Protein 2JMH (pdb70)

Foldseek 3Di:
DDDDDYDDDDDDDDDDDLLVLLCVLLVVLVVCLVVLVVLLVCCLVVLEPVSLVVSLVVLVVSLVCSVVSNVVSLVVLVVDDDDDVSCVSNVVSVVSSVVSNVSSVVSNVSSVVRDHD

Radius of gyration: 16.51 Å; Cα contacts (8 Å, |Δi|>4): 69; chains: 1; bounding box: 35×45×32 Å

GO terms:
  GO:0042803 protein homodimerization activity (F, IDA)
  GO:0070207 protein homotrimerization (P, IDA)

Solvent-accessible surface area: 9179 Å² total; per-residue (Å²): 234,161,185,147,127,171,169,79,146,116,179,94,35,179,77,116,106,65,32,49,49,4,57,72,15,5,94,89,0,55,121,35,6,111,130,3,61,138,45,12,106,101,0,53,157,81,89,32,91,129,45,11,91,151,9,40,164,83,0,78,76,4,18,54,90,9,82,46,44,33,33,68,32,26,198,96,3,106,202,117,52,138,84,151,112,66,160,124,43,19,117,80,2,52,60,57,2,129,92,4,29,147,40,2,123,59,1,23,103,84,0,131,98,15,143,49,172

Nearest PDB structures (foldseek):
  2jmh-assembly1_A  TM=9.248E-01  e=2.877E-13  Blomia tropicalis
  2mey-assembly1_A  TM=8.405E-01  e=7.387E-12  Blomia tropicalis
  9had-assembly1_A  TM=7.634E-01  e=4.263E-05  Dermatophagoides farinae
  9had-assembly2_B  TM=7.441E-01  e=7.447E-05  Dermatophagoides farinae
  5yny-assembly1_A  TM=7.556E-01  e=8.671E-05  Dermatophagoides farinae

Organism: Blomia tropicalis (NCBI:txid40697)

Secondary structure (DSSP, 8-state):
--------S----SS--HHHHHHHHHHHHHHHHHHHHHHHHHHHHH--HHHHHHHHHHHHHHHHHHHHHHHHHHHHHTTS---HHHHHHHHHHHHHHHHHHHHHHHHHHHHHHS---

Structure (mmCIF, N/CA/C/O backbone):
data_2JMH
#
_entry.id   2JMH
#
loop_
_atom_site.group_PDB
_atom_site.id
_atom_site.type_symbol
_atom_site.label_atom_id
_atom_site.label_alt_id
_atom_site.label_comp_id
_atom_site.label_asym_id
_atom_site.label_entity_id
_atom_site.label_seq_id
_atom_site.pdbx_PDB_ins_code
_atom_site.Cartn_x
_atom_site.Cartn_y
_atom_site.Cartn_z
_atom_site.occupancy
_atom_site.B_iso_or_equiv
_atom_site.auth_seq_id
_atom_site.auth_comp_id
_atom_site.auth_asym_id
_atom_site.auth_atom_id
_atom_site.pdbx_PDB_model_num
ATOM 1 N N . GLN A 1 3 ? 5.920 3.282 -22.883 1.00 0.00 1 GLN A N 1
ATOM 2 C CA . GLN A 1 3 ? 5.262 3.455 -21.594 1.00 0.00 1 GLN A CA 1
ATOM 3 C C . GLN A 1 3 ? 5.817 4.669 -20.857 1.00 0.00 1 GLN A C 1
ATOM 4 O O . GLN A 1 3 ? 7.013 4.950 -20.919 1.00 0.00 1 GLN A O 1
ATOM 18 N N . GLU A 1 4 ? 4.939 5.387 -20.163 1.00 0.00 2 GLU A N 1
ATOM 19 C CA . GLU A 1 4 ? 5.343 6.573 -19.416 1.00 0.00 2 GLU A CA 1
ATOM 20 C C . GLU A 1 4 ? 5.273 6.319 -17.912 1.00 0.00 2 GLU A C 1
ATOM 21 O O . GLU A 1 4 ? 4.192 6.314 -17.322 1.00 0.00 2 GLU A O 1
ATOM 33 N N . HIS A 1 5 ? 6.433 6.107 -17.299 1.00 0.00 3 HIS A N 1
ATOM 34 C CA . HIS A 1 5 ? 6.505 5.852 -15.865 1.00 0.00 3 HIS A CA 1
ATOM 35 C C . HIS A 1 5 ? 7.001 7.086 -15.118 1.00 0.00 3 HIS A C 1
ATOM 36 O O . HIS A 1 5 ? 8.192 7.401 -15.139 1.00 0.00 3 HIS A O 1
ATOM 50 N N . LYS A 1 6 ? 6.082 7.783 -14.458 1.00 0.00 4 LYS A N 1
ATOM 51 C CA . LYS A 1 6 ? 6.425 8.983 -13.704 1.00 0.00 4 LYS A CA 1
ATOM 52 C C . LYS A 1 6 ? 6.184 8.774 -12.212 1.00 0.00 4 LYS A C 1
ATOM 53 O O . LYS A 1 6 ? 5.404 7.917 -11.799 1.00 0.00 4 LYS A O 1
ATOM 72 N N . PRO A 1 7 ? 6.868 9.578 -11.384 1.00 0.00 5 PRO A N 1
ATOM 73 C CA . PRO A 1 7 ? 6.743 9.502 -9.926 1.00 0.00 5 PRO A CA 1
ATOM 74 C C . PRO A 1 7 ? 5.383 9.989 -9.434 1.00 0.00 5 PRO A C 1
ATOM 75 O O . PRO A 1 7 ? 4.887 11.026 -9.875 1.00 0.00 5 PRO A O 1
ATOM 86 N N . LYS A 1 8 ? 4.786 9.235 -8.519 1.00 0.00 6 LYS A N 1
ATOM 87 C CA . LYS A 1 8 ? 3.484 9.589 -7.965 1.00 0.00 6 LYS A CA 1
ATOM 88 C C . LYS A 1 8 ? 3.507 9.534 -6.442 1.00 0.00 6 LYS A C 1
ATOM 89 O O . LYS A 1 8 ? 3.421 8.458 -5.848 1.00 0.00 6 LYS A O 1
ATOM 108 N N . LYS A 1 9 ? 3.622 10.698 -5.813 1.00 0.00 7 LYS A N 1
ATOM 109 C CA . LYS A 1 9 ? 3.653 10.782 -4.357 1.00 0.00 7 LYS A CA 1
ATOM 110 C C . LYS A 1 9 ? 2.619 11.782 -3.847 1.00 0.00 7 LYS A C 1
ATOM 111 O O . LYS A 1 9 ? 2.473 12.873 -4.398 1.00 0.00 7 LYS A O 1
ATOM 130 N N . ASP A 1 10 ? 1.906 11.401 -2.793 1.00 0.00 8 ASP A N 1
ATOM 131 C CA . ASP A 1 10 ? 0.888 12.265 -2.208 1.00 0.00 8 ASP A CA 1
ATOM 132 C C . ASP A 1 10 ? 1.455 13.648 -1.907 1.00 0.00 8 ASP A C 1
ATOM 133 O O . ASP A 1 10 ? 2.353 13.795 -1.078 1.00 0.00 8 ASP A O 1
ATOM 142 N N . ASP A 1 11 ? 0.926 14.659 -2.587 1.00 0.00 9 ASP A N 1
ATOM 143 C CA . ASP A 1 11 ? 1.380 16.031 -2.394 1.00 0.00 9 ASP A CA 1
ATOM 144 C C . ASP A 1 11 ? 0.717 16.656 -1.170 1.00 0.00 9 ASP A C 1
ATOM 145 O O . ASP A 1 11 ? 1.365 17.345 -0.382 1.00 0.00 9 ASP A O 1
ATOM 154 N N . PHE A 1 12 ? -0.581 16.411 -1.018 1.00 0.00 10 PHE A N 1
ATOM 155 C CA . PHE A 1 12 ? -1.334 16.951 0.108 1.00 0.00 10 PHE A CA 1
ATOM 156 C C . PHE A 1 12 ? -1.399 15.944 1.252 1.00 0.00 10 PHE A C 1
ATOM 157 O O . PHE A 1 12 ? -2.396 15.243 1.421 1.00 0.00 10 PHE A O 1
ATOM 174 N N . ARG A 1 13 ? -0.326 15.877 2.035 1.00 0.00 11 ARG A N 1
ATOM 175 C CA . ARG A 1 13 ? -0.259 14.955 3.162 1.00 0.00 11 ARG A CA 1
ATOM 176 C C . ARG A 1 13 ? -1.008 15.515 4.368 1.00 0.00 11 ARG A C 1
ATOM 177 O O . ARG A 1 13 ? -1.857 14.842 4.950 1.00 0.00 11 ARG A O 1
ATOM 198 N N . ASN A 1 14 ? -0.686 16.751 4.736 1.00 0.00 12 ASN A N 1
ATOM 199 C CA . ASN A 1 14 ? -1.328 17.401 5.873 1.00 0.00 12 ASN A CA 1
ATOM 200 C C . ASN A 1 14 ? -2.845 17.407 5.711 1.00 0.00 12 ASN A C 1
ATOM 201 O O . ASN A 1 14 ? -3.395 18.199 4.947 1.00 0.00 12 ASN A O 1
ATOM 212 N N . GLU A 1 15 ? -3.516 16.517 6.437 1.00 0.00 13 GLU A N 1
ATOM 213 C CA . GLU A 1 15 ? -4.970 16.421 6.373 1.00 0.00 13 GLU A CA 1
ATOM 214 C C . GLU A 1 15 ? -5.613 17.088 7.586 1.00 0.00 13 GLU A C 1
ATOM 215 O O . GLU A 1 15 ? -6.406 16.472 8.298 1.00 0.00 13 GLU A O 1
ATOM 227 N N . PHE A 1 16 ? -5.264 18.349 7.813 1.00 0.00 14 PHE A N 1
ATOM 228 C CA . PHE A 1 16 ? -5.806 19.100 8.939 1.00 0.00 14 PHE A CA 1
ATOM 229 C C . PHE A 1 16 ? -7.327 19.186 8.855 1.00 0.00 14 PHE A C 1
ATOM 230 O O . PHE A 1 16 ? -8.033 18.860 9.811 1.00 0.00 14 PHE A O 1
ATOM 247 N N . ASP A 1 17 ? -7.826 19.628 7.706 1.00 0.00 15 ASP A N 1
ATOM 248 C CA . ASP A 1 17 ? -9.263 19.756 7.495 1.00 0.00 15 ASP A CA 1
ATOM 249 C C . ASP A 1 17 ? -9.977 18.442 7.799 1.00 0.00 15 ASP A C 1
ATOM 250 O O . ASP A 1 17 ? -11.129 18.437 8.233 1.00 0.00 15 ASP A O 1
ATOM 259 N N . HIS A 1 18 ? -9.285 17.332 7.568 1.00 0.00 16 HIS A N 1
ATOM 260 C CA . HIS A 1 18 ? -9.852 16.012 7.817 1.00 0.00 16 HIS A CA 1
ATOM 261 C C . HIS A 1 18 ? -11.157 15.828 7.048 1.00 0.00 16 HIS A C 1
ATOM 262 O O . HIS A 1 18 ? -12.147 15.336 7.592 1.00 0.00 16 HIS A O 1
ATOM 276 N N . LEU A 1 19 ? -11.153 16.226 5.780 1.00 0.00 17 LEU A N 1
ATOM 277 C CA . LEU A 1 19 ? -12.338 16.106 4.937 1.00 0.00 17 LEU A CA 1
ATOM 278 C C . LEU A 1 19 ? -12.695 14.641 4.705 1.00 0.00 17 LEU A C 1
ATOM 279 O O . LEU A 1 19 ? -11.821 13.773 4.693 1.00 0.00 17 LEU A O 1
ATOM 295 N N . LEU A 1 20 ? -13.982 14.374 4.519 1.00 0.00 18 LEU A N 1
ATOM 296 C CA . LEU A 1 20 ? -14.455 13.014 4.285 1.00 0.00 18 LEU A CA 1
ATOM 297 C C . LEU A 1 20 ? -13.751 12.391 3.084 1.00 0.00 18 LEU A C 1
ATOM 298 O O . LEU A 1 20 ? -13.069 11.374 3.210 1.00 0.00 18 LEU A O 1
ATOM 314 N N . ILE A 1 21 ? -13.917 13.012 1.921 1.00 0.00 19 ILE A N 1
ATOM 315 C CA . ILE A 1 21 ? -13.294 12.520 0.698 1.00 0.00 19 ILE A CA 1
ATOM 316 C C . ILE A 1 21 ? -11.780 12.423 0.853 1.00 0.00 19 ILE A C 1
ATOM 317 O O . ILE A 1 21 ? -11.147 11.525 0.300 1.00 0.00 19 ILE A O 1
ATOM 333 N N . GLU A 1 22 ? -11.207 13.353 1.611 1.00 0.00 20 GLU A N 1
ATOM 334 C CA . GLU A 1 22 ? -9.768 13.371 1.839 1.00 0.00 20 GLU A CA 1
ATOM 335 C C . GLU A 1 22 ? -9.306 12.077 2.504 1.00 0.00 20 GLU A C 1
ATOM 336 O O . GLU A 1 22 ? -8.401 11.403 2.012 1.00 0.00 20 GLU A O 1
ATOM 348 N N . GLN A 1 23 ? -9.936 11.737 3.625 1.00 0.00 21 GLN A N 1
ATOM 349 C CA . GLN A 1 23 ? -9.589 10.525 4.357 1.00 0.00 21 GLN A CA 1
ATOM 350 C C . GLN A 1 23 ? -9.880 9.283 3.523 1.00 0.00 21 GLN A C 1
ATOM 351 O O . GLN A 1 23 ? -9.116 8.318 3.540 1.00 0.00 21 GLN A O 1
ATOM 365 N N . ALA A 1 24 ? -10.991 9.312 2.794 1.00 0.00 22 ALA A N 1
ATOM 366 C CA . ALA A 1 24 ? -11.384 8.188 1.952 1.00 0.00 22 ALA A CA 1
ATOM 367 C C . ALA A 1 24 ? -10.365 7.954 0.841 1.00 0.00 22 ALA A C 1
ATOM 368 O O . ALA A 1 24 ? -9.918 6.829 0.624 1.00 0.00 22 ALA A O 1
ATOM 375 N N . ASN A 1 25 ? -10.005 9.024 0.139 1.00 0.00 23 ASN A N 1
ATOM 376 C CA . ASN A 1 25 ? -9.040 8.934 -0.951 1.00 0.00 23 ASN A CA 1
ATOM 377 C C . ASN A 1 25 ? -7.693 8.431 -0.444 1.00 0.00 23 ASN A C 1
ATOM 378 O O . ASN A 1 25 ? -7.048 7.597 -1.083 1.00 0.00 23 ASN A O 1
ATOM 389 N N . HIS A 1 26 ? -7.271 8.942 0.708 1.00 0.00 24 HIS A N 1
ATOM 390 C CA . HIS A 1 26 ? -5.999 8.544 1.301 1.00 0.00 24 HIS A CA 1
ATOM 391 C C . HIS A 1 26 ? -6.028 7.075 1.712 1.00 0.00 24 HIS A C 1
ATOM 392 O O . HIS A 1 26 ? -5.038 6.359 1.562 1.00 0.00 24 HIS A O 1
ATOM 406 N N . ALA A 1 27 ? -7.169 6.632 2.230 1.00 0.00 25 ALA A N 1
ATOM 407 C CA . ALA A 1 27 ? -7.326 5.249 2.659 1.00 0.00 25 ALA A CA 1
ATOM 408 C C . ALA A 1 27 ? -7.265 4.294 1.472 1.00 0.00 25 ALA A C 1
ATOM 409 O O . ALA A 1 27 ? -6.513 3.319 1.485 1.00 0.00 25 ALA A O 1
ATOM 416 N N . ILE A 1 28 ? -8.063 4.580 0.448 1.00 0.00 26 ILE A N 1
ATOM 417 C CA . ILE A 1 28 ? -8.099 3.746 -0.747 1.00 0.00 26 ILE A CA 1
ATOM 418 C C . ILE A 1 28 ? -6.760 3.773 -1.476 1.00 0.00 26 ILE A C 1
ATOM 419 O O . ILE A 1 28 ? -6.349 2.779 -2.075 1.00 0.00 26 ILE A O 1
ATOM 435 N N . GLU A 1 29 ? -6.083 4.916 -1.419 1.00 0.00 27 GLU A N 1
ATOM 436 C CA . GLU A 1 29 ? -4.789 5.069 -2.074 1.00 0.00 27 GLU A CA 1
ATOM 437 C C . GLU A 1 29 ? -3.738 4.179 -1.416 1.00 0.00 27 GLU A C 1
ATOM 438 O O . GLU A 1 29 ? -3.076 3.385 -2.083 1.00 0.00 27 GLU A O 1
ATOM 450 N N . LYS A 1 30 ? -3.589 4.321 -0.104 1.00 0.00 28 LYS A N 1
ATOM 451 C CA . LYS A 1 30 ? -2.620 3.530 0.646 1.00 0.00 28 LYS A CA 1
ATOM 452 C C . LYS A 1 30 ? -2.901 2.038 0.496 1.00 0.00 28 LYS A C 1
ATOM 453 O O . LYS A 1 30 ? -2.006 1.259 0.173 1.00 0.00 28 LYS A O 1
ATOM 472 N N . GLY A 1 31 ? -4.150 1.650 0.731 1.00 0.00 29 GLY A N 1
ATOM 473 C CA . GLY A 1 31 ? -4.526 0.253 0.615 1.00 0.00 29 GLY A CA 1
ATOM 474 C C . GLY A 1 31 ? -4.222 -0.318 -0.756 1.00 0.00 29 GLY A C 1
ATOM 475 O O . GLY A 1 31 ? -3.590 -1.368 -0.871 1.00 0.00 29 GLY A O 1
ATOM 479 N N . GLU A 1 32 ? -4.672 0.375 -1.798 1.00 0.00 30 GLU A N 1
ATOM 480 C CA . GLU A 1 32 ? -4.445 -0.071 -3.167 1.00 0.00 30 GLU A CA 1
ATOM 481 C C . GLU A 1 32 ? -2.957 -0.290 -3.429 1.00 0.00 30 GLU A C 1
ATOM 482 O O . GLU A 1 32 ? -2.552 -1.333 -3.943 1.00 0.00 30 GLU A O 1
ATOM 494 N N . HIS A 1 33 ? -2.148 0.703 -3.072 1.00 0.00 31 HIS A N 1
ATOM 495 C CA . HIS A 1 33 ? -0.705 0.620 -3.268 1.00 0.00 31 HIS A CA 1
ATOM 496 C C . HIS A 1 33 ? -0.137 -0.630 -2.603 1.00 0.00 31 HIS A C 1
ATOM 497 O O . HIS A 1 33 ? 0.601 -1.392 -3.224 1.00 0.00 31 HIS A O 1
ATOM 511 N N . GLN A 1 34 ? -0.487 -0.831 -1.336 1.00 0.00 32 GLN A N 1
ATOM 512 C CA . GLN A 1 34 ? -0.010 -1.987 -0.588 1.00 0.00 32 GLN A CA 1
ATOM 513 C C . GLN A 1 34 ? -0.394 -3.287 -1.289 1.00 0.00 32 GLN A C 1
ATOM 514 O O . GLN A 1 34 ? 0.402 -4.224 -1.360 1.00 0.00 32 GLN A O 1
ATOM 528 N N . LEU A 1 35 ? -1.617 -3.335 -1.806 1.00 0.00 33 LEU A N 1
ATOM 529 C CA . LEU A 1 35 ? -2.106 -4.520 -2.501 1.00 0.00 33 LEU A CA 1
ATOM 530 C C . LEU A 1 35 ? -1.291 -4.786 -3.763 1.00 0.00 33 LEU A C 1
ATOM 531 O O . LEU A 1 35 ? -0.873 -5.916 -4.019 1.00 0.00 33 LEU A O 1
ATOM 547 N N . LEU A 1 36 ? -1.066 -3.738 -4.548 1.00 0.00 34 LEU A N 1
ATOM 548 C CA . LEU A 1 36 ? -0.299 -3.857 -5.782 1.00 0.00 34 LEU A CA 1
ATOM 549 C C . LEU A 1 36 ? 1.095 -4.414 -5.506 1.00 0.00 34 LEU A C 1
ATOM 550 O O . LEU A 1 36 ? 1.572 -5.300 -6.215 1.00 0.00 34 LEU A O 1
ATOM 566 N N . TYR A 1 37 ? 1.741 -3.890 -4.470 1.00 0.00 35 TYR A N 1
ATOM 567 C CA . TYR A 1 37 ? 3.078 -4.334 -4.100 1.00 0.00 35 TYR A CA 1
ATOM 568 C C . TYR A 1 37 ? 3.037 -5.722 -3.468 1.00 0.00 35 TYR A C 1
ATOM 569 O O . TYR A 1 37 ? 3.958 -6.522 -3.635 1.00 0.00 35 TYR A O 1
ATOM 587 N N . LEU A 1 38 ? 1.960 -6.002 -2.742 1.00 0.00 36 LEU A N 1
ATOM 588 C CA . LEU A 1 38 ? 1.795 -7.294 -2.084 1.00 0.00 36 LEU A CA 1
ATOM 589 C C . LEU A 1 38 ? 1.581 -8.403 -3.109 1.00 0.00 36 LEU A C 1
ATOM 590 O O . LEU A 1 38 ? 1.956 -9.552 -2.880 1.00 0.00 36 LEU A O 1
ATOM 606 N N . GLN A 1 39 ? 0.978 -8.049 -4.239 1.00 0.00 37 GLN A N 1
ATOM 607 C CA . GLN A 1 39 ? 0.714 -9.015 -5.299 1.00 0.00 37 GLN A CA 1
ATOM 608 C C . GLN A 1 39 ? 1.983 -9.778 -5.667 1.00 0.00 37 GLN A C 1
ATOM 609 O O . GLN A 1 39 ? 1.960 -10.997 -5.837 1.00 0.00 37 GLN A O 1
ATOM 623 N N . HIS A 1 40 ? 3.090 -9.052 -5.788 1.00 0.00 38 HIS A N 1
ATOM 624 C CA . HIS A 1 40 ? 4.369 -9.660 -6.135 1.00 0.00 38 HIS A CA 1
ATOM 625 C C . HIS A 1 40 ? 4.753 -10.735 -5.122 1.00 0.00 38 HIS A C 1
ATOM 626 O O . HIS A 1 40 ? 5.024 -11.878 -5.489 1.00 0.00 38 HIS A O 1
ATOM 640 N N . GLN A 1 41 ? 4.773 -10.359 -3.848 1.00 0.00 39 GLN A N 1
ATOM 641 C CA . GLN A 1 41 ? 5.125 -11.290 -2.782 1.00 0.00 39 GLN A CA 1
ATOM 642 C C . GLN A 1 41 ? 4.216 -12.514 -2.807 1.00 0.00 39 GLN A C 1
ATOM 643 O O . GLN A 1 41 ? 4.654 -13.633 -2.533 1.00 0.00 39 GLN A O 1
ATOM 657 N N . LEU A 1 42 ? 2.947 -12.296 -3.137 1.00 0.00 40 LEU A N 1
ATOM 658 C CA . LEU A 1 42 ? 1.975 -13.381 -3.198 1.00 0.00 40 LEU A CA 1
ATOM 659 C C . LEU A 1 42 ? 2.328 -14.368 -4.305 1.00 0.00 40 LEU A C 1
ATOM 660 O O . LEU A 1 42 ? 2.294 -15.582 -4.103 1.00 0.00 40 LEU A O 1
ATOM 676 N N . ASP A 1 43 ? 2.669 -13.839 -5.475 1.00 0.00 41 ASP A N 1
ATOM 677 C CA . ASP A 1 43 ? 3.033 -14.672 -6.615 1.00 0.00 41 ASP A CA 1
ATOM 678 C C . ASP A 1 43 ? 4.270 -15.509 -6.304 1.00 0.00 41 ASP A C 1
ATOM 679 O O . ASP A 1 43 ? 4.314 -16.703 -6.601 1.00 0.00 41 ASP A O 1
ATOM 688 N N . GLU A 1 44 ? 5.272 -14.874 -5.705 1.00 0.00 42 GLU A N 1
ATOM 689 C CA . GLU A 1 44 ? 6.510 -15.561 -5.355 1.00 0.00 42 GLU A CA 1
ATOM 690 C C . GLU A 1 44 ? 6.282 -16.547 -4.213 1.00 0.00 42 GLU A C 1
ATOM 691 O O . GLU A 1 44 ? 6.833 -17.649 -4.210 1.00 0.00 42 GLU A O 1
ATOM 703 N N . LEU A 1 45 ? 5.467 -16.143 -3.246 1.00 0.00 43 LEU A N 1
ATOM 704 C CA . LEU A 1 45 ? 5.165 -16.991 -2.097 1.00 0.00 43 LEU A CA 1
ATOM 705 C C . LEU A 1 45 ? 4.305 -18.181 -2.508 1.00 0.00 43 LEU A C 1
ATOM 706 O O . LEU A 1 45 ? 4.388 -19.255 -1.914 1.00 0.00 43 LEU A O 1
ATOM 722 N N . ASN A 1 46 ? 3.480 -17.983 -3.532 1.00 0.00 44 ASN A N 1
ATOM 723 C CA . ASN A 1 46 ? 2.606 -19.041 -4.025 1.00 0.00 44 ASN A CA 1
ATOM 724 C C . ASN A 1 46 ? 3.402 -20.304 -4.337 1.00 0.00 44 ASN A C 1
ATOM 725 O O . ASN A 1 46 ? 3.016 -21.404 -3.945 1.00 0.00 44 ASN A O 1
ATOM 736 N N . GLU A 1 47 ? 4.517 -20.136 -5.041 1.00 0.00 45 GLU A N 1
ATOM 737 C CA . GLU A 1 47 ? 5.367 -21.263 -5.405 1.00 0.00 45 GLU A CA 1
ATOM 738 C C . GLU A 1 47 ? 6.427 -21.512 -4.336 1.00 0.00 45 GLU A C 1
ATOM 739 O O . GLU A 1 47 ? 6.637 -22.646 -3.907 1.00 0.00 45 GLU A O 1
ATOM 751 N N . ASN A 1 48 ? 7.093 -20.443 -3.910 1.00 0.00 46 ASN A N 1
ATOM 752 C CA . ASN A 1 48 ? 8.132 -20.544 -2.892 1.00 0.00 46 ASN A CA 1
ATOM 753 C C . ASN A 1 48 ? 7.616 -21.281 -1.659 1.00 0.00 46 ASN A C 1
ATOM 754 O O . ASN A 1 48 ? 8.349 -22.039 -1.023 1.00 0.00 46 ASN A O 1
ATOM 765 N N . LYS A 1 49 ? 6.350 -21.054 -1.328 1.00 0.00 47 LYS A N 1
ATOM 766 C CA . LYS A 1 49 ? 5.733 -21.696 -0.174 1.00 0.00 47 LYS A CA 1
ATOM 767 C C . LYS A 1 49 ? 6.601 -21.529 1.069 1.00 0.00 47 LYS A C 1
ATOM 768 O O . LYS A 1 49 ? 6.691 -22.433 1.900 1.00 0.00 47 LYS A O 1
ATOM 787 N N . SER A 1 50 ? 7.237 -20.368 1.191 1.00 0.00 48 SER A N 1
ATOM 788 C CA . SER A 1 50 ? 8.100 -20.085 2.332 1.00 0.00 48 SER A CA 1
ATOM 789 C C . SER A 1 50 ? 7.275 -19.868 3.596 1.00 0.00 48 SER A C 1
ATOM 790 O O . SER A 1 50 ? 6.358 -19.046 3.620 1.00 0.00 48 SER A O 1
ATOM 798 N N . LYS A 1 51 ? 7.606 -20.610 4.646 1.00 0.00 49 LYS A N 1
ATOM 799 C CA . LYS A 1 51 ? 6.899 -20.500 5.917 1.00 0.00 49 LYS A CA 1
ATOM 800 C C . LYS A 1 51 ? 7.077 -19.111 6.520 1.00 0.00 49 LYS A C 1
ATOM 801 O O . LYS A 1 51 ? 6.127 -18.520 7.032 1.00 0.00 49 LYS A O 1
ATOM 820 N N . GLU A 1 52 ? 8.301 -18.595 6.455 1.00 0.00 50 GLU A N 1
ATOM 821 C CA . GLU A 1 52 ? 8.603 -17.275 6.996 1.00 0.00 50 GLU A CA 1
ATOM 822 C C . GLU A 1 52 ? 7.932 -16.183 6.169 1.00 0.00 50 GLU A C 1
ATOM 823 O O . GLU A 1 52 ? 7.213 -15.337 6.703 1.00 0.00 50 GLU A O 1
ATOM 835 N N . LEU A 1 53 ? 8.172 -16.206 4.863 1.00 0.00 51 LEU A N 1
ATOM 836 C CA . LEU A 1 53 ? 7.592 -15.218 3.960 1.00 0.00 51 LEU A CA 1
ATOM 837 C C . LEU A 1 53 ? 6.071 -15.197 4.079 1.00 0.00 51 LEU A C 1
ATOM 838 O O . LEU A 1 53 ? 5.449 -14.139 4.004 1.00 0.00 51 LEU A O 1
ATOM 854 N N . GLN A 1 54 ? 5.482 -16.373 4.267 1.00 0.00 52 GLN A N 1
ATOM 855 C CA . GLN A 1 54 ? 4.034 -16.490 4.399 1.00 0.00 52 GLN A CA 1
ATOM 856 C C . GLN A 1 54 ? 3.554 -15.863 5.704 1.00 0.00 52 GLN A C 1
ATOM 857 O O . GLN A 1 54 ? 2.713 -14.966 5.698 1.00 0.00 52 GLN A O 1
ATOM 871 N N . GLU A 1 55 ? 4.096 -16.342 6.819 1.00 0.00 53 GLU A N 1
ATOM 872 C CA . GLU A 1 55 ? 3.720 -15.829 8.132 1.00 0.00 53 GLU A CA 1
ATOM 873 C C . GLU A 1 55 ? 3.860 -14.311 8.182 1.00 0.00 53 GLU A C 1
ATOM 874 O O . GLU A 1 55 ? 3.083 -13.625 8.846 1.00 0.00 53 GLU A O 1
ATOM 886 N N . LYS A 1 56 ? 4.858 -13.791 7.475 1.00 0.00 54 LYS A N 1
ATOM 887 C CA . LYS A 1 56 ? 5.102 -12.354 7.438 1.00 0.00 54 LYS A CA 1
ATOM 888 C C . LYS A 1 56 ? 4.010 -11.637 6.649 1.00 0.00 54 LYS A C 1
ATOM 889 O O . LYS A 1 56 ? 3.377 -10.709 7.152 1.00 0.00 54 LYS A O 1
ATOM 908 N N . ILE A 1 57 ? 3.796 -12.075 5.414 1.00 0.00 55 ILE A N 1
ATOM 909 C CA . ILE A 1 57 ? 2.779 -11.476 4.558 1.00 0.00 55 ILE A CA 1
ATOM 910 C C . ILE A 1 57 ? 1.411 -11.498 5.232 1.00 0.00 55 ILE A C 1
ATOM 911 O O . ILE A 1 57 ? 0.635 -10.548 5.117 1.00 0.00 55 ILE A O 1
ATOM 927 N N . ILE A 1 58 ? 1.122 -12.586 5.938 1.00 0.00 56 ILE A N 1
ATOM 928 C CA . ILE A 1 58 ? -0.150 -12.730 6.633 1.00 0.00 56 ILE A CA 1
ATOM 929 C C . ILE A 1 58 ? -0.318 -11.654 7.701 1.00 0.00 56 ILE A C 1
ATOM 930 O O . ILE A 1 58 ? -1.384 -11.051 7.826 1.00 0.00 56 ILE A O 1
ATOM 946 N N . ARG A 1 59 ? 0.742 -11.416 8.465 1.00 0.00 57 ARG A N 1
ATOM 947 C CA . ARG A 1 59 ? 0.713 -10.411 9.521 1.00 0.00 57 ARG A CA 1
ATOM 948 C C . ARG A 1 59 ? 0.506 -9.017 8.940 1.00 0.00 57 ARG A C 1
ATOM 949 O O . ARG A 1 59 ? -0.391 -8.286 9.358 1.00 0.00 57 ARG A O 1
ATOM 970 N N . GLU A 1 60 ? 1.344 -8.654 7.972 1.00 0.00 58 GLU A N 1
ATOM 971 C CA . GLU A 1 60 ? 1.253 -7.346 7.335 1.00 0.00 58 GLU A CA 1
ATOM 972 C C . GLU A 1 60 ? -0.096 -7.170 6.643 1.00 0.00 58 GLU A C 1
ATOM 973 O O . GLU A 1 60 ? -0.764 -6.150 6.812 1.00 0.00 58 GLU A O 1
ATOM 985 N N . LEU A 1 61 ? -0.490 -8.171 5.863 1.00 0.00 59 LEU A N 1
ATOM 986 C CA . LEU A 1 61 ? -1.758 -8.129 5.145 1.00 0.00 59 LEU A CA 1
ATOM 987 C C . LEU A 1 61 ? -2.933 -8.094 6.117 1.00 0.00 59 LEU A C 1
ATOM 988 O O . LEU A 1 61 ? -3.982 -7.523 5.818 1.00 0.00 59 LEU A O 1
ATOM 1004 N N . ASP A 1 62 ? -2.749 -8.706 7.281 1.00 0.00 60 ASP A N 1
ATOM 1005 C CA . ASP A 1 62 ? -3.793 -8.742 8.299 1.00 0.00 60 ASP A CA 1
ATOM 1006 C C . ASP A 1 62 ? -4.022 -7.355 8.893 1.00 0.00 60 ASP A C 1
ATOM 1007 O O . ASP A 1 62 ? -5.145 -6.853 8.907 1.00 0.00 60 ASP A O 1
ATOM 1016 N N . VAL A 1 63 ? -2.949 -6.741 9.381 1.00 0.00 61 VAL A N 1
ATOM 1017 C CA . VAL A 1 63 ? -3.033 -5.413 9.976 1.00 0.00 61 VAL A CA 1
ATOM 1018 C C . VAL A 1 63 ? -3.515 -4.385 8.958 1.00 0.00 61 VAL A C 1
ATOM 1019 O O . VAL A 1 63 ? -4.270 -3.472 9.293 1.00 0.00 61 VAL A O 1
ATOM 1032 N N . VAL A 1 64 ? -3.075 -4.541 7.714 1.00 0.00 62 VAL A N 1
ATOM 1033 C CA . VAL A 1 64 ? -3.464 -3.627 6.645 1.00 0.00 62 VAL A CA 1
ATOM 1034 C C . VAL A 1 64 ? -4.944 -3.770 6.312 1.00 0.00 62 VAL A C 1
ATOM 1035 O O . VAL A 1 64 ? -5.695 -2.794 6.341 1.00 0.00 62 VAL A O 1
ATOM 1048 N N . CYS A 1 65 ? -5.358 -4.992 5.994 1.00 0.00 63 CYS A N 1
ATOM 1049 C CA . CYS A 1 65 ? -6.750 -5.264 5.654 1.00 0.00 63 CYS A CA 1
ATOM 1050 C C . CYS A 1 65 ? -7.669 -4.946 6.828 1.00 0.00 63 CYS A C 1
ATOM 1051 O O . CYS A 1 65 ? -8.844 -4.630 6.641 1.00 0.00 63 CYS A O 1
ATOM 1059 N N . ALA A 1 66 ? -7.126 -5.033 8.038 1.00 0.00 64 ALA A N 1
ATOM 1060 C CA . ALA A 1 66 ? -7.898 -4.753 9.243 1.00 0.00 64 ALA A CA 1
ATOM 1061 C C . ALA A 1 66 ? -8.176 -3.261 9.384 1.00 0.00 64 ALA A C 1
ATOM 1062 O O . ALA A 1 66 ? -9.329 -2.837 9.452 1.00 0.00 64 ALA A O 1
ATOM 1069 N N . MET A 1 67 ? -7.110 -2.467 9.426 1.00 0.00 65 MET A N 1
ATOM 1070 C CA . MET A 1 67 ? -7.240 -1.020 9.558 1.00 0.00 65 MET A CA 1
ATOM 1071 C C . MET A 1 67 ? -8.015 -0.434 8.382 1.00 0.00 65 MET A C 1
ATOM 1072 O O . MET A 1 67 ? -8.755 0.538 8.537 1.00 0.00 65 MET A O 1
ATOM 1086 N N . ILE A 1 68 ? -7.840 -1.031 7.208 1.00 0.00 66 ILE A N 1
ATOM 1087 C CA . ILE A 1 68 ? -8.524 -0.568 6.007 1.00 0.00 66 ILE A CA 1
ATOM 1088 C C . ILE A 1 68 ? -10.014 -0.887 6.066 1.00 0.00 66 ILE A C 1
ATOM 1089 O O . ILE A 1 68 ? -10.853 -0.033 5.780 1.00 0.00 66 ILE A O 1
ATOM 1105 N N . GLU A 1 69 ? -10.335 -2.122 6.438 1.00 0.00 67 GLU A N 1
ATOM 1106 C CA . GLU A 1 69 ? -11.725 -2.552 6.536 1.00 0.00 67 GLU A CA 1
ATOM 1107 C C . GLU A 1 69 ? -12.491 -1.698 7.542 1.00 0.00 67 GLU A C 1
ATOM 1108 O O . GLU A 1 69 ? -13.588 -1.217 7.256 1.00 0.00 67 GLU A O 1
ATOM 1120 N N . GLY A 1 70 ? -11.905 -1.513 8.720 1.00 0.00 68 GLY A N 1
ATOM 1121 C CA . GLY A 1 70 ? -12.545 -0.718 9.751 1.00 0.00 68 GLY A CA 1
ATOM 1122 C C . GLY A 1 70 ? -12.675 0.741 9.361 1.00 0.00 68 GLY A C 1
ATOM 1123 O O . GLY A 1 70 ? -13.755 1.322 9.453 1.00 0.00 68 GLY A O 1
ATOM 1127 N N . ALA A 1 71 ? -11.568 1.336 8.925 1.00 0.00 69 ALA A N 1
ATOM 1128 C CA . ALA A 1 71 ? -11.562 2.736 8.520 1.00 0.00 69 ALA A CA 1
ATOM 1129 C C . ALA A 1 71 ? -12.525 2.975 7.362 1.00 0.00 69 ALA A C 1
ATOM 1130 O O . ALA A 1 71 ? -13.391 3.847 7.434 1.00 0.00 69 ALA A O 1
ATOM 1137 N N . GLN A 1 72 ? -12.366 2.198 6.295 1.00 0.00 70 GLN A N 1
ATOM 1138 C CA . GLN A 1 72 ? -13.221 2.328 5.122 1.00 0.00 70 GLN A CA 1
ATOM 1139 C C . GLN A 1 72 ? -14.691 2.194 5.501 1.00 0.00 70 GLN A C 1
ATOM 1140 O O . GLN A 1 72 ? -15.519 3.021 5.123 1.00 0.00 70 GLN A O 1
ATOM 1154 N N . GLY A 1 73 ? -15.010 1.143 6.252 1.00 0.00 71 GLY A N 1
ATOM 1155 C CA . GLY A 1 73 ? -16.381 0.919 6.670 1.00 0.00 71 GLY A CA 1
ATOM 1156 C C . GLY A 1 73 ? -16.963 2.105 7.415 1.00 0.00 71 GLY A C 1
ATOM 1157 O O . GLY A 1 73 ? -18.041 2.590 7.078 1.00 0.00 71 GLY A O 1
ATOM 1161 N N . ALA A 1 74 ? -16.245 2.570 8.432 1.00 0.00 72 ALA A N 1
ATOM 1162 C CA . ALA A 1 74 ? -16.695 3.707 9.227 1.00 0.00 72 ALA A CA 1
ATOM 1163 C C . ALA A 1 74 ? -16.826 4.960 8.368 1.00 0.00 72 ALA A C 1
ATOM 1164 O O . ALA A 1 74 ? -17.898 5.560 8.286 1.00 0.00 72 ALA A O 1
ATOM 1171 N N . LEU A 1 75 ? -15.728 5.351 7.730 1.00 0.00 73 LEU A N 1
ATOM 1172 C CA . LEU A 1 75 ? -15.720 6.534 6.876 1.00 0.00 73 LEU A CA 1
ATOM 1173 C C . LEU A 1 75 ? -16.856 6.482 5.860 1.00 0.00 73 LEU A C 1
ATOM 1174 O O . LEU A 1 75 ? -17.649 7.416 5.752 1.00 0.00 73 LEU A O 1
ATOM 1190 N N . GLU A 1 76 ? -16.931 5.380 5.119 1.00 0.00 74 GLU A N 1
ATOM 1191 C CA . GLU A 1 76 ? -17.971 5.205 4.113 1.00 0.00 74 GLU A CA 1
ATOM 1192 C C . GLU A 1 76 ? -19.357 5.397 4.724 1.00 0.00 74 GLU A C 1
ATOM 1193 O O . GLU A 1 76 ? -20.203 6.092 4.162 1.00 0.00 74 GLU A O 1
ATOM 1205 N N . ARG A 1 77 ? -19.579 4.776 5.878 1.00 0.00 75 ARG A N 1
ATOM 1206 C CA . ARG A 1 77 ? -20.861 4.877 6.565 1.00 0.00 75 ARG A CA 1
ATOM 1207 C C . ARG A 1 77 ? -21.112 6.306 7.040 1.00 0.00 75 ARG A C 1
ATOM 1208 O O . ARG A 1 77 ? -22.259 6.729 7.184 1.00 0.00 75 ARG A O 1
ATOM 1229 N N . GLU A 1 78 ? -20.032 7.042 7.282 1.00 0.00 76 GLU A N 1
ATOM 1230 C CA . GLU A 1 78 ? -20.137 8.422 7.741 1.00 0.00 76 GLU A CA 1
ATOM 1231 C C . GLU A 1 78 ? -20.571 9.343 6.605 1.00 0.00 76 GLU A C 1
ATOM 1232 O O . GLU A 1 78 ? -21.552 10.077 6.725 1.00 0.00 76 GLU A O 1
ATOM 1244 N N . LEU A 1 79 ? -19.833 9.299 5.501 1.00 0.00 77 LEU A N 1
ATOM 1245 C CA . LEU A 1 79 ? -20.140 10.129 4.341 1.00 0.00 77 LEU A CA 1
ATOM 1246 C C . LEU A 1 79 ? -21.480 9.735 3.729 1.00 0.00 77 LEU A C 1
ATOM 1247 O O . LEU A 1 79 ? -22.199 10.575 3.187 1.00 0.00 77 LEU A O 1
ATOM 1263 N N . LYS A 1 80 ? -21.811 8.452 3.819 1.00 0.00 78 LYS A N 1
ATOM 1264 C CA . LYS A 1 80 ? -23.067 7.944 3.278 1.00 0.00 78 LYS A CA 1
ATOM 1265 C C . LYS A 1 80 ? -24.258 8.504 4.050 1.00 0.00 78 LYS A C 1
ATOM 1266 O O . LYS A 1 80 ? -25.402 8.390 3.610 1.00 0.00 78 LYS A O 1
ATOM 1285 N N . ARG A 1 81 ? -23.980 9.108 5.200 1.00 0.00 79 ARG A N 1
ATOM 1286 C CA . ARG A 1 81 ? -25.029 9.685 6.033 1.00 0.00 79 ARG A CA 1
ATOM 1287 C C . ARG A 1 81 ? -25.929 10.604 5.213 1.00 0.00 79 ARG A C 1
ATOM 1288 O O . ARG A 1 81 ? -27.140 10.394 5.129 1.00 0.00 79 ARG A O 1
ATOM 1309 N N . THR A 1 82 ? -25.329 11.626 4.609 1.00 0.00 80 THR A N 1
ATOM 1310 C CA . THR A 1 82 ? -26.077 12.579 3.797 1.00 0.00 80 THR A CA 1
ATOM 1311 C C . THR A 1 82 ? -25.155 13.329 2.843 1.00 0.00 80 THR A C 1
ATOM 1312 O O . THR A 1 82 ? -24.107 13.834 3.246 1.00 0.00 80 THR A O 1
ATOM 1323 N N . ASP A 1 83 ? -25.551 13.400 1.577 1.00 0.00 81 ASP A N 1
ATOM 1324 C CA . ASP A 1 83 ? -24.761 14.090 0.565 1.00 0.00 81 ASP A CA 1
ATOM 1325 C C . ASP A 1 83 ? -25.477 14.084 -0.782 1.00 0.00 81 ASP A C 1
ATOM 1326 O O . ASP A 1 83 ? -26.033 13.066 -1.197 1.00 0.00 81 ASP A O 1
ATOM 1335 N N . LEU A 1 84 ? -25.461 15.226 -1.460 1.00 0.00 82 LEU A N 1
ATOM 1336 C CA . LEU A 1 84 ? -26.110 15.353 -2.760 1.00 0.00 82 LEU A CA 1
ATOM 1337 C C . LEU A 1 84 ? -25.523 16.518 -3.551 1.00 0.00 82 LEU A C 1
ATOM 1338 O O . LEU A 1 84 ? -25.722 17.680 -3.201 1.00 0.00 82 LEU A O 1
ATOM 1354 N N . ASN A 1 85 ? -24.799 16.197 -4.619 1.00 0.00 83 ASN A N 1
ATOM 1355 C CA . ASN A 1 85 ? -24.185 17.217 -5.460 1.00 0.00 83 ASN A CA 1
ATOM 1356 C C . ASN A 1 85 ? -23.412 16.579 -6.611 1.00 0.00 83 ASN A C 1
ATOM 1357 O O . ASN A 1 85 ? -23.024 15.412 -6.540 1.00 0.00 83 ASN A O 1
ATOM 1368 N N . ILE A 1 86 ? -23.190 17.352 -7.668 1.00 0.00 84 ILE A N 1
ATOM 1369 C CA . ILE A 1 86 ? -22.461 16.863 -8.832 1.00 0.00 84 ILE A CA 1
ATOM 1370 C C . ILE A 1 86 ? -21.047 16.437 -8.456 1.00 0.00 84 ILE A C 1
ATOM 1371 O O . ILE A 1 86 ? -20.650 15.292 -8.681 1.00 0.00 84 ILE A O 1
ATOM 1387 N N . LEU A 1 87 ? -20.289 17.363 -7.879 1.00 0.00 85 LEU A N 1
ATOM 1388 C CA . LEU A 1 87 ? -18.917 17.083 -7.468 1.00 0.00 85 LEU A CA 1
ATOM 1389 C C . LEU A 1 87 ? -18.880 15.993 -6.402 1.00 0.00 85 LEU A C 1
ATOM 1390 O O . LEU A 1 87 ? -18.092 15.053 -6.489 1.00 0.00 85 LEU A O 1
ATOM 1406 N N . GLU A 1 88 ? -19.739 16.127 -5.396 1.00 0.00 86 GLU A N 1
ATOM 1407 C CA . GLU A 1 88 ? -19.805 15.153 -4.313 1.00 0.00 86 GLU A CA 1
ATOM 1408 C C . GLU A 1 88 ? -20.099 13.757 -4.854 1.00 0.00 86 GLU A C 1
ATOM 1409 O O . GLU A 1 88 ? -19.495 12.773 -4.426 1.00 0.00 86 GLU A O 1
ATOM 1421 N N . ARG A 1 89 ? -21.031 13.679 -5.798 1.00 0.00 87 ARG A N 1
ATOM 1422 C CA . ARG A 1 89 ? -21.408 12.404 -6.397 1.00 0.00 87 ARG A CA 1
ATOM 1423 C C . ARG A 1 89 ? -20.229 11.785 -7.143 1.00 0.00 87 ARG A C 1
ATOM 1424 O O . ARG A 1 89 ? -19.939 10.598 -6.991 1.00 0.00 87 ARG A O 1
ATOM 1445 N N . PHE A 1 90 ? -19.552 12.597 -7.949 1.00 0.00 88 PHE A N 1
ATOM 1446 C CA . PHE A 1 90 ? -18.407 12.129 -8.720 1.00 0.00 88 PHE A CA 1
ATOM 1447 C C . PHE A 1 90 ? -17.322 11.576 -7.800 1.00 0.00 88 PHE A C 1
ATOM 1448 O O . PHE A 1 90 ? -16.894 10.432 -7.947 1.00 0.00 88 PHE A O 1
ATOM 1465 N N . ASN A 1 91 ? -16.883 12.397 -6.853 1.00 0.00 89 ASN A N 1
ATOM 1466 C CA . ASN A 1 91 ? -15.847 11.991 -5.909 1.00 0.00 89 ASN A CA 1
ATOM 1467 C C . ASN A 1 91 ? -16.275 10.750 -5.132 1.00 0.00 89 ASN A C 1
ATOM 1468 O O . ASN A 1 91 ? -15.494 9.817 -4.951 1.00 0.00 89 ASN A O 1
ATOM 1479 N N . TYR A 1 92 ? -17.522 10.748 -4.673 1.00 0.00 90 TYR A N 1
ATOM 1480 C CA . TYR A 1 92 ? -18.055 9.624 -3.913 1.00 0.00 90 TYR A CA 1
ATOM 1481 C C . TYR A 1 92 ? -18.060 8.351 -4.754 1.00 0.00 90 TYR A C 1
ATOM 1482 O O . TYR A 1 92 ? -17.659 7.285 -4.288 1.00 0.00 90 TYR A O 1
ATOM 1500 N N . GLU A 1 93 ? -18.516 8.472 -5.997 1.00 0.00 91 GLU A N 1
ATOM 1501 C CA . GLU A 1 93 ? -18.573 7.332 -6.903 1.00 0.00 91 GLU A CA 1
ATOM 1502 C C . GLU A 1 93 ? -17.193 6.702 -7.074 1.00 0.00 91 GLU A C 1
ATOM 1503 O O . GLU A 1 93 ? -17.017 5.503 -6.862 1.00 0.00 91 GLU A O 1
ATOM 1515 N N . GLU A 1 94 ? -16.219 7.522 -7.458 1.00 0.00 92 GLU A N 1
ATOM 1516 C CA . GLU A 1 94 ? -14.855 7.045 -7.658 1.00 0.00 92 GLU A CA 1
ATOM 1517 C C . GLU A 1 94 ? -14.272 6.505 -6.356 1.00 0.00 92 GLU A C 1
ATOM 1518 O O . GLU A 1 94 ? -13.550 5.509 -6.353 1.00 0.00 92 GLU A O 1
ATOM 1530 N N . ALA A 1 95 ? -14.589 7.172 -5.251 1.00 0.00 93 ALA A N 1
ATOM 1531 C CA . ALA A 1 95 ? -14.097 6.758 -3.942 1.00 0.00 93 ALA A CA 1
ATOM 1532 C C . ALA A 1 95 ? -14.489 5.317 -3.638 1.00 0.00 93 ALA A C 1
ATOM 1533 O O . ALA A 1 95 ? -13.636 4.484 -3.334 1.00 0.00 93 ALA A O 1
ATOM 1540 N N . GLN A 1 96 ? -15.785 5.031 -3.721 1.00 0.00 94 GLN A N 1
ATOM 1541 C CA . GLN A 1 96 ? -16.288 3.689 -3.453 1.00 0.00 94 GLN A CA 1
ATOM 1542 C C . GLN A 1 96 ? -15.780 2.698 -4.496 1.00 0.00 94 GLN A C 1
ATOM 1543 O O . GLN A 1 96 ? -15.542 1.528 -4.192 1.00 0.00 94 GLN A O 1
ATOM 1557 N N . THR A 1 97 ? -15.614 3.173 -5.726 1.00 0.00 95 THR A N 1
ATOM 1558 C CA . THR A 1 97 ? -15.136 2.330 -6.813 1.00 0.00 95 THR A CA 1
ATOM 1559 C C . THR A 1 97 ? -13.724 1.826 -6.538 1.00 0.00 95 THR A C 1
ATOM 1560 O O . THR A 1 97 ? -13.459 0.625 -6.599 1.00 0.00 95 THR A O 1
ATOM 1571 N N . LEU A 1 98 ? -12.820 2.750 -6.234 1.00 0.00 96 LEU A N 1
ATOM 1572 C CA . LEU A 1 98 ? -11.433 2.400 -5.948 1.00 0.00 96 LEU A CA 1
ATOM 1573 C C . LEU A 1 98 ? -11.337 1.545 -4.690 1.00 0.00 96 LEU A C 1
ATOM 1574 O O . LEU A 1 98 ? -10.635 0.533 -4.666 1.00 0.00 96 LEU A O 1
ATOM 1590 N N . SER A 1 99 ? -12.047 1.956 -3.644 1.00 0.00 97 SER A N 1
ATOM 1591 C CA . SER A 1 99 ? -12.040 1.228 -2.380 1.00 0.00 97 SER A CA 1
ATOM 1592 C C . SER A 1 99 ? -12.554 -0.196 -2.572 1.00 0.00 97 SER A C 1
ATOM 1593 O O . SER A 1 99 ? -11.953 -1.156 -2.088 1.00 0.00 97 SER A O 1
ATOM 1601 N N . LYS A 1 100 ? -13.671 -0.325 -3.279 1.00 0.00 98 LYS A N 1
ATOM 1602 C CA . LYS A 1 100 ? -14.268 -1.630 -3.537 1.00 0.00 98 LYS A CA 1
ATOM 1603 C C . LYS A 1 100 ? -13.285 -2.543 -4.263 1.00 0.00 98 LYS A C 1
ATOM 1604 O O . LYS A 1 100 ? -13.090 -3.695 -3.872 1.00 0.00 98 LYS A O 1
ATOM 1623 N N . ILE A 1 101 ? -12.670 -2.023 -5.320 1.00 0.00 99 ILE A N 1
ATOM 1624 C CA . ILE A 1 101 ? -11.707 -2.792 -6.097 1.00 0.00 99 ILE A CA 1
ATOM 1625 C C . ILE A 1 101 ? -10.571 -3.301 -5.216 1.00 0.00 99 ILE A C 1
ATOM 1626 O O . ILE A 1 101 ? -10.300 -4.502 -5.165 1.00 0.00 99 ILE A O 1
ATOM 1642 N N . LEU A 1 102 ? -9.908 -2.380 -4.523 1.00 0.00 100 LEU A N 1
ATOM 1643 C CA . LEU A 1 102 ? -8.802 -2.736 -3.643 1.00 0.00 100 LEU A CA 1
ATOM 1644 C C . LEU A 1 102 ? -9.252 -3.730 -2.576 1.00 0.00 100 LEU A C 1
ATOM 1645 O O . LEU A 1 102 ? -8.468 -4.560 -2.116 1.00 0.00 100 LEU A O 1
ATOM 1661 N N . LEU A 1 103 ? -10.519 -3.639 -2.187 1.00 0.00 101 LEU A N 1
ATOM 1662 C CA . LEU A 1 103 ? -11.075 -4.531 -1.176 1.00 0.00 101 LEU A CA 1
ATOM 1663 C C . LEU A 1 103 ? -11.134 -5.966 -1.690 1.00 0.00 101 LEU A C 1
ATOM 1664 O O . LEU A 1 103 ? -10.675 -6.895 -1.024 1.00 0.00 101 LEU A O 1
ATOM 1680 N N . LYS A 1 104 ? -11.699 -6.141 -2.880 1.00 0.00 102 LYS A N 1
ATOM 1681 C CA . LYS A 1 104 ? -11.815 -7.462 -3.486 1.00 0.00 102 LYS A CA 1
ATOM 1682 C C . LYS A 1 104 ? -10.439 -8.086 -3.699 1.00 0.00 102 LYS A C 1
ATOM 1683 O O . LYS A 1 104 ? -10.204 -9.234 -3.323 1.00 0.00 102 LYS A O 1
ATOM 1702 N N . ASP A 1 105 ? -9.536 -7.322 -4.301 1.00 0.00 103 ASP A N 1
ATOM 1703 C CA . ASP A 1 105 ? -8.182 -7.799 -4.562 1.00 0.00 103 ASP A CA 1
ATOM 1704 C C . ASP A 1 105 ? -7.497 -8.224 -3.267 1.00 0.00 103 ASP A C 1
ATOM 1705 O O . ASP A 1 105 ? -6.904 -9.301 -3.190 1.00 0.00 103 ASP A O 1
ATOM 1714 N N . LEU A 1 106 ? -7.582 -7.371 -2.252 1.00 0.00 104 LEU A N 1
ATOM 1715 C CA . LEU A 1 106 ? -6.970 -7.657 -0.959 1.00 0.00 104 LEU A CA 1
ATOM 1716 C C . LEU A 1 106 ? -7.483 -8.977 -0.393 1.00 0.00 104 LEU A C 1
ATOM 1717 O O . LEU A 1 106 ? -6.703 -9.830 0.029 1.00 0.00 104 LEU A O 1
ATOM 1733 N N . LYS A 1 107 ? -8.802 -9.140 -0.390 1.00 0.00 105 LYS A N 1
ATOM 1734 C CA . LYS A 1 107 ? -9.422 -10.357 0.120 1.00 0.00 105 LYS A CA 1
ATOM 1735 C C . LYS A 1 107 ? -8.870 -11.588 -0.592 1.00 0.00 105 LYS A C 1
ATOM 1736 O O . LYS A 1 107 ? -8.494 -12.570 0.048 1.00 0.00 105 LYS A O 1
ATOM 1755 N N . GLU A 1 108 ? -8.824 -11.527 -1.919 1.00 0.00 106 GLU A N 1
ATOM 1756 C CA . GLU A 1 108 ? -8.316 -12.638 -2.716 1.00 0.00 106 GLU A CA 1
ATOM 1757 C C . GLU A 1 108 ? -6.894 -13.001 -2.302 1.00 0.00 106 GLU A C 1
ATOM 1758 O O . GLU A 1 108 ? -6.575 -14.171 -2.091 1.00 0.00 106 GLU A O 1
ATOM 1770 N N . THR A 1 109 ? -6.041 -11.988 -2.187 1.00 0.00 107 THR A N 1
ATOM 1771 C CA . THR A 1 109 ? -4.651 -12.198 -1.800 1.00 0.00 107 THR A CA 1
ATOM 1772 C C . THR A 1 109 ? -4.557 -12.935 -0.469 1.00 0.00 107 THR A C 1
ATOM 1773 O O . THR A 1 109 ? -3.871 -13.950 -0.357 1.00 0.00 107 THR A O 1
ATOM 1784 N N . GLU A 1 110 ? -5.253 -12.417 0.539 1.00 0.00 108 GLU A N 1
ATOM 1785 C CA . GLU A 1 110 ? -5.248 -13.027 1.864 1.00 0.00 108 GLU A CA 1
ATOM 1786 C C . GLU A 1 110 ? -5.643 -14.499 1.787 1.00 0.00 108 GLU A C 1
ATOM 1787 O O . GLU A 1 110 ? -4.973 -15.362 2.353 1.00 0.00 108 GLU A O 1
ATOM 1799 N N . GLN A 1 111 ? -6.736 -14.776 1.083 1.00 0.00 109 GLN A N 1
ATOM 1800 C CA . GLN A 1 111 ? -7.222 -16.142 0.932 1.00 0.00 109 GLN A CA 1
ATOM 1801 C C . GLN A 1 111 ? -6.129 -17.051 0.380 1.00 0.00 109 GLN A C 1
ATOM 1802 O O . GLN A 1 111 ? -5.827 -18.097 0.955 1.00 0.00 109 GLN A O 1
ATOM 1816 N N . LYS A 1 112 ? -5.538 -16.646 -0.738 1.00 0.00 110 LYS A N 1
ATOM 1817 C CA . LYS A 1 112 ? -4.477 -17.421 -1.369 1.00 0.00 110 LYS A CA 1
ATOM 1818 C C . LYS A 1 112 ? -3.362 -17.726 -0.375 1.00 0.00 110 LYS A C 1
ATOM 1819 O O . LYS A 1 112 ? -2.922 -18.869 -0.249 1.00 0.00 110 LYS A O 1
ATOM 1838 N N . VAL A 1 113 ? -2.906 -16.696 0.331 1.00 0.00 111 VAL A N 1
ATOM 1839 C CA . VAL A 1 113 ? -1.843 -16.853 1.317 1.00 0.00 111 VAL A CA 1
ATOM 1840 C C . VAL A 1 113 ? -2.207 -17.910 2.353 1.00 0.00 111 VAL A C 1
ATOM 1841 O O . VAL A 1 113 ? -1.384 -18.752 2.714 1.00 0.00 111 VAL A O 1
ATOM 1854 N N . LYS A 1 114 ? -3.446 -17.861 2.829 1.00 0.00 112 LYS A N 1
ATOM 1855 C CA . LYS A 1 114 ? -3.922 -18.815 3.824 1.00 0.00 112 LYS A CA 1
ATOM 1856 C C . LYS A 1 114 ? -4.040 -20.213 3.225 1.00 0.00 112 LYS A C 1
ATOM 1857 O O . LYS A 1 114 ? -3.906 -21.214 3.930 1.00 0.00 112 LYS A O 1
ATOM 1876 N N . ASP A 1 115 ? -4.288 -20.274 1.922 1.00 0.00 113 ASP A N 1
ATOM 1877 C CA . ASP A 1 115 ? -4.421 -21.550 1.227 1.00 0.00 113 ASP A CA 1
ATOM 1878 C C . ASP A 1 115 ? -3.081 -22.275 1.164 1.00 0.00 113 ASP A C 1
ATOM 1879 O O . ASP A 1 115 ? -3.000 -23.476 1.427 1.00 0.00 113 ASP A O 1
ATOM 1888 N N . ILE A 1 116 ? -2.032 -21.539 0.811 1.00 0.00 114 ILE A N 1
ATOM 1889 C CA . ILE A 1 116 ? -0.695 -22.113 0.713 1.00 0.00 114 ILE A CA 1
ATOM 1890 C C . ILE A 1 116 ? -0.277 -22.763 2.027 1.00 0.00 114 ILE A C 1
ATOM 1891 O O . ILE A 1 116 ? -0.305 -22.128 3.081 1.00 0.00 114 ILE A O 1
ATOM 1907 N N . GLN A 1 117 ? 0.111 -24.032 1.956 1.00 0.00 115 GLN A N 1
ATOM 1908 C CA . GLN A 1 117 ? 0.537 -24.768 3.141 1.00 0.00 115 GLN A CA 1
ATOM 1909 C C . GLN A 1 117 ? 2.027 -24.571 3.399 1.00 0.00 115 GLN A C 1
ATOM 1910 O O . GLN A 1 117 ? 2.845 -24.670 2.484 1.00 0.00 115 GLN A O 1
ATOM 1924 N N . THR A 1 118 ? 2.374 -24.289 4.651 1.00 0.00 116 THR A N 1
ATOM 1925 C CA . THR A 1 118 ? 3.765 -24.077 5.029 1.00 0.00 116 THR A CA 1
ATOM 1926 C C . THR A 1 118 ? 4.031 -24.566 6.448 1.00 0.00 116 THR A C 1
ATOM 1927 O O . THR A 1 118 ? 3.109 -24.961 7.160 1.00 0.00 116 THR A O 1
ATOM 1938 N N . GLN A 1 119 ? 5.297 -24.535 6.853 1.00 0.00 117 GLN A N 1
ATOM 1939 C CA . GLN A 1 119 ? 5.682 -24.976 8.188 1.00 0.00 117 GLN A CA 1
ATOM 1940 C C . GLN A 1 119 ? 4.923 -24.198 9.258 1.00 0.00 117 GLN A C 1
ATOM 1941 O O . GLN A 1 119 ? 4.681 -24.705 10.355 1.00 0.00 117 GLN A O 1
ATOM 1955 N N . GLN A 1 3 ? 27.311 8.083 -3.992 1.00 0.00 1 GLN A N 2
ATOM 1956 C CA . GLN A 1 3 ? 26.098 7.280 -3.890 1.00 0.00 1 GLN A CA 2
ATOM 1957 C C . GLN A 1 3 ? 25.050 7.747 -4.894 1.00 0.00 1 GLN A C 2
ATOM 1958 O O . GLN A 1 3 ? 25.264 8.715 -5.623 1.00 0.00 1 GLN A O 2
ATOM 1972 N N . GLU A 1 4 ? 23.917 7.052 -4.925 1.00 0.00 2 GLU A N 2
ATOM 1973 C CA . GLU A 1 4 ? 22.836 7.396 -5.842 1.00 0.00 2 GLU A CA 2
ATOM 1974 C C . GLU A 1 4 ? 21.546 7.683 -5.078 1.00 0.00 2 GLU A C 2
ATOM 1975 O O . GLU A 1 4 ? 21.117 6.888 -4.240 1.00 0.00 2 GLU A O 2
ATOM 1987 N N . HIS A 1 5 ? 20.933 8.825 -5.373 1.00 0.00 3 HIS A N 2
ATOM 1988 C CA . HIS A 1 5 ? 19.692 9.218 -4.714 1.00 0.00 3 HIS A CA 2
ATOM 1989 C C . HIS A 1 5 ? 18.494 8.987 -5.630 1.00 0.00 3 HIS A C 2
ATOM 1990 O O . HIS A 1 5 ? 18.650 8.777 -6.834 1.00 0.00 3 HIS A O 2
ATOM 2004 N N . LYS A 1 6 ? 17.298 9.026 -5.054 1.00 0.00 4 LYS A N 2
ATOM 2005 C CA . LYS A 1 6 ? 16.073 8.820 -5.817 1.00 0.00 4 LYS A CA 2
ATOM 2006 C C . LYS A 1 6 ? 15.382 10.149 -6.105 1.00 0.00 4 LYS A C 2
ATOM 2007 O O . LYS A 1 6 ? 15.629 11.160 -5.447 1.00 0.00 4 LYS A O 2
ATOM 2026 N N . PRO A 1 7 ? 14.495 10.151 -7.110 1.00 0.00 5 PRO A N 2
ATOM 2027 C CA . PRO A 1 7 ? 13.749 11.349 -7.507 1.00 0.00 5 PRO A CA 2
ATOM 2028 C C . PRO A 1 7 ? 12.715 11.760 -6.464 1.00 0.00 5 PRO A C 2
ATOM 2029 O O . PRO A 1 7 ? 12.402 10.996 -5.550 1.00 0.00 5 PRO A O 2
ATOM 2040 N N . LYS A 1 8 ? 12.187 12.971 -6.607 1.00 0.00 6 LYS A N 2
ATOM 2041 C CA . LYS A 1 8 ? 11.186 13.483 -5.678 1.00 0.00 6 LYS A CA 2
ATOM 2042 C C . LYS A 1 8 ? 9.777 13.241 -6.209 1.00 0.00 6 LYS A C 2
ATOM 2043 O O . LYS A 1 8 ? 9.383 13.797 -7.234 1.00 0.00 6 LYS A O 2
ATOM 2062 N N . LYS A 1 9 ? 9.020 12.407 -5.503 1.00 0.00 7 LYS A N 2
ATOM 2063 C CA . LYS A 1 9 ? 7.652 12.092 -5.900 1.00 0.00 7 LYS A CA 2
ATOM 2064 C C . LYS A 1 9 ? 6.679 12.353 -4.755 1.00 0.00 7 LYS A C 2
ATOM 2065 O O . LYS A 1 9 ? 5.690 11.638 -4.593 1.00 0.00 7 LYS A O 2
ATOM 2084 N N . ASP A 1 10 ? 6.965 13.382 -3.965 1.00 0.00 8 ASP A N 2
ATOM 2085 C CA . ASP A 1 10 ? 6.113 13.739 -2.836 1.00 0.00 8 ASP A CA 2
ATOM 2086 C C . ASP A 1 10 ? 5.917 15.250 -2.760 1.00 0.00 8 ASP A C 2
ATOM 2087 O O . ASP A 1 10 ? 6.832 16.020 -3.051 1.00 0.00 8 ASP A O 2
ATOM 2096 N N . ASP A 1 11 ? 4.717 15.666 -2.369 1.00 0.00 9 ASP A N 2
ATOM 2097 C CA . ASP A 1 11 ? 4.400 17.085 -2.256 1.00 0.00 9 ASP A CA 2
ATOM 2098 C C . ASP A 1 11 ? 4.744 17.609 -0.865 1.00 0.00 9 ASP A C 2
ATOM 2099 O O . ASP A 1 11 ? 5.138 18.764 -0.705 1.00 0.00 9 ASP A O 2
ATOM 2108 N N . PHE A 1 12 ? 4.591 16.752 0.139 1.00 0.00 10 PHE A N 2
ATOM 2109 C CA . PHE A 1 12 ? 4.883 17.128 1.518 1.00 0.00 10 PHE A CA 2
ATOM 2110 C C . PHE A 1 12 ? 4.023 18.312 1.952 1.00 0.00 10 PHE A C 2
ATOM 2111 O O . PHE A 1 12 ? 4.538 19.326 2.424 1.00 0.00 10 PHE A O 2
ATOM 2128 N N . ARG A 1 13 ? 2.712 18.174 1.788 1.00 0.00 11 ARG A N 2
ATOM 2129 C CA . ARG A 1 13 ? 1.780 19.233 2.161 1.00 0.00 11 ARG A CA 2
ATOM 2130 C C . ARG A 1 13 ? 0.833 18.760 3.260 1.00 0.00 11 ARG A C 2
ATOM 2131 O O . ARG A 1 13 ? 0.698 17.562 3.504 1.00 0.00 11 ARG A O 2
ATOM 2152 N N . ASN A 1 14 ? 0.179 19.711 3.920 1.00 0.00 12 ASN A N 2
ATOM 2153 C CA . ASN A 1 14 ? -0.755 19.392 4.994 1.00 0.00 12 ASN A CA 2
ATOM 2154 C C . ASN A 1 14 ? -2.130 19.990 4.713 1.00 0.00 12 ASN A C 2
ATOM 2155 O O . ASN A 1 14 ? -2.246 21.156 4.339 1.00 0.00 12 ASN A O 2
ATOM 2166 N N . GLU A 1 15 ? -3.169 19.181 4.898 1.00 0.00 13 GLU A N 2
ATOM 2167 C CA . GLU A 1 15 ? -4.537 19.630 4.664 1.00 0.00 13 GLU A CA 2
ATOM 2168 C C . GLU A 1 15 ? -5.490 19.029 5.692 1.00 0.00 13 GLU A C 2
ATOM 2169 O O . GLU A 1 15 ? -5.119 18.130 6.448 1.00 0.00 13 GLU A O 2
ATOM 2181 N N . PHE A 1 16 ? -6.719 19.533 5.717 1.00 0.00 14 PHE A N 2
ATOM 2182 C CA . PHE A 1 16 ? -7.726 19.050 6.653 1.00 0.00 14 PHE A CA 2
ATOM 2183 C C . PHE A 1 16 ? -8.022 17.571 6.418 1.00 0.00 14 PHE A C 2
ATOM 2184 O O . PHE A 1 16 ? -8.707 17.209 5.460 1.00 0.00 14 PHE A O 2
ATOM 2201 N N . ASP A 1 17 ? -7.501 16.722 7.296 1.00 0.00 15 ASP A N 2
ATOM 2202 C CA . ASP A 1 17 ? -7.709 15.283 7.184 1.00 0.00 15 ASP A CA 2
ATOM 2203 C C . ASP A 1 17 ? -9.150 14.914 7.521 1.00 0.00 15 ASP A C 2
ATOM 2204 O O . ASP A 1 17 ? -9.662 13.888 7.070 1.00 0.00 15 ASP A O 2
ATOM 2213 N N . HIS A 1 18 ? -9.801 15.757 8.317 1.00 0.00 16 HIS A N 2
ATOM 2214 C CA . HIS A 1 18 ? -11.184 15.520 8.714 1.00 0.00 16 HIS A CA 2
ATOM 2215 C C . HIS A 1 18 ? -12.067 15.281 7.493 1.00 0.00 16 HIS A C 2
ATOM 2216 O O . HIS A 1 18 ? -13.073 14.574 7.570 1.00 0.00 16 HIS A O 2
ATOM 2230 N N . LEU A 1 19 ? -11.684 15.873 6.368 1.00 0.00 17 LEU A N 2
ATOM 2231 C CA . LEU A 1 19 ? -12.442 15.725 5.130 1.00 0.00 17 LEU A CA 2
ATOM 2232 C C . LEU A 1 19 ? -12.691 14.253 4.816 1.00 0.00 17 LEU A C 2
ATOM 2233 O O . LEU A 1 19 ? -11.751 13.471 4.667 1.00 0.00 17 LEU A O 2
ATOM 2249 N N . LEU A 1 20 ? -13.963 13.883 4.716 1.00 0.00 18 LEU A N 2
ATOM 2250 C CA . LEU A 1 20 ? -14.337 12.505 4.418 1.00 0.00 18 LEU A CA 2
ATOM 2251 C C . LEU A 1 20 ? -13.615 12.003 3.171 1.00 0.00 18 LEU A C 2
ATOM 2252 O O . LEU A 1 20 ? -12.841 11.047 3.232 1.00 0.00 18 LEU A O 2
ATOM 2268 N N . ILE A 1 21 ? -13.873 12.653 2.042 1.00 0.00 19 ILE A N 2
ATOM 2269 C CA . ILE A 1 21 ? -13.246 12.275 0.781 1.00 0.00 19 ILE A CA 2
ATOM 2270 C C . ILE A 1 21 ? -11.732 12.176 0.928 1.00 0.00 19 ILE A C 2
ATOM 2271 O O . ILE A 1 21 ? -11.115 11.219 0.462 1.00 0.00 19 ILE A O 2
ATOM 2287 N N . GLU A 1 22 ? -11.141 13.173 1.581 1.00 0.00 20 GLU A N 2
ATOM 2288 C CA . GLU A 1 22 ? -9.698 13.198 1.790 1.00 0.00 20 GLU A CA 2
ATOM 2289 C C . GLU A 1 22 ? -9.215 11.887 2.405 1.00 0.00 20 GLU A C 2
ATOM 2290 O O . GLU A 1 22 ? -8.309 11.241 1.880 1.00 0.00 20 GLU A O 2
ATOM 2302 N N . GLN A 1 23 ? -9.826 11.503 3.521 1.00 0.00 21 GLN A N 2
ATOM 2303 C CA . GLN A 1 23 ? -9.457 10.272 4.209 1.00 0.00 21 GLN A CA 2
ATOM 2304 C C . GLN A 1 23 ? -9.680 9.059 3.311 1.00 0.00 21 GLN A C 2
ATOM 2305 O O . GLN A 1 23 ? -8.894 8.112 3.323 1.00 0.00 21 GLN A O 2
ATOM 2319 N N . ALA A 1 24 ? -10.755 9.096 2.531 1.00 0.00 22 ALA A N 2
ATOM 2320 C CA . ALA A 1 24 ? -11.080 8.002 1.625 1.00 0.00 22 ALA A CA 2
ATOM 2321 C C . ALA A 1 24 ? -9.995 7.823 0.569 1.00 0.00 22 ALA A C 2
ATOM 2322 O O . ALA A 1 24 ? -9.535 6.710 0.321 1.00 0.00 22 ALA A O 2
ATOM 2329 N N . ASN A 1 25 ? -9.591 8.927 -0.051 1.00 0.00 23 ASN A N 2
ATOM 2330 C CA . ASN A 1 25 ? -8.561 8.891 -1.083 1.00 0.00 23 ASN A CA 2
ATOM 2331 C C . ASN A 1 25 ? -7.239 8.387 -0.512 1.00 0.00 23 ASN A C 2
ATOM 2332 O O . ASN A 1 25 ? -6.538 7.596 -1.145 1.00 0.00 23 ASN A O 2
ATOM 2343 N N . HIS A 1 26 ? -6.903 8.850 0.687 1.00 0.00 24 HIS A N 2
ATOM 2344 C CA . HIS A 1 26 ? -5.665 8.445 1.345 1.00 0.00 24 HIS A CA 2
ATOM 2345 C C . HIS A 1 26 ? -5.683 6.954 1.666 1.00 0.00 24 HIS A C 2
ATOM 2346 O O . HIS A 1 26 ? -4.673 6.266 1.521 1.00 0.00 24 HIS A O 2
ATOM 2360 N N . ALA A 1 27 ? -6.837 6.462 2.105 1.00 0.00 25 ALA A N 2
ATOM 2361 C CA . ALA A 1 27 ? -6.987 5.053 2.445 1.00 0.00 25 ALA A CA 2
ATOM 2362 C C . ALA A 1 27 ? -6.809 4.169 1.216 1.00 0.00 25 ALA A C 2
ATOM 2363 O O . ALA A 1 27 ? -6.028 3.216 1.233 1.00 0.00 25 ALA A O 2
ATOM 2370 N N . ILE A 1 28 ? -7.536 4.490 0.152 1.00 0.00 26 ILE A N 2
ATOM 2371 C CA . ILE A 1 28 ? -7.457 3.724 -1.086 1.00 0.00 26 ILE A CA 2
ATOM 2372 C C . ILE A 1 28 ? -6.067 3.821 -1.705 1.00 0.00 26 ILE A C 2
ATOM 2373 O O . ILE A 1 28 ? -5.591 2.878 -2.335 1.00 0.00 26 ILE A O 2
ATOM 2389 N N . GLU A 1 29 ? -5.422 4.969 -1.520 1.00 0.00 27 GLU A N 2
ATOM 2390 C CA . GLU A 1 29 ? -4.086 5.188 -2.061 1.00 0.00 27 GLU A CA 2
ATOM 2391 C C . GLU A 1 29 ? -3.071 4.262 -1.397 1.00 0.00 27 GLU A C 2
ATOM 2392 O O . GLU A 1 29 ? -2.401 3.475 -2.065 1.00 0.00 27 GLU A O 2
ATOM 2404 N N . LYS A 1 30 ? -2.964 4.361 -0.075 1.00 0.00 28 LYS A N 2
ATOM 2405 C CA . LYS A 1 30 ? -2.033 3.533 0.681 1.00 0.00 28 LYS A CA 2
ATOM 2406 C C . LYS A 1 30 ? -2.312 2.051 0.450 1.00 0.00 28 LYS A C 2
ATOM 2407 O O . LYS A 1 30 ? -1.391 1.261 0.247 1.00 0.00 28 LYS A O 2
ATOM 2426 N N . GLY A 1 31 ? -3.588 1.681 0.482 1.00 0.00 29 GLY A N 2
ATOM 2427 C CA . GLY A 1 31 ? -3.966 0.296 0.273 1.00 0.00 29 GLY A CA 2
ATOM 2428 C C . GLY A 1 31 ? -3.651 -0.186 -1.129 1.00 0.00 29 GLY A C 2
ATOM 2429 O O . GLY A 1 31 ? -3.284 -1.344 -1.326 1.00 0.00 29 GLY A O 2
ATOM 2433 N N . GLU A 1 32 ? -3.796 0.704 -2.105 1.00 0.00 30 GLU A N 2
ATOM 2434 C CA . GLU A 1 32 ? -3.527 0.363 -3.497 1.00 0.00 30 GLU A CA 2
ATOM 2435 C C . GLU A 1 32 ? -2.034 0.143 -3.725 1.00 0.00 30 GLU A C 2
ATOM 2436 O O . GLU A 1 32 ? -1.633 -0.727 -4.498 1.00 0.00 30 GLU A O 2
ATOM 2448 N N . HIS A 1 33 ? -1.215 0.940 -3.045 1.00 0.00 31 HIS A N 2
ATOM 2449 C CA . HIS A 1 33 ? 0.235 0.834 -3.172 1.00 0.00 31 HIS A CA 2
ATOM 2450 C C . HIS A 1 33 ? 0.745 -0.446 -2.517 1.00 0.00 31 HIS A C 2
ATOM 2451 O O . HIS A 1 33 ? 1.455 -1.233 -3.143 1.00 0.00 31 HIS A O 2
ATOM 2465 N N . GLN A 1 34 ? 0.380 -0.646 -1.255 1.00 0.00 32 GLN A N 2
ATOM 2466 C CA . GLN A 1 34 ? 0.803 -1.829 -0.516 1.00 0.00 32 GLN A CA 2
ATOM 2467 C C . GLN A 1 34 ? 0.272 -3.099 -1.172 1.00 0.00 32 GLN A C 2
ATOM 2468 O O . GLN A 1 34 ? 0.947 -4.130 -1.191 1.00 0.00 32 GLN A O 2
ATOM 2482 N N . LEU A 1 35 ? -0.940 -3.020 -1.709 1.00 0.00 33 LEU A N 2
ATOM 2483 C CA . LEU A 1 35 ? -1.564 -4.164 -2.367 1.00 0.00 33 LEU A CA 2
ATOM 2484 C C . LEU A 1 35 ? -0.856 -4.489 -3.678 1.00 0.00 33 LEU A C 2
ATOM 2485 O O . LEU A 1 35 ? -0.549 -5.648 -3.959 1.00 0.00 33 LEU A O 2
ATOM 2501 N N . LEU A 1 36 ? -0.600 -3.459 -4.477 1.00 0.00 34 LEU A N 2
ATOM 2502 C CA . LEU A 1 36 ? 0.075 -3.635 -5.759 1.00 0.00 34 LEU A CA 2
ATOM 2503 C C . LEU A 1 36 ? 1.447 -4.272 -5.570 1.00 0.00 34 LEU A C 2
ATOM 2504 O O . LEU A 1 36 ? 1.822 -5.192 -6.298 1.00 0.00 34 LEU A O 2
ATOM 2520 N N . TYR A 1 37 ? 2.193 -3.778 -4.587 1.00 0.00 35 TYR A N 2
ATOM 2521 C CA . TYR A 1 37 ? 3.524 -4.299 -4.302 1.00 0.00 35 TYR A CA 2
ATOM 2522 C C . TYR A 1 37 ? 3.442 -5.674 -3.647 1.00 0.00 35 TYR A C 2
ATOM 2523 O O . TYR A 1 37 ? 4.302 -6.531 -3.862 1.00 0.00 35 TYR A O 2
ATOM 2541 N N . LEU A 1 38 ? 2.402 -5.880 -2.846 1.00 0.00 36 LEU A N 2
ATOM 2542 C CA . LEU A 1 38 ? 2.205 -7.152 -2.158 1.00 0.00 36 LEU A CA 2
ATOM 2543 C C . LEU A 1 38 ? 1.852 -8.257 -3.148 1.00 0.00 36 LEU A C 2
ATOM 2544 O O . LEU A 1 38 ? 2.176 -9.423 -2.930 1.00 0.00 36 LEU A O 2
ATOM 2560 N N . GLN A 1 39 ? 1.187 -7.880 -4.235 1.00 0.00 37 GLN A N 2
ATOM 2561 C CA . GLN A 1 39 ? 0.791 -8.840 -5.259 1.00 0.00 37 GLN A CA 2
ATOM 2562 C C . GLN A 1 39 ? 1.983 -9.680 -5.708 1.00 0.00 37 GLN A C 2
ATOM 2563 O O . GLN A 1 39 ? 1.864 -10.889 -5.904 1.00 0.00 37 GLN A O 2
ATOM 2577 N N . HIS A 1 40 ? 3.131 -9.030 -5.870 1.00 0.00 38 HIS A N 2
ATOM 2578 C CA . HIS A 1 40 ? 4.345 -9.716 -6.297 1.00 0.00 38 HIS A CA 2
ATOM 2579 C C . HIS A 1 40 ? 4.756 -10.775 -5.278 1.00 0.00 38 HIS A C 2
ATOM 2580 O O . HIS A 1 40 ? 4.980 -11.934 -5.630 1.00 0.00 38 HIS A O 2
ATOM 2594 N N . GLN A 1 41 ? 4.853 -10.369 -4.016 1.00 0.00 39 GLN A N 2
ATOM 2595 C CA . GLN A 1 41 ? 5.239 -11.284 -2.948 1.00 0.00 39 GLN A CA 2
ATOM 2596 C C . GLN A 1 41 ? 4.340 -12.515 -2.935 1.00 0.00 39 GLN A C 2
ATOM 2597 O O . GLN A 1 41 ? 4.812 -13.640 -2.760 1.00 0.00 39 GLN A O 2
ATOM 2611 N N . LEU A 1 42 ? 3.043 -12.297 -3.119 1.00 0.00 40 LEU A N 2
ATOM 2612 C CA . LEU A 1 42 ? 2.076 -13.390 -3.129 1.00 0.00 40 LEU A CA 2
ATOM 2613 C C . LEU A 1 42 ? 2.327 -14.329 -4.304 1.00 0.00 40 LEU A C 2
ATOM 2614 O O . LEU A 1 42 ? 2.368 -15.548 -4.140 1.00 0.00 40 LEU A O 2
ATOM 2630 N N . ASP A 1 43 ? 2.496 -13.753 -5.489 1.00 0.00 41 ASP A N 2
ATOM 2631 C CA . ASP A 1 43 ? 2.746 -14.537 -6.692 1.00 0.00 41 ASP A CA 2
ATOM 2632 C C . ASP A 1 43 ? 3.938 -15.469 -6.495 1.00 0.00 41 ASP A C 2
ATOM 2633 O O . ASP A 1 43 ? 3.872 -16.653 -6.822 1.00 0.00 41 ASP A O 2
ATOM 2642 N N . GLU A 1 44 ? 5.026 -14.925 -5.959 1.00 0.00 42 GLU A N 2
ATOM 2643 C CA . GLU A 1 44 ? 6.233 -15.707 -5.721 1.00 0.00 42 GLU A CA 2
ATOM 2644 C C . GLU A 1 44 ? 6.043 -16.655 -4.541 1.00 0.00 42 GLU A C 2
ATOM 2645 O O . GLU A 1 44 ? 6.658 -17.720 -4.479 1.00 0.00 42 GLU A O 2
ATOM 2657 N N . LEU A 1 45 ? 5.187 -16.260 -3.605 1.00 0.00 43 LEU A N 2
ATOM 2658 C CA . LEU A 1 45 ? 4.913 -17.073 -2.425 1.00 0.00 43 LEU A CA 2
ATOM 2659 C C . LEU A 1 45 ? 4.137 -18.332 -2.798 1.00 0.00 43 LEU A C 2
ATOM 2660 O O . LEU A 1 45 ? 4.281 -19.373 -2.160 1.00 0.00 43 LEU A O 2
ATOM 2676 N N . ASN A 1 46 ? 3.316 -18.228 -3.839 1.00 0.00 44 ASN A N 2
ATOM 2677 C CA . ASN A 1 46 ? 2.517 -19.358 -4.298 1.00 0.00 44 ASN A CA 2
ATOM 2678 C C . ASN A 1 46 ? 3.405 -20.561 -4.606 1.00 0.00 44 ASN A C 2
ATOM 2679 O O . ASN A 1 46 ? 3.077 -21.693 -4.249 1.00 0.00 44 ASN A O 2
ATOM 2690 N N . GLU A 1 47 ? 4.528 -20.307 -5.269 1.00 0.00 45 GLU A N 2
ATOM 2691 C CA . GLU A 1 47 ? 5.462 -21.369 -5.625 1.00 0.00 45 GLU A CA 2
ATOM 2692 C C . GLU A 1 47 ? 6.501 -21.571 -4.525 1.00 0.00 45 GLU A C 2
ATOM 2693 O O . GLU A 1 47 ? 6.771 -22.697 -4.112 1.00 0.00 45 GLU A O 2
ATOM 2705 N N . ASN A 1 48 ? 7.080 -20.469 -4.057 1.00 0.00 46 ASN A N 2
ATOM 2706 C CA . ASN A 1 48 ? 8.090 -20.524 -3.008 1.00 0.00 46 ASN A CA 2
ATOM 2707 C C . ASN A 1 48 ? 7.567 -21.275 -1.788 1.00 0.00 46 ASN A C 2
ATOM 2708 O O . ASN A 1 48 ? 8.310 -21.999 -1.125 1.00 0.00 46 ASN A O 2
ATOM 2719 N N . LYS A 1 49 ? 6.282 -21.098 -1.497 1.00 0.00 47 LYS A N 2
ATOM 2720 C CA . LYS A 1 49 ? 5.657 -21.761 -0.358 1.00 0.00 47 LYS A CA 2
ATOM 2721 C C . LYS A 1 49 ? 6.475 -21.549 0.911 1.00 0.00 47 LYS A C 2
ATOM 2722 O O . LYS A 1 49 ? 6.561 -22.436 1.761 1.00 0.00 47 LYS A O 2
ATOM 2741 N N . SER A 1 50 ? 7.075 -20.369 1.034 1.00 0.00 48 SER A N 2
ATOM 2742 C CA . SER A 1 50 ? 7.888 -20.043 2.199 1.00 0.00 48 SER A CA 2
ATOM 2743 C C . SER A 1 50 ? 7.008 -19.750 3.410 1.00 0.00 48 SER A C 2
ATOM 2744 O O . SER A 1 50 ? 6.211 -18.813 3.403 1.00 0.00 48 SER A O 2
ATOM 2752 N N . LYS A 1 51 ? 7.160 -20.560 4.453 1.00 0.00 49 LYS A N 2
ATOM 2753 C CA . LYS A 1 51 ? 6.383 -20.390 5.675 1.00 0.00 49 LYS A CA 2
ATOM 2754 C C . LYS A 1 51 ? 6.587 -18.997 6.260 1.00 0.00 49 LYS A C 2
ATOM 2755 O O . LYS A 1 51 ? 5.659 -18.402 6.807 1.00 0.00 49 LYS A O 2
ATOM 2774 N N . GLU A 1 52 ? 7.807 -18.483 6.141 1.00 0.00 50 GLU A N 2
ATOM 2775 C CA . GLU A 1 52 ? 8.131 -17.158 6.658 1.00 0.00 50 GLU A CA 2
ATOM 2776 C C . GLU A 1 52 ? 7.423 -16.072 5.855 1.00 0.00 50 GLU A C 2
ATOM 2777 O O . GLU A 1 52 ? 6.734 -15.219 6.415 1.00 0.00 50 GLU A O 2
ATOM 2789 N N . LEU A 1 53 ? 7.599 -16.108 4.539 1.00 0.00 51 LEU A N 2
ATOM 2790 C CA . LEU A 1 53 ? 6.978 -15.128 3.656 1.00 0.00 51 LEU A CA 2
ATOM 2791 C C . LEU A 1 53 ? 5.464 -15.105 3.845 1.00 0.00 51 LEU A C 2
ATOM 2792 O O . LEU A 1 53 ? 4.837 -14.049 3.777 1.00 0.00 51 LEU A O 2
ATOM 2808 N N . GLN A 1 54 ? 4.886 -16.278 4.085 1.00 0.00 52 GLN A N 2
ATOM 2809 C CA . GLN A 1 54 ? 3.446 -16.392 4.286 1.00 0.00 52 GLN A CA 2
ATOM 2810 C C . GLN A 1 54 ? 3.029 -15.751 5.605 1.00 0.00 52 GLN A C 2
ATOM 2811 O O . GLN A 1 54 ? 2.195 -14.846 5.629 1.00 0.00 52 GLN A O 2
ATOM 2825 N N . GLU A 1 55 ? 3.613 -16.227 6.701 1.00 0.00 53 GLU A N 2
ATOM 2826 C CA . GLU A 1 55 ? 3.298 -15.700 8.024 1.00 0.00 53 GLU A CA 2
ATOM 2827 C C . GLU A 1 55 ? 3.512 -14.189 8.073 1.00 0.00 53 GLU A C 2
ATOM 2828 O O . GLU A 1 55 ? 2.840 -13.479 8.822 1.00 0.00 53 GLU A O 2
ATOM 2840 N N . LYS A 1 56 ? 4.453 -13.705 7.269 1.00 0.00 54 LYS A N 2
ATOM 2841 C CA . LYS A 1 56 ? 4.756 -12.280 7.218 1.00 0.00 54 LYS A CA 2
ATOM 2842 C C . LYS A 1 56 ? 3.661 -11.516 6.481 1.00 0.00 54 LYS A C 2
ATOM 2843 O O . LYS A 1 56 ? 3.082 -10.569 7.015 1.00 0.00 54 LYS A O 2
ATOM 2862 N N . ILE A 1 57 ? 3.380 -11.935 5.251 1.00 0.00 55 ILE A N 2
ATOM 2863 C CA . ILE A 1 57 ? 2.352 -11.291 4.442 1.00 0.00 55 ILE A CA 2
ATOM 2864 C C . ILE A 1 57 ? 1.007 -11.291 5.160 1.00 0.00 55 ILE A C 2
ATOM 2865 O O . ILE A 1 57 ? 0.262 -10.313 5.104 1.00 0.00 55 ILE A O 2
ATOM 2881 N N . ILE A 1 58 ? 0.703 -12.394 5.836 1.00 0.00 56 ILE A N 2
ATOM 2882 C CA . ILE A 1 58 ? -0.551 -12.520 6.568 1.00 0.00 56 ILE A CA 2
ATOM 2883 C C . ILE A 1 58 ? -0.649 -11.474 7.673 1.00 0.00 56 ILE A C 2
ATOM 2884 O O . ILE A 1 58 ? -1.672 -10.805 7.819 1.00 0.00 56 ILE A O 2
ATOM 2900 N N . ARG A 1 59 ? 0.421 -11.339 8.449 1.00 0.00 57 ARG A N 2
ATOM 2901 C CA . ARG A 1 59 ? 0.456 -10.373 9.541 1.00 0.00 57 ARG A CA 2
ATOM 2902 C C . ARG A 1 59 ? 0.294 -8.950 9.014 1.00 0.00 57 ARG A C 2
ATOM 2903 O O . ARG A 1 59 ? -0.576 -8.207 9.466 1.00 0.00 57 ARG A O 2
ATOM 2924 N N . GLU A 1 60 ? 1.137 -8.579 8.057 1.00 0.00 58 GLU A N 2
ATOM 2925 C CA . GLU A 1 60 ? 1.088 -7.245 7.470 1.00 0.00 58 GLU A CA 2
ATOM 2926 C C . GLU A 1 60 ? -0.267 -6.988 6.816 1.00 0.00 58 GLU A C 2
ATOM 2927 O O . GLU A 1 60 ? -0.926 -5.988 7.101 1.00 0.00 58 GLU A O 2
ATOM 2939 N N . LEU A 1 61 ? -0.676 -7.898 5.939 1.00 0.00 59 LEU A N 2
ATOM 2940 C CA . LEU A 1 61 ? -1.953 -7.771 5.244 1.00 0.00 59 LEU A CA 2
ATOM 2941 C C . LEU A 1 61 ? -3.108 -7.699 6.236 1.00 0.00 59 LEU A C 2
ATOM 2942 O O . LEU A 1 61 ? -4.075 -6.966 6.026 1.00 0.00 59 LEU A O 2
ATOM 2958 N N . ASP A 1 62 ? -3.001 -8.463 7.318 1.00 0.00 60 ASP A N 2
ATOM 2959 C CA . ASP A 1 62 ? -4.036 -8.483 8.345 1.00 0.00 60 ASP A CA 2
ATOM 2960 C C . ASP A 1 62 ? -4.201 -7.106 8.978 1.00 0.00 60 ASP A C 2
ATOM 2961 O O . ASP A 1 62 ? -5.308 -6.573 9.051 1.00 0.00 60 ASP A O 2
ATOM 2970 N N . VAL A 1 63 ? -3.092 -6.533 9.435 1.00 0.00 61 VAL A N 2
ATOM 2971 C CA . VAL A 1 63 ? -3.113 -5.217 10.062 1.00 0.00 61 VAL A CA 2
ATOM 2972 C C . VAL A 1 63 ? -3.679 -4.166 9.114 1.00 0.00 61 VAL A C 2
ATOM 2973 O O . VAL A 1 63 ? -4.563 -3.391 9.483 1.00 0.00 61 VAL A O 2
ATOM 2986 N N . VAL A 1 64 ? -3.165 -4.144 7.888 1.00 0.00 62 VAL A N 2
ATOM 2987 C CA . VAL A 1 64 ? -3.619 -3.189 6.885 1.00 0.00 62 VAL A CA 2
ATOM 2988 C C . VAL A 1 64 ? -5.088 -3.411 6.540 1.00 0.00 62 VAL A C 2
ATOM 2989 O O . VAL A 1 64 ? -5.913 -2.507 6.683 1.00 0.00 62 VAL A O 2
ATOM 3002 N N . CYS A 1 65 ? -5.407 -4.618 6.088 1.00 0.00 63 CYS A N 2
ATOM 3003 C CA . CYS A 1 65 ? -6.777 -4.960 5.723 1.00 0.00 63 CYS A CA 2
ATOM 3004 C C . CYS A 1 65 ? -7.733 -4.686 6.880 1.00 0.00 63 CYS A C 2
ATOM 3005 O O . CYS A 1 65 ? -8.915 -4.413 6.670 1.00 0.00 63 CYS A O 2
ATOM 3013 N N . ALA A 1 66 ? -7.213 -4.763 8.101 1.00 0.00 64 ALA A N 2
ATOM 3014 C CA . ALA A 1 66 ? -8.020 -4.524 9.291 1.00 0.00 64 ALA A CA 2
ATOM 3015 C C . ALA A 1 66 ? -8.360 -3.045 9.435 1.00 0.00 64 ALA A C 2
ATOM 3016 O O . ALA A 1 66 ? -9.530 -2.668 9.477 1.00 0.00 64 ALA A O 2
ATOM 3023 N N . MET A 1 67 ? -7.328 -2.210 9.511 1.00 0.00 65 MET A N 2
ATOM 3024 C CA . MET A 1 67 ? -7.519 -0.771 9.651 1.00 0.00 65 MET A CA 2
ATOM 3025 C C . MET A 1 67 ? -8.236 -0.197 8.433 1.00 0.00 65 MET A C 2
ATOM 3026 O O . MET A 1 67 ? -9.019 0.745 8.550 1.00 0.00 65 MET A O 2
ATOM 3040 N N . ILE A 1 68 ? -7.960 -0.770 7.266 1.00 0.00 66 ILE A N 2
ATOM 3041 C CA . ILE A 1 68 ? -8.580 -0.315 6.028 1.00 0.00 66 ILE A CA 2
ATOM 3042 C C . ILE A 1 68 ? -10.062 -0.672 5.991 1.00 0.00 66 ILE A C 2
ATOM 3043 O O . ILE A 1 68 ? -10.906 0.171 5.690 1.00 0.00 66 ILE A O 2
ATOM 3059 N N . GLU A 1 69 ? -10.371 -1.928 6.300 1.00 0.00 67 GLU A N 2
ATOM 3060 C CA . GLU A 1 69 ? -11.751 -2.396 6.303 1.00 0.00 67 GLU A CA 2
ATOM 3061 C C . GLU A 1 69 ? -12.598 -1.585 7.280 1.00 0.00 67 GLU A C 2
ATOM 3062 O O . GLU A 1 69 ? -13.668 -1.090 6.927 1.00 0.00 67 GLU A O 2
ATOM 3074 N N . GLY A 1 70 ? -12.112 -1.455 8.510 1.00 0.00 68 GLY A N 2
ATOM 3075 C CA . GLY A 1 70 ? -12.836 -0.704 9.519 1.00 0.00 68 GLY A CA 2
ATOM 3076 C C . GLY A 1 70 ? -12.962 0.765 9.169 1.00 0.00 68 GLY A C 2
ATOM 3077 O O . GLY A 1 70 ? -14.030 1.356 9.319 1.00 0.00 68 GLY A O 2
ATOM 3081 N N . ALA A 1 71 ? -11.867 1.357 8.705 1.00 0.00 69 ALA A N 2
ATOM 3082 C CA . ALA A 1 71 ? -11.859 2.766 8.333 1.00 0.00 69 ALA A CA 2
ATOM 3083 C C . ALA A 1 71 ? -12.819 3.035 7.179 1.00 0.00 69 ALA A C 2
ATOM 3084 O O . ALA A 1 71 ? -13.696 3.893 7.277 1.00 0.00 69 ALA A O 2
ATOM 3091 N N . GLN A 1 72 ? -12.646 2.296 6.088 1.00 0.00 70 GLN A N 2
ATOM 3092 C CA . GLN A 1 72 ? -13.498 2.457 4.916 1.00 0.00 70 GLN A CA 2
ATOM 3093 C C . GLN A 1 72 ? -14.969 2.293 5.283 1.00 0.00 70 GLN A C 2
ATOM 3094 O O . GLN A 1 72 ? -15.802 3.130 4.938 1.00 0.00 70 GLN A O 2
ATOM 3108 N N . GLY A 1 73 ? -15.281 1.208 5.987 1.00 0.00 71 GLY A N 2
ATOM 3109 C CA . GLY A 1 73 ? -16.651 0.954 6.390 1.00 0.00 71 GLY A CA 2
ATOM 3110 C C . GLY A 1 73 ? -17.245 2.102 7.183 1.00 0.00 71 GLY A C 2
ATOM 3111 O O . GLY A 1 73 ? -18.324 2.596 6.858 1.00 0.00 71 GLY A O 2
ATOM 3115 N N . ALA A 1 74 ? -16.539 2.526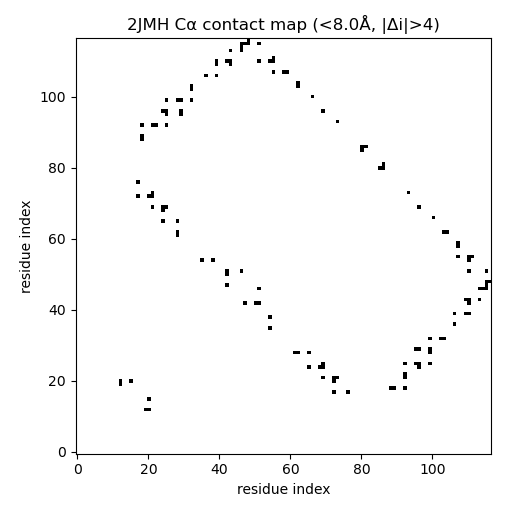 8.226 1.00 0.00 72 ALA A N 2
ATOM 3116 C CA . ALA A 1 74 ? -17.002 3.622 9.067 1.00 0.00 72 ALA A CA 2
ATOM 3117 C C . ALA A 1 74 ? -17.121 4.915 8.268 1.00 0.00 72 ALA A C 2
ATOM 3118 O O . ALA A 1 74 ? -18.179 5.546 8.242 1.00 0.00 72 ALA A O 2
ATOM 3125 N N . LEU A 1 75 ? -16.032 5.304 7.616 1.00 0.00 73 LEU A N 2
ATOM 3126 C CA . LEU A 1 75 ? -16.014 6.524 6.815 1.00 0.00 73 LEU A CA 2
ATOM 3127 C C . LEU A 1 75 ? -17.181 6.548 5.833 1.00 0.00 73 LEU A C 2
ATOM 3128 O O . LEU A 1 75 ? -17.896 7.543 5.729 1.00 0.00 73 LEU A O 2
ATOM 3144 N N . GLU A 1 76 ? -17.367 5.443 5.116 1.00 0.00 74 GLU A N 2
ATOM 3145 C CA . GLU A 1 76 ? -18.448 5.338 4.143 1.00 0.00 74 GLU A CA 2
ATOM 3146 C C . GLU A 1 76 ? -19.802 5.559 4.809 1.00 0.00 74 GLU A C 2
ATOM 3147 O O . GLU A 1 76 ? -20.620 6.346 4.332 1.00 0.00 74 GLU A O 2
ATOM 3159 N N . ARG A 1 77 ? -20.033 4.858 5.914 1.00 0.00 75 ARG A N 2
ATOM 3160 C CA . ARG A 1 77 ? -21.289 4.976 6.647 1.00 0.00 75 ARG A CA 2
ATOM 3161 C C . ARG A 1 77 ? -21.495 6.403 7.147 1.00 0.00 75 ARG A C 2
ATOM 3162 O O . ARG A 1 77 ? -22.627 6.858 7.304 1.00 0.00 75 ARG A O 2
ATOM 3183 N N . GLU A 1 78 ? -20.391 7.102 7.396 1.00 0.00 76 GLU A N 2
ATOM 3184 C CA . GLU A 1 78 ? -20.451 8.476 7.881 1.00 0.00 76 GLU A CA 2
ATOM 3185 C C . GLU A 1 78 ? -20.772 9.441 6.742 1.00 0.00 76 GLU A C 2
ATOM 3186 O O . GLU A 1 78 ? -21.723 10.219 6.822 1.00 0.00 76 GLU A O 2
ATOM 3198 N N . LEU A 1 79 ? -19.972 9.383 5.683 1.00 0.00 77 LEU A N 2
ATOM 3199 C CA . LEU A 1 79 ? -20.169 10.251 4.528 1.00 0.00 77 LEU A CA 2
ATOM 3200 C C . LEU A 1 79 ? -21.495 9.948 3.838 1.00 0.00 77 LEU A C 2
ATOM 3201 O O . LEU A 1 79 ? -22.086 10.815 3.194 1.00 0.00 77 LEU A O 2
ATOM 3217 N N . LYS A 1 80 ? -21.959 8.710 3.978 1.00 0.00 78 LYS A N 2
ATOM 3218 C CA . LYS A 1 80 ? -23.217 8.291 3.372 1.00 0.00 78 LYS A CA 2
ATOM 3219 C C . LYS A 1 80 ? -24.384 9.102 3.925 1.00 0.00 78 LYS A C 2
ATOM 3220 O O . LYS A 1 80 ? -25.461 9.144 3.329 1.00 0.00 78 LYS A O 2
ATOM 3239 N N . ARG A 1 81 ? -24.163 9.746 5.066 1.00 0.00 79 ARG A N 2
ATOM 3240 C CA . ARG A 1 81 ? -25.197 10.556 5.699 1.00 0.00 79 ARG A CA 2
ATOM 3241 C C . ARG A 1 81 ? -25.790 11.552 4.708 1.00 0.00 79 ARG A C 2
ATOM 3242 O O . ARG A 1 81 ? -26.971 11.894 4.784 1.00 0.00 79 ARG A O 2
ATOM 3263 N N . THR A 1 82 ? -24.962 12.017 3.778 1.00 0.00 80 THR A N 2
ATOM 3264 C CA . THR A 1 82 ? -25.403 12.976 2.772 1.00 0.00 80 THR A CA 2
ATOM 3265 C C . THR A 1 82 ? -24.464 12.984 1.571 1.00 0.00 80 THR A C 2
ATOM 3266 O O . THR A 1 82 ? -23.267 12.728 1.706 1.00 0.00 80 THR A O 2
ATOM 3277 N N . ASP A 1 83 ? -25.012 13.281 0.398 1.00 0.00 81 ASP A N 2
ATOM 3278 C CA . ASP A 1 83 ? -24.223 13.325 -0.826 1.00 0.00 81 ASP A CA 2
ATOM 3279 C C . ASP A 1 83 ? -25.064 13.822 -1.998 1.00 0.00 81 ASP A C 2
ATOM 3280 O O . ASP A 1 83 ? -25.088 13.205 -3.065 1.00 0.00 81 ASP A O 2
ATOM 3289 N N . LEU A 1 84 ? -25.753 14.939 -1.793 1.00 0.00 82 LEU A N 2
ATOM 3290 C CA . LEU A 1 84 ? -26.598 15.518 -2.832 1.00 0.00 82 LEU A CA 2
ATOM 3291 C C . LEU A 1 84 ? -25.854 16.611 -3.592 1.00 0.00 82 LEU A C 2
ATOM 3292 O O . LEU A 1 84 ? -25.938 17.788 -3.245 1.00 0.00 82 LEU A O 2
ATOM 3308 N N . ASN A 1 85 ? -25.128 16.214 -4.631 1.00 0.00 83 ASN A N 2
ATOM 3309 C CA . ASN A 1 85 ? -24.369 17.160 -5.441 1.00 0.00 83 ASN A CA 2
ATOM 3310 C C . ASN A 1 85 ? -23.633 16.443 -6.569 1.00 0.00 83 ASN A C 2
ATOM 3311 O O . ASN A 1 85 ? -23.286 15.268 -6.448 1.00 0.00 83 ASN A O 2
ATOM 3322 N N . ILE A 1 86 ? -23.396 17.160 -7.662 1.00 0.00 84 ILE A N 2
ATOM 3323 C CA . ILE A 1 86 ? -22.699 16.592 -8.810 1.00 0.00 84 ILE A CA 2
ATOM 3324 C C . ILE A 1 86 ? -21.272 16.198 -8.447 1.00 0.00 84 ILE A C 2
ATOM 3325 O O . ILE A 1 86 ? -20.874 15.044 -8.609 1.00 0.00 84 ILE A O 2
ATOM 3341 N N . LEU A 1 87 ? -20.505 17.164 -7.953 1.00 0.00 85 LEU A N 2
ATOM 3342 C CA . LEU A 1 87 ? -19.121 16.918 -7.563 1.00 0.00 85 LEU A CA 2
ATOM 3343 C C . LEU A 1 87 ? -19.045 15.876 -6.452 1.00 0.00 85 LEU A C 2
ATOM 3344 O O . LEU A 1 87 ? -18.272 14.923 -6.534 1.00 0.00 85 LEU A O 2
ATOM 3360 N N . GLU A 1 88 ? -19.854 16.065 -5.414 1.00 0.00 86 GLU A N 2
ATOM 3361 C CA . GLU A 1 88 ? -19.878 15.141 -4.286 1.00 0.00 86 GLU A CA 2
ATOM 3362 C C . GLU A 1 88 ? -20.194 13.723 -4.753 1.00 0.00 86 GLU A C 2
ATOM 3363 O O . GLU A 1 88 ? -19.608 12.754 -4.268 1.00 0.00 86 GLU A O 2
ATOM 3375 N N . ARG A 1 89 ? -21.123 13.609 -5.696 1.00 0.00 87 ARG A N 2
ATOM 3376 C CA . ARG A 1 89 ? -21.518 12.310 -6.227 1.00 0.00 87 ARG A CA 2
ATOM 3377 C C . ARG A 1 89 ? -20.362 11.655 -6.978 1.00 0.00 87 ARG A C 2
ATOM 3378 O O . ARG A 1 89 ? -20.086 10.469 -6.802 1.00 0.00 87 ARG A O 2
ATOM 3399 N N . PHE A 1 90 ? -19.690 12.437 -7.818 1.00 0.00 88 PHE A N 2
ATOM 3400 C CA . PHE A 1 90 ? -18.565 11.934 -8.597 1.00 0.00 88 PHE A CA 2
ATOM 3401 C C . PHE A 1 90 ? -17.469 11.395 -7.683 1.00 0.00 88 PHE A C 2
ATOM 3402 O O . PHE A 1 90 ? -17.057 10.242 -7.803 1.00 0.00 88 PHE A O 2
ATOM 3419 N N . ASN A 1 91 ? -16.999 12.240 -6.771 1.00 0.00 89 ASN A N 2
ATOM 3420 C CA . ASN A 1 91 ? -15.949 11.850 -5.837 1.00 0.00 89 ASN A CA 2
ATOM 3421 C C . ASN A 1 91 ? -16.370 10.630 -5.024 1.00 0.00 89 ASN A C 2
ATOM 3422 O O . ASN A 1 91 ? -15.588 9.697 -4.836 1.00 0.00 89 ASN A O 2
ATOM 3433 N N . TYR A 1 92 ? -17.608 10.644 -4.543 1.00 0.00 90 TYR A N 2
ATOM 3434 C CA . TYR A 1 92 ? -18.132 9.539 -3.749 1.00 0.00 90 TYR A CA 2
ATOM 3435 C C . TYR A 1 92 ? -18.163 8.249 -4.563 1.00 0.00 90 TYR A C 2
ATOM 3436 O O . TYR A 1 92 ? -17.735 7.196 -4.091 1.00 0.00 90 TYR A O 2
ATOM 3454 N N . GLU A 1 93 ? -18.671 8.341 -5.788 1.00 0.00 91 GLU A N 2
ATOM 3455 C CA . GLU A 1 93 ? -18.759 7.182 -6.667 1.00 0.00 91 GLU A CA 2
ATOM 3456 C C . GLU A 1 93 ? -17.387 6.538 -6.855 1.00 0.00 91 GLU A C 2
ATOM 3457 O O . GLU A 1 93 ? -17.216 5.343 -6.618 1.00 0.00 91 GLU A O 2
ATOM 3469 N N . GLU A 1 94 ? -16.418 7.339 -7.284 1.00 0.00 92 GLU A N 2
ATOM 3470 C CA . GLU A 1 94 ? -15.062 6.847 -7.504 1.00 0.00 92 GLU A CA 2
ATOM 3471 C C . GLU A 1 94 ? -14.466 6.295 -6.213 1.00 0.00 92 GLU A C 2
ATOM 3472 O O . GLU A 1 94 ? -13.874 5.217 -6.202 1.00 0.00 92 GLU A O 2
ATOM 3484 N N . ALA A 1 95 ? -14.630 7.042 -5.126 1.00 0.00 93 ALA A N 2
ATOM 3485 C CA . ALA A 1 95 ? -14.109 6.628 -3.829 1.00 0.00 93 ALA A CA 2
ATOM 3486 C C . ALA A 1 95 ? -14.548 5.208 -3.490 1.00 0.00 93 ALA A C 2
ATOM 3487 O O . ALA A 1 95 ? -13.730 4.371 -3.107 1.00 0.00 93 ALA A O 2
ATOM 3494 N N . GLN A 1 96 ? -15.842 4.944 -3.631 1.00 0.00 94 GLN A N 2
ATOM 3495 C CA . GLN A 1 96 ? -16.388 3.624 -3.338 1.00 0.00 94 GLN A CA 2
ATOM 3496 C C . GLN A 1 96 ? -15.871 2.588 -4.330 1.00 0.00 94 GLN A C 2
ATOM 3497 O O . GLN A 1 96 ? -15.609 1.440 -3.967 1.00 0.00 94 GLN A O 2
ATOM 3511 N N . THR A 1 97 ? -15.727 2.998 -5.586 1.00 0.00 95 THR A N 2
ATOM 3512 C CA . THR A 1 97 ? -15.242 2.105 -6.632 1.00 0.00 95 THR A CA 2
ATOM 3513 C C . THR A 1 97 ? -13.847 1.584 -6.306 1.00 0.00 95 THR A C 2
ATOM 3514 O O . THR A 1 97 ? -13.604 0.376 -6.325 1.00 0.00 95 THR A O 2
ATOM 3525 N N . LEU A 1 98 ? -12.933 2.501 -6.007 1.00 0.00 96 LEU A N 2
ATOM 3526 C CA . LEU A 1 98 ? -11.561 2.133 -5.676 1.00 0.00 96 LEU A CA 2
ATOM 3527 C C . LEU A 1 98 ? -11.510 1.317 -4.389 1.00 0.00 96 LEU A C 2
ATOM 3528 O O . LEU A 1 98 ? -10.855 0.276 -4.326 1.00 0.00 96 LEU A O 2
ATOM 3544 N N . SER A 1 99 ? -12.209 1.796 -3.364 1.00 0.00 97 SER A N 2
ATOM 3545 C CA . SER A 1 99 ? -12.242 1.111 -2.076 1.00 0.00 97 SER A CA 2
ATOM 3546 C C . SER A 1 99 ? -12.717 -0.330 -2.239 1.00 0.00 97 SER A C 2
ATOM 3547 O O . SER A 1 99 ? -12.146 -1.253 -1.659 1.00 0.00 97 SER A O 2
ATOM 3555 N N . LYS A 1 100 ? -13.765 -0.514 -3.035 1.00 0.00 98 LYS A N 2
ATOM 3556 C CA . LYS A 1 100 ? -14.317 -1.842 -3.278 1.00 0.00 98 LYS A CA 2
ATOM 3557 C C . LYS A 1 100 ? -13.294 -2.740 -3.967 1.00 0.00 98 LYS A C 2
ATOM 3558 O O . LYS A 1 100 ? -13.046 -3.864 -3.530 1.00 0.00 98 LYS A O 2
ATOM 3577 N N . ILE A 1 101 ? -12.703 -2.235 -5.045 1.00 0.00 99 ILE A N 2
ATOM 3578 C CA . ILE A 1 101 ? -11.704 -2.991 -5.792 1.00 0.00 99 ILE A CA 2
ATOM 3579 C C . ILE A 1 101 ? -10.553 -3.421 -4.889 1.00 0.00 99 ILE A C 2
ATOM 3580 O O . ILE A 1 101 ? -10.157 -4.589 -4.883 1.00 0.00 99 ILE A O 2
ATOM 3596 N N . LEU A 1 102 ? -10.018 -2.473 -4.128 1.00 0.00 100 LEU A N 2
ATOM 3597 C CA . LEU A 1 102 ? -8.912 -2.754 -3.220 1.00 0.00 100 LEU A CA 2
ATOM 3598 C C . LEU A 1 102 ? -9.288 -3.846 -2.224 1.00 0.00 100 LEU A C 2
ATOM 3599 O O . LEU A 1 102 ? -8.535 -4.799 -2.017 1.00 0.00 100 LEU A O 2
ATOM 3615 N N . LEU A 1 103 ? -10.459 -3.704 -1.613 1.00 0.00 101 LEU A N 2
ATOM 3616 C CA . LEU A 1 103 ? -10.938 -4.680 -0.640 1.00 0.00 101 LEU A CA 2
ATOM 3617 C C . LEU A 1 103 ? -10.952 -6.083 -1.239 1.00 0.00 101 LEU A C 2
ATOM 3618 O O . LEU A 1 103 ? -10.491 -7.041 -0.616 1.00 0.00 101 LEU A O 2
ATOM 3634 N N . LYS A 1 104 ? -11.483 -6.198 -2.451 1.00 0.00 102 LYS A N 2
ATOM 3635 C CA . LYS A 1 104 ? -11.555 -7.483 -3.137 1.00 0.00 102 LYS A CA 2
ATOM 3636 C C . LYS A 1 104 ? -10.164 -8.081 -3.319 1.00 0.00 102 LYS A C 2
ATOM 3637 O O . LYS A 1 104 ? -9.923 -9.236 -2.965 1.00 0.00 102 LYS A O 2
ATOM 3656 N N . ASP A 1 105 ? -9.252 -7.289 -3.871 1.00 0.00 103 ASP A N 2
ATOM 3657 C CA . ASP A 1 105 ? -7.883 -7.740 -4.097 1.00 0.00 103 ASP A CA 2
ATOM 3658 C C . ASP A 1 105 ? -7.263 -8.263 -2.806 1.00 0.00 103 ASP A C 2
ATOM 3659 O O . ASP A 1 105 ? -6.588 -9.294 -2.801 1.00 0.00 103 ASP A O 2
ATOM 3668 N N . LEU A 1 106 ? -7.495 -7.546 -1.711 1.00 0.00 104 LEU A N 2
ATOM 3669 C CA . LEU A 1 106 ? -6.958 -7.937 -0.413 1.00 0.00 104 LEU A CA 2
ATOM 3670 C C . LEU A 1 106 ? -7.500 -9.298 0.014 1.00 0.00 104 LEU A C 2
ATOM 3671 O O . LEU A 1 106 ? -6.740 -10.193 0.383 1.00 0.00 104 LEU A O 2
ATOM 3687 N N . LYS A 1 107 ? -8.818 -9.448 -0.043 1.00 0.00 105 LYS A N 2
ATOM 3688 C CA . LYS A 1 107 ? -9.463 -10.700 0.334 1.00 0.00 105 LYS A CA 2
ATOM 3689 C C . LYS A 1 107 ? -8.862 -11.874 -0.434 1.00 0.00 105 LYS A C 2
ATOM 3690 O O . LYS A 1 107 ? -8.563 -12.917 0.145 1.00 0.00 105 LYS A O 2
ATOM 3709 N N . GLU A 1 108 ? -8.689 -11.694 -1.740 1.00 0.00 106 GLU A N 2
ATOM 3710 C CA . GLU A 1 108 ? -8.122 -12.738 -2.586 1.00 0.00 106 GLU A CA 2
ATOM 3711 C C . GLU A 1 108 ? -6.674 -13.025 -2.199 1.00 0.00 106 GLU A C 2
ATOM 3712 O O . GLU A 1 108 ? -6.238 -14.177 -2.193 1.00 0.00 106 GLU A O 2
ATOM 3724 N N . THR A 1 109 ? -5.934 -11.970 -1.878 1.00 0.00 107 THR A N 2
ATOM 3725 C CA . THR A 1 109 ? -4.535 -12.107 -1.491 1.00 0.00 107 THR A CA 2
ATOM 3726 C C . THR A 1 109 ? -4.388 -12.999 -0.264 1.00 0.00 107 THR A C 2
ATOM 3727 O O . THR A 1 109 ? -3.639 -13.975 -0.281 1.00 0.00 107 THR A O 2
ATOM 3738 N N . GLU A 1 110 ? -5.109 -12.657 0.800 1.00 0.00 108 GLU A N 2
ATOM 3739 C CA . GLU A 1 110 ? -5.057 -13.429 2.036 1.00 0.00 108 GLU A CA 2
ATOM 3740 C C . GLU A 1 110 ? -5.555 -14.854 1.809 1.00 0.00 108 GLU A C 2
ATOM 3741 O O . GLU A 1 110 ? -4.988 -15.811 2.335 1.00 0.00 108 GLU A O 2
ATOM 3753 N N . GLN A 1 111 ? -6.620 -14.985 1.024 1.00 0.00 109 GLN A N 2
ATOM 3754 C CA . GLN A 1 111 ? -7.196 -16.292 0.729 1.00 0.00 109 GLN A CA 2
ATOM 3755 C C . GLN A 1 111 ? -6.142 -17.233 0.155 1.00 0.00 109 GLN A C 2
ATOM 3756 O O . GLN A 1 111 ? -5.948 -18.343 0.651 1.00 0.00 109 GLN A O 2
ATOM 3770 N N . LYS A 1 112 ? -5.463 -16.783 -0.895 1.00 0.00 110 LYS A N 2
ATOM 3771 C CA . LYS A 1 112 ? -4.428 -17.584 -1.539 1.00 0.00 110 LYS A CA 2
ATOM 3772 C C . LYS A 1 112 ? -3.279 -17.864 -0.575 1.00 0.00 110 LYS A C 2
ATOM 3773 O O . LYS A 1 112 ? -2.840 -19.005 -0.431 1.00 0.00 110 LYS A O 2
ATOM 3792 N N . VAL A 1 113 ? -2.798 -16.815 0.085 1.00 0.00 111 VAL A N 2
ATOM 3793 C CA . VAL A 1 113 ? -1.702 -16.949 1.037 1.00 0.00 111 VAL A CA 2
ATOM 3794 C C . VAL A 1 113 ? -2.033 -17.975 2.116 1.00 0.00 111 VAL A C 2
ATOM 3795 O O . VAL A 1 113 ? -1.160 -18.708 2.579 1.00 0.00 111 VAL A O 2
ATOM 3808 N N . LYS A 1 114 ? -3.301 -18.022 2.511 1.00 0.00 112 LYS A N 2
ATOM 3809 C CA . LYS A 1 114 ? -3.750 -18.960 3.533 1.00 0.00 112 LYS A CA 2
ATOM 3810 C C . LYS A 1 114 ? -3.887 -20.366 2.959 1.00 0.00 112 LYS A C 2
ATOM 3811 O O . LYS A 1 114 ? -3.642 -21.356 3.649 1.00 0.00 112 LYS A O 2
ATOM 3830 N N . ASP A 1 115 ? -4.277 -20.448 1.692 1.00 0.00 113 ASP A N 2
ATOM 3831 C CA . ASP A 1 115 ? -4.445 -21.733 1.024 1.00 0.00 113 ASP A CA 2
ATOM 3832 C C . ASP A 1 115 ? -3.113 -22.471 0.924 1.00 0.00 113 ASP A C 2
ATOM 3833 O O . ASP A 1 115 ? -3.038 -23.673 1.182 1.00 0.00 113 ASP A O 2
ATOM 3842 N N . ILE A 1 116 ? -2.067 -21.744 0.547 1.00 0.00 114 ILE A N 2
ATOM 3843 C CA . ILE A 1 116 ? -0.738 -22.329 0.414 1.00 0.00 114 ILE A CA 2
ATOM 3844 C C . ILE A 1 116 ? -0.290 -22.981 1.718 1.00 0.00 114 ILE A C 2
ATOM 3845 O O . ILE A 1 116 ? -0.290 -22.345 2.771 1.00 0.00 114 ILE A O 2
ATOM 3861 N N . GLN A 1 117 ? 0.090 -24.251 1.638 1.00 0.00 115 GLN A N 2
ATOM 3862 C CA . GLN A 1 117 ? 0.542 -24.988 2.812 1.00 0.00 115 GLN A CA 2
ATOM 3863 C C . GLN A 1 117 ? 2.016 -24.717 3.091 1.00 0.00 115 GLN A C 2
ATOM 3864 O O . GLN A 1 117 ? 2.852 -24.777 2.189 1.00 0.00 115 GLN A O 2
ATOM 3878 N N . THR A 1 118 ? 2.330 -24.417 4.348 1.00 0.00 116 THR A N 2
ATOM 3879 C CA . THR A 1 118 ? 3.704 -24.135 4.746 1.00 0.00 116 THR A CA 2
ATOM 3880 C C . THR A 1 118 ? 3.985 -24.650 6.153 1.00 0.00 116 THR A C 2
ATOM 3881 O O . THR A 1 118 ? 3.075 -25.088 6.857 1.00 0.00 116 THR A O 2
ATOM 3892 N N . GLN A 1 119 ? 5.250 -24.596 6.556 1.00 0.00 117 GLN A N 2
ATOM 3893 C CA . GLN A 1 119 ? 5.650 -25.057 7.880 1.00 0.00 117 GLN A CA 2
ATOM 3894 C C . GLN A 1 119 ? 5.383 -23.987 8.933 1.00 0.00 117 GLN A C 2
ATOM 3895 O O . GLN A 1 119 ? 4.789 -22.949 8.642 1.00 0.00 117 GLN A O 2
ATOM 3909 N N . GLN A 1 3 ? 23.476 -0.149 -8.569 1.00 0.00 1 GLN A N 3
ATOM 3910 C CA . GLN A 1 3 ? 22.507 0.817 -8.065 1.00 0.00 1 GLN A CA 3
ATOM 3911 C C . GLN A 1 3 ? 21.109 0.514 -8.593 1.00 0.00 1 GLN A C 3
ATOM 3912 O O . GLN A 1 3 ? 20.866 0.569 -9.798 1.00 0.00 1 GLN A O 3
ATOM 3926 N N . GLU A 1 4 ? 20.195 0.192 -7.683 1.00 0.00 2 GLU A N 3
ATOM 3927 C CA . GLU A 1 4 ? 18.822 -0.121 -8.059 1.00 0.00 2 GLU A CA 3
ATOM 3928 C C . GLU A 1 4 ? 17.843 0.851 -7.406 1.00 0.00 2 GLU A C 3
ATOM 3929 O O . GLU A 1 4 ? 17.282 1.724 -8.068 1.00 0.00 2 GLU A O 3
ATOM 3941 N N . HIS A 1 5 ? 17.644 0.693 -6.101 1.00 0.00 3 HIS A N 3
ATOM 3942 C CA . HIS A 1 5 ? 16.733 1.555 -5.357 1.00 0.00 3 HIS A CA 3
ATOM 3943 C C . HIS A 1 5 ? 17.431 2.845 -4.934 1.00 0.00 3 HIS A C 3
ATOM 3944 O O . HIS A 1 5 ? 18.644 2.868 -4.727 1.00 0.00 3 HIS A O 3
ATOM 3958 N N . LYS A 1 6 ? 16.656 3.917 -4.808 1.00 0.00 4 LYS A N 3
ATOM 3959 C CA . LYS A 1 6 ? 17.198 5.210 -4.409 1.00 0.00 4 LYS A CA 3
ATOM 3960 C C . LYS A 1 6 ? 16.552 5.697 -3.115 1.00 0.00 4 LYS A C 3
ATOM 3961 O O . LYS A 1 6 ? 15.451 5.283 -2.749 1.00 0.00 4 LYS A O 3
ATOM 3980 N N . PRO A 1 7 ? 17.249 6.595 -2.406 1.00 0.00 5 PRO A N 3
ATOM 3981 C CA . PRO A 1 7 ? 16.762 7.158 -1.143 1.00 0.00 5 PRO A CA 3
ATOM 3982 C C . PRO A 1 7 ? 15.575 8.093 -1.345 1.00 0.00 5 PRO A C 3
ATOM 3983 O O . PRO A 1 7 ? 15.358 8.610 -2.441 1.00 0.00 5 PRO A O 3
ATOM 3994 N N . LYS A 1 8 ? 14.809 8.308 -0.281 1.00 0.00 6 LYS A N 3
ATOM 3995 C CA . LYS A 1 8 ? 13.644 9.182 -0.340 1.00 0.00 6 LYS A CA 3
ATOM 3996 C C . LYS A 1 8 ? 13.295 9.718 1.045 1.00 0.00 6 LYS A C 3
ATOM 3997 O O . LYS A 1 8 ? 13.394 9.003 2.043 1.00 0.00 6 LYS A O 3
ATOM 4016 N N . LYS A 1 9 ? 12.885 10.981 1.100 1.00 0.00 7 LYS A N 3
ATOM 4017 C CA . LYS A 1 9 ? 12.518 11.613 2.361 1.00 0.00 7 LYS A CA 3
ATOM 4018 C C . LYS A 1 9 ? 11.730 12.896 2.119 1.00 0.00 7 LYS A C 3
ATOM 4019 O O . LYS A 1 9 ? 11.840 13.512 1.058 1.00 0.00 7 LYS A O 3
ATOM 4038 N N . ASP A 1 10 ? 10.938 13.295 3.108 1.00 0.00 8 ASP A N 3
ATOM 4039 C CA . ASP A 1 10 ? 10.134 14.507 3.002 1.00 0.00 8 ASP A CA 3
ATOM 4040 C C . ASP A 1 10 ? 9.212 14.444 1.789 1.00 0.00 8 ASP A C 3
ATOM 4041 O O . ASP A 1 10 ? 8.849 15.473 1.219 1.00 0.00 8 ASP A O 3
ATOM 4050 N N . ASP A 1 11 ? 8.840 13.231 1.398 1.00 0.00 9 ASP A N 3
ATOM 4051 C CA . ASP A 1 11 ? 7.961 13.033 0.251 1.00 0.00 9 ASP A CA 3
ATOM 4052 C C . ASP A 1 11 ? 6.502 12.970 0.691 1.00 0.00 9 ASP A C 3
ATOM 4053 O O . ASP A 1 11 ? 5.632 13.589 0.078 1.00 0.00 9 ASP A O 3
ATOM 4062 N N . PHE A 1 12 ? 6.241 12.218 1.755 1.00 0.00 10 PHE A N 3
ATOM 4063 C CA . PHE A 1 12 ? 4.886 12.073 2.274 1.00 0.00 10 PHE A CA 3
ATOM 4064 C C . PHE A 1 12 ? 4.259 13.437 2.548 1.00 0.00 10 PHE A C 3
ATOM 4065 O O . PHE A 1 12 ? 4.797 14.237 3.315 1.00 0.00 10 PHE A O 3
ATOM 4082 N N . ARG A 1 13 ? 3.119 13.696 1.915 1.00 0.00 11 ARG A N 3
ATOM 4083 C CA . ARG A 1 13 ? 2.421 14.963 2.088 1.00 0.00 11 ARG A CA 3
ATOM 4084 C C . ARG A 1 13 ? 1.331 14.842 3.149 1.00 0.00 11 ARG A C 3
ATOM 4085 O O . ARG A 1 13 ? 0.206 14.439 2.855 1.00 0.00 11 ARG A O 3
ATOM 4106 N N . ASN A 1 14 ? 1.674 15.194 4.385 1.00 0.00 12 ASN A N 3
ATOM 4107 C CA . ASN A 1 14 ? 0.725 15.124 5.490 1.00 0.00 12 ASN A CA 3
ATOM 4108 C C . ASN A 1 14 ? 0.007 16.457 5.676 1.00 0.00 12 ASN A C 3
ATOM 4109 O O . ASN A 1 14 ? 0.576 17.409 6.210 1.00 0.00 12 ASN A O 3
ATOM 4120 N N . GLU A 1 15 ? -1.245 16.516 5.234 1.00 0.00 13 GLU A N 3
ATOM 4121 C CA . GLU A 1 15 ? -2.040 17.733 5.353 1.00 0.00 13 GLU A CA 3
ATOM 4122 C C . GLU A 1 15 ? -3.247 17.508 6.258 1.00 0.00 13 GLU A C 3
ATOM 4123 O O . GLU A 1 15 ? -3.731 16.386 6.400 1.00 0.00 13 GLU A O 3
ATOM 4135 N N . PHE A 1 16 ? -3.729 18.586 6.871 1.00 0.00 14 PHE A N 3
ATOM 4136 C CA . PHE A 1 16 ? -4.878 18.507 7.764 1.00 0.00 14 PHE A CA 3
ATOM 4137 C C . PHE A 1 16 ? -6.180 18.715 6.995 1.00 0.00 14 PHE A C 3
ATOM 4138 O O . PHE A 1 16 ? -6.968 19.603 7.318 1.00 0.00 14 PHE A O 3
ATOM 4155 N N . ASP A 1 17 ? -6.397 17.889 5.977 1.00 0.00 15 ASP A N 3
ATOM 4156 C CA . ASP A 1 17 ? -7.602 17.982 5.161 1.00 0.00 15 ASP A CA 3
ATOM 4157 C C . ASP A 1 17 ? -8.854 17.911 6.032 1.00 0.00 15 ASP A C 3
ATOM 4158 O O . ASP A 1 17 ? -9.705 18.800 5.986 1.00 0.00 15 ASP A O 3
ATOM 4167 N N . HIS A 1 18 ? -8.959 16.849 6.823 1.00 0.00 16 HIS A N 3
ATOM 4168 C CA . HIS A 1 18 ? -10.106 16.662 7.703 1.00 0.00 16 HIS A CA 3
ATOM 4169 C C . HIS A 1 18 ? -11.404 16.611 6.902 1.00 0.00 16 HIS A C 3
ATOM 4170 O O . HIS A 1 18 ? -12.420 17.175 7.309 1.00 0.00 16 HIS A O 3
ATOM 4184 N N . LEU A 1 19 ? -11.362 15.933 5.760 1.00 0.00 17 LEU A N 3
ATOM 4185 C CA . LEU A 1 19 ? -12.534 15.809 4.901 1.00 0.00 17 LEU A CA 3
ATOM 4186 C C . LEU A 1 19 ? -12.834 14.345 4.596 1.00 0.00 17 LEU A C 3
ATOM 4187 O O . LEU A 1 19 ? -11.933 13.506 4.583 1.00 0.00 17 LEU A O 3
ATOM 4203 N N . LEU A 1 20 ? -14.104 14.046 4.350 1.00 0.00 18 LEU A N 3
ATOM 4204 C CA . LEU A 1 20 ? -14.524 12.683 4.043 1.00 0.00 18 LEU A CA 3
ATOM 4205 C C . LEU A 1 20 ? -13.787 12.149 2.818 1.00 0.00 18 LEU A C 3
ATOM 4206 O O . LEU A 1 20 ? -12.983 11.223 2.920 1.00 0.00 18 LEU A O 3
ATOM 4222 N N . ILE A 1 21 ? -14.068 12.741 1.662 1.00 0.00 19 ILE A N 3
ATOM 4223 C CA . ILE A 1 21 ? -13.430 12.328 0.418 1.00 0.00 19 ILE A CA 3
ATOM 4224 C C . ILE A 1 21 ? -11.912 12.290 0.565 1.00 0.00 19 ILE A C 3
ATOM 4225 O O . ILE A 1 21 ? -11.263 11.336 0.140 1.00 0.00 19 ILE A O 3
ATOM 4241 N N . GLU A 1 22 ? -11.356 13.335 1.170 1.00 0.00 20 GLU A N 3
ATOM 4242 C CA . GLU A 1 22 ? -9.915 13.420 1.374 1.00 0.00 20 GLU A CA 3
ATOM 4243 C C . GLU A 1 22 ? -9.384 12.156 2.044 1.00 0.00 20 GLU A C 3
ATOM 4244 O O . GLU A 1 22 ? -8.454 11.522 1.548 1.00 0.00 20 GLU A O 3
ATOM 4256 N N . GLN A 1 23 ? -9.983 11.798 3.176 1.00 0.00 21 GLN A N 3
ATOM 4257 C CA . GLN A 1 23 ? -9.571 10.610 3.916 1.00 0.00 21 GLN A CA 3
ATOM 4258 C C . GLN A 1 23 ? -9.770 9.351 3.080 1.00 0.00 21 GLN A C 3
ATOM 4259 O O . GLN A 1 23 ? -8.968 8.420 3.141 1.00 0.00 21 GLN A O 3
ATOM 4273 N N . ALA A 1 24 ? -10.845 9.331 2.297 1.00 0.00 22 ALA A N 3
ATOM 4274 C CA . ALA A 1 24 ? -11.149 8.187 1.448 1.00 0.00 22 ALA A CA 3
ATOM 4275 C C . ALA A 1 24 ? -10.087 8.005 0.370 1.00 0.00 22 ALA A C 3
ATOM 4276 O O . ALA A 1 24 ? -9.625 6.893 0.122 1.00 0.00 22 ALA A O 3
ATOM 4283 N N . ASN A 1 25 ? -9.705 9.106 -0.269 1.00 0.00 23 ASN A N 3
ATOM 4284 C CA . ASN A 1 25 ? -8.696 9.068 -1.323 1.00 0.00 23 ASN A CA 3
ATOM 4285 C C . ASN A 1 25 ? -7.344 8.632 -0.766 1.00 0.00 23 ASN A C 3
ATOM 4286 O O . ASN A 1 25 ? -6.634 7.838 -1.384 1.00 0.00 23 ASN A O 3
ATOM 4297 N N . HIS A 1 26 ? -6.996 9.156 0.405 1.00 0.00 24 HIS A N 3
ATOM 4298 C CA . HIS A 1 26 ? -5.730 8.820 1.046 1.00 0.00 24 HIS A CA 3
ATOM 4299 C C . HIS A 1 26 ? -5.697 7.348 1.448 1.00 0.00 24 HIS A C 3
ATOM 4300 O O . HIS A 1 26 ? -4.676 6.678 1.301 1.00 0.00 24 HIS A O 3
ATOM 4314 N N . ALA A 1 27 ? -6.822 6.853 1.953 1.00 0.00 25 ALA A N 3
ATOM 4315 C CA . ALA A 1 27 ? -6.922 5.461 2.374 1.00 0.00 25 ALA A CA 3
ATOM 4316 C C . ALA A 1 27 ? -6.792 4.517 1.184 1.00 0.00 25 ALA A C 3
ATOM 4317 O O . ALA A 1 27 ? -5.996 3.577 1.211 1.00 0.00 25 ALA A O 3
ATOM 4324 N N . ILE A 1 28 ? -7.576 4.773 0.142 1.00 0.00 26 ILE A N 3
ATOM 4325 C CA . ILE A 1 28 ? -7.546 3.945 -1.057 1.00 0.00 26 ILE A CA 3
ATOM 4326 C C . ILE A 1 28 ? -6.198 4.045 -1.762 1.00 0.00 26 ILE A C 3
ATOM 4327 O O . ILE A 1 28 ? -5.739 3.089 -2.384 1.00 0.00 26 ILE A O 3
ATOM 4343 N N . GLU A 1 29 ? -5.568 5.212 -1.657 1.00 0.00 27 GLU A N 3
ATOM 4344 C CA . GLU A 1 29 ? -4.270 5.437 -2.285 1.00 0.00 27 GLU A CA 3
ATOM 4345 C C . GLU A 1 29 ? -3.192 4.580 -1.627 1.00 0.00 27 GLU A C 3
ATOM 4346 O O . GLU A 1 29 ? -2.539 3.769 -2.285 1.00 0.00 27 GLU A O 3
ATOM 4358 N N . LYS A 1 30 ? -3.011 4.765 -0.323 1.00 0.00 28 LYS A N 3
ATOM 4359 C CA . LYS A 1 30 ? -2.013 4.010 0.425 1.00 0.00 28 LYS A CA 3
ATOM 4360 C C . LYS A 1 30 ? -2.284 2.512 0.335 1.00 0.00 28 LYS A C 3
ATOM 4361 O O . LYS A 1 30 ? -1.363 1.714 0.162 1.00 0.00 28 LYS A O 3
ATOM 4380 N N . GLY A 1 31 ? -3.554 2.136 0.454 1.00 0.00 29 GLY A N 3
ATOM 4381 C CA . GLY A 1 31 ? -3.923 0.735 0.381 1.00 0.00 29 GLY A CA 3
ATOM 4382 C C . GLY A 1 31 ? -3.700 0.147 -0.998 1.00 0.00 29 GLY A C 3
ATOM 4383 O O . GLY A 1 31 ? -3.330 -1.019 -1.129 1.00 0.00 29 GLY A O 3
ATOM 4387 N N . GLU A 1 32 ? -3.927 0.956 -2.028 1.00 0.00 30 GLU A N 3
ATOM 4388 C CA . GLU A 1 32 ? -3.751 0.507 -3.404 1.00 0.00 30 GLU A CA 3
ATOM 4389 C C . GLU A 1 32 ? -2.274 0.280 -3.717 1.00 0.00 30 GLU A C 3
ATOM 4390 O O . GLU A 1 32 ? -1.915 -0.671 -4.412 1.00 0.00 30 GLU A O 3
ATOM 4402 N N . HIS A 1 33 ? -1.423 1.162 -3.201 1.00 0.00 31 HIS A N 3
ATOM 4403 C CA . HIS A 1 33 ? 0.014 1.058 -3.426 1.00 0.00 31 HIS A CA 3
ATOM 4404 C C . HIS A 1 33 ? 0.596 -0.138 -2.679 1.00 0.00 31 HIS A C 3
ATOM 4405 O O . HIS A 1 33 ? 1.270 -0.981 -3.270 1.00 0.00 31 HIS A O 3
ATOM 4419 N N . GLN A 1 34 ? 0.330 -0.204 -1.379 1.00 0.00 32 GLN A N 3
ATOM 4420 C CA . GLN A 1 34 ? 0.829 -1.298 -0.553 1.00 0.00 32 GLN A CA 3
ATOM 4421 C C . GLN A 1 34 ? 0.301 -2.640 -1.048 1.00 0.00 32 GLN A C 3
ATOM 4422 O O . GLN A 1 34 ? 1.007 -3.649 -1.012 1.00 0.00 32 GLN A O 3
ATOM 4436 N N . LEU A 1 35 ? -0.945 -2.646 -1.509 1.00 0.00 33 LEU A N 3
ATOM 4437 C CA . LEU A 1 35 ? -1.569 -3.865 -2.012 1.00 0.00 33 LEU A CA 3
ATOM 4438 C C . LEU A 1 35 ? -0.914 -4.315 -3.314 1.00 0.00 33 LEU A C 3
ATOM 4439 O O . LEU A 1 35 ? -0.561 -5.484 -3.471 1.00 0.00 33 LEU A O 3
ATOM 4455 N N . LEU A 1 36 ? -0.752 -3.379 -4.243 1.00 0.00 34 LEU A N 3
ATOM 4456 C CA . LEU A 1 36 ? -0.136 -3.678 -5.531 1.00 0.00 34 LEU A CA 3
ATOM 4457 C C . LEU A 1 36 ? 1.263 -4.259 -5.344 1.00 0.00 34 LEU A C 3
ATOM 4458 O O . LEU A 1 36 ? 1.644 -5.216 -6.019 1.00 0.00 34 LEU A O 3
ATOM 4474 N N . TYR A 1 37 ? 2.022 -3.675 -4.424 1.00 0.00 35 TYR A N 3
ATOM 4475 C CA . TYR A 1 37 ? 3.378 -4.133 -4.148 1.00 0.00 35 TYR A CA 3
ATOM 4476 C C . TYR A 1 37 ? 3.364 -5.493 -3.456 1.00 0.00 35 TYR A C 3
ATOM 4477 O O . TYR A 1 37 ? 4.154 -6.378 -3.784 1.00 0.00 35 TYR A O 3
ATOM 4495 N N . LEU A 1 38 ? 2.458 -5.652 -2.498 1.00 0.00 36 LEU A N 3
ATOM 4496 C CA . LEU A 1 38 ? 2.337 -6.903 -1.758 1.00 0.00 36 LEU A CA 3
ATOM 4497 C C . LEU A 1 38 ? 1.938 -8.047 -2.685 1.00 0.00 36 LEU A C 3
ATOM 4498 O O . LEU A 1 38 ? 2.299 -9.200 -2.453 1.00 0.00 36 LEU A O 3
ATOM 4514 N N . GLN A 1 39 ? 1.192 -7.718 -3.736 1.00 0.00 37 GLN A N 3
ATOM 4515 C CA . GLN A 1 39 ? 0.745 -8.718 -4.697 1.00 0.00 37 GLN A CA 3
ATOM 4516 C C . GLN A 1 39 ? 1.919 -9.554 -5.198 1.00 0.00 37 GLN A C 3
ATOM 4517 O O . GLN A 1 39 ? 1.791 -10.762 -5.404 1.00 0.00 37 GLN A O 3
ATOM 4531 N N . HIS A 1 40 ? 3.062 -8.905 -5.392 1.00 0.00 38 HIS A N 3
ATOM 4532 C CA . HIS A 1 40 ? 4.259 -9.589 -5.868 1.00 0.00 38 HIS A CA 3
ATOM 4533 C C . HIS A 1 40 ? 4.726 -10.634 -4.860 1.00 0.00 38 HIS A C 3
ATOM 4534 O O . HIS A 1 40 ? 4.895 -11.805 -5.199 1.00 0.00 38 HIS A O 3
ATOM 4548 N N . GLN A 1 41 ? 4.932 -10.201 -3.620 1.00 0.00 39 GLN A N 3
ATOM 4549 C CA . GLN A 1 41 ? 5.379 -11.100 -2.563 1.00 0.00 39 GLN A CA 3
ATOM 4550 C C . GLN A 1 41 ? 4.469 -12.319 -2.462 1.00 0.00 39 GLN A C 3
ATOM 4551 O O . GLN A 1 41 ? 4.940 -13.454 -2.370 1.00 0.00 39 GLN A O 3
ATOM 4565 N N . LEU A 1 42 ? 3.163 -12.079 -2.481 1.00 0.00 40 LEU A N 3
ATOM 4566 C CA . LEU A 1 42 ? 2.185 -13.157 -2.391 1.00 0.00 40 LEU A CA 3
ATOM 4567 C C . LEU A 1 42 ? 2.337 -14.128 -3.557 1.00 0.00 40 LEU A C 3
ATOM 4568 O O . LEU A 1 42 ? 2.382 -15.343 -3.364 1.00 0.00 40 LEU A O 3
ATOM 4584 N N . ASP A 1 43 ? 2.419 -13.584 -4.766 1.00 0.00 41 ASP A N 3
ATOM 4585 C CA . ASP A 1 43 ? 2.569 -14.402 -5.964 1.00 0.00 41 ASP A CA 3
ATOM 4586 C C . ASP A 1 43 ? 3.766 -15.340 -5.835 1.00 0.00 41 ASP A C 3
ATOM 4587 O O . ASP A 1 43 ? 3.679 -16.522 -6.164 1.00 0.00 41 ASP A O 3
ATOM 4596 N N . GLU A 1 44 ? 4.882 -14.802 -5.354 1.00 0.00 42 GLU A N 3
ATOM 4597 C CA . GLU A 1 44 ? 6.098 -15.591 -5.184 1.00 0.00 42 GLU A CA 3
ATOM 4598 C C . GLU A 1 44 ? 5.939 -16.594 -4.047 1.00 0.00 42 GLU A C 3
ATOM 4599 O O . GLU A 1 44 ? 6.502 -17.690 -4.087 1.00 0.00 42 GLU A O 3
ATOM 4611 N N . LEU A 1 45 ? 5.170 -16.213 -3.032 1.00 0.00 43 LEU A N 3
ATOM 4612 C CA . LEU A 1 45 ? 4.938 -17.079 -1.882 1.00 0.00 43 LEU A CA 3
ATOM 4613 C C . LEU A 1 45 ? 4.060 -18.267 -2.262 1.00 0.00 43 LEU A C 3
ATOM 4614 O O . LEU A 1 45 ? 4.177 -19.348 -1.688 1.00 0.00 43 LEU A O 3
ATOM 4630 N N . ASN A 1 46 ? 3.179 -18.056 -3.235 1.00 0.00 44 ASN A N 3
ATOM 4631 C CA . ASN A 1 46 ? 2.281 -19.109 -3.694 1.00 0.00 44 ASN A CA 3
ATOM 4632 C C . ASN A 1 46 ? 3.068 -20.326 -4.174 1.00 0.00 44 ASN A C 3
ATOM 4633 O O . ASN A 1 46 ? 2.681 -21.465 -3.920 1.00 0.00 44 ASN A O 3
ATOM 4644 N N . GLU A 1 47 ? 4.173 -20.072 -4.867 1.00 0.00 45 GLU A N 3
ATOM 4645 C CA . GLU A 1 47 ? 5.015 -21.145 -5.381 1.00 0.00 45 GLU A CA 3
ATOM 4646 C C . GLU A 1 47 ? 6.083 -21.536 -4.364 1.00 0.00 45 GLU A C 3
ATOM 4647 O O . GLU A 1 47 ? 6.293 -22.716 -4.089 1.00 0.00 45 GLU A O 3
ATOM 4659 N N . ASN A 1 48 ? 6.756 -20.533 -3.808 1.00 0.00 46 ASN A N 3
ATOM 4660 C CA . ASN A 1 48 ? 7.805 -20.770 -2.821 1.00 0.00 46 ASN A CA 3
ATOM 4661 C C . ASN A 1 48 ? 7.269 -21.574 -1.641 1.00 0.00 46 ASN A C 3
ATOM 4662 O O . ASN A 1 48 ? 7.975 -22.405 -1.069 1.00 0.00 46 ASN A O 3
ATOM 4673 N N . LYS A 1 49 ? 6.014 -21.323 -1.282 1.00 0.00 47 LYS A N 3
ATOM 4674 C CA . LYS A 1 49 ? 5.382 -22.024 -0.171 1.00 0.00 47 LYS A CA 3
ATOM 4675 C C . LYS A 1 49 ? 6.244 -21.947 1.084 1.00 0.00 47 LYS A C 3
ATOM 4676 O O . LYS A 1 49 ? 6.279 -22.883 1.884 1.00 0.00 47 LYS A O 3
ATOM 4695 N N . SER A 1 50 ? 6.940 -20.827 1.251 1.00 0.00 48 SER A N 3
ATOM 4696 C CA . SER A 1 50 ? 7.806 -20.629 2.408 1.00 0.00 48 SER A CA 3
ATOM 4697 C C . SER A 1 50 ? 6.983 -20.337 3.659 1.00 0.00 48 SER A C 3
ATOM 4698 O O . SER A 1 50 ? 6.103 -19.476 3.650 1.00 0.00 48 SER A O 3
ATOM 4706 N N . LYS A 1 51 ? 7.274 -21.060 4.735 1.00 0.00 49 LYS A N 3
ATOM 4707 C CA . LYS A 1 51 ? 6.564 -20.878 5.995 1.00 0.00 49 LYS A CA 3
ATOM 4708 C C . LYS A 1 51 ? 6.797 -19.478 6.553 1.00 0.00 49 LYS A C 3
ATOM 4709 O O . LYS A 1 51 ? 5.875 -18.845 7.069 1.00 0.00 49 LYS A O 3
ATOM 4728 N N . GLU A 1 52 ? 8.032 -18.999 6.446 1.00 0.00 50 GLU A N 3
ATOM 4729 C CA . GLU A 1 52 ? 8.383 -17.674 6.940 1.00 0.00 50 GLU A CA 3
ATOM 4730 C C . GLU A 1 52 ? 7.748 -16.585 6.078 1.00 0.00 50 GLU A C 3
ATOM 4731 O O . GLU A 1 52 ? 7.062 -15.697 6.584 1.00 0.00 50 GLU A O 3
ATOM 4743 N N . LEU A 1 53 ? 7.984 -16.661 4.772 1.00 0.00 51 LEU A N 3
ATOM 4744 C CA . LEU A 1 53 ? 7.438 -15.684 3.838 1.00 0.00 51 LEU A CA 3
ATOM 4745 C C . LEU A 1 53 ? 5.919 -15.605 3.958 1.00 0.00 51 LEU A C 3
ATOM 4746 O O . LEU A 1 53 ? 5.334 -14.529 3.848 1.00 0.00 51 LEU A O 3
ATOM 4762 N N . GLN A 1 54 ? 5.289 -16.753 4.186 1.00 0.00 52 GLN A N 3
ATOM 4763 C CA . GLN A 1 54 ? 3.839 -16.814 4.323 1.00 0.00 52 GLN A CA 3
ATOM 4764 C C . GLN A 1 54 ? 3.386 -16.148 5.618 1.00 0.00 52 GLN A C 3
ATOM 4765 O O . GLN A 1 54 ? 2.569 -15.227 5.600 1.00 0.00 52 GLN A O 3
ATOM 4779 N N . GLU A 1 55 ? 3.922 -16.620 6.739 1.00 0.00 53 GLU A N 3
ATOM 4780 C CA . GLU A 1 55 ? 3.570 -16.070 8.043 1.00 0.00 53 GLU A CA 3
ATOM 4781 C C . GLU A 1 55 ? 3.790 -14.560 8.074 1.00 0.00 53 GLU A C 3
ATOM 4782 O O . GLU A 1 55 ? 3.093 -13.833 8.783 1.00 0.00 53 GLU A O 3
ATOM 4794 N N . LYS A 1 56 ? 4.765 -14.095 7.301 1.00 0.00 54 LYS A N 3
ATOM 4795 C CA . LYS A 1 56 ? 5.078 -12.672 7.238 1.00 0.00 54 LYS A CA 3
ATOM 4796 C C . LYS A 1 56 ? 4.035 -11.921 6.416 1.00 0.00 54 LYS A C 3
ATOM 4797 O O . LYS A 1 56 ? 3.444 -10.948 6.886 1.00 0.00 54 LYS A O 3
ATOM 4816 N N . ILE A 1 57 ? 3.813 -12.380 5.189 1.00 0.00 55 ILE A N 3
ATOM 4817 C CA . ILE A 1 57 ? 2.838 -11.752 4.305 1.00 0.00 55 ILE A CA 3
ATOM 4818 C C . ILE A 1 57 ? 1.457 -11.715 4.947 1.00 0.00 55 ILE A C 3
ATOM 4819 O O . ILE A 1 57 ? 0.828 -10.660 5.033 1.00 0.00 55 ILE A O 3
ATOM 4835 N N . ILE A 1 58 ? 0.989 -12.875 5.397 1.00 0.00 56 ILE A N 3
ATOM 4836 C CA . ILE A 1 58 ? -0.318 -12.975 6.035 1.00 0.00 56 ILE A CA 3
ATOM 4837 C C . ILE A 1 58 ? -0.437 -12.000 7.201 1.00 0.00 56 ILE A C 3
ATOM 4838 O O . ILE A 1 58 ? -1.498 -11.423 7.437 1.00 0.00 56 ILE A O 3
ATOM 4854 N N . ARG A 1 59 ? 0.661 -11.820 7.929 1.00 0.00 57 ARG A N 3
ATOM 4855 C CA . ARG A 1 59 ? 0.680 -10.914 9.071 1.00 0.00 57 ARG A CA 3
ATOM 4856 C C . ARG A 1 59 ? 0.470 -9.471 8.624 1.00 0.00 57 ARG A C 3
ATOM 4857 O O . ARG A 1 59 ? -0.410 -8.776 9.131 1.00 0.00 57 ARG A O 3
ATOM 4878 N N . GLU A 1 60 ? 1.285 -9.026 7.673 1.00 0.00 58 GLU A N 3
ATOM 4879 C CA . GLU A 1 60 ? 1.189 -7.665 7.159 1.00 0.00 58 GLU A CA 3
ATOM 4880 C C . GLU A 1 60 ? -0.163 -7.430 6.489 1.00 0.00 58 GLU A C 3
ATOM 4881 O O . GLU A 1 60 ? -0.813 -6.411 6.719 1.00 0.00 58 GLU A O 3
ATOM 4893 N N . LEU A 1 61 ? -0.578 -8.382 5.661 1.00 0.00 59 LEU A N 3
ATOM 4894 C CA . LEU A 1 61 ? -1.852 -8.281 4.958 1.00 0.00 59 LEU A CA 3
ATOM 4895 C C . LEU A 1 61 ? -3.020 -8.302 5.938 1.00 0.00 59 LEU A C 3
ATOM 4896 O O . LEU A 1 61 ? -4.061 -7.691 5.694 1.00 0.00 59 LEU A O 3
ATOM 4912 N N . ASP A 1 62 ? -2.839 -9.005 7.050 1.00 0.00 60 ASP A N 3
ATOM 4913 C CA . ASP A 1 62 ? -3.877 -9.103 8.071 1.00 0.00 60 ASP A CA 3
ATOM 4914 C C . ASP A 1 62 ? -4.075 -7.765 8.774 1.00 0.00 60 ASP A C 3
ATOM 4915 O O . ASP A 1 62 ? -5.187 -7.242 8.834 1.00 0.00 60 ASP A O 3
ATOM 4924 N N . VAL A 1 63 ? -2.987 -7.213 9.304 1.00 0.00 61 VAL A N 3
ATOM 4925 C CA . VAL A 1 63 ? -3.042 -5.935 10.003 1.00 0.00 61 VAL A CA 3
ATOM 4926 C C . VAL A 1 63 ? -3.524 -4.823 9.078 1.00 0.00 61 VAL A C 3
ATOM 4927 O O . VAL A 1 63 ? -4.290 -3.950 9.487 1.00 0.00 61 VAL A O 3
ATOM 4940 N N . VAL A 1 64 ? -3.073 -4.862 7.829 1.00 0.00 62 VAL A N 3
ATOM 4941 C CA . VAL A 1 64 ? -3.460 -3.858 6.844 1.00 0.00 62 VAL A CA 3
ATOM 4942 C C . VAL A 1 64 ? -4.938 -3.976 6.492 1.00 0.00 62 VAL A C 3
ATOM 4943 O O . VAL A 1 64 ? -5.698 -3.016 6.630 1.00 0.00 62 VAL A O 3
ATOM 4956 N N . CYS A 1 65 ? -5.341 -5.158 6.038 1.00 0.00 63 CYS A N 3
ATOM 4957 C CA . CYS A 1 65 ? -6.729 -5.401 5.666 1.00 0.00 63 CYS A CA 3
ATOM 4958 C C . CYS A 1 65 ? -7.662 -5.144 6.845 1.00 0.00 63 CYS A C 3
ATOM 4959 O O . CYS A 1 65 ? -8.832 -4.809 6.663 1.00 0.00 63 CYS A O 3
ATOM 4967 N N . ALA A 1 66 ? -7.135 -5.305 8.054 1.00 0.00 64 ALA A N 3
ATOM 4968 C CA . ALA A 1 66 ? -7.920 -5.090 9.265 1.00 0.00 64 ALA A CA 3
ATOM 4969 C C . ALA A 1 66 ? -8.181 -3.605 9.493 1.00 0.00 64 ALA A C 3
ATOM 4970 O O . ALA A 1 66 ? -9.331 -3.172 9.567 1.00 0.00 64 ALA A O 3
ATOM 4977 N N . MET A 1 67 ? -7.107 -2.830 9.603 1.00 0.00 65 MET A N 3
ATOM 4978 C CA . MET A 1 67 ? -7.221 -1.393 9.823 1.00 0.00 65 MET A CA 3
ATOM 4979 C C . MET A 1 67 ? -7.943 -0.721 8.659 1.00 0.00 65 MET A C 3
ATOM 4980 O O . MET A 1 67 ? -8.668 0.256 8.848 1.00 0.00 65 MET A O 3
ATOM 4994 N N . ILE A 1 68 ? -7.739 -1.250 7.457 1.00 0.00 66 ILE A N 3
ATOM 4995 C CA . ILE A 1 68 ? -8.372 -0.701 6.264 1.00 0.00 66 ILE A CA 3
ATOM 4996 C C . ILE A 1 68 ? -9.864 -1.011 6.240 1.00 0.00 66 ILE A C 3
ATOM 4997 O O . ILE A 1 68 ? -10.686 -0.133 5.981 1.00 0.00 66 ILE A O 3
ATOM 5013 N N . GLU A 1 69 ? -10.206 -2.266 6.515 1.00 0.00 67 GLU A N 3
ATOM 5014 C CA . GLU A 1 69 ? -11.601 -2.693 6.525 1.00 0.00 67 GLU A CA 3
ATOM 5015 C C . GLU A 1 69 ? -12.408 -1.886 7.540 1.00 0.00 67 GLU A C 3
ATOM 5016 O O . GLU A 1 69 ? -13.500 -1.406 7.240 1.00 0.00 67 GLU A O 3
ATOM 5028 N N . GLY A 1 70 ? -11.860 -1.741 8.743 1.00 0.00 68 GLY A N 3
ATOM 5029 C CA . GLY A 1 70 ? -12.542 -0.994 9.783 1.00 0.00 68 GLY A CA 3
ATOM 5030 C C . GLY A 1 70 ? -12.621 0.488 9.475 1.00 0.00 68 GLY A C 3
ATOM 5031 O O . GLY A 1 70 ? -13.699 1.080 9.510 1.00 0.00 68 GLY A O 3
ATOM 5035 N N . ALA A 1 71 ? -11.474 1.090 9.177 1.00 0.00 69 ALA A N 3
ATOM 5036 C CA . ALA A 1 71 ? -11.418 2.513 8.862 1.00 0.00 69 ALA A CA 3
ATOM 5037 C C . ALA A 1 71 ? -12.293 2.843 7.658 1.00 0.00 69 ALA A C 3
ATOM 5038 O O . ALA A 1 71 ? -13.180 3.693 7.740 1.00 0.00 69 ALA A O 3
ATOM 5045 N N . GLN A 1 72 ? -12.039 2.167 6.543 1.00 0.00 70 GLN A N 3
ATOM 5046 C CA . GLN A 1 72 ? -12.805 2.391 5.322 1.00 0.00 70 GLN A CA 3
ATOM 5047 C C . GLN A 1 72 ? -14.291 2.147 5.559 1.00 0.00 70 GLN A C 3
ATOM 5048 O O . GLN A 1 72 ? -15.135 2.942 5.148 1.00 0.00 70 GLN A O 3
ATOM 5062 N N . GLY A 1 73 ? -14.605 1.041 6.227 1.00 0.00 71 GLY A N 3
ATOM 5063 C CA . GLY A 1 73 ? -15.991 0.712 6.507 1.00 0.00 71 GLY A CA 3
ATOM 5064 C C . GLY A 1 73 ? -16.722 1.834 7.216 1.00 0.00 71 GLY A C 3
ATOM 5065 O O . GLY A 1 73 ? -17.795 2.255 6.786 1.00 0.00 71 GLY A O 3
ATOM 5069 N N . ALA A 1 74 ? -16.140 2.321 8.308 1.00 0.00 72 ALA A N 3
ATOM 5070 C CA . ALA A 1 74 ? -16.742 3.401 9.079 1.00 0.00 72 ALA A CA 3
ATOM 5071 C C . ALA A 1 74 ? -16.747 4.704 8.285 1.00 0.00 72 ALA A C 3
ATOM 5072 O O . ALA A 1 74 ? -17.737 5.436 8.280 1.00 0.00 72 ALA A O 3
ATOM 5079 N N . LEU A 1 75 ? -15.634 4.989 7.618 1.00 0.00 73 LEU A N 3
ATOM 5080 C CA . LEU A 1 75 ? -15.509 6.204 6.822 1.00 0.00 73 LEU A CA 3
ATOM 5081 C C . LEU A 1 75 ? -16.612 6.283 5.772 1.00 0.00 73 LEU A C 3
ATOM 5082 O O . LEU A 1 75 ? -17.285 7.305 5.642 1.00 0.00 73 LEU A O 3
ATOM 5098 N N . GLU A 1 76 ? -16.793 5.197 5.028 1.00 0.00 74 GLU A N 3
ATOM 5099 C CA . GLU A 1 76 ? -17.816 5.144 3.990 1.00 0.00 74 GLU A CA 3
ATOM 5100 C C . GLU A 1 76 ? -19.212 5.238 4.598 1.00 0.00 74 GLU A C 3
ATOM 5101 O O . GLU A 1 76 ? -20.048 6.020 4.142 1.00 0.00 74 GLU A O 3
ATOM 5113 N N . ARG A 1 77 ? -19.459 4.436 5.628 1.00 0.00 75 ARG A N 3
ATOM 5114 C CA . ARG A 1 77 ? -20.754 4.427 6.297 1.00 0.00 75 ARG A CA 3
ATOM 5115 C C . ARG A 1 77 ? -21.073 5.799 6.884 1.00 0.00 75 ARG A C 3
ATOM 5116 O O . ARG A 1 77 ? -22.238 6.161 7.042 1.00 0.00 75 ARG A O 3
ATOM 5137 N N . GLU A 1 78 ? -20.028 6.558 7.202 1.00 0.00 76 GLU A N 3
ATOM 5138 C CA . GLU A 1 78 ? -20.198 7.890 7.772 1.00 0.00 76 GLU A CA 3
ATOM 5139 C C . GLU A 1 78 ? -20.569 8.900 6.691 1.00 0.00 76 GLU A C 3
ATOM 5140 O O . GLU A 1 78 ? -21.576 9.603 6.801 1.00 0.00 76 GLU A O 3
ATOM 5152 N N . LEU A 1 79 ? -19.752 8.968 5.647 1.00 0.00 77 LEU A N 3
ATOM 5153 C CA . LEU A 1 79 ? -19.992 9.893 4.545 1.00 0.00 77 LEU A CA 3
ATOM 5154 C C . LEU A 1 79 ? -21.276 9.534 3.804 1.00 0.00 77 LEU A C 3
ATOM 5155 O O . LEU A 1 79 ? -21.880 10.378 3.141 1.00 0.00 77 LEU A O 3
ATOM 5171 N N . LYS A 1 80 ? -21.690 8.277 3.922 1.00 0.00 78 LYS A N 3
ATOM 5172 C CA . LYS A 1 80 ? -22.904 7.806 3.267 1.00 0.00 78 LYS A CA 3
ATOM 5173 C C . LYS A 1 80 ? -24.131 8.531 3.811 1.00 0.00 78 LYS A C 3
ATOM 5174 O O . LYS A 1 80 ? -25.203 8.499 3.203 1.00 0.00 78 LYS A O 3
ATOM 5193 N N . ARG A 1 81 ? -23.969 9.183 4.957 1.00 0.00 79 ARG A N 3
ATOM 5194 C CA . ARG A 1 81 ? -25.063 9.916 5.582 1.00 0.00 79 ARG A CA 3
ATOM 5195 C C . ARG A 1 81 ? -25.722 10.864 4.584 1.00 0.00 79 ARG A C 3
ATOM 5196 O O . ARG A 1 81 ? -26.947 10.915 4.473 1.00 0.00 79 ARG A O 3
ATOM 5217 N N . THR A 1 82 ? -24.899 11.617 3.860 1.00 0.00 80 THR A N 3
ATOM 5218 C CA . THR A 1 82 ? -25.401 12.566 2.874 1.00 0.00 80 THR A CA 3
ATOM 5219 C C . THR A 1 82 ? -24.495 12.615 1.649 1.00 0.00 80 THR A C 3
ATOM 5220 O O . THR A 1 82 ? -23.286 12.400 1.749 1.00 0.00 80 THR A O 3
ATOM 5231 N N . ASP A 1 83 ? -25.085 12.900 0.493 1.00 0.00 81 ASP A N 3
ATOM 5232 C CA . ASP A 1 83 ? -24.330 12.980 -0.752 1.00 0.00 81 ASP A CA 3
ATOM 5233 C C . ASP A 1 83 ? -25.219 13.452 -1.898 1.00 0.00 81 ASP A C 3
ATOM 5234 O O . ASP A 1 83 ? -25.210 12.873 -2.985 1.00 0.00 81 ASP A O 3
ATOM 5243 N N . LEU A 1 84 ? -25.987 14.506 -1.647 1.00 0.00 82 LEU A N 3
ATOM 5244 C CA . LEU A 1 84 ? -26.885 15.057 -2.658 1.00 0.00 82 LEU A CA 3
ATOM 5245 C C . LEU A 1 84 ? -26.235 16.232 -3.382 1.00 0.00 82 LEU A C 3
ATOM 5246 O O . LEU A 1 84 ? -26.401 17.385 -2.987 1.00 0.00 82 LEU A O 3
ATOM 5262 N N . ASN A 1 85 ? -25.496 15.929 -4.444 1.00 0.00 83 ASN A N 3
ATOM 5263 C CA . ASN A 1 85 ? -24.821 16.961 -5.224 1.00 0.00 83 ASN A CA 3
ATOM 5264 C C . ASN A 1 85 ? -24.050 16.345 -6.388 1.00 0.00 83 ASN A C 3
ATOM 5265 O O . ASN A 1 85 ? -23.606 15.198 -6.314 1.00 0.00 83 ASN A O 3
ATOM 5276 N N . ILE A 1 86 ? -23.894 17.115 -7.460 1.00 0.00 84 ILE A N 3
ATOM 5277 C CA . ILE A 1 86 ? -23.175 16.645 -8.638 1.00 0.00 84 ILE A CA 3
ATOM 5278 C C . ILE A 1 86 ? -21.728 16.301 -8.299 1.00 0.00 84 ILE A C 3
ATOM 5279 O O . ILE A 1 86 ? -21.278 15.177 -8.519 1.00 0.00 84 ILE A O 3
ATOM 5295 N N . LEU A 1 87 ? -21.006 17.277 -7.758 1.00 0.00 85 LEU A N 3
ATOM 5296 C CA . LEU A 1 87 ? -19.609 17.078 -7.386 1.00 0.00 85 LEU A CA 3
ATOM 5297 C C . LEU A 1 87 ? -19.477 15.975 -6.339 1.00 0.00 85 LEU A C 3
ATOM 5298 O O . LEU A 1 87 ? -18.667 15.060 -6.487 1.00 0.00 85 LEU A O 3
ATOM 5314 N N . GLU A 1 88 ? -20.280 16.069 -5.283 1.00 0.00 86 GLU A N 3
ATOM 5315 C CA . GLU A 1 88 ? -20.252 15.079 -4.214 1.00 0.00 86 GLU A CA 3
ATOM 5316 C C . GLU A 1 88 ? -20.532 13.681 -4.759 1.00 0.00 86 GLU A C 3
ATOM 5317 O O . GLU A 1 88 ? -19.931 12.701 -4.320 1.00 0.00 86 GLU A O 3
ATOM 5329 N N . ARG A 1 89 ? -21.450 13.600 -5.716 1.00 0.00 87 ARG A N 3
ATOM 5330 C CA . ARG A 1 89 ? -21.812 12.323 -6.320 1.00 0.00 87 ARG A CA 3
ATOM 5331 C C . ARG A 1 89 ? -20.633 11.730 -7.087 1.00 0.00 87 ARG A C 3
ATOM 5332 O O . ARG A 1 89 ? -20.331 10.544 -6.962 1.00 0.00 87 ARG A O 3
ATOM 5353 N N . PHE A 1 90 ? -19.972 12.565 -7.882 1.00 0.00 88 PHE A N 3
ATOM 5354 C CA . PHE A 1 90 ? -18.828 12.124 -8.671 1.00 0.00 88 PHE A CA 3
ATOM 5355 C C . PHE A 1 90 ? -17.711 11.608 -7.768 1.00 0.00 88 PHE A C 3
ATOM 5356 O O . PHE A 1 90 ? -17.254 10.475 -7.915 1.00 0.00 88 PHE A O 3
ATOM 5373 N N . ASN A 1 91 ? -17.278 12.448 -6.834 1.00 0.00 89 ASN A N 3
ATOM 5374 C CA . ASN A 1 91 ? -16.214 12.077 -5.908 1.00 0.00 89 ASN A CA 3
ATOM 5375 C C . ASN A 1 91 ? -16.578 10.810 -5.139 1.00 0.00 89 ASN A C 3
ATOM 5376 O O . ASN A 1 91 ? -15.745 9.922 -4.955 1.00 0.00 89 ASN A O 3
ATOM 5387 N N . TYR A 1 92 ? -17.828 10.733 -4.694 1.00 0.00 90 TYR A N 3
ATOM 5388 C CA . TYR A 1 92 ? -18.302 9.576 -3.945 1.00 0.00 90 TYR A CA 3
ATOM 5389 C C . TYR A 1 92 ? -18.299 8.323 -4.817 1.00 0.00 90 TYR A C 3
ATOM 5390 O O . TYR A 1 92 ? -17.891 7.250 -4.376 1.00 0.00 90 TYR A O 3
ATOM 5408 N N . GLU A 1 93 ? -18.757 8.472 -6.055 1.00 0.00 91 GLU A N 3
ATOM 5409 C CA . GLU A 1 93 ? -18.807 7.353 -6.989 1.00 0.00 91 GLU A CA 3
ATOM 5410 C C . GLU A 1 93 ? -17.423 6.737 -7.176 1.00 0.00 91 GLU A C 3
ATOM 5411 O O . GLU A 1 93 ? -17.239 5.535 -6.990 1.00 0.00 91 GLU A O 3
ATOM 5423 N N . GLU A 1 94 ? -16.457 7.571 -7.545 1.00 0.00 92 GLU A N 3
ATOM 5424 C CA . GLU A 1 94 ? -15.090 7.108 -7.759 1.00 0.00 92 GLU A CA 3
ATOM 5425 C C . GLU A 1 94 ? -14.507 6.523 -6.476 1.00 0.00 92 GLU A C 3
ATOM 5426 O O . GLU A 1 94 ? -13.916 5.444 -6.485 1.00 0.00 92 GLU A O 3
ATOM 5438 N N . ALA A 1 95 ? -14.680 7.243 -5.371 1.00 0.00 93 ALA A N 3
ATOM 5439 C CA . ALA A 1 95 ? -14.173 6.796 -4.080 1.00 0.00 93 ALA A CA 3
ATOM 5440 C C . ALA A 1 95 ? -14.617 5.368 -3.781 1.00 0.00 93 ALA A C 3
ATOM 5441 O O . ALA A 1 95 ? -13.811 4.528 -3.382 1.00 0.00 93 ALA A O 3
ATOM 5448 N N . GLN A 1 96 ? -15.904 5.100 -3.977 1.00 0.00 94 GLN A N 3
ATOM 5449 C CA . GLN A 1 96 ? -16.455 3.774 -3.726 1.00 0.00 94 GLN A CA 3
ATOM 5450 C C . GLN A 1 96 ? -15.898 2.757 -4.716 1.00 0.00 94 GLN A C 3
ATOM 5451 O O . GLN A 1 96 ? -15.627 1.610 -4.360 1.00 0.00 94 GLN A O 3
ATOM 5465 N N . THR A 1 97 ? -15.729 3.185 -5.964 1.00 0.00 95 THR A N 3
ATOM 5466 C CA . THR A 1 97 ? -15.205 2.311 -7.006 1.00 0.00 95 THR A CA 3
ATOM 5467 C C . THR A 1 97 ? -13.841 1.751 -6.621 1.00 0.00 95 THR A C 3
ATOM 5468 O O . THR A 1 97 ? -13.626 0.539 -6.657 1.00 0.00 95 THR A O 3
ATOM 5479 N N . LEU A 1 98 ? -12.925 2.639 -6.252 1.00 0.00 96 LEU A N 3
ATOM 5480 C CA . LEU A 1 98 ? -11.581 2.231 -5.859 1.00 0.00 96 LEU A CA 3
ATOM 5481 C C . LEU A 1 98 ? -11.612 1.431 -4.560 1.00 0.00 96 LEU A C 3
ATOM 5482 O O . LEU A 1 98 ? -10.927 0.417 -4.428 1.00 0.00 96 LEU A O 3
ATOM 5498 N N . SER A 1 99 ? -12.413 1.894 -3.606 1.00 0.00 97 SER A N 3
ATOM 5499 C CA . SER A 1 99 ? -12.533 1.222 -2.317 1.00 0.00 97 SER A CA 3
ATOM 5500 C C . SER A 1 99 ? -13.001 -0.219 -2.496 1.00 0.00 97 SER A C 3
ATOM 5501 O O . SER A 1 99 ? -12.451 -1.142 -1.896 1.00 0.00 97 SER A O 3
ATOM 5509 N N . LYS A 1 100 ? -14.021 -0.404 -3.328 1.00 0.00 98 LYS A N 3
ATOM 5510 C CA . LYS A 1 100 ? -14.564 -1.731 -3.590 1.00 0.00 98 LYS A CA 3
ATOM 5511 C C . LYS A 1 100 ? -13.523 -2.624 -4.259 1.00 0.00 98 LYS A C 3
ATOM 5512 O O . LYS A 1 100 ? -13.280 -3.747 -3.817 1.00 0.00 98 LYS A O 3
ATOM 5531 N N . ILE A 1 101 ? -12.911 -2.115 -5.324 1.00 0.00 99 ILE A N 3
ATOM 5532 C CA . ILE A 1 101 ? -11.896 -2.865 -6.051 1.00 0.00 99 ILE A CA 3
ATOM 5533 C C . ILE A 1 101 ? -10.756 -3.284 -5.128 1.00 0.00 99 ILE A C 3
ATOM 5534 O O . ILE A 1 101 ? -10.275 -4.415 -5.192 1.00 0.00 99 ILE A O 3
ATOM 5550 N N . LEU A 1 102 ? -10.329 -2.363 -4.270 1.00 0.00 100 LEU A N 3
ATOM 5551 C CA . LEU A 1 102 ? -9.246 -2.637 -3.332 1.00 0.00 100 LEU A CA 3
ATOM 5552 C C . LEU A 1 102 ? -9.628 -3.758 -2.371 1.00 0.00 100 LEU A C 3
ATOM 5553 O O . LEU A 1 102 ? -8.882 -4.724 -2.200 1.00 0.00 100 LEU A O 3
ATOM 5569 N N . LEU A 1 103 ? -10.793 -3.626 -1.748 1.00 0.00 101 LEU A N 3
ATOM 5570 C CA . LEU A 1 103 ? -11.276 -4.629 -0.806 1.00 0.00 101 LEU A CA 3
ATOM 5571 C C . LEU A 1 103 ? -11.298 -6.013 -1.447 1.00 0.00 101 LEU A C 3
ATOM 5572 O O . LEU A 1 103 ? -10.901 -7.001 -0.831 1.00 0.00 101 LEU A O 3
ATOM 5588 N N . LYS A 1 104 ? -11.762 -6.075 -2.691 1.00 0.00 102 LYS A N 3
ATOM 5589 C CA . LYS A 1 104 ? -11.834 -7.336 -3.420 1.00 0.00 102 LYS A CA 3
ATOM 5590 C C . LYS A 1 104 ? -10.443 -7.934 -3.607 1.00 0.00 102 LYS A C 3
ATOM 5591 O O . LYS A 1 104 ? -10.213 -9.103 -3.296 1.00 0.00 102 LYS A O 3
ATOM 5610 N N . ASP A 1 105 ? -9.519 -7.126 -4.116 1.00 0.00 103 ASP A N 3
ATOM 5611 C CA . ASP A 1 105 ? -8.150 -7.577 -4.341 1.00 0.00 103 ASP A CA 3
ATOM 5612 C C . ASP A 1 105 ? -7.501 -8.019 -3.034 1.00 0.00 103 ASP A C 3
ATOM 5613 O O . ASP A 1 105 ? -6.817 -9.043 -2.983 1.00 0.00 103 ASP A O 3
ATOM 5622 N N . LEU A 1 106 ? -7.716 -7.240 -1.980 1.00 0.00 104 LEU A N 3
ATOM 5623 C CA . LEU A 1 106 ? -7.151 -7.551 -0.671 1.00 0.00 104 LEU A CA 3
ATOM 5624 C C . LEU A 1 106 ? -7.691 -8.878 -0.146 1.00 0.00 104 LEU A C 3
ATOM 5625 O O . LEU A 1 106 ? -6.935 -9.715 0.349 1.00 0.00 104 LEU A O 3
ATOM 5641 N N . LYS A 1 107 ? -9.001 -9.063 -0.258 1.00 0.00 105 LYS A N 3
ATOM 5642 C CA . LYS A 1 107 ? -9.643 -10.289 0.203 1.00 0.00 105 LYS A CA 3
ATOM 5643 C C . LYS A 1 107 ? -9.066 -11.506 -0.513 1.00 0.00 105 LYS A C 3
ATOM 5644 O O . LYS A 1 107 ? -8.696 -12.493 0.123 1.00 0.00 105 LYS A O 3
ATOM 5663 N N . GLU A 1 108 ? -8.991 -11.429 -1.837 1.00 0.00 106 GLU A N 3
ATOM 5664 C CA . GLU A 1 108 ? -8.458 -12.525 -2.637 1.00 0.00 106 GLU A CA 3
ATOM 5665 C C . GLU A 1 108 ? -7.029 -12.860 -2.218 1.00 0.00 106 GLU A C 3
ATOM 5666 O O . GLU A 1 108 ? -6.711 -14.010 -1.915 1.00 0.00 106 GLU A O 3
ATOM 5678 N N . THR A 1 109 ? -6.169 -11.845 -2.205 1.00 0.00 107 THR A N 3
ATOM 5679 C CA . THR A 1 109 ? -4.774 -12.030 -1.825 1.00 0.00 107 THR A CA 3
ATOM 5680 C C . THR A 1 109 ? -4.660 -12.753 -0.488 1.00 0.00 107 THR A C 3
ATOM 5681 O O . THR A 1 109 ? -3.959 -13.758 -0.373 1.00 0.00 107 THR A O 3
ATOM 5692 N N . GLU A 1 110 ? -5.353 -12.234 0.521 1.00 0.00 108 GLU A N 3
ATOM 5693 C CA . GLU A 1 110 ? -5.328 -12.831 1.851 1.00 0.00 108 GLU A CA 3
ATOM 5694 C C . GLU A 1 110 ? -5.741 -14.299 1.797 1.00 0.00 108 GLU A C 3
ATOM 5695 O O . GLU A 1 110 ? -5.099 -15.157 2.402 1.00 0.00 108 GLU A O 3
ATOM 5707 N N . GLN A 1 111 ? -6.816 -14.578 1.067 1.00 0.00 109 GLN A N 3
ATOM 5708 C CA . GLN A 1 111 ? -7.315 -15.942 0.935 1.00 0.00 109 GLN A CA 3
ATOM 5709 C C . GLN A 1 111 ? -6.219 -16.877 0.435 1.00 0.00 109 GLN A C 3
ATOM 5710 O O . GLN A 1 111 ? -5.956 -17.919 1.036 1.00 0.00 109 GLN A O 3
ATOM 5724 N N . LYS A 1 112 ? -5.582 -16.498 -0.668 1.00 0.00 110 LYS A N 3
ATOM 5725 C CA . LYS A 1 112 ? -4.514 -17.302 -1.248 1.00 0.00 110 LYS A CA 3
ATOM 5726 C C . LYS A 1 112 ? -3.401 -17.543 -0.233 1.00 0.00 110 LYS A C 3
ATOM 5727 O O . LYS A 1 112 ? -2.952 -18.673 -0.045 1.00 0.00 110 LYS A O 3
ATOM 5746 N N . VAL A 1 113 ? -2.960 -16.472 0.420 1.00 0.00 111 VAL A N 3
ATOM 5747 C CA . VAL A 1 113 ? -1.902 -16.568 1.419 1.00 0.00 111 VAL A CA 3
ATOM 5748 C C . VAL A 1 113 ? -2.263 -17.574 2.507 1.00 0.00 111 VAL A C 3
ATOM 5749 O O . VAL A 1 113 ? -1.416 -18.342 2.964 1.00 0.00 111 VAL A O 3
ATOM 5762 N N . LYS A 1 114 ? -3.526 -17.563 2.920 1.00 0.00 112 LYS A N 3
ATOM 5763 C CA . LYS A 1 114 ? -4.002 -18.474 3.954 1.00 0.00 112 LYS A CA 3
ATOM 5764 C C . LYS A 1 114 ? -4.156 -19.889 3.403 1.00 0.00 112 LYS A C 3
ATOM 5765 O O . LYS A 1 114 ? -4.054 -20.868 4.143 1.00 0.00 112 LYS A O 3
ATOM 5784 N N . ASP A 1 115 ? -4.401 -19.989 2.101 1.00 0.00 113 ASP A N 3
ATOM 5785 C CA . ASP A 1 115 ? -4.567 -21.283 1.451 1.00 0.00 113 ASP A CA 3
ATOM 5786 C C . ASP A 1 115 ? -3.246 -22.044 1.412 1.00 0.00 113 ASP A C 3
ATOM 5787 O O . ASP A 1 115 ? -3.206 -23.251 1.656 1.00 0.00 113 ASP A O 3
ATOM 5796 N N . ILE A 1 116 ? -2.167 -21.333 1.103 1.00 0.00 114 ILE A N 3
ATOM 5797 C CA . ILE A 1 116 ? -0.844 -21.943 1.033 1.00 0.00 114 ILE A CA 3
ATOM 5798 C C . ILE A 1 116 ? -0.485 -22.629 2.345 1.00 0.00 114 ILE A C 3
ATOM 5799 O O . ILE A 1 116 ? -0.382 -21.982 3.387 1.00 0.00 114 ILE A O 3
ATOM 5815 N N . GLN A 1 117 ? -0.294 -23.943 2.287 1.00 0.00 115 GLN A N 3
ATOM 5816 C CA . GLN A 1 117 ? 0.056 -24.717 3.472 1.00 0.00 115 GLN A CA 3
ATOM 5817 C C . GLN A 1 117 ? 1.563 -24.704 3.707 1.00 0.00 115 GLN A C 3
ATOM 5818 O O . GLN A 1 117 ? 2.347 -24.981 2.797 1.00 0.00 115 GLN A O 3
ATOM 5832 N N . THR A 1 118 ? 1.964 -24.377 4.932 1.00 0.00 116 THR A N 3
ATOM 5833 C CA . THR A 1 118 ? 3.376 -24.326 5.285 1.00 0.00 116 THR A CA 3
ATOM 5834 C C . THR A 1 118 ? 3.589 -24.676 6.754 1.00 0.00 116 THR A C 3
ATOM 5835 O O . THR A 1 118 ? 2.629 -24.872 7.499 1.00 0.00 116 THR A O 3
ATOM 5846 N N . GLN A 1 119 ? 4.851 -24.751 7.163 1.00 0.00 117 GLN A N 3
ATOM 5847 C CA . GLN A 1 119 ? 5.188 -25.077 8.543 1.00 0.00 117 GLN A CA 3
ATOM 5848 C C . GLN A 1 119 ? 4.448 -24.163 9.515 1.00 0.00 117 GLN A C 3
ATOM 5849 O O . GLN A 1 119 ? 4.417 -22.945 9.336 1.00 0.00 117 GLN A O 3
ATOM 5863 N N . GLN A 1 3 ? 4.204 -5.713 -17.522 1.00 0.00 1 GLN A N 4
ATOM 5864 C CA . GLN A 1 3 ? 5.075 -4.626 -17.088 1.00 0.00 1 GLN A CA 4
ATOM 5865 C C . GLN A 1 3 ? 4.504 -3.274 -17.501 1.00 0.00 1 GLN A C 4
ATOM 5866 O O . GLN A 1 3 ? 4.696 -2.828 -18.632 1.00 0.00 1 GLN A O 4
ATOM 5880 N N . GLU A 1 4 ? 3.803 -2.626 -16.576 1.00 0.00 2 GLU A N 4
ATOM 5881 C CA . GLU A 1 4 ? 3.203 -1.325 -16.845 1.00 0.00 2 GLU A CA 4
ATOM 5882 C C . GLU A 1 4 ? 3.717 -0.275 -15.864 1.00 0.00 2 GLU A C 4
ATOM 5883 O O . GLU A 1 4 ? 4.251 -0.607 -14.805 1.00 0.00 2 GLU A O 4
ATOM 5895 N N . HIS A 1 5 ? 3.552 0.994 -16.223 1.00 0.00 3 HIS A N 4
ATOM 5896 C CA . HIS A 1 5 ? 3.998 2.093 -15.375 1.00 0.00 3 HIS A CA 4
ATOM 5897 C C . HIS A 1 5 ? 2.814 2.757 -14.677 1.00 0.00 3 HIS A C 4
ATOM 5898 O O . HIS A 1 5 ? 1.679 2.677 -15.148 1.00 0.00 3 HIS A O 4
ATOM 5912 N N . LYS A 1 6 ? 3.087 3.412 -13.555 1.00 0.00 4 LYS A N 4
ATOM 5913 C CA . LYS A 1 6 ? 2.045 4.091 -12.793 1.00 0.00 4 LYS A CA 4
ATOM 5914 C C . LYS A 1 6 ? 2.201 5.606 -12.887 1.00 0.00 4 LYS A C 4
ATOM 5915 O O . LYS A 1 6 ? 3.266 6.124 -13.222 1.00 0.00 4 LYS A O 4
ATOM 5934 N N . PRO A 1 7 ? 1.116 6.334 -12.585 1.00 0.00 5 PRO A N 4
ATOM 5935 C CA . PRO A 1 7 ? 1.109 7.799 -12.626 1.00 0.00 5 PRO A CA 4
ATOM 5936 C C . PRO A 1 7 ? 1.953 8.415 -11.515 1.00 0.00 5 PRO A C 4
ATOM 5937 O O . PRO A 1 7 ? 1.876 7.998 -10.360 1.00 0.00 5 PRO A O 4
ATOM 5948 N N . LYS A 1 8 ? 2.758 9.410 -11.873 1.00 0.00 6 LYS A N 4
ATOM 5949 C CA . LYS A 1 8 ? 3.615 10.086 -10.906 1.00 0.00 6 LYS A CA 4
ATOM 5950 C C . LYS A 1 8 ? 2.838 11.153 -10.142 1.00 0.00 6 LYS A C 4
ATOM 5951 O O . LYS A 1 8 ? 2.322 12.102 -10.734 1.00 0.00 6 LYS A O 4
ATOM 5970 N N . LYS A 1 9 ? 2.760 10.993 -8.827 1.00 0.00 7 LYS A N 4
ATOM 5971 C CA . LYS A 1 9 ? 2.050 11.944 -7.980 1.00 0.00 7 LYS A CA 4
ATOM 5972 C C . LYS A 1 9 ? 2.484 11.809 -6.525 1.00 0.00 7 LYS A C 4
ATOM 5973 O O . LYS A 1 9 ? 2.994 10.765 -6.113 1.00 0.00 7 LYS A O 4
ATOM 5992 N N . ASP A 1 10 ? 2.280 12.867 -5.749 1.00 0.00 8 ASP A N 4
ATOM 5993 C CA . ASP A 1 10 ? 2.648 12.865 -4.339 1.00 0.00 8 ASP A CA 4
ATOM 5994 C C . ASP A 1 10 ? 1.875 11.794 -3.577 1.00 0.00 8 ASP A C 4
ATOM 5995 O O . ASP A 1 10 ? 0.931 11.203 -4.102 1.00 0.00 8 ASP A O 4
ATOM 6004 N N . ASP A 1 11 ? 2.281 11.549 -2.335 1.00 0.00 9 ASP A N 4
ATOM 6005 C CA . ASP A 1 11 ? 1.626 10.548 -1.501 1.00 0.00 9 ASP A CA 4
ATOM 6006 C C . ASP A 1 11 ? 0.617 11.201 -0.561 1.00 0.00 9 ASP A C 4
ATOM 6007 O O . ASP A 1 11 ? -0.542 10.791 -0.497 1.00 0.00 9 ASP A O 4
ATOM 6016 N N . PHE A 1 12 ? 1.065 12.218 0.166 1.00 0.00 10 PHE A N 4
ATOM 6017 C CA . PHE A 1 12 ? 0.200 12.926 1.104 1.00 0.00 10 PHE A CA 4
ATOM 6018 C C . PHE A 1 12 ? -0.143 14.319 0.582 1.00 0.00 10 PHE A C 4
ATOM 6019 O O . PHE A 1 12 ? 0.671 14.963 -0.081 1.00 0.00 10 PHE A O 4
ATOM 6036 N N . ARG A 1 13 ? -1.352 14.776 0.885 1.00 0.00 11 ARG A N 4
ATOM 6037 C CA . ARG A 1 13 ? -1.804 16.092 0.446 1.00 0.00 11 ARG A CA 4
ATOM 6038 C C . ARG A 1 13 ? -2.072 17.001 1.642 1.00 0.00 11 ARG A C 4
ATOM 6039 O O . ARG A 1 13 ? -1.510 18.091 1.743 1.00 0.00 11 ARG A O 4
ATOM 6060 N N . ASN A 1 14 ? -2.935 16.546 2.544 1.00 0.00 12 ASN A N 4
ATOM 6061 C CA . ASN A 1 14 ? -3.278 17.320 3.732 1.00 0.00 12 ASN A CA 4
ATOM 6062 C C . ASN A 1 14 ? -4.075 16.474 4.721 1.00 0.00 12 ASN A C 4
ATOM 6063 O O . ASN A 1 14 ? -4.968 15.722 4.330 1.00 0.00 12 ASN A O 4
ATOM 6074 N N . GLU A 1 15 ? -3.745 16.603 6.002 1.00 0.00 13 GLU A N 4
ATOM 6075 C CA . GLU A 1 15 ? -4.429 15.849 7.046 1.00 0.00 13 GLU A CA 4
ATOM 6076 C C . GLU A 1 15 ? -5.214 16.782 7.963 1.00 0.00 13 GLU A C 4
ATOM 6077 O O . GLU A 1 15 ? -6.244 16.401 8.520 1.00 0.00 13 GLU A O 4
ATOM 6089 N N . PHE A 1 16 ? -4.720 18.006 8.117 1.00 0.00 14 PHE A N 4
ATOM 6090 C CA . PHE A 1 16 ? -5.373 18.993 8.968 1.00 0.00 14 PHE A CA 4
ATOM 6091 C C . PHE A 1 16 ? -6.843 19.150 8.590 1.00 0.00 14 PHE A C 4
ATOM 6092 O O . PHE A 1 16 ? -7.697 19.368 9.451 1.00 0.00 14 PHE A O 4
ATOM 6109 N N . ASP A 1 17 ? -7.132 19.034 7.298 1.00 0.00 15 ASP A N 4
ATOM 6110 C CA . ASP A 1 17 ? -8.498 19.161 6.806 1.00 0.00 15 ASP A CA 4
ATOM 6111 C C . ASP A 1 17 ? -9.365 18.008 7.304 1.00 0.00 15 ASP A C 4
ATOM 6112 O O . ASP A 1 17 ? -10.436 18.222 7.872 1.00 0.00 15 ASP A O 4
ATOM 6121 N N . HIS A 1 18 ? -8.894 16.783 7.084 1.00 0.00 16 HIS A N 4
ATOM 6122 C CA . HIS A 1 18 ? -9.626 15.596 7.510 1.00 0.00 16 HIS A CA 4
ATOM 6123 C C . HIS A 1 18 ? -11.029 15.578 6.910 1.00 0.00 16 HIS A C 4
ATOM 6124 O O . HIS A 1 18 ? -12.016 15.373 7.619 1.00 0.00 16 HIS A O 4
ATOM 6138 N N . LEU A 1 19 ? -11.110 15.795 5.602 1.00 0.00 17 LEU A N 4
ATOM 6139 C CA . LEU A 1 19 ? -12.392 15.805 4.907 1.00 0.00 17 LEU A CA 4
ATOM 6140 C C . LEU A 1 19 ? -12.846 14.385 4.581 1.00 0.00 17 LEU A C 4
ATOM 6141 O O . LEU A 1 19 ? -12.027 13.474 4.455 1.00 0.00 17 LEU A O 4
ATOM 6157 N N . LEU A 1 20 ? -14.155 14.205 4.445 1.00 0.00 18 LEU A N 4
ATOM 6158 C CA . LEU A 1 20 ? -14.719 12.896 4.132 1.00 0.00 18 LEU A CA 4
ATOM 6159 C C . LEU A 1 20 ? -14.009 12.269 2.936 1.00 0.00 18 LEU A C 4
ATOM 6160 O O . LEU A 1 20 ? -13.397 11.206 3.051 1.00 0.00 18 LEU A O 4
ATOM 6176 N N . ILE A 1 21 ? -14.093 12.935 1.790 1.00 0.00 19 ILE A N 4
ATOM 6177 C CA . ILE A 1 21 ? -13.455 12.445 0.574 1.00 0.00 19 ILE A CA 4
ATOM 6178 C C . ILE A 1 21 ? -11.943 12.361 0.742 1.00 0.00 19 ILE A C 4
ATOM 6179 O O . ILE A 1 21 ? -11.302 11.443 0.229 1.00 0.00 19 ILE A O 4
ATOM 6195 N N . GLU A 1 22 ? -11.378 13.322 1.465 1.00 0.00 20 GLU A N 4
ATOM 6196 C CA . GLU A 1 22 ? -9.939 13.354 1.702 1.00 0.00 20 GLU A CA 4
ATOM 6197 C C . GLU A 1 22 ? -9.470 12.068 2.374 1.00 0.00 20 GLU A C 4
ATOM 6198 O O . GLU A 1 22 ? -8.553 11.403 1.891 1.00 0.00 20 GLU A O 4
ATOM 6210 N N . GLN A 1 23 ? -10.103 11.725 3.491 1.00 0.00 21 GLN A N 4
ATOM 6211 C CA . GLN A 1 23 ? -9.750 10.519 4.229 1.00 0.00 21 GLN A CA 4
ATOM 6212 C C . GLN A 1 23 ? -10.006 9.271 3.391 1.00 0.00 21 GLN A C 4
ATOM 6213 O O . GLN A 1 23 ? -9.201 8.341 3.381 1.00 0.00 21 GLN A O 4
ATOM 6227 N N . ALA A 1 24 ? -11.135 9.259 2.688 1.00 0.00 22 ALA A N 4
ATOM 6228 C CA . ALA A 1 24 ? -11.498 8.127 1.845 1.00 0.00 22 ALA A CA 4
ATOM 6229 C C . ALA A 1 24 ? -10.463 7.906 0.747 1.00 0.00 22 ALA A C 4
ATOM 6230 O O . ALA A 1 24 ? -10.025 6.781 0.512 1.00 0.00 22 ALA A O 4
ATOM 6237 N N . ASN A 1 25 ? -10.076 8.988 0.079 1.00 0.00 23 ASN A N 4
ATOM 6238 C CA . ASN A 1 25 ? -9.093 8.912 -0.995 1.00 0.00 23 ASN A CA 4
ATOM 6239 C C . ASN A 1 25 ? -7.751 8.412 -0.470 1.00 0.00 23 ASN A C 4
ATOM 6240 O O . ASN A 1 25 ? -7.090 7.589 -1.107 1.00 0.00 23 ASN A O 4
ATOM 6251 N N . HIS A 1 26 ? -7.353 8.913 0.695 1.00 0.00 24 HIS A N 4
ATOM 6252 C CA . HIS A 1 26 ? -6.090 8.515 1.307 1.00 0.00 24 HIS A CA 4
ATOM 6253 C C . HIS A 1 26 ? -6.113 7.039 1.690 1.00 0.00 24 HIS A C 4
ATOM 6254 O O . HIS A 1 26 ? -5.108 6.340 1.561 1.00 0.00 24 HIS A O 4
ATOM 6268 N N . ALA A 1 27 ? -7.263 6.573 2.161 1.00 0.00 25 ALA A N 4
ATOM 6269 C CA . ALA A 1 27 ? -7.416 5.179 2.562 1.00 0.00 25 ALA A CA 4
ATOM 6270 C C . ALA A 1 27 ? -7.287 4.246 1.363 1.00 0.00 25 ALA A C 4
ATOM 6271 O O . ALA A 1 27 ? -6.515 3.286 1.393 1.00 0.00 25 ALA A O 4
ATOM 6278 N N . ILE A 1 28 ? -8.044 4.533 0.311 1.00 0.00 26 ILE A N 4
ATOM 6279 C CA . ILE A 1 28 ? -8.013 3.719 -0.898 1.00 0.00 26 ILE A CA 4
ATOM 6280 C C . ILE A 1 28 ? -6.644 3.778 -1.565 1.00 0.00 26 ILE A C 4
ATOM 6281 O O . ILE A 1 28 ? -6.183 2.796 -2.146 1.00 0.00 26 ILE A O 4
ATOM 6297 N N . GLU A 1 29 ? -5.996 4.936 -1.475 1.00 0.00 27 GLU A N 4
ATOM 6298 C CA . GLU A 1 29 ? -4.678 5.121 -2.069 1.00 0.00 27 GLU A CA 4
ATOM 6299 C C . GLU A 1 29 ? -3.645 4.226 -1.392 1.00 0.00 27 GLU A C 4
ATOM 6300 O O . GLU A 1 29 ? -3.005 3.396 -2.038 1.00 0.00 27 GLU A O 4
ATOM 6312 N N . LYS A 1 30 ? -3.486 4.402 -0.084 1.00 0.00 28 LYS A N 4
ATOM 6313 C CA . LYS A 1 30 ? -2.531 3.611 0.684 1.00 0.00 28 LYS A CA 4
ATOM 6314 C C . LYS A 1 30 ? -2.807 2.119 0.525 1.00 0.00 28 LYS A C 4
ATOM 6315 O O . LYS A 1 30 ? -1.912 1.346 0.189 1.00 0.00 28 LYS A O 4
ATOM 6334 N N . GLY A 1 31 ? -4.053 1.723 0.767 1.00 0.00 29 GLY A N 4
ATOM 6335 C CA . GLY A 1 31 ? -4.425 0.326 0.643 1.00 0.00 29 GLY A CA 4
ATOM 6336 C C . GLY A 1 31 ? -4.108 -0.238 -0.728 1.00 0.00 29 GLY A C 4
ATOM 6337 O O . GLY A 1 31 ? -3.609 -1.358 -0.844 1.00 0.00 29 GLY A O 4
ATOM 6341 N N . GLU A 1 32 ? -4.401 0.537 -1.767 1.00 0.00 30 GLU A N 4
ATOM 6342 C CA . GLU A 1 32 ? -4.146 0.105 -3.136 1.00 0.00 30 GLU A CA 4
ATOM 6343 C C . GLU A 1 32 ? -2.660 -0.162 -3.355 1.00 0.00 30 GLU A C 4
ATOM 6344 O O . GLU A 1 32 ? -2.280 -1.168 -3.957 1.00 0.00 30 GLU A O 4
ATOM 6356 N N . HIS A 1 33 ? -1.823 0.746 -2.864 1.00 0.00 31 HIS A N 4
ATOM 6357 C CA . HIS A 1 33 ? -0.378 0.608 -3.005 1.00 0.00 31 HIS A CA 4
ATOM 6358 C C . HIS A 1 33 ? 0.116 -0.665 -2.325 1.00 0.00 31 HIS A C 4
ATOM 6359 O O . HIS A 1 33 ? 0.865 -1.443 -2.915 1.00 0.00 31 HIS A O 4
ATOM 6373 N N . GLN A 1 34 ? -0.308 -0.869 -1.083 1.00 0.00 32 GLN A N 4
ATOM 6374 C CA . GLN A 1 34 ? 0.095 -2.047 -0.322 1.00 0.00 32 GLN A CA 4
ATOM 6375 C C . GLN A 1 34 ? -0.294 -3.326 -1.057 1.00 0.00 32 GLN A C 4
ATOM 6376 O O . GLN A 1 34 ? 0.512 -4.249 -1.188 1.00 0.00 32 GLN A O 4
ATOM 6390 N N . LEU A 1 35 ? -1.532 -3.376 -1.534 1.00 0.00 33 LEU A N 4
ATOM 6391 C CA . LEU A 1 35 ? -2.029 -4.542 -2.255 1.00 0.00 33 LEU A CA 4
ATOM 6392 C C . LEU A 1 35 ? -1.180 -4.820 -3.491 1.00 0.00 33 LEU A C 4
ATOM 6393 O O . LEU A 1 35 ? -0.766 -5.955 -3.732 1.00 0.00 33 LEU A O 4
ATOM 6409 N N . LEU A 1 36 ? -0.921 -3.777 -4.272 1.00 0.00 34 LEU A N 4
ATOM 6410 C CA . LEU A 1 36 ? -0.118 -3.907 -5.483 1.00 0.00 34 LEU A CA 4
ATOM 6411 C C . LEU A 1 36 ? 1.241 -4.525 -5.171 1.00 0.00 34 LEU A C 4
ATOM 6412 O O . LEU A 1 36 ? 1.654 -5.495 -5.807 1.00 0.00 34 LEU A O 4
ATOM 6428 N N . TYR A 1 37 ? 1.931 -3.957 -4.188 1.00 0.00 35 TYR A N 4
ATOM 6429 C CA . TYR A 1 37 ? 3.244 -4.452 -3.792 1.00 0.00 35 TYR A CA 4
ATOM 6430 C C . TYR A 1 37 ? 3.147 -5.867 -3.230 1.00 0.00 35 TYR A C 4
ATOM 6431 O O . TYR A 1 37 ? 3.958 -6.734 -3.557 1.00 0.00 35 TYR A O 4
ATOM 6449 N N . LEU A 1 38 ? 2.149 -6.092 -2.383 1.00 0.00 36 LEU A N 4
ATOM 6450 C CA . LEU A 1 38 ? 1.943 -7.402 -1.774 1.00 0.00 36 LEU A CA 4
ATOM 6451 C C . LEU A 1 38 ? 1.681 -8.463 -2.840 1.00 0.00 36 LEU A C 4
ATOM 6452 O O . LEU A 1 38 ? 2.021 -9.631 -2.661 1.00 0.00 36 LEU A O 4
ATOM 6468 N N . GLN A 1 39 ? 1.077 -8.044 -3.946 1.00 0.00 37 GLN A N 4
ATOM 6469 C CA . GLN A 1 39 ? 0.771 -8.958 -5.041 1.00 0.00 37 GLN A CA 4
ATOM 6470 C C . GLN A 1 39 ? 2.012 -9.738 -5.462 1.00 0.00 37 GLN A C 4
ATOM 6471 O O . GLN A 1 39 ? 1.937 -10.931 -5.756 1.00 0.00 37 GLN A O 4
ATOM 6485 N N . HIS A 1 40 ? 3.152 -9.057 -5.488 1.00 0.00 38 HIS A N 4
ATOM 6486 C CA . HIS A 1 40 ? 4.411 -9.687 -5.872 1.00 0.00 38 HIS A CA 4
ATOM 6487 C C . HIS A 1 40 ? 4.800 -10.776 -4.876 1.00 0.00 38 HIS A C 4
ATOM 6488 O O . HIS A 1 40 ? 5.048 -11.919 -5.259 1.00 0.00 38 HIS A O 4
ATOM 6502 N N . GLN A 1 41 ? 4.850 -10.412 -3.599 1.00 0.00 39 GLN A N 4
ATOM 6503 C CA . GLN A 1 41 ? 5.211 -11.357 -2.549 1.00 0.00 39 GLN A CA 4
ATOM 6504 C C . GLN A 1 41 ? 4.338 -12.607 -2.619 1.00 0.00 39 GLN A C 4
ATOM 6505 O O . GLN A 1 41 ? 4.828 -13.727 -2.474 1.00 0.00 39 GLN A O 4
ATOM 6519 N N . LEU A 1 42 ? 3.044 -12.406 -2.841 1.00 0.00 40 LEU A N 4
ATOM 6520 C CA . LEU A 1 42 ? 2.102 -13.516 -2.931 1.00 0.00 40 LEU A CA 4
ATOM 6521 C C . LEU A 1 42 ? 2.409 -14.395 -4.139 1.00 0.00 40 LEU A C 4
ATOM 6522 O O . LEU A 1 42 ? 2.459 -15.620 -4.032 1.00 0.00 40 LEU A O 4
ATOM 6538 N N . ASP A 1 43 ? 2.615 -13.761 -5.289 1.00 0.00 41 ASP A N 4
ATOM 6539 C CA . ASP A 1 43 ? 2.919 -14.485 -6.517 1.00 0.00 41 ASP A CA 4
ATOM 6540 C C . ASP A 1 43 ? 4.115 -15.411 -6.319 1.00 0.00 41 ASP A C 4
ATOM 6541 O O . ASP A 1 43 ? 4.080 -16.577 -6.712 1.00 0.00 41 ASP A O 4
ATOM 6550 N N . GLU A 1 44 ? 5.171 -14.883 -5.709 1.00 0.00 42 GLU A N 4
ATOM 6551 C CA . GLU A 1 44 ? 6.379 -15.664 -5.461 1.00 0.00 42 GLU A CA 4
ATOM 6552 C C . GLU A 1 44 ? 6.168 -16.641 -4.308 1.00 0.00 42 GLU A C 4
ATOM 6553 O O . GLU A 1 44 ? 6.788 -17.704 -4.259 1.00 0.00 42 GLU A O 4
ATOM 6565 N N . LEU A 1 45 ? 5.290 -16.273 -3.382 1.00 0.00 43 LEU A N 4
ATOM 6566 C CA . LEU A 1 45 ? 4.996 -17.116 -2.227 1.00 0.00 43 LEU A CA 4
ATOM 6567 C C . LEU A 1 45 ? 4.215 -18.357 -2.645 1.00 0.00 43 LEU A C 4
ATOM 6568 O O . LEU A 1 45 ? 4.336 -19.415 -2.028 1.00 0.00 43 LEU A O 4
ATOM 6584 N N . ASN A 1 46 ? 3.416 -18.222 -3.698 1.00 0.00 44 ASN A N 4
ATOM 6585 C CA . ASN A 1 46 ? 2.617 -19.334 -4.199 1.00 0.00 44 ASN A CA 4
ATOM 6586 C C . ASN A 1 46 ? 3.498 -20.537 -4.520 1.00 0.00 44 ASN A C 4
ATOM 6587 O O . ASN A 1 46 ? 3.148 -21.675 -4.211 1.00 0.00 44 ASN A O 4
ATOM 6598 N N . GLU A 1 47 ? 4.645 -20.275 -5.140 1.00 0.00 45 GLU A N 4
ATOM 6599 C CA . GLU A 1 47 ? 5.577 -21.337 -5.501 1.00 0.00 45 GLU A CA 4
ATOM 6600 C C . GLU A 1 47 ? 6.579 -21.587 -4.378 1.00 0.00 45 GLU A C 4
ATOM 6601 O O . GLU A 1 47 ? 6.822 -22.730 -3.993 1.00 0.00 45 GLU A O 4
ATOM 6613 N N . ASN A 1 48 ? 7.157 -20.510 -3.858 1.00 0.00 46 ASN A N 4
ATOM 6614 C CA . ASN A 1 48 ? 8.135 -20.612 -2.780 1.00 0.00 46 ASN A CA 4
ATOM 6615 C C . ASN A 1 48 ? 7.564 -21.392 -1.600 1.00 0.00 46 ASN A C 4
ATOM 6616 O O . ASN A 1 48 ? 8.275 -22.151 -0.940 1.00 0.00 46 ASN A O 4
ATOM 6627 N N . LYS A 1 49 ? 6.275 -21.203 -1.341 1.00 0.00 47 LYS A N 4
ATOM 6628 C CA . LYS A 1 49 ? 5.605 -21.891 -0.243 1.00 0.00 47 LYS A CA 4
ATOM 6629 C C . LYS A 1 49 ? 6.394 -21.740 1.054 1.00 0.00 47 LYS A C 4
ATOM 6630 O O . LYS A 1 49 ? 6.382 -22.629 1.905 1.00 0.00 47 LYS A O 4
ATOM 6649 N N . SER A 1 50 ? 7.078 -20.609 1.197 1.00 0.00 48 SER A N 4
ATOM 6650 C CA . SER A 1 50 ? 7.874 -20.343 2.390 1.00 0.00 48 SER A CA 4
ATOM 6651 C C . SER A 1 50 ? 6.976 -20.056 3.590 1.00 0.00 48 SER A C 4
ATOM 6652 O O . SER A 1 50 ? 6.115 -19.177 3.540 1.00 0.00 48 SER A O 4
ATOM 6660 N N . LYS A 1 51 ? 7.183 -20.804 4.669 1.00 0.00 49 LYS A N 4
ATOM 6661 C CA . LYS A 1 51 ? 6.394 -20.630 5.884 1.00 0.00 49 LYS A CA 4
ATOM 6662 C C . LYS A 1 51 ? 6.611 -19.243 6.479 1.00 0.00 49 LYS A C 4
ATOM 6663 O O . LYS A 1 51 ? 5.681 -18.630 7.002 1.00 0.00 49 LYS A O 4
ATOM 6682 N N . GLU A 1 52 ? 7.844 -18.753 6.395 1.00 0.00 50 GLU A N 4
ATOM 6683 C CA . GLU A 1 52 ? 8.182 -17.437 6.926 1.00 0.00 50 GLU A CA 4
ATOM 6684 C C . GLU A 1 52 ? 7.575 -16.333 6.066 1.00 0.00 50 GLU A C 4
ATOM 6685 O O . GLU A 1 52 ? 6.968 -15.392 6.580 1.00 0.00 50 GLU A O 4
ATOM 6697 N N . LEU A 1 53 ? 7.744 -16.452 4.753 1.00 0.00 51 LEU A N 4
ATOM 6698 C CA . LEU A 1 53 ? 7.214 -15.464 3.820 1.00 0.00 51 LEU A CA 4
ATOM 6699 C C . LEU A 1 53 ? 5.692 -15.398 3.902 1.00 0.00 51 LEU A C 4
ATOM 6700 O O . LEU A 1 53 ? 5.101 -14.326 3.775 1.00 0.00 51 LEU A O 4
ATOM 6716 N N . GLN A 1 54 ? 5.066 -16.551 4.116 1.00 0.00 52 GLN A N 4
ATOM 6717 C CA . GLN A 1 54 ? 3.614 -16.623 4.215 1.00 0.00 52 GLN A CA 4
ATOM 6718 C C . GLN A 1 54 ? 3.124 -15.977 5.507 1.00 0.00 52 GLN A C 4
ATOM 6719 O O . GLN A 1 54 ? 2.233 -15.128 5.489 1.00 0.00 52 GLN A O 4
ATOM 6733 N N . GLU A 1 55 ? 3.712 -16.384 6.628 1.00 0.00 53 GLU A N 4
ATOM 6734 C CA . GLU A 1 55 ? 3.334 -15.844 7.928 1.00 0.00 53 GLU A CA 4
ATOM 6735 C C . GLU A 1 55 ? 3.572 -14.338 7.982 1.00 0.00 53 GLU A C 4
ATOM 6736 O O . GLU A 1 55 ? 2.868 -13.611 8.683 1.00 0.00 53 GLU A O 4
ATOM 6748 N N . LYS A 1 56 ? 4.571 -13.876 7.238 1.00 0.00 54 LYS A N 4
ATOM 6749 C CA . LYS A 1 56 ? 4.904 -12.458 7.200 1.00 0.00 54 LYS A CA 4
ATOM 6750 C C . LYS A 1 56 ? 3.886 -11.683 6.370 1.00 0.00 54 LYS A C 4
ATOM 6751 O O . LYS A 1 56 ? 3.339 -10.676 6.822 1.00 0.00 54 LYS A O 4
ATOM 6770 N N . ILE A 1 57 ? 3.635 -12.158 5.154 1.00 0.00 55 ILE A N 4
ATOM 6771 C CA . ILE A 1 57 ? 2.681 -11.510 4.263 1.00 0.00 55 ILE A CA 4
ATOM 6772 C C . ILE A 1 57 ? 1.291 -11.460 4.888 1.00 0.00 55 ILE A C 4
ATOM 6773 O O . ILE A 1 57 ? 0.676 -10.397 4.976 1.00 0.00 55 ILE A O 4
ATOM 6789 N N . ILE A 1 58 ? 0.802 -12.617 5.323 1.00 0.00 56 ILE A N 4
ATOM 6790 C CA . ILE A 1 58 ? -0.514 -12.705 5.943 1.00 0.00 56 ILE A CA 4
ATOM 6791 C C . ILE A 1 58 ? -0.636 -11.735 7.115 1.00 0.00 56 ILE A C 4
ATOM 6792 O O . ILE A 1 58 ? -1.699 -11.162 7.351 1.00 0.00 56 ILE A O 4
ATOM 6808 N N . ARG A 1 59 ? 0.462 -11.556 7.843 1.00 0.00 57 ARG A N 4
ATOM 6809 C CA . ARG A 1 59 ? 0.478 -10.656 8.990 1.00 0.00 57 ARG A CA 4
ATOM 6810 C C . ARG A 1 59 ? 0.304 -9.207 8.545 1.00 0.00 57 ARG A C 4
ATOM 6811 O O . ARG A 1 59 ? -0.574 -8.498 9.037 1.00 0.00 57 ARG A O 4
ATOM 6832 N N . GLU A 1 60 ? 1.148 -8.773 7.613 1.00 0.00 58 GLU A N 4
ATOM 6833 C CA . GLU A 1 60 ? 1.087 -7.408 7.104 1.00 0.00 58 GLU A CA 4
ATOM 6834 C C . GLU A 1 60 ? -0.249 -7.143 6.416 1.00 0.00 58 GLU A C 4
ATOM 6835 O O . GLU A 1 60 ? -0.870 -6.099 6.624 1.00 0.00 58 GLU A O 4
ATOM 6847 N N . LEU A 1 61 ? -0.685 -8.093 5.597 1.00 0.00 59 LEU A N 4
ATOM 6848 C CA . LEU A 1 61 ? -1.947 -7.963 4.878 1.00 0.00 59 LEU A CA 4
ATOM 6849 C C . LEU A 1 61 ? -3.127 -7.958 5.844 1.00 0.00 59 LEU A C 4
ATOM 6850 O O . LEU A 1 61 ? -4.136 -7.295 5.604 1.00 0.00 59 LEU A O 4
ATOM 6866 N N . ASP A 1 62 ? -2.992 -8.699 6.939 1.00 0.00 60 ASP A N 4
ATOM 6867 C CA . ASP A 1 62 ? -4.045 -8.778 7.943 1.00 0.00 60 ASP A CA 4
ATOM 6868 C C . ASP A 1 62 ? -4.231 -7.434 8.643 1.00 0.00 60 ASP A C 4
ATOM 6869 O O . ASP A 1 62 ? -5.337 -6.895 8.690 1.00 0.00 60 ASP A O 4
ATOM 6878 N N . VAL A 1 63 ? -3.141 -6.900 9.184 1.00 0.00 61 VAL A N 4
ATOM 6879 C CA . VAL A 1 63 ? -3.184 -5.619 9.881 1.00 0.00 61 VAL A CA 4
ATOM 6880 C C . VAL A 1 63 ? -3.632 -4.500 8.948 1.00 0.00 61 VAL A C 4
ATOM 6881 O O . VAL A 1 63 ? -4.398 -3.619 9.338 1.00 0.00 61 VAL A O 4
ATOM 6894 N N . VAL A 1 64 ? -3.148 -4.541 7.709 1.00 0.00 62 VAL A N 4
ATOM 6895 C CA . VAL A 1 64 ? -3.500 -3.531 6.718 1.00 0.00 62 VAL A CA 4
ATOM 6896 C C . VAL A 1 64 ? -4.975 -3.619 6.344 1.00 0.00 62 VAL A C 4
ATOM 6897 O O . VAL A 1 64 ? -5.713 -2.639 6.456 1.00 0.00 62 VAL A O 4
ATOM 6910 N N . CYS A 1 65 ? -5.398 -4.797 5.898 1.00 0.00 63 CYS A N 4
ATOM 6911 C CA . CYS A 1 65 ? -6.787 -5.012 5.506 1.00 0.00 63 CYS A CA 4
ATOM 6912 C C . CYS A 1 65 ? -7.727 -4.760 6.680 1.00 0.00 63 CYS A C 4
ATOM 6913 O O . CYS A 1 65 ? -8.892 -4.411 6.490 1.00 0.00 63 CYS A O 4
ATOM 6921 N N . ALA A 1 66 ? -7.215 -4.941 7.892 1.00 0.00 64 ALA A N 4
ATOM 6922 C CA . ALA A 1 66 ? -8.010 -4.734 9.097 1.00 0.00 64 ALA A CA 4
ATOM 6923 C C . ALA A 1 66 ? -8.271 -3.250 9.332 1.00 0.00 64 ALA A C 4
ATOM 6924 O O . ALA A 1 66 ? -9.420 -2.816 9.403 1.00 0.00 64 ALA A O 4
ATOM 6931 N N . MET A 1 67 ? -7.197 -2.477 9.455 1.00 0.00 65 MET A N 4
ATOM 6932 C CA . MET A 1 67 ? -7.312 -1.040 9.682 1.00 0.00 65 MET A CA 4
ATOM 6933 C C . MET A 1 67 ? -8.029 -0.362 8.520 1.00 0.00 65 MET A C 4
ATOM 6934 O O . MET A 1 67 ? -8.765 0.607 8.712 1.00 0.00 65 MET A O 4
ATOM 6948 N N . ILE A 1 68 ? -7.808 -0.874 7.314 1.00 0.00 66 ILE A N 4
ATOM 6949 C CA . ILE A 1 68 ? -8.434 -0.317 6.121 1.00 0.00 66 ILE A CA 4
ATOM 6950 C C . ILE A 1 68 ? -9.929 -0.615 6.094 1.00 0.00 66 ILE A C 4
ATOM 6951 O O . ILE A 1 68 ? -10.744 0.273 5.844 1.00 0.00 66 ILE A O 4
ATOM 6967 N N . GLU A 1 69 ? -10.281 -1.870 6.355 1.00 0.00 67 GLU A N 4
ATOM 6968 C CA . GLU A 1 69 ? -11.679 -2.284 6.362 1.00 0.00 67 GLU A CA 4
ATOM 6969 C C . GLU A 1 69 ? -12.477 -1.493 7.392 1.00 0.00 67 GLU A C 4
ATOM 6970 O O . GLU A 1 69 ? -13.570 -1.005 7.107 1.00 0.00 67 GLU A O 4
ATOM 6982 N N . GLY A 1 70 ? -11.921 -1.369 8.595 1.00 0.00 68 GLY A N 4
ATOM 6983 C CA . GLY A 1 70 ? -12.595 -0.635 9.651 1.00 0.00 68 GLY A CA 4
ATOM 6984 C C . GLY A 1 70 ? -12.711 0.844 9.346 1.00 0.00 68 GLY A C 4
ATOM 6985 O O . GLY A 1 70 ? -13.793 1.423 9.448 1.00 0.00 68 GLY A O 4
ATOM 6989 N N . ALA A 1 71 ? -11.594 1.460 8.972 1.00 0.00 69 ALA A N 4
ATOM 6990 C CA . ALA A 1 71 ? -11.576 2.882 8.651 1.00 0.00 69 ALA A CA 4
ATOM 6991 C C . ALA A 1 71 ? -12.525 3.196 7.499 1.00 0.00 69 ALA A C 4
ATOM 6992 O O . ALA A 1 71 ? -13.229 4.206 7.521 1.00 0.00 69 ALA A O 4
ATOM 6999 N N . GLN A 1 72 ? -12.537 2.327 6.494 1.00 0.00 70 GLN A N 4
ATOM 7000 C CA . GLN A 1 72 ? -13.399 2.513 5.333 1.00 0.00 70 GLN A CA 4
ATOM 7001 C C . GLN A 1 72 ? -14.869 2.431 5.727 1.00 0.00 70 GLN A C 4
ATOM 7002 O O . GLN A 1 72 ? -15.656 3.326 5.421 1.00 0.00 70 GLN A O 4
ATOM 7016 N N . GLY A 1 73 ? -15.235 1.349 6.408 1.00 0.00 71 GLY A N 4
ATOM 7017 C CA . GLY A 1 73 ? -16.611 1.169 6.832 1.00 0.00 71 GLY A CA 4
ATOM 7018 C C . GLY A 1 73 ? -17.126 2.343 7.641 1.00 0.00 71 GLY A C 4
ATOM 7019 O O . GLY A 1 73 ? -18.185 2.894 7.341 1.00 0.00 71 GLY A O 4
ATOM 7023 N N . ALA A 1 74 ? -16.377 2.726 8.670 1.00 0.00 72 ALA A N 4
ATOM 7024 C CA . ALA A 1 74 ? -16.764 3.842 9.523 1.00 0.00 72 ALA A CA 4
ATOM 7025 C C . ALA A 1 74 ? -16.798 5.149 8.737 1.00 0.00 72 ALA A C 4
ATOM 7026 O O . ALA A 1 74 ? -17.813 5.845 8.714 1.00 0.00 72 ALA A O 4
ATOM 7033 N N . LEU A 1 75 ? -15.682 5.476 8.095 1.00 0.00 73 LEU A N 4
ATOM 7034 C CA . LEU A 1 75 ? -15.582 6.700 7.308 1.00 0.00 73 LEU A CA 4
ATOM 7035 C C . LEU A 1 75 ? -16.735 6.803 6.314 1.00 0.00 73 LEU A C 4
ATOM 7036 O O . LEU A 1 75 ? -17.469 7.791 6.301 1.00 0.00 73 LEU A O 4
ATOM 7052 N N . GLU A 1 76 ? -16.890 5.775 5.485 1.00 0.00 74 GLU A N 4
ATOM 7053 C CA . GLU A 1 76 ? -17.955 5.750 4.491 1.00 0.00 74 GLU A CA 4
ATOM 7054 C C . GLU A 1 76 ? -19.315 5.982 5.142 1.00 0.00 74 GLU A C 4
ATOM 7055 O O . GLU A 1 76 ? -20.076 6.853 4.721 1.00 0.00 74 GLU A O 4
ATOM 7067 N N . ARG A 1 77 ? -19.613 5.196 6.172 1.00 0.00 75 ARG A N 4
ATOM 7068 C CA . ARG A 1 77 ? -20.880 5.314 6.881 1.00 0.00 75 ARG A CA 4
ATOM 7069 C C . ARG A 1 77 ? -21.050 6.715 7.464 1.00 0.00 75 ARG A C 4
ATOM 7070 O O . ARG A 1 77 ? -22.170 7.191 7.643 1.00 0.00 75 ARG A O 4
ATOM 7091 N N . GLU A 1 78 ? -19.930 7.367 7.757 1.00 0.00 76 GLU A N 4
ATOM 7092 C CA . GLU A 1 78 ? -19.954 8.712 8.320 1.00 0.00 76 GLU A CA 4
ATOM 7093 C C . GLU A 1 78 ? -20.244 9.750 7.239 1.00 0.00 76 GLU A C 4
ATOM 7094 O O . GLU A 1 78 ? -21.172 10.549 7.362 1.00 0.00 76 GLU A O 4
ATOM 7106 N N . LEU A 1 79 ? -19.442 9.731 6.180 1.00 0.00 77 LEU A N 4
ATOM 7107 C CA . LEU A 1 79 ? -19.610 10.669 5.076 1.00 0.00 77 LEU A CA 4
ATOM 7108 C C . LEU A 1 79 ? -20.929 10.425 4.349 1.00 0.00 77 LEU A C 4
ATOM 7109 O O . LEU A 1 79 ? -21.457 11.315 3.683 1.00 0.00 77 LEU A O 4
ATOM 7125 N N . LYS A 1 80 ? -21.458 9.214 4.486 1.00 0.00 78 LYS A N 4
ATOM 7126 C CA . LYS A 1 80 ? -22.718 8.853 3.847 1.00 0.00 78 LYS A CA 4
ATOM 7127 C C . LYS A 1 80 ? -23.841 9.785 4.291 1.00 0.00 78 LYS A C 4
ATOM 7128 O O . LYS A 1 80 ? -24.848 9.932 3.599 1.00 0.00 78 LYS A O 4
ATOM 7147 N N . ARG A 1 81 ? -23.659 10.413 5.447 1.00 0.00 79 ARG A N 4
ATOM 7148 C CA . ARG A 1 81 ? -24.657 11.331 5.984 1.00 0.00 79 ARG A CA 4
ATOM 7149 C C . ARG A 1 81 ? -24.782 12.571 5.104 1.00 0.00 79 ARG A C 4
ATOM 7150 O O . ARG A 1 81 ? -25.818 13.238 5.095 1.00 0.00 79 ARG A O 4
ATOM 7171 N N . THR A 1 82 ? -23.721 12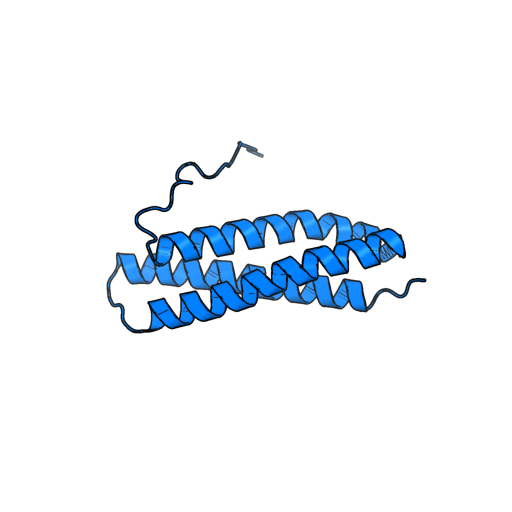.877 4.365 1.00 0.00 80 THR A N 4
ATOM 7172 C CA . THR A 1 82 ? -23.711 14.037 3.483 1.00 0.00 80 THR A CA 4
ATOM 7173 C C . THR A 1 82 ? -24.919 14.032 2.555 1.00 0.00 80 THR A C 4
ATOM 7174 O O . THR A 1 82 ? -25.662 13.052 2.491 1.00 0.00 80 THR A O 4
ATOM 7185 N N . ASP A 1 83 ? -25.111 15.134 1.836 1.00 0.00 81 ASP A N 4
ATOM 7186 C CA . ASP A 1 83 ? -26.230 15.256 0.909 1.00 0.00 81 ASP A CA 4
ATOM 7187 C C . ASP A 1 83 ? -25.816 14.844 -0.500 1.00 0.00 81 ASP A C 4
ATOM 7188 O O . ASP A 1 83 ? -24.728 14.305 -0.707 1.00 0.00 81 ASP A O 4
ATOM 7197 N N . LEU A 1 84 ? -26.690 15.103 -1.467 1.00 0.00 82 LEU A N 4
ATOM 7198 C CA . LEU A 1 84 ? -26.415 14.759 -2.858 1.00 0.00 82 LEU A CA 4
ATOM 7199 C C . LEU A 1 84 ? -25.853 15.958 -3.615 1.00 0.00 82 LEU A C 4
ATOM 7200 O O . LEU A 1 84 ? -26.119 17.106 -3.264 1.00 0.00 82 LEU A O 4
ATOM 7216 N N . ASN A 1 85 ? -25.074 15.683 -4.657 1.00 0.00 83 ASN A N 4
ATOM 7217 C CA . ASN A 1 85 ? -24.476 16.739 -5.465 1.00 0.00 83 ASN A CA 4
ATOM 7218 C C . ASN A 1 85 ? -23.657 16.151 -6.609 1.00 0.00 83 ASN A C 4
ATOM 7219 O O . ASN A 1 85 ? -23.240 14.993 -6.556 1.00 0.00 83 ASN A O 4
ATOM 7230 N N . ILE A 1 86 ? -23.431 16.955 -7.642 1.00 0.00 84 ILE A N 4
ATOM 7231 C CA . ILE A 1 86 ? -22.660 16.515 -8.798 1.00 0.00 84 ILE A CA 4
ATOM 7232 C C . ILE A 1 86 ? -21.235 16.144 -8.400 1.00 0.00 84 ILE A C 4
ATOM 7233 O O . ILE A 1 86 ? -20.785 15.023 -8.639 1.00 0.00 84 ILE A O 4
ATOM 7249 N N . LEU A 1 87 ? -20.531 17.091 -7.790 1.00 0.00 85 LEU A N 4
ATOM 7250 C CA . LEU A 1 87 ? -19.157 16.863 -7.356 1.00 0.00 85 LEU A CA 4
ATOM 7251 C C . LEU A 1 87 ? -19.096 15.769 -6.296 1.00 0.00 85 LEU A C 4
ATOM 7252 O O . LEU A 1 87 ? -18.266 14.863 -6.373 1.00 0.00 85 LEU A O 4
ATOM 7268 N N . GLU A 1 88 ? -19.980 15.859 -5.308 1.00 0.00 86 GLU A N 4
ATOM 7269 C CA . GLU A 1 88 ? -20.026 14.875 -4.232 1.00 0.00 86 GLU A CA 4
ATOM 7270 C C . GLU A 1 88 ? -20.273 13.475 -4.786 1.00 0.00 86 GLU A C 4
ATOM 7271 O O . GLU A 1 88 ? -19.675 12.500 -4.329 1.00 0.00 86 GLU A O 4
ATOM 7283 N N . ARG A 1 89 ? -21.160 13.384 -5.772 1.00 0.00 87 ARG A N 4
ATOM 7284 C CA . ARG A 1 89 ? -21.488 12.103 -6.387 1.00 0.00 87 ARG A CA 4
ATOM 7285 C C . ARG A 1 89 ? -20.287 11.537 -7.138 1.00 0.00 87 ARG A C 4
ATOM 7286 O O . ARG A 1 89 ? -19.970 10.353 -7.022 1.00 0.00 87 ARG A O 4
ATOM 7307 N N . PHE A 1 90 ? -19.622 12.389 -7.910 1.00 0.00 88 PHE A N 4
ATOM 7308 C CA . PHE A 1 90 ? -18.456 11.974 -8.682 1.00 0.00 88 PHE A CA 4
ATOM 7309 C C . PHE A 1 90 ? -17.370 11.415 -7.768 1.00 0.00 88 PHE A C 4
ATOM 7310 O O . PHE A 1 90 ? -16.912 10.288 -7.948 1.00 0.00 88 PHE A O 4
ATOM 7327 N N . ASN A 1 91 ? -16.961 12.214 -6.787 1.00 0.00 89 ASN A N 4
ATOM 7328 C CA . ASN A 1 91 ? -15.928 11.800 -5.845 1.00 0.00 89 ASN A CA 4
ATOM 7329 C C . ASN A 1 91 ? -16.343 10.533 -5.103 1.00 0.00 89 ASN A C 4
ATOM 7330 O O . ASN A 1 91 ? -15.545 9.613 -4.929 1.00 0.00 89 ASN A O 4
ATOM 7341 N N . TYR A 1 92 ? -17.599 10.493 -4.669 1.00 0.00 90 TYR A N 4
ATOM 7342 C CA . TYR A 1 92 ? -18.120 9.340 -3.944 1.00 0.00 90 TYR A CA 4
ATOM 7343 C C . TYR A 1 92 ? -18.086 8.089 -4.816 1.00 0.00 90 TYR A C 4
ATOM 7344 O O . TYR A 1 92 ? -17.689 7.015 -4.364 1.00 0.00 90 TYR A O 4
ATOM 7362 N N . GLU A 1 93 ? -18.506 8.236 -6.069 1.00 0.00 91 GLU A N 4
ATOM 7363 C CA . GLU A 1 93 ? -18.524 7.118 -7.004 1.00 0.00 91 GLU A CA 4
ATOM 7364 C C . GLU A 1 93 ? -17.125 6.536 -7.184 1.00 0.00 91 GLU A C 4
ATOM 7365 O O . GLU A 1 93 ? -16.913 5.338 -7.002 1.00 0.00 91 GLU A O 4
ATOM 7377 N N . GLU A 1 94 ? -16.176 7.394 -7.542 1.00 0.00 92 GLU A N 4
ATOM 7378 C CA . GLU A 1 94 ? -14.798 6.965 -7.748 1.00 0.00 92 GLU A CA 4
ATOM 7379 C C . GLU A 1 94 ? -14.213 6.378 -6.466 1.00 0.00 92 GLU A C 4
ATOM 7380 O O . GLU A 1 94 ? -13.607 5.308 -6.481 1.00 0.00 92 GLU A O 4
ATOM 7392 N N . ALA A 1 95 ? -14.400 7.090 -5.360 1.00 0.00 93 ALA A N 4
ATOM 7393 C CA . ALA A 1 95 ? -13.893 6.640 -4.068 1.00 0.00 93 ALA A CA 4
ATOM 7394 C C . ALA A 1 95 ? -14.320 5.205 -3.781 1.00 0.00 93 ALA A C 4
ATOM 7395 O O . ALA A 1 95 ? -13.492 4.356 -3.450 1.00 0.00 93 ALA A O 4
ATOM 7402 N N . GLN A 1 96 ? -15.616 4.940 -3.908 1.00 0.00 94 GLN A N 4
ATOM 7403 C CA . GLN A 1 96 ? -16.151 3.607 -3.660 1.00 0.00 94 GLN A CA 4
ATOM 7404 C C . GLN A 1 96 ? -15.620 2.608 -4.681 1.00 0.00 94 GLN A C 4
ATOM 7405 O O . GLN A 1 96 ? -15.368 1.446 -4.358 1.00 0.00 94 GLN A O 4
ATOM 7419 N N . THR A 1 97 ? -15.451 3.066 -5.918 1.00 0.00 95 THR A N 4
ATOM 7420 C CA . THR A 1 97 ? -14.951 2.213 -6.988 1.00 0.00 95 THR A CA 4
ATOM 7421 C C . THR A 1 97 ? -13.586 1.633 -6.636 1.00 0.00 95 THR A C 4
ATOM 7422 O O . THR A 1 97 ? -13.377 0.421 -6.710 1.00 0.00 95 THR A O 4
ATOM 7433 N N . LEU A 1 98 ? -12.659 2.503 -6.252 1.00 0.00 96 LEU A N 4
ATOM 7434 C CA . LEU A 1 98 ? -11.312 2.077 -5.888 1.00 0.00 96 LEU A CA 4
ATOM 7435 C C . LEU A 1 98 ? -11.331 1.251 -4.606 1.00 0.00 96 LEU A C 4
ATOM 7436 O O . LEU A 1 98 ? -10.672 0.216 -4.512 1.00 0.00 96 LEU A O 4
ATOM 7452 N N . SER A 1 99 ? -12.093 1.715 -3.620 1.00 0.00 97 SER A N 4
ATOM 7453 C CA . SER A 1 99 ? -12.197 1.020 -2.342 1.00 0.00 97 SER A CA 4
ATOM 7454 C C . SER A 1 99 ? -12.711 -0.404 -2.538 1.00 0.00 97 SER A C 4
ATOM 7455 O O . SER A 1 99 ? -12.210 -1.347 -1.925 1.00 0.00 97 SER A O 4
ATOM 7463 N N . LYS A 1 100 ? -13.714 -0.551 -3.397 1.00 0.00 98 LYS A N 4
ATOM 7464 C CA . LYS A 1 100 ? -14.296 -1.858 -3.677 1.00 0.00 98 LYS A CA 4
ATOM 7465 C C . LYS A 1 100 ? -13.294 -2.758 -4.392 1.00 0.00 98 LYS A C 4
ATOM 7466 O O . LYS A 1 100 ? -13.067 -3.897 -3.983 1.00 0.00 98 LYS A O 4
ATOM 7485 N N . ILE A 1 101 ? -12.697 -2.240 -5.459 1.00 0.00 99 ILE A N 4
ATOM 7486 C CA . ILE A 1 101 ? -11.717 -2.997 -6.229 1.00 0.00 99 ILE A CA 4
ATOM 7487 C C . ILE A 1 101 ? -10.560 -3.455 -5.347 1.00 0.00 99 ILE A C 4
ATOM 7488 O O . ILE A 1 101 ? -10.161 -4.620 -5.383 1.00 0.00 99 ILE A O 4
ATOM 7504 N N . LEU A 1 102 ? -10.027 -2.533 -4.554 1.00 0.00 100 LEU A N 4
ATOM 7505 C CA . LEU A 1 102 ? -8.916 -2.842 -3.660 1.00 0.00 100 LEU A CA 4
ATOM 7506 C C . LEU A 1 102 ? -9.324 -3.889 -2.629 1.00 0.00 100 LEU A C 4
ATOM 7507 O O . LEU A 1 102 ? -8.575 -4.827 -2.352 1.00 0.00 100 LEU A O 4
ATOM 7523 N N . LEU A 1 103 ? -10.514 -3.723 -2.063 1.00 0.00 101 LEU A N 4
ATOM 7524 C CA . LEU A 1 103 ? -11.023 -4.655 -1.063 1.00 0.00 101 LEU A CA 4
ATOM 7525 C C . LEU A 1 103 ? -11.064 -6.077 -1.615 1.00 0.00 101 LEU A C 4
ATOM 7526 O O . LEU A 1 103 ? -10.640 -7.024 -0.953 1.00 0.00 101 LEU A O 4
ATOM 7542 N N . LYS A 1 104 ? -11.576 -6.218 -2.833 1.00 0.00 102 LYS A N 4
ATOM 7543 C CA . LYS A 1 104 ? -11.670 -7.523 -3.476 1.00 0.00 102 LYS A CA 4
ATOM 7544 C C . LYS A 1 104 ? -10.284 -8.116 -3.710 1.00 0.00 102 LYS A C 4
ATOM 7545 O O . LYS A 1 104 ? -9.988 -9.224 -3.261 1.00 0.00 102 LYS A O 4
ATOM 7564 N N . ASP A 1 105 ? -9.439 -7.371 -4.414 1.00 0.00 103 ASP A N 4
ATOM 7565 C CA . ASP A 1 105 ? -8.083 -7.822 -4.705 1.00 0.00 103 ASP A CA 4
ATOM 7566 C C . ASP A 1 105 ? -7.348 -8.199 -3.423 1.00 0.00 103 ASP A C 4
ATOM 7567 O O . ASP A 1 105 ? -6.732 -9.263 -3.337 1.00 0.00 103 ASP A O 4
ATOM 7576 N N . LEU A 1 106 ? -7.416 -7.320 -2.429 1.00 0.00 104 LEU A N 4
ATOM 7577 C CA . LEU A 1 106 ? -6.756 -7.561 -1.150 1.00 0.00 104 LEU A CA 4
ATOM 7578 C C . LEU A 1 106 ? -7.236 -8.867 -0.526 1.00 0.00 104 LEU A C 4
ATOM 7579 O O . LEU A 1 106 ? -6.431 -9.711 -0.132 1.00 0.00 104 LEU A O 4
ATOM 7595 N N . LYS A 1 107 ? -8.552 -9.027 -0.441 1.00 0.00 105 LYS A N 4
ATOM 7596 C CA . LYS A 1 107 ? -9.141 -10.232 0.132 1.00 0.00 105 LYS A CA 4
ATOM 7597 C C . LYS A 1 107 ? -8.629 -11.479 -0.581 1.00 0.00 105 LYS A C 4
ATOM 7598 O O . LYS A 1 107 ? -8.356 -12.499 0.052 1.00 0.00 105 LYS A O 4
ATOM 7617 N N . GLU A 1 108 ? -8.500 -11.390 -1.901 1.00 0.00 106 GLU A N 4
ATOM 7618 C CA . GLU A 1 108 ? -8.020 -12.513 -2.698 1.00 0.00 106 GLU A CA 4
ATOM 7619 C C . GLU A 1 108 ? -6.566 -12.834 -2.364 1.00 0.00 106 GLU A C 4
ATOM 7620 O O . GLU A 1 108 ? -6.183 -14.001 -2.263 1.00 0.00 106 GLU A O 4
ATOM 7632 N N . THR A 1 109 ? -5.759 -11.792 -2.195 1.00 0.00 107 THR A N 4
ATOM 7633 C CA . THR A 1 109 ? -4.347 -11.963 -1.874 1.00 0.00 107 THR A CA 4
ATOM 7634 C C . THR A 1 109 ? -4.169 -12.671 -0.536 1.00 0.00 107 THR A C 4
ATOM 7635 O O . THR A 1 109 ? -3.477 -13.685 -0.448 1.00 0.00 107 THR A O 4
ATOM 7646 N N . GLU A 1 110 ? -4.798 -12.129 0.502 1.00 0.00 108 GLU A N 4
ATOM 7647 C CA . GLU A 1 110 ? -4.707 -12.711 1.837 1.00 0.00 108 GLU A CA 4
ATOM 7648 C C . GLU A 1 110 ? -5.214 -14.150 1.838 1.00 0.00 108 GLU A C 4
ATOM 7649 O O . GLU A 1 110 ? -4.586 -15.039 2.411 1.00 0.00 108 GLU A O 4
ATOM 7661 N N . GLN A 1 111 ? -6.356 -14.370 1.194 1.00 0.00 109 GLN A N 4
ATOM 7662 C CA . GLN A 1 111 ? -6.948 -15.700 1.122 1.00 0.00 109 GLN A CA 4
ATOM 7663 C C . GLN A 1 111 ? -5.958 -16.707 0.546 1.00 0.00 109 GLN A C 4
ATOM 7664 O O . GLN A 1 111 ? -5.728 -17.768 1.125 1.00 0.00 109 GLN A O 4
ATOM 7678 N N . LYS A 1 112 ? -5.374 -16.367 -0.597 1.00 0.00 110 LYS A N 4
ATOM 7679 C CA . LYS A 1 112 ? -4.407 -17.239 -1.252 1.00 0.00 110 LYS A CA 4
ATOM 7680 C C . LYS A 1 112 ? -3.235 -17.546 -0.325 1.00 0.00 110 LYS A C 4
ATOM 7681 O O . LYS A 1 112 ? -2.844 -18.702 -0.163 1.00 0.00 110 LYS A O 4
ATOM 7700 N N . VAL A 1 113 ? -2.680 -16.503 0.285 1.00 0.00 111 VAL A N 4
ATOM 7701 C CA . VAL A 1 113 ? -1.555 -16.662 1.199 1.00 0.00 111 VAL A CA 4
ATOM 7702 C C . VAL A 1 113 ? -1.888 -17.646 2.314 1.00 0.00 111 VAL A C 4
ATOM 7703 O O . VAL A 1 113 ? -1.056 -18.467 2.703 1.00 0.00 111 VAL A O 4
ATOM 7716 N N . LYS A 1 114 ? -3.111 -17.560 2.827 1.00 0.00 112 LYS A N 4
ATOM 7717 C CA . LYS A 1 114 ? -3.557 -18.443 3.897 1.00 0.00 112 LYS A CA 4
ATOM 7718 C C . LYS A 1 114 ? -3.788 -19.857 3.376 1.00 0.00 112 LYS A C 4
ATOM 7719 O O . LYS A 1 114 ? -3.606 -20.835 4.102 1.00 0.00 112 LYS A O 4
ATOM 7738 N N . ASP A 1 115 ? -4.188 -19.958 2.112 1.00 0.00 113 ASP A N 4
ATOM 7739 C CA . ASP A 1 115 ? -4.441 -21.254 1.492 1.00 0.00 113 ASP A CA 4
ATOM 7740 C C . ASP A 1 115 ? -3.152 -22.059 1.366 1.00 0.00 113 ASP A C 4
ATOM 7741 O O . ASP A 1 115 ? -3.133 -23.264 1.617 1.00 0.00 113 ASP A O 4
ATOM 7750 N N . ILE A 1 116 ? -2.075 -21.383 0.975 1.00 0.00 114 ILE A N 4
ATOM 7751 C CA . ILE A 1 116 ? -0.782 -22.035 0.816 1.00 0.00 114 ILE A CA 4
ATOM 7752 C C . ILE A 1 116 ? -0.355 -22.730 2.104 1.00 0.00 114 ILE A C 4
ATOM 7753 O O . ILE A 1 116 ? -0.084 -22.078 3.113 1.00 0.00 114 ILE A O 4
ATOM 7769 N N . GLN A 1 117 ? -0.294 -24.058 2.062 1.00 0.00 115 GLN A N 4
ATOM 7770 C CA . GLN A 1 117 ? 0.102 -24.841 3.226 1.00 0.00 115 GLN A CA 4
ATOM 7771 C C . GLN A 1 117 ? 1.597 -24.698 3.496 1.00 0.00 115 GLN A C 4
ATOM 7772 O O . GLN A 1 117 ? 2.422 -24.897 2.604 1.00 0.00 115 GLN A O 4
ATOM 7786 N N . THR A 1 118 ? 1.939 -24.350 4.733 1.00 0.00 116 THR A N 4
ATOM 7787 C CA . THR A 1 118 ? 3.333 -24.178 5.120 1.00 0.00 116 THR A CA 4
ATOM 7788 C C . THR A 1 118 ? 3.589 -24.738 6.514 1.00 0.00 116 THR A C 4
ATOM 7789 O O . THR A 1 118 ? 2.661 -25.156 7.204 1.00 0.00 116 THR A O 4
ATOM 7800 N N . GLN A 1 119 ? 4.855 -24.743 6.922 1.00 0.00 117 GLN A N 4
ATOM 7801 C CA . GLN A 1 119 ? 5.232 -25.252 8.236 1.00 0.00 117 GLN A CA 4
ATOM 7802 C C . GLN A 1 119 ? 4.467 -24.530 9.339 1.00 0.00 117 GLN A C 4
ATOM 7803 O O . GLN A 1 119 ? 4.342 -23.304 9.323 1.00 0.00 117 GLN A O 4
ATOM 7817 N N . GLN A 1 3 ? 3.382 11.537 -20.797 1.00 0.00 1 GLN A N 5
ATOM 7818 C CA . GLN A 1 3 ? 4.565 12.359 -20.566 1.00 0.00 1 GLN A CA 5
ATOM 7819 C C . GLN A 1 3 ? 4.225 13.842 -20.673 1.00 0.00 1 GLN A C 5
ATOM 7820 O O . GLN A 1 3 ? 5.055 14.648 -21.090 1.00 0.00 1 GLN A O 5
ATOM 7834 N N . GLU A 1 4 ? 3.001 14.193 -20.293 1.00 0.00 2 GLU A N 5
ATOM 7835 C CA . GLU A 1 4 ? 2.552 15.580 -20.349 1.00 0.00 2 GLU A CA 5
ATOM 7836 C C . GLU A 1 4 ? 2.419 16.165 -18.946 1.00 0.00 2 GLU A C 5
ATOM 7837 O O . GLU A 1 4 ? 2.789 17.314 -18.702 1.00 0.00 2 GLU A O 5
ATOM 7849 N N . HIS A 1 5 ? 1.888 15.366 -18.026 1.00 0.00 3 HIS A N 5
ATOM 7850 C CA . HIS A 1 5 ? 1.705 15.804 -16.646 1.00 0.00 3 HIS A CA 5
ATOM 7851 C C . HIS A 1 5 ? 2.686 15.095 -15.717 1.00 0.00 3 HIS A C 5
ATOM 7852 O O . HIS A 1 5 ? 2.954 13.903 -15.872 1.00 0.00 3 HIS A O 5
ATOM 7866 N N . LYS A 1 6 ? 3.220 15.836 -14.751 1.00 0.00 4 LYS A N 5
ATOM 7867 C CA . LYS A 1 6 ? 4.170 15.278 -13.796 1.00 0.00 4 LYS A CA 5
ATOM 7868 C C . LYS A 1 6 ? 3.454 14.762 -12.553 1.00 0.00 4 LYS A C 5
ATOM 7869 O O . LYS A 1 6 ? 2.316 15.134 -12.264 1.00 0.00 4 LYS A O 5
ATOM 7888 N N . PRO A 1 7 ? 4.132 13.887 -11.797 1.00 0.00 5 PRO A N 5
ATOM 7889 C CA . PRO A 1 7 ? 3.580 13.303 -10.572 1.00 0.00 5 PRO A CA 5
ATOM 7890 C C . PRO A 1 7 ? 3.456 14.326 -9.448 1.00 0.00 5 PRO A C 5
ATOM 7891 O O . PRO A 1 7 ? 3.721 15.512 -9.641 1.00 0.00 5 PRO A O 5
ATOM 7902 N N . LYS A 1 8 ? 3.051 13.858 -8.271 1.00 0.00 6 LYS A N 5
ATOM 7903 C CA . LYS A 1 8 ? 2.893 14.732 -7.114 1.00 0.00 6 LYS A CA 5
ATOM 7904 C C . LYS A 1 8 ? 4.198 15.453 -6.795 1.00 0.00 6 LYS A C 5
ATOM 7905 O O . LYS A 1 8 ? 5.239 14.823 -6.606 1.00 0.00 6 LYS A O 5
ATOM 7924 N N . LYS A 1 9 ? 4.136 16.780 -6.734 1.00 0.00 7 LYS A N 5
ATOM 7925 C CA . LYS A 1 9 ? 5.311 17.588 -6.434 1.00 0.00 7 LYS A CA 5
ATOM 7926 C C . LYS A 1 9 ? 5.573 17.632 -4.932 1.00 0.00 7 LYS A C 5
ATOM 7927 O O . LYS A 1 9 ? 4.650 17.502 -4.128 1.00 0.00 7 LYS A O 5
ATOM 7946 N N . ASP A 1 10 ? 6.835 17.817 -4.562 1.00 0.00 8 ASP A N 5
ATOM 7947 C CA . ASP A 1 10 ? 7.218 17.882 -3.155 1.00 0.00 8 ASP A CA 5
ATOM 7948 C C . ASP A 1 10 ? 6.467 19.001 -2.439 1.00 0.00 8 ASP A C 5
ATOM 7949 O O . ASP A 1 10 ? 6.039 18.841 -1.295 1.00 0.00 8 ASP A O 5
ATOM 7958 N N . ASP A 1 11 ? 6.312 20.132 -3.118 1.00 0.00 9 ASP A N 5
ATOM 7959 C CA . ASP A 1 11 ? 5.614 21.278 -2.546 1.00 0.00 9 ASP A CA 5
ATOM 7960 C C . ASP A 1 11 ? 4.178 20.914 -2.186 1.00 0.00 9 ASP A C 5
ATOM 7961 O O . ASP A 1 11 ? 3.678 21.291 -1.125 1.00 0.00 9 ASP A O 5
ATOM 7970 N N . PHE A 1 12 ? 3.518 20.180 -3.076 1.00 0.00 10 PHE A N 5
ATOM 7971 C CA . PHE A 1 12 ? 2.137 19.767 -2.852 1.00 0.00 10 PHE A CA 5
ATOM 7972 C C . PHE A 1 12 ? 2.040 18.809 -1.668 1.00 0.00 10 PHE A C 5
ATOM 7973 O O . PHE A 1 12 ? 2.323 17.618 -1.795 1.00 0.00 10 PHE A O 5
ATOM 7990 N N . ARG A 1 13 ? 1.640 19.340 -0.517 1.00 0.00 11 ARG A N 5
ATOM 7991 C CA . ARG A 1 13 ? 1.507 18.535 0.690 1.00 0.00 11 ARG A CA 5
ATOM 7992 C C . ARG A 1 13 ? 0.228 18.890 1.443 1.00 0.00 11 ARG A C 5
ATOM 7993 O O . ARG A 1 13 ? 0.051 20.024 1.885 1.00 0.00 11 ARG A O 5
ATOM 8014 N N . ASN A 1 14 ? -0.660 17.911 1.584 1.00 0.00 12 ASN A N 5
ATOM 8015 C CA . ASN A 1 14 ? -1.923 18.120 2.282 1.00 0.00 12 ASN A CA 5
ATOM 8016 C C . ASN A 1 14 ? -2.056 17.166 3.465 1.00 0.00 12 ASN A C 5
ATOM 8017 O O . ASN A 1 14 ? -2.766 16.164 3.390 1.00 0.00 12 ASN A O 5
ATOM 8028 N N . GLU A 1 15 ? -1.367 17.486 4.557 1.00 0.00 13 GLU A N 5
ATOM 8029 C CA . GLU A 1 15 ? -1.408 16.657 5.755 1.00 0.00 13 GLU A CA 5
ATOM 8030 C C . GLU A 1 15 ? -2.693 16.900 6.541 1.00 0.00 13 GLU A C 5
ATOM 8031 O O . GLU A 1 15 ? -3.473 15.977 6.779 1.00 0.00 13 GLU A O 5
ATOM 8043 N N . PHE A 1 16 ? -2.908 18.148 6.943 1.00 0.00 14 PHE A N 5
ATOM 8044 C CA . PHE A 1 16 ? -4.096 18.514 7.703 1.00 0.00 14 PHE A CA 5
ATOM 8045 C C . PHE A 1 16 ? -5.298 18.695 6.780 1.00 0.00 14 PHE A C 5
ATOM 8046 O O . PHE A 1 16 ? -5.889 19.774 6.717 1.00 0.00 14 PHE A O 5
ATOM 8063 N N . ASP A 1 17 ? -5.653 17.633 6.066 1.00 0.00 15 ASP A N 5
ATOM 8064 C CA . ASP A 1 17 ? -6.785 17.674 5.146 1.00 0.00 15 ASP A CA 5
ATOM 8065 C C . ASP A 1 17 ? -8.095 17.861 5.905 1.00 0.00 15 ASP A C 5
ATOM 8066 O O . ASP A 1 17 ? -8.873 18.769 5.608 1.00 0.00 15 ASP A O 5
ATOM 8075 N N . HIS A 1 18 ? -8.335 16.995 6.884 1.00 0.00 16 HIS A N 5
ATOM 8076 C CA . HIS A 1 18 ? -9.552 17.065 7.685 1.00 0.00 16 HIS A CA 5
ATOM 8077 C C . HIS A 1 18 ? -10.788 17.101 6.793 1.00 0.00 16 HIS A C 5
ATOM 8078 O O . HIS A 1 18 ? -11.591 18.033 6.864 1.00 0.00 16 HIS A O 5
ATOM 8092 N N . LEU A 1 19 ? -10.936 16.083 5.953 1.00 0.00 17 LEU A N 5
ATOM 8093 C CA . LEU A 1 19 ? -12.074 15.999 5.044 1.00 0.00 17 LEU A CA 5
ATOM 8094 C C . LEU A 1 19 ? -12.470 14.546 4.799 1.00 0.00 17 LEU A C 5
ATOM 8095 O O . LEU A 1 19 ? -11.618 13.656 4.773 1.00 0.00 17 LEU A O 5
ATOM 8111 N N . LEU A 1 20 ? -13.764 14.313 4.618 1.00 0.00 18 LEU A N 5
ATOM 8112 C CA . LEU A 1 20 ? -14.273 12.968 4.371 1.00 0.00 18 LEU A CA 5
ATOM 8113 C C . LEU A 1 20 ? -13.583 12.338 3.165 1.00 0.00 18 LEU A C 5
ATOM 8114 O O . LEU A 1 20 ? -12.813 11.387 3.305 1.00 0.00 18 LEU A O 5
ATOM 8130 N N . ILE A 1 21 ? -13.864 12.875 1.983 1.00 0.00 19 ILE A N 5
ATOM 8131 C CA . ILE A 1 21 ? -13.268 12.366 0.753 1.00 0.00 19 ILE A CA 5
ATOM 8132 C C . ILE A 1 21 ? -11.752 12.271 0.876 1.00 0.00 19 ILE A C 5
ATOM 8133 O O . ILE A 1 21 ? -11.146 11.287 0.453 1.00 0.00 19 ILE A O 5
ATOM 8149 N N . GLU A 1 22 ? -11.144 13.301 1.457 1.00 0.00 20 GLU A N 5
ATOM 8150 C CA . GLU A 1 22 ? -9.697 13.332 1.636 1.00 0.00 20 GLU A CA 5
ATOM 8151 C C . GLU A 1 22 ? -9.206 12.059 2.320 1.00 0.00 20 GLU A C 5
ATOM 8152 O O . GLU A 1 22 ? -8.315 11.377 1.816 1.00 0.00 20 GLU A O 5
ATOM 8164 N N . GLN A 1 23 ? -9.795 11.747 3.470 1.00 0.00 21 GLN A N 5
ATOM 8165 C CA . GLN A 1 23 ? -9.417 10.557 4.223 1.00 0.00 21 GLN A CA 5
ATOM 8166 C C . GLN A 1 23 ? -9.662 9.294 3.405 1.00 0.00 21 GLN A C 5
ATOM 8167 O O . GLN A 1 23 ? -8.834 8.383 3.387 1.00 0.00 21 GLN A O 5
ATOM 8181 N N . ALA A 1 24 ? -10.806 9.245 2.729 1.00 0.00 22 ALA A N 5
ATOM 8182 C CA . ALA A 1 24 ? -11.159 8.095 1.908 1.00 0.00 22 ALA A CA 5
ATOM 8183 C C . ALA A 1 24 ? -10.133 7.873 0.802 1.00 0.00 22 ALA A C 5
ATOM 8184 O O . ALA A 1 24 ? -9.720 6.744 0.542 1.00 0.00 22 ALA A O 5
ATOM 8191 N N . ASN A 1 25 ? -9.725 8.959 0.153 1.00 0.00 23 ASN A N 5
ATOM 8192 C CA . ASN A 1 25 ? -8.748 8.883 -0.927 1.00 0.00 23 ASN A CA 5
ATOM 8193 C C . ASN A 1 25 ? -7.401 8.387 -0.407 1.00 0.00 23 ASN A C 5
ATOM 8194 O O . ASN A 1 25 ? -6.735 7.577 -1.053 1.00 0.00 23 ASN A O 5
ATOM 8205 N N . HIS A 1 26 ? -7.007 8.879 0.764 1.00 0.00 24 HIS A N 5
ATOM 8206 C CA . HIS A 1 26 ? -5.740 8.485 1.371 1.00 0.00 24 HIS A CA 5
ATOM 8207 C C . HIS A 1 26 ? -5.747 7.001 1.726 1.00 0.00 24 HIS A C 5
ATOM 8208 O O . HIS A 1 26 ? -4.749 6.304 1.542 1.00 0.00 24 HIS A O 5
ATOM 8222 N N . ALA A 1 27 ? -6.878 6.524 2.237 1.00 0.00 25 ALA A N 5
ATOM 8223 C CA . ALA A 1 27 ? -7.013 5.124 2.617 1.00 0.00 25 ALA A CA 5
ATOM 8224 C C . ALA A 1 27 ? -6.924 4.213 1.398 1.00 0.00 25 ALA A C 5
ATOM 8225 O O . ALA A 1 27 ? -6.147 3.258 1.379 1.00 0.00 25 ALA A O 5
ATOM 8232 N N . ILE A 1 28 ? -7.724 4.514 0.380 1.00 0.00 26 ILE A N 5
ATOM 8233 C CA . ILE A 1 28 ? -7.734 3.722 -0.844 1.00 0.00 26 ILE A CA 5
ATOM 8234 C C . ILE A 1 28 ? -6.388 3.794 -1.556 1.00 0.00 26 ILE A C 5
ATOM 8235 O O . ILE A 1 28 ? -5.966 2.836 -2.203 1.00 0.00 26 ILE A O 5
ATOM 8251 N N . GLU A 1 29 ? -5.719 4.935 -1.431 1.00 0.00 27 GLU A N 5
ATOM 8252 C CA . GLU A 1 29 ? -4.420 5.131 -2.063 1.00 0.00 27 GLU A CA 5
ATOM 8253 C C . GLU A 1 29 ? -3.367 4.224 -1.435 1.00 0.00 27 GLU A C 5
ATOM 8254 O O . GLU A 1 29 ? -2.673 3.482 -2.131 1.00 0.00 27 GLU A O 5
ATOM 8266 N N . LYS A 1 30 ? -3.252 4.288 -0.113 1.00 0.00 28 LYS A N 5
ATOM 8267 C CA . LYS A 1 30 ? -2.285 3.473 0.613 1.00 0.00 28 LYS A CA 5
ATOM 8268 C C . LYS A 1 30 ? -2.546 1.988 0.386 1.00 0.00 28 LYS A C 5
ATOM 8269 O O . LYS A 1 30 ? -1.621 1.215 0.143 1.00 0.00 28 LYS A O 5
ATOM 8288 N N . GLY A 1 31 ? -3.815 1.595 0.467 1.00 0.00 29 GLY A N 5
ATOM 8289 C CA . GLY A 1 31 ? -4.175 0.204 0.265 1.00 0.00 29 GLY A CA 5
ATOM 8290 C C . GLY A 1 31 ? -3.929 -0.259 -1.156 1.00 0.00 29 GLY A C 5
ATOM 8291 O O . GLY A 1 31 ? -3.545 -1.405 -1.385 1.00 0.00 29 GLY A O 5
ATOM 8295 N N . GLU A 1 32 ? -4.154 0.634 -2.116 1.00 0.00 30 GLU A N 5
ATOM 8296 C CA . GLU A 1 32 ? -3.957 0.308 -3.523 1.00 0.00 30 GLU A CA 5
ATOM 8297 C C . GLU A 1 32 ? -2.475 0.115 -3.834 1.00 0.00 30 GLU A C 5
ATOM 8298 O O . GLU A 1 32 ? -2.101 -0.767 -4.607 1.00 0.00 30 GLU A O 5
ATOM 8310 N N . HIS A 1 33 ? -1.635 0.948 -3.227 1.00 0.00 31 HIS A N 5
ATOM 8311 C CA . HIS A 1 33 ? -0.194 0.870 -3.439 1.00 0.00 31 HIS A CA 5
ATOM 8312 C C . HIS A 1 33 ? 0.381 -0.393 -2.802 1.00 0.00 31 HIS A C 5
ATOM 8313 O O . HIS A 1 33 ? 1.059 -1.177 -3.464 1.00 0.00 31 HIS A O 5
ATOM 8327 N N . GLN A 1 34 ? 0.104 -0.579 -1.516 1.00 0.00 32 GLN A N 5
ATOM 8328 C CA . GLN A 1 34 ? 0.596 -1.745 -0.791 1.00 0.00 32 GLN A CA 5
ATOM 8329 C C . GLN A 1 34 ? 0.080 -3.035 -1.420 1.00 0.00 32 GLN A C 5
ATOM 8330 O O . GLN A 1 34 ? 0.788 -4.042 -1.468 1.00 0.00 32 GLN A O 5
ATOM 8344 N N . LEU A 1 35 ? -1.158 -2.999 -1.902 1.00 0.00 33 LEU A N 5
ATOM 8345 C CA . LEU A 1 35 ? -1.770 -4.165 -2.529 1.00 0.00 33 LEU A CA 5
ATOM 8346 C C . LEU A 1 35 ? -1.075 -4.504 -3.843 1.00 0.00 33 LEU A C 5
ATOM 8347 O O . LEU A 1 35 ? -0.661 -5.642 -4.065 1.00 0.00 33 LEU A O 5
ATOM 8363 N N . LEU A 1 36 ? -0.947 -3.506 -4.712 1.00 0.00 34 LEU A N 5
ATOM 8364 C CA . LEU A 1 36 ? -0.300 -3.698 -6.006 1.00 0.00 34 LEU A CA 5
ATOM 8365 C C . LEU A 1 36 ? 1.097 -4.288 -5.835 1.00 0.00 34 LEU A C 5
ATOM 8366 O O . LEU A 1 36 ? 1.483 -5.212 -6.551 1.00 0.00 34 LEU A O 5
ATOM 8382 N N . TYR A 1 37 ? 1.847 -3.750 -4.880 1.00 0.00 35 TYR A N 5
ATOM 8383 C CA . TYR A 1 37 ? 3.200 -4.222 -4.615 1.00 0.00 35 TYR A CA 5
ATOM 8384 C C . TYR A 1 37 ? 3.177 -5.573 -3.906 1.00 0.00 35 TYR A C 5
ATOM 8385 O O . TYR A 1 37 ? 4.073 -6.398 -4.086 1.00 0.00 35 TYR A O 5
ATOM 8403 N N . LEU A 1 38 ? 2.143 -5.792 -3.100 1.00 0.00 36 LEU A N 5
ATOM 8404 C CA . LEU A 1 38 ? 2.000 -7.043 -2.363 1.00 0.00 36 LEU A CA 5
ATOM 8405 C C . LEU A 1 38 ? 1.708 -8.203 -3.310 1.00 0.00 36 LEU A C 5
ATOM 8406 O O . LEU A 1 38 ? 2.081 -9.343 -3.043 1.00 0.00 36 LEU A O 5
ATOM 8422 N N . GLN A 1 39 ? 1.038 -7.901 -4.419 1.00 0.00 37 GLN A N 5
ATOM 8423 C CA . GLN A 1 39 ? 0.698 -8.917 -5.406 1.00 0.00 37 GLN A CA 5
ATOM 8424 C C . GLN A 1 39 ? 1.931 -9.719 -5.809 1.00 0.00 37 GLN A C 5
ATOM 8425 O O . GLN A 1 39 ? 1.868 -10.939 -5.965 1.00 0.00 37 GLN A O 5
ATOM 8439 N N . HIS A 1 40 ? 3.053 -9.026 -5.978 1.00 0.00 38 HIS A N 5
ATOM 8440 C CA . HIS A 1 40 ? 4.302 -9.674 -6.362 1.00 0.00 38 HIS A CA 5
ATOM 8441 C C . HIS A 1 40 ? 4.703 -10.732 -5.338 1.00 0.00 38 HIS A C 5
ATOM 8442 O O . HIS A 1 40 ? 4.926 -11.891 -5.686 1.00 0.00 38 HIS A O 5
ATOM 8456 N N . GLN A 1 41 ? 4.794 -10.323 -4.077 1.00 0.00 39 GLN A N 5
ATOM 8457 C CA . GLN A 1 41 ? 5.171 -11.235 -3.004 1.00 0.00 39 GLN A CA 5
ATOM 8458 C C . GLN A 1 41 ? 4.247 -12.449 -2.973 1.00 0.00 39 GLN A C 5
ATOM 8459 O O . GLN A 1 41 ? 4.695 -13.578 -2.766 1.00 0.00 39 GLN A O 5
ATOM 8473 N N . LEU A 1 42 ? 2.957 -12.210 -3.179 1.00 0.00 40 LEU A N 5
ATOM 8474 C CA . LEU A 1 42 ? 1.970 -13.285 -3.175 1.00 0.00 40 LEU A CA 5
ATOM 8475 C C . LEU A 1 42 ? 2.273 -14.307 -4.265 1.00 0.00 40 LEU A C 5
ATOM 8476 O O . LEU A 1 42 ? 2.334 -15.509 -4.004 1.00 0.00 40 LEU A O 5
ATOM 8492 N N . ASP A 1 43 ? 2.465 -13.822 -5.487 1.00 0.00 41 ASP A N 5
ATOM 8493 C CA . ASP A 1 43 ? 2.766 -14.694 -6.617 1.00 0.00 41 ASP A CA 5
ATOM 8494 C C . ASP A 1 43 ? 4.009 -15.532 -6.340 1.00 0.00 41 ASP A C 5
ATOM 8495 O O . ASP A 1 43 ? 4.035 -16.731 -6.619 1.00 0.00 41 ASP A O 5
ATOM 8504 N N . GLU A 1 44 ? 5.038 -14.894 -5.792 1.00 0.00 42 GLU A N 5
ATOM 8505 C CA . GLU A 1 44 ? 6.285 -15.582 -5.481 1.00 0.00 42 GLU A CA 5
ATOM 8506 C C . GLU A 1 44 ? 6.090 -16.568 -4.333 1.00 0.00 42 GLU A C 5
ATOM 8507 O O . GLU A 1 44 ? 6.708 -17.633 -4.302 1.00 0.00 42 GLU A O 5
ATOM 8519 N N . LEU A 1 45 ? 5.228 -16.205 -3.389 1.00 0.00 43 LEU A N 5
ATOM 8520 C CA . LEU A 1 45 ? 4.951 -17.056 -2.238 1.00 0.00 43 LEU A CA 5
ATOM 8521 C C . LEU A 1 45 ? 4.162 -18.294 -2.652 1.00 0.00 43 LEU A C 5
ATOM 8522 O O . LEU A 1 45 ? 4.291 -19.357 -2.046 1.00 0.00 43 LEU A O 5
ATOM 8538 N N . ASN A 1 46 ? 3.346 -18.149 -3.691 1.00 0.00 44 ASN A N 5
ATOM 8539 C CA . ASN A 1 46 ? 2.537 -19.255 -4.190 1.00 0.00 44 ASN A CA 5
ATOM 8540 C C . ASN A 1 46 ? 3.405 -20.477 -4.479 1.00 0.00 44 ASN A C 5
ATOM 8541 O O . ASN A 1 46 ? 3.068 -21.595 -4.092 1.00 0.00 44 ASN A O 5
ATOM 8552 N N . GLU A 1 47 ? 4.523 -20.252 -5.163 1.00 0.00 45 GLU A N 5
ATOM 8553 C CA . GLU A 1 47 ? 5.439 -21.335 -5.504 1.00 0.00 45 GLU A CA 5
ATOM 8554 C C . GLU A 1 47 ? 6.490 -21.523 -4.414 1.00 0.00 45 GLU A C 5
ATOM 8555 O O . GLU A 1 47 ? 6.750 -22.642 -3.974 1.00 0.00 45 GLU A O 5
ATOM 8567 N N . ASN A 1 48 ? 7.090 -20.418 -3.983 1.00 0.00 46 ASN A N 5
ATOM 8568 C CA . ASN A 1 48 ? 8.115 -20.460 -2.946 1.00 0.00 46 ASN A CA 5
ATOM 8569 C C . ASN A 1 48 ? 7.612 -21.209 -1.716 1.00 0.00 46 ASN A C 5
ATOM 8570 O O . ASN A 1 48 ? 8.368 -21.928 -1.061 1.00 0.00 46 ASN A O 5
ATOM 8581 N N . LYS A 1 49 ? 6.332 -21.037 -1.407 1.00 0.00 47 LYS A N 5
ATOM 8582 C CA . LYS A 1 49 ? 5.726 -21.698 -0.257 1.00 0.00 47 LYS A CA 5
ATOM 8583 C C . LYS A 1 49 ? 6.570 -21.491 0.997 1.00 0.00 47 LYS A C 5
ATOM 8584 O O . LYS A 1 49 ? 6.707 -22.395 1.820 1.00 0.00 47 LYS A O 5
ATOM 8603 N N . SER A 1 50 ? 7.132 -20.295 1.135 1.00 0.00 48 SER A N 5
ATOM 8604 C CA . SER A 1 50 ? 7.966 -19.971 2.288 1.00 0.00 48 SER A CA 5
ATOM 8605 C C . SER A 1 50 ? 7.110 -19.744 3.530 1.00 0.00 48 SER A C 5
ATOM 8606 O O . SER A 1 50 ? 6.228 -18.885 3.543 1.00 0.00 48 SER A O 5
ATOM 8614 N N . LYS A 1 51 ? 7.376 -20.521 4.574 1.00 0.00 49 LYS A N 5
ATOM 8615 C CA . LYS A 1 51 ? 6.632 -20.407 5.823 1.00 0.00 49 LYS A CA 5
ATOM 8616 C C . LYS A 1 51 ? 6.750 -18.999 6.398 1.00 0.00 49 LYS A C 5
ATOM 8617 O O . LYS A 1 51 ? 5.750 -18.390 6.778 1.00 0.00 49 LYS A O 5
ATOM 8636 N N . GLU A 1 52 ? 7.976 -18.490 6.459 1.00 0.00 50 GLU A N 5
ATOM 8637 C CA . GLU A 1 52 ? 8.221 -17.152 6.987 1.00 0.00 50 GLU A CA 5
ATOM 8638 C C . GLU A 1 52 ? 7.565 -16.091 6.110 1.00 0.00 50 GLU A C 5
ATOM 8639 O O . GLU A 1 52 ? 6.937 -15.157 6.610 1.00 0.00 50 GLU A O 5
ATOM 8651 N N . LEU A 1 53 ? 7.715 -16.241 4.798 1.00 0.00 51 LEU A N 5
ATOM 8652 C CA . LEU A 1 53 ? 7.136 -15.296 3.849 1.00 0.00 51 LEU A CA 5
ATOM 8653 C C . LEU A 1 53 ? 5.626 -15.195 4.031 1.00 0.00 51 LEU A C 5
ATOM 8654 O O . LEU A 1 53 ? 5.051 -14.111 3.938 1.00 0.00 51 LEU A O 5
ATOM 8670 N N . GLN A 1 54 ? 4.990 -16.332 4.294 1.00 0.00 52 GLN A N 5
ATOM 8671 C CA . GLN A 1 54 ? 3.546 -16.371 4.491 1.00 0.00 52 GLN A CA 5
ATOM 8672 C C . GLN A 1 54 ? 3.157 -15.697 5.802 1.00 0.00 52 GLN A C 5
ATOM 8673 O O . GLN A 1 54 ? 2.351 -14.768 5.817 1.00 0.00 52 GLN A O 5
ATOM 8687 N N . GLU A 1 55 ? 3.735 -16.172 6.901 1.00 0.00 53 GLU A N 5
ATOM 8688 C CA . GLU A 1 55 ? 3.447 -15.615 8.216 1.00 0.00 53 GLU A CA 5
ATOM 8689 C C . GLU A 1 55 ? 3.649 -14.101 8.223 1.00 0.00 53 GLU A C 5
ATOM 8690 O O . GLU A 1 55 ? 2.956 -13.374 8.935 1.00 0.00 53 GLU A O 5
ATOM 8702 N N . LYS A 1 56 ? 4.604 -13.635 7.425 1.00 0.00 54 LYS A N 5
ATOM 8703 C CA . LYS A 1 56 ? 4.898 -12.210 7.336 1.00 0.00 54 LYS A CA 5
ATOM 8704 C C . LYS A 1 56 ? 3.833 -11.484 6.519 1.00 0.00 54 LYS A C 5
ATOM 8705 O O . LYS A 1 56 ? 3.266 -10.487 6.967 1.00 0.00 54 LYS A O 5
ATOM 8724 N N . ILE A 1 57 ? 3.565 -11.991 5.320 1.00 0.00 55 ILE A N 5
ATOM 8725 C CA . ILE A 1 57 ? 2.567 -11.392 4.443 1.00 0.00 55 ILE A CA 5
ATOM 8726 C C . ILE A 1 57 ? 1.193 -11.377 5.105 1.00 0.00 55 ILE A C 5
ATOM 8727 O O . ILE A 1 57 ? 0.545 -10.333 5.189 1.00 0.00 55 ILE A O 5
ATOM 8743 N N . ILE A 1 58 ? 0.756 -12.540 5.575 1.00 0.00 56 ILE A N 5
ATOM 8744 C CA . ILE A 1 58 ? -0.540 -12.659 6.232 1.00 0.00 56 ILE A CA 5
ATOM 8745 C C . ILE A 1 58 ? -0.665 -11.669 7.385 1.00 0.00 56 ILE A C 5
ATOM 8746 O O . ILE A 1 58 ? -1.743 -11.133 7.642 1.00 0.00 56 ILE A O 5
ATOM 8762 N N . ARG A 1 59 ? 0.445 -11.429 8.076 1.00 0.00 57 ARG A N 5
ATOM 8763 C CA . ARG A 1 59 ? 0.461 -10.503 9.201 1.00 0.00 57 ARG A CA 5
ATOM 8764 C C . ARG A 1 59 ? 0.234 -9.069 8.728 1.00 0.00 57 ARG A C 5
ATOM 8765 O O . ARG A 1 59 ? -0.658 -8.378 9.219 1.00 0.00 57 ARG A O 5
ATOM 8786 N N . GLU A 1 60 ? 1.048 -8.631 7.773 1.00 0.00 58 GLU A N 5
ATOM 8787 C CA . GLU A 1 60 ? 0.937 -7.280 7.237 1.00 0.00 58 GLU A CA 5
ATOM 8788 C C . GLU A 1 60 ? -0.421 -7.069 6.573 1.00 0.00 58 GLU A C 5
ATOM 8789 O O . GLU A 1 60 ? -1.057 -6.029 6.752 1.00 0.00 58 GLU A O 5
ATOM 8801 N N . LEU A 1 61 ? -0.860 -8.061 5.806 1.00 0.00 59 LEU A N 5
ATOM 8802 C CA . LEU A 1 61 ? -2.142 -7.985 5.115 1.00 0.00 59 LEU A CA 5
ATOM 8803 C C . LEU A 1 61 ? -3.296 -7.956 6.111 1.00 0.00 59 LEU A C 5
ATOM 8804 O O . LEU A 1 61 ? -4.302 -7.280 5.892 1.00 0.00 59 LEU A O 5
ATOM 8820 N N . ASP A 1 62 ? -3.145 -8.693 7.206 1.00 0.00 60 ASP A N 5
ATOM 8821 C CA . ASP A 1 62 ? -4.173 -8.750 8.238 1.00 0.00 60 ASP A CA 5
ATOM 8822 C C . ASP A 1 62 ? -4.357 -7.386 8.898 1.00 0.00 60 ASP A C 5
ATOM 8823 O O . ASP A 1 62 ? -5.467 -6.856 8.952 1.00 0.00 60 ASP A O 5
ATOM 8832 N N . VAL A 1 63 ? -3.263 -6.824 9.399 1.00 0.00 61 VAL A N 5
ATOM 8833 C CA . VAL A 1 63 ? -3.302 -5.523 10.056 1.00 0.00 61 VAL A CA 5
ATOM 8834 C C . VAL A 1 63 ? -3.775 -4.438 9.094 1.00 0.00 61 VAL A C 5
ATOM 8835 O O . VAL A 1 63 ? -4.534 -3.546 9.473 1.00 0.00 61 VAL A O 5
ATOM 8848 N N . VAL A 1 64 ? -3.319 -4.519 7.849 1.00 0.00 62 VAL A N 5
ATOM 8849 C CA . VAL A 1 64 ? -3.696 -3.544 6.831 1.00 0.00 62 VAL A CA 5
ATOM 8850 C C . VAL A 1 64 ? -5.175 -3.659 6.482 1.00 0.00 62 VAL A C 5
ATOM 8851 O O . VAL A 1 64 ? -5.926 -2.690 6.592 1.00 0.00 62 VAL A O 5
ATOM 8864 N N . CYS A 1 65 ? -5.587 -4.850 6.061 1.00 0.00 63 CYS A N 5
ATOM 8865 C CA . CYS A 1 65 ? -6.979 -5.092 5.695 1.00 0.00 63 CYS A CA 5
ATOM 8866 C C . CYS A 1 65 ? -7.909 -4.791 6.865 1.00 0.00 63 CYS A C 5
ATOM 8867 O O . CYS A 1 65 ? -9.075 -4.451 6.672 1.00 0.00 63 CYS A O 5
ATOM 8875 N N . ALA A 1 66 ? -7.385 -4.920 8.080 1.00 0.00 64 ALA A N 5
ATOM 8876 C CA . ALA A 1 66 ? -8.169 -4.662 9.282 1.00 0.00 64 ALA A CA 5
ATOM 8877 C C . ALA A 1 66 ? -8.417 -3.168 9.464 1.00 0.00 64 ALA A C 5
ATOM 8878 O O . ALA A 1 66 ? -9.562 -2.723 9.527 1.00 0.00 64 ALA A O 5
ATOM 8885 N N . MET A 1 67 ? -7.336 -2.399 9.551 1.00 0.00 65 MET A N 5
ATOM 8886 C CA . MET A 1 67 ? -7.438 -0.956 9.727 1.00 0.00 65 MET A CA 5
ATOM 8887 C C . MET A 1 67 ? -8.147 -0.312 8.540 1.00 0.00 65 MET A C 5
ATOM 8888 O O . MET A 1 67 ? -8.877 0.667 8.697 1.00 0.00 65 MET A O 5
ATOM 8902 N N . ILE A 1 68 ? -7.929 -0.869 7.353 1.00 0.00 66 ILE A N 5
ATOM 8903 C CA . ILE A 1 68 ? -8.549 -0.349 6.140 1.00 0.00 66 ILE A CA 5
ATOM 8904 C C . ILE A 1 68 ? -10.045 -0.638 6.121 1.00 0.00 66 ILE A C 5
ATOM 8905 O O . ILE A 1 68 ? -10.855 0.250 5.855 1.00 0.00 66 ILE A O 5
ATOM 8921 N N . GLU A 1 69 ? -10.406 -1.885 6.406 1.00 0.00 67 GLU A N 5
ATOM 8922 C CA . GLU A 1 69 ? -11.806 -2.291 6.422 1.00 0.00 67 GLU A CA 5
ATOM 8923 C C . GLU A 1 69 ? -12.606 -1.446 7.410 1.00 0.00 67 GLU A C 5
ATOM 8924 O O . GLU A 1 69 ? -13.636 -0.871 7.062 1.00 0.00 67 GLU A O 5
ATOM 8936 N N . GLY A 1 70 ? -12.123 -1.379 8.647 1.00 0.00 68 GLY A N 5
ATOM 8937 C CA . GLY A 1 70 ? -12.804 -0.604 9.668 1.00 0.00 68 GLY A CA 5
ATOM 8938 C C . GLY A 1 70 ? -12.847 0.875 9.342 1.00 0.00 68 GLY A C 5
ATOM 8939 O O . GLY A 1 70 ? -13.907 1.498 9.393 1.00 0.00 68 GLY A O 5
ATOM 8943 N N . ALA A 1 71 ? -11.691 1.439 9.007 1.00 0.00 69 ALA A N 5
ATOM 8944 C CA . ALA A 1 71 ? -11.600 2.854 8.671 1.00 0.00 69 ALA A CA 5
ATOM 8945 C C . ALA A 1 71 ? -12.617 3.230 7.598 1.00 0.00 69 ALA A C 5
ATOM 8946 O O . ALA A 1 71 ? -13.434 4.129 7.794 1.00 0.00 69 ALA A O 5
ATOM 8953 N N . GLN A 1 72 ? -12.559 2.537 6.466 1.00 0.00 70 GLN A N 5
ATOM 8954 C CA . GLN A 1 72 ? -13.475 2.800 5.362 1.00 0.00 70 GLN A CA 5
ATOM 8955 C C . GLN A 1 72 ? -14.916 2.506 5.769 1.00 0.00 70 GLN A C 5
ATOM 8956 O O . GLN A 1 72 ? -15.847 3.162 5.304 1.00 0.00 70 GLN A O 5
ATOM 8970 N N . GLY A 1 73 ? -15.090 1.517 6.639 1.00 0.00 71 GLY A N 5
ATOM 8971 C CA . GLY A 1 73 ? -16.419 1.154 7.093 1.00 0.00 71 GLY A CA 5
ATOM 8972 C C . GLY A 1 73 ? -17.139 2.308 7.762 1.00 0.00 71 GLY A C 5
ATOM 8973 O O . GLY A 1 73 ? -18.271 2.634 7.406 1.00 0.00 71 GLY A O 5
ATOM 8977 N N . ALA A 1 74 ? -16.482 2.928 8.737 1.00 0.00 72 ALA A N 5
ATOM 8978 C CA . ALA A 1 74 ? -17.066 4.053 9.457 1.00 0.00 72 ALA A CA 5
ATOM 8979 C C . ALA A 1 74 ? -17.141 5.292 8.572 1.00 0.00 72 ALA A C 5
ATOM 8980 O O . ALA A 1 74 ? -18.142 6.011 8.578 1.00 0.00 72 ALA A O 5
ATOM 8987 N N . LEU A 1 75 ? -16.079 5.537 7.812 1.00 0.00 73 LEU A N 5
ATOM 8988 C CA . LEU A 1 75 ? -16.027 6.691 6.921 1.00 0.00 73 LEU A CA 5
ATOM 8989 C C . LEU A 1 75 ? -17.140 6.626 5.880 1.00 0.00 73 LEU A C 5
ATOM 8990 O O . LEU A 1 75 ? -17.944 7.550 5.761 1.00 0.00 73 LEU A O 5
ATOM 9006 N N . GLU A 1 76 ? -17.180 5.529 5.131 1.00 0.00 74 GLU A N 5
ATOM 9007 C CA . GLU A 1 76 ? -18.197 5.345 4.101 1.00 0.00 74 GLU A CA 5
ATOM 9008 C C . GLU A 1 76 ? -19.597 5.366 4.709 1.00 0.00 74 GLU A C 5
ATOM 9009 O O . GLU A 1 76 ? -20.486 6.062 4.219 1.00 0.00 74 GLU A O 5
ATOM 9021 N N . ARG A 1 77 ? -19.784 4.600 5.778 1.00 0.00 75 ARG A N 5
ATOM 9022 C CA . ARG A 1 77 ? -21.075 4.528 6.451 1.00 0.00 75 ARG A CA 5
ATOM 9023 C C . ARG A 1 77 ? -21.482 5.896 6.991 1.00 0.00 75 ARG A C 5
ATOM 9024 O O . ARG A 1 77 ? -22.668 6.204 7.098 1.00 0.00 75 ARG A O 5
ATOM 9045 N N . GLU A 1 78 ? -20.489 6.713 7.331 1.00 0.00 76 GLU A N 5
ATOM 9046 C CA . GLU A 1 78 ? -20.744 8.047 7.861 1.00 0.00 76 GLU A CA 5
ATOM 9047 C C . GLU A 1 78 ? -21.117 9.014 6.742 1.00 0.00 76 GLU A C 5
ATOM 9048 O O . GLU A 1 78 ? -22.161 9.667 6.792 1.00 0.00 76 GLU A O 5
ATOM 9060 N N . LEU A 1 79 ? -20.257 9.102 5.733 1.00 0.00 77 LEU A N 5
ATOM 9061 C CA . LEU A 1 79 ? -20.496 9.991 4.601 1.00 0.00 77 LEU A CA 5
ATOM 9062 C C . LEU A 1 79 ? -21.739 9.566 3.827 1.00 0.00 77 LEU A C 5
ATOM 9063 O O . LEU A 1 79 ? -22.379 10.381 3.161 1.00 0.00 77 LEU A O 5
ATOM 9079 N N . LYS A 1 80 ? -22.079 8.284 3.920 1.00 0.00 78 LYS A N 5
ATOM 9080 C CA . LYS A 1 80 ? -23.249 7.751 3.232 1.00 0.00 78 LYS A CA 5
ATOM 9081 C C . LYS A 1 80 ? -24.533 8.339 3.808 1.00 0.00 78 LYS A C 5
ATOM 9082 O O . LYS A 1 80 ? -25.604 8.217 3.212 1.00 0.00 78 LYS A O 5
ATOM 9101 N N . ARG A 1 81 ? -24.419 8.978 4.967 1.00 0.00 79 ARG A N 5
ATOM 9102 C CA . ARG A 1 81 ? -25.572 9.584 5.622 1.00 0.00 79 ARG A CA 5
ATOM 9103 C C . ARG A 1 81 ? -26.333 10.486 4.655 1.00 0.00 79 ARG A C 5
ATOM 9104 O O . ARG A 1 81 ? -27.560 10.427 4.568 1.00 0.00 79 ARG A O 5
ATOM 9125 N N . THR A 1 82 ? -25.597 11.324 3.931 1.00 0.00 80 THR A N 5
ATOM 9126 C CA . THR A 1 82 ? -26.204 12.239 2.972 1.00 0.00 80 THR A CA 5
ATOM 9127 C C . THR A 1 82 ? -25.193 12.678 1.917 1.00 0.00 80 THR A C 5
ATOM 9128 O O . THR A 1 82 ? -23.990 12.716 2.175 1.00 0.00 80 THR A O 5
ATOM 9139 N N . ASP A 1 83 ? -25.690 13.008 0.731 1.00 0.00 81 ASP A N 5
ATOM 9140 C CA . ASP A 1 83 ? -24.831 13.446 -0.363 1.00 0.00 81 ASP A CA 5
ATOM 9141 C C . ASP A 1 83 ? -25.655 13.780 -1.603 1.00 0.00 81 ASP A C 5
ATOM 9142 O O . ASP A 1 83 ? -26.448 12.962 -2.073 1.00 0.00 81 ASP A O 5
ATOM 9151 N N . LEU A 1 84 ? -25.465 14.984 -2.127 1.00 0.00 82 LEU A N 5
ATOM 9152 C CA . LEU A 1 84 ? -26.192 15.428 -3.312 1.00 0.00 82 LEU A CA 5
ATOM 9153 C C . LEU A 1 84 ? -25.458 16.569 -4.006 1.00 0.00 82 LEU A C 5
ATOM 9154 O O . LEU A 1 84 ? -25.620 17.735 -3.647 1.00 0.00 82 LEU A O 5
ATOM 9170 N N . ASN A 1 85 ? -24.650 16.226 -5.004 1.00 0.00 83 ASN A N 5
ATOM 9171 C CA . ASN A 1 85 ? -23.891 17.222 -5.751 1.00 0.00 83 ASN A CA 5
ATOM 9172 C C . ASN A 1 85 ? -23.057 16.564 -6.845 1.00 0.00 83 ASN A C 5
ATOM 9173 O O . ASN A 1 85 ? -22.723 15.381 -6.758 1.00 0.00 83 ASN A O 5
ATOM 9184 N N . ILE A 1 86 ? -22.723 17.337 -7.873 1.00 0.00 84 ILE A N 5
ATOM 9185 C CA . ILE A 1 86 ? -21.926 16.829 -8.982 1.00 0.00 84 ILE A CA 5
ATOM 9186 C C . ILE A 1 86 ? -20.556 16.356 -8.505 1.00 0.00 84 ILE A C 5
ATOM 9187 O O . ILE A 1 86 ? -20.179 15.201 -8.712 1.00 0.00 84 ILE A O 5
ATOM 9203 N N . LEU A 1 87 ? -19.818 17.255 -7.864 1.00 0.00 85 LEU A N 5
ATOM 9204 C CA . LEU A 1 87 ? -18.490 16.929 -7.354 1.00 0.00 85 LEU A CA 5
ATOM 9205 C C . LEU A 1 87 ? -18.567 15.844 -6.286 1.00 0.00 85 LEU A C 5
ATOM 9206 O O . LEU A 1 87 ? -17.816 14.870 -6.321 1.00 0.00 85 LEU A O 5
ATOM 9222 N N . GLU A 1 88 ? -19.482 16.020 -5.337 1.00 0.00 86 GLU A N 5
ATOM 9223 C CA . GLU A 1 88 ? -19.657 15.054 -4.258 1.00 0.00 86 GLU A CA 5
ATOM 9224 C C . GLU A 1 88 ? -19.972 13.668 -4.815 1.00 0.00 86 GLU A C 5
ATOM 9225 O O . GLU A 1 88 ? -19.455 12.662 -4.331 1.00 0.00 86 GLU A O 5
ATOM 9237 N N . ARG A 1 89 ? -20.823 13.626 -5.834 1.00 0.00 87 ARG A N 5
ATOM 9238 C CA . ARG A 1 89 ? -21.209 12.364 -6.455 1.00 0.00 87 ARG A CA 5
ATOM 9239 C C . ARG A 1 89 ? -20.013 11.706 -7.136 1.00 0.00 87 ARG A C 5
ATOM 9240 O O . ARG A 1 89 ? -19.782 10.506 -6.985 1.00 0.00 87 ARG A O 5
ATOM 9261 N N . PHE A 1 90 ? -19.255 12.499 -7.887 1.00 0.00 88 PHE A N 5
ATOM 9262 C CA . PHE A 1 90 ? -18.084 11.994 -8.592 1.00 0.00 88 PHE A CA 5
ATOM 9263 C C . PHE A 1 90 ? -17.059 11.431 -7.611 1.00 0.00 88 PHE A C 5
ATOM 9264 O O . PHE A 1 90 ? -16.649 10.275 -7.720 1.00 0.00 88 PHE A O 5
ATOM 9281 N N . ASN A 1 91 ? -16.648 12.256 -6.654 1.00 0.00 89 ASN A N 5
ATOM 9282 C CA . ASN A 1 91 ? -15.672 11.842 -5.654 1.00 0.00 89 ASN A CA 5
ATOM 9283 C C . ASN A 1 91 ? -16.151 10.602 -4.907 1.00 0.00 89 ASN A C 5
ATOM 9284 O O . ASN A 1 91 ? -15.378 9.674 -4.663 1.00 0.00 89 ASN A O 5
ATOM 9295 N N . TYR A 1 92 ? -17.429 10.593 -4.545 1.00 0.00 90 TYR A N 5
ATOM 9296 C CA . TYR A 1 92 ? -18.011 9.467 -3.823 1.00 0.00 90 TYR A CA 5
ATOM 9297 C C . TYR A 1 92 ? -18.006 8.207 -4.683 1.00 0.00 90 TYR A C 5
ATOM 9298 O O . TYR A 1 92 ? -17.600 7.137 -4.230 1.00 0.00 90 TYR A O 5
ATOM 9316 N N . GLU A 1 93 ? -18.458 8.344 -5.925 1.00 0.00 91 GLU A N 5
ATOM 9317 C CA . GLU A 1 93 ? -18.505 7.216 -6.849 1.00 0.00 91 GLU A CA 5
ATOM 9318 C C . GLU A 1 93 ? -17.139 6.545 -6.957 1.00 0.00 91 GLU A C 5
ATOM 9319 O O . GLU A 1 93 ? -17.012 5.337 -6.757 1.00 0.00 91 GLU A O 5
ATOM 9331 N N . GLU A 1 94 ? -16.120 7.337 -7.278 1.00 0.00 92 GLU A N 5
ATOM 9332 C CA . GLU A 1 94 ? -14.764 6.818 -7.415 1.00 0.00 92 GLU A CA 5
ATOM 9333 C C . GLU A 1 94 ? -14.264 6.245 -6.091 1.00 0.00 92 GLU A C 5
ATOM 9334 O O . GLU A 1 94 ? -13.587 5.218 -6.063 1.00 0.00 92 GLU A O 5
ATOM 9346 N N . ALA A 1 95 ? -14.603 6.919 -4.997 1.00 0.00 93 ALA A N 5
ATOM 9347 C CA . ALA A 1 95 ? -14.190 6.478 -3.670 1.00 0.00 93 ALA A CA 5
ATOM 9348 C C . ALA A 1 95 ? -14.613 5.035 -3.416 1.00 0.00 93 ALA A C 5
ATOM 9349 O O . ALA A 1 95 ? -13.780 4.180 -3.113 1.00 0.00 93 ALA A O 5
ATOM 9356 N N . GLN A 1 96 ? -15.909 4.771 -3.541 1.00 0.00 94 GLN A N 5
ATOM 9357 C CA . GLN A 1 96 ? -16.441 3.431 -3.323 1.00 0.00 94 GLN A CA 5
ATOM 9358 C C . GLN A 1 96 ? -15.894 2.454 -4.357 1.00 0.00 94 GLN A C 5
ATOM 9359 O O . GLN A 1 96 ? -15.617 1.294 -4.047 1.00 0.00 94 GLN A O 5
ATOM 9373 N N . THR A 1 97 ? -15.740 2.928 -5.590 1.00 0.00 95 THR A N 5
ATOM 9374 C CA . THR A 1 97 ? -15.228 2.096 -6.671 1.00 0.00 95 THR A CA 5
ATOM 9375 C C . THR A 1 97 ? -13.845 1.550 -6.337 1.00 0.00 95 THR A C 5
ATOM 9376 O O . THR A 1 97 ? -13.605 0.345 -6.421 1.00 0.00 95 THR A O 5
ATOM 9387 N N . LEU A 1 98 ? -12.938 2.443 -5.957 1.00 0.00 96 LEU A N 5
ATOM 9388 C CA . LEU A 1 98 ? -11.577 2.050 -5.608 1.00 0.00 96 LEU A CA 5
ATOM 9389 C C . LEU A 1 98 ? -11.564 1.187 -4.350 1.00 0.00 96 LEU A C 5
ATOM 9390 O O . LEU A 1 98 ? -10.826 0.206 -4.266 1.00 0.00 96 LEU A O 5
ATOM 9406 N N . SER A 1 99 ? -12.387 1.560 -3.375 1.00 0.00 97 SER A N 5
ATOM 9407 C CA . SER A 1 99 ? -12.469 0.822 -2.120 1.00 0.00 97 SER A CA 5
ATOM 9408 C C . SER A 1 99 ? -12.929 -0.612 -2.363 1.00 0.00 97 SER A C 5
ATOM 9409 O O . SER A 1 99 ? -12.403 -1.554 -1.770 1.00 0.00 97 SER A O 5
ATOM 9417 N N . LYS A 1 100 ? -13.915 -0.770 -3.240 1.00 0.00 98 LYS A N 5
ATOM 9418 C CA . LYS A 1 100 ? -14.446 -2.089 -3.565 1.00 0.00 98 LYS A CA 5
ATOM 9419 C C . LYS A 1 100 ? -13.400 -2.937 -4.279 1.00 0.00 98 LYS A C 5
ATOM 9420 O O . LYS A 1 100 ? -13.146 -4.080 -3.897 1.00 0.00 98 LYS A O 5
ATOM 9439 N N . ILE A 1 101 ? -12.793 -2.370 -5.317 1.00 0.00 99 ILE A N 5
ATOM 9440 C CA . ILE A 1 101 ? -11.772 -3.074 -6.083 1.00 0.00 99 ILE A CA 5
ATOM 9441 C C . ILE A 1 101 ? -10.628 -3.530 -5.184 1.00 0.00 99 ILE A C 5
ATOM 9442 O O . ILE A 1 101 ? -10.233 -4.697 -5.207 1.00 0.00 99 ILE A O 5
ATOM 9458 N N . LEU A 1 102 ? -10.101 -2.605 -4.391 1.00 0.00 100 LEU A N 5
ATOM 9459 C CA . LEU A 1 102 ? -9.002 -2.912 -3.481 1.00 0.00 100 LEU A CA 5
ATOM 9460 C C . LEU A 1 102 ? -9.409 -3.990 -2.481 1.00 0.00 100 LEU A C 5
ATOM 9461 O O . LEU A 1 102 ? -8.650 -4.922 -2.214 1.00 0.00 100 LEU A O 5
ATOM 9477 N N . LEU A 1 103 ? -10.610 -3.856 -1.932 1.00 0.00 101 LEU A N 5
ATOM 9478 C CA . LEU A 1 103 ? -11.120 -4.820 -0.961 1.00 0.00 101 LEU A CA 5
ATOM 9479 C C . LEU A 1 103 ? -11.105 -6.232 -1.538 1.00 0.00 101 LEU A C 5
ATOM 9480 O O . LEU A 1 103 ? -10.653 -7.175 -0.888 1.00 0.00 101 LEU A O 5
ATOM 9496 N N . LYS A 1 104 ? -11.600 -6.371 -2.763 1.00 0.00 102 LYS A N 5
ATOM 9497 C CA . LYS A 1 104 ? -11.641 -7.666 -3.430 1.00 0.00 102 LYS A CA 5
ATOM 9498 C C . LYS A 1 104 ? -10.234 -8.225 -3.622 1.00 0.00 102 LYS A C 5
ATOM 9499 O O . LYS A 1 104 ? -9.936 -9.341 -3.195 1.00 0.00 102 LYS A O 5
ATOM 9518 N N . ASP A 1 105 ? -9.375 -7.441 -4.263 1.00 0.00 103 ASP A N 5
ATOM 9519 C CA . ASP A 1 105 ? -7.998 -7.857 -4.509 1.00 0.00 103 ASP A CA 5
ATOM 9520 C C . ASP A 1 105 ? -7.314 -8.265 -3.207 1.00 0.00 103 ASP A C 5
ATOM 9521 O O . ASP A 1 105 ? -6.659 -9.306 -3.138 1.00 0.00 103 ASP A O 5
ATOM 9530 N N . LEU A 1 106 ? -7.467 -7.438 -2.180 1.00 0.00 104 LEU A N 5
ATOM 9531 C CA . LEU A 1 106 ? -6.863 -7.712 -0.880 1.00 0.00 104 LEU A CA 5
ATOM 9532 C C . LEU A 1 106 ? -7.326 -9.060 -0.338 1.00 0.00 104 LEU A C 5
ATOM 9533 O O . LEU A 1 106 ? -6.511 -9.898 0.048 1.00 0.00 104 LEU A O 5
ATOM 9549 N N . LYS A 1 107 ? -8.639 -9.263 -0.313 1.00 0.00 105 LYS A N 5
ATOM 9550 C CA . LYS A 1 107 ? -9.212 -10.510 0.178 1.00 0.00 105 LYS A CA 5
ATOM 9551 C C . LYS A 1 107 ? -8.634 -11.707 -0.571 1.00 0.00 105 LYS A C 5
ATOM 9552 O O . LYS A 1 107 ? -8.372 -12.753 0.021 1.00 0.00 105 LYS A O 5
ATOM 9571 N N . GLU A 1 108 ? -8.437 -11.542 -1.875 1.00 0.00 106 GLU A N 5
ATOM 9572 C CA . GLU A 1 108 ? -7.890 -12.610 -2.705 1.00 0.00 106 GLU A CA 5
ATOM 9573 C C . GLU A 1 108 ? -6.453 -12.929 -2.301 1.00 0.00 106 GLU A C 5
ATOM 9574 O O . GLU A 1 108 ? -6.067 -14.095 -2.204 1.00 0.00 106 GLU A O 5
ATOM 9586 N N . THR A 1 109 ? -5.664 -11.885 -2.069 1.00 0.00 107 THR A N 5
ATOM 9587 C CA . THR A 1 109 ? -4.269 -12.052 -1.679 1.00 0.00 107 THR A CA 5
ATOM 9588 C C . THR A 1 109 ? -4.154 -12.804 -0.357 1.00 0.00 107 THR A C 5
ATOM 9589 O O . THR A 1 109 ? -3.453 -13.810 -0.264 1.00 0.00 107 THR A O 5
ATOM 9600 N N . GLU A 1 110 ? -4.850 -12.309 0.662 1.00 0.00 108 GLU A N 5
ATOM 9601 C CA . GLU A 1 110 ? -4.825 -12.934 1.979 1.00 0.00 108 GLU A CA 5
ATOM 9602 C C . GLU A 1 110 ? -5.316 -14.377 1.905 1.00 0.00 108 GLU A C 5
ATOM 9603 O O . GLU A 1 110 ? -4.740 -15.272 2.523 1.00 0.00 108 GLU A O 5
ATOM 9615 N N . GLN A 1 111 ? -6.386 -14.593 1.145 1.00 0.00 109 GLN A N 5
ATOM 9616 C CA . GLN A 1 111 ? -6.955 -15.927 0.991 1.00 0.00 109 GLN A CA 5
ATOM 9617 C C . GLN A 1 111 ? -5.920 -16.901 0.442 1.00 0.00 109 GLN A C 5
ATOM 9618 O O . GLN A 1 111 ? -5.706 -17.978 1.001 1.00 0.00 109 GLN A O 5
ATOM 9632 N N . LYS A 1 112 ? -5.278 -16.519 -0.656 1.00 0.00 110 LYS A N 5
ATOM 9633 C CA . LYS A 1 112 ? -4.263 -17.357 -1.283 1.00 0.00 110 LYS A CA 5
ATOM 9634 C C . LYS A 1 112 ? -3.135 -17.669 -0.305 1.00 0.00 110 LYS A C 5
ATOM 9635 O O . LYS A 1 112 ? -2.733 -18.822 -0.152 1.00 0.00 110 LYS A O 5
ATOM 9654 N N . VAL A 1 113 ? -2.630 -16.633 0.358 1.00 0.00 111 VAL A N 5
ATOM 9655 C CA . VAL A 1 113 ? -1.550 -16.796 1.323 1.00 0.00 111 VAL A CA 5
ATOM 9656 C C . VAL A 1 113 ? -1.923 -17.810 2.399 1.00 0.00 111 VAL A C 5
ATOM 9657 O O . VAL A 1 113 ? -1.104 -18.638 2.799 1.00 0.00 111 VAL A O 5
ATOM 9670 N N . LYS A 1 114 ? -3.165 -17.740 2.865 1.00 0.00 112 LYS A N 5
ATOM 9671 C CA . LYS A 1 114 ? -3.650 -18.652 3.893 1.00 0.00 112 LYS A CA 5
ATOM 9672 C C . LYS A 1 114 ? -3.851 -20.054 3.327 1.00 0.00 112 LYS A C 5
ATOM 9673 O O . LYS A 1 114 ? -3.723 -21.047 4.042 1.00 0.00 112 LYS A O 5
ATOM 9692 N N . ASP A 1 115 ? -4.166 -20.126 2.038 1.00 0.00 113 ASP A N 5
ATOM 9693 C CA . ASP A 1 115 ? -4.383 -21.407 1.374 1.00 0.00 113 ASP A CA 5
ATOM 9694 C C . ASP A 1 115 ? -3.082 -22.199 1.283 1.00 0.00 113 ASP A C 5
ATOM 9695 O O . ASP A 1 115 ? -3.050 -23.393 1.581 1.00 0.00 113 ASP A O 5
ATOM 9704 N N . ILE A 1 116 ? -2.013 -21.526 0.870 1.00 0.00 114 ILE A N 5
ATOM 9705 C CA . ILE A 1 116 ? -0.711 -22.168 0.741 1.00 0.00 114 ILE A CA 5
ATOM 9706 C C . ILE A 1 116 ? -0.273 -22.793 2.060 1.00 0.00 114 ILE A C 5
ATOM 9707 O O . ILE A 1 116 ? -0.280 -22.137 3.101 1.00 0.00 114 ILE A O 5
ATOM 9723 N N . GLN A 1 117 ? 0.110 -24.065 2.008 1.00 0.00 115 GLN A N 5
ATOM 9724 C CA . GLN A 1 117 ? 0.553 -24.780 3.199 1.00 0.00 115 GLN A CA 5
ATOM 9725 C C . GLN A 1 117 ? 2.059 -24.641 3.388 1.00 0.00 115 GLN A C 5
ATOM 9726 O O . GLN A 1 117 ? 2.831 -24.784 2.438 1.00 0.00 115 GLN A O 5
ATOM 9740 N N . THR A 1 118 ? 2.474 -24.362 4.620 1.00 0.00 116 THR A N 5
ATOM 9741 C CA . THR A 1 118 ? 3.888 -24.203 4.933 1.00 0.00 116 THR A CA 5
ATOM 9742 C C . THR A 1 118 ? 4.196 -24.684 6.347 1.00 0.00 116 THR A C 5
ATOM 9743 O O . THR A 1 118 ? 3.289 -25.023 7.108 1.00 0.00 116 THR A O 5
ATOM 9754 N N . GLN A 1 119 ? 5.479 -24.710 6.692 1.00 0.00 117 GLN A N 5
ATOM 9755 C CA . GLN A 1 119 ? 5.905 -25.150 8.015 1.00 0.00 117 GLN A CA 5
ATOM 9756 C C . GLN A 1 119 ? 6.410 -23.972 8.844 1.00 0.00 117 GLN A C 5
ATOM 9757 O O . GLN A 1 119 ? 7.375 -24.099 9.598 1.00 0.00 117 GLN A O 5
ATOM 9771 N N . GLN A 1 3 ? -17.926 12.739 -18.402 1.00 0.00 1 GLN A N 6
ATOM 9772 C CA . GLN A 1 3 ? -16.714 13.430 -18.825 1.00 0.00 1 GLN A CA 6
ATOM 9773 C C . GLN A 1 3 ? -15.956 13.984 -17.624 1.00 0.00 1 GLN A C 6
ATOM 9774 O O . GLN A 1 3 ? -16.550 14.292 -16.592 1.00 0.00 1 GLN A O 6
ATOM 9788 N N . GLU A 1 4 ? -14.640 14.108 -17.766 1.00 0.00 2 GLU A N 6
ATOM 9789 C CA . GLU A 1 4 ? -13.801 14.624 -16.691 1.00 0.00 2 GLU A CA 6
ATOM 9790 C C . GLU A 1 4 ? -12.559 15.312 -17.252 1.00 0.00 2 GLU A C 6
ATOM 9791 O O . GLU A 1 4 ? -11.842 14.745 -18.078 1.00 0.00 2 GLU A O 6
ATOM 9803 N N . HIS A 1 5 ? -12.310 16.535 -16.797 1.00 0.00 3 HIS A N 6
ATOM 9804 C CA . HIS A 1 5 ? -11.156 17.300 -17.252 1.00 0.00 3 HIS A CA 6
ATOM 9805 C C . HIS A 1 5 ? -9.858 16.676 -16.750 1.00 0.00 3 HIS A C 6
ATOM 9806 O O . HIS A 1 5 ? -9.862 15.886 -15.806 1.00 0.00 3 HIS A O 6
ATOM 9820 N N . LYS A 1 6 ? -8.748 17.036 -17.386 1.00 0.00 4 LYS A N 6
ATOM 9821 C CA . LYS A 1 6 ? -7.442 16.512 -17.005 1.00 0.00 4 LYS A CA 6
ATOM 9822 C C . LYS A 1 6 ? -7.105 16.887 -15.565 1.00 0.00 4 LYS A C 6
ATOM 9823 O O . LYS A 1 6 ? -7.679 17.813 -14.988 1.00 0.00 4 LYS A O 6
ATOM 9842 N N . PRO A 1 7 ? -6.153 16.154 -14.968 1.00 0.00 5 PRO A N 6
ATOM 9843 C CA . PRO A 1 7 ? -5.718 16.393 -13.589 1.00 0.00 5 PRO A CA 6
ATOM 9844 C C . PRO A 1 7 ? -4.942 17.697 -13.443 1.00 0.00 5 PRO A C 6
ATOM 9845 O O . PRO A 1 7 ? -3.779 17.787 -13.836 1.00 0.00 5 PRO A O 6
ATOM 9856 N N . LYS A 1 8 ? -5.593 18.708 -12.877 1.00 0.00 6 LYS A N 6
ATOM 9857 C CA . LYS A 1 8 ? -4.965 20.008 -12.678 1.00 0.00 6 LYS A CA 6
ATOM 9858 C C . LYS A 1 8 ? -4.803 20.312 -11.192 1.00 0.00 6 LYS A C 6
ATOM 9859 O O . LYS A 1 8 ? -4.947 21.456 -10.762 1.00 0.00 6 LYS A O 6
ATOM 9878 N N . LYS A 1 9 ? -4.499 19.280 -10.411 1.00 0.00 7 LYS A N 6
ATOM 9879 C CA . LYS A 1 9 ? -4.313 19.436 -8.974 1.00 0.00 7 LYS A CA 6
ATOM 9880 C C . LYS A 1 9 ? -3.069 18.691 -8.501 1.00 0.00 7 LYS A C 6
ATOM 9881 O O . LYS A 1 9 ? -2.766 17.600 -8.984 1.00 0.00 7 LYS A O 6
ATOM 9900 N N . ASP A 1 10 ? -2.352 19.287 -7.555 1.00 0.00 8 ASP A N 6
ATOM 9901 C CA . ASP A 1 10 ? -1.141 18.680 -7.015 1.00 0.00 8 ASP A CA 6
ATOM 9902 C C . ASP A 1 10 ? -1.478 17.453 -6.174 1.00 0.00 8 ASP A C 6
ATOM 9903 O O . ASP A 1 10 ? -2.371 17.495 -5.328 1.00 0.00 8 ASP A O 6
ATOM 9912 N N . ASP A 1 11 ? -0.758 16.362 -6.414 1.00 0.00 9 ASP A N 6
ATOM 9913 C CA . ASP A 1 11 ? -0.980 15.123 -5.678 1.00 0.00 9 ASP A CA 6
ATOM 9914 C C . ASP A 1 11 ? -0.645 15.301 -4.201 1.00 0.00 9 ASP A C 6
ATOM 9915 O O . ASP A 1 11 ? -1.481 15.059 -3.330 1.00 0.00 9 ASP A O 6
ATOM 9924 N N . PHE A 1 12 ? 0.584 15.723 -3.924 1.00 0.00 10 PHE A N 6
ATOM 9925 C CA . PHE A 1 12 ? 1.032 15.930 -2.552 1.00 0.00 10 PHE A CA 6
ATOM 9926 C C . PHE A 1 12 ? 0.245 17.056 -1.888 1.00 0.00 10 PHE A C 6
ATOM 9927 O O . PHE A 1 12 ? -0.465 17.809 -2.556 1.00 0.00 10 PHE A O 6
ATOM 9944 N N . ARG A 1 13 ? 0.376 17.165 -0.570 1.00 0.00 11 ARG A N 6
ATOM 9945 C CA . ARG A 1 13 ? -0.324 18.196 0.185 1.00 0.00 11 ARG A CA 6
ATOM 9946 C C . ARG A 1 13 ? 0.545 18.720 1.324 1.00 0.00 11 ARG A C 6
ATOM 9947 O O . ARG A 1 13 ? 1.557 18.115 1.675 1.00 0.00 11 ARG A O 6
ATOM 9968 N N . ASN A 1 14 ? 0.144 19.851 1.897 1.00 0.00 12 ASN A N 6
ATOM 9969 C CA . ASN A 1 14 ? 0.887 20.457 2.995 1.00 0.00 12 ASN A CA 6
ATOM 9970 C C . ASN A 1 14 ? -0.024 20.715 4.191 1.00 0.00 12 ASN A C 6
ATOM 9971 O O . ASN A 1 14 ? 0.209 21.635 4.975 1.00 0.00 12 ASN A O 6
ATOM 9982 N N . GLU A 1 15 ? -1.062 19.895 4.325 1.00 0.00 13 GLU A N 6
ATOM 9983 C CA . GLU A 1 15 ? -2.008 20.035 5.426 1.00 0.00 13 GLU A CA 6
ATOM 9984 C C . GLU A 1 15 ? -2.922 18.817 5.515 1.00 0.00 13 GLU A C 6
ATOM 9985 O O . GLU A 1 15 ? -2.935 17.969 4.623 1.00 0.00 13 GLU A O 6
ATOM 9997 N N . PHE A 1 16 ? -3.687 18.736 6.600 1.00 0.00 14 PHE A N 6
ATOM 9998 C CA . PHE A 1 16 ? -4.604 17.622 6.808 1.00 0.00 14 PHE A CA 6
ATOM 9999 C C . PHE A 1 16 ? -6.043 18.115 6.923 1.00 0.00 14 PHE A C 6
ATOM 10000 O O . PHE A 1 16 ? -6.469 18.578 7.982 1.00 0.00 14 PHE A O 6
ATOM 10017 N N . ASP A 1 17 ? -6.786 18.015 5.826 1.00 0.00 15 ASP A N 6
ATOM 10018 C CA . ASP A 1 17 ? -8.178 18.450 5.803 1.00 0.00 15 ASP A CA 6
ATOM 10019 C C . ASP A 1 17 ? -9.038 17.569 6.703 1.00 0.00 15 ASP A C 6
ATOM 10020 O O . ASP A 1 17 ? -9.942 18.053 7.384 1.00 0.00 15 ASP A O 6
ATOM 10029 N N . HIS A 1 18 ? -8.752 16.270 6.698 1.00 0.00 16 HIS A N 6
ATOM 10030 C CA . HIS A 1 18 ? -9.500 15.320 7.513 1.00 0.00 16 HIS A CA 6
ATOM 10031 C C . HIS A 1 18 ? -10.979 15.329 7.138 1.00 0.00 16 HIS A C 6
ATOM 10032 O O . HIS A 1 18 ? -11.850 15.221 8.003 1.00 0.00 16 HIS A O 6
ATOM 10046 N N . LEU A 1 19 ? -11.256 15.458 5.846 1.00 0.00 17 LEU A N 6
ATOM 10047 C CA . LEU A 1 19 ? -12.630 15.483 5.357 1.00 0.00 17 LEU A CA 6
ATOM 10048 C C . LEU A 1 19 ? -13.081 14.088 4.933 1.00 0.00 17 LEU A C 6
ATOM 10049 O O . LEU A 1 19 ? -12.302 13.136 4.964 1.00 0.00 17 LEU A O 6
ATOM 10065 N N . LEU A 1 20 ? -14.343 13.977 4.532 1.00 0.00 18 LEU A N 6
ATOM 10066 C CA . LEU A 1 20 ? -14.898 12.699 4.098 1.00 0.00 18 LEU A CA 6
ATOM 10067 C C . LEU A 1 20 ? -14.133 12.153 2.898 1.00 0.00 18 LEU A C 6
ATOM 10068 O O . LEU A 1 20 ? -13.343 11.216 3.027 1.00 0.00 18 LEU A O 6
ATOM 10084 N N . ILE A 1 21 ? -14.371 12.744 1.732 1.00 0.00 19 ILE A N 6
ATOM 10085 C CA . ILE A 1 21 ? -13.701 12.317 0.510 1.00 0.00 19 ILE A CA 6
ATOM 10086 C C . ILE A 1 21 ? -12.190 12.265 0.700 1.00 0.00 19 ILE A C 6
ATOM 10087 O O . ILE A 1 21 ? -11.530 11.328 0.253 1.00 0.00 19 ILE A O 6
ATOM 10103 N N . GLU A 1 22 ? -11.648 13.279 1.369 1.00 0.00 20 GLU A N 6
ATOM 10104 C CA . GLU A 1 22 ? -10.213 13.347 1.620 1.00 0.00 20 GLU A CA 6
ATOM 10105 C C . GLU A 1 22 ? -9.713 12.062 2.277 1.00 0.00 20 GLU A C 6
ATOM 10106 O O . GLU A 1 22 ? -8.790 11.419 1.779 1.00 0.00 20 GLU A O 6
ATOM 10118 N N . GLN A 1 23 ? -10.331 11.698 3.395 1.00 0.00 21 GLN A N 6
ATOM 10119 C CA . GLN A 1 23 ? -9.949 10.492 4.120 1.00 0.00 21 GLN A CA 6
ATOM 10120 C C . GLN A 1 23 ? -10.123 9.254 3.248 1.00 0.00 21 GLN A C 6
ATOM 10121 O O . GLN A 1 23 ? -9.305 8.336 3.287 1.00 0.00 21 GLN A O 6
ATOM 10135 N N . ALA A 1 24 ? -11.193 9.236 2.460 1.00 0.00 22 ALA A N 6
ATOM 10136 C CA . ALA A 1 24 ? -11.474 8.112 1.577 1.00 0.00 22 ALA A CA 6
ATOM 10137 C C . ALA A 1 24 ? -10.367 7.939 0.542 1.00 0.00 22 ALA A C 6
ATOM 10138 O O . ALA A 1 24 ? -9.895 6.827 0.303 1.00 0.00 22 ALA A O 6
ATOM 10145 N N . ASN A 1 25 ? -9.958 9.045 -0.072 1.00 0.00 23 ASN A N 6
ATOM 10146 C CA . ASN A 1 25 ? -8.908 9.014 -1.083 1.00 0.00 23 ASN A CA 6
ATOM 10147 C C . ASN A 1 25 ? -7.586 8.549 -0.480 1.00 0.00 23 ASN A C 6
ATOM 10148 O O . ASN A 1 25 ? -6.856 7.763 -1.086 1.00 0.00 23 ASN A O 6
ATOM 10159 N N . HIS A 1 26 ? -7.283 9.040 0.718 1.00 0.00 24 HIS A N 6
ATOM 10160 C CA . HIS A 1 26 ? -6.048 8.673 1.404 1.00 0.00 24 HIS A CA 6
ATOM 10161 C C . HIS A 1 26 ? -6.038 7.186 1.748 1.00 0.00 24 HIS A C 6
ATOM 10162 O O . HIS A 1 26 ? -5.010 6.521 1.633 1.00 0.00 24 HIS A O 6
ATOM 10176 N N . ALA A 1 27 ? -7.189 6.673 2.169 1.00 0.00 25 ALA A N 6
ATOM 10177 C CA . ALA A 1 27 ? -7.313 5.266 2.527 1.00 0.00 25 ALA A CA 6
ATOM 10178 C C . ALA A 1 27 ? -7.112 4.370 1.311 1.00 0.00 25 ALA A C 6
ATOM 10179 O O . ALA A 1 27 ? -6.318 3.429 1.346 1.00 0.00 25 ALA A O 6
ATOM 10186 N N . ILE A 1 28 ? -7.835 4.667 0.236 1.00 0.00 26 ILE A N 6
ATOM 10187 C CA . ILE A 1 28 ? -7.734 3.887 -0.991 1.00 0.00 26 ILE A CA 6
ATOM 10188 C C . ILE A 1 28 ? -6.341 3.998 -1.600 1.00 0.00 26 ILE A C 6
ATOM 10189 O O . ILE A 1 28 ? -5.851 3.060 -2.227 1.00 0.00 26 ILE A O 6
ATOM 10205 N N . GLU A 1 29 ? -5.707 5.151 -1.408 1.00 0.00 27 GLU A N 6
ATOM 10206 C CA . GLU A 1 29 ? -4.368 5.384 -1.938 1.00 0.00 27 GLU A CA 6
ATOM 10207 C C . GLU A 1 29 ? -3.345 4.492 -1.240 1.00 0.00 27 GLU A C 6
ATOM 10208 O O . GLU A 1 29 ? -2.656 3.698 -1.882 1.00 0.00 27 GLU A O 6
ATOM 10220 N N . LYS A 1 30 ? -3.249 4.631 0.078 1.00 0.00 28 LYS A N 6
ATOM 10221 C CA . LYS A 1 30 ? -2.311 3.838 0.864 1.00 0.00 28 LYS A CA 6
ATOM 10222 C C . LYS A 1 30 ? -2.560 2.347 0.668 1.00 0.00 28 LYS A C 6
ATOM 10223 O O . LYS A 1 30 ? -1.624 1.570 0.485 1.00 0.00 28 LYS A O 6
ATOM 10242 N N . GLY A 1 31 ? -3.830 1.953 0.706 1.00 0.00 29 GLY A N 6
ATOM 10243 C CA . GLY A 1 31 ? -4.179 0.555 0.530 1.00 0.00 29 GLY A CA 6
ATOM 10244 C C . GLY A 1 31 ? -3.858 0.049 -0.862 1.00 0.00 29 GLY A C 6
ATOM 10245 O O . GLY A 1 31 ? -3.433 -1.094 -1.031 1.00 0.00 29 GLY A O 6
ATOM 10249 N N . GLU A 1 32 ? -4.062 0.900 -1.863 1.00 0.00 30 GLU A N 6
ATOM 10250 C CA . GLU A 1 32 ? -3.792 0.531 -3.247 1.00 0.00 30 GLU A CA 6
ATOM 10251 C C . GLU A 1 32 ? -2.299 0.308 -3.470 1.00 0.00 30 GLU A C 6
ATOM 10252 O O . GLU A 1 32 ? -1.898 -0.597 -4.203 1.00 0.00 30 GLU A O 6
ATOM 10264 N N . HIS A 1 33 ? -1.481 1.140 -2.834 1.00 0.00 31 HIS A N 6
ATOM 10265 C CA . HIS A 1 33 ? -0.032 1.034 -2.962 1.00 0.00 31 HIS A CA 6
ATOM 10266 C C . HIS A 1 33 ? 0.487 -0.214 -2.255 1.00 0.00 31 HIS A C 6
ATOM 10267 O O . HIS A 1 33 ? 1.187 -1.031 -2.853 1.00 0.00 31 HIS A O 6
ATOM 10281 N N . GLN A 1 34 ? 0.140 -0.353 -0.979 1.00 0.00 32 GLN A N 6
ATOM 10282 C CA . GLN A 1 34 ? 0.572 -1.501 -0.192 1.00 0.00 32 GLN A CA 6
ATOM 10283 C C . GLN A 1 34 ? 0.055 -2.803 -0.796 1.00 0.00 32 GLN A C 6
ATOM 10284 O O . GLN A 1 34 ? 0.707 -3.844 -0.705 1.00 0.00 32 GLN A O 6
ATOM 10298 N N . LEU A 1 35 ? -1.119 -2.737 -1.414 1.00 0.00 33 LEU A N 6
ATOM 10299 C CA . LEU A 1 35 ? -1.724 -3.910 -2.034 1.00 0.00 33 LEU A CA 6
ATOM 10300 C C . LEU A 1 35 ? -0.978 -4.300 -3.306 1.00 0.00 33 LEU A C 6
ATOM 10301 O O . LEU A 1 35 ? -0.620 -5.464 -3.496 1.00 0.00 33 LEU A O 6
ATOM 10317 N N . LEU A 1 36 ? -0.742 -3.321 -4.171 1.00 0.00 34 LEU A N 6
ATOM 10318 C CA . LEU A 1 36 ? -0.035 -3.560 -5.425 1.00 0.00 34 LEU A CA 6
ATOM 10319 C C . LEU A 1 36 ? 1.347 -4.152 -5.165 1.00 0.00 34 LEU A C 6
ATOM 10320 O O . LEU A 1 36 ? 1.800 -5.038 -5.890 1.00 0.00 34 LEU A O 6
ATOM 10336 N N . TYR A 1 37 ? 2.011 -3.658 -4.126 1.00 0.00 35 TYR A N 6
ATOM 10337 C CA . TYR A 1 37 ? 3.341 -4.138 -3.771 1.00 0.00 35 TYR A CA 6
ATOM 10338 C C . TYR A 1 37 ? 3.274 -5.540 -3.175 1.00 0.00 35 TYR A C 6
ATOM 10339 O O . TYR A 1 37 ? 4.071 -6.413 -3.518 1.00 0.00 35 TYR A O 6
ATOM 10357 N N . LEU A 1 38 ? 2.315 -5.749 -2.279 1.00 0.00 36 LEU A N 6
ATOM 10358 C CA . LEU A 1 38 ? 2.141 -7.046 -1.634 1.00 0.00 36 LEU A CA 6
ATOM 10359 C C . LEU A 1 38 ? 1.800 -8.123 -2.659 1.00 0.00 36 LEU A C 6
ATOM 10360 O O . LEU A 1 38 ? 2.141 -9.292 -2.480 1.00 0.00 36 LEU A O 6
ATOM 10376 N N . GLN A 1 39 ? 1.129 -7.719 -3.733 1.00 0.00 37 GLN A N 6
ATOM 10377 C CA . GLN A 1 39 ? 0.745 -8.650 -4.787 1.00 0.00 37 GLN A CA 6
ATOM 10378 C C . GLN A 1 39 ? 1.946 -9.463 -5.261 1.00 0.00 37 GLN A C 6
ATOM 10379 O O . GLN A 1 39 ? 1.837 -10.664 -5.508 1.00 0.00 37 GLN A O 6
ATOM 10393 N N . HIS A 1 40 ? 3.091 -8.799 -5.385 1.00 0.00 38 HIS A N 6
ATOM 10394 C CA . HIS A 1 40 ? 4.313 -9.461 -5.829 1.00 0.00 38 HIS A CA 6
ATOM 10395 C C . HIS A 1 40 ? 4.699 -10.587 -4.874 1.00 0.00 38 HIS A C 6
ATOM 10396 O O . HIS A 1 40 ? 4.889 -11.728 -5.292 1.00 0.00 38 HIS A O 6
ATOM 10410 N N . GLN A 1 41 ? 4.815 -10.256 -3.591 1.00 0.00 39 GLN A N 6
ATOM 10411 C CA . GLN A 1 41 ? 5.180 -11.239 -2.579 1.00 0.00 39 GLN A CA 6
ATOM 10412 C C . GLN A 1 41 ? 4.236 -12.437 -2.619 1.00 0.00 39 GLN A C 6
ATOM 10413 O O . GLN A 1 41 ? 4.666 -13.584 -2.490 1.00 0.00 39 GLN A O 6
ATOM 10427 N N . LEU A 1 42 ? 2.949 -12.164 -2.799 1.00 0.00 40 LEU A N 6
ATOM 10428 C CA . LEU A 1 42 ? 1.943 -13.219 -2.855 1.00 0.00 40 LEU A CA 6
ATOM 10429 C C . LEU A 1 42 ? 2.205 -14.159 -4.028 1.00 0.00 40 LEU A C 6
ATOM 10430 O O . LEU A 1 42 ? 2.272 -15.375 -3.858 1.00 0.00 40 LEU A O 6
ATOM 10446 N N . ASP A 1 43 ? 2.353 -13.585 -5.216 1.00 0.00 41 ASP A N 6
ATOM 10447 C CA . ASP A 1 43 ? 2.611 -14.370 -6.418 1.00 0.00 41 ASP A CA 6
ATOM 10448 C C . ASP A 1 43 ? 3.824 -15.276 -6.225 1.00 0.00 41 ASP A C 6
ATOM 10449 O O . ASP A 1 43 ? 3.794 -16.452 -6.585 1.00 0.00 41 ASP A O 6
ATOM 10458 N N . GLU A 1 44 ? 4.888 -14.719 -5.655 1.00 0.00 42 GLU A N 6
ATOM 10459 C CA . GLU A 1 44 ? 6.110 -15.478 -5.417 1.00 0.00 42 GLU A CA 6
ATOM 10460 C C . GLU A 1 44 ? 5.911 -16.491 -4.293 1.00 0.00 42 GLU A C 6
ATOM 10461 O O . GLU A 1 44 ? 6.543 -17.548 -4.276 1.00 0.00 42 GLU A O 6
ATOM 10473 N N . LEU A 1 45 ? 5.029 -16.161 -3.357 1.00 0.00 43 LEU A N 6
ATOM 10474 C CA . LEU A 1 45 ? 4.745 -17.042 -2.229 1.00 0.00 43 LEU A CA 6
ATOM 10475 C C . LEU A 1 45 ? 3.979 -18.280 -2.683 1.00 0.00 43 LEU A C 6
ATOM 10476 O O . LEU A 1 45 ? 4.134 -19.361 -2.115 1.00 0.00 43 LEU A O 6
ATOM 10492 N N . ASN A 1 46 ? 3.154 -18.115 -3.712 1.00 0.00 44 ASN A N 6
ATOM 10493 C CA . ASN A 1 46 ? 2.366 -19.220 -4.244 1.00 0.00 44 ASN A CA 6
ATOM 10494 C C . ASN A 1 46 ? 3.265 -20.378 -4.665 1.00 0.00 44 ASN A C 6
ATOM 10495 O O . ASN A 1 46 ? 2.957 -21.541 -4.407 1.00 0.00 44 ASN A O 6
ATOM 10506 N N . GLU A 1 47 ? 4.379 -20.050 -5.311 1.00 0.00 45 GLU A N 6
ATOM 10507 C CA . GLU A 1 47 ? 5.323 -21.063 -5.767 1.00 0.00 45 GLU A CA 6
ATOM 10508 C C . GLU A 1 47 ? 6.378 -21.344 -4.701 1.00 0.00 45 GLU A C 6
ATOM 10509 O O . GLU A 1 47 ? 6.670 -22.497 -4.389 1.00 0.00 45 GLU A O 6
ATOM 10521 N N . ASN A 1 48 ? 6.947 -20.278 -4.146 1.00 0.00 46 ASN A N 6
ATOM 10522 C CA . ASN A 1 48 ? 7.970 -20.408 -3.115 1.00 0.00 46 ASN A CA 6
ATOM 10523 C C . ASN A 1 48 ? 7.462 -21.248 -1.947 1.00 0.00 46 ASN A C 6
ATOM 10524 O O . ASN A 1 48 ? 8.209 -22.028 -1.356 1.00 0.00 46 ASN A O 6
ATOM 10535 N N . LYS A 1 49 ? 6.186 -21.083 -1.619 1.00 0.00 47 LYS A N 6
ATOM 10536 C CA . LYS A 1 49 ? 5.574 -21.827 -0.523 1.00 0.00 47 LYS A CA 6
ATOM 10537 C C . LYS A 1 49 ? 6.444 -21.764 0.728 1.00 0.00 47 LYS A C 6
ATOM 10538 O O . LYS A 1 49 ? 6.502 -22.717 1.504 1.00 0.00 47 LYS A O 6
ATOM 10557 N N . SER A 1 50 ? 7.116 -20.633 0.920 1.00 0.00 48 SER A N 6
ATOM 10558 C CA . SER A 1 50 ? 7.984 -20.447 2.076 1.00 0.00 48 SER A CA 6
ATOM 10559 C C . SER A 1 50 ? 7.163 -20.201 3.339 1.00 0.00 48 SER A C 6
ATOM 10560 O O . SER A 1 50 ? 6.335 -19.291 3.388 1.00 0.00 48 SER A O 6
ATOM 10568 N N . LYS A 1 51 ? 7.397 -21.020 4.358 1.00 0.00 49 LYS A N 6
ATOM 10569 C CA . LYS A 1 51 ? 6.682 -20.894 5.622 1.00 0.00 49 LYS A CA 6
ATOM 10570 C C . LYS A 1 51 ? 6.896 -19.513 6.233 1.00 0.00 49 LYS A C 6
ATOM 10571 O O . LYS A 1 51 ? 5.969 -18.917 6.780 1.00 0.00 49 LYS A O 6
ATOM 10590 N N . GLU A 1 52 ? 8.123 -19.011 6.134 1.00 0.00 50 GLU A N 6
ATOM 10591 C CA . GLU A 1 52 ? 8.457 -17.699 6.678 1.00 0.00 50 GLU A CA 6
ATOM 10592 C C . GLU A 1 52 ? 7.766 -16.592 5.888 1.00 0.00 50 GLU A C 6
ATOM 10593 O O . GLU A 1 52 ? 7.186 -15.671 6.465 1.00 0.00 50 GLU A O 6
ATOM 10605 N N . LEU A 1 53 ? 7.832 -16.687 4.565 1.00 0.00 51 LEU A N 6
ATOM 10606 C CA . LEU A 1 53 ? 7.213 -15.693 3.694 1.00 0.00 51 LEU A CA 6
ATOM 10607 C C . LEU A 1 53 ? 5.714 -15.599 3.956 1.00 0.00 51 LEU A C 6
ATOM 10608 O O . LEU A 1 53 ? 5.137 -14.512 3.929 1.00 0.00 51 LEU A O 6
ATOM 10624 N N . GLN A 1 54 ? 5.089 -16.744 4.209 1.00 0.00 52 GLN A N 6
ATOM 10625 C CA . GLN A 1 54 ? 3.656 -16.790 4.477 1.00 0.00 52 GLN A CA 6
ATOM 10626 C C . GLN A 1 54 ? 3.336 -16.165 5.830 1.00 0.00 52 GLN A C 6
ATOM 10627 O O . GLN A 1 54 ? 2.496 -15.271 5.927 1.00 0.00 52 GLN A O 6
ATOM 10641 N N . GLU A 1 55 ? 4.009 -16.642 6.872 1.00 0.00 53 GLU A N 6
ATOM 10642 C CA . GLU A 1 55 ? 3.794 -16.131 8.220 1.00 0.00 53 GLU A CA 6
ATOM 10643 C C . GLU A 1 55 ? 3.920 -14.610 8.251 1.00 0.00 53 GLU A C 6
ATOM 10644 O O . GLU A 1 55 ? 3.170 -13.927 8.949 1.00 0.00 53 GLU A O 6
ATOM 10656 N N . LYS A 1 56 ? 4.875 -14.086 7.491 1.00 0.00 54 LYS A N 6
ATOM 10657 C CA . LYS A 1 56 ? 5.101 -12.647 7.429 1.00 0.00 54 LYS A CA 6
ATOM 10658 C C . LYS A 1 56 ? 3.971 -11.950 6.679 1.00 0.00 54 LYS A C 6
ATOM 10659 O O . LYS A 1 56 ? 3.364 -11.008 7.190 1.00 0.00 54 LYS A O 6
ATOM 10678 N N . ILE A 1 57 ? 3.694 -12.419 5.468 1.00 0.00 55 ILE A N 6
ATOM 10679 C CA . ILE A 1 57 ? 2.635 -11.842 4.649 1.00 0.00 55 ILE A CA 6
ATOM 10680 C C . ILE A 1 57 ? 1.300 -11.860 5.387 1.00 0.00 55 ILE A C 6
ATOM 10681 O O . ILE A 1 57 ? 0.508 -10.924 5.278 1.00 0.00 55 ILE A O 6
ATOM 10697 N N . ILE A 1 58 ? 1.059 -12.930 6.136 1.00 0.00 56 ILE A N 6
ATOM 10698 C CA . ILE A 1 58 ? -0.179 -13.068 6.894 1.00 0.00 56 ILE A CA 6
ATOM 10699 C C . ILE A 1 58 ? -0.308 -11.968 7.942 1.00 0.00 56 ILE A C 6
ATOM 10700 O O . ILE A 1 58 ? -1.386 -11.406 8.137 1.00 0.00 56 ILE A O 6
ATOM 10716 N N . ARG A 1 59 ? 0.799 -11.665 8.612 1.00 0.00 57 ARG A N 6
ATOM 10717 C CA . ARG A 1 59 ? 0.809 -10.631 9.640 1.00 0.00 57 ARG A CA 6
ATOM 10718 C C . ARG A 1 59 ? 0.564 -9.255 9.031 1.00 0.00 57 ARG A C 6
ATOM 10719 O O . ARG A 1 59 ? -0.316 -8.517 9.473 1.00 0.00 57 ARG A O 6
ATOM 10740 N N . GLU A 1 60 ? 1.347 -8.915 8.011 1.00 0.00 58 GLU A N 6
ATOM 10741 C CA . GLU A 1 60 ? 1.214 -7.627 7.342 1.00 0.00 58 GLU A CA 6
ATOM 10742 C C . GLU A 1 60 ? -0.157 -7.493 6.686 1.00 0.00 58 GLU A C 6
ATOM 10743 O O . GLU A 1 60 ? -0.874 -6.518 6.913 1.00 0.00 58 GLU A O 6
ATOM 10755 N N . LEU A 1 61 ? -0.516 -8.480 5.872 1.00 0.00 59 LEU A N 6
ATOM 10756 C CA . LEU A 1 61 ? -1.801 -8.474 5.183 1.00 0.00 59 LEU A CA 6
ATOM 10757 C C . LEU A 1 61 ? -2.951 -8.329 6.174 1.00 0.00 59 LEU A C 6
ATOM 10758 O O . LEU A 1 61 ? -3.877 -7.547 5.957 1.00 0.00 59 LEU A O 6
ATOM 10774 N N . ASP A 1 62 ? -2.883 -9.085 7.264 1.00 0.00 60 ASP A N 6
ATOM 10775 C CA . ASP A 1 62 ? -3.917 -9.039 8.292 1.00 0.00 60 ASP A CA 6
ATOM 10776 C C . ASP A 1 62 ? -4.028 -7.640 8.888 1.00 0.00 60 ASP A C 6
ATOM 10777 O O . ASP A 1 62 ? -5.112 -7.055 8.930 1.00 0.00 60 ASP A O 6
ATOM 10786 N N . VAL A 1 63 ? -2.902 -7.107 9.350 1.00 0.00 61 VAL A N 6
ATOM 10787 C CA . VAL A 1 63 ? -2.872 -5.776 9.944 1.00 0.00 61 VAL A CA 6
ATOM 10788 C C . VAL A 1 63 ? -3.422 -4.731 8.979 1.00 0.00 61 VAL A C 6
ATOM 10789 O O . VAL A 1 63 ? -4.301 -3.945 9.333 1.00 0.00 61 VAL A O 6
ATOM 10802 N N . VAL A 1 64 ? -2.900 -4.728 7.757 1.00 0.00 62 VAL A N 6
ATOM 10803 C CA . VAL A 1 64 ? -3.341 -3.781 6.739 1.00 0.00 62 VAL A CA 6
ATOM 10804 C C . VAL A 1 64 ? -4.831 -3.932 6.456 1.00 0.00 62 VAL A C 6
ATOM 10805 O O . VAL A 1 64 ? -5.595 -2.974 6.572 1.00 0.00 62 VAL A O 6
ATOM 10818 N N . CYS A 1 65 ? -5.237 -5.141 6.086 1.00 0.00 63 CYS A N 6
ATOM 10819 C CA . CYS A 1 65 ? -6.638 -5.418 5.786 1.00 0.00 63 CYS A CA 6
ATOM 10820 C C . CYS A 1 65 ? -7.533 -5.017 6.952 1.00 0.00 63 CYS A C 6
ATOM 10821 O O . CYS A 1 65 ? -8.698 -4.670 6.763 1.00 0.00 63 CYS A O 6
ATOM 10829 N N . ALA A 1 66 ? -6.981 -5.069 8.161 1.00 0.00 64 ALA A N 6
ATOM 10830 C CA . ALA A 1 66 ? -7.731 -4.711 9.359 1.00 0.00 64 ALA A CA 6
ATOM 10831 C C . ALA A 1 66 ? -7.981 -3.208 9.420 1.00 0.00 64 ALA A C 6
ATOM 10832 O O . ALA A 1 66 ? -9.127 -2.762 9.473 1.00 0.00 64 ALA A O 6
ATOM 10839 N N . MET A 1 67 ? -6.902 -2.432 9.414 1.00 0.00 65 MET A N 6
ATOM 10840 C CA . MET A 1 67 ? -7.006 -0.978 9.469 1.00 0.00 65 MET A CA 6
ATOM 10841 C C . MET A 1 67 ? -7.723 -0.437 8.236 1.00 0.00 65 MET A C 6
ATOM 10842 O O . MET A 1 67 ? -8.440 0.560 8.312 1.00 0.00 65 MET A O 6
ATOM 10856 N N . ILE A 1 68 ? -7.526 -1.102 7.103 1.00 0.00 66 ILE A N 6
ATOM 10857 C CA . ILE A 1 68 ? -8.154 -0.688 5.854 1.00 0.00 66 ILE A CA 6
ATOM 10858 C C . ILE A 1 68 ? -9.654 -0.964 5.877 1.00 0.00 66 ILE A C 6
ATOM 10859 O O . ILE A 1 68 ? -10.460 -0.094 5.551 1.00 0.00 66 ILE A O 6
ATOM 10875 N N . GLU A 1 69 ? -10.020 -2.182 6.264 1.00 0.00 67 GLU A N 6
ATOM 10876 C CA . GLU A 1 69 ? -11.423 -2.573 6.329 1.00 0.00 67 GLU A CA 6
ATOM 10877 C C . GLU A 1 69 ? -12.199 -1.658 7.272 1.00 0.00 67 GLU A C 6
ATOM 10878 O O . GLU A 1 69 ? -13.254 -1.133 6.916 1.00 0.00 67 GLU A O 6
ATOM 10890 N N . GLY A 1 70 ? -11.670 -1.472 8.477 1.00 0.00 68 GLY A N 6
ATOM 10891 C CA . GLY A 1 70 ? -12.325 -0.621 9.453 1.00 0.00 68 GLY A CA 6
ATOM 10892 C C . GLY A 1 70 ? -12.377 0.829 9.015 1.00 0.00 68 GLY A C 6
ATOM 10893 O O . GLY A 1 70 ? -13.426 1.469 9.089 1.00 0.00 68 GLY A O 6
ATOM 10897 N N . ALA A 1 71 ? -11.243 1.349 8.560 1.00 0.00 69 ALA A N 6
ATOM 10898 C CA . ALA A 1 71 ? -11.164 2.734 8.109 1.00 0.00 69 ALA A CA 6
ATOM 10899 C C . ALA A 1 71 ? -12.099 2.980 6.929 1.00 0.00 69 ALA A C 6
ATOM 10900 O O . ALA A 1 71 ? -12.956 3.861 6.979 1.00 0.00 69 ALA A O 6
ATOM 10907 N N . GLN A 1 72 ? -11.927 2.196 5.870 1.00 0.00 70 GLN A N 6
ATOM 10908 C CA . GLN A 1 72 ? -12.754 2.331 4.677 1.00 0.00 70 GLN A CA 6
ATOM 10909 C C . GLN A 1 72 ? -14.236 2.256 5.032 1.00 0.00 70 GLN A C 6
ATOM 10910 O O . GLN A 1 72 ? -15.028 3.098 4.611 1.00 0.00 70 GLN A O 6
ATOM 10924 N N . GLY A 1 73 ? -14.603 1.242 5.808 1.00 0.00 71 GLY A N 6
ATOM 10925 C CA . GLY A 1 73 ? -15.989 1.076 6.206 1.00 0.00 71 GLY A CA 6
ATOM 10926 C C . GLY A 1 73 ? -16.493 2.230 7.049 1.00 0.00 71 GLY A C 6
ATOM 10927 O O . GLY A 1 73 ? -17.665 2.596 6.977 1.00 0.00 71 GLY A O 6
ATOM 10931 N N . ALA A 1 74 ? -15.604 2.804 7.854 1.00 0.00 72 ALA A N 6
ATOM 10932 C CA . ALA A 1 74 ? -15.964 3.923 8.715 1.00 0.00 72 ALA A CA 6
ATOM 10933 C C . ALA A 1 74 ? -16.237 5.180 7.897 1.00 0.00 72 ALA A C 6
ATOM 10934 O O . ALA A 1 74 ? -17.348 5.715 7.911 1.00 0.00 72 ALA A O 6
ATOM 10941 N N . LEU A 1 75 ? -15.219 5.649 7.184 1.00 0.00 73 LEU A N 6
ATOM 10942 C CA . LEU A 1 75 ? -15.348 6.845 6.358 1.00 0.00 73 LEU A CA 6
ATOM 10943 C C . LEU A 1 75 ? -16.531 6.721 5.402 1.00 0.00 73 LEU A C 6
ATOM 10944 O O . LEU A 1 75 ? -17.339 7.640 5.279 1.00 0.00 73 LEU A O 6
ATOM 10960 N N . GLU A 1 76 ? -16.625 5.578 4.730 1.00 0.00 74 GLU A N 6
ATOM 10961 C CA . GLU A 1 76 ? -17.710 5.335 3.787 1.00 0.00 74 GLU A CA 6
ATOM 10962 C C . GLU A 1 76 ? -19.064 5.395 4.487 1.00 0.00 74 GLU A C 6
ATOM 10963 O O . GLU A 1 76 ? -19.988 6.062 4.019 1.00 0.00 74 GLU A O 6
ATOM 10975 N N . ARG A 1 77 ? -19.174 4.693 5.611 1.00 0.00 75 ARG A N 6
ATOM 10976 C CA . ARG A 1 77 ? -20.416 4.666 6.375 1.00 0.00 75 ARG A CA 6
ATOM 10977 C C . ARG A 1 77 ? -20.764 6.057 6.896 1.00 0.00 75 ARG A C 6
ATOM 10978 O O . ARG A 1 77 ? -21.935 6.382 7.089 1.00 0.00 75 ARG A O 6
ATOM 10999 N N . GLU A 1 78 ? -19.739 6.873 7.123 1.00 0.00 76 GLU A N 6
ATOM 11000 C CA . GLU A 1 78 ? -19.938 8.227 7.624 1.00 0.00 76 GLU A CA 6
ATOM 11001 C C . GLU A 1 78 ? -20.393 9.160 6.504 1.00 0.00 76 GLU A C 6
ATOM 11002 O O . GLU A 1 78 ? -21.422 9.828 6.617 1.00 0.00 76 GLU A O 6
ATOM 11014 N N . LEU A 1 79 ? -19.619 9.201 5.425 1.00 0.00 77 LEU A N 6
ATOM 11015 C CA . LEU A 1 79 ? -19.941 10.051 4.285 1.00 0.00 77 LEU A CA 6
ATOM 11016 C C . LEU A 1 79 ? -21.253 9.620 3.637 1.00 0.00 77 LEU A C 6
ATOM 11017 O O . LEU A 1 79 ? -21.940 10.423 3.005 1.00 0.00 77 LEU A O 6
ATOM 11033 N N . LYS A 1 80 ? -21.597 8.347 3.800 1.00 0.00 78 LYS A N 6
ATOM 11034 C CA . LYS A 1 80 ? -22.829 7.809 3.236 1.00 0.00 78 LYS A CA 6
ATOM 11035 C C . LYS A 1 80 ? -24.049 8.499 3.835 1.00 0.00 78 LYS A C 6
ATOM 11036 O O . LYS A 1 80 ? -25.151 8.415 3.290 1.00 0.00 78 LYS A O 6
ATOM 11055 N N . ARG A 1 81 ? -23.847 9.182 4.957 1.00 0.00 79 ARG A N 6
ATOM 11056 C CA . ARG A 1 81 ? -24.932 9.887 5.628 1.00 0.00 79 ARG A CA 6
ATOM 11057 C C . ARG A 1 81 ? -25.681 10.788 4.651 1.00 0.00 79 ARG A C 6
ATOM 11058 O O . ARG A 1 81 ? -26.907 10.896 4.705 1.00 0.00 79 ARG A O 6
ATOM 11079 N N . THR A 1 82 ? -24.937 11.434 3.760 1.00 0.00 80 THR A N 6
ATOM 11080 C CA . THR A 1 82 ? -25.531 12.326 2.772 1.00 0.00 80 THR A CA 6
ATOM 11081 C C . THR A 1 82 ? -24.697 12.366 1.496 1.00 0.00 80 THR A C 6
ATOM 11082 O O . THR A 1 82 ? -23.523 11.995 1.498 1.00 0.00 80 THR A O 6
ATOM 11093 N N . ASP A 1 83 ? -25.311 12.819 0.409 1.00 0.00 81 ASP A N 6
ATOM 11094 C CA . ASP A 1 83 ? -24.624 12.909 -0.876 1.00 0.00 81 ASP A CA 6
ATOM 11095 C C . ASP A 1 83 ? -25.511 13.580 -1.920 1.00 0.00 81 ASP A C 6
ATOM 11096 O O . ASP A 1 83 ? -25.660 13.081 -3.036 1.00 0.00 81 ASP A O 6
ATOM 11105 N N . LEU A 1 84 ? -26.099 14.713 -1.550 1.00 0.00 82 LEU A N 6
ATOM 11106 C CA . LEU A 1 84 ? -26.973 15.451 -2.455 1.00 0.00 82 LEU A CA 6
ATOM 11107 C C . LEU A 1 84 ? -26.210 16.574 -3.153 1.00 0.00 82 LEU A C 6
ATOM 11108 O O . LEU A 1 84 ? -26.309 17.738 -2.769 1.00 0.00 82 LEU A O 6
ATOM 11124 N N . ASN A 1 85 ? -25.450 16.213 -4.182 1.00 0.00 83 ASN A N 6
ATOM 11125 C CA . ASN A 1 85 ? -24.671 17.190 -4.936 1.00 0.00 83 ASN A CA 6
ATOM 11126 C C . ASN A 1 85 ? -23.949 16.525 -6.104 1.00 0.00 83 ASN A C 6
ATOM 11127 O O . ASN A 1 85 ? -23.410 15.426 -5.968 1.00 0.00 83 ASN A O 6
ATOM 11138 N N . ILE A 1 86 ? -23.940 17.199 -7.248 1.00 0.00 84 ILE A N 6
ATOM 11139 C CA . ILE A 1 86 ? -23.283 16.675 -8.439 1.00 0.00 84 ILE A CA 6
ATOM 11140 C C . ILE A 1 86 ? -21.839 16.282 -8.141 1.00 0.00 84 ILE A C 6
ATOM 11141 O O . ILE A 1 86 ? -21.431 15.146 -8.385 1.00 0.00 84 ILE A O 6
ATOM 11157 N N . LEU A 1 87 ? -21.073 17.229 -7.610 1.00 0.00 85 LEU A N 6
ATOM 11158 C CA . LEU A 1 87 ? -19.674 16.981 -7.277 1.00 0.00 85 LEU A CA 6
ATOM 11159 C C . LEU A 1 87 ? -19.549 15.863 -6.247 1.00 0.00 85 LEU A C 6
ATOM 11160 O O . LEU A 1 87 ? -18.714 14.971 -6.384 1.00 0.00 85 LEU A O 6
ATOM 11176 N N . GLU A 1 88 ? -20.387 15.919 -5.216 1.00 0.00 86 GLU A N 6
ATOM 11177 C CA . GLU A 1 88 ? -20.370 14.910 -4.164 1.00 0.00 86 GLU A CA 6
ATOM 11178 C C . GLU A 1 88 ? -20.615 13.518 -4.741 1.00 0.00 86 GLU A C 6
ATOM 11179 O O . GLU A 1 88 ? -19.949 12.553 -4.363 1.00 0.00 86 GLU A O 6
ATOM 11191 N N . ARG A 1 89 ? -21.573 13.423 -5.656 1.00 0.00 87 ARG A N 6
ATOM 11192 C CA . ARG A 1 89 ? -21.906 12.150 -6.284 1.00 0.00 87 ARG A CA 6
ATOM 11193 C C . ARG A 1 89 ? -20.721 11.608 -7.077 1.00 0.00 87 ARG A C 6
ATOM 11194 O O . ARG A 1 89 ? -20.369 10.433 -6.964 1.00 0.00 87 ARG A O 6
ATOM 11215 N N . PHE A 1 90 ? -20.108 12.472 -7.881 1.00 0.00 88 PHE A N 6
ATOM 11216 C CA . PHE A 1 90 ? -18.963 12.080 -8.694 1.00 0.00 88 PHE A CA 6
ATOM 11217 C C . PHE A 1 90 ? -17.841 11.525 -7.822 1.00 0.00 88 PHE A C 6
ATOM 11218 O O . PHE A 1 90 ? -17.379 10.402 -8.026 1.00 0.00 88 PHE A O 6
ATOM 11235 N N . ASN A 1 91 ? -17.407 12.320 -6.849 1.00 0.00 89 ASN A N 6
ATOM 11236 C CA . ASN A 1 91 ? -16.338 11.909 -5.946 1.00 0.00 89 ASN A CA 6
ATOM 11237 C C . ASN A 1 91 ? -16.727 10.647 -5.181 1.00 0.00 89 ASN A C 6
ATOM 11238 O O . ASN A 1 91 ? -15.917 9.734 -5.018 1.00 0.00 89 ASN A O 6
ATOM 11249 N N . TYR A 1 92 ? -17.970 10.604 -4.716 1.00 0.00 90 TYR A N 6
ATOM 11250 C CA . TYR A 1 92 ? -18.466 9.456 -3.967 1.00 0.00 90 TYR A CA 6
ATOM 11251 C C . TYR A 1 92 ? -18.430 8.192 -4.820 1.00 0.00 90 TYR A C 6
ATOM 11252 O O . TYR A 1 92 ? -18.020 7.129 -4.356 1.00 0.00 90 TYR A O 6
ATOM 11270 N N . GLU A 1 93 ? -18.862 8.318 -6.071 1.00 0.00 91 GLU A N 6
ATOM 11271 C CA . GLU A 1 93 ? -18.880 7.186 -6.991 1.00 0.00 91 GLU A CA 6
ATOM 11272 C C . GLU A 1 93 ? -17.474 6.629 -7.196 1.00 0.00 91 GLU A C 6
ATOM 11273 O O . GLU A 1 93 ? -17.231 5.441 -6.996 1.00 0.00 91 GLU A O 6
ATOM 11285 N N . GLU A 1 94 ? -16.553 7.500 -7.597 1.00 0.00 92 GLU A N 6
ATOM 11286 C CA . GLU A 1 94 ? -15.172 7.096 -7.830 1.00 0.00 92 GLU A CA 6
ATOM 11287 C C . GLU A 1 94 ? -14.538 6.556 -6.551 1.00 0.00 92 GLU A C 6
ATOM 11288 O O . GLU A 1 94 ? -13.912 5.497 -6.554 1.00 0.00 92 GLU A O 6
ATOM 11300 N N . ALA A 1 95 ? -14.707 7.294 -5.458 1.00 0.00 93 ALA A N 6
ATOM 11301 C CA . ALA A 1 95 ? -14.153 6.890 -4.172 1.00 0.00 93 ALA A CA 6
ATOM 11302 C C . ALA A 1 95 ? -14.541 5.455 -3.832 1.00 0.00 93 ALA A C 6
ATOM 11303 O O . ALA A 1 95 ? -13.686 4.633 -3.503 1.00 0.00 93 ALA A O 6
ATOM 11310 N N . GLN A 1 96 ? -15.836 5.161 -3.915 1.00 0.00 94 GLN A N 6
ATOM 11311 C CA . GLN A 1 96 ? -16.336 3.825 -3.616 1.00 0.00 94 GLN A CA 6
ATOM 11312 C C . GLN A 1 96 ? -15.781 2.802 -4.603 1.00 0.00 94 GLN A C 6
ATOM 11313 O O . GLN A 1 96 ? -15.482 1.666 -4.234 1.00 0.00 94 GLN A O 6
ATOM 11327 N N . THR A 1 97 ? -15.646 3.213 -5.860 1.00 0.00 95 THR A N 6
ATOM 11328 C CA . THR A 1 97 ? -15.129 2.333 -6.900 1.00 0.00 95 THR A CA 6
ATOM 11329 C C . THR A 1 97 ? -13.743 1.811 -6.540 1.00 0.00 95 THR A C 6
ATOM 11330 O O . THR A 1 97 ? -13.497 0.605 -6.562 1.00 0.00 95 THR A O 6
ATOM 11341 N N . LEU A 1 98 ? -12.840 2.727 -6.207 1.00 0.00 96 LEU A N 6
ATOM 11342 C CA . LEU A 1 98 ? -11.476 2.358 -5.839 1.00 0.00 96 LEU A CA 6
ATOM 11343 C C . LEU A 1 98 ? -11.460 1.544 -4.550 1.00 0.00 96 LEU A C 6
ATOM 11344 O O . LEU A 1 98 ? -10.761 0.536 -4.449 1.00 0.00 96 LEU A O 6
ATOM 11360 N N . SER A 1 99 ? -12.237 1.988 -3.567 1.00 0.00 97 SER A N 6
ATOM 11361 C CA . SER A 1 99 ? -12.311 1.302 -2.283 1.00 0.00 97 SER A CA 6
ATOM 11362 C C . SER A 1 99 ? -12.784 -0.138 -2.462 1.00 0.00 97 SER A C 6
ATOM 11363 O O . SER A 1 99 ? -12.199 -1.070 -1.908 1.00 0.00 97 SER A O 6
ATOM 11371 N N . LYS A 1 100 ? -13.845 -0.314 -3.241 1.00 0.00 98 LYS A N 6
ATOM 11372 C CA . LYS A 1 100 ? -14.397 -1.639 -3.497 1.00 0.00 98 LYS A CA 6
ATOM 11373 C C . LYS A 1 100 ? -13.362 -2.539 -4.165 1.00 0.00 98 LYS A C 6
ATOM 11374 O O . LYS A 1 100 ? -13.136 -3.669 -3.729 1.00 0.00 98 LYS A O 6
ATOM 11393 N N . ILE A 1 101 ? -12.739 -2.033 -5.223 1.00 0.00 99 ILE A N 6
ATOM 11394 C CA . ILE A 1 101 ? -11.727 -2.791 -5.948 1.00 0.00 99 ILE A CA 6
ATOM 11395 C C . ILE A 1 101 ? -10.603 -3.236 -5.019 1.00 0.00 99 ILE A C 6
ATOM 11396 O O . ILE A 1 101 ? -10.236 -4.412 -4.990 1.00 0.00 99 ILE A O 6
ATOM 11412 N N . LEU A 1 102 ? -10.061 -2.291 -4.259 1.00 0.00 100 LEU A N 6
ATOM 11413 C CA . LEU A 1 102 ? -8.979 -2.586 -3.326 1.00 0.00 100 LEU A CA 6
ATOM 11414 C C . LEU A 1 102 ? -9.387 -3.684 -2.349 1.00 0.00 100 LEU A C 6
ATOM 11415 O O . LEU A 1 102 ? -8.626 -4.619 -2.096 1.00 0.00 100 LEU A O 6
ATOM 11431 N N . LEU A 1 103 ? -10.592 -3.565 -1.804 1.00 0.00 101 LEU A N 6
ATOM 11432 C CA . LEU A 1 103 ? -11.104 -4.549 -0.856 1.00 0.00 101 LEU A CA 6
ATOM 11433 C C . LEU A 1 103 ? -11.104 -5.946 -1.468 1.00 0.00 101 LEU A C 6
ATOM 11434 O O . LEU A 1 103 ? -10.626 -6.904 -0.860 1.00 0.00 101 LEU A O 6
ATOM 11450 N N . LYS A 1 104 ? -11.644 -6.056 -2.677 1.00 0.00 102 LYS A N 6
ATOM 11451 C CA . LYS A 1 104 ? -11.706 -7.335 -3.375 1.00 0.00 102 LYS A CA 6
ATOM 11452 C C . LYS A 1 104 ? -10.315 -7.947 -3.513 1.00 0.00 102 LYS A C 6
ATOM 11453 O O . LYS A 1 104 ? -10.097 -9.101 -3.147 1.00 0.00 102 LYS A O 6
ATOM 11472 N N . ASP A 1 105 ? -9.380 -7.166 -4.040 1.00 0.00 103 ASP A N 6
ATOM 11473 C CA . ASP A 1 105 ? -8.010 -7.630 -4.223 1.00 0.00 103 ASP A CA 6
ATOM 11474 C C . ASP A 1 105 ? -7.423 -8.125 -2.905 1.00 0.00 103 ASP A C 6
ATOM 11475 O O . ASP A 1 105 ? -6.739 -9.148 -2.863 1.00 0.00 103 ASP A O 6
ATOM 11484 N N . LEU A 1 106 ? -7.693 -7.392 -1.831 1.00 0.00 104 LEU A N 6
ATOM 11485 C CA . LEU A 1 106 ? -7.191 -7.755 -0.510 1.00 0.00 104 LEU A CA 6
ATOM 11486 C C . LEU A 1 106 ? -7.729 -9.116 -0.079 1.00 0.00 104 LEU A C 6
ATOM 11487 O O . LEU A 1 106 ? -6.984 -9.959 0.421 1.00 0.00 104 LEU A O 6
ATOM 11503 N N . LYS A 1 107 ? -9.025 -9.324 -0.278 1.00 0.00 105 LYS A N 6
ATOM 11504 C CA . LYS A 1 107 ? -9.663 -10.584 0.086 1.00 0.00 105 LYS A CA 6
ATOM 11505 C C . LYS A 1 107 ? -9.040 -11.749 -0.675 1.00 0.00 105 LYS A C 6
ATOM 11506 O O . LYS A 1 107 ? -8.781 -12.808 -0.103 1.00 0.00 105 LYS A O 6
ATOM 11525 N N . GLU A 1 108 ? -8.800 -11.546 -1.966 1.00 0.00 106 GLU A N 6
ATOM 11526 C CA . GLU A 1 108 ? -8.206 -12.581 -2.805 1.00 0.00 106 GLU A CA 6
ATOM 11527 C C . GLU A 1 108 ? -6.817 -12.960 -2.300 1.00 0.00 106 GLU A C 6
ATOM 11528 O O . GLU A 1 108 ? -6.515 -14.136 -2.098 1.00 0.00 106 GLU A O 6
ATOM 11540 N N . THR A 1 109 ? -5.973 -11.952 -2.098 1.00 0.00 107 THR A N 6
ATOM 11541 C CA . THR A 1 109 ? -4.615 -12.177 -1.619 1.00 0.00 107 THR A CA 6
ATOM 11542 C C . THR A 1 109 ? -4.616 -12.956 -0.308 1.00 0.00 107 THR A C 6
ATOM 11543 O O . THR A 1 109 ? -3.862 -13.914 -0.146 1.00 0.00 107 THR A O 6
ATOM 11554 N N . GLU A 1 110 ? -5.470 -12.538 0.622 1.00 0.00 108 GLU A N 6
ATOM 11555 C CA . GLU A 1 110 ? -5.568 -13.198 1.918 1.00 0.00 108 GLU A CA 6
ATOM 11556 C C . GLU A 1 110 ? -5.933 -14.671 1.754 1.00 0.00 108 GLU A C 6
ATOM 11557 O O . GLU A 1 110 ? -5.304 -15.546 2.345 1.00 0.00 108 GLU A O 6
ATOM 11569 N N . GLN A 1 111 ? -6.955 -14.933 0.944 1.00 0.00 109 GLN A N 6
ATOM 11570 C CA . GLN A 1 111 ? -7.405 -16.298 0.702 1.00 0.00 109 GLN A CA 6
ATOM 11571 C C . GLN A 1 111 ? -6.259 -17.168 0.194 1.00 0.00 109 GLN A C 6
ATOM 11572 O O . GLN A 1 111 ? -6.000 -18.246 0.729 1.00 0.00 109 GLN A O 6
ATOM 11586 N N . LYS A 1 112 ? -5.576 -16.691 -0.842 1.00 0.00 110 LYS A N 6
ATOM 11587 C CA . LYS A 1 112 ? -4.456 -17.424 -1.422 1.00 0.00 110 LYS A CA 6
ATOM 11588 C C . LYS A 1 112 ? -3.403 -17.737 -0.364 1.00 0.00 110 LYS A C 6
ATOM 11589 O O . LYS A 1 112 ? -2.943 -18.872 -0.248 1.00 0.00 110 LYS A O 6
ATOM 11608 N N . VAL A 1 113 ? -3.027 -16.721 0.408 1.00 0.00 111 VAL A N 6
ATOM 11609 C CA . VAL A 1 113 ? -2.030 -16.889 1.459 1.00 0.00 111 VAL A CA 6
ATOM 11610 C C . VAL A 1 113 ? -2.438 -17.988 2.433 1.00 0.00 111 VAL A C 6
ATOM 11611 O O . VAL A 1 113 ? -1.618 -18.815 2.834 1.00 0.00 111 VAL A O 6
ATOM 11624 N N . LYS A 1 114 ? -3.711 -17.992 2.813 1.00 0.00 112 LYS A N 6
ATOM 11625 C CA . LYS A 1 114 ? -4.232 -18.990 3.740 1.00 0.00 112 LYS A CA 6
ATOM 11626 C C . LYS A 1 114 ? -4.328 -20.357 3.069 1.00 0.00 112 LYS A C 6
ATOM 11627 O O . LYS A 1 114 ? -4.265 -21.391 3.735 1.00 0.00 112 LYS A O 6
ATOM 11646 N N . ASP A 1 115 ? -4.482 -20.354 1.750 1.00 0.00 113 ASP A N 6
ATOM 11647 C CA . ASP A 1 115 ? -4.584 -21.594 0.989 1.00 0.00 113 ASP A CA 6
ATOM 11648 C C . ASP A 1 115 ? -3.250 -22.332 0.971 1.00 0.00 113 ASP A C 6
ATOM 11649 O O . ASP A 1 115 ? -3.199 -23.547 1.175 1.00 0.00 113 ASP A O 6
ATOM 11658 N N . ILE A 1 116 ? -2.173 -21.593 0.726 1.00 0.00 114 ILE A N 6
ATOM 11659 C CA . ILE A 1 116 ? -0.839 -22.178 0.682 1.00 0.00 114 ILE A CA 6
ATOM 11660 C C . ILE A 1 116 ? -0.510 -22.896 1.987 1.00 0.00 114 ILE A C 6
ATOM 11661 O O . ILE A 1 116 ? -0.718 -22.355 3.073 1.00 0.00 114 ILE A O 6
ATOM 11677 N N . GLN A 1 117 ? 0.008 -24.115 1.872 1.00 0.00 115 GLN A N 6
ATOM 11678 C CA . GLN A 1 117 ? 0.367 -24.904 3.044 1.00 0.00 115 GLN A CA 6
ATOM 11679 C C . GLN A 1 117 ? 1.872 -24.860 3.289 1.00 0.00 115 GLN A C 6
ATOM 11680 O O . GLN A 1 117 ? 2.668 -25.067 2.373 1.00 0.00 115 GLN A O 6
ATOM 11694 N N . THR A 1 118 ? 2.256 -24.589 4.532 1.00 0.00 116 THR A N 6
ATOM 11695 C CA . THR A 1 118 ? 3.665 -24.516 4.899 1.00 0.00 116 THR A CA 6
ATOM 11696 C C . THR A 1 118 ? 3.879 -24.934 6.349 1.00 0.00 116 THR A C 6
ATOM 11697 O O . THR A 1 118 ? 2.921 -25.202 7.074 1.00 0.00 116 THR A O 6
ATOM 11708 N N . GLN A 1 119 ? 5.140 -24.987 6.765 1.00 0.00 117 GLN A N 6
ATOM 11709 C CA . GLN A 1 119 ? 5.478 -25.373 8.130 1.00 0.00 117 GLN A CA 6
ATOM 11710 C C . GLN A 1 119 ? 4.756 -24.489 9.140 1.00 0.00 117 GLN A C 6
ATOM 11711 O O . GLN A 1 119 ? 5.199 -23.379 9.440 1.00 0.00 117 GLN A O 6
ATOM 11725 N N . GLN A 1 3 ? 1.415 14.494 -14.112 1.00 0.00 1 GLN A N 7
ATOM 11726 C CA . GLN A 1 3 ? 0.003 14.739 -13.842 1.00 0.00 1 GLN A CA 7
ATOM 11727 C C . GLN A 1 3 ? -0.713 15.232 -15.094 1.00 0.00 1 GLN A C 7
ATOM 11728 O O . GLN A 1 3 ? -0.188 16.063 -15.835 1.00 0.00 1 GLN A O 7
ATOM 11742 N N . GLU A 1 4 ? -1.915 14.713 -15.325 1.00 0.00 2 GLU A N 7
ATOM 11743 C CA . GLU A 1 4 ? -2.703 15.101 -16.490 1.00 0.00 2 GLU A CA 7
ATOM 11744 C C . GLU A 1 4 ? -3.580 16.309 -16.176 1.00 0.00 2 GLU A C 7
ATOM 11745 O O . GLU A 1 4 ? -3.809 17.163 -17.033 1.00 0.00 2 GLU A O 7
ATOM 11757 N N . HIS A 1 5 ? -4.069 16.374 -14.941 1.00 0.00 3 HIS A N 7
ATOM 11758 C CA . HIS A 1 5 ? -4.921 17.477 -14.513 1.00 0.00 3 HIS A CA 7
ATOM 11759 C C . HIS A 1 5 ? -4.146 18.792 -14.508 1.00 0.00 3 HIS A C 7
ATOM 11760 O O . HIS A 1 5 ? -2.933 18.811 -14.719 1.00 0.00 3 HIS A O 7
ATOM 11774 N N . LYS A 1 6 ? -4.854 19.889 -14.266 1.00 0.00 4 LYS A N 7
ATOM 11775 C CA . LYS A 1 6 ? -4.234 21.208 -14.232 1.00 0.00 4 LYS A CA 7
ATOM 11776 C C . LYS A 1 6 ? -4.145 21.732 -12.802 1.00 0.00 4 LYS A C 7
ATOM 11777 O O . LYS A 1 6 ? -4.849 21.272 -11.902 1.00 0.00 4 LYS A O 7
ATOM 11796 N N . PRO A 1 7 ? -3.261 22.716 -12.585 1.00 0.00 5 PRO A N 7
ATOM 11797 C CA . PRO A 1 7 ? -3.061 23.324 -11.266 1.00 0.00 5 PRO A CA 7
ATOM 11798 C C . PRO A 1 7 ? -4.255 24.167 -10.829 1.00 0.00 5 PRO A C 7
ATOM 11799 O O . PRO A 1 7 ? -5.106 24.525 -11.643 1.00 0.00 5 PRO A O 7
ATOM 11810 N N . LYS A 1 8 ? -4.310 24.481 -9.539 1.00 0.00 6 LYS A N 7
ATOM 11811 C CA . LYS A 1 8 ? -5.399 25.284 -8.993 1.00 0.00 6 LYS A CA 7
ATOM 11812 C C . LYS A 1 8 ? -6.748 24.626 -9.264 1.00 0.00 6 LYS A C 7
ATOM 11813 O O . LYS A 1 8 ? -7.753 25.308 -9.464 1.00 0.00 6 LYS A O 7
ATOM 11832 N N . LYS A 1 9 ? -6.764 23.298 -9.266 1.00 0.00 7 LYS A N 7
ATOM 11833 C CA . LYS A 1 9 ? -7.990 22.547 -9.508 1.00 0.00 7 LYS A CA 7
ATOM 11834 C C . LYS A 1 9 ? -8.999 22.776 -8.387 1.00 0.00 7 LYS A C 7
ATOM 11835 O O . LYS A 1 9 ? -10.208 22.785 -8.620 1.00 0.00 7 LYS A O 7
ATOM 11854 N N . ASP A 1 10 ? -8.495 22.961 -7.172 1.00 0.00 8 ASP A N 7
ATOM 11855 C CA . ASP A 1 10 ? -9.352 23.193 -6.016 1.00 0.00 8 ASP A CA 7
ATOM 11856 C C . ASP A 1 10 ? -9.085 24.566 -5.408 1.00 0.00 8 ASP A C 7
ATOM 11857 O O . ASP A 1 10 ? -7.991 24.836 -4.913 1.00 0.00 8 ASP A O 7
ATOM 11866 N N . ASP A 1 11 ? -10.092 25.432 -5.450 1.00 0.00 9 ASP A N 7
ATOM 11867 C CA . ASP A 1 11 ? -9.967 26.778 -4.904 1.00 0.00 9 ASP A CA 7
ATOM 11868 C C . ASP A 1 11 ? -10.311 26.796 -3.419 1.00 0.00 9 ASP A C 7
ATOM 11869 O O . ASP A 1 11 ? -9.576 27.357 -2.607 1.00 0.00 9 ASP A O 7
ATOM 11878 N N . PHE A 1 12 ? -11.436 26.179 -3.069 1.00 0.00 10 PHE A N 7
ATOM 11879 C CA . PHE A 1 12 ? -11.879 26.126 -1.681 1.00 0.00 10 PHE A CA 7
ATOM 11880 C C . PHE A 1 12 ? -10.856 25.402 -0.811 1.00 0.00 10 PHE A C 7
ATOM 11881 O O . PHE A 1 12 ? -10.284 24.390 -1.218 1.00 0.00 10 PHE A O 7
ATOM 11898 N N . ARG A 1 13 ? -10.631 25.927 0.389 1.00 0.00 11 ARG A N 7
ATOM 11899 C CA . ARG A 1 13 ? -9.676 25.333 1.317 1.00 0.00 11 ARG A CA 7
ATOM 11900 C C . ARG A 1 13 ? -10.394 24.679 2.492 1.00 0.00 11 ARG A C 7
ATOM 11901 O O . ARG A 1 13 ? -11.621 24.721 2.583 1.00 0.00 11 ARG A O 7
ATOM 11922 N N . ASN A 1 14 ? -9.622 24.073 3.388 1.00 0.00 12 ASN A N 7
ATOM 11923 C CA . ASN A 1 14 ? -10.186 23.408 4.557 1.00 0.00 12 ASN A CA 7
ATOM 11924 C C . ASN A 1 14 ? -9.491 23.869 5.834 1.00 0.00 12 ASN A C 7
ATOM 11925 O O . ASN A 1 14 ? -8.376 24.387 5.792 1.00 0.00 12 ASN A O 7
ATOM 11936 N N . GLU A 1 15 ? -10.158 23.677 6.967 1.00 0.00 13 GLU A N 7
ATOM 11937 C CA . GLU A 1 15 ? -9.603 24.074 8.256 1.00 0.00 13 GLU A CA 7
ATOM 11938 C C . GLU A 1 15 ? -9.325 22.853 9.128 1.00 0.00 13 GLU A C 7
ATOM 11939 O O . GLU A 1 15 ? -8.376 22.842 9.914 1.00 0.00 13 GLU A O 7
ATOM 11951 N N . PHE A 1 16 ? -10.157 21.828 8.984 1.00 0.00 14 PHE A N 7
ATOM 11952 C CA . PHE A 1 16 ? -10.002 20.602 9.759 1.00 0.00 14 PHE A CA 7
ATOM 11953 C C . PHE A 1 16 ? -8.714 19.878 9.379 1.00 0.00 14 PHE A C 7
ATOM 11954 O O . PHE A 1 16 ? -8.116 20.158 8.340 1.00 0.00 14 PHE A O 7
ATOM 11971 N N . ASP A 1 17 ? -8.293 18.947 10.228 1.00 0.00 15 ASP A N 7
ATOM 11972 C CA . ASP A 1 17 ? -7.077 18.182 9.982 1.00 0.00 15 ASP A CA 7
ATOM 11973 C C . ASP A 1 17 ? -7.272 17.210 8.822 1.00 0.00 15 ASP A C 7
ATOM 11974 O O . ASP A 1 17 ? -6.358 16.985 8.028 1.00 0.00 15 ASP A O 7
ATOM 11983 N N . HIS A 1 18 ? -8.467 16.635 8.732 1.00 0.00 16 HIS A N 7
ATOM 11984 C CA . HIS A 1 18 ? -8.782 15.687 7.670 1.00 0.00 16 HIS A CA 7
ATOM 11985 C C . HIS A 1 18 ? -10.260 15.760 7.298 1.00 0.00 16 HIS A C 7
ATOM 11986 O O . HIS A 1 18 ? -11.114 16.014 8.148 1.00 0.00 16 HIS A O 7
ATOM 12000 N N . LEU A 1 19 ? -10.555 15.535 6.022 1.00 0.00 17 LEU A N 7
ATOM 12001 C CA . LEU A 1 19 ? -11.929 15.576 5.536 1.00 0.00 17 LEU A CA 7
ATOM 12002 C C . LEU A 1 19 ? -12.405 14.183 5.130 1.00 0.00 17 LEU A C 7
ATOM 12003 O O . LEU A 1 19 ? -11.631 13.225 5.136 1.00 0.00 17 LEU A O 7
ATOM 12019 N N . LEU A 1 20 ? -13.681 14.080 4.775 1.00 0.00 18 LEU A N 7
ATOM 12020 C CA . LEU A 1 20 ? -14.259 12.806 4.363 1.00 0.00 18 LEU A CA 7
ATOM 12021 C C . LEU A 1 20 ? -13.544 12.256 3.133 1.00 0.00 18 LEU A C 7
ATOM 12022 O O . LEU A 1 20 ? -12.749 11.321 3.232 1.00 0.00 18 LEU A O 7
ATOM 12038 N N . ILE A 1 21 ? -13.831 12.843 1.976 1.00 0.00 19 ILE A N 7
ATOM 12039 C CA . ILE A 1 21 ? -13.213 12.414 0.728 1.00 0.00 19 ILE A CA 7
ATOM 12040 C C . ILE A 1 21 ? -11.695 12.356 0.858 1.00 0.00 19 ILE A C 7
ATOM 12041 O O . ILE A 1 21 ? -11.059 11.411 0.390 1.00 0.00 19 ILE A O 7
ATOM 12057 N N . GLU A 1 22 ? -11.121 13.370 1.498 1.00 0.00 20 GLU A N 7
ATOM 12058 C CA . GLU A 1 22 ? -9.678 13.433 1.690 1.00 0.00 20 GLU A CA 7
ATOM 12059 C C . GLU A 1 22 ? -9.154 12.138 2.305 1.00 0.00 20 GLU A C 7
ATOM 12060 O O . GLU A 1 22 ? -8.239 11.512 1.771 1.00 0.00 20 GLU A O 7
ATOM 12072 N N . GLN A 1 23 ? -9.740 11.746 3.432 1.00 0.00 21 GLN A N 7
ATOM 12073 C CA . GLN A 1 23 ? -9.333 10.527 4.120 1.00 0.00 21 GLN A CA 7
ATOM 12074 C C . GLN A 1 23 ? -9.549 9.303 3.236 1.00 0.00 21 GLN A C 7
ATOM 12075 O O . GLN A 1 23 ? -8.735 8.381 3.226 1.00 0.00 21 GLN A O 7
ATOM 12089 N N . ALA A 1 24 ? -10.652 9.303 2.495 1.00 0.00 22 ALA A N 7
ATOM 12090 C CA . ALA A 1 24 ? -10.974 8.194 1.607 1.00 0.00 22 ALA A CA 7
ATOM 12091 C C . ALA A 1 24 ? -9.914 8.033 0.521 1.00 0.00 22 ALA A C 7
ATOM 12092 O O . ALA A 1 24 ? -9.462 6.924 0.242 1.00 0.00 22 ALA A O 7
ATOM 12099 N N . ASN A 1 25 ? -9.523 9.148 -0.087 1.00 0.00 23 ASN A N 7
ATOM 12100 C CA . ASN A 1 25 ? -8.516 9.130 -1.142 1.00 0.00 23 ASN A CA 7
ATOM 12101 C C . ASN A 1 25 ? -7.175 8.640 -0.606 1.00 0.00 23 ASN A C 7
ATOM 12102 O O . ASN A 1 25 ? -6.485 7.855 -1.257 1.00 0.00 23 ASN A O 7
ATOM 12113 N N . HIS A 1 26 ? -6.812 9.107 0.584 1.00 0.00 24 HIS A N 7
ATOM 12114 C CA . HIS A 1 26 ? -5.554 8.714 1.208 1.00 0.00 24 HIS A CA 7
ATOM 12115 C C . HIS A 1 26 ? -5.547 7.222 1.527 1.00 0.00 24 HIS A C 7
ATOM 12116 O O . HIS A 1 26 ? -4.534 6.546 1.356 1.00 0.00 24 HIS A O 7
ATOM 12130 N N . ALA A 1 27 ? -6.685 6.715 1.990 1.00 0.00 25 ALA A N 7
ATOM 12131 C CA . ALA A 1 27 ? -6.811 5.304 2.330 1.00 0.00 25 ALA A CA 7
ATOM 12132 C C . ALA A 1 27 ? -6.655 4.425 1.094 1.00 0.00 25 ALA A C 7
ATOM 12133 O O . ALA A 1 27 ? -5.872 3.474 1.091 1.00 0.00 25 ALA A O 7
ATOM 12140 N N . ILE A 1 28 ? -7.404 4.749 0.045 1.00 0.00 26 ILE A N 7
ATOM 12141 C CA . ILE A 1 28 ? -7.347 3.989 -1.197 1.00 0.00 26 ILE A CA 7
ATOM 12142 C C . ILE A 1 28 ? -5.975 4.106 -1.853 1.00 0.00 26 ILE A C 7
ATOM 12143 O O . ILE A 1 28 ? -5.510 3.179 -2.514 1.00 0.00 26 ILE A O 7
ATOM 12159 N N . GLU A 1 29 ? -5.331 5.255 -1.663 1.00 0.00 27 GLU A N 7
ATOM 12160 C CA . GLU A 1 29 ? -4.011 5.493 -2.234 1.00 0.00 27 GLU A CA 7
ATOM 12161 C C . GLU A 1 29 ? -2.970 4.575 -1.601 1.00 0.00 27 GLU A C 7
ATOM 12162 O O . GLU A 1 29 ? -2.228 3.883 -2.298 1.00 0.00 27 GLU A O 7
ATOM 12174 N N . LYS A 1 30 ? -2.920 4.575 -0.273 1.00 0.00 28 LYS A N 7
ATOM 12175 C CA . LYS A 1 30 ? -1.970 3.744 0.457 1.00 0.00 28 LYS A CA 7
ATOM 12176 C C . LYS A 1 30 ? -2.319 2.265 0.313 1.00 0.00 28 LYS A C 7
ATOM 12177 O O . LYS A 1 30 ? -1.435 1.413 0.251 1.00 0.00 28 LYS A O 7
ATOM 12196 N N . GLY A 1 31 ? -3.615 1.970 0.260 1.00 0.00 29 GLY A N 7
ATOM 12197 C CA . GLY A 1 31 ? -4.056 0.595 0.122 1.00 0.00 29 GLY A CA 7
ATOM 12198 C C . GLY A 1 31 ? -3.790 0.036 -1.262 1.00 0.00 29 GLY A C 7
ATOM 12199 O O . GLY A 1 31 ? -3.230 -1.050 -1.402 1.00 0.00 29 GLY A O 7
ATOM 12203 N N . GLU A 1 32 ? -4.195 0.780 -2.286 1.00 0.00 30 GLU A N 7
ATOM 12204 C CA . GLU A 1 32 ? -4.000 0.350 -3.666 1.00 0.00 30 GLU A CA 7
ATOM 12205 C C . GLU A 1 32 ? -2.513 0.239 -3.995 1.00 0.00 30 GLU A C 7
ATOM 12206 O O . GLU A 1 32 ? -2.093 -0.661 -4.723 1.00 0.00 30 GLU A O 7
ATOM 12218 N N . HIS A 1 33 ? -1.723 1.162 -3.456 1.00 0.00 31 HIS A N 7
ATOM 12219 C CA . HIS A 1 33 ? -0.285 1.169 -3.692 1.00 0.00 31 HIS A CA 7
ATOM 12220 C C . HIS A 1 33 ? 0.382 -0.028 -3.020 1.00 0.00 31 HIS A C 7
ATOM 12221 O O . HIS A 1 33 ? 1.100 -0.792 -3.664 1.00 0.00 31 HIS A O 7
ATOM 12235 N N . GLN A 1 34 ? 0.140 -0.182 -1.722 1.00 0.00 32 GLN A N 7
ATOM 12236 C CA . GLN A 1 34 ? 0.718 -1.285 -0.963 1.00 0.00 32 GLN A CA 7
ATOM 12237 C C . GLN A 1 34 ? 0.228 -2.628 -1.495 1.00 0.00 32 GLN A C 7
ATOM 12238 O O . GLN A 1 34 ? 0.961 -3.617 -1.482 1.00 0.00 32 GLN A O 7
ATOM 12252 N N . LEU A 1 35 ? -1.015 -2.655 -1.962 1.00 0.00 33 LEU A N 7
ATOM 12253 C CA . LEU A 1 35 ? -1.604 -3.877 -2.498 1.00 0.00 33 LEU A CA 7
ATOM 12254 C C . LEU A 1 35 ? -0.967 -4.248 -3.834 1.00 0.00 33 LEU A C 7
ATOM 12255 O O . LEU A 1 35 ? -0.591 -5.399 -4.057 1.00 0.00 33 LEU A O 7
ATOM 12271 N N . LEU A 1 36 ? -0.847 -3.264 -4.720 1.00 0.00 34 LEU A N 7
ATOM 12272 C CA . LEU A 1 36 ? -0.254 -3.486 -6.034 1.00 0.00 34 LEU A CA 7
ATOM 12273 C C . LEU A 1 36 ? 1.175 -4.004 -5.904 1.00 0.00 34 LEU A C 7
ATOM 12274 O O . LEU A 1 36 ? 1.581 -4.921 -6.619 1.00 0.00 34 LEU A O 7
ATOM 12290 N N . TYR A 1 37 ? 1.933 -3.412 -4.988 1.00 0.00 35 TYR A N 7
ATOM 12291 C CA . TYR A 1 37 ? 3.317 -3.813 -4.766 1.00 0.00 35 TYR A CA 7
ATOM 12292 C C . TYR A 1 37 ? 3.386 -5.148 -4.031 1.00 0.00 35 TYR A C 7
ATOM 12293 O O . TYR A 1 37 ? 4.287 -5.955 -4.264 1.00 0.00 35 TYR A O 7
ATOM 12311 N N . LEU A 1 38 ? 2.427 -5.375 -3.140 1.00 0.00 36 LEU A N 7
ATOM 12312 C CA . LEU A 1 38 ? 2.376 -6.612 -2.368 1.00 0.00 36 LEU A CA 7
ATOM 12313 C C . LEU A 1 38 ? 2.032 -7.798 -3.263 1.00 0.00 36 LEU A C 7
ATOM 12314 O O . LEU A 1 38 ? 2.436 -8.929 -2.993 1.00 0.00 36 LEU A O 7
ATOM 12330 N N . GLN A 1 39 ? 1.285 -7.531 -4.330 1.00 0.00 37 GLN A N 7
ATOM 12331 C CA . GLN A 1 39 ? 0.889 -8.576 -5.266 1.00 0.00 37 GLN A CA 7
ATOM 12332 C C . GLN A 1 39 ? 2.096 -9.399 -5.707 1.00 0.00 37 GLN A C 7
ATOM 12333 O O . GLN A 1 39 ? 2.013 -10.620 -5.840 1.00 0.00 37 GLN A O 7
ATOM 12347 N N . HIS A 1 40 ? 3.217 -8.721 -5.931 1.00 0.00 38 HIS A N 7
ATOM 12348 C CA . HIS A 1 40 ? 4.441 -9.389 -6.358 1.00 0.00 38 HIS A CA 7
ATOM 12349 C C . HIS A 1 40 ? 4.856 -10.457 -5.351 1.00 0.00 38 HIS A C 7
ATOM 12350 O O . HIS A 1 40 ? 5.048 -11.619 -5.709 1.00 0.00 38 HIS A O 7
ATOM 12364 N N . GLN A 1 41 ? 4.993 -10.055 -4.091 1.00 0.00 39 GLN A N 7
ATOM 12365 C CA . GLN A 1 41 ? 5.387 -10.978 -3.034 1.00 0.00 39 GLN A CA 7
ATOM 12366 C C . GLN A 1 41 ? 4.423 -12.156 -2.953 1.00 0.00 39 GLN A C 7
ATOM 12367 O O . GLN A 1 41 ? 4.837 -13.299 -2.752 1.00 0.00 39 GLN A O 7
ATOM 12381 N N . LEU A 1 42 ? 3.134 -11.872 -3.109 1.00 0.00 40 LEU A N 7
ATOM 12382 C CA . LEU A 1 42 ? 2.110 -12.909 -3.053 1.00 0.00 40 LEU A CA 7
ATOM 12383 C C . LEU A 1 42 ? 2.360 -13.979 -4.110 1.00 0.00 40 LEU A C 7
ATOM 12384 O O . LEU A 1 42 ? 2.444 -15.167 -3.798 1.00 0.00 40 LEU A O 7
ATOM 12400 N N . ASP A 1 43 ? 2.480 -13.551 -5.362 1.00 0.00 41 ASP A N 7
ATOM 12401 C CA . ASP A 1 43 ? 2.725 -14.473 -6.465 1.00 0.00 41 ASP A CA 7
ATOM 12402 C C . ASP A 1 43 ? 3.983 -15.297 -6.216 1.00 0.00 41 ASP A C 7
ATOM 12403 O O . ASP A 1 43 ? 4.012 -16.498 -6.482 1.00 0.00 41 ASP A O 7
ATOM 12412 N N . GLU A 1 44 ? 5.021 -14.643 -5.705 1.00 0.00 42 GLU A N 7
ATOM 12413 C CA . GLU A 1 44 ? 6.284 -15.316 -5.422 1.00 0.00 42 GLU A CA 7
ATOM 12414 C C . GLU A 1 44 ? 6.124 -16.312 -4.277 1.00 0.00 42 GLU A C 7
ATOM 12415 O O . GLU A 1 44 ? 6.728 -17.386 -4.285 1.00 0.00 42 GLU A O 7
ATOM 12427 N N . LEU A 1 45 ? 5.307 -15.950 -3.294 1.00 0.00 43 LEU A N 7
ATOM 12428 C CA . LEU A 1 45 ? 5.068 -16.811 -2.142 1.00 0.00 43 LEU A CA 7
ATOM 12429 C C . LEU A 1 45 ? 4.243 -18.032 -2.536 1.00 0.00 43 LEU A C 7
ATOM 12430 O O . LEU A 1 45 ? 4.384 -19.104 -1.951 1.00 0.00 43 LEU A O 7
ATOM 12446 N N . ASN A 1 46 ? 3.382 -17.861 -3.536 1.00 0.00 44 ASN A N 7
ATOM 12447 C CA . ASN A 1 46 ? 2.535 -18.950 -4.010 1.00 0.00 44 ASN A CA 7
ATOM 12448 C C . ASN A 1 46 ? 3.377 -20.152 -4.424 1.00 0.00 44 ASN A C 7
ATOM 12449 O O . ASN A 1 46 ? 3.052 -21.292 -4.094 1.00 0.00 44 ASN A O 7
ATOM 12460 N N . GLU A 1 47 ? 4.461 -19.889 -5.148 1.00 0.00 45 GLU A N 7
ATOM 12461 C CA . GLU A 1 47 ? 5.349 -20.951 -5.608 1.00 0.00 45 GLU A CA 7
ATOM 12462 C C . GLU A 1 47 ? 6.449 -21.219 -4.585 1.00 0.00 45 GLU A C 7
ATOM 12463 O O . GLU A 1 47 ? 6.755 -22.370 -4.277 1.00 0.00 45 GLU A O 7
ATOM 12475 N N . ASN A 1 48 ? 7.040 -20.148 -4.065 1.00 0.00 46 ASN A N 7
ATOM 12476 C CA . ASN A 1 48 ? 8.107 -20.268 -3.079 1.00 0.00 46 ASN A CA 7
ATOM 12477 C C . ASN A 1 48 ? 7.642 -21.074 -1.869 1.00 0.00 46 ASN A C 7
ATOM 12478 O O . ASN A 1 48 ? 8.422 -21.804 -1.257 1.00 0.00 46 ASN A O 7
ATOM 12489 N N . LYS A 1 49 ? 6.365 -20.935 -1.528 1.00 0.00 47 LYS A N 7
ATOM 12490 C CA . LYS A 1 49 ? 5.793 -21.651 -0.393 1.00 0.00 47 LYS A CA 7
ATOM 12491 C C . LYS A 1 49 ? 6.634 -21.438 0.862 1.00 0.00 47 LYS A C 7
ATOM 12492 O O . LYS A 1 49 ? 6.803 -22.352 1.668 1.00 0.00 47 LYS A O 7
ATOM 12511 N N . SER A 1 50 ? 7.154 -20.225 1.023 1.00 0.00 48 SER A N 7
ATOM 12512 C CA . SER A 1 50 ? 7.977 -19.895 2.179 1.00 0.00 48 SER A CA 7
ATOM 12513 C C . SER A 1 50 ? 7.121 -19.750 3.433 1.00 0.00 48 SER A C 7
ATOM 12514 O O . SER A 1 50 ? 6.131 -19.017 3.442 1.00 0.00 48 SER A O 7
ATOM 12522 N N . LYS A 1 51 ? 7.508 -20.454 4.491 1.00 0.00 49 LYS A N 7
ATOM 12523 C CA . LYS A 1 51 ? 6.778 -20.405 5.752 1.00 0.00 49 LYS A CA 7
ATOM 12524 C C . LYS A 1 51 ? 6.822 -19.003 6.352 1.00 0.00 49 LYS A C 7
ATOM 12525 O O . LYS A 1 51 ? 5.798 -18.467 6.775 1.00 0.00 49 LYS A O 7
ATOM 12544 N N . GLU A 1 52 ? 8.015 -18.416 6.386 1.00 0.00 50 GLU A N 7
ATOM 12545 C CA . GLU A 1 52 ? 8.190 -17.076 6.933 1.00 0.00 50 GLU A CA 7
ATOM 12546 C C . GLU A 1 52 ? 7.512 -16.033 6.049 1.00 0.00 50 GLU A C 7
ATOM 12547 O O . GLU A 1 52 ? 6.829 -15.134 6.542 1.00 0.00 50 GLU A O 7
ATOM 12559 N N . LEU A 1 53 ? 7.705 -16.159 4.742 1.00 0.00 51 LEU A N 7
ATOM 12560 C CA . LEU A 1 53 ? 7.113 -15.229 3.787 1.00 0.00 51 LEU A CA 7
ATOM 12561 C C . LEU A 1 53 ? 5.591 -15.244 3.883 1.00 0.00 51 LEU A C 7
ATOM 12562 O O . LEU A 1 53 ? 4.942 -14.205 3.767 1.00 0.00 51 LEU A O 7
ATOM 12578 N N . GLN A 1 54 ? 5.029 -16.430 4.098 1.00 0.00 52 GLN A N 7
ATOM 12579 C CA . GLN A 1 54 ? 3.583 -16.580 4.212 1.00 0.00 52 GLN A CA 7
ATOM 12580 C C . GLN A 1 54 ? 3.073 -15.962 5.509 1.00 0.00 52 GLN A C 7
ATOM 12581 O O . GLN A 1 54 ? 2.177 -15.118 5.495 1.00 0.00 52 GLN A O 7
ATOM 12595 N N . GLU A 1 55 ? 3.647 -16.390 6.629 1.00 0.00 53 GLU A N 7
ATOM 12596 C CA . GLU A 1 55 ? 3.248 -15.879 7.935 1.00 0.00 53 GLU A CA 7
ATOM 12597 C C . GLU A 1 55 ? 3.419 -14.365 8.002 1.00 0.00 53 GLU A C 7
ATOM 12598 O O . GLU A 1 55 ? 2.694 -13.677 8.721 1.00 0.00 53 GLU A O 7
ATOM 12610 N N . LYS A 1 56 ? 4.386 -13.850 7.249 1.00 0.00 54 LYS A N 7
ATOM 12611 C CA . LYS A 1 56 ? 4.655 -12.418 7.222 1.00 0.00 54 LYS A CA 7
ATOM 12612 C C . LYS A 1 56 ? 3.591 -11.680 6.414 1.00 0.00 54 LYS A C 7
ATOM 12613 O O . LYS A 1 56 ? 2.969 -10.738 6.905 1.00 0.00 54 LYS A O 7
ATOM 12632 N N . ILE A 1 57 ? 3.388 -12.115 5.175 1.00 0.00 55 ILE A N 7
ATOM 12633 C CA . ILE A 1 57 ? 2.398 -11.497 4.302 1.00 0.00 55 ILE A CA 7
ATOM 12634 C C . ILE A 1 57 ? 1.011 -11.530 4.934 1.00 0.00 55 ILE A C 7
ATOM 12635 O O . ILE A 1 57 ? 0.344 -10.501 5.046 1.00 0.00 55 ILE A O 7
ATOM 12651 N N . ILE A 1 58 ? 0.582 -12.719 5.346 1.00 0.00 56 ILE A N 7
ATOM 12652 C CA . ILE A 1 58 ? -0.724 -12.886 5.969 1.00 0.00 56 ILE A CA 7
ATOM 12653 C C . ILE A 1 58 ? -0.889 -11.948 7.160 1.00 0.00 56 ILE A C 7
ATOM 12654 O O . ILE A 1 58 ? -1.981 -11.444 7.421 1.00 0.00 56 ILE A O 7
ATOM 12670 N N . ARG A 1 59 ? 0.205 -11.718 7.881 1.00 0.00 57 ARG A N 7
ATOM 12671 C CA . ARG A 1 59 ? 0.182 -10.840 9.044 1.00 0.00 57 ARG A CA 7
ATOM 12672 C C . ARG A 1 59 ? -0.064 -9.392 8.629 1.00 0.00 57 ARG A C 7
ATOM 12673 O O . ARG A 1 59 ? -0.972 -8.737 9.139 1.00 0.00 57 ARG A O 7
ATOM 12694 N N . GLU A 1 60 ? 0.751 -8.902 7.700 1.00 0.00 58 GLU A N 7
ATOM 12695 C CA . GLU A 1 60 ? 0.621 -7.531 7.219 1.00 0.00 58 GLU A CA 7
ATOM 12696 C C . GLU A 1 60 ? -0.725 -7.321 6.530 1.00 0.00 58 GLU A C 7
ATOM 12697 O O . GLU A 1 60 ? -1.353 -6.272 6.675 1.00 0.00 58 GLU A O 7
ATOM 12709 N N . LEU A 1 61 ? -1.162 -8.328 5.780 1.00 0.00 59 LEU A N 7
ATOM 12710 C CA . LEU A 1 61 ? -2.432 -8.255 5.067 1.00 0.00 59 LEU A CA 7
ATOM 12711 C C . LEU A 1 61 ? -3.601 -8.180 6.044 1.00 0.00 59 LEU A C 7
ATOM 12712 O O . LEU A 1 61 ? -4.526 -7.386 5.862 1.00 0.00 59 LEU A O 7
ATOM 12728 N N . ASP A 1 62 ? -3.552 -9.007 7.082 1.00 0.00 60 ASP A N 7
ATOM 12729 C CA . ASP A 1 62 ? -4.605 -9.032 8.091 1.00 0.00 60 ASP A CA 7
ATOM 12730 C C . ASP A 1 62 ? -4.704 -7.688 8.806 1.00 0.00 60 ASP A C 7
ATOM 12731 O O . ASP A 1 62 ? -5.779 -7.094 8.887 1.00 0.00 60 ASP A O 7
ATOM 12740 N N . VAL A 1 63 ? -3.576 -7.216 9.326 1.00 0.00 61 VAL A N 7
ATOM 12741 C CA . VAL A 1 63 ? -3.534 -5.943 10.036 1.00 0.00 61 VAL A CA 7
ATOM 12742 C C . VAL A 1 63 ? -4.050 -4.808 9.158 1.00 0.00 61 VAL A C 7
ATOM 12743 O O . VAL A 1 63 ? -4.944 -4.060 9.554 1.00 0.00 61 VAL A O 7
ATOM 12756 N N . VAL A 1 64 ? -3.483 -4.686 7.962 1.00 0.00 62 VAL A N 7
ATOM 12757 C CA . VAL A 1 64 ? -3.886 -3.644 7.026 1.00 0.00 62 VAL A CA 7
ATOM 12758 C C . VAL A 1 64 ? -5.358 -3.781 6.652 1.00 0.00 62 VAL A C 7
ATOM 12759 O O . VAL A 1 64 ? -6.144 -2.850 6.832 1.00 0.00 62 VAL A O 7
ATOM 12772 N N . CYS A 1 65 ? -5.724 -4.947 6.132 1.00 0.00 63 CYS A N 7
ATOM 12773 C CA . CYS A 1 65 ? -7.102 -5.206 5.732 1.00 0.00 63 CYS A CA 7
ATOM 12774 C C . CYS A 1 65 ? -8.065 -4.928 6.883 1.00 0.00 63 CYS A C 7
ATOM 12775 O O . CYS A 1 65 ? -9.225 -4.582 6.664 1.00 0.00 63 CYS A O 7
ATOM 12783 N N . ALA A 1 66 ? -7.574 -5.082 8.107 1.00 0.00 64 ALA A N 7
ATOM 12784 C CA . ALA A 1 66 ? -8.389 -4.847 9.292 1.00 0.00 64 ALA A CA 7
ATOM 12785 C C . ALA A 1 66 ? -8.648 -3.357 9.494 1.00 0.00 64 ALA A C 7
ATOM 12786 O O . ALA A 1 66 ? -9.797 -2.917 9.533 1.00 0.00 64 ALA A O 7
ATOM 12793 N N . MET A 1 67 ? -7.574 -2.587 9.622 1.00 0.00 65 MET A N 7
ATOM 12794 C CA . MET A 1 67 ? -7.685 -1.146 9.820 1.00 0.00 65 MET A CA 7
ATOM 12795 C C . MET A 1 67 ? -8.342 -0.482 8.613 1.00 0.00 65 MET A C 7
ATOM 12796 O O . MET A 1 67 ? -9.055 0.513 8.754 1.00 0.00 65 MET A O 7
ATOM 12810 N N . ILE A 1 68 ? -8.098 -1.037 7.432 1.00 0.00 66 ILE A N 7
ATOM 12811 C CA . ILE A 1 68 ? -8.667 -0.498 6.202 1.00 0.00 66 ILE A CA 7
ATOM 12812 C C . ILE A 1 68 ? -10.163 -0.780 6.119 1.00 0.00 66 ILE A C 7
ATOM 12813 O O . ILE A 1 68 ? -10.957 0.112 5.823 1.00 0.00 66 ILE A O 7
ATOM 12829 N N . GLU A 1 69 ? -10.540 -2.026 6.385 1.00 0.00 67 GLU A N 7
ATOM 12830 C CA . GLU A 1 69 ? -11.942 -2.426 6.341 1.00 0.00 67 GLU A CA 7
ATOM 12831 C C . GLU A 1 69 ? -12.769 -1.616 7.335 1.00 0.00 67 GLU A C 7
ATOM 12832 O O . GLU A 1 69 ? -13.837 -1.104 6.999 1.00 0.00 67 GLU A O 7
ATOM 12844 N N . GLY A 1 70 ? -12.269 -1.505 8.561 1.00 0.00 68 GLY A N 7
ATOM 12845 C CA . GLY A 1 70 ? -12.974 -0.757 9.586 1.00 0.00 68 GLY A CA 7
ATOM 12846 C C . GLY A 1 70 ? -13.006 0.731 9.299 1.00 0.00 68 GLY A C 7
ATOM 12847 O O . GLY A 1 70 ? -14.062 1.359 9.364 1.00 0.00 68 GLY A O 7
ATOM 12851 N N . ALA A 1 71 ? -11.846 1.296 8.982 1.00 0.00 69 ALA A N 7
ATOM 12852 C CA . ALA A 1 71 ? -11.745 2.720 8.684 1.00 0.00 69 ALA A CA 7
ATOM 12853 C C . ALA A 1 71 ? -12.595 3.088 7.472 1.00 0.00 69 ALA A C 7
ATOM 12854 O O . ALA A 1 71 ? -13.449 3.970 7.546 1.00 0.00 69 ALA A O 7
ATOM 12861 N N . GLN A 1 72 ? -12.353 2.406 6.356 1.00 0.00 70 GLN A N 7
ATOM 12862 C CA . GLN A 1 72 ? -13.095 2.664 5.128 1.00 0.00 70 GLN A CA 7
ATOM 12863 C C . GLN A 1 72 ? -14.592 2.474 5.347 1.00 0.00 70 GLN A C 7
ATOM 12864 O O . GLN A 1 72 ? -15.398 3.326 4.975 1.00 0.00 70 GLN A O 7
ATOM 12878 N N . GLY A 1 73 ? -14.959 1.348 5.953 1.00 0.00 71 GLY A N 7
ATOM 12879 C CA . GLY A 1 73 ? -16.359 1.066 6.210 1.00 0.00 71 GLY A CA 7
ATOM 12880 C C . GLY A 1 73 ? -17.044 2.181 6.973 1.00 0.00 71 GLY A C 7
ATOM 12881 O O . GLY A 1 73 ? -18.092 2.674 6.558 1.00 0.00 71 GLY A O 7
ATOM 12885 N N . ALA A 1 74 ? -16.452 2.580 8.095 1.00 0.00 72 ALA A N 7
ATOM 12886 C CA . ALA A 1 74 ? -17.012 3.646 8.916 1.00 0.00 72 ALA A CA 7
ATOM 12887 C C . ALA A 1 74 ? -16.989 4.979 8.179 1.00 0.00 72 ALA A C 7
ATOM 12888 O O . ALA A 1 74 ? -18.011 5.658 8.068 1.00 0.00 72 ALA A O 7
ATOM 12895 N N . LEU A 1 75 ? -15.817 5.352 7.676 1.00 0.00 73 LEU A N 7
ATOM 12896 C CA . LEU A 1 75 ? -15.660 6.606 6.948 1.00 0.00 73 LEU A CA 7
ATOM 12897 C C . LEU A 1 75 ? -16.696 6.722 5.834 1.00 0.00 73 LEU A C 7
ATOM 12898 O O . LEU A 1 75 ? -17.450 7.692 5.774 1.00 0.00 73 LEU A O 7
ATOM 12914 N N . GLU A 1 76 ? -16.726 5.726 4.954 1.00 0.00 74 GLU A N 7
ATOM 12915 C CA . GLU A 1 76 ? -17.671 5.716 3.843 1.00 0.00 74 GLU A CA 7
ATOM 12916 C C . GLU A 1 76 ? -19.105 5.841 4.348 1.00 0.00 74 GLU A C 7
ATOM 12917 O O . GLU A 1 76 ? -19.876 6.668 3.861 1.00 0.00 74 GLU A O 7
ATOM 12929 N N . ARG A 1 77 ? -19.456 5.013 5.327 1.00 0.00 75 ARG A N 7
ATOM 12930 C CA . ARG A 1 77 ? -20.798 5.029 5.897 1.00 0.00 75 ARG A CA 7
ATOM 12931 C C . ARG A 1 77 ? -21.110 6.390 6.514 1.00 0.00 75 ARG A C 7
ATOM 12932 O O . ARG A 1 77 ? -22.270 6.794 6.592 1.00 0.00 75 ARG A O 7
ATOM 12953 N N . GLU A 1 78 ? -20.068 7.090 6.950 1.00 0.00 76 GLU A N 7
ATOM 12954 C CA . GLU A 1 78 ? -20.233 8.404 7.561 1.00 0.00 76 GLU A CA 7
ATOM 12955 C C . GLU A 1 78 ? -20.461 9.473 6.496 1.00 0.00 76 GLU A C 7
ATOM 12956 O O . GLU A 1 78 ? -21.446 10.213 6.545 1.00 0.00 76 GLU A O 7
ATOM 12968 N N . LEU A 1 79 ? -19.546 9.550 5.537 1.00 0.00 77 LEU A N 7
ATOM 12969 C CA . LEU A 1 79 ? -19.647 10.530 4.461 1.00 0.00 77 LEU A CA 7
ATOM 12970 C C . LEU A 1 79 ? -20.890 10.282 3.613 1.00 0.00 77 LEU A C 7
ATOM 12971 O O . LEU A 1 79 ? -21.483 11.216 3.074 1.00 0.00 77 LEU A O 7
ATOM 12987 N N . LYS A 1 80 ? -21.281 9.017 3.502 1.00 0.00 78 LYS A N 7
ATOM 12988 C CA . LYS A 1 80 ? -22.457 8.645 2.723 1.00 0.00 78 LYS A CA 7
ATOM 12989 C C . LYS A 1 80 ? -23.715 9.285 3.298 1.00 0.00 78 LYS A C 7
ATOM 12990 O O . LYS A 1 80 ? -24.746 9.363 2.630 1.00 0.00 78 LYS A O 7
ATOM 13009 N N . ARG A 1 81 ? -23.625 9.743 4.543 1.00 0.00 79 ARG A N 7
ATOM 13010 C CA . ARG A 1 81 ? -24.756 10.378 5.208 1.00 0.00 79 ARG A CA 7
ATOM 13011 C C . ARG A 1 81 ? -25.177 11.647 4.475 1.00 0.00 79 ARG A C 7
ATOM 13012 O O . ARG A 1 81 ? -26.278 12.159 4.677 1.00 0.00 79 ARG A O 7
ATOM 13033 N N . THR A 1 82 ? -24.290 12.154 3.622 1.00 0.00 80 THR A N 7
ATOM 13034 C CA . THR A 1 82 ? -24.568 13.365 2.861 1.00 0.00 80 THR A CA 7
ATOM 13035 C C . THR A 1 82 ? -25.913 13.271 2.150 1.00 0.00 80 THR A C 7
ATOM 13036 O O . THR A 1 82 ? -26.519 12.201 2.088 1.00 0.00 80 THR A O 7
ATOM 13047 N N . ASP A 1 83 ? -26.373 14.395 1.613 1.00 0.00 81 ASP A N 7
ATOM 13048 C CA . ASP A 1 83 ? -27.646 14.439 0.903 1.00 0.00 81 ASP A CA 7
ATOM 13049 C C . ASP A 1 83 ? -27.465 14.057 -0.562 1.00 0.00 81 ASP A C 7
ATOM 13050 O O . ASP A 1 83 ? -27.805 12.946 -0.971 1.00 0.00 81 ASP A O 7
ATOM 13059 N N . LEU A 1 84 ? -26.929 14.983 -1.348 1.00 0.00 82 LEU A N 7
ATOM 13060 C CA . LEU A 1 84 ? -26.703 14.745 -2.770 1.00 0.00 82 LEU A CA 7
ATOM 13061 C C . LEU A 1 84 ? -25.945 15.906 -3.403 1.00 0.00 82 LEU A C 7
ATOM 13062 O O . LEU A 1 84 ? -26.037 17.044 -2.945 1.00 0.00 82 LEU A O 7
ATOM 13078 N N . ASN A 1 85 ? -25.199 15.611 -4.463 1.00 0.00 83 ASN A N 7
ATOM 13079 C CA . ASN A 1 85 ? -24.426 16.632 -5.161 1.00 0.00 83 ASN A CA 7
ATOM 13080 C C . ASN A 1 85 ? -23.664 16.027 -6.337 1.00 0.00 83 ASN A C 7
ATOM 13081 O O . ASN A 1 85 ? -23.220 14.880 -6.278 1.00 0.00 83 ASN A O 7
ATOM 13092 N N . ILE A 1 86 ? -23.517 16.807 -7.403 1.00 0.00 84 ILE A N 7
ATOM 13093 C CA . ILE A 1 86 ? -22.806 16.349 -8.591 1.00 0.00 84 ILE A CA 7
ATOM 13094 C C . ILE A 1 86 ? -21.362 15.986 -8.263 1.00 0.00 84 ILE A C 7
ATOM 13095 O O . ILE A 1 86 ? -20.925 14.859 -8.497 1.00 0.00 84 ILE A O 7
ATOM 13111 N N . LEU A 1 87 ? -20.625 16.948 -7.717 1.00 0.00 85 LEU A N 7
ATOM 13112 C CA . LEU A 1 87 ? -19.230 16.730 -7.353 1.00 0.00 85 LEU A CA 7
ATOM 13113 C C . LEU A 1 87 ? -19.108 15.642 -6.291 1.00 0.00 85 LEU A C 7
ATOM 13114 O O . LEU A 1 87 ? -18.322 14.706 -6.436 1.00 0.00 85 LEU A O 7
ATOM 13130 N N . GLU A 1 88 ? -19.892 15.772 -5.226 1.00 0.00 86 GLU A N 7
ATOM 13131 C CA . GLU A 1 88 ? -19.870 14.798 -4.140 1.00 0.00 86 GLU A CA 7
ATOM 13132 C C . GLU A 1 88 ? -20.139 13.391 -4.666 1.00 0.00 86 GLU A C 7
ATOM 13133 O O . GLU A 1 88 ? -19.471 12.433 -4.277 1.00 0.00 86 GLU A O 7
ATOM 13145 N N . ARG A 1 89 ? -21.123 13.275 -5.552 1.00 0.00 87 ARG A N 7
ATOM 13146 C CA . ARG A 1 89 ? -21.482 11.985 -6.130 1.00 0.00 87 ARG A CA 7
ATOM 13147 C C . ARG A 1 89 ? -20.312 11.395 -6.911 1.00 0.00 87 ARG A C 7
ATOM 13148 O O . ARG A 1 89 ? -19.976 10.221 -6.755 1.00 0.00 87 ARG A O 7
ATOM 13169 N N . PHE A 1 90 ? -19.696 12.218 -7.755 1.00 0.00 88 PHE A N 7
ATOM 13170 C CA . PHE A 1 90 ? -18.564 11.777 -8.563 1.00 0.00 88 PHE A CA 7
ATOM 13171 C C . PHE A 1 90 ? -17.448 11.227 -7.681 1.00 0.00 88 PHE A C 7
ATOM 13172 O O . PHE A 1 90 ? -17.011 10.089 -7.852 1.00 0.00 88 PHE A O 7
ATOM 13189 N N . ASN A 1 91 ? -16.991 12.042 -6.736 1.00 0.00 89 ASN A N 7
ATOM 13190 C CA . ASN A 1 91 ? -15.924 11.638 -5.827 1.00 0.00 89 ASN A CA 7
ATOM 13191 C C . ASN A 1 91 ? -16.346 10.429 -4.996 1.00 0.00 89 ASN A C 7
ATOM 13192 O O . ASN A 1 91 ? -15.565 9.499 -4.795 1.00 0.00 89 ASN A O 7
ATOM 13203 N N . TYR A 1 92 ? -17.585 10.451 -4.519 1.00 0.00 90 TYR A N 7
ATOM 13204 C CA . TYR A 1 92 ? -18.111 9.358 -3.708 1.00 0.00 90 TYR A CA 7
ATOM 13205 C C . TYR A 1 92 ? -18.095 8.047 -4.487 1.00 0.00 90 TYR A C 7
ATOM 13206 O O . TYR A 1 92 ? -17.658 7.016 -3.976 1.00 0.00 90 TYR A O 7
ATOM 13224 N N . GLU A 1 93 ? -18.574 8.096 -5.727 1.00 0.00 91 GLU A N 7
ATOM 13225 C CA . GLU A 1 93 ? -18.615 6.911 -6.576 1.00 0.00 91 GLU A CA 7
ATOM 13226 C C . GLU A 1 93 ? -17.213 6.344 -6.787 1.00 0.00 91 GLU A C 7
ATOM 13227 O O . GLU A 1 93 ? -16.965 5.166 -6.534 1.00 0.00 91 GLU A O 7
ATOM 13239 N N . GLU A 1 94 ? -16.302 7.193 -7.253 1.00 0.00 92 GLU A N 7
ATOM 13240 C CA . GLU A 1 94 ? -14.927 6.776 -7.499 1.00 0.00 92 GLU A CA 7
ATOM 13241 C C . GLU A 1 94 ? -14.278 6.256 -6.220 1.00 0.00 92 GLU A C 7
ATOM 13242 O O . GLU A 1 94 ? -13.672 5.185 -6.209 1.00 0.00 92 GLU A O 7
ATOM 13254 N N . ALA A 1 95 ? -14.410 7.024 -5.142 1.00 0.00 93 ALA A N 7
ATOM 13255 C CA . ALA A 1 95 ? -13.838 6.641 -3.857 1.00 0.00 93 ALA A CA 7
ATOM 13256 C C . ALA A 1 95 ? -14.248 5.224 -3.474 1.00 0.00 93 ALA A C 7
ATOM 13257 O O . ALA A 1 95 ? -13.402 4.388 -3.160 1.00 0.00 93 ALA A O 7
ATOM 13264 N N . GLN A 1 96 ? -15.551 4.962 -3.502 1.00 0.00 94 GLN A N 7
ATOM 13265 C CA . GLN A 1 96 ? -16.073 3.645 -3.156 1.00 0.00 94 GLN A CA 7
ATOM 13266 C C . GLN A 1 96 ? -15.585 2.590 -4.143 1.00 0.00 94 GLN A C 7
ATOM 13267 O O . GLN A 1 96 ? -15.343 1.441 -3.772 1.00 0.00 94 GLN A O 7
ATOM 13281 N N . THR A 1 97 ? -15.442 2.986 -5.404 1.00 0.00 95 THR A N 7
ATOM 13282 C CA . THR A 1 97 ? -14.986 2.075 -6.446 1.00 0.00 95 THR A CA 7
ATOM 13283 C C . THR A 1 97 ? -13.602 1.522 -6.123 1.00 0.00 95 THR A C 7
ATOM 13284 O O . THR A 1 97 ? -13.389 0.308 -6.136 1.00 0.00 95 THR A O 7
ATOM 13295 N N . LEU A 1 98 ? -12.664 2.417 -5.834 1.00 0.00 96 LEU A N 7
ATOM 13296 C CA . LEU A 1 98 ? -11.300 2.017 -5.507 1.00 0.00 96 LEU A CA 7
ATOM 13297 C C . LEU A 1 98 ? -11.258 1.244 -4.193 1.00 0.00 96 LEU A C 7
ATOM 13298 O O . LEU A 1 98 ? -10.554 0.241 -4.073 1.00 0.00 96 LEU A O 7
ATOM 13314 N N . SER A 1 99 ? -12.021 1.715 -3.212 1.00 0.00 97 SER A N 7
ATOM 13315 C CA . SER A 1 99 ? -12.070 1.070 -1.905 1.00 0.00 97 SER A CA 7
ATOM 13316 C C . SER A 1 99 ? -12.588 -0.360 -2.026 1.00 0.00 97 SER A C 7
ATOM 13317 O O . SER A 1 99 ? -12.013 -1.291 -1.461 1.00 0.00 97 SER A O 7
ATOM 13325 N N . LYS A 1 100 ? -13.678 -0.528 -2.767 1.00 0.00 98 LYS A N 7
ATOM 13326 C CA . LYS A 1 100 ? -14.275 -1.843 -2.964 1.00 0.00 98 LYS A CA 7
ATOM 13327 C C . LYS A 1 100 ? -13.303 -2.781 -3.673 1.00 0.00 98 LYS A C 7
ATOM 13328 O O . LYS A 1 100 ? -13.067 -3.902 -3.222 1.00 0.00 98 LYS A O 7
ATOM 13347 N N . ILE A 1 101 ? -12.741 -2.314 -4.782 1.00 0.00 99 ILE A N 7
ATOM 13348 C CA . ILE A 1 101 ? -11.793 -3.111 -5.552 1.00 0.00 99 ILE A CA 7
ATOM 13349 C C . ILE A 1 101 ? -10.618 -3.554 -4.686 1.00 0.00 99 ILE A C 7
ATOM 13350 O O . ILE A 1 101 ? -10.193 -4.709 -4.740 1.00 0.00 99 ILE A O 7
ATOM 13366 N N . LEU A 1 102 ? -10.098 -2.629 -3.886 1.00 0.00 100 LEU A N 7
ATOM 13367 C CA . LEU A 1 102 ? -8.973 -2.924 -3.005 1.00 0.00 100 LEU A CA 7
ATOM 13368 C C . LEU A 1 102 ? -9.338 -4.011 -2.000 1.00 0.00 100 LEU A C 7
ATOM 13369 O O . LEU A 1 102 ? -8.592 -4.974 -1.810 1.00 0.00 100 LEU A O 7
ATOM 13385 N N . LEU A 1 103 ? -10.492 -3.854 -1.359 1.00 0.00 101 LEU A N 7
ATOM 13386 C CA . LEU A 1 103 ? -10.959 -4.823 -0.375 1.00 0.00 101 LEU A CA 7
ATOM 13387 C C . LEU A 1 103 ? -11.029 -6.222 -0.977 1.00 0.00 101 LEU A C 7
ATOM 13388 O O . LEU A 1 103 ? -10.599 -7.198 -0.363 1.00 0.00 101 LEU A O 7
ATOM 13404 N N . LYS A 1 104 ? -11.573 -6.313 -2.187 1.00 0.00 102 LYS A N 7
ATOM 13405 C CA . LYS A 1 104 ? -11.697 -7.591 -2.877 1.00 0.00 102 LYS A CA 7
ATOM 13406 C C . LYS A 1 104 ? -10.326 -8.213 -3.122 1.00 0.00 102 LYS A C 7
ATOM 13407 O O . LYS A 1 104 ? -10.089 -9.369 -2.772 1.00 0.00 102 LYS A O 7
ATOM 13426 N N . ASP A 1 105 ? -9.429 -7.439 -3.722 1.00 0.00 103 ASP A N 7
ATOM 13427 C CA . ASP A 1 105 ? -8.081 -7.914 -4.010 1.00 0.00 103 ASP A CA 7
ATOM 13428 C C . ASP A 1 105 ? -7.390 -8.395 -2.738 1.00 0.00 103 ASP A C 7
ATOM 13429 O O . ASP A 1 105 ? -6.737 -9.440 -2.731 1.00 0.00 103 ASP A O 7
ATOM 13438 N N . LEU A 1 106 ? -7.538 -7.628 -1.664 1.00 0.00 104 LEU A N 7
ATOM 13439 C CA . LEU A 1 106 ? -6.928 -7.976 -0.385 1.00 0.00 104 LEU A CA 7
ATOM 13440 C C . LEU A 1 106 ? -7.450 -9.317 0.121 1.00 0.00 104 LEU A C 7
ATOM 13441 O O . LEU A 1 106 ? -6.678 -10.179 0.540 1.00 0.00 104 LEU A O 7
ATOM 13457 N N . LYS A 1 107 ? -8.768 -9.486 0.077 1.00 0.00 105 LYS A N 7
ATOM 13458 C CA . LYS A 1 107 ? -9.396 -10.723 0.527 1.00 0.00 105 LYS A CA 7
ATOM 13459 C C . LYS A 1 107 ? -8.838 -11.924 -0.231 1.00 0.00 105 LYS A C 7
ATOM 13460 O O . LYS A 1 107 ? -8.398 -12.901 0.374 1.00 0.00 105 LYS A O 7
ATOM 13479 N N . GLU A 1 108 ? -8.858 -11.841 -1.557 1.00 0.00 106 GLU A N 7
ATOM 13480 C CA . GLU A 1 108 ? -8.354 -12.922 -2.396 1.00 0.00 106 GLU A CA 7
ATOM 13481 C C . GLU A 1 108 ? -6.914 -13.269 -2.030 1.00 0.00 106 GLU A C 7
ATOM 13482 O O . GLU A 1 108 ? -6.584 -14.430 -1.788 1.00 0.00 106 GLU A O 7
ATOM 13494 N N . THR A 1 109 ? -6.058 -12.251 -1.992 1.00 0.00 107 THR A N 7
ATOM 13495 C CA . THR A 1 109 ? -4.653 -12.447 -1.657 1.00 0.00 107 THR A CA 7
ATOM 13496 C C . THR A 1 109 ? -4.502 -13.186 -0.333 1.00 0.00 107 THR A C 7
ATOM 13497 O O . THR A 1 109 ? -3.710 -14.122 -0.221 1.00 0.00 107 THR A O 7
ATOM 13508 N N . GLU A 1 110 ? -5.265 -12.760 0.669 1.00 0.00 108 GLU A N 7
ATOM 13509 C CA . GLU A 1 110 ? -5.214 -13.383 1.986 1.00 0.00 108 GLU A CA 7
ATOM 13510 C C . GLU A 1 110 ? -5.537 -14.871 1.896 1.00 0.00 108 GLU A C 7
ATOM 13511 O O . GLU A 1 110 ? -4.765 -15.712 2.358 1.00 0.00 108 GLU A O 7
ATOM 13523 N N . GLN A 1 111 ? -6.682 -15.188 1.301 1.00 0.00 109 GLN A N 7
ATOM 13524 C CA . GLN A 1 111 ? -7.107 -16.575 1.153 1.00 0.00 109 GLN A CA 7
ATOM 13525 C C . GLN A 1 111 ? -6.003 -17.419 0.526 1.00 0.00 109 GLN A C 7
ATOM 13526 O O . GLN A 1 111 ? -5.685 -18.505 1.010 1.00 0.00 109 GLN A O 7
ATOM 13540 N N . LYS A 1 112 ? -5.420 -16.913 -0.556 1.00 0.00 110 LYS A N 7
ATOM 13541 C CA . LYS A 1 112 ? -4.350 -17.619 -1.251 1.00 0.00 110 LYS A CA 7
ATOM 13542 C C . LYS A 1 112 ? -3.170 -17.871 -0.318 1.00 0.00 110 LYS A C 7
ATOM 13543 O O . LYS A 1 112 ? -2.614 -18.969 -0.287 1.00 0.00 110 LYS A O 7
ATOM 13562 N N . VAL A 1 113 ? -2.793 -16.849 0.443 1.00 0.00 111 VAL A N 7
ATOM 13563 C CA . VAL A 1 113 ? -1.681 -16.961 1.378 1.00 0.00 111 VAL A CA 7
ATOM 13564 C C . VAL A 1 113 ? -1.940 -18.051 2.411 1.00 0.00 111 VAL A C 7
ATOM 13565 O O . VAL A 1 113 ? -1.147 -18.981 2.563 1.00 0.00 111 VAL A O 7
ATOM 13578 N N . LYS A 1 114 ? -3.055 -17.932 3.123 1.00 0.00 112 LYS A N 7
ATOM 13579 C CA . LYS A 1 114 ? -3.422 -18.909 4.142 1.00 0.00 112 LYS A CA 7
ATOM 13580 C C . LYS A 1 114 ? -3.654 -20.282 3.521 1.00 0.00 112 LYS A C 7
ATOM 13581 O O . LYS A 1 114 ? -3.558 -21.305 4.201 1.00 0.00 112 LYS A O 7
ATOM 13600 N N . ASP A 1 115 ? -3.956 -20.299 2.228 1.00 0.00 113 ASP A N 7
ATOM 13601 C CA . ASP A 1 115 ? -4.198 -21.547 1.515 1.00 0.00 113 ASP A CA 7
ATOM 13602 C C . ASP A 1 115 ? -2.897 -22.315 1.306 1.00 0.00 113 ASP A C 7
ATOM 13603 O O . ASP A 1 115 ? -2.819 -23.512 1.582 1.00 0.00 113 ASP A O 7
ATOM 13612 N N . ILE A 1 116 ? -1.877 -21.617 0.815 1.00 0.00 114 ILE A N 7
ATOM 13613 C CA . ILE A 1 116 ? -0.579 -22.234 0.570 1.00 0.00 114 ILE A CA 7
ATOM 13614 C C . ILE A 1 116 ? -0.019 -22.863 1.841 1.00 0.00 114 ILE A C 7
ATOM 13615 O O . ILE A 1 116 ? 0.127 -22.194 2.863 1.00 0.00 114 ILE A O 7
ATOM 13631 N N . GLN A 1 117 ? 0.294 -24.153 1.768 1.00 0.00 115 GLN A N 7
ATOM 13632 C CA . GLN A 1 117 ? 0.839 -24.872 2.912 1.00 0.00 115 GLN A CA 7
ATOM 13633 C C . GLN A 1 117 ? 2.344 -24.655 3.025 1.00 0.00 115 GLN A C 7
ATOM 13634 O O . GLN A 1 117 ? 3.068 -24.719 2.032 1.00 0.00 115 GLN A O 7
ATOM 13648 N N . THR A 1 118 ? 2.810 -24.397 4.243 1.00 0.00 116 THR A N 7
ATOM 13649 C CA . THR A 1 118 ? 4.229 -24.169 4.486 1.00 0.00 116 THR A CA 7
ATOM 13650 C C . THR A 1 118 ? 4.648 -24.713 5.847 1.00 0.00 116 THR A C 7
ATOM 13651 O O . THR A 1 118 ? 3.804 -25.049 6.678 1.00 0.00 116 THR A O 7
ATOM 13662 N N . GLN A 1 119 ? 5.957 -24.798 6.068 1.00 0.00 117 GLN A N 7
ATOM 13663 C CA . GLN A 1 119 ? 6.487 -25.303 7.329 1.00 0.00 117 GLN A CA 7
ATOM 13664 C C . GLN A 1 119 ? 7.003 -24.161 8.198 1.00 0.00 117 GLN A C 7
ATOM 13665 O O . GLN A 1 119 ? 7.938 -24.335 8.980 1.00 0.00 117 GLN A O 7
ATOM 13679 N N . GLN A 1 3 ? 17.222 6.592 -11.112 1.00 0.00 1 GLN A N 8
ATOM 13680 C CA . GLN A 1 3 ? 15.799 6.530 -11.424 1.00 0.00 1 GLN A CA 8
ATOM 13681 C C . GLN A 1 3 ? 15.296 7.874 -11.942 1.00 0.00 1 GLN A C 8
ATOM 13682 O O . GLN A 1 3 ? 16.013 8.873 -11.899 1.00 0.00 1 GLN A O 8
ATOM 13696 N N . GLU A 1 4 ? 14.060 7.888 -12.430 1.00 0.00 2 GLU A N 8
ATOM 13697 C CA . GLU A 1 4 ? 13.462 9.109 -12.958 1.00 0.00 2 GLU A CA 8
ATOM 13698 C C . GLU A 1 4 ? 12.817 9.927 -11.841 1.00 0.00 2 GLU A C 8
ATOM 13699 O O . GLU A 1 4 ? 12.124 9.383 -10.980 1.00 0.00 2 GLU A O 8
ATOM 13711 N N . HIS A 1 5 ? 13.053 11.234 -11.862 1.00 0.00 3 HIS A N 8
ATOM 13712 C CA . HIS A 1 5 ? 12.495 12.127 -10.852 1.00 0.00 3 HIS A CA 8
ATOM 13713 C C . HIS A 1 5 ? 11.871 13.360 -11.500 1.00 0.00 3 HIS A C 8
ATOM 13714 O O . HIS A 1 5 ? 12.460 13.970 -12.392 1.00 0.00 3 HIS A O 8
ATOM 13728 N N . LYS A 1 6 ? 10.674 13.718 -11.047 1.00 0.00 4 LYS A N 8
ATOM 13729 C CA . LYS A 1 6 ? 9.969 14.876 -11.582 1.00 0.00 4 LYS A CA 8
ATOM 13730 C C . LYS A 1 6 ? 9.843 15.971 -10.527 1.00 0.00 4 LYS A C 8
ATOM 13731 O O . LYS A 1 6 ? 9.968 15.728 -9.326 1.00 0.00 4 LYS A O 8
ATOM 13750 N N . PRO A 1 7 ? 9.590 17.207 -10.983 1.00 0.00 5 PRO A N 8
ATOM 13751 C CA . PRO A 1 7 ? 9.439 18.363 -10.095 1.00 0.00 5 PRO A CA 8
ATOM 13752 C C . PRO A 1 7 ? 8.158 18.298 -9.270 1.00 0.00 5 PRO A C 8
ATOM 13753 O O . PRO A 1 7 ? 7.256 17.513 -9.566 1.00 0.00 5 PRO A O 8
ATOM 13764 N N . LYS A 1 8 ? 8.084 19.128 -8.235 1.00 0.00 6 LYS A N 8
ATOM 13765 C CA . LYS A 1 8 ? 6.912 19.166 -7.367 1.00 0.00 6 LYS A CA 8
ATOM 13766 C C . LYS A 1 8 ? 6.426 20.599 -7.174 1.00 0.00 6 LYS A C 8
ATOM 13767 O O . LYS A 1 8 ? 6.614 21.193 -6.112 1.00 0.00 6 LYS A O 8
ATOM 13786 N N . LYS A 1 9 ? 5.796 21.149 -8.207 1.00 0.00 7 LYS A N 8
ATOM 13787 C CA . LYS A 1 9 ? 5.279 22.511 -8.152 1.00 0.00 7 LYS A CA 8
ATOM 13788 C C . LYS A 1 9 ? 3.766 22.527 -8.349 1.00 0.00 7 LYS A C 8
ATOM 13789 O O . LYS A 1 9 ? 3.246 21.922 -9.286 1.00 0.00 7 LYS A O 8
ATOM 13808 N N . ASP A 1 10 ? 3.067 23.223 -7.459 1.00 0.00 8 ASP A N 8
ATOM 13809 C CA . ASP A 1 10 ? 1.614 23.320 -7.537 1.00 0.00 8 ASP A CA 8
ATOM 13810 C C . ASP A 1 10 ? 0.968 21.946 -7.382 1.00 0.00 8 ASP A C 8
ATOM 13811 O O . ASP A 1 10 ? -0.096 21.683 -7.944 1.00 0.00 8 ASP A O 8
ATOM 13820 N N . ASP A 1 11 ? 1.620 21.074 -6.621 1.00 0.00 9 ASP A N 8
ATOM 13821 C CA . ASP A 1 11 ? 1.109 19.728 -6.393 1.00 0.00 9 ASP A CA 8
ATOM 13822 C C . ASP A 1 11 ? -0.093 19.753 -5.453 1.00 0.00 9 ASP A C 8
ATOM 13823 O O . ASP A 1 11 ? -1.169 19.261 -5.792 1.00 0.00 9 ASP A O 8
ATOM 13832 N N . PHE A 1 12 ? 0.100 20.328 -4.271 1.00 0.00 10 PHE A N 8
ATOM 13833 C CA . PHE A 1 12 ? -0.967 20.416 -3.281 1.00 0.00 10 PHE A CA 8
ATOM 13834 C C . PHE A 1 12 ? -1.648 21.781 -3.335 1.00 0.00 10 PHE A C 8
ATOM 13835 O O . PHE A 1 12 ? -1.121 22.727 -3.920 1.00 0.00 10 PHE A O 8
ATOM 13852 N N . ARG A 1 13 ? -2.824 21.874 -2.721 1.00 0.00 11 ARG A N 8
ATOM 13853 C CA . ARG A 1 13 ? -3.577 23.121 -2.700 1.00 0.00 11 ARG A CA 8
ATOM 13854 C C . ARG A 1 13 ? -4.152 23.387 -1.312 1.00 0.00 11 ARG A C 8
ATOM 13855 O O . ARG A 1 13 ? -3.723 24.305 -0.617 1.00 0.00 11 ARG A O 8
ATOM 13876 N N . ASN A 1 14 ? -5.127 22.574 -0.915 1.00 0.00 12 ASN A N 8
ATOM 13877 C CA . ASN A 1 14 ? -5.762 22.722 0.390 1.00 0.00 12 ASN A CA 8
ATOM 13878 C C . ASN A 1 14 ? -6.687 21.543 0.681 1.00 0.00 12 ASN A C 8
ATOM 13879 O O . ASN A 1 14 ? -7.223 20.922 -0.236 1.00 0.00 12 ASN A O 8
ATOM 13890 N N . GLU A 1 15 ? -6.870 21.245 1.964 1.00 0.00 13 GLU A N 8
ATOM 13891 C CA . GLU A 1 15 ? -7.730 20.142 2.375 1.00 0.00 13 GLU A CA 8
ATOM 13892 C C . GLU A 1 15 ? -8.238 20.350 3.798 1.00 0.00 13 GLU A C 8
ATOM 13893 O O . GLU A 1 15 ? -7.889 21.329 4.457 1.00 0.00 13 GLU A O 8
ATOM 13905 N N . PHE A 1 16 ? -9.066 19.422 4.266 1.00 0.00 14 PHE A N 8
ATOM 13906 C CA . PHE A 1 16 ? -9.625 19.503 5.610 1.00 0.00 14 PHE A CA 8
ATOM 13907 C C . PHE A 1 16 ? -9.491 18.168 6.337 1.00 0.00 14 PHE A C 8
ATOM 13908 O O . PHE A 1 16 ? -9.686 17.105 5.746 1.00 0.00 14 PHE A O 8
ATOM 13925 N N . ASP A 1 17 ? -9.156 18.231 7.621 1.00 0.00 15 ASP A N 8
ATOM 13926 C CA . ASP A 1 17 ? -8.996 17.028 8.429 1.00 0.00 15 ASP A CA 8
ATOM 13927 C C . ASP A 1 17 ? -10.315 16.271 8.546 1.00 0.00 15 ASP A C 8
ATOM 13928 O O . ASP A 1 17 ? -10.333 15.047 8.666 1.00 0.00 15 ASP A O 8
ATOM 13937 N N . HIS A 1 18 ? -11.420 17.011 8.510 1.00 0.00 16 HIS A N 8
ATOM 13938 C CA . HIS A 1 18 ? -12.745 16.410 8.613 1.00 0.00 16 HIS A CA 8
ATOM 13939 C C . HIS A 1 18 ? -13.356 16.205 7.229 1.00 0.00 16 HIS A C 8
ATOM 13940 O O . HIS A 1 18 ? -14.578 16.214 7.072 1.00 0.00 16 HIS A O 8
ATOM 13954 N N . LEU A 1 19 ? -12.500 16.021 6.231 1.00 0.00 17 LEU A N 8
ATOM 13955 C CA . LEU A 1 19 ? -12.956 15.814 4.860 1.00 0.00 17 LEU A CA 8
ATOM 13956 C C . LEU A 1 19 ? -13.014 14.328 4.524 1.00 0.00 17 LEU A C 8
ATOM 13957 O O . LEU A 1 19 ? -11.985 13.696 4.281 1.00 0.00 17 LEU A O 8
ATOM 13973 N N . LEU A 1 20 ? -14.221 13.775 4.511 1.00 0.00 18 LEU A N 8
ATOM 13974 C CA . LEU A 1 20 ? -14.414 12.363 4.201 1.00 0.00 18 LEU A CA 8
ATOM 13975 C C . LEU A 1 20 ? -13.705 11.988 2.904 1.00 0.00 18 LEU A C 8
ATOM 13976 O O . LEU A 1 20 ? -12.821 11.132 2.893 1.00 0.00 18 LEU A O 8
ATOM 13992 N N . ILE A 1 21 ? -14.098 12.636 1.812 1.00 0.00 19 ILE A N 8
ATOM 13993 C CA . ILE A 1 21 ? -13.498 12.373 0.511 1.00 0.00 19 ILE A CA 8
ATOM 13994 C C . ILE A 1 21 ? -11.976 12.344 0.603 1.00 0.00 19 ILE A C 8
ATOM 13995 O O . ILE A 1 21 ? -11.320 11.548 -0.068 1.00 0.00 19 ILE A O 8
ATOM 14011 N N . GLU A 1 22 ? -11.422 13.215 1.440 1.00 0.00 20 GLU A N 8
ATOM 14012 C CA . GLU A 1 22 ? -9.977 13.288 1.621 1.00 0.00 20 GLU A CA 8
ATOM 14013 C C . GLU A 1 22 ? -9.438 11.991 2.218 1.00 0.00 20 GLU A C 8
ATOM 14014 O O . GLU A 1 22 ? -8.523 11.377 1.670 1.00 0.00 20 GLU A O 8
ATOM 14026 N N . GLN A 1 23 ? -10.011 11.581 3.344 1.00 0.00 21 GLN A N 8
ATOM 14027 C CA . GLN A 1 23 ? -9.588 10.358 4.017 1.00 0.00 21 GLN A CA 8
ATOM 14028 C C . GLN A 1 23 ? -9.826 9.140 3.131 1.00 0.00 21 GLN A C 8
ATOM 14029 O O . GLN A 1 23 ? -9.115 8.140 3.231 1.00 0.00 21 GLN A O 8
ATOM 14043 N N . ALA A 1 24 ? -10.829 9.231 2.265 1.00 0.00 22 ALA A N 8
ATOM 14044 C CA . ALA A 1 24 ? -11.160 8.137 1.360 1.00 0.00 22 ALA A CA 8
ATOM 14045 C C . ALA A 1 24 ? -10.074 7.949 0.306 1.00 0.00 22 ALA A C 8
ATOM 14046 O O . ALA A 1 24 ? -9.603 6.835 0.079 1.00 0.00 22 ALA A O 8
ATOM 14053 N N . ASN A 1 25 ? -9.681 9.045 -0.334 1.00 0.00 23 ASN A N 8
ATOM 14054 C CA . ASN A 1 25 ? -8.650 9.000 -1.365 1.00 0.00 23 ASN A CA 8
ATOM 14055 C C . ASN A 1 25 ? -7.310 8.569 -0.777 1.00 0.00 23 ASN A C 8
ATOM 14056 O O . ASN A 1 25 ? -6.571 7.797 -1.389 1.00 0.00 23 ASN A O 8
ATOM 14067 N N . HIS A 1 26 ? -7.003 9.072 0.415 1.00 0.00 24 HIS A N 8
ATOM 14068 C CA . HIS A 1 26 ? -5.753 8.738 1.087 1.00 0.00 24 HIS A CA 8
ATOM 14069 C C . HIS A 1 26 ? -5.719 7.262 1.469 1.00 0.00 24 HIS A C 8
ATOM 14070 O O . HIS A 1 26 ? -4.709 6.585 1.281 1.00 0.00 24 HIS A O 8
ATOM 14084 N N . ALA A 1 27 ? -6.830 6.769 2.009 1.00 0.00 25 ALA A N 8
ATOM 14085 C CA . ALA A 1 27 ? -6.928 5.374 2.416 1.00 0.00 25 ALA A CA 8
ATOM 14086 C C . ALA A 1 27 ? -6.766 4.441 1.222 1.00 0.00 25 ALA A C 8
ATOM 14087 O O . ALA A 1 27 ? -5.961 3.509 1.254 1.00 0.00 25 ALA A O 8
ATOM 14094 N N . ILE A 1 28 ? -7.536 4.695 0.169 1.00 0.00 26 ILE A N 8
ATOM 14095 C CA . ILE A 1 28 ? -7.477 3.877 -1.036 1.00 0.00 26 ILE A CA 8
ATOM 14096 C C . ILE A 1 28 ? -6.113 3.987 -1.709 1.00 0.00 26 ILE A C 8
ATOM 14097 O O . ILE A 1 28 ? -5.635 3.034 -2.324 1.00 0.00 26 ILE A O 8
ATOM 14113 N N . GLU A 1 29 ? -5.491 5.156 -1.586 1.00 0.00 27 GLU A N 8
ATOM 14114 C CA . GLU A 1 29 ? -4.181 5.390 -2.182 1.00 0.00 27 GLU A CA 8
ATOM 14115 C C . GLU A 1 29 ? -3.123 4.499 -1.538 1.00 0.00 27 GLU A C 8
ATOM 14116 O O . GLU A 1 29 ? -2.452 3.723 -2.217 1.00 0.00 27 GLU A O 8
ATOM 14128 N N . LYS A 1 30 ? -2.980 4.617 -0.222 1.00 0.00 28 LYS A N 8
ATOM 14129 C CA . LYS A 1 30 ? -2.006 3.823 0.516 1.00 0.00 28 LYS A CA 8
ATOM 14130 C C . LYS A 1 30 ? -2.277 2.331 0.344 1.00 0.00 28 LYS A C 8
ATOM 14131 O O . LYS A 1 30 ? -1.361 1.551 0.084 1.00 0.00 28 LYS A O 8
ATOM 14150 N N . GLY A 1 31 ? -3.539 1.942 0.490 1.00 0.00 29 GLY A N 8
ATOM 14151 C CA . GLY A 1 31 ? -3.908 0.546 0.346 1.00 0.00 29 GLY A CA 8
ATOM 14152 C C . GLY A 1 31 ? -3.661 0.025 -1.056 1.00 0.00 29 GLY A C 8
ATOM 14153 O O . GLY A 1 31 ? -3.313 -1.141 -1.238 1.00 0.00 29 GLY A O 8
ATOM 14157 N N . GLU A 1 32 ? -3.847 0.889 -2.048 1.00 0.00 30 GLU A N 8
ATOM 14158 C CA . GLU A 1 32 ? -3.646 0.507 -3.441 1.00 0.00 30 GLU A CA 8
ATOM 14159 C C . GLU A 1 32 ? -2.166 0.269 -3.732 1.00 0.00 30 GLU A C 8
ATOM 14160 O O . GLU A 1 32 ? -1.804 -0.676 -4.435 1.00 0.00 30 GLU A O 8
ATOM 14172 N N . HIS A 1 33 ? -1.315 1.133 -3.187 1.00 0.00 31 HIS A N 8
ATOM 14173 C CA . HIS A 1 33 ? 0.125 1.017 -3.387 1.00 0.00 31 HIS A CA 8
ATOM 14174 C C . HIS A 1 33 ? 0.669 -0.237 -2.710 1.00 0.00 31 HIS A C 8
ATOM 14175 O O . HIS A 1 33 ? 1.337 -1.054 -3.343 1.00 0.00 31 HIS A O 8
ATOM 14189 N N . GLN A 1 34 ? 0.377 -0.381 -1.422 1.00 0.00 32 GLN A N 8
ATOM 14190 C CA . GLN A 1 34 ? 0.840 -1.536 -0.659 1.00 0.00 32 GLN A CA 8
ATOM 14191 C C . GLN A 1 34 ? 0.293 -2.832 -1.250 1.00 0.00 32 GLN A C 8
ATOM 14192 O O . GLN A 1 34 ? 0.987 -3.848 -1.290 1.00 0.00 32 GLN A O 8
ATOM 14206 N N . LEU A 1 35 ? -0.953 -2.789 -1.706 1.00 0.00 33 LEU A N 8
ATOM 14207 C CA . LEU A 1 35 ? -1.593 -3.960 -2.294 1.00 0.00 33 LEU A CA 8
ATOM 14208 C C . LEU A 1 35 ? -0.898 -4.367 -3.590 1.00 0.00 33 LEU A C 8
ATOM 14209 O O . LEU A 1 35 ? -0.587 -5.541 -3.798 1.00 0.00 33 LEU A O 8
ATOM 14225 N N . LEU A 1 36 ? -0.654 -3.391 -4.456 1.00 0.00 34 LEU A N 8
ATOM 14226 C CA . LEU A 1 36 ? 0.007 -3.646 -5.731 1.00 0.00 34 LEU A CA 8
ATOM 14227 C C . LEU A 1 36 ? 1.386 -4.262 -5.516 1.00 0.00 34 LEU A C 8
ATOM 14228 O O . LEU A 1 36 ? 1.771 -5.207 -6.205 1.00 0.00 34 LEU A O 8
ATOM 14244 N N . TYR A 1 37 ? 2.126 -3.721 -4.554 1.00 0.00 35 TYR A N 8
ATOM 14245 C CA . TYR A 1 37 ? 3.462 -4.215 -4.247 1.00 0.00 35 TYR A CA 8
ATOM 14246 C C . TYR A 1 37 ? 3.395 -5.578 -3.564 1.00 0.00 35 TYR A C 8
ATOM 14247 O O . TYR A 1 37 ? 4.251 -6.437 -3.780 1.00 0.00 35 TYR A O 8
ATOM 14265 N N . LEU A 1 38 ? 2.371 -5.770 -2.740 1.00 0.00 36 LEU A N 8
ATOM 14266 C CA . LEU A 1 38 ? 2.189 -7.029 -2.026 1.00 0.00 36 LEU A CA 8
ATOM 14267 C C . LEU A 1 38 ? 1.813 -8.151 -2.986 1.00 0.00 36 LEU A C 8
ATOM 14268 O O . LEU A 1 38 ? 2.143 -9.315 -2.756 1.00 0.00 36 LEU A O 8
ATOM 14284 N N . GLN A 1 39 ? 1.122 -7.793 -4.064 1.00 0.00 37 GLN A N 8
ATOM 14285 C CA . GLN A 1 39 ? 0.703 -8.772 -5.062 1.00 0.00 37 GLN A CA 8
ATOM 14286 C C . GLN A 1 39 ? 1.884 -9.618 -5.526 1.00 0.00 37 GLN A C 8
ATOM 14287 O O . GLN A 1 39 ? 1.742 -10.813 -5.782 1.00 0.00 37 GLN A O 8
ATOM 14301 N N . HIS A 1 40 ? 3.051 -8.989 -5.631 1.00 0.00 38 HIS A N 8
ATOM 14302 C CA . HIS A 1 40 ? 4.258 -9.684 -6.064 1.00 0.00 38 HIS A CA 8
ATOM 14303 C C . HIS A 1 40 ? 4.656 -10.759 -5.057 1.00 0.00 38 HIS A C 8
ATOM 14304 O O . HIS A 1 40 ? 4.877 -11.913 -5.425 1.00 0.00 38 HIS A O 8
ATOM 14318 N N . GLN A 1 41 ? 4.745 -10.372 -3.789 1.00 0.00 39 GLN A N 8
ATOM 14319 C CA . GLN A 1 41 ? 5.118 -11.304 -2.731 1.00 0.00 39 GLN A CA 8
ATOM 14320 C C . GLN A 1 41 ? 4.177 -12.504 -2.707 1.00 0.00 39 GLN A C 8
ATOM 14321 O O . GLN A 1 41 ? 4.615 -13.647 -2.563 1.00 0.00 39 GLN A O 8
ATOM 14335 N N . LEU A 1 42 ? 2.883 -12.238 -2.845 1.00 0.00 40 LEU A N 8
ATOM 14336 C CA . LEU A 1 42 ? 1.879 -13.296 -2.838 1.00 0.00 40 LEU A CA 8
ATOM 14337 C C . LEU A 1 42 ? 2.084 -14.248 -4.013 1.00 0.00 40 LEU A C 8
ATOM 14338 O O . LEU A 1 42 ? 2.142 -15.465 -3.835 1.00 0.00 40 LEU A O 8
ATOM 14354 N N . ASP A 1 43 ? 2.193 -13.686 -5.211 1.00 0.00 41 ASP A N 8
ATOM 14355 C CA . ASP A 1 43 ? 2.395 -14.485 -6.415 1.00 0.00 41 ASP A CA 8
ATOM 14356 C C . ASP A 1 43 ? 3.603 -15.403 -6.261 1.00 0.00 41 ASP A C 8
ATOM 14357 O O . ASP A 1 43 ? 3.564 -16.566 -6.662 1.00 0.00 41 ASP A O 8
ATOM 14366 N N . GLU A 1 44 ? 4.673 -14.872 -5.679 1.00 0.00 42 GLU A N 8
ATOM 14367 C CA . GLU A 1 44 ? 5.893 -15.645 -5.476 1.00 0.00 42 GLU A CA 8
ATOM 14368 C C . GLU A 1 44 ? 5.725 -16.633 -4.325 1.00 0.00 42 GLU A C 8
ATOM 14369 O O . GLU A 1 44 ? 6.355 -17.692 -4.304 1.00 0.00 42 GLU A O 8
ATOM 14381 N N . LEU A 1 45 ? 4.872 -16.280 -3.370 1.00 0.00 43 LEU A N 8
ATOM 14382 C CA . LEU A 1 45 ? 4.620 -17.135 -2.215 1.00 0.00 43 LEU A CA 8
ATOM 14383 C C . LEU A 1 45 ? 3.842 -18.383 -2.620 1.00 0.00 43 LEU A C 8
ATOM 14384 O O . LEU A 1 45 ? 4.029 -19.456 -2.049 1.00 0.00 43 LEU A O 8
ATOM 14400 N N . ASN A 1 46 ? 2.968 -18.232 -3.610 1.00 0.00 44 ASN A N 8
ATOM 14401 C CA . ASN A 1 46 ? 2.162 -19.348 -4.094 1.00 0.00 44 ASN A CA 8
ATOM 14402 C C . ASN A 1 46 ? 3.049 -20.511 -4.530 1.00 0.00 44 ASN A C 8
ATOM 14403 O O . ASN A 1 46 ? 2.749 -21.671 -4.250 1.00 0.00 44 ASN A O 8
ATOM 14414 N N . GLU A 1 47 ? 4.140 -20.190 -5.217 1.00 0.00 45 GLU A N 8
ATOM 14415 C CA . GLU A 1 47 ? 5.069 -21.208 -5.692 1.00 0.00 45 GLU A CA 8
ATOM 14416 C C . GLU A 1 47 ? 6.156 -21.479 -4.657 1.00 0.00 45 GLU A C 8
ATOM 14417 O O . GLU A 1 47 ? 6.457 -22.630 -4.344 1.00 0.00 45 GLU A O 8
ATOM 14429 N N . ASN A 1 48 ? 6.743 -20.409 -4.131 1.00 0.00 46 ASN A N 8
ATOM 14430 C CA . ASN A 1 48 ? 7.798 -20.529 -3.131 1.00 0.00 46 ASN A CA 8
ATOM 14431 C C . ASN A 1 48 ? 7.328 -21.359 -1.941 1.00 0.00 46 ASN A C 8
ATOM 14432 O O . ASN A 1 48 ? 8.099 -22.120 -1.355 1.00 0.00 46 ASN A O 8
ATOM 14443 N N . LYS A 1 49 ? 6.056 -21.207 -1.586 1.00 0.00 47 LYS A N 8
ATOM 14444 C CA . LYS A 1 49 ? 5.480 -21.943 -0.467 1.00 0.00 47 LYS A CA 8
ATOM 14445 C C . LYS A 1 49 ? 6.337 -21.787 0.785 1.00 0.00 47 LYS A C 8
ATOM 14446 O O . LYS A 1 49 ? 6.442 -22.708 1.595 1.00 0.00 47 LYS A O 8
ATOM 14465 N N . SER A 1 50 ? 6.946 -20.615 0.938 1.00 0.00 48 SER A N 8
ATOM 14466 C CA . SER A 1 50 ? 7.795 -20.340 2.091 1.00 0.00 48 SER A CA 8
ATOM 14467 C C . SER A 1 50 ? 6.954 -20.096 3.340 1.00 0.00 48 SER A C 8
ATOM 14468 O O . SER A 1 50 ? 6.116 -19.195 3.373 1.00 0.00 48 SER A O 8
ATOM 14476 N N . LYS A 1 51 ? 7.183 -20.907 4.367 1.00 0.00 49 LYS A N 8
ATOM 14477 C CA . LYS A 1 51 ? 6.449 -20.780 5.621 1.00 0.00 49 LYS A CA 8
ATOM 14478 C C . LYS A 1 51 ? 6.652 -19.398 6.233 1.00 0.00 49 LYS A C 8
ATOM 14479 O O . LYS A 1 51 ? 5.718 -18.810 6.779 1.00 0.00 49 LYS A O 8
ATOM 14498 N N . GLU A 1 52 ? 7.874 -18.885 6.135 1.00 0.00 50 GLU A N 8
ATOM 14499 C CA . GLU A 1 52 ? 8.197 -17.572 6.680 1.00 0.00 50 GLU A CA 8
ATOM 14500 C C . GLU A 1 52 ? 7.505 -16.469 5.884 1.00 0.00 50 GLU A C 8
ATOM 14501 O O . GLU A 1 52 ? 6.810 -15.622 6.448 1.00 0.00 50 GLU A O 8
ATOM 14513 N N . LEU A 1 53 ? 7.700 -16.485 4.570 1.00 0.00 51 LEU A N 8
ATOM 14514 C CA . LEU A 1 53 ? 7.097 -15.486 3.695 1.00 0.00 51 LEU A CA 8
ATOM 14515 C C . LEU A 1 53 ? 5.587 -15.418 3.905 1.00 0.00 51 LEU A C 8
ATOM 14516 O O . LEU A 1 53 ? 4.996 -14.340 3.889 1.00 0.00 51 LEU A O 8
ATOM 14532 N N . GLN A 1 54 ? 4.970 -16.579 4.104 1.00 0.00 52 GLN A N 8
ATOM 14533 C CA . GLN A 1 54 ? 3.530 -16.652 4.318 1.00 0.00 52 GLN A CA 8
ATOM 14534 C C . GLN A 1 54 ? 3.150 -16.053 5.668 1.00 0.00 52 GLN A C 8
ATOM 14535 O O . GLN A 1 54 ? 2.327 -15.141 5.743 1.00 0.00 52 GLN A O 8
ATOM 14549 N N . GLU A 1 55 ? 3.755 -16.572 6.732 1.00 0.00 53 GLU A N 8
ATOM 14550 C CA . GLU A 1 55 ? 3.478 -16.088 8.080 1.00 0.00 53 GLU A CA 8
ATOM 14551 C C . GLU A 1 55 ? 3.642 -14.573 8.158 1.00 0.00 53 GLU A C 8
ATOM 14552 O O . GLU A 1 55 ? 2.954 -13.902 8.928 1.00 0.00 53 GLU A O 8
ATOM 14564 N N . LYS A 1 56 ? 4.557 -14.040 7.356 1.00 0.00 54 LYS A N 8
ATOM 14565 C CA . LYS A 1 56 ? 4.812 -12.605 7.332 1.00 0.00 54 LYS A CA 8
ATOM 14566 C C . LYS A 1 56 ? 3.691 -11.865 6.610 1.00 0.00 54 LYS A C 8
ATOM 14567 O O . LYS A 1 56 ? 3.133 -10.900 7.133 1.00 0.00 54 LYS A O 8
ATOM 14586 N N . ILE A 1 57 ? 3.366 -12.324 5.406 1.00 0.00 55 ILE A N 8
ATOM 14587 C CA . ILE A 1 57 ? 2.309 -11.706 4.613 1.00 0.00 55 ILE A CA 8
ATOM 14588 C C . ILE A 1 57 ? 0.981 -11.719 5.363 1.00 0.00 55 ILE A C 8
ATOM 14589 O O . ILE A 1 57 ? 0.207 -10.764 5.290 1.00 0.00 55 ILE A O 8
ATOM 14605 N N . ILE A 1 58 ? 0.726 -12.805 6.084 1.00 0.00 56 ILE A N 8
ATOM 14606 C CA . ILE A 1 58 ? -0.507 -12.941 6.849 1.00 0.00 56 ILE A CA 8
ATOM 14607 C C . ILE A 1 58 ? -0.651 -11.811 7.863 1.00 0.00 56 ILE A C 8
ATOM 14608 O O . ILE A 1 58 ? -1.698 -11.168 7.946 1.00 0.00 56 ILE A O 8
ATOM 14624 N N . ARG A 1 59 ? 0.406 -11.575 8.633 1.00 0.00 57 ARG A N 8
ATOM 14625 C CA . ARG A 1 59 ? 0.398 -10.522 9.641 1.00 0.00 57 ARG A CA 8
ATOM 14626 C C . ARG A 1 59 ? 0.249 -9.149 8.993 1.00 0.00 57 ARG A C 8
ATOM 14627 O O . ARG A 1 59 ? -0.624 -8.367 9.367 1.00 0.00 57 ARG A O 8
ATOM 14648 N N . GLU A 1 60 ? 1.109 -8.864 8.020 1.00 0.00 58 GLU A N 8
ATOM 14649 C CA . GLU A 1 60 ? 1.073 -7.584 7.321 1.00 0.00 58 GLU A CA 8
ATOM 14650 C C . GLU A 1 60 ? -0.305 -7.333 6.716 1.00 0.00 58 GLU A C 8
ATOM 14651 O O . GLU A 1 60 ? -0.910 -6.282 6.935 1.00 0.00 58 GLU A O 8
ATOM 14663 N N . LEU A 1 61 ? -0.796 -8.304 5.953 1.00 0.00 59 LEU A N 8
ATOM 14664 C CA . LEU A 1 61 ? -2.103 -8.190 5.315 1.00 0.00 59 LEU A CA 8
ATOM 14665 C C . LEU A 1 61 ? -3.214 -8.125 6.358 1.00 0.00 59 LEU A C 8
ATOM 14666 O O . LEU A 1 61 ? -4.253 -7.504 6.136 1.00 0.00 59 LEU A O 8
ATOM 14682 N N . ASP A 1 62 ? -2.987 -8.769 7.498 1.00 0.00 60 ASP A N 8
ATOM 14683 C CA . ASP A 1 62 ? -3.967 -8.783 8.577 1.00 0.00 60 ASP A CA 8
ATOM 14684 C C . ASP A 1 62 ? -4.158 -7.384 9.155 1.00 0.00 60 ASP A C 8
ATOM 14685 O O . ASP A 1 62 ? -5.276 -6.873 9.215 1.00 0.00 60 ASP A O 8
ATOM 14694 N N . VAL A 1 63 ? -3.059 -6.770 9.581 1.00 0.00 61 VAL A N 8
ATOM 14695 C CA . VAL A 1 63 ? -3.104 -5.431 10.155 1.00 0.00 61 VAL A CA 8
ATOM 14696 C C . VAL A 1 63 ? -3.572 -4.408 9.126 1.00 0.00 61 VAL A C 8
ATOM 14697 O O . VAL A 1 63 ? -4.331 -3.492 9.445 1.00 0.00 61 VAL A O 8
ATOM 14710 N N . VAL A 1 64 ? -3.115 -4.570 7.889 1.00 0.00 62 VAL A N 8
ATOM 14711 C CA . VAL A 1 64 ? -3.488 -3.662 6.810 1.00 0.00 62 VAL A CA 8
ATOM 14712 C C . VAL A 1 64 ? -4.966 -3.797 6.464 1.00 0.00 62 VAL A C 8
ATOM 14713 O O . VAL A 1 64 ? -5.714 -2.819 6.496 1.00 0.00 62 VAL A O 8
ATOM 14726 N N . CYS A 1 65 ? -5.381 -5.015 6.133 1.00 0.00 63 CYS A N 8
ATOM 14727 C CA . CYS A 1 65 ? -6.772 -5.279 5.780 1.00 0.00 63 CYS A CA 8
ATOM 14728 C C . CYS A 1 65 ? -7.700 -4.945 6.943 1.00 0.00 63 CYS A C 8
ATOM 14729 O O . CYS A 1 65 ? -8.867 -4.604 6.740 1.00 0.00 63 CYS A O 8
ATOM 14737 N N . ALA A 1 66 ? -7.178 -5.046 8.160 1.00 0.00 64 ALA A N 8
ATOM 14738 C CA . ALA A 1 66 ? -7.960 -4.753 9.355 1.00 0.00 64 ALA A CA 8
ATOM 14739 C C . ALA A 1 66 ? -8.234 -3.259 9.480 1.00 0.00 64 ALA A C 8
ATOM 14740 O O . ALA A 1 66 ? -9.387 -2.832 9.530 1.00 0.00 64 ALA A O 8
ATOM 14747 N N . MET A 1 67 ? -7.166 -2.468 9.531 1.00 0.00 65 MET A N 8
ATOM 14748 C CA . MET A 1 67 ? -7.293 -1.020 9.649 1.00 0.00 65 MET A CA 8
ATOM 14749 C C . MET A 1 67 ? -8.036 -0.440 8.450 1.00 0.00 65 MET A C 8
ATOM 14750 O O . MET A 1 67 ? -8.760 0.549 8.577 1.00 0.00 65 MET A O 8
ATOM 14764 N N . ILE A 1 68 ? -7.852 -1.059 7.289 1.00 0.00 66 ILE A N 8
ATOM 14765 C CA . ILE A 1 68 ? -8.506 -0.603 6.070 1.00 0.00 66 ILE A CA 8
ATOM 14766 C C . ILE A 1 68 ? -9.994 -0.934 6.085 1.00 0.00 66 ILE A C 8
ATOM 14767 O O . ILE A 1 68 ? -10.832 -0.087 5.783 1.00 0.00 66 ILE A O 8
ATOM 14783 N N . GLU A 1 69 ? -10.314 -2.174 6.444 1.00 0.00 67 GLU A N 8
ATOM 14784 C CA . GLU A 1 69 ? -11.702 -2.618 6.500 1.00 0.00 67 GLU A CA 8
ATOM 14785 C C . GLU A 1 69 ? -12.508 -1.759 7.470 1.00 0.00 67 GLU A C 8
ATOM 14786 O O . GLU A 1 69 ? -13.607 -1.309 7.150 1.00 0.00 67 GLU A O 8
ATOM 14798 N N . GLY A 1 70 ? -11.953 -1.536 8.657 1.00 0.00 68 GLY A N 8
ATOM 14799 C CA . GLY A 1 70 ? -12.634 -0.733 9.655 1.00 0.00 68 GLY A CA 8
ATOM 14800 C C . GLY A 1 70 ? -12.705 0.732 9.271 1.00 0.00 68 GLY A C 8
ATOM 14801 O O . GLY A 1 70 ? -13.766 1.350 9.348 1.00 0.00 68 GLY A O 8
ATOM 14805 N N . ALA A 1 71 ? -11.572 1.290 8.856 1.00 0.00 69 ALA A N 8
ATOM 14806 C CA . ALA A 1 71 ? -11.510 2.690 8.459 1.00 0.00 69 ALA A CA 8
ATOM 14807 C C . ALA A 1 71 ? -12.436 2.967 7.279 1.00 0.00 69 ALA A C 8
ATOM 14808 O O . ALA A 1 71 ? -13.281 3.859 7.338 1.00 0.00 69 ALA A O 8
ATOM 14815 N N . GLN A 1 72 ? -12.271 2.195 6.210 1.00 0.00 70 GLN A N 8
ATOM 14816 C CA . GLN A 1 72 ? -13.091 2.359 5.016 1.00 0.00 70 GLN A CA 8
ATOM 14817 C C . GLN A 1 72 ? -14.567 2.137 5.334 1.00 0.00 70 GLN A C 8
ATOM 14818 O O . GLN A 1 72 ? -15.424 2.921 4.931 1.00 0.00 70 GLN A O 8
ATOM 14832 N N . GLY A 1 73 ? -14.854 1.061 6.061 1.00 0.00 71 GLY A N 8
ATOM 14833 C CA . GLY A 1 73 ? -16.226 0.755 6.421 1.00 0.00 71 GLY A CA 8
ATOM 14834 C C . GLY A 1 73 ? -16.897 1.890 7.166 1.00 0.00 71 GLY A C 8
ATOM 14835 O O . GLY A 1 73 ? -17.982 2.334 6.790 1.00 0.00 71 GLY A O 8
ATOM 14839 N N . ALA A 1 74 ? -16.253 2.362 8.229 1.00 0.00 72 ALA A N 8
ATOM 14840 C CA . ALA A 1 74 ? -16.795 3.453 9.029 1.00 0.00 72 ALA A CA 8
ATOM 14841 C C . ALA A 1 74 ? -16.807 4.758 8.241 1.00 0.00 72 ALA A C 8
ATOM 14842 O O . ALA A 1 74 ? -17.713 5.580 8.394 1.00 0.00 72 ALA A O 8
ATOM 14849 N N . LEU A 1 75 ? -15.798 4.943 7.396 1.00 0.00 73 LEU A N 8
ATOM 14850 C CA . LEU A 1 75 ? -15.693 6.151 6.584 1.00 0.00 73 LEU A CA 8
ATOM 14851 C C . LEU A 1 75 ? -16.843 6.236 5.585 1.00 0.00 73 LEU A C 8
ATOM 14852 O O . LEU A 1 75 ? -17.569 7.229 5.544 1.00 0.00 73 LEU A O 8
ATOM 14868 N N . GLU A 1 76 ? -17.002 5.188 4.782 1.00 0.00 74 GLU A N 8
ATOM 14869 C CA . GLU A 1 76 ? -18.064 5.146 3.785 1.00 0.00 74 GLU A CA 8
ATOM 14870 C C . GLU A 1 76 ? -19.437 5.200 4.450 1.00 0.00 74 GLU A C 8
ATOM 14871 O O . GLU A 1 76 ? -20.363 5.828 3.935 1.00 0.00 74 GLU A O 8
ATOM 14883 N N . ARG A 1 77 ? -19.560 4.538 5.595 1.00 0.00 75 ARG A N 8
ATOM 14884 C CA . ARG A 1 77 ? -20.820 4.509 6.329 1.00 0.00 75 ARG A CA 8
ATOM 14885 C C . ARG A 1 77 ? -21.121 5.871 6.946 1.00 0.00 75 ARG A C 8
ATOM 14886 O O . ARG A 1 77 ? -22.282 6.243 7.116 1.00 0.00 75 ARG A O 8
ATOM 14907 N N . GLU A 1 78 ? -20.067 6.610 7.279 1.00 0.00 76 GLU A N 8
ATOM 14908 C CA . GLU A 1 78 ? -20.219 7.931 7.878 1.00 0.00 76 GLU A CA 8
ATOM 14909 C C . GLU A 1 78 ? -20.586 8.970 6.821 1.00 0.00 76 GLU A C 8
ATOM 14910 O O . GLU A 1 78 ? -21.497 9.774 7.015 1.00 0.00 76 GLU A O 8
ATOM 14922 N N . LEU A 1 79 ? -19.869 8.944 5.703 1.00 0.00 77 LEU A N 8
ATOM 14923 C CA . LEU A 1 79 ? -20.118 9.883 4.614 1.00 0.00 77 LEU A CA 8
ATOM 14924 C C . LEU A 1 79 ? -21.412 9.538 3.883 1.00 0.00 77 LEU A C 8
ATOM 14925 O O . LEU A 1 79 ? -22.050 10.406 3.286 1.00 0.00 77 LEU A O 8
ATOM 14941 N N . LYS A 1 80 ? -21.795 8.268 3.936 1.00 0.00 78 LYS A N 8
ATOM 14942 C CA . LYS A 1 80 ? -23.016 7.809 3.283 1.00 0.00 78 LYS A CA 8
ATOM 14943 C C . LYS A 1 80 ? -24.235 8.538 3.835 1.00 0.00 78 LYS A C 8
ATOM 14944 O O . LYS A 1 80 ? -25.294 8.562 3.205 1.00 0.00 78 LYS A O 8
ATOM 14963 N N . ARG A 1 81 ? -24.081 9.134 5.012 1.00 0.00 79 ARG A N 8
ATOM 14964 C CA . ARG A 1 81 ? -25.171 9.864 5.648 1.00 0.00 79 ARG A CA 8
ATOM 14965 C C . ARG A 1 81 ? -25.315 11.259 5.046 1.00 0.00 79 ARG A C 8
ATOM 14966 O O . ARG A 1 81 ? -26.390 11.859 5.090 1.00 0.00 79 ARG A O 8
ATOM 14987 N N . THR A 1 82 ? -24.224 11.770 4.484 1.00 0.00 80 THR A N 8
ATOM 14988 C CA . THR A 1 82 ? -24.228 13.093 3.874 1.00 0.00 80 THR A CA 8
ATOM 14989 C C . THR A 1 82 ? -25.374 13.239 2.880 1.00 0.00 80 THR A C 8
ATOM 14990 O O . THR A 1 82 ? -26.040 12.260 2.538 1.00 0.00 80 THR A O 8
ATOM 15001 N N . ASP A 1 83 ? -25.601 14.464 2.419 1.00 0.00 81 ASP A N 8
ATOM 15002 C CA . ASP A 1 83 ? -26.667 14.736 1.463 1.00 0.00 81 ASP A CA 8
ATOM 15003 C C . ASP A 1 83 ? -26.229 14.381 0.046 1.00 0.00 81 ASP A C 8
ATOM 15004 O O . ASP A 1 83 ? -25.133 13.860 -0.165 1.00 0.00 81 ASP A O 8
ATOM 15013 N N . LEU A 1 84 ? -27.094 14.663 -0.924 1.00 0.00 82 LEU A N 8
ATOM 15014 C CA . LEU A 1 84 ? -26.797 14.373 -2.322 1.00 0.00 82 LEU A CA 8
ATOM 15015 C C . LEU A 1 84 ? -26.247 15.607 -3.030 1.00 0.00 82 LEU A C 8
ATOM 15016 O O . LEU A 1 84 ? -26.470 16.735 -2.595 1.00 0.00 82 LEU A O 8
ATOM 15032 N N . ASN A 1 85 ? -25.529 15.383 -4.126 1.00 0.00 83 ASN A N 8
ATOM 15033 C CA . ASN A 1 85 ? -24.949 16.477 -4.896 1.00 0.00 83 ASN A CA 8
ATOM 15034 C C . ASN A 1 85 ? -24.185 15.946 -6.105 1.00 0.00 83 ASN A C 8
ATOM 15035 O O . ASN A 1 85 ? -23.708 14.811 -6.100 1.00 0.00 83 ASN A O 8
ATOM 15046 N N . ILE A 1 86 ? -24.072 16.775 -7.137 1.00 0.00 84 ILE A N 8
ATOM 15047 C CA . ILE A 1 86 ? -23.364 16.390 -8.352 1.00 0.00 84 ILE A CA 8
ATOM 15048 C C . ILE A 1 86 ? -21.901 16.070 -8.058 1.00 0.00 84 ILE A C 8
ATOM 15049 O O . ILE A 1 86 ? -21.426 14.971 -8.342 1.00 0.00 84 ILE A O 8
ATOM 15065 N N . LEU A 1 87 ? -21.194 17.038 -7.487 1.00 0.00 85 LEU A N 8
ATOM 15066 C CA . LEU A 1 87 ? -19.785 16.861 -7.152 1.00 0.00 85 LEU A CA 8
ATOM 15067 C C . LEU A 1 87 ? -19.605 15.743 -6.130 1.00 0.00 85 LEU A C 8
ATOM 15068 O O . LEU A 1 87 ? -18.769 14.857 -6.306 1.00 0.00 85 LEU A O 8
ATOM 15084 N N . GLU A 1 88 ? -20.397 15.789 -5.064 1.00 0.00 86 GLU A N 8
ATOM 15085 C CA . GLU A 1 88 ? -20.325 14.779 -4.015 1.00 0.00 86 GLU A CA 8
ATOM 15086 C C . GLU A 1 88 ? -20.549 13.382 -4.589 1.00 0.00 86 GLU A C 8
ATOM 15087 O O . GLU A 1 88 ? -19.837 12.437 -4.247 1.00 0.00 86 GLU A O 8
ATOM 15099 N N . ARG A 1 89 ? -21.542 13.260 -5.462 1.00 0.00 87 ARG A N 8
ATOM 15100 C CA . ARG A 1 89 ? -21.861 11.980 -6.083 1.00 0.00 87 ARG A CA 8
ATOM 15101 C C . ARG A 1 89 ? -20.684 11.466 -6.905 1.00 0.00 87 ARG A C 8
ATOM 15102 O O . ARG A 1 89 ? -20.314 10.295 -6.814 1.00 0.00 87 ARG A O 8
ATOM 15123 N N . PHE A 1 90 ? -20.098 12.348 -7.707 1.00 0.00 88 PHE A N 8
ATOM 15124 C CA . PHE A 1 90 ? -18.963 11.983 -8.547 1.00 0.00 88 PHE A CA 8
ATOM 15125 C C . PHE A 1 90 ? -17.811 11.448 -7.701 1.00 0.00 88 PHE A C 8
ATOM 15126 O O . PHE A 1 90 ? -17.329 10.338 -7.921 1.00 0.00 88 PHE A O 8
ATOM 15143 N N . ASN A 1 91 ? -17.374 12.247 -6.733 1.00 0.00 89 ASN A N 8
ATOM 15144 C CA . ASN A 1 91 ? -16.278 11.855 -5.855 1.00 0.00 89 ASN A CA 8
ATOM 15145 C C . ASN A 1 91 ? -16.631 10.593 -5.075 1.00 0.00 89 ASN A C 8
ATOM 15146 O O . ASN A 1 91 ? -15.804 9.694 -4.920 1.00 0.00 89 ASN A O 8
ATOM 15157 N N . TYR A 1 92 ? -17.865 10.532 -4.586 1.00 0.00 90 TYR A N 8
ATOM 15158 C CA . TYR A 1 92 ? -18.327 9.381 -3.819 1.00 0.00 90 TYR A CA 8
ATOM 15159 C C . TYR A 1 92 ? -18.297 8.114 -4.669 1.00 0.00 90 TYR A C 8
ATOM 15160 O O . TYR A 1 92 ? -17.866 7.056 -4.211 1.00 0.00 90 TYR A O 8
ATOM 15178 N N . GLU A 1 93 ? -18.761 8.230 -5.910 1.00 0.00 91 GLU A N 8
ATOM 15179 C CA . GLU A 1 93 ? -18.787 7.094 -6.824 1.00 0.00 91 GLU A CA 8
ATOM 15180 C C . GLU A 1 93 ? -17.379 6.563 -7.074 1.00 0.00 91 GLU A C 8
ATOM 15181 O O . GLU A 1 93 ? -17.108 5.378 -6.881 1.00 0.00 91 GLU A O 8
ATOM 15193 N N . GLU A 1 94 ? -16.486 7.449 -7.505 1.00 0.00 92 GLU A N 8
ATOM 15194 C CA . GLU A 1 94 ? -15.106 7.070 -7.782 1.00 0.00 92 GLU A CA 8
ATOM 15195 C C . GLU A 1 94 ? -14.423 6.542 -6.523 1.00 0.00 92 GLU A C 8
ATOM 15196 O O . GLU A 1 94 ? -13.804 5.478 -6.539 1.00 0.00 92 GLU A O 8
ATOM 15208 N N . ALA A 1 95 ? -14.540 7.295 -5.434 1.00 0.00 93 ALA A N 8
ATOM 15209 C CA . ALA A 1 95 ? -13.936 6.903 -4.167 1.00 0.00 93 ALA A CA 8
ATOM 15210 C C . ALA A 1 95 ? -14.321 5.476 -3.792 1.00 0.00 93 ALA A C 8
ATOM 15211 O O . ALA A 1 95 ? -13.465 4.664 -3.445 1.00 0.00 93 ALA A O 8
ATOM 15218 N N . GLN A 1 96 ? -15.615 5.179 -3.864 1.00 0.00 94 GLN A N 8
ATOM 15219 C CA . GLN A 1 96 ? -16.113 3.849 -3.531 1.00 0.00 94 GLN A CA 8
ATOM 15220 C C . GLN A 1 96 ? -15.608 2.813 -4.531 1.00 0.00 94 GLN A C 8
ATOM 15221 O O . GLN A 1 96 ? -15.338 1.668 -4.171 1.00 0.00 94 GLN A O 8
ATOM 15235 N N . THR A 1 97 ? -15.486 3.223 -5.790 1.00 0.00 95 THR A N 8
ATOM 15236 C CA . THR A 1 97 ? -15.016 2.330 -6.842 1.00 0.00 95 THR A CA 8
ATOM 15237 C C . THR A 1 97 ? -13.616 1.811 -6.537 1.00 0.00 95 THR A C 8
ATOM 15238 O O . THR A 1 97 ? -13.373 0.603 -6.554 1.00 0.00 95 THR A O 8
ATOM 15249 N N . LEU A 1 98 ? -12.696 2.729 -6.259 1.00 0.00 96 LEU A N 8
ATOM 15250 C CA . LEU A 1 98 ? -11.319 2.364 -5.950 1.00 0.00 96 LEU A CA 8
ATOM 15251 C C . LEU A 1 98 ? -11.242 1.589 -4.638 1.00 0.00 96 LEU A C 8
ATOM 15252 O O . LEU A 1 98 ? -10.547 0.577 -4.542 1.00 0.00 96 LEU A O 8
ATOM 15268 N N . SER A 1 99 ? -11.964 2.069 -3.630 1.00 0.00 97 SER A N 8
ATOM 15269 C CA . SER A 1 99 ? -11.977 1.423 -2.323 1.00 0.00 97 SER A CA 8
ATOM 15270 C C . SER A 1 99 ? -12.488 -0.011 -2.430 1.00 0.00 97 SER A C 8
ATOM 15271 O O . SER A 1 99 ? -11.916 -0.933 -1.851 1.00 0.00 97 SER A O 8
ATOM 15279 N N . LYS A 1 100 ? -13.572 -0.191 -3.179 1.00 0.00 98 LYS A N 8
ATOM 15280 C CA . LYS A 1 100 ? -14.162 -1.510 -3.366 1.00 0.00 98 LYS A CA 8
ATOM 15281 C C . LYS A 1 100 ? -13.180 -2.454 -4.054 1.00 0.00 98 LYS A C 8
ATOM 15282 O O . LYS A 1 100 ? -12.948 -3.569 -3.588 1.00 0.00 98 LYS A O 8
ATOM 15301 N N . ILE A 1 101 ? -12.608 -1.998 -5.162 1.00 0.00 99 ILE A N 8
ATOM 15302 C CA . ILE A 1 101 ? -11.649 -2.801 -5.912 1.00 0.00 99 ILE A CA 8
ATOM 15303 C C . ILE A 1 101 ? -10.481 -3.229 -5.029 1.00 0.00 99 ILE A C 8
ATOM 15304 O O . ILE A 1 101 ? -10.115 -4.404 -4.991 1.00 0.00 99 ILE A O 8
ATOM 15320 N N . LEU A 1 102 ? -9.900 -2.268 -4.319 1.00 0.00 100 LEU A N 8
ATOM 15321 C CA . LEU A 1 102 ? -8.775 -2.543 -3.434 1.00 0.00 100 LEU A CA 8
ATOM 15322 C C . LEU A 1 102 ? -9.145 -3.596 -2.393 1.00 0.00 100 LEU A C 8
ATOM 15323 O O . LEU A 1 102 ? -8.384 -4.531 -2.143 1.00 0.00 100 LEU A O 8
ATOM 15339 N N . LEU A 1 103 ? -10.318 -3.438 -1.792 1.00 0.00 101 LEU A N 8
ATOM 15340 C CA . LEU A 1 103 ? -10.792 -4.376 -0.780 1.00 0.00 101 LEU A CA 8
ATOM 15341 C C . LEU A 1 103 ? -10.839 -5.797 -1.334 1.00 0.00 101 LEU A C 8
ATOM 15342 O O . LEU A 1 103 ? -10.315 -6.729 -0.724 1.00 0.00 101 LEU A O 8
ATOM 15358 N N . LYS A 1 104 ? -11.466 -5.954 -2.494 1.00 0.00 102 LYS A N 8
ATOM 15359 C CA . LYS A 1 104 ? -11.580 -7.259 -3.133 1.00 0.00 102 LYS A CA 8
ATOM 15360 C C . LYS A 1 104 ? -10.203 -7.886 -3.336 1.00 0.00 102 LYS A C 8
ATOM 15361 O O . LYS A 1 104 ? -9.967 -9.028 -2.942 1.00 0.00 102 LYS A O 8
ATOM 15380 N N . ASP A 1 105 ? -9.300 -7.132 -3.953 1.00 0.00 103 ASP A N 8
ATOM 15381 C CA . ASP A 1 105 ? -7.947 -7.613 -4.206 1.00 0.00 103 ASP A CA 8
ATOM 15382 C C . ASP A 1 105 ? -7.287 -8.083 -2.914 1.00 0.00 103 ASP A C 8
ATOM 15383 O O . ASP A 1 105 ? -6.641 -9.132 -2.880 1.00 0.00 103 ASP A O 8
ATOM 15392 N N . LEU A 1 106 ? -7.452 -7.301 -1.853 1.00 0.00 104 LEU A N 8
ATOM 15393 C CA . LEU A 1 106 ? -6.871 -7.637 -0.557 1.00 0.00 104 LEU A CA 8
ATOM 15394 C C . LEU A 1 106 ? -7.387 -8.984 -0.061 1.00 0.00 104 LEU A C 8
ATOM 15395 O O . LEU A 1 106 ? -6.613 -9.832 0.383 1.00 0.00 104 LEU A O 8
ATOM 15411 N N . LYS A 1 107 ? -8.700 -9.176 -0.143 1.00 0.00 105 LYS A N 8
ATOM 15412 C CA . LYS A 1 107 ? -9.320 -10.421 0.293 1.00 0.00 105 LYS A CA 8
ATOM 15413 C C . LYS A 1 107 ? -8.758 -11.609 -0.480 1.00 0.00 105 LYS A C 8
ATOM 15414 O O . LYS A 1 107 ? -8.496 -12.666 0.093 1.00 0.00 105 LYS A O 8
ATOM 15433 N N . GLU A 1 108 ? -8.574 -11.427 -1.785 1.00 0.00 106 GLU A N 8
ATOM 15434 C CA . GLU A 1 108 ? -8.042 -12.485 -2.636 1.00 0.00 106 GLU A CA 8
ATOM 15435 C C . GLU A 1 108 ? -6.613 -12.838 -2.234 1.00 0.00 106 GLU A C 8
ATOM 15436 O O . GLU A 1 108 ? -6.239 -14.011 -2.191 1.00 0.00 106 GLU A O 8
ATOM 15448 N N . THR A 1 109 ? -5.816 -11.815 -1.943 1.00 0.00 107 THR A N 8
ATOM 15449 C CA . THR A 1 109 ? -4.428 -12.016 -1.547 1.00 0.00 107 THR A CA 8
ATOM 15450 C C . THR A 1 109 ? -4.335 -12.802 -0.244 1.00 0.00 107 THR A C 8
ATOM 15451 O O . THR A 1 109 ? -3.652 -13.823 -0.173 1.00 0.00 107 THR A O 8
ATOM 15462 N N . GLU A 1 110 ? -5.029 -12.321 0.783 1.00 0.00 108 GLU A N 8
ATOM 15463 C CA . GLU A 1 110 ? -5.024 -12.981 2.083 1.00 0.00 108 GLU A CA 8
ATOM 15464 C C . GLU A 1 110 ? -5.537 -14.413 1.968 1.00 0.00 108 GLU A C 8
ATOM 15465 O O . GLU A 1 110 ? -5.041 -15.317 2.641 1.00 0.00 108 GLU A O 8
ATOM 15477 N N . GLN A 1 111 ? -6.535 -14.612 1.113 1.00 0.00 109 GLN A N 8
ATOM 15478 C CA . GLN A 1 111 ? -7.116 -15.934 0.910 1.00 0.00 109 GLN A CA 8
ATOM 15479 C C . GLN A 1 111 ? -6.106 -16.880 0.268 1.00 0.00 109 GLN A C 8
ATOM 15480 O O . GLN A 1 111 ? -6.022 -18.054 0.629 1.00 0.00 109 GLN A O 8
ATOM 15494 N N . LYS A 1 112 ? -5.343 -16.362 -0.688 1.00 0.00 110 LYS A N 8
ATOM 15495 C CA . LYS A 1 112 ? -4.337 -17.158 -1.381 1.00 0.00 110 LYS A CA 8
ATOM 15496 C C . LYS A 1 112 ? -3.234 -17.595 -0.423 1.00 0.00 110 LYS A C 8
ATOM 15497 O O . LYS A 1 112 ? -2.879 -18.773 -0.365 1.00 0.00 110 LYS A O 8
ATOM 15516 N N . VAL A 1 113 ? -2.695 -16.639 0.326 1.00 0.00 111 VAL A N 8
ATOM 15517 C CA . VAL A 1 113 ? -1.633 -16.926 1.284 1.00 0.00 111 VAL A CA 8
ATOM 15518 C C . VAL A 1 113 ? -2.122 -17.862 2.383 1.00 0.00 111 VAL A C 8
ATOM 15519 O O . VAL A 1 113 ? -1.371 -18.701 2.880 1.00 0.00 111 VAL A O 8
ATOM 15532 N N . LYS A 1 114 ? -3.388 -17.713 2.759 1.00 0.00 112 LYS A N 8
ATOM 15533 C CA . LYS A 1 114 ? -3.981 -18.547 3.799 1.00 0.00 112 LYS A CA 8
ATOM 15534 C C . LYS A 1 114 ? -4.238 -19.959 3.284 1.00 0.00 112 LYS A C 8
ATOM 15535 O O . LYS A 1 114 ? -4.163 -20.929 4.039 1.00 0.00 112 LYS A O 8
ATOM 15554 N N . ASP A 1 115 ? -4.540 -20.068 1.995 1.00 0.00 113 ASP A N 8
ATOM 15555 C CA . ASP A 1 115 ? -4.805 -21.363 1.378 1.00 0.00 113 ASP A CA 8
ATOM 15556 C C . ASP A 1 115 ? -3.519 -22.170 1.232 1.00 0.00 113 ASP A C 8
ATOM 15557 O O . ASP A 1 115 ? -3.499 -23.375 1.483 1.00 0.00 113 ASP A O 8
ATOM 15566 N N . ILE A 1 116 ? -2.448 -21.497 0.825 1.00 0.00 114 ILE A N 8
ATOM 15567 C CA . ILE A 1 116 ? -1.157 -22.151 0.646 1.00 0.00 114 ILE A CA 8
ATOM 15568 C C . ILE A 1 116 ? -0.712 -22.846 1.928 1.00 0.00 114 ILE A C 8
ATOM 15569 O O . ILE A 1 116 ? -0.864 -22.306 3.024 1.00 0.00 114 ILE A O 8
ATOM 15585 N N . GLN A 1 117 ? -0.157 -24.045 1.783 1.00 0.00 115 GLN A N 8
ATOM 15586 C CA . GLN A 1 117 ? 0.314 -24.813 2.930 1.00 0.00 115 GLN A CA 8
ATOM 15587 C C . GLN A 1 117 ? 1.824 -24.685 3.088 1.00 0.00 115 GLN A C 8
ATOM 15588 O O . GLN A 1 117 ? 2.558 -24.601 2.103 1.00 0.00 115 GLN A O 8
ATOM 15602 N N . THR A 1 118 ? 2.285 -24.670 4.335 1.00 0.00 116 THR A N 8
ATOM 15603 C CA . THR A 1 118 ? 3.710 -24.550 4.623 1.00 0.00 116 THR A CA 8
ATOM 15604 C C . THR A 1 118 ? 4.081 -25.317 5.887 1.00 0.00 116 THR A C 8
ATOM 15605 O O . THR A 1 118 ? 3.252 -26.024 6.460 1.00 0.00 116 THR A O 8
ATOM 15616 N N . GLN A 1 119 ? 5.331 -25.172 6.315 1.00 0.00 117 GLN A N 8
ATOM 15617 C CA . GLN A 1 119 ? 5.811 -25.853 7.511 1.00 0.00 117 GLN A CA 8
ATOM 15618 C C . GLN A 1 119 ? 6.307 -24.849 8.547 1.00 0.00 117 GLN A C 8
ATOM 15619 O O . GLN A 1 119 ? 7.088 -25.192 9.436 1.00 0.00 117 GLN A O 8
ATOM 15633 N N . GLN A 1 3 ? 23.040 8.398 -14.935 1.00 0.00 1 GLN A N 9
ATOM 15634 C CA . GLN A 1 3 ? 21.621 8.731 -14.929 1.00 0.00 1 GLN A CA 9
ATOM 15635 C C . GLN A 1 3 ? 20.935 8.171 -13.687 1.00 0.00 1 GLN A C 9
ATOM 15636 O O . GLN A 1 3 ? 19.746 7.859 -13.711 1.00 0.00 1 GLN A O 9
ATOM 15650 N N . GLU A 1 4 ? 21.696 8.046 -12.602 1.00 0.00 2 GLU A N 9
ATOM 15651 C CA . GLU A 1 4 ? 21.162 7.522 -11.352 1.00 0.00 2 GLU A CA 9
ATOM 15652 C C . GLU A 1 4 ? 20.442 8.615 -10.567 1.00 0.00 2 GLU A C 9
ATOM 15653 O O . GLU A 1 4 ? 21.029 9.646 -10.237 1.00 0.00 2 GLU A O 9
ATOM 15665 N N . HIS A 1 5 ? 19.167 8.382 -10.272 1.00 0.00 3 HIS A N 9
ATOM 15666 C CA . HIS A 1 5 ? 18.367 9.346 -9.525 1.00 0.00 3 HIS A CA 9
ATOM 15667 C C . HIS A 1 5 ? 17.683 8.680 -8.335 1.00 0.00 3 HIS A C 9
ATOM 15668 O O . HIS A 1 5 ? 17.006 7.663 -8.484 1.00 0.00 3 HIS A O 9
ATOM 15682 N N . LYS A 1 6 ? 17.867 9.259 -7.154 1.00 0.00 4 LYS A N 9
ATOM 15683 C CA . LYS A 1 6 ? 17.270 8.723 -5.937 1.00 0.00 4 LYS A CA 9
ATOM 15684 C C . LYS A 1 6 ? 15.840 9.226 -5.766 1.00 0.00 4 LYS A C 9
ATOM 15685 O O . LYS A 1 6 ? 15.433 10.227 -6.357 1.00 0.00 4 LYS A O 9
ATOM 15704 N N . PRO A 1 7 ? 15.057 8.518 -4.938 1.00 0.00 5 PRO A N 9
ATOM 15705 C CA . PRO A 1 7 ? 13.661 8.874 -4.669 1.00 0.00 5 PRO A CA 9
ATOM 15706 C C . PRO A 1 7 ? 13.538 10.154 -3.849 1.00 0.00 5 PRO A C 9
ATOM 15707 O O . PRO A 1 7 ? 14.539 10.719 -3.406 1.00 0.00 5 PRO A O 9
ATOM 15718 N N . LYS A 1 8 ? 12.305 10.607 -3.648 1.00 0.00 6 LYS A N 9
ATOM 15719 C CA . LYS A 1 8 ? 12.050 11.819 -2.879 1.00 0.00 6 LYS A CA 9
ATOM 15720 C C . LYS A 1 8 ? 10.731 11.714 -2.120 1.00 0.00 6 LYS A C 9
ATOM 15721 O O . LYS A 1 8 ? 9.792 11.060 -2.574 1.00 0.00 6 LYS A O 9
ATOM 15740 N N . LYS A 1 9 ? 10.667 12.363 -0.963 1.00 0.00 7 LYS A N 9
ATOM 15741 C CA . LYS A 1 9 ? 9.463 12.345 -0.141 1.00 0.00 7 LYS A CA 9
ATOM 15742 C C . LYS A 1 9 ? 9.190 13.723 0.454 1.00 0.00 7 LYS A C 9
ATOM 15743 O O . LYS A 1 9 ? 9.976 14.654 0.276 1.00 0.00 7 LYS A O 9
ATOM 15762 N N . ASP A 1 10 ? 8.073 13.846 1.163 1.00 0.00 8 ASP A N 9
ATOM 15763 C CA . ASP A 1 10 ? 7.699 15.110 1.788 1.00 0.00 8 ASP A CA 9
ATOM 15764 C C . ASP A 1 10 ? 7.474 16.190 0.734 1.00 0.00 8 ASP A C 9
ATOM 15765 O O . ASP A 1 10 ? 7.713 17.372 0.982 1.00 0.00 8 ASP A O 9
ATOM 15774 N N . ASP A 1 11 ? 7.014 15.777 -0.442 1.00 0.00 9 ASP A N 9
ATOM 15775 C CA . ASP A 1 11 ? 6.756 16.708 -1.533 1.00 0.00 9 ASP A CA 9
ATOM 15776 C C . ASP A 1 11 ? 5.264 16.997 -1.662 1.00 0.00 9 ASP A C 9
ATOM 15777 O O . ASP A 1 11 ? 4.765 17.264 -2.755 1.00 0.00 9 ASP A O 9
ATOM 15786 N N . PHE A 1 12 ? 4.557 16.938 -0.538 1.00 0.00 10 PHE A N 9
ATOM 15787 C CA . PHE A 1 12 ? 3.121 17.191 -0.526 1.00 0.00 10 PHE A CA 9
ATOM 15788 C C . PHE A 1 12 ? 2.790 18.411 0.329 1.00 0.00 10 PHE A C 9
ATOM 15789 O O . PHE A 1 12 ? 3.544 18.771 1.234 1.00 0.00 10 PHE A O 9
ATOM 15806 N N . ARG A 1 13 ? 1.660 19.044 0.034 1.00 0.00 11 ARG A N 9
ATOM 15807 C CA . ARG A 1 13 ? 1.230 20.225 0.775 1.00 0.00 11 ARG A CA 9
ATOM 15808 C C . ARG A 1 13 ? 0.795 19.852 2.189 1.00 0.00 11 ARG A C 9
ATOM 15809 O O . ARG A 1 13 ? -0.316 19.369 2.399 1.00 0.00 11 ARG A O 9
ATOM 15830 N N . ASN A 1 14 ? 1.680 20.080 3.153 1.00 0.00 12 ASN A N 9
ATOM 15831 C CA . ASN A 1 14 ? 1.387 19.767 4.548 1.00 0.00 12 ASN A CA 9
ATOM 15832 C C . ASN A 1 14 ? 0.266 20.653 5.081 1.00 0.00 12 ASN A C 9
ATOM 15833 O O . ASN A 1 14 ? 0.426 21.868 5.201 1.00 0.00 12 ASN A O 9
ATOM 15844 N N . GLU A 1 15 ? -0.868 20.037 5.398 1.00 0.00 13 GLU A N 9
ATOM 15845 C CA . GLU A 1 15 ? -2.016 20.770 5.919 1.00 0.00 13 GLU A CA 9
ATOM 15846 C C . GLU A 1 15 ? -2.954 19.842 6.685 1.00 0.00 13 GLU A C 9
ATOM 15847 O O . GLU A 1 15 ? -2.682 18.650 6.832 1.00 0.00 13 GLU A O 9
ATOM 15859 N N . PHE A 1 16 ? -4.058 20.397 7.172 1.00 0.00 14 PHE A N 9
ATOM 15860 C CA . PHE A 1 16 ? -5.037 19.620 7.925 1.00 0.00 14 PHE A CA 9
ATOM 15861 C C . PHE A 1 16 ? -6.443 19.838 7.375 1.00 0.00 14 PHE A C 9
ATOM 15862 O O . PHE A 1 16 ? -7.304 20.404 8.049 1.00 0.00 14 PHE A O 9
ATOM 15879 N N . ASP A 1 17 ? -6.669 19.386 6.146 1.00 0.00 15 ASP A N 9
ATOM 15880 C CA . ASP A 1 17 ? -7.971 19.531 5.506 1.00 0.00 15 ASP A CA 9
ATOM 15881 C C . ASP A 1 17 ? -9.067 18.890 6.352 1.00 0.00 15 ASP A C 9
ATOM 15882 O O . ASP A 1 17 ? -10.044 19.543 6.719 1.00 0.00 15 ASP A O 9
ATOM 15891 N N . HIS A 1 18 ? -8.898 17.607 6.656 1.00 0.00 16 HIS A N 9
ATOM 15892 C CA . HIS A 1 18 ? -9.874 16.877 7.460 1.00 0.00 16 HIS A CA 9
ATOM 15893 C C . HIS A 1 18 ? -11.229 16.835 6.760 1.00 0.00 16 HIS A C 9
ATOM 15894 O O . HIS A 1 18 ? -12.244 17.243 7.325 1.00 0.00 16 HIS A O 9
ATOM 15908 N N . LEU A 1 19 ? -11.238 16.337 5.528 1.00 0.00 17 LEU A N 9
ATOM 15909 C CA . LEU A 1 19 ? -12.469 16.242 4.751 1.00 0.00 17 LEU A CA 9
ATOM 15910 C C . LEU A 1 19 ? -12.851 14.785 4.514 1.00 0.00 17 LEU A C 9
ATOM 15911 O O . LEU A 1 19 ? -11.988 13.911 4.427 1.00 0.00 17 LEU A O 9
ATOM 15927 N N . LEU A 1 20 ? -14.150 14.529 4.409 1.00 0.00 18 LEU A N 9
ATOM 15928 C CA . LEU A 1 20 ? -14.649 13.177 4.181 1.00 0.00 18 LEU A CA 9
ATOM 15929 C C . LEU A 1 20 ? -13.953 12.535 2.985 1.00 0.00 18 LEU A C 9
ATOM 15930 O O . LEU A 1 20 ? -13.199 11.574 3.136 1.00 0.00 18 LEU A O 9
ATOM 15946 N N . ILE A 1 21 ? -14.209 13.075 1.798 1.00 0.00 19 ILE A N 9
ATOM 15947 C CA . ILE A 1 21 ? -13.603 12.558 0.577 1.00 0.00 19 ILE A CA 9
ATOM 15948 C C . ILE A 1 21 ? -12.089 12.447 0.717 1.00 0.00 19 ILE A C 9
ATOM 15949 O O . ILE A 1 21 ? -11.486 11.466 0.285 1.00 0.00 19 ILE A O 9
ATOM 15965 N N . GLU A 1 22 ? -11.481 13.459 1.329 1.00 0.00 20 GLU A N 9
ATOM 15966 C CA . GLU A 1 22 ? -10.038 13.474 1.528 1.00 0.00 20 GLU A CA 9
ATOM 15967 C C . GLU A 1 22 ? -9.571 12.201 2.228 1.00 0.00 20 GLU A C 9
ATOM 15968 O O . GLU A 1 22 ? -8.683 11.503 1.741 1.00 0.00 20 GLU A O 9
ATOM 15980 N N . GLN A 1 23 ? -10.179 11.906 3.373 1.00 0.00 21 GLN A N 9
ATOM 15981 C CA . GLN A 1 23 ? -9.825 10.718 4.141 1.00 0.00 21 GLN A CA 9
ATOM 15982 C C . GLN A 1 23 ? -10.081 9.450 3.331 1.00 0.00 21 GLN A C 9
ATOM 15983 O O . GLN A 1 23 ? -9.275 8.520 3.345 1.00 0.00 21 GLN A O 9
ATOM 15997 N N . ALA A 1 24 ? -11.208 9.422 2.628 1.00 0.00 22 ALA A N 9
ATOM 15998 C CA . ALA A 1 24 ? -11.569 8.269 1.810 1.00 0.00 22 ALA A CA 9
ATOM 15999 C C . ALA A 1 24 ? -10.533 8.024 0.719 1.00 0.00 22 ALA A C 9
ATOM 16000 O O . ALA A 1 24 ? -10.119 6.888 0.489 1.00 0.00 22 ALA A O 9
ATOM 16007 N N . ASN A 1 25 ? -10.119 9.095 0.051 1.00 0.00 23 ASN A N 9
ATOM 16008 C CA . ASN A 1 25 ? -9.132 8.995 -1.018 1.00 0.00 23 ASN A CA 9
ATOM 16009 C C . ASN A 1 25 ? -7.801 8.474 -0.482 1.00 0.00 23 ASN A C 9
ATOM 16010 O O . ASN A 1 25 ? -7.151 7.639 -1.110 1.00 0.00 23 ASN A O 9
ATOM 16021 N N . HIS A 1 26 ? -7.403 8.974 0.682 1.00 0.00 24 HIS A N 9
ATOM 16022 C CA . HIS A 1 26 ? -6.151 8.559 1.304 1.00 0.00 24 HIS A CA 9
ATOM 16023 C C . HIS A 1 26 ? -6.202 7.085 1.698 1.00 0.00 24 HIS A C 9
ATOM 16024 O O . HIS A 1 26 ? -5.215 6.363 1.563 1.00 0.00 24 HIS A O 9
ATOM 16038 N N . ALA A 1 27 ? -7.358 6.648 2.188 1.00 0.00 25 ALA A N 9
ATOM 16039 C CA . ALA A 1 27 ? -7.537 5.263 2.600 1.00 0.00 25 ALA A CA 9
ATOM 16040 C C . ALA A 1 27 ? -7.432 4.317 1.408 1.00 0.00 25 ALA A C 9
ATOM 16041 O O . ALA A 1 27 ? -6.680 3.343 1.442 1.00 0.00 25 ALA A O 9
ATOM 16048 N N . ILE A 1 28 ? -8.189 4.611 0.357 1.00 0.00 26 ILE A N 9
ATOM 16049 C CA . ILE A 1 28 ? -8.179 3.787 -0.846 1.00 0.00 26 ILE A CA 9
ATOM 16050 C C . ILE A 1 28 ? -6.809 3.805 -1.513 1.00 0.00 26 ILE A C 9
ATOM 16051 O O . ILE A 1 28 ? -6.376 2.809 -2.091 1.00 0.00 26 ILE A O 9
ATOM 16067 N N . GLU A 1 29 ? -6.130 4.944 -1.428 1.00 0.00 27 GLU A N 9
ATOM 16068 C CA . GLU A 1 29 ? -4.807 5.092 -2.023 1.00 0.00 27 GLU A CA 9
ATOM 16069 C C . GLU A 1 29 ? -3.798 4.172 -1.343 1.00 0.00 27 GLU A C 9
ATOM 16070 O O . GLU A 1 29 ? -3.181 3.322 -1.987 1.00 0.00 27 GLU A O 9
ATOM 16082 N N . LYS A 1 30 ? -3.635 4.347 -0.036 1.00 0.00 28 LYS A N 9
ATOM 16083 C CA . LYS A 1 30 ? -2.703 3.533 0.734 1.00 0.00 28 LYS A CA 9
ATOM 16084 C C . LYS A 1 30 ? -3.011 2.048 0.570 1.00 0.00 28 LYS A C 9
ATOM 16085 O O . LYS A 1 30 ? -2.131 1.254 0.241 1.00 0.00 28 LYS A O 9
ATOM 16104 N N . GLY A 1 31 ? -4.268 1.680 0.800 1.00 0.00 29 GLY A N 9
ATOM 16105 C CA . GLY A 1 31 ? -4.670 0.292 0.671 1.00 0.00 29 GLY A CA 9
ATOM 16106 C C . GLY A 1 31 ? -4.313 -0.291 -0.682 1.00 0.00 29 GLY A C 9
ATOM 16107 O O . GLY A 1 31 ? -3.707 -1.359 -0.763 1.00 0.00 29 GLY A O 9
ATOM 16111 N N . GLU A 1 32 ? -4.690 0.411 -1.746 1.00 0.00 30 GLU A N 9
ATOM 16112 C CA . GLU A 1 32 ? -4.408 -0.047 -3.101 1.00 0.00 30 GLU A CA 9
ATOM 16113 C C . GLU A 1 32 ? -2.914 -0.297 -3.291 1.00 0.00 30 GLU A C 9
ATOM 16114 O O . GLU A 1 32 ? -2.510 -1.298 -3.882 1.00 0.00 30 GLU A O 9
ATOM 16126 N N . HIS A 1 33 ? -2.097 0.622 -2.784 1.00 0.00 31 HIS A N 9
ATOM 16127 C CA . HIS A 1 33 ? -0.648 0.502 -2.897 1.00 0.00 31 HIS A CA 9
ATOM 16128 C C . HIS A 1 33 ? -0.155 -0.777 -2.227 1.00 0.00 31 HIS A C 9
ATOM 16129 O O . HIS A 1 33 ? 0.644 -1.519 -2.798 1.00 0.00 31 HIS A O 9
ATOM 16143 N N . GLN A 1 34 ? -0.635 -1.027 -1.014 1.00 0.00 32 GLN A N 9
ATOM 16144 C CA . GLN A 1 34 ? -0.243 -2.216 -0.266 1.00 0.00 32 GLN A CA 9
ATOM 16145 C C . GLN A 1 34 ? -0.706 -3.484 -0.976 1.00 0.00 32 GLN A C 9
ATOM 16146 O O . GLN A 1 34 ? -0.049 -4.523 -0.904 1.00 0.00 32 GLN A O 9
ATOM 16160 N N . LEU A 1 35 ? -1.841 -3.391 -1.661 1.00 0.00 33 LEU A N 9
ATOM 16161 C CA . LEU A 1 35 ? -2.393 -4.531 -2.384 1.00 0.00 33 LEU A CA 9
ATOM 16162 C C . LEU A 1 35 ? -1.506 -4.907 -3.566 1.00 0.00 33 LEU A C 9
ATOM 16163 O O . LEU A 1 35 ? -1.110 -6.064 -3.715 1.00 0.00 33 LEU A O 9
ATOM 16179 N N . LEU A 1 36 ? -1.196 -3.924 -4.403 1.00 0.00 34 LEU A N 9
ATOM 16180 C CA . LEU A 1 36 ? -0.355 -4.150 -5.572 1.00 0.00 34 LEU A CA 9
ATOM 16181 C C . LEU A 1 36 ? 1.057 -4.554 -5.157 1.00 0.00 34 LEU A C 9
ATOM 16182 O O . LEU A 1 36 ? 1.722 -5.326 -5.848 1.00 0.00 34 LEU A O 9
ATOM 16198 N N . TYR A 1 37 ? 1.506 -4.029 -4.022 1.00 0.00 35 TYR A N 9
ATOM 16199 C CA . TYR A 1 37 ? 2.839 -4.335 -3.514 1.00 0.00 35 TYR A CA 9
ATOM 16200 C C . TYR A 1 37 ? 2.883 -5.734 -2.910 1.00 0.00 35 TYR A C 9
ATOM 16201 O O . TYR A 1 37 ? 3.816 -6.500 -3.156 1.00 0.00 35 TYR A O 9
ATOM 16219 N N . LEU A 1 38 ? 1.869 -6.062 -2.117 1.00 0.00 36 LEU A N 9
ATOM 16220 C CA . LEU A 1 38 ? 1.790 -7.370 -1.476 1.00 0.00 36 LEU A CA 9
ATOM 16221 C C . LEU A 1 38 ? 1.531 -8.466 -2.505 1.00 0.00 36 LEU A C 9
ATOM 16222 O O . LEU A 1 38 ? 1.939 -9.612 -2.320 1.00 0.00 36 LEU A O 9
ATOM 16238 N N . GLN A 1 39 ? 0.854 -8.103 -3.589 1.00 0.00 37 GLN A N 9
ATOM 16239 C CA . GLN A 1 39 ? 0.542 -9.056 -4.649 1.00 0.00 37 GLN A CA 9
ATOM 16240 C C . GLN A 1 39 ? 1.795 -9.804 -5.094 1.00 0.00 37 GLN A C 9
ATOM 16241 O O . GLN A 1 39 ? 1.754 -11.009 -5.349 1.00 0.00 37 GLN A O 9
ATOM 16255 N N . HIS A 1 40 ? 2.908 -9.083 -5.185 1.00 0.00 38 HIS A N 9
ATOM 16256 C CA . HIS A 1 40 ? 4.173 -9.680 -5.598 1.00 0.00 38 HIS A CA 9
ATOM 16257 C C . HIS A 1 40 ? 4.615 -10.757 -4.612 1.00 0.00 38 HIS A C 9
ATOM 16258 O O . HIS A 1 40 ? 4.867 -11.899 -4.999 1.00 0.00 38 HIS A O 9
ATOM 16272 N N . GLN A 1 41 ? 4.705 -10.386 -3.339 1.00 0.00 39 GLN A N 9
ATOM 16273 C CA . GLN A 1 41 ? 5.116 -11.322 -2.299 1.00 0.00 39 GLN A CA 9
ATOM 16274 C C . GLN A 1 41 ? 4.240 -12.569 -2.310 1.00 0.00 39 GLN A C 9
ATOM 16275 O O . GLN A 1 41 ? 4.723 -13.682 -2.094 1.00 0.00 39 GLN A O 9
ATOM 16289 N N . LEU A 1 42 ? 2.950 -12.378 -2.563 1.00 0.00 40 LEU A N 9
ATOM 16290 C CA . LEU A 1 42 ? 2.005 -13.489 -2.603 1.00 0.00 40 LEU A CA 9
ATOM 16291 C C . LEU A 1 42 ? 2.325 -14.435 -3.754 1.00 0.00 40 LEU A C 9
ATOM 16292 O O . LEU A 1 42 ? 2.446 -15.645 -3.561 1.00 0.00 40 LEU A O 9
ATOM 16308 N N . ASP A 1 43 ? 2.464 -13.877 -4.951 1.00 0.00 41 ASP A N 9
ATOM 16309 C CA . ASP A 1 43 ? 2.773 -14.670 -6.135 1.00 0.00 41 ASP A CA 9
ATOM 16310 C C . ASP A 1 43 ? 4.024 -15.515 -5.910 1.00 0.00 41 ASP A C 9
ATOM 16311 O O . ASP A 1 43 ? 4.060 -16.693 -6.265 1.00 0.00 41 ASP A O 9
ATOM 16320 N N . GLU A 1 44 ? 5.046 -14.905 -5.319 1.00 0.00 42 GLU A N 9
ATOM 16321 C CA . GLU A 1 44 ? 6.299 -15.601 -5.050 1.00 0.00 42 GLU A CA 9
ATOM 16322 C C . GLU A 1 44 ? 6.138 -16.581 -3.891 1.00 0.00 42 GLU A C 9
ATOM 16323 O O . GLU A 1 44 ? 6.774 -17.637 -3.862 1.00 0.00 42 GLU A O 9
ATOM 16335 N N . LEU A 1 45 ? 5.283 -16.226 -2.938 1.00 0.00 43 LEU A N 9
ATOM 16336 C CA . LEU A 1 45 ? 5.038 -17.074 -1.776 1.00 0.00 43 LEU A CA 9
ATOM 16337 C C . LEU A 1 45 ? 4.255 -18.323 -2.169 1.00 0.00 43 LEU A C 9
ATOM 16338 O O . LEU A 1 45 ? 4.407 -19.380 -1.558 1.00 0.00 43 LEU A O 9
ATOM 16354 N N . ASN A 1 46 ? 3.418 -18.193 -3.193 1.00 0.00 44 ASN A N 9
ATOM 16355 C CA . ASN A 1 46 ? 2.613 -19.312 -3.670 1.00 0.00 44 ASN A CA 9
ATOM 16356 C C . ASN A 1 46 ? 3.491 -20.518 -3.987 1.00 0.00 44 ASN A C 9
ATOM 16357 O O . ASN A 1 46 ? 3.175 -21.644 -3.605 1.00 0.00 44 ASN A O 9
ATOM 16368 N N . GLU A 1 47 ? 4.593 -20.272 -4.688 1.00 0.00 45 GLU A N 9
ATOM 16369 C CA . GLU A 1 47 ? 5.517 -21.339 -5.057 1.00 0.00 45 GLU A CA 9
ATOM 16370 C C . GLU A 1 47 ? 6.587 -21.528 -3.985 1.00 0.00 45 GLU A C 9
ATOM 16371 O O . GLU A 1 47 ? 6.879 -22.651 -3.576 1.00 0.00 45 GLU A O 9
ATOM 16383 N N . ASN A 1 48 ? 7.166 -20.420 -3.534 1.00 0.00 46 ASN A N 9
ATOM 16384 C CA . ASN A 1 48 ? 8.204 -20.464 -2.511 1.00 0.00 46 ASN A CA 9
ATOM 16385 C C . ASN A 1 48 ? 7.727 -21.234 -1.284 1.00 0.00 46 ASN A C 9
ATOM 16386 O O . ASN A 1 48 ? 8.495 -21.965 -0.658 1.00 0.00 46 ASN A O 9
ATOM 16397 N N . LYS A 1 49 ? 6.453 -21.065 -0.945 1.00 0.00 47 LYS A N 9
ATOM 16398 C CA . LYS A 1 49 ? 5.871 -21.746 0.206 1.00 0.00 47 LYS A CA 9
ATOM 16399 C C . LYS A 1 49 ? 6.779 -21.625 1.427 1.00 0.00 47 LYS A C 9
ATOM 16400 O O . LYS A 1 49 ? 6.863 -22.542 2.242 1.00 0.00 47 LYS A O 9
ATOM 16419 N N . SER A 1 50 ? 7.453 -20.485 1.545 1.00 0.00 48 SER A N 9
ATOM 16420 C CA . SER A 1 50 ? 8.356 -20.245 2.665 1.00 0.00 48 SER A CA 9
ATOM 16421 C C . SER A 1 50 ? 7.572 -19.960 3.943 1.00 0.00 48 SER A C 9
ATOM 16422 O O . SER A 1 50 ? 6.625 -19.174 3.943 1.00 0.00 48 SER A O 9
ATOM 16430 N N . LYS A 1 51 ? 7.976 -20.605 5.033 1.00 0.00 49 LYS A N 9
ATOM 16431 C CA . LYS A 1 51 ? 7.314 -20.422 6.319 1.00 0.00 49 LYS A CA 9
ATOM 16432 C C . LYS A 1 51 ? 7.464 -18.985 6.809 1.00 0.00 49 LYS A C 9
ATOM 16433 O O . LYS A 1 51 ? 6.498 -18.368 7.256 1.00 0.00 49 LYS A O 9
ATOM 16452 N N . GLU A 1 52 ? 8.682 -18.459 6.719 1.00 0.00 50 GLU A N 9
ATOM 16453 C CA . GLU A 1 52 ? 8.957 -17.093 7.152 1.00 0.00 50 GLU A CA 9
ATOM 16454 C C . GLU A 1 52 ? 8.182 -16.087 6.306 1.00 0.00 50 GLU A C 9
ATOM 16455 O O . GLU A 1 52 ? 7.464 -15.237 6.834 1.00 0.00 50 GLU A O 9
ATOM 16467 N N . LEU A 1 53 ? 8.333 -16.190 4.990 1.00 0.00 51 LEU A N 9
ATOM 16468 C CA . LEU A 1 53 ? 7.648 -15.289 4.069 1.00 0.00 51 LEU A CA 9
ATOM 16469 C C . LEU A 1 53 ? 6.137 -15.362 4.259 1.00 0.00 51 LEU A C 9
ATOM 16470 O O . LEU A 1 53 ? 5.438 -14.358 4.135 1.00 0.00 51 LEU A O 9
ATOM 16486 N N . GLN A 1 54 ? 5.641 -16.558 4.561 1.00 0.00 52 GLN A N 9
ATOM 16487 C CA . GLN A 1 54 ? 4.212 -16.761 4.768 1.00 0.00 52 GLN A CA 9
ATOM 16488 C C . GLN A 1 54 ? 3.729 -16.008 6.003 1.00 0.00 52 GLN A C 9
ATOM 16489 O O . GLN A 1 54 ? 2.855 -15.145 5.912 1.00 0.00 52 GLN A O 9
ATOM 16503 N N . GLU A 1 55 ? 4.303 -16.339 7.155 1.00 0.00 53 GLU A N 9
ATOM 16504 C CA . GLU A 1 55 ? 3.929 -15.693 8.408 1.00 0.00 53 GLU A CA 9
ATOM 16505 C C . GLU A 1 55 ? 4.132 -14.184 8.324 1.00 0.00 53 GLU A C 9
ATOM 16506 O O . GLU A 1 55 ? 3.433 -13.414 8.983 1.00 0.00 53 GLU A O 9
ATOM 16518 N N . LYS A 1 56 ? 5.093 -13.766 7.507 1.00 0.00 54 LYS A N 9
ATOM 16519 C CA . LYS A 1 56 ? 5.389 -12.349 7.334 1.00 0.00 54 LYS A CA 9
ATOM 16520 C C . LYS A 1 56 ? 4.319 -11.670 6.485 1.00 0.00 54 LYS A C 9
ATOM 16521 O O . LYS A 1 56 ? 3.706 -10.690 6.910 1.00 0.00 54 LYS A O 9
ATOM 16540 N N . ILE A 1 57 ? 4.099 -12.196 5.285 1.00 0.00 55 ILE A N 9
ATOM 16541 C CA . ILE A 1 57 ? 3.101 -11.641 4.379 1.00 0.00 55 ILE A CA 9
ATOM 16542 C C . ILE A 1 57 ? 1.730 -11.576 5.044 1.00 0.00 55 ILE A C 9
ATOM 16543 O O . ILE A 1 57 ? 1.095 -10.522 5.077 1.00 0.00 55 ILE A O 9
ATOM 16559 N N . ILE A 1 58 ? 1.282 -12.710 5.574 1.00 0.00 56 ILE A N 9
ATOM 16560 C CA . ILE A 1 58 ? -0.012 -12.781 6.241 1.00 0.00 56 ILE A CA 9
ATOM 16561 C C . ILE A 1 58 ? -0.114 -11.745 7.355 1.00 0.00 56 ILE A C 9
ATOM 16562 O O . ILE A 1 58 ? -1.181 -11.181 7.597 1.00 0.00 56 ILE A O 9
ATOM 16578 N N . ARG A 1 59 ? 1.005 -11.497 8.030 1.00 0.00 57 ARG A N 9
ATOM 16579 C CA . ARG A 1 59 ? 1.041 -10.528 9.118 1.00 0.00 57 ARG A CA 9
ATOM 16580 C C . ARG A 1 59 ? 0.793 -9.116 8.597 1.00 0.00 57 ARG A C 9
ATOM 16581 O O . ARG A 1 59 ? -0.082 -8.406 9.093 1.00 0.00 57 ARG A O 9
ATOM 16602 N N . GLU A 1 60 ? 1.568 -8.715 7.595 1.00 0.00 58 GLU A N 9
ATOM 16603 C CA . GLU A 1 60 ? 1.433 -7.386 7.009 1.00 0.00 58 GLU A CA 9
ATOM 16604 C C . GLU A 1 60 ? 0.070 -7.223 6.341 1.00 0.00 58 GLU A C 9
ATOM 16605 O O . GLU A 1 60 ? -0.582 -6.188 6.480 1.00 0.00 58 GLU A O 9
ATOM 16617 N N . LEU A 1 61 ? -0.354 -8.252 5.616 1.00 0.00 59 LEU A N 9
ATOM 16618 C CA . LEU A 1 61 ? -1.638 -8.224 4.926 1.00 0.00 59 LEU A CA 9
ATOM 16619 C C . LEU A 1 61 ? -2.793 -8.199 5.924 1.00 0.00 59 LEU A C 9
ATOM 16620 O O . LEU A 1 61 ? -3.849 -7.629 5.650 1.00 0.00 59 LEU A O 9
ATOM 16636 N N . ASP A 1 62 ? -2.581 -8.816 7.081 1.00 0.00 60 ASP A N 9
ATOM 16637 C CA . ASP A 1 62 ? -3.602 -8.861 8.121 1.00 0.00 60 ASP A CA 9
ATOM 16638 C C . ASP A 1 62 ? -3.786 -7.490 8.762 1.00 0.00 60 ASP A C 9
ATOM 16639 O O . ASP A 1 62 ? -4.897 -6.964 8.822 1.00 0.00 60 ASP A O 9
ATOM 16648 N N . VAL A 1 63 ? -2.687 -6.914 9.241 1.00 0.00 61 VAL A N 9
ATOM 16649 C CA . VAL A 1 63 ? -2.727 -5.603 9.878 1.00 0.00 61 VAL A CA 9
ATOM 16650 C C . VAL A 1 63 ? -3.231 -4.537 8.912 1.00 0.00 61 VAL A C 9
ATOM 16651 O O . VAL A 1 63 ? -4.042 -3.686 9.277 1.00 0.00 61 VAL A O 9
ATOM 16664 N N . VAL A 1 64 ? -2.745 -4.589 7.676 1.00 0.00 62 VAL A N 9
ATOM 16665 C CA . VAL A 1 64 ? -3.148 -3.629 6.655 1.00 0.00 62 VAL A CA 9
ATOM 16666 C C . VAL A 1 64 ? -4.623 -3.789 6.301 1.00 0.00 62 VAL A C 9
ATOM 16667 O O . VAL A 1 64 ? -5.401 -2.840 6.399 1.00 0.00 62 VAL A O 9
ATOM 16680 N N . CYS A 1 65 ? -5.000 -4.995 5.892 1.00 0.00 63 CYS A N 9
ATOM 16681 C CA . CYS A 1 65 ? -6.383 -5.279 5.523 1.00 0.00 63 CYS A CA 9
ATOM 16682 C C . CYS A 1 65 ? -7.327 -4.975 6.681 1.00 0.00 63 CYS A C 9
ATOM 16683 O O . CYS A 1 65 ? -8.488 -4.624 6.472 1.00 0.00 63 CYS A O 9
ATOM 16691 N N . ALA A 1 66 ? -6.822 -5.112 7.902 1.00 0.00 64 ALA A N 9
ATOM 16692 C CA . ALA A 1 66 ? -7.621 -4.851 9.094 1.00 0.00 64 ALA A CA 9
ATOM 16693 C C . ALA A 1 66 ? -7.910 -3.362 9.244 1.00 0.00 64 ALA A C 9
ATOM 16694 O O . ALA A 1 66 ? -9.069 -2.948 9.298 1.00 0.00 64 ALA A O 9
ATOM 16701 N N . MET A 1 67 ? -6.852 -2.561 9.314 1.00 0.00 65 MET A N 9
ATOM 16702 C CA . MET A 1 67 ? -6.995 -1.117 9.458 1.00 0.00 65 MET A CA 9
ATOM 16703 C C . MET A 1 67 ? -7.726 -0.520 8.260 1.00 0.00 65 MET A C 9
ATOM 16704 O O . MET A 1 67 ? -8.547 0.385 8.410 1.00 0.00 65 MET A O 9
ATOM 16718 N N . ILE A 1 68 ? -7.421 -1.032 7.072 1.00 0.00 66 ILE A N 9
ATOM 16719 C CA . ILE A 1 68 ? -8.049 -0.549 5.848 1.00 0.00 66 ILE A CA 9
ATOM 16720 C C . ILE A 1 68 ? -9.545 -0.849 5.844 1.00 0.00 66 ILE A C 9
ATOM 16721 O O . ILE A 1 68 ? -10.361 0.023 5.550 1.00 0.00 66 ILE A O 9
ATOM 16737 N N . GLU A 1 69 ? -9.895 -2.087 6.175 1.00 0.00 67 GLU A N 9
ATOM 16738 C CA . GLU A 1 69 ? -11.294 -2.501 6.210 1.00 0.00 67 GLU A CA 9
ATOM 16739 C C . GLU A 1 69 ? -12.086 -1.656 7.202 1.00 0.00 67 GLU A C 9
ATOM 16740 O O . GLU A 1 69 ? -13.123 -1.087 6.860 1.00 0.00 67 GLU A O 9
ATOM 16752 N N . GLY A 1 70 ? -11.592 -1.578 8.433 1.00 0.00 68 GLY A N 9
ATOM 16753 C CA . GLY A 1 70 ? -12.266 -0.801 9.456 1.00 0.00 68 GLY A CA 9
ATOM 16754 C C . GLY A 1 70 ? -12.318 0.676 9.123 1.00 0.00 68 GLY A C 9
ATOM 16755 O O . GLY A 1 70 ? -13.353 1.320 9.286 1.00 0.00 68 GLY A O 9
ATOM 16759 N N . ALA A 1 71 ? -11.196 1.215 8.656 1.00 0.00 69 ALA A N 9
ATOM 16760 C CA . ALA A 1 71 ? -11.117 2.626 8.299 1.00 0.00 69 ALA A CA 9
ATOM 16761 C C . ALA A 1 71 ? -12.134 2.976 7.218 1.00 0.00 69 ALA A C 9
ATOM 16762 O O . ALA A 1 71 ? -12.962 3.870 7.397 1.00 0.00 69 ALA A O 9
ATOM 16769 N N . GLN A 1 72 ? -12.067 2.265 6.097 1.00 0.00 70 GLN A N 9
ATOM 16770 C CA . GLN A 1 72 ? -12.982 2.503 4.987 1.00 0.00 70 GLN A CA 9
ATOM 16771 C C . GLN A 1 72 ? -14.424 2.226 5.400 1.00 0.00 70 GLN A C 9
ATOM 16772 O O . GLN A 1 72 ? -15.354 2.865 4.911 1.00 0.00 70 GLN A O 9
ATOM 16786 N N . GLY A 1 73 ? -14.601 1.267 6.304 1.00 0.00 71 GLY A N 9
ATOM 16787 C CA . GLY A 1 73 ? -15.932 0.921 6.768 1.00 0.00 71 GLY A CA 9
ATOM 16788 C C . GLY A 1 73 ? -16.608 2.067 7.494 1.00 0.00 71 GLY A C 9
ATOM 16789 O O . GLY A 1 73 ? -17.738 2.433 7.173 1.00 0.00 71 GLY A O 9
ATOM 16793 N N . ALA A 1 74 ? -15.915 2.634 8.477 1.00 0.00 72 ALA A N 9
ATOM 16794 C CA . ALA A 1 74 ? -16.456 3.744 9.251 1.00 0.00 72 ALA A CA 9
ATOM 16795 C C . ALA A 1 74 ? -16.575 5.002 8.397 1.00 0.00 72 ALA A C 9
ATOM 16796 O O . ALA A 1 74 ? -17.577 5.717 8.461 1.00 0.00 72 ALA A O 9
ATOM 16803 N N . LEU A 1 75 ? -15.547 5.267 7.598 1.00 0.00 73 LEU A N 9
ATOM 16804 C CA . LEU A 1 75 ? -15.537 6.441 6.730 1.00 0.00 73 LEU A CA 9
ATOM 16805 C C . LEU A 1 75 ? -16.689 6.390 5.731 1.00 0.00 73 LEU A C 9
ATOM 16806 O O . LEU A 1 75 ? -17.457 7.343 5.608 1.00 0.00 73 LEU A O 9
ATOM 16822 N N . GLU A 1 76 ? -16.802 5.271 5.022 1.00 0.00 74 GLU A N 9
ATOM 16823 C CA . GLU A 1 76 ? -17.861 5.097 4.035 1.00 0.00 74 GLU A CA 9
ATOM 16824 C C . GLU A 1 76 ? -19.236 5.174 4.693 1.00 0.00 74 GLU A C 9
ATOM 16825 O O . GLU A 1 76 ? -20.117 5.897 4.230 1.00 0.00 74 GLU A O 9
ATOM 16837 N N . ARG A 1 77 ? -19.409 4.422 5.776 1.00 0.00 75 ARG A N 9
ATOM 16838 C CA . ARG A 1 77 ? -20.677 4.403 6.497 1.00 0.00 75 ARG A CA 9
ATOM 16839 C C . ARG A 1 77 ? -20.997 5.780 7.070 1.00 0.00 75 ARG A C 9
ATOM 16840 O O . ARG A 1 77 ? -22.163 6.134 7.244 1.00 0.00 75 ARG A O 9
ATOM 16861 N N . GLU A 1 78 ? -19.954 6.551 7.362 1.00 0.00 76 GLU A N 9
ATOM 16862 C CA . GLU A 1 78 ? -20.125 7.888 7.917 1.00 0.00 76 GLU A CA 9
ATOM 16863 C C . GLU A 1 78 ? -20.521 8.882 6.829 1.00 0.00 76 GLU A C 9
ATOM 16864 O O . GLU A 1 78 ? -21.530 9.580 6.947 1.00 0.00 76 GLU A O 9
ATOM 16876 N N . LEU A 1 79 ? -19.722 8.942 5.770 1.00 0.00 77 LEU A N 9
ATOM 16877 C CA . LEU A 1 79 ? -19.988 9.850 4.660 1.00 0.00 77 LEU A CA 9
ATOM 16878 C C . LEU A 1 79 ? -21.259 9.446 3.919 1.00 0.00 77 LEU A C 9
ATOM 16879 O O . LEU A 1 79 ? -21.876 10.261 3.234 1.00 0.00 77 LEU A O 9
ATOM 16895 N N . LYS A 1 80 ? -21.644 8.183 4.062 1.00 0.00 78 LYS A N 9
ATOM 16896 C CA . LYS A 1 80 ? -22.842 7.670 3.409 1.00 0.00 78 LYS A CA 9
ATOM 16897 C C . LYS A 1 80 ? -24.096 8.325 3.980 1.00 0.00 78 LYS A C 9
ATOM 16898 O O . LYS A 1 80 ? -25.180 8.216 3.409 1.00 0.00 78 LYS A O 9
ATOM 16917 N N . ARG A 1 81 ? -23.939 9.006 5.111 1.00 0.00 79 ARG A N 9
ATOM 16918 C CA . ARG A 1 81 ? -25.059 9.678 5.759 1.00 0.00 79 ARG A CA 9
ATOM 16919 C C . ARG A 1 81 ? -25.808 10.564 4.768 1.00 0.00 79 ARG A C 9
ATOM 16920 O O . ARG A 1 81 ? -27.027 10.462 4.624 1.00 0.00 79 ARG A O 9
ATOM 16941 N N . THR A 1 82 ? -25.072 11.436 4.086 1.00 0.00 80 THR A N 9
ATOM 16942 C CA . THR A 1 82 ? -25.666 12.341 3.110 1.00 0.00 80 THR A CA 9
ATOM 16943 C C . THR A 1 82 ? -24.611 12.890 2.157 1.00 0.00 80 THR A C 9
ATOM 16944 O O . THR A 1 82 ? -23.414 12.817 2.431 1.00 0.00 80 THR A O 9
ATOM 16955 N N . ASP A 1 83 ? -25.064 13.441 1.035 1.00 0.00 81 ASP A N 9
ATOM 16956 C CA . ASP A 1 83 ? -24.159 14.005 0.041 1.00 0.00 81 ASP A CA 9
ATOM 16957 C C . ASP A 1 83 ? -24.938 14.596 -1.130 1.00 0.00 81 ASP A C 9
ATOM 16958 O O . ASP A 1 83 ? -24.995 14.010 -2.211 1.00 0.00 81 ASP A O 9
ATOM 16967 N N . LEU A 1 84 ? -25.538 15.760 -0.907 1.00 0.00 82 LEU A N 9
ATOM 16968 C CA . LEU A 1 84 ? -26.315 16.430 -1.943 1.00 0.00 82 LEU A CA 9
ATOM 16969 C C . LEU A 1 84 ? -25.474 17.478 -2.664 1.00 0.00 82 LEU A C 9
ATOM 16970 O O . LEU A 1 84 ? -25.446 18.644 -2.272 1.00 0.00 82 LEU A O 9
ATOM 16986 N N . ASN A 1 85 ? -24.788 17.053 -3.722 1.00 0.00 83 ASN A N 9
ATOM 16987 C CA . ASN A 1 85 ? -23.946 17.956 -4.499 1.00 0.00 83 ASN A CA 9
ATOM 16988 C C . ASN A 1 85 ? -23.343 17.236 -5.701 1.00 0.00 83 ASN A C 9
ATOM 16989 O O . ASN A 1 85 ? -22.934 16.079 -5.603 1.00 0.00 83 ASN A O 9
ATOM 17000 N N . ILE A 1 86 ? -23.292 17.929 -6.834 1.00 0.00 84 ILE A N 9
ATOM 17001 C CA . ILE A 1 86 ? -22.738 17.356 -8.054 1.00 0.00 84 ILE A CA 9
ATOM 17002 C C . ILE A 1 86 ? -21.317 16.851 -7.829 1.00 0.00 84 ILE A C 9
ATOM 17003 O O . ILE A 1 86 ? -21.018 15.678 -8.060 1.00 0.00 84 ILE A O 9
ATOM 17019 N N . LEU A 1 87 ? -20.444 17.743 -7.373 1.00 0.00 85 LEU A N 9
ATOM 17020 C CA . LEU A 1 87 ? -19.052 17.388 -7.114 1.00 0.00 85 LEU A CA 9
ATOM 17021 C C . LEU A 1 87 ? -18.960 16.261 -6.089 1.00 0.00 85 LEU A C 9
ATOM 17022 O O . LEU A 1 87 ? -18.216 15.299 -6.276 1.00 0.00 85 LEU A O 9
ATOM 17038 N N . GLU A 1 88 ? -19.723 16.387 -5.008 1.00 0.00 86 GLU A N 9
ATOM 17039 C CA . GLU A 1 88 ? -19.727 15.378 -3.955 1.00 0.00 86 GLU A CA 9
ATOM 17040 C C . GLU A 1 88 ? -20.114 14.011 -4.513 1.00 0.00 86 GLU A C 9
ATOM 17041 O O . GLU A 1 88 ? -19.449 13.010 -4.249 1.00 0.00 86 GLU A O 9
ATOM 17053 N N . ARG A 1 89 ? -21.194 13.979 -5.287 1.00 0.00 87 ARG A N 9
ATOM 17054 C CA . ARG A 1 89 ? -21.672 12.736 -5.881 1.00 0.00 87 ARG A CA 9
ATOM 17055 C C . ARG A 1 89 ? -20.584 12.088 -6.733 1.00 0.00 87 ARG A C 9
ATOM 17056 O O . ARG A 1 89 ? -20.364 10.879 -6.663 1.00 0.00 87 ARG A O 9
ATOM 17077 N N . PHE A 1 90 ? -19.907 12.901 -7.537 1.00 0.00 88 PHE A N 9
ATOM 17078 C CA . PHE A 1 90 ? -18.843 12.407 -8.403 1.00 0.00 88 PHE A CA 9
ATOM 17079 C C . PHE A 1 90 ? -17.723 11.774 -7.584 1.00 0.00 88 PHE A C 9
ATOM 17080 O O . PHE A 1 90 ? -17.359 10.619 -7.798 1.00 0.00 88 PHE A O 9
ATOM 17097 N N . ASN A 1 91 ? -17.180 12.541 -6.643 1.00 0.00 89 ASN A N 9
ATOM 17098 C CA . ASN A 1 91 ? -16.100 12.056 -5.791 1.00 0.00 89 ASN A CA 9
ATOM 17099 C C . ASN A 1 91 ? -16.517 10.787 -5.054 1.00 0.00 89 ASN A C 9
ATOM 17100 O O . ASN A 1 91 ? -15.750 9.829 -4.964 1.00 0.00 89 ASN A O 9
ATOM 17111 N N . TYR A 1 92 ? -17.737 10.788 -4.529 1.00 0.00 90 TYR A N 9
ATOM 17112 C CA . TYR A 1 92 ? -18.255 9.638 -3.798 1.00 0.00 90 TYR A CA 9
ATOM 17113 C C . TYR A 1 92 ? -18.236 8.385 -4.668 1.00 0.00 90 TYR A C 9
ATOM 17114 O O . TYR A 1 92 ? -17.752 7.334 -4.251 1.00 0.00 90 TYR A O 9
ATOM 17132 N N . GLU A 1 93 ? -18.766 8.508 -5.882 1.00 0.00 91 GLU A N 9
ATOM 17133 C CA . GLU A 1 93 ? -18.812 7.385 -6.811 1.00 0.00 91 GLU A CA 9
ATOM 17134 C C . GLU A 1 93 ? -17.412 6.831 -7.062 1.00 0.00 91 GLU A C 9
ATOM 17135 O O . GLU A 1 93 ? -17.167 5.638 -6.888 1.00 0.00 91 GLU A O 9
ATOM 17147 N N . GLU A 1 94 ? -16.498 7.706 -7.470 1.00 0.00 92 GLU A N 9
ATOM 17148 C CA . GLU A 1 94 ? -15.124 7.303 -7.746 1.00 0.00 92 GLU A CA 9
ATOM 17149 C C . GLU A 1 94 ? -14.482 6.680 -6.509 1.00 0.00 92 GLU A C 9
ATOM 17150 O O . GLU A 1 94 ? -13.863 5.620 -6.586 1.00 0.00 92 GLU A O 9
ATOM 17162 N N . ALA A 1 95 ? -14.633 7.349 -5.371 1.00 0.00 93 ALA A N 9
ATOM 17163 C CA . ALA A 1 95 ? -14.070 6.861 -4.118 1.00 0.00 93 ALA A CA 9
ATOM 17164 C C . ALA A 1 95 ? -14.466 5.410 -3.866 1.00 0.00 93 ALA A C 9
ATOM 17165 O O . ALA A 1 95 ? -13.616 4.567 -3.581 1.00 0.00 93 ALA A O 9
ATOM 17172 N N . GLN A 1 96 ? -15.760 5.127 -3.973 1.00 0.00 94 GLN A N 9
ATOM 17173 C CA . GLN A 1 96 ? -16.266 3.777 -3.756 1.00 0.00 94 GLN A CA 9
ATOM 17174 C C . GLN A 1 96 ? -15.720 2.814 -4.805 1.00 0.00 94 GLN A C 9
ATOM 17175 O O . GLN A 1 96 ? -15.443 1.651 -4.513 1.00 0.00 94 GLN A O 9
ATOM 17189 N N . THR A 1 97 ? -15.567 3.307 -6.030 1.00 0.00 95 THR A N 9
ATOM 17190 C CA . THR A 1 97 ? -15.055 2.492 -7.124 1.00 0.00 95 THR A CA 9
ATOM 17191 C C . THR A 1 97 ? -13.665 1.954 -6.805 1.00 0.00 95 THR A C 9
ATOM 17192 O O . THR A 1 97 ? -13.417 0.750 -6.898 1.00 0.00 95 THR A O 9
ATOM 17203 N N . LEU A 1 98 ? -12.761 2.851 -6.427 1.00 0.00 96 LEU A N 9
ATOM 17204 C CA . LEU A 1 98 ? -11.394 2.466 -6.094 1.00 0.00 96 LEU A CA 9
ATOM 17205 C C . LEU A 1 98 ? -11.367 1.574 -4.856 1.00 0.00 96 LEU A C 9
ATOM 17206 O O . LEU A 1 98 ? -10.653 0.572 -4.816 1.00 0.00 96 LEU A O 9
ATOM 17222 N N . SER A 1 99 ? -12.149 1.945 -3.848 1.00 0.00 97 SER A N 9
ATOM 17223 C CA . SER A 1 99 ? -12.214 1.179 -2.608 1.00 0.00 97 SER A CA 9
ATOM 17224 C C . SER A 1 99 ? -12.707 -0.240 -2.871 1.00 0.00 97 SER A C 9
ATOM 17225 O O . SER A 1 99 ? -12.159 -1.208 -2.344 1.00 0.00 97 SER A O 9
ATOM 17233 N N . LYS A 1 100 ? -13.747 -0.356 -3.691 1.00 0.00 98 LYS A N 9
ATOM 17234 C CA . LYS A 1 100 ? -14.316 -1.656 -4.026 1.00 0.00 98 LYS A CA 9
ATOM 17235 C C . LYS A 1 100 ? -13.291 -2.528 -4.746 1.00 0.00 98 LYS A C 9
ATOM 17236 O O . LYS A 1 100 ? -13.114 -3.699 -4.408 1.00 0.00 98 LYS A O 9
ATOM 17255 N N . ILE A 1 101 ? -12.622 -1.950 -5.737 1.00 0.00 99 ILE A N 9
ATOM 17256 C CA . ILE A 1 101 ? -11.614 -2.674 -6.502 1.00 0.00 99 ILE A CA 9
ATOM 17257 C C . ILE A 1 101 ? -10.513 -3.207 -5.593 1.00 0.00 99 ILE A C 9
ATOM 17258 O O . ILE A 1 101 ? -10.237 -4.408 -5.571 1.00 0.00 99 ILE A O 9
ATOM 17274 N N . LEU A 1 102 ? -9.885 -2.308 -4.844 1.00 0.00 100 LEU A N 9
ATOM 17275 C CA . LEU A 1 102 ? -8.813 -2.686 -3.930 1.00 0.00 100 LEU A CA 9
ATOM 17276 C C . LEU A 1 102 ? -9.309 -3.688 -2.893 1.00 0.00 100 LEU A C 9
ATOM 17277 O O . LEU A 1 102 ? -8.552 -4.537 -2.421 1.00 0.00 100 LEU A O 9
ATOM 17293 N N . LEU A 1 103 ? -10.587 -3.586 -2.544 1.00 0.00 101 LEU A N 9
ATOM 17294 C CA . LEU A 1 103 ? -11.186 -4.484 -1.563 1.00 0.00 101 LEU A CA 9
ATOM 17295 C C . LEU A 1 103 ? -11.242 -5.912 -2.096 1.00 0.00 101 LEU A C 9
ATOM 17296 O O . LEU A 1 103 ? -10.877 -6.861 -1.401 1.00 0.00 101 LEU A O 9
ATOM 17312 N N . LYS A 1 104 ? -11.701 -6.058 -3.334 1.00 0.00 102 LYS A N 9
ATOM 17313 C CA . LYS A 1 104 ? -11.803 -7.369 -3.964 1.00 0.00 102 LYS A CA 9
ATOM 17314 C C . LYS A 1 104 ? -10.426 -8.006 -4.121 1.00 0.00 102 LYS A C 9
ATOM 17315 O O . LYS A 1 104 ? -10.211 -9.151 -3.725 1.00 0.00 102 LYS A O 9
ATOM 17334 N N . ASP A 1 105 ? -9.495 -7.255 -4.700 1.00 0.00 103 ASP A N 9
ATOM 17335 C CA . ASP A 1 105 ? -8.137 -7.745 -4.908 1.00 0.00 103 ASP A CA 9
ATOM 17336 C C . ASP A 1 105 ? -7.505 -8.171 -3.587 1.00 0.00 103 ASP A C 9
ATOM 17337 O O . ASP A 1 105 ? -6.930 -9.255 -3.482 1.00 0.00 103 ASP A O 9
ATOM 17346 N N . LEU A 1 106 ? -7.616 -7.311 -2.580 1.00 0.00 104 LEU A N 9
ATOM 17347 C CA . LEU A 1 106 ? -7.055 -7.598 -1.264 1.00 0.00 104 LEU A CA 9
ATOM 17348 C C . LEU A 1 106 ? -7.619 -8.899 -0.703 1.00 0.00 104 LEU A C 9
ATOM 17349 O O . LEU A 1 106 ? -6.874 -9.761 -0.237 1.00 0.00 104 LEU A O 9
ATOM 17365 N N . LYS A 1 107 ? -8.940 -9.035 -0.753 1.00 0.00 105 LYS A N 9
ATOM 17366 C CA . LYS A 1 107 ? -9.605 -10.233 -0.254 1.00 0.00 105 LYS A CA 9
ATOM 17367 C C . LYS A 1 107 ? -9.030 -11.486 -0.904 1.00 0.00 105 LYS A C 9
ATOM 17368 O O . LYS A 1 107 ? -8.642 -12.430 -0.217 1.00 0.00 105 LYS A O 9
ATOM 17387 N N . GLU A 1 108 ? -8.979 -11.487 -2.233 1.00 0.00 106 GLU A N 9
ATOM 17388 C CA . GLU A 1 108 ? -8.451 -12.626 -2.975 1.00 0.00 106 GLU A CA 9
ATOM 17389 C C . GLU A 1 108 ? -7.042 -12.975 -2.504 1.00 0.00 106 GLU A C 9
ATOM 17390 O O . GLU A 1 108 ? -6.726 -14.142 -2.265 1.00 0.00 106 GLU A O 9
ATOM 17402 N N . THR A 1 109 ? -6.198 -11.957 -2.374 1.00 0.00 107 THR A N 9
ATOM 17403 C CA . THR A 1 109 ? -4.823 -12.155 -1.935 1.00 0.00 107 THR A CA 9
ATOM 17404 C C . THR A 1 109 ? -4.774 -12.872 -0.590 1.00 0.00 107 THR A C 9
ATOM 17405 O O . THR A 1 109 ? -4.063 -13.864 -0.432 1.00 0.00 107 THR A O 9
ATOM 17416 N N . GLU A 1 110 ? -5.534 -12.363 0.374 1.00 0.00 108 GLU A N 9
ATOM 17417 C CA . GLU A 1 110 ? -5.576 -12.956 1.706 1.00 0.00 108 GLU A CA 9
ATOM 17418 C C . GLU A 1 110 ? -5.960 -14.431 1.633 1.00 0.00 108 GLU A C 9
ATOM 17419 O O . GLU A 1 110 ? -5.318 -15.281 2.250 1.00 0.00 108 GLU A O 9
ATOM 17431 N N . GLN A 1 111 ? -7.012 -14.726 0.876 1.00 0.00 109 GLN A N 9
ATOM 17432 C CA . GLN A 1 111 ? -7.483 -16.096 0.723 1.00 0.00 109 GLN A CA 9
ATOM 17433 C C . GLN A 1 111 ? -6.359 -17.008 0.240 1.00 0.00 109 GLN A C 9
ATOM 17434 O O . GLN A 1 111 ? -6.071 -18.035 0.854 1.00 0.00 109 GLN A O 9
ATOM 17448 N N . LYS A 1 112 ? -5.729 -16.625 -0.865 1.00 0.00 110 LYS A N 9
ATOM 17449 C CA . LYS A 1 112 ? -4.636 -17.406 -1.432 1.00 0.00 110 LYS A CA 9
ATOM 17450 C C . LYS A 1 112 ? -3.562 -17.681 -0.384 1.00 0.00 110 LYS A C 9
ATOM 17451 O O . LYS A 1 112 ? -3.114 -18.816 -0.223 1.00 0.00 110 LYS A O 9
ATOM 17470 N N . VAL A 1 113 ? -3.155 -16.635 0.327 1.00 0.00 111 VAL A N 9
ATOM 17471 C CA . VAL A 1 113 ? -2.136 -16.764 1.363 1.00 0.00 111 VAL A CA 9
ATOM 17472 C C . VAL A 1 113 ? -2.530 -17.816 2.393 1.00 0.00 111 VAL A C 9
ATOM 17473 O O . VAL A 1 113 ? -1.736 -18.691 2.739 1.00 0.00 111 VAL A O 9
ATOM 17486 N N . LYS A 1 114 ? -3.763 -17.727 2.880 1.00 0.00 112 LYS A N 9
ATOM 17487 C CA . LYS A 1 114 ? -4.265 -18.672 3.870 1.00 0.00 112 LYS A CA 9
ATOM 17488 C C . LYS A 1 114 ? -4.248 -20.095 3.322 1.00 0.00 112 LYS A C 9
ATOM 17489 O O . LYS A 1 114 ? -4.006 -21.051 4.060 1.00 0.00 112 LYS A O 9
ATOM 17508 N N . ASP A 1 115 ? -4.503 -20.227 2.025 1.00 0.00 113 ASP A N 9
ATOM 17509 C CA . ASP A 1 115 ? -4.514 -21.534 1.378 1.00 0.00 113 ASP A CA 9
ATOM 17510 C C . ASP A 1 115 ? -3.122 -22.158 1.389 1.00 0.00 113 ASP A C 9
ATOM 17511 O O . ASP A 1 115 ? -2.965 -23.344 1.682 1.00 0.00 113 ASP A O 9
ATOM 17520 N N . ILE A 1 116 ? -2.116 -21.352 1.069 1.00 0.00 114 ILE A N 9
ATOM 17521 C CA . ILE A 1 116 ? -0.737 -21.825 1.043 1.00 0.00 114 ILE A CA 9
ATOM 17522 C C . ILE A 1 116 ? -0.335 -22.422 2.386 1.00 0.00 114 ILE A C 9
ATOM 17523 O O . ILE A 1 116 ? -0.651 -21.870 3.441 1.00 0.00 114 ILE A O 9
ATOM 17539 N N . GLN A 1 117 ? 0.366 -23.551 2.341 1.00 0.00 115 GLN A N 9
ATOM 17540 C CA . GLN A 1 117 ? 0.813 -24.221 3.556 1.00 0.00 115 GLN A CA 9
ATOM 17541 C C . GLN A 1 117 ? 2.328 -24.129 3.703 1.00 0.00 115 GLN A C 9
ATOM 17542 O O . GLN A 1 117 ? 3.068 -24.270 2.728 1.00 0.00 115 GLN A O 9
ATOM 17556 N N . THR A 1 118 ? 2.786 -23.890 4.928 1.00 0.00 116 THR A N 9
ATOM 17557 C CA . THR A 1 118 ? 4.213 -23.778 5.202 1.00 0.00 116 THR A CA 9
ATOM 17558 C C . THR A 1 118 ? 4.541 -24.249 6.614 1.00 0.00 116 THR A C 9
ATOM 17559 O O . THR A 1 118 ? 3.658 -24.688 7.351 1.00 0.00 116 THR A O 9
ATOM 17570 N N . GLN A 1 119 ? 5.813 -24.150 6.987 1.00 0.00 117 GLN A N 9
ATOM 17571 C CA . GLN A 1 119 ? 6.254 -24.566 8.312 1.00 0.00 117 GLN A CA 9
ATOM 17572 C C . GLN A 1 119 ? 6.432 -23.361 9.229 1.00 0.00 117 GLN A C 9
ATOM 17573 O O . GLN A 1 119 ? 7.107 -23.442 10.257 1.00 0.00 117 GLN A O 9
ATOM 17587 N N . GLN A 1 3 ? 14.403 10.935 -18.007 1.00 0.00 1 GLN A N 10
ATOM 17588 C CA . GLN A 1 3 ? 13.267 10.641 -17.142 1.00 0.00 1 GLN A CA 10
ATOM 17589 C C . GLN A 1 3 ? 12.012 10.373 -17.964 1.00 0.00 1 GLN A C 10
ATOM 17590 O O . GLN A 1 3 ? 11.533 11.248 -18.685 1.00 0.00 1 GLN A O 10
ATOM 17604 N N . GLU A 1 4 ? 11.483 9.158 -17.850 1.00 0.00 2 GLU A N 10
ATOM 17605 C CA . GLU A 1 4 ? 10.283 8.775 -18.585 1.00 0.00 2 GLU A CA 10
ATOM 17606 C C . GLU A 1 4 ? 9.060 8.785 -17.672 1.00 0.00 2 GLU A C 10
ATOM 17607 O O . GLU A 1 4 ? 8.769 7.799 -16.995 1.00 0.00 2 GLU A O 10
ATOM 17619 N N . HIS A 1 5 ? 8.347 9.908 -17.660 1.00 0.00 3 HIS A N 10
ATOM 17620 C CA . HIS A 1 5 ? 7.155 10.046 -16.831 1.00 0.00 3 HIS A CA 10
ATOM 17621 C C . HIS A 1 5 ? 5.906 10.187 -17.696 1.00 0.00 3 HIS A C 10
ATOM 17622 O O . HIS A 1 5 ? 5.946 10.783 -18.773 1.00 0.00 3 HIS A O 10
ATOM 17636 N N . LYS A 1 6 ? 4.797 9.632 -17.218 1.00 0.00 4 LYS A N 10
ATOM 17637 C CA . LYS A 1 6 ? 3.534 9.695 -17.946 1.00 0.00 4 LYS A CA 10
ATOM 17638 C C . LYS A 1 6 ? 2.814 11.011 -17.672 1.00 0.00 4 LYS A C 10
ATOM 17639 O O . LYS A 1 6 ? 3.083 11.702 -16.690 1.00 0.00 4 LYS A O 10
ATOM 17658 N N . PRO A 1 7 ? 1.874 11.367 -18.560 1.00 0.00 5 PRO A N 10
ATOM 17659 C CA . PRO A 1 7 ? 1.093 12.602 -18.434 1.00 0.00 5 PRO A CA 10
ATOM 17660 C C . PRO A 1 7 ? 0.112 12.551 -17.268 1.00 0.00 5 PRO A C 10
ATOM 17661 O O . PRO A 1 7 ? -0.873 11.812 -17.302 1.00 0.00 5 PRO A O 10
ATOM 17672 N N . LYS A 1 8 ? 0.386 13.341 -16.234 1.00 0.00 6 LYS A N 10
ATOM 17673 C CA . LYS A 1 8 ? -0.473 13.387 -15.057 1.00 0.00 6 LYS A CA 10
ATOM 17674 C C . LYS A 1 8 ? -0.629 14.818 -14.555 1.00 0.00 6 LYS A C 10
ATOM 17675 O O . LYS A 1 8 ? 0.353 15.547 -14.405 1.00 0.00 6 LYS A O 10
ATOM 17694 N N . LYS A 1 9 ? -1.869 15.217 -14.293 1.00 0.00 7 LYS A N 10
ATOM 17695 C CA . LYS A 1 9 ? -2.155 16.561 -13.804 1.00 0.00 7 LYS A CA 10
ATOM 17696 C C . LYS A 1 9 ? -1.859 16.670 -12.311 1.00 0.00 7 LYS A C 10
ATOM 17697 O O . LYS A 1 9 ? -2.072 15.723 -11.555 1.00 0.00 7 LYS A O 10
ATOM 17716 N N . ASP A 1 10 ? -1.367 17.833 -11.896 1.00 0.00 8 ASP A N 10
ATOM 17717 C CA . ASP A 1 10 ? -1.044 18.068 -10.492 1.00 0.00 8 ASP A CA 10
ATOM 17718 C C . ASP A 1 10 ? -2.240 17.751 -9.599 1.00 0.00 8 ASP A C 10
ATOM 17719 O O . ASP A 1 10 ? -3.323 18.309 -9.774 1.00 0.00 8 ASP A O 10
ATOM 17728 N N . ASP A 1 11 ? -2.035 16.852 -8.643 1.00 0.00 9 ASP A N 10
ATOM 17729 C CA . ASP A 1 11 ? -3.095 16.461 -7.721 1.00 0.00 9 ASP A CA 10
ATOM 17730 C C . ASP A 1 11 ? -2.982 17.225 -6.405 1.00 0.00 9 ASP A C 10
ATOM 17731 O O . ASP A 1 11 ? -3.406 16.741 -5.356 1.00 0.00 9 ASP A O 10
ATOM 17740 N N . PHE A 1 12 ? -2.406 18.421 -6.469 1.00 0.00 10 PHE A N 10
ATOM 17741 C CA . PHE A 1 12 ? -2.233 19.250 -5.282 1.00 0.00 10 PHE A CA 10
ATOM 17742 C C . PHE A 1 12 ? -3.353 20.282 -5.174 1.00 0.00 10 PHE A C 10
ATOM 17743 O O . PHE A 1 12 ? -3.103 21.458 -4.906 1.00 0.00 10 PHE A O 10
ATOM 17760 N N . ARG A 1 13 ? -4.586 19.833 -5.384 1.00 0.00 11 ARG A N 10
ATOM 17761 C CA . ARG A 1 13 ? -5.743 20.716 -5.311 1.00 0.00 11 ARG A CA 10
ATOM 17762 C C . ARG A 1 13 ? -6.021 21.131 -3.870 1.00 0.00 11 ARG A C 10
ATOM 17763 O O . ARG A 1 13 ? -5.363 20.665 -2.942 1.00 0.00 11 ARG A O 10
ATOM 17784 N N . ASN A 1 14 ? -7.001 22.012 -3.691 1.00 0.00 12 ASN A N 10
ATOM 17785 C CA . ASN A 1 14 ? -7.365 22.490 -2.362 1.00 0.00 12 ASN A CA 10
ATOM 17786 C C . ASN A 1 14 ? -8.764 22.017 -1.978 1.00 0.00 12 ASN A C 10
ATOM 17787 O O . ASN A 1 14 ? -9.744 22.738 -2.156 1.00 0.00 12 ASN A O 10
ATOM 17798 N N . GLU A 1 15 ? -8.846 20.799 -1.450 1.00 0.00 13 GLU A N 10
ATOM 17799 C CA . GLU A 1 15 ? -10.124 20.229 -1.041 1.00 0.00 13 GLU A CA 10
ATOM 17800 C C . GLU A 1 15 ? -10.296 20.307 0.473 1.00 0.00 13 GLU A C 10
ATOM 17801 O O . GLU A 1 15 ? -10.313 19.286 1.161 1.00 0.00 13 GLU A O 10
ATOM 17813 N N . PHE A 1 16 ? -10.421 21.527 0.986 1.00 0.00 14 PHE A N 10
ATOM 17814 C CA . PHE A 1 16 ? -10.589 21.741 2.420 1.00 0.00 14 PHE A CA 10
ATOM 17815 C C . PHE A 1 16 ? -12.065 21.713 2.803 1.00 0.00 14 PHE A C 10
ATOM 17816 O O . PHE A 1 16 ? -12.422 21.317 3.914 1.00 0.00 14 PHE A O 10
ATOM 17833 N N . ASP A 1 17 ? -12.918 22.138 1.879 1.00 0.00 15 ASP A N 10
ATOM 17834 C CA . ASP A 1 17 ? -14.357 22.163 2.119 1.00 0.00 15 ASP A CA 10
ATOM 17835 C C . ASP A 1 17 ? -14.858 20.791 2.560 1.00 0.00 15 ASP A C 10
ATOM 17836 O O . ASP A 1 17 ? -15.794 20.686 3.353 1.00 0.00 15 ASP A O 10
ATOM 17845 N N . HIS A 1 18 ? -14.229 19.742 2.038 1.00 0.00 16 HIS A N 10
ATOM 17846 C CA . HIS A 1 18 ? -14.612 18.375 2.378 1.00 0.00 16 HIS A CA 10
ATOM 17847 C C . HIS A 1 18 ? -13.413 17.590 2.901 1.00 0.00 16 HIS A C 10
ATOM 17848 O O . HIS A 1 18 ? -12.300 17.722 2.389 1.00 0.00 16 HIS A O 10
ATOM 17862 N N . LEU A 1 19 ? -13.646 16.775 3.923 1.00 0.00 17 LEU A N 10
ATOM 17863 C CA . LEU A 1 19 ? -12.585 15.968 4.516 1.00 0.00 17 LEU A CA 10
ATOM 17864 C C . LEU A 1 19 ? -12.856 14.480 4.317 1.00 0.00 17 LEU A C 10
ATOM 17865 O O . LEU A 1 19 ? -11.933 13.665 4.316 1.00 0.00 17 LEU A O 10
ATOM 17881 N N . LEU A 1 20 ? -14.128 14.133 4.146 1.00 0.00 18 LEU A N 10
ATOM 17882 C CA . LEU A 1 20 ? -14.520 12.744 3.944 1.00 0.00 18 LEU A CA 10
ATOM 17883 C C . LEU A 1 20 ? -13.748 12.123 2.784 1.00 0.00 18 LEU A C 10
ATOM 17884 O O . LEU A 1 20 ? -12.972 11.186 2.973 1.00 0.00 18 LEU A O 10
ATOM 17900 N N . ILE A 1 21 ? -13.965 12.653 1.585 1.00 0.00 19 ILE A N 10
ATOM 17901 C CA . ILE A 1 21 ? -13.286 12.153 0.396 1.00 0.00 19 ILE A CA 10
ATOM 17902 C C . ILE A 1 21 ? -11.774 12.133 0.593 1.00 0.00 19 ILE A C 10
ATOM 17903 O O . ILE A 1 21 ? -11.089 11.228 0.119 1.00 0.00 19 ILE A O 10
ATOM 17919 N N . GLU A 1 22 ? -11.261 13.138 1.296 1.00 0.00 20 GLU A N 10
ATOM 17920 C CA . GLU A 1 22 ? -9.830 13.235 1.557 1.00 0.00 20 GLU A CA 10
ATOM 17921 C C . GLU A 1 22 ? -9.319 11.983 2.264 1.00 0.00 20 GLU A C 10
ATOM 17922 O O . GLU A 1 22 ? -8.371 11.344 1.808 1.00 0.00 20 GLU A O 10
ATOM 17934 N N . GLN A 1 23 ? -9.955 11.639 3.379 1.00 0.00 21 GLN A N 10
ATOM 17935 C CA . GLN A 1 23 ? -9.565 10.464 4.150 1.00 0.00 21 GLN A CA 10
ATOM 17936 C C . GLN A 1 23 ? -9.759 9.190 3.335 1.00 0.00 21 GLN A C 10
ATOM 17937 O O . GLN A 1 23 ? -8.941 8.273 3.394 1.00 0.00 21 GLN A O 10
ATOM 17951 N N . ALA A 1 24 ? -10.850 9.139 2.576 1.00 0.00 22 ALA A N 10
ATOM 17952 C CA . ALA A 1 24 ? -11.152 7.978 1.749 1.00 0.00 22 ALA A CA 10
ATOM 17953 C C . ALA A 1 24 ? -10.088 7.778 0.674 1.00 0.00 22 ALA A C 10
ATOM 17954 O O . ALA A 1 24 ? -9.644 6.657 0.429 1.00 0.00 22 ALA A O 10
ATOM 17961 N N . ASN A 1 25 ? -9.685 8.872 0.036 1.00 0.00 23 ASN A N 10
ATOM 17962 C CA . ASN A 1 25 ? -8.675 8.816 -1.013 1.00 0.00 23 ASN A CA 10
ATOM 17963 C C . ASN A 1 25 ? -7.328 8.375 -0.448 1.00 0.00 23 ASN A C 10
ATOM 17964 O O . ASN A 1 25 ? -6.612 7.585 -1.066 1.00 0.00 23 ASN A O 10
ATOM 17975 N N . HIS A 1 26 ? -6.988 8.889 0.729 1.00 0.00 24 HIS A N 10
ATOM 17976 C CA . HIS A 1 26 ? -5.728 8.547 1.378 1.00 0.00 24 HIS A CA 10
ATOM 17977 C C . HIS A 1 26 ? -5.696 7.069 1.758 1.00 0.00 24 HIS A C 10
ATOM 17978 O O . HIS A 1 26 ? -4.682 6.395 1.583 1.00 0.00 24 HIS A O 10
ATOM 17992 N N . ALA A 1 27 ? -6.813 6.573 2.281 1.00 0.00 25 ALA A N 10
ATOM 17993 C CA . ALA A 1 27 ? -6.913 5.176 2.684 1.00 0.00 25 ALA A CA 10
ATOM 17994 C C . ALA A 1 27 ? -6.782 4.247 1.482 1.00 0.00 25 ALA A C 10
ATOM 17995 O O . ALA A 1 27 ? -5.980 3.313 1.492 1.00 0.00 25 ALA A O 10
ATOM 18002 N N . ILE A 1 28 ? -7.574 4.509 0.449 1.00 0.00 26 ILE A N 10
ATOM 18003 C CA . ILE A 1 28 ? -7.545 3.696 -0.761 1.00 0.00 26 ILE A CA 10
ATOM 18004 C C . ILE A 1 28 ? -6.193 3.796 -1.459 1.00 0.00 26 ILE A C 10
ATOM 18005 O O . ILE A 1 28 ? -5.737 2.843 -2.089 1.00 0.00 26 ILE A O 10
ATOM 18021 N N . GLU A 1 29 ? -5.555 4.957 -1.340 1.00 0.00 27 GLU A N 10
ATOM 18022 C CA . GLU A 1 29 ? -4.254 5.179 -1.958 1.00 0.00 27 GLU A CA 10
ATOM 18023 C C . GLU A 1 29 ? -3.188 4.297 -1.316 1.00 0.00 27 GLU A C 10
ATOM 18024 O O . GLU A 1 29 ? -2.507 3.529 -1.997 1.00 0.00 27 GLU A O 10
ATOM 18036 N N . LYS A 1 30 ? -3.047 4.411 0.000 1.00 0.00 28 LYS A N 10
ATOM 18037 C CA . LYS A 1 30 ? -2.066 3.624 0.737 1.00 0.00 28 LYS A CA 10
ATOM 18038 C C . LYS A 1 30 ? -2.311 2.131 0.546 1.00 0.00 28 LYS A C 10
ATOM 18039 O O . LYS A 1 30 ? -1.385 1.369 0.272 1.00 0.00 28 LYS A O 10
ATOM 18058 N N . GLY A 1 31 ? -3.567 1.719 0.691 1.00 0.00 29 GLY A N 10
ATOM 18059 C CA . GLY A 1 31 ? -3.912 0.318 0.529 1.00 0.00 29 GLY A CA 10
ATOM 18060 C C . GLY A 1 31 ? -3.677 -0.177 -0.883 1.00 0.00 29 GLY A C 10
ATOM 18061 O O . GLY A 1 31 ? -3.297 -1.329 -1.088 1.00 0.00 29 GLY A O 10
ATOM 18065 N N . GLU A 1 32 ? -3.907 0.695 -1.861 1.00 0.00 30 GLU A N 10
ATOM 18066 C CA . GLU A 1 32 ? -3.720 0.338 -3.262 1.00 0.00 30 GLU A CA 10
ATOM 18067 C C . GLU A 1 32 ? -2.241 0.134 -3.580 1.00 0.00 30 GLU A C 10
ATOM 18068 O O . GLU A 1 32 ? -1.876 -0.764 -4.339 1.00 0.00 30 GLU A O 10
ATOM 18080 N N . HIS A 1 33 ? -1.395 0.976 -2.994 1.00 0.00 31 HIS A N 10
ATOM 18081 C CA . HIS A 1 33 ? 0.044 0.890 -3.213 1.00 0.00 31 HIS A CA 10
ATOM 18082 C C . HIS A 1 33 ? 0.618 -0.368 -2.568 1.00 0.00 31 HIS A C 10
ATOM 18083 O O . HIS A 1 33 ? 1.296 -1.158 -3.223 1.00 0.00 31 HIS A O 10
ATOM 18097 N N . GLN A 1 34 ? 0.341 -0.545 -1.280 1.00 0.00 32 GLN A N 10
ATOM 18098 C CA . GLN A 1 34 ? 0.831 -1.706 -0.546 1.00 0.00 32 GLN A CA 10
ATOM 18099 C C . GLN A 1 34 ? 0.287 -2.998 -1.146 1.00 0.00 32 GLN A C 10
ATOM 18100 O O . GLN A 1 34 ? 0.978 -4.018 -1.181 1.00 0.00 32 GLN A O 10
ATOM 18114 N N . LEU A 1 35 ? -0.954 -2.950 -1.618 1.00 0.00 33 LEU A N 10
ATOM 18115 C CA . LEU A 1 35 ? -1.591 -4.117 -2.216 1.00 0.00 33 LEU A CA 10
ATOM 18116 C C . LEU A 1 35 ? -0.929 -4.479 -3.542 1.00 0.00 33 LEU A C 10
ATOM 18117 O O . LEU A 1 35 ? -0.603 -5.641 -3.789 1.00 0.00 33 LEU A O 10
ATOM 18133 N N . LEU A 1 36 ? -0.732 -3.477 -4.391 1.00 0.00 34 LEU A N 10
ATOM 18134 C CA . LEU A 1 36 ? -0.106 -3.689 -5.693 1.00 0.00 34 LEU A CA 10
ATOM 18135 C C . LEU A 1 36 ? 1.287 -4.293 -5.535 1.00 0.00 34 LEU A C 10
ATOM 18136 O O . LEU A 1 36 ? 1.647 -5.238 -6.236 1.00 0.00 34 LEU A O 10
ATOM 18152 N N . TYR A 1 37 ? 2.064 -3.741 -4.610 1.00 0.00 35 TYR A N 10
ATOM 18153 C CA . TYR A 1 37 ? 3.416 -4.225 -4.361 1.00 0.00 35 TYR A CA 10
ATOM 18154 C C . TYR A 1 37 ? 3.390 -5.586 -3.672 1.00 0.00 35 TYR A C 10
ATOM 18155 O O . TYR A 1 37 ? 4.256 -6.430 -3.906 1.00 0.00 35 TYR A O 10
ATOM 18173 N N . LEU A 1 38 ? 2.390 -5.792 -2.822 1.00 0.00 36 LEU A N 10
ATOM 18174 C CA . LEU A 1 38 ? 2.248 -7.051 -2.098 1.00 0.00 36 LEU A CA 10
ATOM 18175 C C . LEU A 1 38 ? 1.870 -8.184 -3.048 1.00 0.00 36 LEU A C 10
ATOM 18176 O O . LEU A 1 38 ? 2.225 -9.341 -2.819 1.00 0.00 36 LEU A O 10
ATOM 18192 N N . GLN A 1 39 ? 1.151 -7.843 -4.112 1.00 0.00 37 GLN A N 10
ATOM 18193 C CA . GLN A 1 39 ? 0.727 -8.833 -5.096 1.00 0.00 37 GLN A CA 10
ATOM 18194 C C . GLN A 1 39 ? 1.913 -9.663 -5.579 1.00 0.00 37 GLN A C 10
ATOM 18195 O O . GLN A 1 39 ? 1.775 -10.852 -5.866 1.00 0.00 37 GLN A O 10
ATOM 18209 N N . HIS A 1 40 ? 3.077 -9.027 -5.667 1.00 0.00 38 HIS A N 10
ATOM 18210 C CA . HIS A 1 40 ? 4.287 -9.707 -6.117 1.00 0.00 38 HIS A CA 10
ATOM 18211 C C . HIS A 1 40 ? 4.703 -10.787 -5.122 1.00 0.00 38 HIS A C 10
ATOM 18212 O O . HIS A 1 40 ? 4.929 -11.936 -5.501 1.00 0.00 38 HIS A O 10
ATOM 18226 N N . GLN A 1 41 ? 4.803 -10.408 -3.852 1.00 0.00 39 GLN A N 10
ATOM 18227 C CA . GLN A 1 41 ? 5.194 -11.345 -2.805 1.00 0.00 39 GLN A CA 10
ATOM 18228 C C . GLN A 1 41 ? 4.245 -12.538 -2.760 1.00 0.00 39 GLN A C 10
ATOM 18229 O O . GLN A 1 41 ? 4.674 -13.679 -2.583 1.00 0.00 39 GLN A O 10
ATOM 18243 N N . LEU A 1 42 ? 2.955 -12.269 -2.922 1.00 0.00 40 LEU A N 10
ATOM 18244 C CA . LEU A 1 42 ? 1.944 -13.320 -2.900 1.00 0.00 40 LEU A CA 10
ATOM 18245 C C . LEU A 1 42 ? 2.118 -14.268 -4.083 1.00 0.00 40 LEU A C 10
ATOM 18246 O O . LEU A 1 42 ? 2.162 -15.486 -3.912 1.00 0.00 40 LEU A O 10
ATOM 18262 N N . ASP A 1 43 ? 2.219 -13.699 -5.278 1.00 0.00 41 ASP A N 10
ATOM 18263 C CA . ASP A 1 43 ? 2.393 -14.493 -6.490 1.00 0.00 41 ASP A CA 10
ATOM 18264 C C . ASP A 1 43 ? 3.584 -15.436 -6.356 1.00 0.00 41 ASP A C 10
ATOM 18265 O O . ASP A 1 43 ? 3.500 -16.611 -6.709 1.00 0.00 41 ASP A O 10
ATOM 18274 N N . GLU A 1 44 ? 4.693 -14.911 -5.843 1.00 0.00 42 GLU A N 10
ATOM 18275 C CA . GLU A 1 44 ? 5.902 -15.706 -5.665 1.00 0.00 42 GLU A CA 10
ATOM 18276 C C . GLU A 1 44 ? 5.762 -16.650 -4.475 1.00 0.00 42 GLU A C 10
ATOM 18277 O O . GLU A 1 44 ? 6.366 -17.723 -4.444 1.00 0.00 42 GLU A O 10
ATOM 18289 N N . LEU A 1 45 ? 4.961 -16.243 -3.496 1.00 0.00 43 LEU A N 10
ATOM 18290 C CA . LEU A 1 45 ? 4.741 -17.051 -2.302 1.00 0.00 43 LEU A CA 10
ATOM 18291 C C . LEU A 1 45 ? 3.959 -18.317 -2.638 1.00 0.00 43 LEU A C 10
ATOM 18292 O O . LEU A 1 45 ? 4.144 -19.357 -2.009 1.00 0.00 43 LEU A O 10
ATOM 18308 N N . ASN A 1 46 ? 3.086 -18.220 -3.635 1.00 0.00 44 ASN A N 10
ATOM 18309 C CA . ASN A 1 46 ? 2.277 -19.357 -4.057 1.00 0.00 44 ASN A CA 10
ATOM 18310 C C . ASN A 1 46 ? 3.158 -20.558 -4.390 1.00 0.00 44 ASN A C 10
ATOM 18311 O O . ASN A 1 46 ? 2.872 -21.683 -3.980 1.00 0.00 44 ASN A O 10
ATOM 18322 N N . GLU A 1 47 ? 4.230 -20.310 -5.135 1.00 0.00 45 GLU A N 10
ATOM 18323 C CA . GLU A 1 47 ? 5.152 -21.371 -5.523 1.00 0.00 45 GLU A CA 10
ATOM 18324 C C . GLU A 1 47 ? 6.266 -21.528 -4.491 1.00 0.00 45 GLU A C 10
ATOM 18325 O O . GLU A 1 47 ? 6.651 -22.643 -4.142 1.00 0.00 45 GLU A O 10
ATOM 18337 N N . ASN A 1 48 ? 6.781 -20.402 -4.009 1.00 0.00 46 ASN A N 10
ATOM 18338 C CA . ASN A 1 48 ? 7.852 -20.412 -3.019 1.00 0.00 46 ASN A CA 10
ATOM 18339 C C . ASN A 1 48 ? 7.437 -21.195 -1.777 1.00 0.00 46 ASN A C 10
ATOM 18340 O O . ASN A 1 48 ? 8.250 -21.883 -1.162 1.00 0.00 46 ASN A O 10
ATOM 18351 N N . LYS A 1 49 ? 6.163 -21.086 -1.415 1.00 0.00 47 LYS A N 10
ATOM 18352 C CA . LYS A 1 49 ? 5.637 -21.784 -0.248 1.00 0.00 47 LYS A CA 10
ATOM 18353 C C . LYS A 1 49 ? 6.509 -21.530 0.977 1.00 0.00 47 LYS A C 10
ATOM 18354 O O . LYS A 1 49 ? 6.650 -22.395 1.841 1.00 0.00 47 LYS A O 10
ATOM 18373 N N . SER A 1 50 ? 7.090 -20.337 1.046 1.00 0.00 48 SER A N 10
ATOM 18374 C CA . SER A 1 50 ? 7.950 -19.969 2.166 1.00 0.00 48 SER A CA 10
ATOM 18375 C C . SER A 1 50 ? 7.131 -19.768 3.437 1.00 0.00 48 SER A C 10
ATOM 18376 O O . SER A 1 50 ? 6.178 -18.989 3.459 1.00 0.00 48 SER A O 10
ATOM 18384 N N . LYS A 1 51 ? 7.510 -20.475 4.496 1.00 0.00 49 LYS A N 10
ATOM 18385 C CA . LYS A 1 51 ? 6.813 -20.375 5.773 1.00 0.00 49 LYS A CA 10
ATOM 18386 C C . LYS A 1 51 ? 6.905 -18.959 6.332 1.00 0.00 49 LYS A C 10
ATOM 18387 O O . LYS A 1 51 ? 5.903 -18.384 6.757 1.00 0.00 49 LYS A O 10
ATOM 18406 N N . GLU A 1 52 ? 8.112 -18.403 6.329 1.00 0.00 50 GLU A N 10
ATOM 18407 C CA . GLU A 1 52 ? 8.333 -17.053 6.836 1.00 0.00 50 GLU A CA 10
ATOM 18408 C C . GLU A 1 52 ? 7.638 -16.020 5.954 1.00 0.00 50 GLU A C 10
ATOM 18409 O O . GLU A 1 52 ? 6.972 -15.111 6.450 1.00 0.00 50 GLU A O 10
ATOM 18421 N N . LEU A 1 53 ? 7.799 -16.166 4.643 1.00 0.00 51 LEU A N 10
ATOM 18422 C CA . LEU A 1 53 ? 7.188 -15.247 3.690 1.00 0.00 51 LEU A CA 10
ATOM 18423 C C . LEU A 1 53 ? 5.673 -15.210 3.863 1.00 0.00 51 LEU A C 10
ATOM 18424 O O . LEU A 1 53 ? 5.055 -14.149 3.774 1.00 0.00 51 LEU A O 10
ATOM 18440 N N . GLN A 1 54 ? 5.083 -16.375 4.111 1.00 0.00 52 GLN A N 10
ATOM 18441 C CA . GLN A 1 54 ? 3.640 -16.475 4.298 1.00 0.00 52 GLN A CA 10
ATOM 18442 C C . GLN A 1 54 ? 3.213 -15.814 5.604 1.00 0.00 52 GLN A C 10
ATOM 18443 O O . GLN A 1 54 ? 2.373 -14.915 5.610 1.00 0.00 52 GLN A O 10
ATOM 18457 N N . GLU A 1 55 ? 3.796 -16.267 6.710 1.00 0.00 53 GLU A N 10
ATOM 18458 C CA . GLU A 1 55 ? 3.474 -15.720 8.022 1.00 0.00 53 GLU A CA 10
ATOM 18459 C C . GLU A 1 55 ? 3.634 -14.201 8.032 1.00 0.00 53 GLU A C 10
ATOM 18460 O O . GLU A 1 55 ? 2.913 -13.495 8.736 1.00 0.00 53 GLU A O 10
ATOM 18472 N N . LYS A 1 56 ? 4.585 -13.708 7.247 1.00 0.00 54 LYS A N 10
ATOM 18473 C CA . LYS A 1 56 ? 4.841 -12.275 7.164 1.00 0.00 54 LYS A CA 10
ATOM 18474 C C . LYS A 1 56 ? 3.718 -11.564 6.414 1.00 0.00 54 LYS A C 10
ATOM 18475 O O . LYS A 1 56 ? 3.124 -10.614 6.923 1.00 0.00 54 LYS A O 10
ATOM 18494 N N . ILE A 1 57 ? 3.435 -12.031 5.203 1.00 0.00 55 ILE A N 10
ATOM 18495 C CA . ILE A 1 57 ? 2.383 -11.441 4.384 1.00 0.00 55 ILE A CA 10
ATOM 18496 C C . ILE A 1 57 ? 1.044 -11.456 5.116 1.00 0.00 55 ILE A C 10
ATOM 18497 O O . ILE A 1 57 ? 0.252 -10.521 4.999 1.00 0.00 55 ILE A O 10
ATOM 18513 N N . ILE A 1 58 ? 0.801 -12.523 5.870 1.00 0.00 56 ILE A N 10
ATOM 18514 C CA . ILE A 1 58 ? -0.440 -12.658 6.622 1.00 0.00 56 ILE A CA 10
ATOM 18515 C C . ILE A 1 58 ? -0.567 -11.562 7.674 1.00 0.00 56 ILE A C 10
ATOM 18516 O O . ILE A 1 58 ? -1.625 -10.949 7.822 1.00 0.00 56 ILE A O 10
ATOM 18532 N N . ARG A 1 59 ? 0.518 -11.318 8.402 1.00 0.00 57 ARG A N 10
ATOM 18533 C CA . ARG A 1 59 ? 0.528 -10.295 9.440 1.00 0.00 57 ARG A CA 10
ATOM 18534 C C . ARG A 1 59 ? 0.317 -8.909 8.838 1.00 0.00 57 ARG A C 10
ATOM 18535 O O . ARG A 1 59 ? -0.560 -8.162 9.271 1.00 0.00 57 ARG A O 10
ATOM 18556 N N . GLU A 1 60 ? 1.128 -8.572 7.840 1.00 0.00 58 GLU A N 10
ATOM 18557 C CA . GLU A 1 60 ? 1.030 -7.275 7.182 1.00 0.00 58 GLU A CA 10
ATOM 18558 C C . GLU A 1 60 ? -0.341 -7.094 6.536 1.00 0.00 58 GLU A C 10
ATOM 18559 O O . GLU A 1 60 ? -0.982 -6.054 6.694 1.00 0.00 58 GLU A O 10
ATOM 18571 N N . LEU A 1 61 ? -0.786 -8.114 5.810 1.00 0.00 59 LEU A N 10
ATOM 18572 C CA . LEU A 1 61 ? -2.080 -8.069 5.140 1.00 0.00 59 LEU A CA 10
ATOM 18573 C C . LEU A 1 61 ? -3.218 -8.016 6.155 1.00 0.00 59 LEU A C 10
ATOM 18574 O O . LEU A 1 61 ? -4.271 -7.435 5.893 1.00 0.00 59 LEU A O 10
ATOM 18590 N N . ASP A 1 62 ? -2.996 -8.624 7.315 1.00 0.00 60 ASP A N 10
ATOM 18591 C CA . ASP A 1 62 ? -4.001 -8.643 8.372 1.00 0.00 60 ASP A CA 10
ATOM 18592 C C . ASP A 1 62 ? -4.212 -7.245 8.947 1.00 0.00 60 ASP A C 10
ATOM 18593 O O . ASP A 1 62 ? -5.335 -6.745 8.992 1.00 0.00 60 ASP A O 10
ATOM 18602 N N . VAL A 1 63 ? -3.124 -6.622 9.387 1.00 0.00 61 VAL A N 10
ATOM 18603 C CA . VAL A 1 63 ? -3.189 -5.283 9.960 1.00 0.00 61 VAL A CA 10
ATOM 18604 C C . VAL A 1 63 ? -3.682 -4.269 8.933 1.00 0.00 61 VAL A C 10
ATOM 18605 O O . VAL A 1 63 ? -4.469 -3.378 9.253 1.00 0.00 61 VAL A O 10
ATOM 18618 N N . VAL A 1 64 ? -3.214 -4.412 7.697 1.00 0.00 62 VAL A N 10
ATOM 18619 C CA . VAL A 1 64 ? -3.609 -3.510 6.622 1.00 0.00 62 VAL A CA 10
ATOM 18620 C C . VAL A 1 64 ? -5.081 -3.688 6.269 1.00 0.00 62 VAL A C 10
ATOM 18621 O O . VAL A 1 64 ? -5.858 -2.732 6.304 1.00 0.00 62 VAL A O 10
ATOM 18634 N N . CYS A 1 65 ? -5.458 -4.915 5.928 1.00 0.00 63 CYS A N 10
ATOM 18635 C CA . CYS A 1 65 ? -6.839 -5.218 5.568 1.00 0.00 63 CYS A CA 10
ATOM 18636 C C . CYS A 1 65 ? -7.785 -4.899 6.721 1.00 0.00 63 CYS A C 10
ATOM 18637 O O . CYS A 1 65 ? -8.955 -4.583 6.508 1.00 0.00 63 CYS A O 10
ATOM 18645 N N . ALA A 1 66 ? -7.270 -4.985 7.944 1.00 0.00 64 ALA A N 10
ATOM 18646 C CA . ALA A 1 66 ? -8.067 -4.705 9.130 1.00 0.00 64 ALA A CA 10
ATOM 18647 C C . ALA A 1 66 ? -8.373 -3.215 9.248 1.00 0.00 64 ALA A C 10
ATOM 18648 O O . ALA A 1 66 ? -9.534 -2.811 9.290 1.00 0.00 64 ALA A O 10
ATOM 18655 N N . MET A 1 67 ? -7.321 -2.403 9.302 1.00 0.00 65 MET A N 10
ATOM 18656 C CA . MET A 1 67 ? -7.478 -0.958 9.415 1.00 0.00 65 MET A CA 10
ATOM 18657 C C . MET A 1 67 ? -8.233 -0.398 8.213 1.00 0.00 65 MET A C 10
ATOM 18658 O O . MET A 1 67 ? -9.020 0.541 8.345 1.00 0.00 65 MET A O 10
ATOM 18672 N N . ILE A 1 68 ? -7.986 -0.977 7.043 1.00 0.00 66 ILE A N 10
ATOM 18673 C CA . ILE A 1 68 ? -8.643 -0.535 5.819 1.00 0.00 66 ILE A CA 10
ATOM 18674 C C . ILE A 1 68 ? -10.132 -0.862 5.845 1.00 0.00 66 ILE A C 10
ATOM 18675 O O . ILE A 1 68 ? -10.969 -0.015 5.535 1.00 0.00 66 ILE A O 10
ATOM 18691 N N . GLU A 1 69 ? -10.455 -2.096 6.220 1.00 0.00 67 GLU A N 10
ATOM 18692 C CA . GLU A 1 69 ? -11.844 -2.535 6.287 1.00 0.00 67 GLU A CA 10
ATOM 18693 C C . GLU A 1 69 ? -12.641 -1.669 7.259 1.00 0.00 67 GLU A C 10
ATOM 18694 O O . GLU A 1 69 ? -13.690 -1.130 6.909 1.00 0.00 67 GLU A O 10
ATOM 18706 N N . GLY A 1 70 ? -12.136 -1.542 8.481 1.00 0.00 68 GLY A N 10
ATOM 18707 C CA . GLY A 1 70 ? -12.812 -0.742 9.484 1.00 0.00 68 GLY A CA 10
ATOM 18708 C C . GLY A 1 70 ? -12.897 0.722 9.099 1.00 0.00 68 GLY A C 10
ATOM 18709 O O . GLY A 1 70 ? -13.928 1.364 9.297 1.00 0.00 68 GLY A O 10
ATOM 18713 N N . ALA A 1 71 ? -11.811 1.251 8.546 1.00 0.00 69 ALA A N 10
ATOM 18714 C CA . ALA A 1 71 ? -11.767 2.647 8.131 1.00 0.00 69 ALA A CA 10
ATOM 18715 C C . ALA A 1 71 ? -12.785 2.925 7.029 1.00 0.00 69 ALA A C 10
ATOM 18716 O O . ALA A 1 71 ? -13.635 3.804 7.165 1.00 0.00 69 ALA A O 10
ATOM 18723 N N . GLN A 1 72 ? -12.691 2.169 5.940 1.00 0.00 70 GLN A N 10
ATOM 18724 C CA . GLN A 1 72 ? -13.603 2.336 4.814 1.00 0.00 70 GLN A CA 10
ATOM 18725 C C . GLN A 1 72 ? -15.054 2.226 5.269 1.00 0.00 70 GLN A C 10
ATOM 18726 O O . GLN A 1 72 ? -15.881 3.080 4.949 1.00 0.00 70 GLN A O 10
ATOM 18740 N N . GLY A 1 73 ? -15.358 1.171 6.018 1.00 0.00 71 GLY A N 10
ATOM 18741 C CA . GLY A 1 73 ? -16.710 0.969 6.504 1.00 0.00 71 GLY A CA 10
ATOM 18742 C C . GLY A 1 73 ? -17.223 2.154 7.300 1.00 0.00 71 GLY A C 10
ATOM 18743 O O . GLY A 1 73 ? -18.303 2.673 7.025 1.00 0.00 71 GLY A O 10
ATOM 18747 N N . ALA A 1 74 ? -16.445 2.581 8.290 1.00 0.00 72 ALA A N 10
ATOM 18748 C CA . ALA A 1 74 ? -16.827 3.712 9.127 1.00 0.00 72 ALA A CA 10
ATOM 18749 C C . ALA A 1 74 ? -16.936 4.991 8.305 1.00 0.00 72 ALA A C 10
ATOM 18750 O O . ALA A 1 74 ? -17.982 5.640 8.282 1.00 0.00 72 ALA A O 10
ATOM 18757 N N . LEU A 1 75 ? -15.848 5.350 7.630 1.00 0.00 73 LEU A N 10
ATOM 18758 C CA . LEU A 1 75 ? -15.821 6.553 6.806 1.00 0.00 73 LEU A CA 10
ATOM 18759 C C . LEU A 1 75 ? -16.999 6.577 5.838 1.00 0.00 73 LEU A C 10
ATOM 18760 O O . LEU A 1 75 ? -17.639 7.612 5.649 1.00 0.00 73 LEU A O 10
ATOM 18776 N N . GLU A 1 76 ? -17.282 5.430 5.230 1.00 0.00 74 GLU A N 10
ATOM 18777 C CA . GLU A 1 76 ? -18.385 5.320 4.283 1.00 0.00 74 GLU A CA 10
ATOM 18778 C C . GLU A 1 76 ? -19.719 5.623 4.962 1.00 0.00 74 GLU A C 10
ATOM 18779 O O . GLU A 1 76 ? -20.516 6.415 4.461 1.00 0.00 74 GLU A O 10
ATOM 18791 N N . ARG A 1 77 ? -19.952 4.985 6.104 1.00 0.00 75 ARG A N 10
ATOM 18792 C CA . ARG A 1 77 ? -21.188 5.184 6.851 1.00 0.00 75 ARG A CA 10
ATOM 18793 C C . ARG A 1 77 ? -21.320 6.634 7.307 1.00 0.00 75 ARG A C 10
ATOM 18794 O O . ARG A 1 77 ? -22.427 7.149 7.459 1.00 0.00 75 ARG A O 10
ATOM 18815 N N . GLU A 1 78 ? -20.183 7.288 7.523 1.00 0.00 76 GLU A N 10
ATOM 18816 C CA . GLU A 1 78 ? -20.173 8.678 7.962 1.00 0.00 76 GLU A CA 10
ATOM 18817 C C . GLU A 1 78 ? -20.458 9.619 6.796 1.00 0.00 76 GLU A C 10
ATOM 18818 O O . GLU A 1 78 ? -21.371 10.444 6.858 1.00 0.00 76 GLU A O 10
ATOM 18830 N N . LEU A 1 79 ? -19.671 9.491 5.733 1.00 0.00 77 LEU A N 10
ATOM 18831 C CA . LEU A 1 79 ? -19.838 10.330 4.552 1.00 0.00 77 LEU A CA 10
ATOM 18832 C C . LEU A 1 79 ? -21.185 10.069 3.884 1.00 0.00 77 LEU A C 10
ATOM 18833 O O . LEU A 1 79 ? -21.706 10.916 3.159 1.00 0.00 77 LEU A O 10
ATOM 18849 N N . LYS A 1 80 ? -21.745 8.890 4.135 1.00 0.00 78 LYS A N 10
ATOM 18850 C CA . LYS A 1 80 ? -23.032 8.516 3.561 1.00 0.00 78 LYS A CA 10
ATOM 18851 C C . LYS A 1 80 ? -24.151 9.388 4.124 1.00 0.00 78 LYS A C 10
ATOM 18852 O O . LYS A 1 80 ? -25.264 9.401 3.597 1.00 0.00 78 LYS A O 10
ATOM 18871 N N . ARG A 1 81 ? -23.849 10.113 5.195 1.00 0.00 79 ARG A N 10
ATOM 18872 C CA . ARG A 1 81 ? -24.829 10.988 5.827 1.00 0.00 79 ARG A CA 10
ATOM 18873 C C . ARG A 1 81 ? -24.945 12.310 5.075 1.00 0.00 79 ARG A C 10
ATOM 18874 O O . ARG A 1 81 ? -25.968 12.991 5.148 1.00 0.00 79 ARG A O 10
ATOM 18895 N N . THR A 1 82 ? -23.888 12.668 4.352 1.00 0.00 80 THR A N 10
ATOM 18896 C CA . THR A 1 82 ? -23.870 13.908 3.588 1.00 0.00 80 THR A CA 10
ATOM 18897 C C . THR A 1 82 ? -25.100 14.022 2.694 1.00 0.00 80 THR A C 10
ATOM 18898 O O . THR A 1 82 ? -25.859 13.064 2.542 1.00 0.00 80 THR A O 10
ATOM 18909 N N . ASP A 1 83 ? -25.292 15.197 2.106 1.00 0.00 81 ASP A N 10
ATOM 18910 C CA . ASP A 1 83 ? -26.430 15.435 1.226 1.00 0.00 81 ASP A CA 10
ATOM 18911 C C . ASP A 1 83 ? -26.086 15.076 -0.217 1.00 0.00 81 ASP A C 10
ATOM 18912 O O . ASP A 1 83 ? -25.048 14.470 -0.485 1.00 0.00 81 ASP A O 10
ATOM 18921 N N . LEU A 1 84 ? -26.964 15.451 -1.140 1.00 0.00 82 LEU A N 10
ATOM 18922 C CA . LEU A 1 84 ? -26.754 15.169 -2.555 1.00 0.00 82 LEU A CA 10
ATOM 18923 C C . LEU A 1 84 ? -26.002 16.309 -3.233 1.00 0.00 82 LEU A C 10
ATOM 18924 O O . LEU A 1 84 ? -26.132 17.469 -2.844 1.00 0.00 82 LEU A O 10
ATOM 18940 N N . ASN A 1 85 ? -25.216 15.970 -4.251 1.00 0.00 83 ASN A N 10
ATOM 18941 C CA . ASN A 1 85 ? -24.445 16.967 -4.984 1.00 0.00 83 ASN A CA 10
ATOM 18942 C C . ASN A 1 85 ? -23.697 16.326 -6.149 1.00 0.00 83 ASN A C 10
ATOM 18943 O O . ASN A 1 85 ? -23.208 15.201 -6.043 1.00 0.00 83 ASN A O 10
ATOM 18954 N N . ILE A 1 86 ? -23.612 17.051 -7.261 1.00 0.00 84 ILE A N 10
ATOM 18955 C CA . ILE A 1 86 ? -22.923 16.553 -8.445 1.00 0.00 84 ILE A CA 10
ATOM 18956 C C . ILE A 1 86 ? -21.476 16.192 -8.128 1.00 0.00 84 ILE A C 10
ATOM 18957 O O . ILE A 1 86 ? -21.029 15.077 -8.399 1.00 0.00 84 ILE A O 10
ATOM 18973 N N . LEU A 1 87 ? -20.749 17.142 -7.550 1.00 0.00 85 LEU A N 10
ATOM 18974 C CA . LEU A 1 87 ? -19.351 16.924 -7.193 1.00 0.00 85 LEU A CA 10
ATOM 18975 C C . LEU A 1 87 ? -19.221 15.812 -6.156 1.00 0.00 85 LEU A C 10
ATOM 18976 O O . LEU A 1 87 ? -18.401 14.906 -6.304 1.00 0.00 85 LEU A O 10
ATOM 18992 N N . GLU A 1 88 ? -20.035 15.888 -5.109 1.00 0.00 86 GLU A N 10
ATOM 18993 C CA . GLU A 1 88 ? -20.012 14.887 -4.050 1.00 0.00 86 GLU A CA 10
ATOM 18994 C C . GLU A 1 88 ? -20.265 13.492 -4.612 1.00 0.00 86 GLU A C 10
ATOM 18995 O O . GLU A 1 88 ? -19.596 12.529 -4.238 1.00 0.00 86 GLU A O 10
ATOM 19007 N N . ARG A 1 89 ? -21.236 13.391 -5.515 1.00 0.00 87 ARG A N 10
ATOM 19008 C CA . ARG A 1 89 ? -21.580 12.114 -6.129 1.00 0.00 87 ARG A CA 10
ATOM 19009 C C . ARG A 1 89 ? -20.400 11.558 -6.923 1.00 0.00 87 ARG A C 10
ATOM 19010 O O . ARG A 1 89 ? -20.067 10.377 -6.813 1.00 0.00 87 ARG A O 10
ATOM 19031 N N . PHE A 1 90 ? -19.774 12.416 -7.720 1.00 0.00 88 PHE A N 10
ATOM 19032 C CA . PHE A 1 90 ? -18.634 12.011 -8.533 1.00 0.00 88 PHE A CA 10
ATOM 19033 C C . PHE A 1 90 ? -17.513 11.453 -7.660 1.00 0.00 88 PHE A C 10
ATOM 19034 O O . PHE A 1 90 ? -17.060 10.327 -7.858 1.00 0.00 88 PHE A O 10
ATOM 19051 N N . ASN A 1 91 ? -17.072 12.251 -6.693 1.00 0.00 89 ASN A N 10
ATOM 19052 C CA . ASN A 1 91 ? -16.005 11.838 -5.790 1.00 0.00 89 ASN A CA 10
ATOM 19053 C C . ASN A 1 91 ? -16.405 10.591 -5.007 1.00 0.00 89 ASN A C 10
ATOM 19054 O O . ASN A 1 91 ? -15.605 9.672 -4.831 1.00 0.00 89 ASN A O 10
ATOM 19065 N N . TYR A 1 92 ? -17.649 10.567 -4.541 1.00 0.00 90 TYR A N 10
ATOM 19066 C CA . TYR A 1 92 ? -18.156 9.434 -3.776 1.00 0.00 90 TYR A CA 10
ATOM 19067 C C . TYR A 1 92 ? -18.137 8.159 -4.613 1.00 0.00 90 TYR A C 10
ATOM 19068 O O . TYR A 1 92 ? -17.704 7.104 -4.149 1.00 0.00 90 TYR A O 10
ATOM 19086 N N . GLU A 1 93 ? -18.611 8.264 -5.851 1.00 0.00 91 GLU A N 10
ATOM 19087 C CA . GLU A 1 93 ? -18.649 7.120 -6.754 1.00 0.00 91 GLU A CA 10
ATOM 19088 C C . GLU A 1 93 ? -17.250 6.552 -6.972 1.00 0.00 91 GLU A C 10
ATOM 19089 O O . GLU A 1 93 ? -17.013 5.362 -6.764 1.00 0.00 91 GLU A O 10
ATOM 19101 N N . GLU A 1 94 ? -16.327 7.412 -7.390 1.00 0.00 92 GLU A N 10
ATOM 19102 C CA . GLU A 1 94 ? -14.951 6.995 -7.637 1.00 0.00 92 GLU A CA 10
ATOM 19103 C C . GLU A 1 94 ? -14.318 6.430 -6.369 1.00 0.00 92 GLU A C 10
ATOM 19104 O O . GLU A 1 94 ? -13.705 5.363 -6.389 1.00 0.00 92 GLU A O 10
ATOM 19116 N N . ALA A 1 95 ? -14.469 7.156 -5.266 1.00 0.00 93 ALA A N 10
ATOM 19117 C CA . ALA A 1 95 ? -13.913 6.729 -3.988 1.00 0.00 93 ALA A CA 10
ATOM 19118 C C . ALA A 1 95 ? -14.322 5.297 -3.663 1.00 0.00 93 ALA A C 10
ATOM 19119 O O . ALA A 1 95 ? -13.479 4.462 -3.333 1.00 0.00 93 ALA A O 10
ATOM 19126 N N . GLN A 1 96 ? -15.617 5.020 -3.760 1.00 0.00 94 GLN A N 10
ATOM 19127 C CA . GLN A 1 96 ? -16.136 3.687 -3.474 1.00 0.00 94 GLN A CA 10
ATOM 19128 C C . GLN A 1 96 ? -15.613 2.671 -4.484 1.00 0.00 94 GLN A C 10
ATOM 19129 O O . GLN A 1 96 ? -15.350 1.518 -4.143 1.00 0.00 94 GLN A O 10
ATOM 19143 N N . THR A 1 97 ? -15.463 3.108 -5.732 1.00 0.00 95 THR A N 10
ATOM 19144 C CA . THR A 1 97 ? -14.972 2.236 -6.791 1.00 0.00 95 THR A CA 10
ATOM 19145 C C . THR A 1 97 ? -13.591 1.687 -6.457 1.00 0.00 95 THR A C 10
ATOM 19146 O O . THR A 1 97 ? -13.364 0.476 -6.507 1.00 0.00 95 THR A O 10
ATOM 19157 N N . LEU A 1 98 ? -12.671 2.581 -6.114 1.00 0.00 96 LEU A N 10
ATOM 19158 C CA . LEU A 1 98 ? -11.310 2.184 -5.769 1.00 0.00 96 LEU A CA 10
ATOM 19159 C C . LEU A 1 98 ? -11.289 1.372 -4.479 1.00 0.00 96 LEU A C 10
ATOM 19160 O O . LEU A 1 98 ? -10.598 0.358 -4.382 1.00 0.00 96 LEU A O 10
ATOM 19176 N N . SER A 1 99 ? -12.053 1.825 -3.489 1.00 0.00 97 SER A N 10
ATOM 19177 C CA . SER A 1 99 ? -12.121 1.140 -2.203 1.00 0.00 97 SER A CA 10
ATOM 19178 C C . SER A 1 99 ? -12.627 -0.288 -2.373 1.00 0.00 97 SER A C 10
ATOM 19179 O O . SER A 1 99 ? -12.097 -1.223 -1.773 1.00 0.00 97 SER A O 10
ATOM 19187 N N . LYS A 1 100 ? -13.657 -0.451 -3.197 1.00 0.00 98 LYS A N 10
ATOM 19188 C CA . LYS A 1 100 ? -14.236 -1.765 -3.451 1.00 0.00 98 LYS A CA 10
ATOM 19189 C C . LYS A 1 100 ? -13.233 -2.676 -4.151 1.00 0.00 98 LYS A C 10
ATOM 19190 O O . LYS A 1 100 ? -13.006 -3.809 -3.725 1.00 0.00 98 LYS A O 10
ATOM 19209 N N . ILE A 1 101 ? -12.634 -2.173 -5.226 1.00 0.00 99 ILE A N 10
ATOM 19210 C CA . ILE A 1 101 ? -11.654 -2.941 -5.984 1.00 0.00 99 ILE A CA 10
ATOM 19211 C C . ILE A 1 101 ? -10.509 -3.404 -5.090 1.00 0.00 99 ILE A C 10
ATOM 19212 O O . ILE A 1 101 ? -10.117 -4.571 -5.118 1.00 0.00 99 ILE A O 10
ATOM 19228 N N . LEU A 1 102 ? -9.976 -2.481 -4.296 1.00 0.00 100 LEU A N 10
ATOM 19229 C CA . LEU A 1 102 ? -8.876 -2.793 -3.390 1.00 0.00 100 LEU A CA 10
ATOM 19230 C C . LEU A 1 102 ? -9.288 -3.859 -2.380 1.00 0.00 100 LEU A C 10
ATOM 19231 O O . LEU A 1 102 ? -8.557 -4.822 -2.144 1.00 0.00 100 LEU A O 10
ATOM 19247 N N . LEU A 1 103 ? -10.463 -3.681 -1.788 1.00 0.00 101 LEU A N 10
ATOM 19248 C CA . LEU A 1 103 ? -10.975 -4.629 -0.804 1.00 0.00 101 LEU A CA 10
ATOM 19249 C C . LEU A 1 103 ? -11.002 -6.043 -1.372 1.00 0.00 101 LEU A C 10
ATOM 19250 O O . LEU A 1 103 ? -10.525 -6.987 -0.741 1.00 0.00 101 LEU A O 10
ATOM 19266 N N . LYS A 1 104 ? -11.561 -6.185 -2.570 1.00 0.00 102 LYS A N 10
ATOM 19267 C CA . LYS A 1 104 ? -11.647 -7.483 -3.226 1.00 0.00 102 LYS A CA 10
ATOM 19268 C C . LYS A 1 104 ? -10.259 -8.075 -3.446 1.00 0.00 102 LYS A C 10
ATOM 19269 O O . LYS A 1 104 ? -9.994 -9.217 -3.072 1.00 0.00 102 LYS A O 10
ATOM 19288 N N . ASP A 1 105 ? -9.376 -7.290 -4.054 1.00 0.00 103 ASP A N 10
ATOM 19289 C CA . ASP A 1 105 ? -8.013 -7.736 -4.322 1.00 0.00 103 ASP A CA 10
ATOM 19290 C C . ASP A 1 105 ? -7.339 -8.218 -3.042 1.00 0.00 103 ASP A C 10
ATOM 19291 O O . ASP A 1 105 ? -6.710 -9.278 -3.019 1.00 0.00 103 ASP A O 10
ATOM 19300 N N . LEU A 1 106 ? -7.471 -7.435 -1.978 1.00 0.00 104 LEU A N 10
ATOM 19301 C CA . LEU A 1 106 ? -6.873 -7.781 -0.692 1.00 0.00 104 LEU A CA 10
ATOM 19302 C C . LEU A 1 106 ? -7.383 -9.132 -0.201 1.00 0.00 104 LEU A C 10
ATOM 19303 O O . LEU A 1 106 ? -6.598 -10.011 0.158 1.00 0.00 104 LEU A O 10
ATOM 19319 N N . LYS A 1 107 ? -8.701 -9.294 -0.191 1.00 0.00 105 LYS A N 10
ATOM 19320 C CA . LYS A 1 107 ? -9.318 -10.538 0.252 1.00 0.00 105 LYS A CA 10
ATOM 19321 C C . LYS A 1 107 ? -8.733 -11.731 -0.497 1.00 0.00 105 LYS A C 10
ATOM 19322 O O . LYS A 1 107 ? -8.321 -12.718 0.112 1.00 0.00 105 LYS A O 10
ATOM 19341 N N . GLU A 1 108 ? -8.698 -11.633 -1.823 1.00 0.00 106 GLU A N 10
ATOM 19342 C CA . GLU A 1 108 ? -8.163 -12.705 -2.654 1.00 0.00 106 GLU A CA 10
ATOM 19343 C C . GLU A 1 108 ? -6.731 -13.045 -2.248 1.00 0.00 106 GLU A C 10
ATOM 19344 O O . GLU A 1 108 ? -6.399 -14.207 -2.014 1.00 0.00 106 GLU A O 10
ATOM 19356 N N . THR A 1 109 ? -5.886 -12.022 -2.166 1.00 0.00 107 THR A N 10
ATOM 19357 C CA . THR A 1 109 ? -4.491 -12.211 -1.790 1.00 0.00 107 THR A CA 10
ATOM 19358 C C . THR A 1 109 ? -4.373 -13.013 -0.499 1.00 0.00 107 THR A C 10
ATOM 19359 O O . THR A 1 109 ? -3.674 -14.024 -0.447 1.00 0.00 107 THR A O 10
ATOM 19370 N N . GLU A 1 110 ? -5.063 -12.556 0.542 1.00 0.00 108 GLU A N 10
ATOM 19371 C CA . GLU A 1 110 ? -5.034 -13.232 1.833 1.00 0.00 108 GLU A CA 10
ATOM 19372 C C . GLU A 1 110 ? -5.415 -14.703 1.686 1.00 0.00 108 GLU A C 10
ATOM 19373 O O . GLU A 1 110 ? -4.701 -15.588 2.156 1.00 0.00 108 GLU A O 10
ATOM 19385 N N . GLN A 1 111 ? -6.543 -14.952 1.030 1.00 0.00 109 GLN A N 10
ATOM 19386 C CA . GLN A 1 111 ? -7.019 -16.315 0.822 1.00 0.00 109 GLN A CA 10
ATOM 19387 C C . GLN A 1 111 ? -5.911 -17.199 0.258 1.00 0.00 109 GLN A C 10
ATOM 19388 O O . GLN A 1 111 ? -5.633 -18.276 0.787 1.00 0.00 109 GLN A O 10
ATOM 19402 N N . LYS A 1 112 ? -5.281 -16.737 -0.816 1.00 0.00 110 LYS A N 10
ATOM 19403 C CA . LYS A 1 112 ? -4.202 -17.484 -1.451 1.00 0.00 110 LYS A CA 10
ATOM 19404 C C . LYS A 1 112 ? -3.076 -17.763 -0.460 1.00 0.00 110 LYS A C 10
ATOM 19405 O O . LYS A 1 112 ? -2.580 -18.886 -0.368 1.00 0.00 110 LYS A O 10
ATOM 19424 N N . VAL A 1 113 ? -2.679 -16.734 0.283 1.00 0.00 111 VAL A N 10
ATOM 19425 C CA . VAL A 1 113 ? -1.615 -16.870 1.270 1.00 0.00 111 VAL A CA 10
ATOM 19426 C C . VAL A 1 113 ? -1.985 -17.890 2.341 1.00 0.00 111 VAL A C 10
ATOM 19427 O O . VAL A 1 113 ? -1.290 -18.889 2.531 1.00 0.00 111 VAL A O 10
ATOM 19440 N N . LYS A 1 114 ? -3.084 -17.631 3.041 1.00 0.00 112 LYS A N 10
ATOM 19441 C CA . LYS A 1 114 ? -3.551 -18.526 4.093 1.00 0.00 112 LYS A CA 10
ATOM 19442 C C . LYS A 1 114 ? -3.838 -19.917 3.537 1.00 0.00 112 LYS A C 10
ATOM 19443 O O . LYS A 1 114 ? -3.847 -20.902 4.276 1.00 0.00 112 LYS A O 10
ATOM 19462 N N . ASP A 1 115 ? -4.072 -19.990 2.232 1.00 0.00 113 ASP A N 10
ATOM 19463 C CA . ASP A 1 115 ? -4.357 -21.261 1.576 1.00 0.00 113 ASP A CA 10
ATOM 19464 C C . ASP A 1 115 ? -3.095 -22.111 1.466 1.00 0.00 113 ASP A C 10
ATOM 19465 O O . ASP A 1 115 ? -3.088 -23.281 1.848 1.00 0.00 113 ASP A O 10
ATOM 19474 N N . ILE A 1 116 ? -2.030 -21.515 0.941 1.00 0.00 114 ILE A N 10
ATOM 19475 C CA . ILE A 1 116 ? -0.763 -22.217 0.781 1.00 0.00 114 ILE A CA 10
ATOM 19476 C C . ILE A 1 116 ? -0.266 -22.766 2.114 1.00 0.00 114 ILE A C 10
ATOM 19477 O O . ILE A 1 116 ? -0.269 -22.064 3.124 1.00 0.00 114 ILE A O 10
ATOM 19493 N N . GLN A 1 117 ? 0.160 -24.024 2.108 1.00 0.00 115 GLN A N 10
ATOM 19494 C CA . GLN A 1 117 ? 0.660 -24.667 3.317 1.00 0.00 115 GLN A CA 10
ATOM 19495 C C . GLN A 1 117 ? 2.179 -24.560 3.402 1.00 0.00 115 GLN A C 10
ATOM 19496 O O . GLN A 1 117 ? 2.878 -24.659 2.391 1.00 0.00 115 GLN A O 10
ATOM 19510 N N . THR A 1 118 ? 2.687 -24.356 4.613 1.00 0.00 116 THR A N 10
ATOM 19511 C CA . THR A 1 118 ? 4.124 -24.234 4.830 1.00 0.00 116 THR A CA 10
ATOM 19512 C C . THR A 1 118 ? 4.528 -24.819 6.178 1.00 0.00 116 THR A C 10
ATOM 19513 O O . THR A 1 118 ? 3.696 -25.367 6.901 1.00 0.00 116 THR A O 10
ATOM 19524 N N . GLN A 1 119 ? 5.809 -24.698 6.510 1.00 0.00 117 GLN A N 10
ATOM 19525 C CA . GLN A 1 119 ? 6.323 -25.216 7.772 1.00 0.00 117 GLN A CA 10
ATOM 19526 C C . GLN A 1 119 ? 6.866 -24.088 8.643 1.00 0.00 117 GLN A C 10
ATOM 19527 O O . GLN A 1 119 ? 7.495 -24.332 9.673 1.00 0.00 117 GLN A O 10
ATOM 19541 N N . GLN A 1 3 ? 2.377 11.492 -12.870 1.00 0.00 1 GLN A N 11
ATOM 19542 C CA . GLN A 1 3 ? 1.835 12.629 -13.604 1.00 0.00 1 GLN A CA 11
ATOM 19543 C C . GLN A 1 3 ? 1.419 13.745 -12.650 1.00 0.00 1 GLN A C 11
ATOM 19544 O O . GLN A 1 3 ? 0.351 14.337 -12.801 1.00 0.00 1 GLN A O 11
ATOM 19558 N N . GLU A 1 4 ? 2.270 14.024 -11.668 1.00 0.00 2 GLU A N 11
ATOM 19559 C CA . GLU A 1 4 ? 1.990 15.067 -10.689 1.00 0.00 2 GLU A CA 11
ATOM 19560 C C . GLU A 1 4 ? 2.986 16.217 -10.818 1.00 0.00 2 GLU A C 11
ATOM 19561 O O . GLU A 1 4 ? 3.289 16.903 -9.843 1.00 0.00 2 GLU A O 11
ATOM 19573 N N . HIS A 1 5 ? 3.491 16.420 -12.031 1.00 0.00 3 HIS A N 11
ATOM 19574 C CA . HIS A 1 5 ? 4.453 17.486 -12.290 1.00 0.00 3 HIS A CA 11
ATOM 19575 C C . HIS A 1 5 ? 3.747 18.750 -12.771 1.00 0.00 3 HIS A C 11
ATOM 19576 O O . HIS A 1 5 ? 3.831 19.113 -13.944 1.00 0.00 3 HIS A O 11
ATOM 19590 N N . LYS A 1 6 ? 3.049 19.416 -11.857 1.00 0.00 4 LYS A N 11
ATOM 19591 C CA . LYS A 1 6 ? 2.328 20.640 -12.186 1.00 0.00 4 LYS A CA 11
ATOM 19592 C C . LYS A 1 6 ? 3.209 21.866 -11.968 1.00 0.00 4 LYS A C 11
ATOM 19593 O O . LYS A 1 6 ? 4.197 21.829 -11.234 1.00 0.00 4 LYS A O 11
ATOM 19612 N N . PRO A 1 7 ? 2.846 22.981 -12.620 1.00 0.00 5 PRO A N 11
ATOM 19613 C CA . PRO A 1 7 ? 3.589 24.239 -12.510 1.00 0.00 5 PRO A CA 11
ATOM 19614 C C . PRO A 1 7 ? 3.446 24.880 -11.134 1.00 0.00 5 PRO A C 11
ATOM 19615 O O . PRO A 1 7 ? 4.231 25.750 -10.757 1.00 0.00 5 PRO A O 11
ATOM 19626 N N . LYS A 1 8 ? 2.440 24.442 -10.384 1.00 0.00 6 LYS A N 11
ATOM 19627 C CA . LYS A 1 8 ? 2.195 24.972 -9.047 1.00 0.00 6 LYS A CA 11
ATOM 19628 C C . LYS A 1 8 ? 2.518 23.928 -7.982 1.00 0.00 6 LYS A C 11
ATOM 19629 O O . LYS A 1 8 ? 2.453 22.726 -8.237 1.00 0.00 6 LYS A O 11
ATOM 19648 N N . LYS A 1 9 ? 2.865 24.397 -6.789 1.00 0.00 7 LYS A N 11
ATOM 19649 C CA . LYS A 1 9 ? 3.197 23.506 -5.684 1.00 0.00 7 LYS A CA 11
ATOM 19650 C C . LYS A 1 9 ? 2.436 23.899 -4.421 1.00 0.00 7 LYS A C 11
ATOM 19651 O O . LYS A 1 9 ? 2.636 24.987 -3.879 1.00 0.00 7 LYS A O 11
ATOM 19670 N N . ASP A 1 10 ? 1.568 23.008 -3.956 1.00 0.00 8 ASP A N 11
ATOM 19671 C CA . ASP A 1 10 ? 0.781 23.262 -2.755 1.00 0.00 8 ASP A CA 11
ATOM 19672 C C . ASP A 1 10 ? -0.008 24.560 -2.887 1.00 0.00 8 ASP A C 11
ATOM 19673 O O . ASP A 1 10 ? -0.295 25.228 -1.893 1.00 0.00 8 ASP A O 11
ATOM 19682 N N . ASP A 1 11 ? -0.355 24.913 -4.120 1.00 0.00 9 ASP A N 11
ATOM 19683 C CA . ASP A 1 11 ? -1.111 26.133 -4.382 1.00 0.00 9 ASP A CA 11
ATOM 19684 C C . ASP A 1 11 ? -2.608 25.844 -4.439 1.00 0.00 9 ASP A C 11
ATOM 19685 O O . ASP A 1 11 ? -3.409 26.541 -3.818 1.00 0.00 9 ASP A O 11
ATOM 19694 N N . PHE A 1 12 ? -2.977 24.810 -5.190 1.00 0.00 10 PHE A N 11
ATOM 19695 C CA . PHE A 1 12 ? -4.377 24.429 -5.330 1.00 0.00 10 PHE A CA 11
ATOM 19696 C C . PHE A 1 12 ? -4.665 23.132 -4.580 1.00 0.00 10 PHE A C 11
ATOM 19697 O O . PHE A 1 12 ? -5.799 22.879 -4.170 1.00 0.00 10 PHE A O 11
ATOM 19714 N N . ARG A 1 13 ? -3.633 22.316 -4.404 1.00 0.00 11 ARG A N 11
ATOM 19715 C CA . ARG A 1 13 ? -3.775 21.043 -3.705 1.00 0.00 11 ARG A CA 11
ATOM 19716 C C . ARG A 1 13 ? -4.445 21.241 -2.348 1.00 0.00 11 ARG A C 11
ATOM 19717 O O . ARG A 1 13 ? -5.358 20.502 -1.983 1.00 0.00 11 ARG A O 11
ATOM 19738 N N . ASN A 1 14 ? -3.984 22.243 -1.606 1.00 0.00 12 ASN A N 11
ATOM 19739 C CA . ASN A 1 14 ? -4.537 22.537 -0.290 1.00 0.00 12 ASN A CA 11
ATOM 19740 C C . ASN A 1 14 ? -4.524 21.296 0.596 1.00 0.00 12 ASN A C 11
ATOM 19741 O O . ASN A 1 14 ? -5.546 20.918 1.168 1.00 0.00 12 ASN A O 11
ATOM 19752 N N . GLU A 1 15 ? -3.358 20.666 0.705 1.00 0.00 13 GLU A N 11
ATOM 19753 C CA . GLU A 1 15 ? -3.212 19.465 1.521 1.00 0.00 13 GLU A CA 11
ATOM 19754 C C . GLU A 1 15 ? -3.592 19.745 2.972 1.00 0.00 13 GLU A C 11
ATOM 19755 O O . GLU A 1 15 ? -3.690 20.900 3.388 1.00 0.00 13 GLU A O 11
ATOM 19767 N N . PHE A 1 16 ? -3.804 18.680 3.738 1.00 0.00 14 PHE A N 11
ATOM 19768 C CA . PHE A 1 16 ? -4.175 18.810 5.142 1.00 0.00 14 PHE A CA 11
ATOM 19769 C C . PHE A 1 16 ? -5.526 19.507 5.286 1.00 0.00 14 PHE A C 11
ATOM 19770 O O . PHE A 1 16 ? -5.765 20.225 6.256 1.00 0.00 14 PHE A O 11
ATOM 19787 N N . ASP A 1 17 ? -6.404 19.288 4.314 1.00 0.00 15 ASP A N 11
ATOM 19788 C CA . ASP A 1 17 ? -7.730 19.893 4.331 1.00 0.00 15 ASP A CA 11
ATOM 19789 C C . ASP A 1 17 ? -8.610 19.243 5.395 1.00 0.00 15 ASP A C 11
ATOM 19790 O O . ASP A 1 17 ? -9.532 19.868 5.919 1.00 0.00 15 ASP A O 11
ATOM 19799 N N . HIS A 1 18 ? -8.320 17.984 5.706 1.00 0.00 16 HIS A N 11
ATOM 19800 C CA . HIS A 1 18 ? -9.085 17.248 6.707 1.00 0.00 16 HIS A CA 11
ATOM 19801 C C . HIS A 1 18 ? -10.563 17.193 6.329 1.00 0.00 16 HIS A C 11
ATOM 19802 O O . HIS A 1 18 ? -11.404 17.814 6.978 1.00 0.00 16 HIS A O 11
ATOM 19816 N N . LEU A 1 19 ? -10.870 16.447 5.273 1.00 0.00 17 LEU A N 11
ATOM 19817 C CA . LEU A 1 19 ? -12.246 16.310 4.808 1.00 0.00 17 LEU A CA 11
ATOM 19818 C C . LEU A 1 19 ? -12.621 14.841 4.641 1.00 0.00 17 LEU A C 11
ATOM 19819 O O . LEU A 1 19 ? -11.754 13.967 4.608 1.00 0.00 17 LEU A O 11
ATOM 19835 N N . LEU A 1 20 ? -13.918 14.577 4.534 1.00 0.00 18 LEU A N 11
ATOM 19836 C CA . LEU A 1 20 ? -14.410 13.213 4.367 1.00 0.00 18 LEU A CA 11
ATOM 19837 C C . LEU A 1 20 ? -13.697 12.514 3.214 1.00 0.00 18 LEU A C 11
ATOM 19838 O O . LEU A 1 20 ? -12.896 11.602 3.428 1.00 0.00 18 LEU A O 11
ATOM 19854 N N . ILE A 1 21 ? -13.989 12.949 1.993 1.00 0.00 19 ILE A N 11
ATOM 19855 C CA . ILE A 1 21 ? -13.374 12.367 0.807 1.00 0.00 19 ILE A CA 11
ATOM 19856 C C . ILE A 1 21 ? -11.855 12.333 0.937 1.00 0.00 19 ILE A C 11
ATOM 19857 O O . ILE A 1 21 ? -11.198 11.436 0.410 1.00 0.00 19 ILE A O 11
ATOM 19873 N N . GLU A 1 22 ? -11.305 13.315 1.644 1.00 0.00 20 GLU A N 11
ATOM 19874 C CA . GLU A 1 22 ? -9.862 13.396 1.845 1.00 0.00 20 GLU A CA 11
ATOM 19875 C C . GLU A 1 22 ? -9.340 12.149 2.552 1.00 0.00 20 GLU A C 11
ATOM 19876 O O . GLU A 1 22 ? -8.423 11.487 2.069 1.00 0.00 20 GLU A O 11
ATOM 19888 N N . GLN A 1 23 ? -9.931 11.838 3.701 1.00 0.00 21 GLN A N 11
ATOM 19889 C CA . GLN A 1 23 ? -9.525 10.672 4.477 1.00 0.00 21 GLN A CA 11
ATOM 19890 C C . GLN A 1 23 ? -9.798 9.384 3.707 1.00 0.00 21 GLN A C 11
ATOM 19891 O O . GLN A 1 23 ? -8.992 8.454 3.727 1.00 0.00 21 GLN A O 11
ATOM 19905 N N . ALA A 1 24 ? -10.940 9.336 3.030 1.00 0.00 22 ALA A N 11
ATOM 19906 C CA . ALA A 1 24 ? -11.318 8.162 2.252 1.00 0.00 22 ALA A CA 11
ATOM 19907 C C . ALA A 1 24 ? -10.338 7.921 1.110 1.00 0.00 22 ALA A C 11
ATOM 19908 O O . ALA A 1 24 ? -9.947 6.786 0.844 1.00 0.00 22 ALA A O 11
ATOM 19915 N N . ASN A 1 25 ? -9.943 8.998 0.437 1.00 0.00 23 ASN A N 11
ATOM 19916 C CA . ASN A 1 25 ? -9.008 8.902 -0.678 1.00 0.00 23 ASN A CA 11
ATOM 19917 C C . ASN A 1 25 ? -7.635 8.445 -0.198 1.00 0.00 23 ASN A C 11
ATOM 19918 O O . ASN A 1 25 ? -6.975 7.634 -0.850 1.00 0.00 23 ASN A O 11
ATOM 19929 N N . HIS A 1 26 ? -7.208 8.969 0.947 1.00 0.00 24 HIS A N 11
ATOM 19930 C CA . HIS A 1 26 ? -5.913 8.615 1.515 1.00 0.00 24 HIS A CA 11
ATOM 19931 C C . HIS A 1 26 ? -5.881 7.143 1.916 1.00 0.00 24 HIS A C 11
ATOM 19932 O O . HIS A 1 26 ? -4.892 6.448 1.682 1.00 0.00 24 HIS A O 11
ATOM 19946 N N . ALA A 1 27 ? -6.967 6.675 2.521 1.00 0.00 25 ALA A N 11
ATOM 19947 C CA . ALA A 1 27 ? -7.064 5.286 2.953 1.00 0.00 25 ALA A CA 11
ATOM 19948 C C . ALA A 1 27 ? -7.029 4.336 1.761 1.00 0.00 25 ALA A C 11
ATOM 19949 O O . ALA A 1 27 ? -6.241 3.392 1.731 1.00 0.00 25 ALA A O 11
ATOM 19956 N N . ILE A 1 28 ? -7.888 4.595 0.780 1.00 0.00 26 ILE A N 11
ATOM 19957 C CA . ILE A 1 28 ? -7.955 3.762 -0.414 1.00 0.00 26 ILE A CA 11
ATOM 19958 C C . ILE A 1 28 ? -6.654 3.833 -1.207 1.00 0.00 26 ILE A C 11
ATOM 19959 O O . ILE A 1 28 ? -6.250 2.859 -1.842 1.00 0.00 26 ILE A O 11
ATOM 19975 N N . GLU A 1 29 ? -6.001 4.989 -1.162 1.00 0.00 27 GLU A N 11
ATOM 19976 C CA . GLU A 1 29 ? -4.745 5.186 -1.876 1.00 0.00 27 GLU A CA 11
ATOM 19977 C C . GLU A 1 29 ? -3.646 4.300 -1.294 1.00 0.00 27 GLU A C 11
ATOM 19978 O O . GLU A 1 29 ? -2.992 3.547 -2.017 1.00 0.00 27 GLU A O 11
ATOM 19990 N N . LYS A 1 30 ? -3.447 4.397 0.016 1.00 0.00 28 LYS A N 11
ATOM 19991 C CA . LYS A 1 30 ? -2.429 3.606 0.696 1.00 0.00 28 LYS A CA 11
ATOM 19992 C C . LYS A 1 30 ? -2.706 2.114 0.541 1.00 0.00 28 LYS A C 11
ATOM 19993 O O . LYS A 1 30 ? -1.793 1.326 0.296 1.00 0.00 28 LYS A O 11
ATOM 20012 N N . GLY A 1 31 ? -3.971 1.733 0.685 1.00 0.00 29 GLY A N 11
ATOM 20013 C CA . GLY A 1 31 ? -4.345 0.337 0.557 1.00 0.00 29 GLY A CA 11
ATOM 20014 C C . GLY A 1 31 ? -4.151 -0.188 -0.852 1.00 0.00 29 GLY A C 11
ATOM 20015 O O . GLY A 1 31 ? -3.779 -1.345 -1.044 1.00 0.00 29 GLY A O 11
ATOM 20019 N N . GLU A 1 32 ? -4.406 0.665 -1.840 1.00 0.00 30 GLU A N 11
ATOM 20020 C CA . GLU A 1 32 ? -4.260 0.278 -3.239 1.00 0.00 30 GLU A CA 11
ATOM 20021 C C . GLU A 1 32 ? -2.790 0.083 -3.598 1.00 0.00 30 GLU A C 11
ATOM 20022 O O . GLU A 1 32 ? -2.434 -0.853 -4.316 1.00 0.00 30 GLU A O 11
ATOM 20034 N N . HIS A 1 33 ? -1.941 0.972 -3.095 1.00 0.00 31 HIS A N 11
ATOM 20035 C CA . HIS A 1 33 ? -0.509 0.898 -3.363 1.00 0.00 31 HIS A CA 11
ATOM 20036 C C . HIS A 1 33 ? 0.103 -0.336 -2.708 1.00 0.00 31 HIS A C 11
ATOM 20037 O O . HIS A 1 33 ? 0.768 -1.136 -3.368 1.00 0.00 31 HIS A O 11
ATOM 20051 N N . GLN A 1 34 ? -0.125 -0.485 -1.407 1.00 0.00 32 GLN A N 11
ATOM 20052 C CA . GLN A 1 34 ? 0.405 -1.622 -0.663 1.00 0.00 32 GLN A CA 11
ATOM 20053 C C . GLN A 1 34 ? -0.127 -2.936 -1.226 1.00 0.00 32 GLN A C 11
ATOM 20054 O O . GLN A 1 34 ? 0.601 -3.927 -1.312 1.00 0.00 32 GLN A O 11
ATOM 20068 N N . LEU A 1 35 ? -1.400 -2.938 -1.607 1.00 0.00 33 LEU A N 11
ATOM 20069 C CA . LEU A 1 35 ? -2.030 -4.131 -2.160 1.00 0.00 33 LEU A CA 11
ATOM 20070 C C . LEU A 1 35 ? -1.370 -4.536 -3.474 1.00 0.00 33 LEU A C 11
ATOM 20071 O O . LEU A 1 35 ? -0.968 -5.686 -3.651 1.00 0.00 33 LEU A O 11
ATOM 20087 N N . LEU A 1 36 ? -1.260 -3.582 -4.393 1.00 0.00 34 LEU A N 11
ATOM 20088 C CA . LEU A 1 36 ? -0.646 -3.838 -5.691 1.00 0.00 34 LEU A CA 11
ATOM 20089 C C . LEU A 1 36 ? 0.769 -4.381 -5.528 1.00 0.00 34 LEU A C 11
ATOM 20090 O O . LEU A 1 36 ? 1.156 -5.345 -6.189 1.00 0.00 34 LEU A O 11
ATOM 20106 N N . TYR A 1 37 ? 1.537 -3.758 -4.640 1.00 0.00 35 TYR A N 11
ATOM 20107 C CA . TYR A 1 37 ? 2.910 -4.179 -4.389 1.00 0.00 35 TYR A CA 11
ATOM 20108 C C . TYR A 1 37 ? 2.946 -5.549 -3.719 1.00 0.00 35 TYR A C 11
ATOM 20109 O O . TYR A 1 37 ? 3.751 -6.410 -4.080 1.00 0.00 35 TYR A O 11
ATOM 20127 N N . LEU A 1 38 ? 2.069 -5.746 -2.741 1.00 0.00 36 LEU A N 11
ATOM 20128 C CA . LEU A 1 38 ? 1.998 -7.011 -2.019 1.00 0.00 36 LEU A CA 11
ATOM 20129 C C . LEU A 1 38 ? 1.623 -8.153 -2.958 1.00 0.00 36 LEU A C 11
ATOM 20130 O O . LEU A 1 38 ? 2.023 -9.299 -2.748 1.00 0.00 36 LEU A O 11
ATOM 20146 N N . GLN A 1 39 ? 0.856 -7.832 -3.994 1.00 0.00 37 GLN A N 11
ATOM 20147 C CA . GLN A 1 39 ? 0.428 -8.833 -4.967 1.00 0.00 37 GLN A CA 11
ATOM 20148 C C . GLN A 1 39 ? 1.622 -9.622 -5.495 1.00 0.00 37 GLN A C 11
ATOM 20149 O O . GLN A 1 39 ? 1.516 -10.819 -5.765 1.00 0.00 37 GLN A O 11
ATOM 20163 N N . HIS A 1 40 ? 2.756 -8.945 -5.641 1.00 0.00 38 HIS A N 11
ATOM 20164 C CA . HIS A 1 40 ? 3.969 -9.583 -6.138 1.00 0.00 38 HIS A CA 11
ATOM 20165 C C . HIS A 1 40 ? 4.465 -10.644 -5.159 1.00 0.00 38 HIS A C 11
ATOM 20166 O O . HIS A 1 40 ? 4.660 -11.801 -5.530 1.00 0.00 38 HIS A O 11
ATOM 20180 N N . GLN A 1 41 ? 4.665 -10.241 -3.909 1.00 0.00 39 GLN A N 11
ATOM 20181 C CA . GLN A 1 41 ? 5.138 -11.157 -2.878 1.00 0.00 39 GLN A CA 11
ATOM 20182 C C . GLN A 1 41 ? 4.237 -12.384 -2.784 1.00 0.00 39 GLN A C 11
ATOM 20183 O O . GLN A 1 41 ? 4.717 -13.511 -2.654 1.00 0.00 39 GLN A O 11
ATOM 20197 N N . LEU A 1 42 ? 2.931 -12.158 -2.852 1.00 0.00 40 LEU A N 11
ATOM 20198 C CA . LEU A 1 42 ? 1.961 -13.246 -2.774 1.00 0.00 40 LEU A CA 11
ATOM 20199 C C . LEU A 1 42 ? 2.099 -14.184 -3.969 1.00 0.00 40 LEU A C 11
ATOM 20200 O O . LEU A 1 42 ? 2.113 -15.405 -3.814 1.00 0.00 40 LEU A O 11
ATOM 20216 N N . ASP A 1 43 ? 2.202 -13.605 -5.160 1.00 0.00 41 ASP A N 11
ATOM 20217 C CA . ASP A 1 43 ? 2.343 -14.390 -6.382 1.00 0.00 41 ASP A CA 11
ATOM 20218 C C . ASP A 1 43 ? 3.528 -15.346 -6.280 1.00 0.00 41 ASP A C 11
ATOM 20219 O O . ASP A 1 43 ? 3.399 -16.538 -6.556 1.00 0.00 41 ASP A O 11
ATOM 20228 N N . GLU A 1 44 ? 4.679 -14.813 -5.884 1.00 0.00 42 GLU A N 11
ATOM 20229 C CA . GLU A 1 44 ? 5.886 -15.620 -5.748 1.00 0.00 42 GLU A CA 11
ATOM 20230 C C . GLU A 1 44 ? 5.775 -16.571 -4.560 1.00 0.00 42 GLU A C 11
ATOM 20231 O O . GLU A 1 44 ? 6.268 -17.698 -4.603 1.00 0.00 42 GLU A O 11
ATOM 20243 N N . LEU A 1 45 ? 5.123 -16.107 -3.499 1.00 0.00 43 LEU A N 11
ATOM 20244 C CA . LEU A 1 45 ? 4.946 -16.915 -2.297 1.00 0.00 43 LEU A CA 11
ATOM 20245 C C . LEU A 1 45 ? 4.084 -18.140 -2.586 1.00 0.00 43 LEU A C 11
ATOM 20246 O O . LEU A 1 45 ? 4.237 -19.183 -1.950 1.00 0.00 43 LEU A O 11
ATOM 20262 N N . ASN A 1 46 ? 3.180 -18.007 -3.551 1.00 0.00 44 ASN A N 11
ATOM 20263 C CA . ASN A 1 46 ? 2.295 -19.104 -3.926 1.00 0.00 44 ASN A CA 11
ATOM 20264 C C . ASN A 1 46 ? 3.098 -20.331 -4.349 1.00 0.00 44 ASN A C 11
ATOM 20265 O O . ASN A 1 46 ? 2.885 -21.430 -3.839 1.00 0.00 44 ASN A O 11
ATOM 20276 N N . GLU A 1 47 ? 4.023 -20.133 -5.283 1.00 0.00 45 GLU A N 11
ATOM 20277 C CA . GLU A 1 47 ? 4.857 -21.223 -5.775 1.00 0.00 45 GLU A CA 11
ATOM 20278 C C . GLU A 1 47 ? 6.044 -21.461 -4.846 1.00 0.00 45 GLU A C 11
ATOM 20279 O O . GLU A 1 47 ? 6.334 -22.596 -4.469 1.00 0.00 45 GLU A O 11
ATOM 20291 N N . ASN A 1 48 ? 6.727 -20.381 -4.480 1.00 0.00 46 ASN A N 11
ATOM 20292 C CA . ASN A 1 48 ? 7.884 -20.471 -3.596 1.00 0.00 46 ASN A CA 11
ATOM 20293 C C . ASN A 1 48 ? 7.507 -21.136 -2.275 1.00 0.00 46 ASN A C 11
ATOM 20294 O O . ASN A 1 48 ? 8.338 -21.779 -1.633 1.00 0.00 46 ASN A O 11
ATOM 20305 N N . LYS A 1 49 ? 6.251 -20.977 -1.876 1.00 0.00 47 LYS A N 11
ATOM 20306 C CA . LYS A 1 49 ? 5.762 -21.563 -0.634 1.00 0.00 47 LYS A CA 11
ATOM 20307 C C . LYS A 1 49 ? 6.686 -21.217 0.531 1.00 0.00 47 LYS A C 11
ATOM 20308 O O . LYS A 1 49 ? 6.998 -22.071 1.362 1.00 0.00 47 LYS A O 11
ATOM 20327 N N . SER A 1 50 ? 7.118 -19.962 0.584 1.00 0.00 48 SER A N 11
ATOM 20328 C CA . SER A 1 50 ? 8.008 -19.504 1.645 1.00 0.00 48 SER A CA 11
ATOM 20329 C C . SER A 1 50 ? 7.245 -19.329 2.955 1.00 0.00 48 SER A C 11
ATOM 20330 O O . SER A 1 50 ? 6.353 -18.486 3.059 1.00 0.00 48 SER A O 11
ATOM 20338 N N . LYS A 1 51 ? 7.604 -20.129 3.953 1.00 0.00 49 LYS A N 11
ATOM 20339 C CA . LYS A 1 51 ? 6.956 -20.063 5.258 1.00 0.00 49 LYS A CA 11
ATOM 20340 C C . LYS A 1 51 ? 7.118 -18.678 5.876 1.00 0.00 49 LYS A C 11
ATOM 20341 O O . LYS A 1 51 ? 6.147 -18.077 6.334 1.00 0.00 49 LYS A O 11
ATOM 20360 N N . GLU A 1 52 ? 8.349 -18.178 5.883 1.00 0.00 50 GLU A N 11
ATOM 20361 C CA . GLU A 1 52 ? 8.636 -16.863 6.445 1.00 0.00 50 GLU A CA 11
ATOM 20362 C C . GLU A 1 52 ? 7.884 -15.773 5.687 1.00 0.00 50 GLU A C 11
ATOM 20363 O O . GLU A 1 52 ? 7.291 -14.878 6.291 1.00 0.00 50 GLU A O 11
ATOM 20375 N N . LEU A 1 53 ? 7.913 -15.853 4.361 1.00 0.00 51 LEU A N 11
ATOM 20376 C CA . LEU A 1 53 ? 7.235 -14.873 3.520 1.00 0.00 51 LEU A CA 11
ATOM 20377 C C . LEU A 1 53 ? 5.741 -14.834 3.825 1.00 0.00 51 LEU A C 11
ATOM 20378 O O . LEU A 1 53 ? 5.120 -13.772 3.795 1.00 0.00 51 LEU A O 11
ATOM 20394 N N . GLN A 1 54 ? 5.172 -15.998 4.121 1.00 0.00 52 GLN A N 11
ATOM 20395 C CA . GLN A 1 54 ? 3.751 -16.096 4.434 1.00 0.00 52 GLN A CA 11
ATOM 20396 C C . GLN A 1 54 ? 3.444 -15.444 5.779 1.00 0.00 52 GLN A C 11
ATOM 20397 O O . GLN A 1 54 ? 2.505 -14.658 5.897 1.00 0.00 52 GLN A O 11
ATOM 20411 N N . GLU A 1 55 ? 4.242 -15.778 6.788 1.00 0.00 53 GLU A N 11
ATOM 20412 C CA . GLU A 1 55 ? 4.053 -15.225 8.125 1.00 0.00 53 GLU A CA 11
ATOM 20413 C C . GLU A 1 55 ? 4.202 -13.707 8.111 1.00 0.00 53 GLU A C 11
ATOM 20414 O O . GLU A 1 55 ? 3.544 -12.999 8.875 1.00 0.00 53 GLU A O 11
ATOM 20426 N N . LYS A 1 56 ? 5.074 -13.211 7.239 1.00 0.00 54 LYS A N 11
ATOM 20427 C CA . LYS A 1 56 ? 5.310 -11.777 7.124 1.00 0.00 54 LYS A CA 11
ATOM 20428 C C . LYS A 1 56 ? 4.181 -11.099 6.356 1.00 0.00 54 LYS A C 11
ATOM 20429 O O . LYS A 1 56 ? 3.656 -10.071 6.787 1.00 0.00 54 LYS A O 11
ATOM 20448 N N . ILE A 1 57 ? 3.811 -11.679 5.220 1.00 0.00 55 ILE A N 11
ATOM 20449 C CA . ILE A 1 57 ? 2.741 -11.131 4.395 1.00 0.00 55 ILE A CA 11
ATOM 20450 C C . ILE A 1 57 ? 1.408 -11.160 5.134 1.00 0.00 55 ILE A C 11
ATOM 20451 O O . ILE A 1 57 ? 0.672 -10.173 5.146 1.00 0.00 55 ILE A O 11
ATOM 20467 N N . ILE A 1 58 ? 1.104 -12.298 5.749 1.00 0.00 56 ILE A N 11
ATOM 20468 C CA . ILE A 1 58 ? -0.140 -12.455 6.493 1.00 0.00 56 ILE A CA 11
ATOM 20469 C C . ILE A 1 58 ? -0.223 -11.457 7.643 1.00 0.00 56 ILE A C 11
ATOM 20470 O O . ILE A 1 58 ? -1.305 -10.987 7.993 1.00 0.00 56 ILE A O 11
ATOM 20486 N N . ARG A 1 59 ? 0.928 -11.138 8.225 1.00 0.00 57 ARG A N 11
ATOM 20487 C CA . ARG A 1 59 ? 0.987 -10.196 9.336 1.00 0.00 57 ARG A CA 11
ATOM 20488 C C . ARG A 1 59 ? 0.708 -8.773 8.858 1.00 0.00 57 ARG A C 11
ATOM 20489 O O . ARG A 1 59 ? -0.177 -8.096 9.379 1.00 0.00 57 ARG A O 11
ATOM 20510 N N . GLU A 1 60 ? 1.471 -8.329 7.864 1.00 0.00 58 GLU A N 11
ATOM 20511 C CA . GLU A 1 60 ? 1.306 -6.987 7.317 1.00 0.00 58 GLU A CA 11
ATOM 20512 C C . GLU A 1 60 ? -0.061 -6.832 6.658 1.00 0.00 58 GLU A C 11
ATOM 20513 O O . GLU A 1 60 ? -0.704 -5.789 6.774 1.00 0.00 58 GLU A O 11
ATOM 20525 N N . LEU A 1 61 ? -0.498 -7.878 5.964 1.00 0.00 59 LEU A N 11
ATOM 20526 C CA . LEU A 1 61 ? -1.789 -7.859 5.284 1.00 0.00 59 LEU A CA 11
ATOM 20527 C C . LEU A 1 61 ? -2.934 -7.838 6.291 1.00 0.00 59 LEU A C 11
ATOM 20528 O O . LEU A 1 61 ? -3.948 -7.173 6.080 1.00 0.00 59 LEU A O 11
ATOM 20544 N N . ASP A 1 62 ? -2.765 -8.570 7.387 1.00 0.00 60 ASP A N 11
ATOM 20545 C CA . ASP A 1 62 ? -3.783 -8.632 8.430 1.00 0.00 60 ASP A CA 11
ATOM 20546 C C . ASP A 1 62 ? -3.978 -7.268 9.082 1.00 0.00 60 ASP A C 11
ATOM 20547 O O . ASP A 1 62 ? -5.097 -6.760 9.160 1.00 0.00 60 ASP A O 11
ATOM 20556 N N . VAL A 1 63 ? -2.882 -6.680 9.552 1.00 0.00 61 VAL A N 11
ATOM 20557 C CA . VAL A 1 63 ? -2.932 -5.374 10.197 1.00 0.00 61 VAL A CA 11
ATOM 20558 C C . VAL A 1 63 ? -3.438 -4.304 9.237 1.00 0.00 61 VAL A C 11
ATOM 20559 O O . VAL A 1 63 ? -4.268 -3.470 9.600 1.00 0.00 61 VAL A O 11
ATOM 20572 N N . VAL A 1 64 ? -2.933 -4.335 8.007 1.00 0.00 62 VAL A N 11
ATOM 20573 C CA . VAL A 1 64 ? -3.335 -3.369 6.992 1.00 0.00 62 VAL A CA 11
ATOM 20574 C C . VAL A 1 64 ? -4.807 -3.532 6.629 1.00 0.00 62 VAL A C 11
ATOM 20575 O O . VAL A 1 64 ? -5.592 -2.588 6.736 1.00 0.00 62 VAL A O 11
ATOM 20588 N N . CYS A 1 65 ? -5.176 -4.735 6.202 1.00 0.00 63 CYS A N 11
ATOM 20589 C CA . CYS A 1 65 ? -6.555 -5.022 5.824 1.00 0.00 63 CYS A CA 11
ATOM 20590 C C . CYS A 1 65 ? -7.505 -4.758 6.988 1.00 0.00 63 CYS A C 11
ATOM 20591 O O . CYS A 1 65 ? -8.670 -4.417 6.785 1.00 0.00 63 CYS A O 11
ATOM 20599 N N . ALA A 1 66 ? -6.999 -4.919 8.205 1.00 0.00 64 ALA A N 11
ATOM 20600 C CA . ALA A 1 66 ? -7.802 -4.698 9.402 1.00 0.00 64 ALA A CA 11
ATOM 20601 C C . ALA A 1 66 ? -8.144 -3.221 9.568 1.00 0.00 64 ALA A C 11
ATOM 20602 O O . ALA A 1 66 ? -9.315 -2.847 9.614 1.00 0.00 64 ALA A O 11
ATOM 20609 N N . MET A 1 67 ? -7.114 -2.387 9.658 1.00 0.00 65 MET A N 11
ATOM 20610 C CA . MET A 1 67 ? -7.307 -0.950 9.819 1.00 0.00 65 MET A CA 11
ATOM 20611 C C . MET A 1 67 ? -8.047 -0.364 8.621 1.00 0.00 65 MET A C 11
ATOM 20612 O O . MET A 1 67 ? -8.893 0.518 8.773 1.00 0.00 65 MET A O 11
ATOM 20626 N N . ILE A 1 68 ? -7.723 -0.857 7.431 1.00 0.00 66 ILE A N 11
ATOM 20627 C CA . ILE A 1 68 ? -8.358 -0.382 6.208 1.00 0.00 66 ILE A CA 11
ATOM 20628 C C . ILE A 1 68 ? -9.837 -0.756 6.176 1.00 0.00 66 ILE A C 11
ATOM 20629 O O . ILE A 1 68 ? -10.689 0.077 5.869 1.00 0.00 66 ILE A O 11
ATOM 20645 N N . GLU A 1 69 ? -10.132 -2.011 6.496 1.00 0.00 67 GLU A N 11
ATOM 20646 C CA . GLU A 1 69 ? -11.508 -2.494 6.504 1.00 0.00 67 GLU A CA 11
ATOM 20647 C C . GLU A 1 69 ? -12.365 -1.675 7.465 1.00 0.00 67 GLU A C 11
ATOM 20648 O O . GLU A 1 69 ? -13.422 -1.168 7.092 1.00 0.00 67 GLU A O 11
ATOM 20660 N N . GLY A 1 70 ? -11.902 -1.554 8.705 1.00 0.00 68 GLY A N 11
ATOM 20661 C CA . GLY A 1 70 ? -12.638 -0.797 9.701 1.00 0.00 68 GLY A CA 11
ATOM 20662 C C . GLY A 1 70 ? -12.841 0.650 9.297 1.00 0.00 68 GLY A C 11
ATOM 20663 O O . GLY A 1 70 ? -13.965 1.152 9.306 1.00 0.00 68 GLY A O 11
ATOM 20667 N N . ALA A 1 71 ? -11.750 1.323 8.943 1.00 0.00 69 ALA A N 11
ATOM 20668 C CA . ALA A 1 71 ? -11.815 2.720 8.534 1.00 0.00 69 ALA A CA 11
ATOM 20669 C C . ALA A 1 71 ? -12.719 2.895 7.318 1.00 0.00 69 ALA A C 11
ATOM 20670 O O . ALA A 1 71 ? -13.516 3.830 7.256 1.00 0.00 69 ALA A O 11
ATOM 20677 N N . GLN A 1 72 ? -12.588 1.989 6.353 1.00 0.00 70 GLN A N 11
ATOM 20678 C CA . GLN A 1 72 ? -13.393 2.045 5.139 1.00 0.00 70 GLN A CA 11
ATOM 20679 C C . GLN A 1 72 ? -14.881 2.009 5.471 1.00 0.00 70 GLN A C 11
ATOM 20680 O O . GLN A 1 72 ? -15.646 2.869 5.034 1.00 0.00 70 GLN A O 11
ATOM 20694 N N . GLY A 1 73 ? -15.286 1.008 6.246 1.00 0.00 71 GLY A N 11
ATOM 20695 C CA . GLY A 1 73 ? -16.682 0.879 6.621 1.00 0.00 71 GLY A CA 11
ATOM 20696 C C . GLY A 1 73 ? -17.200 2.099 7.357 1.00 0.00 71 GLY A C 11
ATOM 20697 O O . GLY A 1 73 ? -18.288 2.593 7.062 1.00 0.00 71 GLY A O 11
ATOM 20701 N N . ALA A 1 74 ? -16.420 2.586 8.315 1.00 0.00 72 ALA A N 11
ATOM 20702 C CA . ALA A 1 74 ? -16.805 3.756 9.094 1.00 0.00 72 ALA A CA 11
ATOM 20703 C C . ALA A 1 74 ? -16.892 4.997 8.213 1.00 0.00 72 ALA A C 11
ATOM 20704 O O . ALA A 1 74 ? -17.946 5.628 8.113 1.00 0.00 72 ALA A O 11
ATOM 20711 N N . LEU A 1 75 ? -15.779 5.345 7.577 1.00 0.00 73 LEU A N 11
ATOM 20712 C CA . LEU A 1 75 ? -15.729 6.512 6.703 1.00 0.00 73 LEU A CA 11
ATOM 20713 C C . LEU A 1 75 ? -16.827 6.449 5.647 1.00 0.00 73 LEU A C 11
ATOM 20714 O O . LEU A 1 75 ? -17.610 7.387 5.495 1.00 0.00 73 LEU A O 11
ATOM 20730 N N . GLU A 1 76 ? -16.879 5.338 4.920 1.00 0.00 74 GLU A N 11
ATOM 20731 C CA . GLU A 1 76 ? -17.882 5.153 3.878 1.00 0.00 74 GLU A CA 11
ATOM 20732 C C . GLU A 1 76 ? -19.287 5.368 4.432 1.00 0.00 74 GLU A C 11
ATOM 20733 O O . GLU A 1 76 ? -20.073 6.138 3.880 1.00 0.00 74 GLU A O 11
ATOM 20745 N N . ARG A 1 77 ? -19.597 4.682 5.527 1.00 0.00 75 ARG A N 11
ATOM 20746 C CA . ARG A 1 77 ? -20.908 4.796 6.156 1.00 0.00 75 ARG A CA 11
ATOM 20747 C C . ARG A 1 77 ? -21.155 6.221 6.643 1.00 0.00 75 ARG A C 11
ATOM 20748 O O . ARG A 1 77 ? -22.299 6.659 6.754 1.00 0.00 75 ARG A O 11
ATOM 20769 N N . GLU A 1 78 ? -20.073 6.937 6.933 1.00 0.00 76 GLU A N 11
ATOM 20770 C CA . GLU A 1 78 ? -20.174 8.312 7.411 1.00 0.00 76 GLU A CA 11
ATOM 20771 C C . GLU A 1 78 ? -20.485 9.266 6.261 1.00 0.00 76 GLU A C 11
ATOM 20772 O O . GLU A 1 78 ? -21.453 10.026 6.314 1.00 0.00 76 GLU A O 11
ATOM 20784 N N . LEU A 1 79 ? -19.660 9.219 5.221 1.00 0.00 77 LEU A N 11
ATOM 20785 C CA . LEU A 1 79 ? -19.845 10.079 4.057 1.00 0.00 77 LEU A CA 11
ATOM 20786 C C . LEU A 1 79 ? -21.126 9.717 3.312 1.00 0.00 77 LEU A C 11
ATOM 20787 O O . LEU A 1 79 ? -21.823 10.589 2.793 1.00 0.00 77 LEU A O 11
ATOM 20803 N N . LYS A 1 80 ? -21.431 8.425 3.265 1.00 0.00 78 LYS A N 11
ATOM 20804 C CA . LYS A 1 80 ? -22.630 7.946 2.587 1.00 0.00 78 LYS A CA 11
ATOM 20805 C C . LYS A 1 80 ? -23.888 8.418 3.306 1.00 0.00 78 LYS A C 11
ATOM 20806 O O . LYS A 1 80 ? -24.991 8.343 2.765 1.00 0.00 78 LYS A O 11
ATOM 20825 N N . ARG A 1 81 ? -23.716 8.907 4.531 1.00 0.00 79 ARG A N 11
ATOM 20826 C CA . ARG A 1 81 ? -24.839 9.391 5.325 1.00 0.00 79 ARG A CA 11
ATOM 20827 C C . ARG A 1 81 ? -25.670 10.398 4.534 1.00 0.00 79 ARG A C 11
ATOM 20828 O O . ARG A 1 81 ? -26.900 10.367 4.569 1.00 0.00 79 ARG A O 11
ATOM 20849 N N . THR A 1 82 ? -24.988 11.290 3.822 1.00 0.00 80 THR A N 11
ATOM 20850 C CA . THR A 1 82 ? -25.663 12.306 3.023 1.00 0.00 80 THR A CA 11
ATOM 20851 C C . THR A 1 82 ? -24.729 12.883 1.966 1.00 0.00 80 THR A C 11
ATOM 20852 O O . THR A 1 82 ? -23.559 13.152 2.237 1.00 0.00 80 THR A O 11
ATOM 20863 N N . ASP A 1 83 ? -25.254 13.073 0.760 1.00 0.00 81 ASP A N 11
ATOM 20864 C CA . ASP A 1 83 ? -24.468 13.620 -0.338 1.00 0.00 81 ASP A CA 11
ATOM 20865 C C . ASP A 1 83 ? -25.334 13.825 -1.579 1.00 0.00 81 ASP A C 11
ATOM 20866 O O . ASP A 1 83 ? -26.078 12.931 -1.982 1.00 0.00 81 ASP A O 11
ATOM 20875 N N . LEU A 1 84 ? -25.233 15.006 -2.176 1.00 0.00 82 LEU A N 11
ATOM 20876 C CA . LEU A 1 84 ? -26.008 15.329 -3.369 1.00 0.00 82 LEU A CA 11
ATOM 20877 C C . LEU A 1 84 ? -25.388 16.504 -4.120 1.00 0.00 82 LEU A C 11
ATOM 20878 O O . LEU A 1 84 ? -25.654 17.663 -3.807 1.00 0.00 82 LEU A O 11
ATOM 20894 N N . ASN A 1 85 ? -24.562 16.193 -5.114 1.00 0.00 83 ASN A N 11
ATOM 20895 C CA . ASN A 1 85 ? -23.905 17.223 -5.911 1.00 0.00 83 ASN A CA 11
ATOM 20896 C C . ASN A 1 85 ? -23.023 16.597 -6.987 1.00 0.00 83 ASN A C 11
ATOM 20897 O O . ASN A 1 85 ? -22.627 15.436 -6.882 1.00 0.00 83 ASN A O 11
ATOM 20908 N N . ILE A 1 86 ? -22.719 17.375 -8.021 1.00 0.00 84 ILE A N 11
ATOM 20909 C CA . ILE A 1 86 ? -21.884 16.897 -9.115 1.00 0.00 84 ILE A CA 11
ATOM 20910 C C . ILE A 1 86 ? -20.514 16.457 -8.610 1.00 0.00 84 ILE A C 11
ATOM 20911 O O . ILE A 1 86 ? -20.102 15.314 -8.815 1.00 0.00 84 ILE A O 11
ATOM 20927 N N . LEU A 1 87 ? -19.814 17.370 -7.946 1.00 0.00 85 LEU A N 11
ATOM 20928 C CA . LEU A 1 87 ? -18.489 17.075 -7.408 1.00 0.00 85 LEU A CA 11
ATOM 20929 C C . LEU A 1 87 ? -18.559 15.955 -6.375 1.00 0.00 85 LEU A C 11
ATOM 20930 O O . LEU A 1 87 ? -17.772 15.009 -6.418 1.00 0.00 85 LEU A O 11
ATOM 20946 N N . GLU A 1 88 ? -19.505 16.070 -5.448 1.00 0.00 86 GLU A N 11
ATOM 20947 C CA . GLU A 1 88 ? -19.677 15.065 -4.405 1.00 0.00 86 GLU A CA 11
ATOM 20948 C C . GLU A 1 88 ? -19.925 13.687 -5.012 1.00 0.00 86 GLU A C 11
ATOM 20949 O O . GLU A 1 88 ? -19.417 12.680 -4.519 1.00 0.00 86 GLU A O 11
ATOM 20961 N N . ARG A 1 89 ? -20.708 13.651 -6.084 1.00 0.00 87 ARG A N 11
ATOM 20962 C CA . ARG A 1 89 ? -21.025 12.398 -6.758 1.00 0.00 87 ARG A CA 11
ATOM 20963 C C . ARG A 1 89 ? -19.777 11.791 -7.391 1.00 0.00 87 ARG A C 11
ATOM 20964 O O . ARG A 1 89 ? -19.513 10.596 -7.247 1.00 0.00 87 ARG A O 11
ATOM 20985 N N . PHE A 1 90 ? -19.012 12.620 -8.093 1.00 0.00 88 PHE A N 11
ATOM 20986 C CA . PHE A 1 90 ? -17.793 12.165 -8.750 1.00 0.00 88 PHE A CA 11
ATOM 20987 C C . PHE A 1 90 ? -16.818 11.569 -7.737 1.00 0.00 88 PHE A C 11
ATOM 20988 O O . PHE A 1 90 ? -16.390 10.425 -7.871 1.00 0.00 88 PHE A O 11
ATOM 21005 N N . ASN A 1 91 ? -16.474 12.356 -6.723 1.00 0.00 89 ASN A N 11
ATOM 21006 C CA . ASN A 1 91 ? -15.550 11.908 -5.687 1.00 0.00 89 ASN A CA 11
ATOM 21007 C C . ASN A 1 91 ? -16.060 10.636 -5.017 1.00 0.00 89 ASN A C 11
ATOM 21008 O O . ASN A 1 91 ? -15.307 9.683 -4.816 1.00 0.00 89 ASN A O 11
ATOM 21019 N N . TYR A 1 92 ? -17.344 10.628 -4.674 1.00 0.00 90 TYR A N 11
ATOM 21020 C CA . TYR A 1 92 ? -17.954 9.475 -4.024 1.00 0.00 90 TYR A CA 11
ATOM 21021 C C . TYR A 1 92 ? -17.894 8.246 -4.927 1.00 0.00 90 TYR A C 11
ATOM 21022 O O . TYR A 1 92 ? -17.622 7.137 -4.468 1.00 0.00 90 TYR A O 11
ATOM 21040 N N . GLU A 1 93 ? -18.149 8.454 -6.216 1.00 0.00 91 GLU A N 11
ATOM 21041 C CA . GLU A 1 93 ? -18.125 7.363 -7.184 1.00 0.00 91 GLU A CA 11
ATOM 21042 C C . GLU A 1 93 ? -16.753 6.694 -7.214 1.00 0.00 91 GLU A C 11
ATOM 21043 O O . GLU A 1 93 ? -16.640 5.480 -7.042 1.00 0.00 91 GLU A O 11
ATOM 21055 N N . GLU A 1 94 ? -15.715 7.494 -7.435 1.00 0.00 92 GLU A N 11
ATOM 21056 C CA . GLU A 1 94 ? -14.351 6.978 -7.489 1.00 0.00 92 GLU A CA 11
ATOM 21057 C C . GLU A 1 94 ? -13.945 6.374 -6.148 1.00 0.00 92 GLU A C 11
ATOM 21058 O O . GLU A 1 94 ? -13.185 5.408 -6.095 1.00 0.00 92 GLU A O 11
ATOM 21070 N N . ALA A 1 95 ? -14.456 6.952 -5.065 1.00 0.00 93 ALA A N 11
ATOM 21071 C CA . ALA A 1 95 ? -14.148 6.470 -3.725 1.00 0.00 93 ALA A CA 11
ATOM 21072 C C . ALA A 1 95 ? -14.607 5.028 -3.540 1.00 0.00 93 ALA A C 11
ATOM 21073 O O . ALA A 1 95 ? -13.809 4.152 -3.208 1.00 0.00 93 ALA A O 11
ATOM 21080 N N . GLN A 1 96 ? -15.896 4.789 -3.759 1.00 0.00 94 GLN A N 11
ATOM 21081 C CA . GLN A 1 96 ? -16.460 3.453 -3.615 1.00 0.00 94 GLN A CA 11
ATOM 21082 C C . GLN A 1 96 ? -15.855 2.494 -4.635 1.00 0.00 94 GLN A C 11
ATOM 21083 O O . GLN A 1 96 ? -15.719 1.298 -4.376 1.00 0.00 94 GLN A O 11
ATOM 21097 N N . THR A 1 97 ? -15.491 3.026 -5.798 1.00 0.00 95 THR A N 11
ATOM 21098 C CA . THR A 1 97 ? -14.901 2.218 -6.858 1.00 0.00 95 THR A CA 11
ATOM 21099 C C . THR A 1 97 ? -13.559 1.640 -6.425 1.00 0.00 95 THR A C 11
ATOM 21100 O O . THR A 1 97 ? -13.334 0.431 -6.516 1.00 0.00 95 THR A O 11
ATOM 21111 N N . LEU A 1 98 ? -12.670 2.507 -5.954 1.00 0.00 96 LEU A N 11
ATOM 21112 C CA . LEU A 1 98 ? -11.348 2.081 -5.507 1.00 0.00 96 LEU A CA 11
ATOM 21113 C C . LEU A 1 98 ? -11.454 1.172 -4.287 1.00 0.00 96 LEU A C 11
ATOM 21114 O O . LEU A 1 98 ? -10.749 0.166 -4.186 1.00 0.00 96 LEU A O 11
ATOM 21130 N N . SER A 1 99 ? -12.339 1.530 -3.362 1.00 0.00 97 SER A N 11
ATOM 21131 C CA . SER A 1 99 ? -12.535 0.747 -2.147 1.00 0.00 97 SER A CA 11
ATOM 21132 C C . SER A 1 99 ? -12.956 -0.680 -2.484 1.00 0.00 97 SER A C 11
ATOM 21133 O O . SER A 1 99 ? -12.419 -1.643 -1.937 1.00 0.00 97 SER A O 11
ATOM 21141 N N . LYS A 1 100 ? -13.921 -0.808 -3.388 1.00 0.00 98 LYS A N 11
ATOM 21142 C CA . LYS A 1 100 ? -14.415 -2.117 -3.799 1.00 0.00 98 LYS A CA 11
ATOM 21143 C C . LYS A 1 100 ? -13.303 -2.943 -4.438 1.00 0.00 98 LYS A C 11
ATOM 21144 O O . LYS A 1 100 ? -13.095 -4.103 -4.081 1.00 0.00 98 LYS A O 11
ATOM 21163 N N . ILE A 1 101 ? -12.590 -2.337 -5.382 1.00 0.00 99 ILE A N 11
ATOM 21164 C CA . ILE A 1 101 ? -11.497 -3.016 -6.066 1.00 0.00 99 ILE A CA 11
ATOM 21165 C C . ILE A 1 101 ? -10.462 -3.533 -5.073 1.00 0.00 99 ILE A C 11
ATOM 21166 O O . ILE A 1 101 ? -10.069 -4.700 -5.120 1.00 0.00 99 ILE A O 11
ATOM 21182 N N . LEU A 1 102 ? -10.026 -2.658 -4.173 1.00 0.00 100 LEU A N 11
ATOM 21183 C CA . LEU A 1 102 ? -9.037 -3.027 -3.166 1.00 0.00 100 LEU A CA 11
ATOM 21184 C C . LEU A 1 102 ? -9.538 -4.185 -2.309 1.00 0.00 100 LEU A C 11
ATOM 21185 O O . LEU A 1 102 ? -8.785 -5.103 -1.986 1.00 0.00 100 LEU A O 11
ATOM 21201 N N . LEU A 1 103 ? -10.815 -4.134 -1.944 1.00 0.00 101 LEU A N 11
ATOM 21202 C CA . LEU A 1 103 ? -11.418 -5.180 -1.125 1.00 0.00 101 LEU A CA 11
ATOM 21203 C C . LEU A 1 103 ? -11.289 -6.542 -1.799 1.00 0.00 101 LEU A C 11
ATOM 21204 O O . LEU A 1 103 ? -10.780 -7.494 -1.207 1.00 0.00 101 LEU A O 11
ATOM 21220 N N . LYS A 1 104 ? -11.748 -6.627 -3.042 1.00 0.00 102 LYS A N 11
ATOM 21221 C CA . LYS A 1 104 ? -11.681 -7.872 -3.800 1.00 0.00 102 LYS A CA 11
ATOM 21222 C C . LYS A 1 104 ? -10.249 -8.392 -3.866 1.00 0.00 102 LYS A C 11
ATOM 21223 O O . LYS A 1 104 ? -9.993 -9.569 -3.611 1.00 0.00 102 LYS A O 11
ATOM 21242 N N . ASP A 1 105 ? -9.318 -7.507 -4.207 1.00 0.00 103 ASP A N 11
ATOM 21243 C CA . ASP A 1 105 ? -7.910 -7.876 -4.304 1.00 0.00 103 ASP A CA 11
ATOM 21244 C C . ASP A 1 105 ? -7.406 -8.441 -2.979 1.00 0.00 103 ASP A C 11
ATOM 21245 O O . ASP A 1 105 ? -6.754 -9.487 -2.946 1.00 0.00 103 ASP A O 11
ATOM 21254 N N . LEU A 1 106 ? -7.709 -7.744 -1.890 1.00 0.00 104 LEU A N 11
ATOM 21255 C CA . LEU A 1 106 ? -7.285 -8.176 -0.562 1.00 0.00 104 LEU A CA 11
ATOM 21256 C C . LEU A 1 106 ? -7.878 -9.539 -0.218 1.00 0.00 104 LEU A C 11
ATOM 21257 O O . LEU A 1 106 ? -7.263 -10.333 0.495 1.00 0.00 104 LEU A O 11
ATOM 21273 N N . LYS A 1 107 ? -9.074 -9.805 -0.730 1.00 0.00 105 LYS A N 11
ATOM 21274 C CA . LYS A 1 107 ? -9.749 -11.073 -0.480 1.00 0.00 105 LYS A CA 11
ATOM 21275 C C . LYS A 1 107 ? -9.011 -12.225 -1.156 1.00 0.00 105 LYS A C 11
ATOM 21276 O O . LYS A 1 107 ? -8.771 -13.263 -0.543 1.00 0.00 105 LYS A O 11
ATOM 21295 N N . GLU A 1 108 ? -8.654 -12.030 -2.421 1.00 0.00 106 GLU A N 11
ATOM 21296 C CA . GLU A 1 108 ? -7.942 -13.054 -3.179 1.00 0.00 106 GLU A CA 11
ATOM 21297 C C . GLU A 1 108 ? -6.561 -13.312 -2.581 1.00 0.00 106 GLU A C 11
ATOM 21298 O O . GLU A 1 108 ? -6.110 -14.454 -2.503 1.00 0.00 106 GLU A O 11
ATOM 21310 N N . THR A 1 109 ? -5.895 -12.240 -2.163 1.00 0.00 107 THR A N 11
ATOM 21311 C CA . THR A 1 109 ? -4.566 -12.348 -1.575 1.00 0.00 107 THR A CA 11
ATOM 21312 C C . THR A 1 109 ? -4.603 -13.144 -0.275 1.00 0.00 107 THR A C 11
ATOM 21313 O O . THR A 1 109 ? -3.863 -14.112 -0.109 1.00 0.00 107 THR A O 11
ATOM 21324 N N . GLU A 1 110 ? -5.471 -12.728 0.643 1.00 0.00 108 GLU A N 11
ATOM 21325 C CA . GLU A 1 110 ? -5.603 -13.404 1.928 1.00 0.00 108 GLU A CA 11
ATOM 21326 C C . GLU A 1 110 ? -5.936 -14.880 1.735 1.00 0.00 108 GLU A C 11
ATOM 21327 O O . GLU A 1 110 ? -5.290 -15.753 2.314 1.00 0.00 108 GLU A O 11
ATOM 21339 N N . GLN A 1 111 ? -6.949 -15.150 0.918 1.00 0.00 109 GLN A N 11
ATOM 21340 C CA . GLN A 1 111 ? -7.368 -16.520 0.649 1.00 0.00 109 GLN A CA 11
ATOM 21341 C C . GLN A 1 111 ? -6.198 -17.360 0.149 1.00 0.00 109 GLN A C 11
ATOM 21342 O O . GLN A 1 111 ? -5.931 -18.445 0.669 1.00 0.00 109 GLN A O 11
ATOM 21356 N N . LYS A 1 112 ? -5.501 -16.853 -0.862 1.00 0.00 110 LYS A N 11
ATOM 21357 C CA . LYS A 1 112 ? -4.359 -17.556 -1.433 1.00 0.00 110 LYS A CA 11
ATOM 21358 C C . LYS A 1 112 ? -3.326 -17.879 -0.358 1.00 0.00 110 LYS A C 11
ATOM 21359 O O . LYS A 1 112 ? -2.848 -19.009 -0.262 1.00 0.00 110 LYS A O 11
ATOM 21378 N N . VAL A 1 113 ? -2.988 -16.879 0.451 1.00 0.00 111 VAL A N 11
ATOM 21379 C CA . VAL A 1 113 ? -2.014 -17.058 1.521 1.00 0.00 111 VAL A CA 11
ATOM 21380 C C . VAL A 1 113 ? -2.425 -18.192 2.454 1.00 0.00 111 VAL A C 11
ATOM 21381 O O . VAL A 1 113 ? -1.603 -19.024 2.837 1.00 0.00 111 VAL A O 11
ATOM 21394 N N . LYS A 1 114 ? -3.703 -18.219 2.816 1.00 0.00 112 LYS A N 11
ATOM 21395 C CA . LYS A 1 114 ? -4.226 -19.251 3.702 1.00 0.00 112 LYS A CA 11
ATOM 21396 C C . LYS A 1 114 ? -4.214 -20.614 3.018 1.00 0.00 112 LYS A C 11
ATOM 21397 O O . LYS A 1 114 ? -4.055 -21.647 3.670 1.00 0.00 112 LYS A O 11
ATOM 21416 N N . ASP A 1 115 ? -4.381 -20.610 1.700 1.00 0.00 113 ASP A N 11
ATOM 21417 C CA . ASP A 1 115 ? -4.387 -21.846 0.926 1.00 0.00 113 ASP A CA 11
ATOM 21418 C C . ASP A 1 115 ? -3.013 -22.510 0.951 1.00 0.00 113 ASP A C 11
ATOM 21419 O O . ASP A 1 115 ? -2.889 -23.690 1.282 1.00 0.00 113 ASP A O 11
ATOM 21428 N N . ILE A 1 116 ? -1.986 -21.745 0.599 1.00 0.00 114 ILE A N 11
ATOM 21429 C CA . ILE A 1 116 ? -0.622 -22.259 0.581 1.00 0.00 114 ILE A CA 11
ATOM 21430 C C . ILE A 1 116 ? -0.222 -22.803 1.948 1.00 0.00 114 ILE A C 11
ATOM 21431 O O . ILE A 1 116 ? -0.445 -22.159 2.973 1.00 0.00 114 ILE A O 11
ATOM 21447 N N . GLN A 1 117 ? 0.370 -23.993 1.956 1.00 0.00 115 GLN A N 11
ATOM 21448 C CA . GLN A 1 117 ? 0.802 -24.623 3.197 1.00 0.00 115 GLN A CA 11
ATOM 21449 C C . GLN A 1 117 ? 2.303 -24.449 3.403 1.00 0.00 115 GLN A C 11
ATOM 21450 O O . GLN A 1 117 ? 3.098 -24.678 2.490 1.00 0.00 115 GLN A O 11
ATOM 21464 N N . THR A 1 118 ? 2.687 -24.040 4.608 1.00 0.00 116 THR A N 11
ATOM 21465 C CA . THR A 1 118 ? 4.093 -23.833 4.933 1.00 0.00 116 THR A CA 11
ATOM 21466 C C . THR A 1 118 ? 4.370 -24.140 6.400 1.00 0.00 116 THR A C 11
ATOM 21467 O O . THR A 1 118 ? 3.455 -24.461 7.159 1.00 0.00 116 THR A O 11
ATOM 21478 N N . GLN A 1 119 ? 5.634 -24.038 6.793 1.00 0.00 117 GLN A N 11
ATOM 21479 C CA . GLN A 1 119 ? 6.030 -24.305 8.172 1.00 0.00 117 GLN A CA 11
ATOM 21480 C C . GLN A 1 119 ? 5.227 -23.447 9.144 1.00 0.00 117 GLN A C 11
ATOM 21481 O O . GLN A 1 119 ? 4.862 -22.314 8.832 1.00 0.00 117 GLN A O 11
ATOM 21495 N N . GLN A 1 3 ? 15.003 1.006 -0.746 1.00 0.00 1 GLN A N 12
ATOM 21496 C CA . GLN A 1 3 ? 16.337 1.338 -0.258 1.00 0.00 1 GLN A CA 12
ATOM 21497 C C . GLN A 1 3 ? 16.279 1.869 1.170 1.00 0.00 1 GLN A C 12
ATOM 21498 O O . GLN A 1 3 ? 17.001 1.399 2.047 1.00 0.00 1 GLN A O 12
ATOM 21512 N N . GLU A 1 4 ? 15.414 2.854 1.394 1.00 0.00 2 GLU A N 12
ATOM 21513 C CA . GLU A 1 4 ? 15.263 3.451 2.716 1.00 0.00 2 GLU A CA 12
ATOM 21514 C C . GLU A 1 4 ? 14.568 2.486 3.673 1.00 0.00 2 GLU A C 12
ATOM 21515 O O . GLU A 1 4 ? 13.448 2.040 3.419 1.00 0.00 2 GLU A O 12
ATOM 21527 N N . HIS A 1 5 ? 15.241 2.167 4.774 1.00 0.00 3 HIS A N 12
ATOM 21528 C CA . HIS A 1 5 ? 14.689 1.254 5.769 1.00 0.00 3 HIS A CA 12
ATOM 21529 C C . HIS A 1 5 ? 14.513 1.957 7.112 1.00 0.00 3 HIS A C 12
ATOM 21530 O O . HIS A 1 5 ? 15.322 1.786 8.024 1.00 0.00 3 HIS A O 12
ATOM 21544 N N . LYS A 1 6 ? 13.453 2.749 7.226 1.00 0.00 4 LYS A N 12
ATOM 21545 C CA . LYS A 1 6 ? 13.170 3.478 8.457 1.00 0.00 4 LYS A CA 12
ATOM 21546 C C . LYS A 1 6 ? 11.813 3.078 9.027 1.00 0.00 4 LYS A C 12
ATOM 21547 O O . LYS A 1 6 ? 10.936 2.585 8.318 1.00 0.00 4 LYS A O 12
ATOM 21566 N N . PRO A 1 7 ? 11.633 3.297 10.337 1.00 0.00 5 PRO A N 12
ATOM 21567 C CA . PRO A 1 7 ? 10.384 2.968 11.031 1.00 0.00 5 PRO A CA 12
ATOM 21568 C C . PRO A 1 7 ? 9.235 3.883 10.621 1.00 0.00 5 PRO A C 12
ATOM 21569 O O . PRO A 1 7 ? 9.448 4.917 9.987 1.00 0.00 5 PRO A O 12
ATOM 21580 N N . LYS A 1 8 ? 8.018 3.497 10.987 1.00 0.00 6 LYS A N 12
ATOM 21581 C CA . LYS A 1 8 ? 6.835 4.283 10.659 1.00 0.00 6 LYS A CA 12
ATOM 21582 C C . LYS A 1 8 ? 6.286 4.982 11.898 1.00 0.00 6 LYS A C 12
ATOM 21583 O O . LYS A 1 8 ? 5.892 4.332 12.867 1.00 0.00 6 LYS A O 12
ATOM 21602 N N . LYS A 1 9 ? 6.260 6.310 11.861 1.00 0.00 7 LYS A N 12
ATOM 21603 C CA . LYS A 1 9 ? 5.757 7.099 12.980 1.00 0.00 7 LYS A CA 12
ATOM 21604 C C . LYS A 1 9 ? 4.298 6.761 13.270 1.00 0.00 7 LYS A C 12
ATOM 21605 O O . LYS A 1 9 ? 3.536 6.428 12.363 1.00 0.00 7 LYS A O 12
ATOM 21624 N N . ASP A 1 10 ? 3.916 6.851 14.538 1.00 0.00 8 ASP A N 12
ATOM 21625 C CA . ASP A 1 10 ? 2.548 6.559 14.949 1.00 0.00 8 ASP A CA 12
ATOM 21626 C C . ASP A 1 10 ? 1.595 7.657 14.485 1.00 0.00 8 ASP A C 12
ATOM 21627 O O . ASP A 1 10 ? 1.940 8.839 14.502 1.00 0.00 8 ASP A O 12
ATOM 21636 N N . ASP A 1 11 ? 0.397 7.258 14.072 1.00 0.00 9 ASP A N 12
ATOM 21637 C CA . ASP A 1 11 ? -0.605 8.208 13.604 1.00 0.00 9 ASP A CA 12
ATOM 21638 C C . ASP A 1 11 ? -1.670 8.443 14.672 1.00 0.00 9 ASP A C 12
ATOM 21639 O O . ASP A 1 11 ? -2.833 8.699 14.357 1.00 0.00 9 ASP A O 12
ATOM 21648 N N . PHE A 1 12 ? -1.265 8.355 15.933 1.00 0.00 10 PHE A N 12
ATOM 21649 C CA . PHE A 1 12 ? -2.185 8.556 17.048 1.00 0.00 10 PHE A CA 12
ATOM 21650 C C . PHE A 1 12 ? -2.502 10.038 17.229 1.00 0.00 10 PHE A C 12
ATOM 21651 O O . PHE A 1 12 ? -2.015 10.678 18.161 1.00 0.00 10 PHE A O 12
ATOM 21668 N N . ARG A 1 13 ? -3.323 10.575 16.332 1.00 0.00 11 ARG A N 12
ATOM 21669 C CA . ARG A 1 13 ? -3.704 11.980 16.391 1.00 0.00 11 ARG A CA 12
ATOM 21670 C C . ARG A 1 13 ? -5.207 12.144 16.182 1.00 0.00 11 ARG A C 12
ATOM 21671 O O . ARG A 1 13 ? -5.926 11.167 15.982 1.00 0.00 11 ARG A O 12
ATOM 21692 N N . ASN A 1 14 ? -5.674 13.388 16.231 1.00 0.00 12 ASN A N 12
ATOM 21693 C CA . ASN A 1 14 ? -7.091 13.680 16.049 1.00 0.00 12 ASN A CA 12
ATOM 21694 C C . ASN A 1 14 ? -7.329 14.419 14.736 1.00 0.00 12 ASN A C 12
ATOM 21695 O O . ASN A 1 14 ? -6.410 15.010 14.169 1.00 0.00 12 ASN A O 12
ATOM 21706 N N . GLU A 1 15 ? -8.569 14.381 14.257 1.00 0.00 13 GLU A N 12
ATOM 21707 C CA . GLU A 1 15 ? -8.927 15.047 13.011 1.00 0.00 13 GLU A CA 12
ATOM 21708 C C . GLU A 1 15 ? -10.136 15.958 13.208 1.00 0.00 13 GLU A C 12
ATOM 21709 O O . GLU A 1 15 ? -11.179 15.525 13.698 1.00 0.00 13 GLU A O 12
ATOM 21721 N N . PHE A 1 16 ? -9.987 17.220 12.823 1.00 0.00 14 PHE A N 12
ATOM 21722 C CA . PHE A 1 16 ? -11.065 18.193 12.958 1.00 0.00 14 PHE A CA 12
ATOM 21723 C C . PHE A 1 16 ? -11.528 18.686 11.590 1.00 0.00 14 PHE A C 12
ATOM 21724 O O . PHE A 1 16 ? -12.657 19.151 11.437 1.00 0.00 14 PHE A O 12
ATOM 21741 N N . ASP A 1 17 ? -10.647 18.581 10.601 1.00 0.00 15 ASP A N 12
ATOM 21742 C CA . ASP A 1 17 ? -10.965 19.015 9.246 1.00 0.00 15 ASP A CA 12
ATOM 21743 C C . ASP A 1 17 ? -12.273 18.392 8.768 1.00 0.00 15 ASP A C 12
ATOM 21744 O O . ASP A 1 17 ? -13.010 18.993 7.987 1.00 0.00 15 ASP A O 12
ATOM 21753 N N . HIS A 1 18 ? -12.555 17.183 9.244 1.00 0.00 16 HIS A N 12
ATOM 21754 C CA . HIS A 1 18 ? -13.774 16.478 8.864 1.00 0.00 16 HIS A CA 12
ATOM 21755 C C . HIS A 1 18 ? -13.870 16.332 7.349 1.00 0.00 16 HIS A C 12
ATOM 21756 O O . HIS A 1 18 ? -14.869 16.713 6.739 1.00 0.00 16 HIS A O 12
ATOM 21770 N N . LEU A 1 19 ? -12.823 15.777 6.747 1.00 0.00 17 LEU A N 12
ATOM 21771 C CA . LEU A 1 19 ? -12.787 15.580 5.302 1.00 0.00 17 LEU A CA 12
ATOM 21772 C C . LEU A 1 19 ? -13.015 14.115 4.946 1.00 0.00 17 LEU A C 12
ATOM 21773 O O . LEU A 1 19 ? -12.068 13.331 4.862 1.00 0.00 17 LEU A O 12
ATOM 21789 N N . LEU A 1 20 ? -14.275 13.752 4.734 1.00 0.00 18 LEU A N 12
ATOM 21790 C CA . LEU A 1 20 ? -14.627 12.380 4.384 1.00 0.00 18 LEU A CA 12
ATOM 21791 C C . LEU A 1 20 ? -13.976 11.969 3.067 1.00 0.00 18 LEU A C 12
ATOM 21792 O O . LEU A 1 20 ? -13.184 11.026 3.022 1.00 0.00 18 LEU A O 12
ATOM 21808 N N . ILE A 1 21 ? -14.311 12.685 1.999 1.00 0.00 19 ILE A N 12
ATOM 21809 C CA . ILE A 1 21 ? -13.756 12.396 0.683 1.00 0.00 19 ILE A CA 12
ATOM 21810 C C . ILE A 1 21 ? -12.241 12.238 0.747 1.00 0.00 19 ILE A C 12
ATOM 21811 O O . ILE A 1 21 ? -11.700 11.198 0.374 1.00 0.00 19 ILE A O 12
ATOM 21827 N N . GLU A 1 22 ? -11.562 13.276 1.226 1.00 0.00 20 GLU A N 12
ATOM 21828 C CA . GLU A 1 22 ? -10.109 13.250 1.341 1.00 0.00 20 GLU A CA 12
ATOM 21829 C C . GLU A 1 22 ? -9.643 11.987 2.059 1.00 0.00 20 GLU A C 12
ATOM 21830 O O . GLU A 1 22 ? -8.715 11.314 1.610 1.00 0.00 20 GLU A O 12
ATOM 21842 N N . GLN A 1 23 ? -10.292 11.673 3.175 1.00 0.00 21 GLN A N 12
ATOM 21843 C CA . GLN A 1 23 ? -9.942 10.492 3.955 1.00 0.00 21 GLN A CA 12
ATOM 21844 C C . GLN A 1 23 ? -10.182 9.219 3.151 1.00 0.00 21 GLN A C 12
ATOM 21845 O O . GLN A 1 23 ? -9.432 8.249 3.267 1.00 0.00 21 GLN A O 12
ATOM 21859 N N . ALA A 1 24 ? -11.232 9.227 2.336 1.00 0.00 22 ALA A N 12
ATOM 21860 C CA . ALA A 1 24 ? -11.569 8.073 1.513 1.00 0.00 22 ALA A CA 12
ATOM 21861 C C . ALA A 1 24 ? -10.480 7.798 0.482 1.00 0.00 22 ALA A C 12
ATOM 21862 O O . ALA A 1 24 ? -10.041 6.660 0.318 1.00 0.00 22 ALA A O 12
ATOM 21869 N N . ASN A 1 25 ? -10.049 8.847 -0.212 1.00 0.00 23 ASN A N 12
ATOM 21870 C CA . ASN A 1 25 ? -9.011 8.717 -1.228 1.00 0.00 23 ASN A CA 12
ATOM 21871 C C . ASN A 1 25 ? -7.696 8.256 -0.608 1.00 0.00 23 ASN A C 12
ATOM 21872 O O . ASN A 1 25 ? -6.987 7.424 -1.174 1.00 0.00 23 ASN A O 12
ATOM 21883 N N . HIS A 1 26 ? -7.376 8.804 0.561 1.00 0.00 24 HIS A N 12
ATOM 21884 C CA . HIS A 1 26 ? -6.146 8.449 1.260 1.00 0.00 24 HIS A CA 12
ATOM 21885 C C . HIS A 1 26 ? -6.160 6.979 1.671 1.00 0.00 24 HIS A C 12
ATOM 21886 O O . HIS A 1 26 ? -5.153 6.281 1.548 1.00 0.00 24 HIS A O 12
ATOM 21900 N N . ALA A 1 27 ? -7.306 6.516 2.159 1.00 0.00 25 ALA A N 12
ATOM 21901 C CA . ALA A 1 27 ? -7.451 5.130 2.586 1.00 0.00 25 ALA A CA 12
ATOM 21902 C C . ALA A 1 27 ? -7.274 4.173 1.412 1.00 0.00 25 ALA A C 12
ATOM 21903 O O . ALA A 1 27 ? -6.488 3.228 1.482 1.00 0.00 25 ALA A O 12
ATOM 21910 N N . ILE A 1 28 ? -8.013 4.422 0.335 1.00 0.00 26 ILE A N 12
ATOM 21911 C CA . ILE A 1 28 ? -7.938 3.583 -0.854 1.00 0.00 26 ILE A CA 12
ATOM 21912 C C . ILE A 1 28 ? -6.549 3.641 -1.481 1.00 0.00 26 ILE A C 12
ATOM 21913 O O . ILE A 1 28 ? -6.082 2.666 -2.067 1.00 0.00 26 ILE A O 12
ATOM 21929 N N . GLU A 1 29 ? -5.896 4.792 -1.353 1.00 0.00 27 GLU A N 12
ATOM 21930 C CA . GLU A 1 29 ? -4.560 4.976 -1.907 1.00 0.00 27 GLU A CA 12
ATOM 21931 C C . GLU A 1 29 ? -3.542 4.106 -1.176 1.00 0.00 27 GLU A C 12
ATOM 21932 O O . GLU A 1 29 ? -2.735 3.418 -1.800 1.00 0.00 27 GLU A O 12
ATOM 21944 N N . LYS A 1 30 ? -3.587 4.142 0.151 1.00 0.00 28 LYS A N 12
ATOM 21945 C CA . LYS A 1 30 ? -2.671 3.358 0.970 1.00 0.00 28 LYS A CA 12
ATOM 21946 C C . LYS A 1 30 ? -2.879 1.864 0.740 1.00 0.00 28 LYS A C 12
ATOM 21947 O O . LYS A 1 30 ? -1.924 1.121 0.519 1.00 0.00 28 LYS A O 12
ATOM 21966 N N . GLY A 1 31 ? -4.135 1.431 0.794 1.00 0.00 29 GLY A N 12
ATOM 21967 C CA . GLY A 1 31 ? -4.446 0.028 0.588 1.00 0.00 29 GLY A CA 12
ATOM 21968 C C . GLY A 1 31 ? -4.115 -0.439 -0.815 1.00 0.00 29 GLY A C 12
ATOM 21969 O O . GLY A 1 31 ? -3.682 -1.574 -1.012 1.00 0.00 29 GLY A O 12
ATOM 21973 N N . GLU A 1 32 ? -4.321 0.437 -1.793 1.00 0.00 30 GLU A N 12
ATOM 21974 C CA . GLU A 1 32 ? -4.044 0.106 -3.186 1.00 0.00 30 GLU A CA 12
ATOM 21975 C C . GLU A 1 32 ? -2.542 -0.027 -3.425 1.00 0.00 30 GLU A C 12
ATOM 21976 O O . GLU A 1 32 ? -2.096 -0.895 -4.175 1.00 0.00 30 GLU A O 12
ATOM 21988 N N . HIS A 1 33 ? -1.768 0.842 -2.782 1.00 0.00 31 HIS A N 12
ATOM 21989 C CA . HIS A 1 33 ? -0.316 0.822 -2.924 1.00 0.00 31 HIS A CA 12
ATOM 21990 C C . HIS A 1 33 ? 0.275 -0.433 -2.290 1.00 0.00 31 HIS A C 12
ATOM 21991 O O . HIS A 1 33 ? 1.021 -1.172 -2.932 1.00 0.00 31 HIS A O 12
ATOM 22005 N N . GLN A 1 34 ? -0.062 -0.667 -1.026 1.00 0.00 32 GLN A N 12
ATOM 22006 C CA . GLN A 1 34 ? 0.438 -1.832 -0.304 1.00 0.00 32 GLN A CA 12
ATOM 22007 C C . GLN A 1 34 ? -0.039 -3.123 -0.961 1.00 0.00 32 GLN A C 12
ATOM 22008 O O . GLN A 1 34 ? 0.680 -4.123 -0.981 1.00 0.00 32 GLN A O 12
ATOM 22022 N N . LEU A 1 35 ? -1.255 -3.095 -1.496 1.00 0.00 33 LEU A N 12
ATOM 22023 C CA . LEU A 1 35 ? -1.828 -4.265 -2.153 1.00 0.00 33 LEU A CA 12
ATOM 22024 C C . LEU A 1 35 ? -1.075 -4.590 -3.440 1.00 0.00 33 LEU A C 12
ATOM 22025 O O . LEU A 1 35 ? -0.702 -5.739 -3.680 1.00 0.00 33 LEU A O 12
ATOM 22041 N N . LEU A 1 36 ? -0.853 -3.571 -4.263 1.00 0.00 34 LEU A N 12
ATOM 22042 C CA . LEU A 1 36 ? -0.143 -3.747 -5.525 1.00 0.00 34 LEU A CA 12
ATOM 22043 C C . LEU A 1 36 ? 1.269 -4.271 -5.286 1.00 0.00 34 LEU A C 12
ATOM 22044 O O . LEU A 1 36 ? 1.736 -5.170 -5.987 1.00 0.00 34 LEU A O 12
ATOM 22060 N N . TYR A 1 37 ? 1.944 -3.707 -4.290 1.00 0.00 35 TYR A N 12
ATOM 22061 C CA . TYR A 1 37 ? 3.303 -4.117 -3.959 1.00 0.00 35 TYR A CA 12
ATOM 22062 C C . TYR A 1 37 ? 3.312 -5.494 -3.301 1.00 0.00 35 TYR A C 12
ATOM 22063 O O . TYR A 1 37 ? 4.221 -6.295 -3.522 1.00 0.00 35 TYR A O 12
ATOM 22081 N N . LEU A 1 38 ? 2.292 -5.762 -2.493 1.00 0.00 36 LEU A N 12
ATOM 22082 C CA . LEU A 1 38 ? 2.179 -7.042 -1.803 1.00 0.00 36 LEU A CA 12
ATOM 22083 C C . LEU A 1 38 ? 1.889 -8.169 -2.789 1.00 0.00 36 LEU A C 12
ATOM 22084 O O . LEU A 1 38 ? 2.279 -9.315 -2.567 1.00 0.00 36 LEU A O 12
ATOM 22100 N N . GLN A 1 39 ? 1.206 -7.834 -3.879 1.00 0.00 37 GLN A N 12
ATOM 22101 C CA . GLN A 1 39 ? 0.866 -8.818 -4.899 1.00 0.00 37 GLN A CA 12
ATOM 22102 C C . GLN A 1 39 ? 2.102 -9.596 -5.339 1.00 0.00 37 GLN A C 12
ATOM 22103 O O . GLN A 1 39 ? 2.029 -10.793 -5.617 1.00 0.00 37 GLN A O 12
ATOM 22117 N N . HIS A 1 40 ? 3.238 -8.908 -5.399 1.00 0.00 38 HIS A N 12
ATOM 22118 C CA . HIS A 1 40 ? 4.491 -9.535 -5.805 1.00 0.00 38 HIS A CA 12
ATOM 22119 C C . HIS A 1 40 ? 4.891 -10.633 -4.824 1.00 0.00 38 HIS A C 12
ATOM 22120 O O . HIS A 1 40 ? 5.118 -11.777 -5.218 1.00 0.00 38 HIS A O 12
ATOM 22134 N N . GLN A 1 41 ? 4.975 -10.277 -3.546 1.00 0.00 39 GLN A N 12
ATOM 22135 C CA . GLN A 1 41 ? 5.350 -11.233 -2.510 1.00 0.00 39 GLN A CA 12
ATOM 22136 C C . GLN A 1 41 ? 4.413 -12.436 -2.516 1.00 0.00 39 GLN A C 12
ATOM 22137 O O . GLN A 1 41 ? 4.846 -13.575 -2.342 1.00 0.00 39 GLN A O 12
ATOM 22151 N N . LEU A 1 42 ? 3.125 -12.175 -2.714 1.00 0.00 40 LEU A N 12
ATOM 22152 C CA . LEU A 1 42 ? 2.125 -13.237 -2.742 1.00 0.00 40 LEU A CA 12
ATOM 22153 C C . LEU A 1 42 ? 2.382 -14.198 -3.899 1.00 0.00 40 LEU A C 12
ATOM 22154 O O . LEU A 1 42 ? 2.372 -15.416 -3.721 1.00 0.00 40 LEU A O 12
ATOM 22170 N N . ASP A 1 43 ? 2.615 -13.641 -5.082 1.00 0.00 41 ASP A N 12
ATOM 22171 C CA . ASP A 1 43 ? 2.878 -14.448 -6.268 1.00 0.00 41 ASP A CA 12
ATOM 22172 C C . ASP A 1 43 ? 4.094 -15.345 -6.055 1.00 0.00 41 ASP A C 12
ATOM 22173 O O . ASP A 1 43 ? 4.073 -16.526 -6.403 1.00 0.00 41 ASP A O 12
ATOM 22182 N N . GLU A 1 44 ? 5.151 -14.777 -5.484 1.00 0.00 42 GLU A N 12
ATOM 22183 C CA . GLU A 1 44 ? 6.375 -15.526 -5.227 1.00 0.00 42 GLU A CA 12
ATOM 22184 C C . GLU A 1 44 ? 6.167 -16.543 -4.108 1.00 0.00 42 GLU A C 12
ATOM 22185 O O . GLU A 1 44 ? 6.709 -17.647 -4.148 1.00 0.00 42 GLU A O 12
ATOM 22197 N N . LEU A 1 45 ? 5.377 -16.161 -3.111 1.00 0.00 43 LEU A N 12
ATOM 22198 C CA . LEU A 1 45 ? 5.096 -17.037 -1.978 1.00 0.00 43 LEU A CA 12
ATOM 22199 C C . LEU A 1 45 ? 4.204 -18.200 -2.399 1.00 0.00 43 LEU A C 12
ATOM 22200 O O . LEU A 1 45 ? 4.280 -19.290 -1.835 1.00 0.00 43 LEU A O 12
ATOM 22216 N N . ASN A 1 46 ? 3.358 -17.960 -3.396 1.00 0.00 44 ASN A N 12
ATOM 22217 C CA . ASN A 1 46 ? 2.451 -18.988 -3.894 1.00 0.00 44 ASN A CA 12
ATOM 22218 C C . ASN A 1 46 ? 3.213 -20.260 -4.252 1.00 0.00 44 ASN A C 12
ATOM 22219 O O . ASN A 1 46 ? 2.803 -21.362 -3.894 1.00 0.00 44 ASN A O 12
ATOM 22230 N N . GLU A 1 47 ? 4.326 -20.095 -4.961 1.00 0.00 45 GLU A N 12
ATOM 22231 C CA . GLU A 1 47 ? 5.146 -21.230 -5.368 1.00 0.00 45 GLU A CA 12
ATOM 22232 C C . GLU A 1 47 ? 6.208 -21.539 -4.316 1.00 0.00 45 GLU A C 12
ATOM 22233 O O . GLU A 1 47 ? 6.391 -22.691 -3.924 1.00 0.00 45 GLU A O 12
ATOM 22245 N N . ASN A 1 48 ? 6.903 -20.501 -3.863 1.00 0.00 46 ASN A N 12
ATOM 22246 C CA . ASN A 1 48 ? 7.948 -20.662 -2.857 1.00 0.00 46 ASN A CA 12
ATOM 22247 C C . ASN A 1 48 ? 7.422 -21.423 -1.645 1.00 0.00 46 ASN A C 12
ATOM 22248 O O . ASN A 1 48 ? 8.140 -22.219 -1.038 1.00 0.00 46 ASN A O 12
ATOM 22259 N N . LYS A 1 49 ? 6.165 -21.175 -1.296 1.00 0.00 47 LYS A N 12
ATOM 22260 C CA . LYS A 1 49 ? 5.540 -21.838 -0.157 1.00 0.00 47 LYS A CA 12
ATOM 22261 C C . LYS A 1 49 ? 6.423 -21.737 1.082 1.00 0.00 47 LYS A C 12
ATOM 22262 O O . LYS A 1 49 ? 6.460 -22.650 1.906 1.00 0.00 47 LYS A O 12
ATOM 22281 N N . SER A 1 50 ? 7.134 -20.620 1.208 1.00 0.00 48 SER A N 12
ATOM 22282 C CA . SER A 1 50 ? 8.019 -20.401 2.346 1.00 0.00 48 SER A CA 12
ATOM 22283 C C . SER A 1 50 ? 7.217 -20.199 3.628 1.00 0.00 48 SER A C 12
ATOM 22284 O O . SER A 1 50 ? 6.250 -19.437 3.655 1.00 0.00 48 SER A O 12
ATOM 22292 N N . LYS A 1 51 ? 7.624 -20.886 4.689 1.00 0.00 49 LYS A N 12
ATOM 22293 C CA . LYS A 1 51 ? 6.945 -20.783 5.975 1.00 0.00 49 LYS A CA 12
ATOM 22294 C C . LYS A 1 51 ? 7.074 -19.374 6.546 1.00 0.00 49 LYS A C 12
ATOM 22295 O O . LYS A 1 51 ? 6.090 -18.783 6.990 1.00 0.00 49 LYS A O 12
ATOM 22314 N N . GLU A 1 52 ? 8.292 -18.842 6.529 1.00 0.00 50 GLU A N 12
ATOM 22315 C CA . GLU A 1 52 ? 8.547 -17.502 7.045 1.00 0.00 50 GLU A CA 12
ATOM 22316 C C . GLU A 1 52 ? 7.880 -16.446 6.168 1.00 0.00 50 GLU A C 12
ATOM 22317 O O . GLU A 1 52 ? 7.253 -15.511 6.670 1.00 0.00 50 GLU A O 12
ATOM 22329 N N . LEU A 1 53 ? 8.020 -16.600 4.857 1.00 0.00 51 LEU A N 12
ATOM 22330 C CA . LEU A 1 53 ? 7.432 -15.659 3.909 1.00 0.00 51 LEU A CA 12
ATOM 22331 C C . LEU A 1 53 ? 5.912 -15.637 4.036 1.00 0.00 51 LEU A C 12
ATOM 22332 O O . LEU A 1 53 ? 5.285 -14.586 3.908 1.00 0.00 51 LEU A O 12
ATOM 22348 N N . GLN A 1 54 ? 5.327 -16.803 4.291 1.00 0.00 52 GLN A N 12
ATOM 22349 C CA . GLN A 1 54 ? 3.880 -16.916 4.437 1.00 0.00 52 GLN A CA 12
ATOM 22350 C C . GLN A 1 54 ? 3.410 -16.246 5.723 1.00 0.00 52 GLN A C 12
ATOM 22351 O O . GLN A 1 54 ? 2.483 -15.436 5.708 1.00 0.00 52 GLN A O 12
ATOM 22365 N N . GLU A 1 55 ? 4.054 -16.589 6.834 1.00 0.00 53 GLU A N 12
ATOM 22366 C CA . GLU A 1 55 ? 3.699 -16.019 8.129 1.00 0.00 53 GLU A CA 12
ATOM 22367 C C . GLU A 1 55 ? 3.916 -14.509 8.138 1.00 0.00 53 GLU A C 12
ATOM 22368 O O . GLU A 1 55 ? 3.225 -13.776 8.845 1.00 0.00 53 GLU A O 12
ATOM 22380 N N . LYS A 1 56 ? 4.881 -14.052 7.348 1.00 0.00 54 LYS A N 12
ATOM 22381 C CA . LYS A 1 56 ? 5.191 -12.629 7.262 1.00 0.00 54 LYS A CA 12
ATOM 22382 C C . LYS A 1 56 ? 4.134 -11.891 6.449 1.00 0.00 54 LYS A C 12
ATOM 22383 O O . LYS A 1 56 ? 3.589 -10.879 6.894 1.00 0.00 54 LYS A O 12
ATOM 22402 N N . ILE A 1 57 ? 3.846 -12.402 5.257 1.00 0.00 55 ILE A N 12
ATOM 22403 C CA . ILE A 1 57 ? 2.851 -11.791 4.384 1.00 0.00 55 ILE A CA 12
ATOM 22404 C C . ILE A 1 57 ? 1.485 -11.737 5.060 1.00 0.00 55 ILE A C 12
ATOM 22405 O O . ILE A 1 57 ? 0.862 -10.678 5.138 1.00 0.00 55 ILE A O 12
ATOM 22421 N N . ILE A 1 58 ? 1.027 -12.885 5.549 1.00 0.00 56 ILE A N 12
ATOM 22422 C CA . ILE A 1 58 ? -0.263 -12.968 6.221 1.00 0.00 56 ILE A CA 12
ATOM 22423 C C . ILE A 1 58 ? -0.352 -11.962 7.364 1.00 0.00 56 ILE A C 12
ATOM 22424 O O . ILE A 1 58 ? -1.407 -11.377 7.608 1.00 0.00 56 ILE A O 12
ATOM 22440 N N . ARG A 1 59 ? 0.761 -11.767 8.061 1.00 0.00 57 ARG A N 12
ATOM 22441 C CA . ARG A 1 59 ? 0.809 -10.831 9.179 1.00 0.00 57 ARG A CA 12
ATOM 22442 C C . ARG A 1 59 ? 0.609 -9.397 8.697 1.00 0.00 57 ARG A C 12
ATOM 22443 O O . ARG A 1 59 ? -0.254 -8.680 9.197 1.00 0.00 57 ARG A O 12
ATOM 22464 N N . GLU A 1 60 ? 1.417 -8.989 7.722 1.00 0.00 58 GLU A N 12
ATOM 22465 C CA . GLU A 1 60 ? 1.330 -7.641 7.174 1.00 0.00 58 GLU A CA 12
ATOM 22466 C C . GLU A 1 60 ? -0.035 -7.400 6.537 1.00 0.00 58 GLU A C 12
ATOM 22467 O O . GLU A 1 60 ? -0.641 -6.342 6.719 1.00 0.00 58 GLU A O 12
ATOM 22479 N N . LEU A 1 61 ? -0.515 -8.387 5.788 1.00 0.00 59 LEU A N 12
ATOM 22480 C CA . LEU A 1 61 ? -1.808 -8.284 5.123 1.00 0.00 59 LEU A CA 12
ATOM 22481 C C . LEU A 1 61 ? -2.942 -8.220 6.142 1.00 0.00 59 LEU A C 12
ATOM 22482 O O . LEU A 1 61 ? -3.952 -7.552 5.920 1.00 0.00 59 LEU A O 12
ATOM 22498 N N . ASP A 1 62 ? -2.766 -8.918 7.258 1.00 0.00 60 ASP A N 12
ATOM 22499 C CA . ASP A 1 62 ? -3.773 -8.938 8.313 1.00 0.00 60 ASP A CA 12
ATOM 22500 C C . ASP A 1 62 ? -3.904 -7.566 8.967 1.00 0.00 60 ASP A C 12
ATOM 22501 O O . ASP A 1 62 ? -4.997 -7.005 9.044 1.00 0.00 60 ASP A O 12
ATOM 22510 N N . VAL A 1 63 ? -2.781 -7.029 9.435 1.00 0.00 61 VAL A N 12
ATOM 22511 C CA . VAL A 1 63 ? -2.770 -5.722 10.081 1.00 0.00 61 VAL A CA 12
ATOM 22512 C C . VAL A 1 63 ? -3.250 -4.634 9.127 1.00 0.00 61 VAL A C 12
ATOM 22513 O O . VAL A 1 63 ? -3.995 -3.734 9.518 1.00 0.00 61 VAL A O 12
ATOM 22526 N N . VAL A 1 64 ? -2.819 -4.721 7.873 1.00 0.00 62 VAL A N 12
ATOM 22527 C CA . VAL A 1 64 ? -3.205 -3.745 6.861 1.00 0.00 62 VAL A CA 12
ATOM 22528 C C . VAL A 1 64 ? -4.696 -3.833 6.554 1.00 0.00 62 VAL A C 12
ATOM 22529 O O . VAL A 1 64 ? -5.424 -2.847 6.674 1.00 0.00 62 VAL A O 12
ATOM 22542 N N . CYS A 1 65 ? -5.143 -5.018 6.156 1.00 0.00 63 CYS A N 12
ATOM 22543 C CA . CYS A 1 65 ? -6.548 -5.236 5.831 1.00 0.00 63 CYS A CA 12
ATOM 22544 C C . CYS A 1 65 ? -7.440 -4.905 7.023 1.00 0.00 63 CYS A C 12
ATOM 22545 O O . CYS A 1 65 ? -8.601 -4.534 6.858 1.00 0.00 63 CYS A O 12
ATOM 22553 N N . ALA A 1 66 ? -6.889 -5.043 8.225 1.00 0.00 64 ALA A N 12
ATOM 22554 C CA . ALA A 1 66 ? -7.634 -4.758 9.444 1.00 0.00 64 ALA A CA 12
ATOM 22555 C C . ALA A 1 66 ? -7.857 -3.259 9.613 1.00 0.00 64 ALA A C 12
ATOM 22556 O O . ALA A 1 66 ? -8.995 -2.798 9.699 1.00 0.00 64 ALA A O 12
ATOM 22563 N N . MET A 1 67 ? -6.765 -2.504 9.661 1.00 0.00 65 MET A N 12
ATOM 22564 C CA . MET A 1 67 ? -6.843 -1.057 9.819 1.00 0.00 65 MET A CA 12
ATOM 22565 C C . MET A 1 67 ? -7.603 -0.422 8.657 1.00 0.00 65 MET A C 12
ATOM 22566 O O . MET A 1 67 ? -8.379 0.514 8.850 1.00 0.00 65 MET A O 12
ATOM 22580 N N . ILE A 1 68 ? -7.375 -0.939 7.455 1.00 0.00 66 ILE A N 12
ATOM 22581 C CA . ILE A 1 68 ? -8.040 -0.424 6.265 1.00 0.00 66 ILE A CA 12
ATOM 22582 C C . ILE A 1 68 ? -9.538 -0.704 6.306 1.00 0.00 66 ILE A C 12
ATOM 22583 O O . ILE A 1 68 ? -10.351 0.172 6.016 1.00 0.00 66 ILE A O 12
ATOM 22599 N N . GLU A 1 69 ? -9.894 -1.933 6.669 1.00 0.00 67 GLU A N 12
ATOM 22600 C CA . GLU A 1 69 ? -11.295 -2.329 6.750 1.00 0.00 67 GLU A CA 12
ATOM 22601 C C . GLU A 1 69 ? -12.051 -1.457 7.748 1.00 0.00 67 GLU A C 12
ATOM 22602 O O . GLU A 1 69 ? -13.147 -0.977 7.465 1.00 0.00 67 GLU A O 12
ATOM 22614 N N . GLY A 1 70 ? -11.455 -1.257 8.919 1.00 0.00 68 GLY A N 12
ATOM 22615 C CA . GLY A 1 70 ? -12.085 -0.444 9.944 1.00 0.00 68 GLY A CA 12
ATOM 22616 C C . GLY A 1 70 ? -12.239 1.004 9.521 1.00 0.00 68 GLY A C 12
ATOM 22617 O O . GLY A 1 70 ? -13.333 1.563 9.586 1.00 0.00 68 GLY A O 12
ATOM 22621 N N . ALA A 1 71 ? -11.139 1.613 9.091 1.00 0.00 69 ALA A N 12
ATOM 22622 C CA . ALA A 1 71 ? -11.156 3.004 8.656 1.00 0.00 69 ALA A CA 12
ATOM 22623 C C . ALA A 1 71 ? -12.088 3.195 7.465 1.00 0.00 69 ALA A C 12
ATOM 22624 O O . ALA A 1 71 ? -13.002 4.018 7.506 1.00 0.00 69 ALA A O 12
ATOM 22631 N N . GLN A 1 72 ? -11.850 2.430 6.404 1.00 0.00 70 GLN A N 12
ATOM 22632 C CA . GLN A 1 72 ? -12.668 2.517 5.201 1.00 0.00 70 GLN A CA 12
ATOM 22633 C C . GLN A 1 72 ? -14.130 2.217 5.513 1.00 0.00 70 GLN A C 12
ATOM 22634 O O . GLN A 1 72 ? -15.034 2.850 4.969 1.00 0.00 70 GLN A O 12
ATOM 22648 N N . GLY A 1 73 ? -14.355 1.246 6.393 1.00 0.00 71 GLY A N 12
ATOM 22649 C CA . GLY A 1 73 ? -15.710 0.878 6.762 1.00 0.00 71 GLY A CA 12
ATOM 22650 C C . GLY A 1 73 ? -16.471 2.028 7.393 1.00 0.00 71 GLY A C 12
ATOM 22651 O O . GLY A 1 73 ? -17.579 2.354 6.968 1.00 0.00 71 GLY A O 12
ATOM 22655 N N . ALA A 1 74 ? -15.875 2.643 8.410 1.00 0.00 72 ALA A N 12
ATOM 22656 C CA . ALA A 1 74 ? -16.505 3.761 9.100 1.00 0.00 72 ALA A CA 12
ATOM 22657 C C . ALA A 1 74 ? -16.563 4.995 8.206 1.00 0.00 72 ALA A C 12
ATOM 22658 O O . ALA A 1 74 ? -17.570 5.703 8.172 1.00 0.00 72 ALA A O 12
ATOM 22665 N N . LEU A 1 75 ? -15.477 5.247 7.484 1.00 0.00 73 LEU A N 12
ATOM 22666 C CA . LEU A 1 75 ? -15.403 6.397 6.588 1.00 0.00 73 LEU A CA 12
ATOM 22667 C C . LEU A 1 75 ? -16.447 6.292 5.481 1.00 0.00 73 LEU A C 12
ATOM 22668 O O . LEU A 1 75 ? -17.075 7.284 5.112 1.00 0.00 73 LEU A O 12
ATOM 22684 N N . GLU A 1 76 ? -16.628 5.084 4.957 1.00 0.00 74 GLU A N 12
ATOM 22685 C CA . GLU A 1 76 ? -17.597 4.851 3.893 1.00 0.00 74 GLU A CA 12
ATOM 22686 C C . GLU A 1 76 ? -19.024 4.988 4.416 1.00 0.00 74 GLU A C 12
ATOM 22687 O O . GLU A 1 76 ? -19.845 5.694 3.832 1.00 0.00 74 GLU A O 12
ATOM 22699 N N . ARG A 1 77 ? -19.311 4.307 5.520 1.00 0.00 75 ARG A N 12
ATOM 22700 C CA . ARG A 1 77 ? -20.638 4.350 6.123 1.00 0.00 75 ARG A CA 12
ATOM 22701 C C . ARG A 1 77 ? -20.963 5.757 6.618 1.00 0.00 75 ARG A C 12
ATOM 22702 O O . ARG A 1 77 ? -22.130 6.139 6.704 1.00 0.00 75 ARG A O 12
ATOM 22723 N N . GLU A 1 78 ? -19.924 6.520 6.942 1.00 0.00 76 GLU A N 12
ATOM 22724 C CA . GLU A 1 78 ? -20.101 7.882 7.430 1.00 0.00 76 GLU A CA 12
ATOM 22725 C C . GLU A 1 78 ? -20.452 8.829 6.285 1.00 0.00 76 GLU A C 12
ATOM 22726 O O . GLU A 1 78 ? -21.457 9.539 6.336 1.00 0.00 76 GLU A O 12
ATOM 22738 N N . LEU A 1 79 ? -19.615 8.834 5.253 1.00 0.00 77 LEU A N 12
ATOM 22739 C CA . LEU A 1 79 ? -19.834 9.693 4.094 1.00 0.00 77 LEU A CA 12
ATOM 22740 C C . LEU A 1 79 ? -21.109 9.298 3.357 1.00 0.00 77 LEU A C 12
ATOM 22741 O O . LEU A 1 79 ? -21.759 10.132 2.726 1.00 0.00 77 LEU A O 12
ATOM 22757 N N . LYS A 1 80 ? -21.463 8.019 3.439 1.00 0.00 78 LYS A N 12
ATOM 22758 C CA . LYS A 1 80 ? -22.662 7.512 2.784 1.00 0.00 78 LYS A CA 12
ATOM 22759 C C . LYS A 1 80 ? -23.914 8.165 3.358 1.00 0.00 78 LYS A C 12
ATOM 22760 O O . LYS A 1 80 ? -24.989 8.100 2.762 1.00 0.00 78 LYS A O 12
ATOM 22779 N N . ARG A 1 81 ? -23.768 8.795 4.519 1.00 0.00 79 ARG A N 12
ATOM 22780 C CA . ARG A 1 81 ? -24.887 9.460 5.175 1.00 0.00 79 ARG A CA 12
ATOM 22781 C C . ARG A 1 81 ? -25.600 10.403 4.208 1.00 0.00 79 ARG A C 12
ATOM 22782 O O . ARG A 1 81 ? -26.823 10.363 4.073 1.00 0.00 79 ARG A O 12
ATOM 22803 N N . THR A 1 82 ? -24.826 11.252 3.539 1.00 0.00 80 THR A N 12
ATOM 22804 C CA . THR A 1 82 ? -25.382 12.207 2.588 1.00 0.00 80 THR A CA 12
ATOM 22805 C C . THR A 1 82 ? -24.562 12.243 1.303 1.00 0.00 80 THR A C 12
ATOM 22806 O O . THR A 1 82 ? -23.367 11.947 1.309 1.00 0.00 80 THR A O 12
ATOM 22817 N N . ASP A 1 83 ? -25.211 12.607 0.203 1.00 0.00 81 ASP A N 12
ATOM 22818 C CA . ASP A 1 83 ? -24.542 12.683 -1.090 1.00 0.00 81 ASP A CA 12
ATOM 22819 C C . ASP A 1 83 ? -25.421 13.392 -2.115 1.00 0.00 81 ASP A C 12
ATOM 22820 O O . ASP A 1 83 ? -25.535 12.952 -3.260 1.00 0.00 81 ASP A O 12
ATOM 22829 N N . LEU A 1 84 ? -26.041 14.490 -1.698 1.00 0.00 82 LEU A N 12
ATOM 22830 C CA . LEU A 1 84 ? -26.911 15.259 -2.580 1.00 0.00 82 LEU A CA 12
ATOM 22831 C C . LEU A 1 84 ? -26.157 16.431 -3.202 1.00 0.00 82 LEU A C 12
ATOM 22832 O O . LEU A 1 84 ? -26.242 17.561 -2.723 1.00 0.00 82 LEU A O 12
ATOM 22848 N N . ASN A 1 85 ? -25.421 16.152 -4.273 1.00 0.00 83 ASN A N 12
ATOM 22849 C CA . ASN A 1 85 ? -24.654 17.183 -4.962 1.00 0.00 83 ASN A CA 12
ATOM 22850 C C . ASN A 1 85 ? -23.904 16.597 -6.156 1.00 0.00 83 ASN A C 12
ATOM 22851 O O . ASN A 1 85 ? -23.502 15.434 -6.138 1.00 0.00 83 ASN A O 12
ATOM 22862 N N . ILE A 1 86 ? -23.721 17.412 -7.190 1.00 0.00 84 ILE A N 12
ATOM 22863 C CA . ILE A 1 86 ? -23.019 16.975 -8.391 1.00 0.00 84 ILE A CA 12
ATOM 22864 C C . ILE A 1 86 ? -21.585 16.566 -8.070 1.00 0.00 84 ILE A C 12
ATOM 22865 O O . ILE A 1 86 ? -21.174 15.438 -8.344 1.00 0.00 84 ILE A O 12
ATOM 22881 N N . LEU A 1 87 ? -20.828 17.490 -7.488 1.00 0.00 85 LEU A N 12
ATOM 22882 C CA . LEU A 1 87 ? -19.439 17.226 -7.128 1.00 0.00 85 LEU A CA 12
ATOM 22883 C C . LEU A 1 87 ? -19.343 16.066 -6.143 1.00 0.00 85 LEU A C 12
ATOM 22884 O O . LEU A 1 87 ? -18.579 15.124 -6.352 1.00 0.00 85 LEU A O 12
ATOM 22900 N N . GLU A 1 88 ? -20.125 16.140 -5.071 1.00 0.00 86 GLU A N 12
ATOM 22901 C CA . GLU A 1 88 ? -20.129 15.093 -4.055 1.00 0.00 86 GLU A CA 12
ATOM 22902 C C . GLU A 1 88 ? -20.451 13.736 -4.672 1.00 0.00 86 GLU A C 12
ATOM 22903 O O . GLU A 1 88 ? -19.877 12.716 -4.289 1.00 0.00 86 GLU A O 12
ATOM 22915 N N . ARG A 1 89 ? -21.372 13.732 -5.630 1.00 0.00 87 ARG A N 12
ATOM 22916 C CA . ARG A 1 89 ? -21.773 12.500 -6.300 1.00 0.00 87 ARG A CA 12
ATOM 22917 C C . ARG A 1 89 ? -20.609 11.909 -7.090 1.00 0.00 87 ARG A C 12
ATOM 22918 O O . ARG A 1 89 ? -20.337 10.710 -7.013 1.00 0.00 87 ARG A O 12
ATOM 22939 N N . PHE A 1 90 ? -19.926 12.757 -7.852 1.00 0.00 88 PHE A N 12
ATOM 22940 C CA . PHE A 1 90 ? -18.794 12.318 -8.659 1.00 0.00 88 PHE A CA 12
ATOM 22941 C C . PHE A 1 90 ? -17.704 11.709 -7.781 1.00 0.00 88 PHE A C 12
ATOM 22942 O O . PHE A 1 90 ? -17.290 10.569 -7.989 1.00 0.00 88 PHE A O 12
ATOM 22959 N N . ASN A 1 91 ? -17.244 12.479 -6.800 1.00 0.00 89 ASN A N 12
ATOM 22960 C CA . ASN A 1 91 ? -16.202 12.017 -5.890 1.00 0.00 89 ASN A CA 12
ATOM 22961 C C . ASN A 1 91 ? -16.629 10.736 -5.178 1.00 0.00 89 ASN A C 12
ATOM 22962 O O . ASN A 1 91 ? -15.826 9.824 -4.983 1.00 0.00 89 ASN A O 12
ATOM 22973 N N . TYR A 1 92 ? -17.900 10.677 -4.793 1.00 0.00 90 TYR A N 12
ATOM 22974 C CA . TYR A 1 92 ? -18.434 9.510 -4.100 1.00 0.00 90 TYR A CA 12
ATOM 22975 C C . TYR A 1 92 ? -18.386 8.277 -4.997 1.00 0.00 90 TYR A C 12
ATOM 22976 O O . TYR A 1 92 ? -17.942 7.208 -4.576 1.00 0.00 90 TYR A O 12
ATOM 22994 N N . GLU A 1 93 ? -18.846 8.433 -6.234 1.00 0.00 91 GLU A N 12
ATOM 22995 C CA . GLU A 1 93 ? -18.856 7.331 -7.189 1.00 0.00 91 GLU A CA 12
ATOM 22996 C C . GLU A 1 93 ? -17.451 6.770 -7.386 1.00 0.00 91 GLU A C 12
ATOM 22997 O O . GLU A 1 93 ? -17.225 5.571 -7.226 1.00 0.00 91 GLU A O 12
ATOM 23009 N N . GLU A 1 94 ? -16.514 7.644 -7.735 1.00 0.00 92 GLU A N 12
ATOM 23010 C CA . GLU A 1 94 ? -15.131 7.234 -7.955 1.00 0.00 92 GLU A CA 12
ATOM 23011 C C . GLU A 1 94 ? -14.523 6.666 -6.676 1.00 0.00 92 GLU A C 12
ATOM 23012 O O . GLU A 1 94 ? -13.913 5.597 -6.688 1.00 0.00 92 GLU A O 12
ATOM 23024 N N . ALA A 1 95 ? -14.692 7.390 -5.575 1.00 0.00 93 ALA A N 12
ATOM 23025 C CA . ALA A 1 95 ? -14.161 6.958 -4.288 1.00 0.00 93 ALA A CA 12
ATOM 23026 C C . ALA A 1 95 ? -14.576 5.525 -3.976 1.00 0.00 93 ALA A C 12
ATOM 23027 O O . ALA A 1 95 ? -13.746 4.695 -3.605 1.00 0.00 93 ALA A O 12
ATOM 23034 N N . GLN A 1 96 ? -15.866 5.241 -4.125 1.00 0.00 94 GLN A N 12
ATOM 23035 C CA . GLN A 1 96 ? -16.391 3.907 -3.858 1.00 0.00 94 GLN A CA 12
ATOM 23036 C C . GLN A 1 96 ? -15.848 2.897 -4.863 1.00 0.00 94 GLN A C 12
ATOM 23037 O O . GLN A 1 96 ? -15.572 1.748 -4.517 1.00 0.00 94 GLN A O 12
ATOM 23051 N N . THR A 1 97 ? -15.699 3.332 -6.110 1.00 0.00 95 THR A N 12
ATOM 23052 C CA . THR A 1 97 ? -15.191 2.465 -7.167 1.00 0.00 95 THR A CA 12
ATOM 23053 C C . THR A 1 97 ? -13.813 1.918 -6.814 1.00 0.00 95 THR A C 12
ATOM 23054 O O . THR A 1 97 ? -13.584 0.708 -6.854 1.00 0.00 95 THR A O 12
ATOM 23065 N N . LEU A 1 98 ? -12.897 2.815 -6.466 1.00 0.00 96 LEU A N 12
ATOM 23066 C CA . LEU A 1 98 ? -11.539 2.421 -6.104 1.00 0.00 96 LEU A CA 12
ATOM 23067 C C . LEU A 1 98 ? -11.533 1.613 -4.812 1.00 0.00 96 LEU A C 12
ATOM 23068 O O . LEU A 1 98 ? -10.857 0.588 -4.712 1.00 0.00 96 LEU A O 12
ATOM 23084 N N . SER A 1 99 ? -12.290 2.078 -3.824 1.00 0.00 97 SER A N 12
ATOM 23085 C CA . SER A 1 99 ? -12.371 1.398 -2.537 1.00 0.00 97 SER A CA 12
ATOM 23086 C C . SER A 1 99 ? -12.877 -0.030 -2.707 1.00 0.00 97 SER A C 12
ATOM 23087 O O . SER A 1 99 ? -12.367 -0.961 -2.085 1.00 0.00 97 SER A O 12
ATOM 23095 N N . LYS A 1 100 ? -13.887 -0.196 -3.555 1.00 0.00 98 LYS A N 12
ATOM 23096 C CA . LYS A 1 100 ? -14.464 -1.511 -3.811 1.00 0.00 98 LYS A CA 12
ATOM 23097 C C . LYS A 1 100 ? -13.447 -2.430 -4.480 1.00 0.00 98 LYS A C 12
ATOM 23098 O O . LYS A 1 100 ? -13.232 -3.559 -4.036 1.00 0.00 98 LYS A O 12
ATOM 23117 N N . ILE A 1 101 ? -12.825 -1.941 -5.547 1.00 0.00 99 ILE A N 12
ATOM 23118 C CA . ILE A 1 101 ? -11.829 -2.719 -6.273 1.00 0.00 99 ILE A CA 12
ATOM 23119 C C . ILE A 1 101 ? -10.701 -3.167 -5.351 1.00 0.00 99 ILE A C 12
ATOM 23120 O O . ILE A 1 101 ? -10.310 -4.335 -5.354 1.00 0.00 99 ILE A O 12
ATOM 23136 N N . LEU A 1 102 ? -10.183 -2.232 -4.562 1.00 0.00 100 LEU A N 12
ATOM 23137 C CA . LEU A 1 102 ? -9.101 -2.531 -3.631 1.00 0.00 100 LEU A CA 12
ATOM 23138 C C . LEU A 1 102 ? -9.524 -3.600 -2.628 1.00 0.00 100 LEU A C 12
ATOM 23139 O O . LEU A 1 102 ? -8.800 -4.568 -2.394 1.00 0.00 100 LEU A O 12
ATOM 23155 N N . LEU A 1 103 ? -10.700 -3.416 -2.039 1.00 0.00 101 LEU A N 12
ATOM 23156 C CA . LEU A 1 103 ? -11.222 -4.366 -1.061 1.00 0.00 101 LEU A CA 12
ATOM 23157 C C . LEU A 1 103 ? -11.259 -5.778 -1.639 1.00 0.00 101 LEU A C 12
ATOM 23158 O O . LEU A 1 103 ? -10.837 -6.736 -0.991 1.00 0.00 101 LEU A O 12
ATOM 23174 N N . LYS A 1 104 ? -11.763 -5.898 -2.861 1.00 0.00 102 LYS A N 12
ATOM 23175 C CA . LYS A 1 104 ? -11.853 -7.191 -3.529 1.00 0.00 102 LYS A CA 12
ATOM 23176 C C . LYS A 1 104 ? -10.470 -7.816 -3.691 1.00 0.00 102 LYS A C 12
ATOM 23177 O O . LYS A 1 104 ? -10.244 -8.957 -3.286 1.00 0.00 102 LYS A O 12
ATOM 23196 N N . ASP A 1 105 ? -9.551 -7.062 -4.283 1.00 0.00 103 ASP A N 12
ATOM 23197 C CA . ASP A 1 105 ? -8.190 -7.542 -4.495 1.00 0.00 103 ASP A CA 12
ATOM 23198 C C . ASP A 1 105 ? -7.568 -8.011 -3.184 1.00 0.00 103 ASP A C 12
ATOM 23199 O O . ASP A 1 105 ? -6.958 -9.079 -3.120 1.00 0.00 103 ASP A O 12
ATOM 23208 N N . LEU A 1 106 ? -7.727 -7.205 -2.139 1.00 0.00 104 LEU A N 12
ATOM 23209 C CA . LEU A 1 106 ? -7.179 -7.537 -0.828 1.00 0.00 104 LEU A CA 12
ATOM 23210 C C . LEU A 1 106 ? -7.725 -8.873 -0.332 1.00 0.00 104 LEU A C 12
ATOM 23211 O O . LEU A 1 106 ? -6.969 -9.744 0.098 1.00 0.00 104 LEU A O 12
ATOM 23227 N N . LYS A 1 107 ? -9.044 -9.027 -0.396 1.00 0.00 105 LYS A N 12
ATOM 23228 C CA . LYS A 1 107 ? -9.692 -10.257 0.042 1.00 0.00 105 LYS A CA 12
ATOM 23229 C C . LYS A 1 107 ? -9.099 -11.469 -0.669 1.00 0.00 105 LYS A C 12
ATOM 23230 O O . LYS A 1 107 ? -8.704 -12.443 -0.029 1.00 0.00 105 LYS A O 12
ATOM 23249 N N . GLU A 1 108 ? -9.038 -11.400 -1.995 1.00 0.00 106 GLU A N 12
ATOM 23250 C CA . GLU A 1 108 ? -8.492 -12.492 -2.792 1.00 0.00 106 GLU A CA 12
ATOM 23251 C C . GLU A 1 108 ? -7.080 -12.847 -2.333 1.00 0.00 106 GLU A C 12
ATOM 23252 O O . GLU A 1 108 ? -6.766 -14.015 -2.099 1.00 0.00 106 GLU A O 12
ATOM 23264 N N . THR A 1 109 ? -6.232 -11.832 -2.207 1.00 0.00 107 THR A N 12
ATOM 23265 C CA . THR A 1 109 ? -4.854 -12.036 -1.777 1.00 0.00 107 THR A CA 12
ATOM 23266 C C . THR A 1 109 ? -4.796 -12.802 -0.461 1.00 0.00 107 THR A C 12
ATOM 23267 O O . THR A 1 109 ? -4.112 -13.819 -0.355 1.00 0.00 107 THR A O 12
ATOM 23278 N N . GLU A 1 110 ? -5.518 -12.306 0.540 1.00 0.00 108 GLU A N 12
ATOM 23279 C CA . GLU A 1 110 ? -5.547 -12.946 1.849 1.00 0.00 108 GLU A CA 12
ATOM 23280 C C . GLU A 1 110 ? -5.929 -14.419 1.727 1.00 0.00 108 GLU A C 12
ATOM 23281 O O . GLU A 1 110 ? -5.269 -15.290 2.295 1.00 0.00 108 GLU A O 12
ATOM 23293 N N . GLN A 1 111 ? -6.997 -14.687 0.984 1.00 0.00 109 GLN A N 12
ATOM 23294 C CA . GLN A 1 111 ? -7.467 -16.054 0.789 1.00 0.00 109 GLN A CA 12
ATOM 23295 C C . GLN A 1 111 ? -6.347 -16.945 0.264 1.00 0.00 109 GLN A C 12
ATOM 23296 O O . GLN A 1 111 ? -6.096 -18.026 0.799 1.00 0.00 109 GLN A O 12
ATOM 23310 N N . LYS A 1 112 ? -5.676 -16.486 -0.787 1.00 0.00 110 LYS A N 12
ATOM 23311 C CA . LYS A 1 112 ? -4.581 -17.240 -1.386 1.00 0.00 110 LYS A CA 12
ATOM 23312 C C . LYS A 1 112 ? -3.507 -17.555 -0.349 1.00 0.00 110 LYS A C 12
ATOM 23313 O O . LYS A 1 112 ? -3.063 -18.697 -0.228 1.00 0.00 110 LYS A O 12
ATOM 23332 N N . VAL A 1 113 ? -3.095 -16.536 0.399 1.00 0.00 111 VAL A N 12
ATOM 23333 C CA . VAL A 1 113 ? -2.075 -16.705 1.427 1.00 0.00 111 VAL A CA 12
ATOM 23334 C C . VAL A 1 113 ? -2.480 -17.780 2.431 1.00 0.00 111 VAL A C 12
ATOM 23335 O O . VAL A 1 113 ? -1.667 -18.620 2.819 1.00 0.00 111 VAL A O 12
ATOM 23348 N N . LYS A 1 114 ? -3.741 -17.748 2.847 1.00 0.00 112 LYS A N 12
ATOM 23349 C CA . LYS A 1 114 ? -4.256 -18.720 3.804 1.00 0.00 112 LYS A CA 12
ATOM 23350 C C . LYS A 1 114 ? -4.360 -20.104 3.171 1.00 0.00 112 LYS A C 12
ATOM 23351 O O . LYS A 1 114 ? -4.256 -21.121 3.859 1.00 0.00 112 LYS A O 12
ATOM 23370 N N . ASP A 1 115 ? -4.567 -20.135 1.859 1.00 0.00 113 ASP A N 12
ATOM 23371 C CA . ASP A 1 115 ? -4.682 -21.396 1.134 1.00 0.00 113 ASP A CA 12
ATOM 23372 C C . ASP A 1 115 ? -3.348 -22.135 1.111 1.00 0.00 113 ASP A C 12
ATOM 23373 O O . ASP A 1 115 ? -3.286 -23.332 1.393 1.00 0.00 113 ASP A O 12
ATOM 23382 N N . ILE A 1 116 ? -2.285 -21.413 0.773 1.00 0.00 114 ILE A N 12
ATOM 23383 C CA . ILE A 1 116 ? -0.952 -22.001 0.713 1.00 0.00 114 ILE A CA 12
ATOM 23384 C C . ILE A 1 116 ? -0.568 -22.628 2.049 1.00 0.00 114 ILE A C 12
ATOM 23385 O O . ILE A 1 116 ? -0.695 -22.001 3.100 1.00 0.00 114 ILE A O 12
ATOM 23401 N N . GLN A 1 117 ? -0.094 -23.870 1.999 1.00 0.00 115 GLN A N 12
ATOM 23402 C CA . GLN A 1 117 ? 0.311 -24.581 3.205 1.00 0.00 115 GLN A CA 12
ATOM 23403 C C . GLN A 1 117 ? 1.821 -24.504 3.402 1.00 0.00 115 GLN A C 12
ATOM 23404 O O . GLN A 1 117 ? 2.590 -24.645 2.451 1.00 0.00 115 GLN A O 12
ATOM 23418 N N . THR A 1 118 ? 2.240 -24.278 4.643 1.00 0.00 116 THR A N 12
ATOM 23419 C CA . THR A 1 118 ? 3.658 -24.180 4.965 1.00 0.00 116 THR A CA 12
ATOM 23420 C C . THR A 1 118 ? 3.962 -24.822 6.314 1.00 0.00 116 THR A C 12
ATOM 23421 O O . THR A 1 118 ? 3.084 -25.417 6.939 1.00 0.00 116 THR A O 12
ATOM 23432 N N . GLN A 1 119 ? 5.209 -24.698 6.756 1.00 0.00 117 GLN A N 12
ATOM 23433 C CA . GLN A 1 119 ? 5.627 -25.268 8.032 1.00 0.00 117 GLN A CA 12
ATOM 23434 C C . GLN A 1 119 ? 4.704 -24.815 9.158 1.00 0.00 117 GLN A C 12
ATOM 23435 O O . GLN A 1 119 ? 4.240 -23.675 9.175 1.00 0.00 117 GLN A O 12
ATOM 23449 N N . GLN A 1 3 ? 15.938 4.793 6.422 1.00 0.00 1 GLN A N 13
ATOM 23450 C CA . GLN A 1 3 ? 16.054 6.012 7.215 1.00 0.00 1 GLN A CA 13
ATOM 23451 C C . GLN A 1 3 ? 16.512 7.182 6.351 1.00 0.00 1 GLN A C 13
ATOM 23452 O O . GLN A 1 3 ? 17.231 8.065 6.817 1.00 0.00 1 GLN A O 13
ATOM 23466 N N . GLU A 1 4 ? 16.090 7.181 5.090 1.00 0.00 2 GLU A N 13
ATOM 23467 C CA . GLU A 1 4 ? 16.459 8.243 4.161 1.00 0.00 2 GLU A CA 13
ATOM 23468 C C . GLU A 1 4 ? 15.221 8.976 3.653 1.00 0.00 2 GLU A C 13
ATOM 23469 O O . GLU A 1 4 ? 14.792 8.780 2.516 1.00 0.00 2 GLU A O 13
ATOM 23481 N N . HIS A 1 5 ? 14.650 9.822 4.506 1.00 0.00 3 HIS A N 13
ATOM 23482 C CA . HIS A 1 5 ? 13.459 10.584 4.144 1.00 0.00 3 HIS A CA 13
ATOM 23483 C C . HIS A 1 5 ? 13.735 12.084 4.211 1.00 0.00 3 HIS A C 13
ATOM 23484 O O . HIS A 1 5 ? 14.647 12.528 4.908 1.00 0.00 3 HIS A O 13
ATOM 23498 N N . LYS A 1 6 ? 12.940 12.859 3.481 1.00 0.00 4 LYS A N 13
ATOM 23499 C CA . LYS A 1 6 ? 13.097 14.308 3.457 1.00 0.00 4 LYS A CA 13
ATOM 23500 C C . LYS A 1 6 ? 12.906 14.899 4.849 1.00 0.00 4 LYS A C 13
ATOM 23501 O O . LYS A 1 6 ? 12.323 14.279 5.739 1.00 0.00 4 LYS A O 13
ATOM 23520 N N . PRO A 1 7 ? 13.406 16.129 5.045 1.00 0.00 5 PRO A N 13
ATOM 23521 C CA . PRO A 1 7 ? 13.301 16.831 6.327 1.00 0.00 5 PRO A CA 13
ATOM 23522 C C . PRO A 1 7 ? 11.870 17.257 6.639 1.00 0.00 5 PRO A C 13
ATOM 23523 O O . PRO A 1 7 ? 11.210 17.895 5.820 1.00 0.00 5 PRO A O 13
ATOM 23534 N N . LYS A 1 8 ? 11.399 16.902 7.829 1.00 0.00 6 LYS A N 13
ATOM 23535 C CA . LYS A 1 8 ? 10.046 17.249 8.250 1.00 0.00 6 LYS A CA 13
ATOM 23536 C C . LYS A 1 8 ? 10.050 18.517 9.100 1.00 0.00 6 LYS A C 13
ATOM 23537 O O . LYS A 1 8 ? 10.987 18.765 9.859 1.00 0.00 6 LYS A O 13
ATOM 23556 N N . LYS A 1 9 ? 8.996 19.315 8.967 1.00 0.00 7 LYS A N 13
ATOM 23557 C CA . LYS A 1 9 ? 8.875 20.554 9.723 1.00 0.00 7 LYS A CA 13
ATOM 23558 C C . LYS A 1 9 ? 7.978 20.364 10.943 1.00 0.00 7 LYS A C 13
ATOM 23559 O O . LYS A 1 9 ? 7.240 19.382 11.034 1.00 0.00 7 LYS A O 13
ATOM 23578 N N . ASP A 1 10 ? 8.047 21.307 11.875 1.00 0.00 8 ASP A N 13
ATOM 23579 C CA . ASP A 1 10 ? 7.238 21.244 13.088 1.00 0.00 8 ASP A CA 13
ATOM 23580 C C . ASP A 1 10 ? 5.760 21.086 12.747 1.00 0.00 8 ASP A C 13
ATOM 23581 O O . ASP A 1 10 ? 5.353 21.271 11.600 1.00 0.00 8 ASP A O 13
ATOM 23590 N N . ASP A 1 11 ? 4.961 20.741 13.751 1.00 0.00 9 ASP A N 13
ATOM 23591 C CA . ASP A 1 11 ? 3.526 20.558 13.559 1.00 0.00 9 ASP A CA 13
ATOM 23592 C C . ASP A 1 11 ? 2.755 21.797 14.002 1.00 0.00 9 ASP A C 13
ATOM 23593 O O . ASP A 1 11 ? 1.624 21.700 14.479 1.00 0.00 9 ASP A O 13
ATOM 23602 N N . PHE A 1 12 ? 3.376 22.961 13.843 1.00 0.00 10 PHE A N 13
ATOM 23603 C CA . PHE A 1 12 ? 2.749 24.221 14.229 1.00 0.00 10 PHE A CA 13
ATOM 23604 C C . PHE A 1 12 ? 2.090 24.891 13.027 1.00 0.00 10 PHE A C 13
ATOM 23605 O O . PHE A 1 12 ? 2.635 25.834 12.453 1.00 0.00 10 PHE A O 13
ATOM 23622 N N . ARG A 1 13 ? 0.915 24.396 12.653 1.00 0.00 11 ARG A N 13
ATOM 23623 C CA . ARG A 1 13 ? 0.182 24.945 11.518 1.00 0.00 11 ARG A CA 13
ATOM 23624 C C . ARG A 1 13 ? -1.312 24.663 11.649 1.00 0.00 11 ARG A C 13
ATOM 23625 O O . ARG A 1 13 ? -1.720 23.530 11.898 1.00 0.00 11 ARG A O 13
ATOM 23646 N N . ASN A 1 14 ? -2.122 25.703 11.478 1.00 0.00 12 ASN A N 13
ATOM 23647 C CA . ASN A 1 14 ? -3.571 25.566 11.578 1.00 0.00 12 ASN A CA 13
ATOM 23648 C C . ASN A 1 14 ? -4.180 25.228 10.221 1.00 0.00 12 ASN A C 13
ATOM 23649 O O . ASN A 1 14 ? -4.628 26.112 9.493 1.00 0.00 12 ASN A O 13
ATOM 23660 N N . GLU A 1 15 ? -4.194 23.940 9.889 1.00 0.00 13 GLU A N 13
ATOM 23661 C CA . GLU A 1 15 ? -4.748 23.485 8.619 1.00 0.00 13 GLU A CA 13
ATOM 23662 C C . GLU A 1 15 ? -5.849 22.454 8.846 1.00 0.00 13 GLU A C 13
ATOM 23663 O O . GLU A 1 15 ? -5.810 21.689 9.810 1.00 0.00 13 GLU A O 13
ATOM 23675 N N . PHE A 1 16 ? -6.831 22.438 7.950 1.00 0.00 14 PHE A N 13
ATOM 23676 C CA . PHE A 1 16 ? -7.944 21.502 8.051 1.00 0.00 14 PHE A CA 13
ATOM 23677 C C . PHE A 1 16 ? -8.133 20.738 6.744 1.00 0.00 14 PHE A C 13
ATOM 23678 O O . PHE A 1 16 ? -9.257 20.555 6.277 1.00 0.00 14 PHE A O 13
ATOM 23695 N N . ASP A 1 17 ? -7.026 20.296 6.160 1.00 0.00 15 ASP A N 13
ATOM 23696 C CA . ASP A 1 17 ? -7.067 19.550 4.907 1.00 0.00 15 ASP A CA 13
ATOM 23697 C C . ASP A 1 17 ? -7.894 18.277 5.059 1.00 0.00 15 ASP A C 13
ATOM 23698 O O . ASP A 1 17 ? -8.618 17.880 4.144 1.00 0.00 15 ASP A O 13
ATOM 23707 N N . HIS A 1 18 ? -7.783 17.640 6.220 1.00 0.00 16 HIS A N 13
ATOM 23708 C CA . HIS A 1 18 ? -8.520 16.411 6.492 1.00 0.00 16 HIS A CA 13
ATOM 23709 C C . HIS A 1 18 ? -10.008 16.598 6.213 1.00 0.00 16 HIS A C 13
ATOM 23710 O O . HIS A 1 18 ? -10.640 17.512 6.744 1.00 0.00 16 HIS A O 13
ATOM 23724 N N . LEU A 1 19 ? -10.561 15.727 5.377 1.00 0.00 17 LEU A N 13
ATOM 23725 C CA . LEU A 1 19 ? -11.976 15.795 5.026 1.00 0.00 17 LEU A CA 13
ATOM 23726 C C . LEU A 1 19 ? -12.521 14.411 4.688 1.00 0.00 17 LEU A C 13
ATOM 23727 O O . LEU A 1 19 ? -11.774 13.432 4.643 1.00 0.00 17 LEU A O 13
ATOM 23743 N N . LEU A 1 20 ? -13.825 14.337 4.450 1.00 0.00 18 LEU A N 13
ATOM 23744 C CA . LEU A 1 20 ? -14.471 13.073 4.115 1.00 0.00 18 LEU A CA 13
ATOM 23745 C C . LEU A 1 20 ? -13.787 12.411 2.923 1.00 0.00 18 LEU A C 13
ATOM 23746 O O . LEU A 1 20 ? -13.042 11.444 3.080 1.00 0.00 18 LEU A O 13
ATOM 23762 N N . ILE A 1 21 ? -14.043 12.942 1.731 1.00 0.00 19 ILE A N 13
ATOM 23763 C CA . ILE A 1 21 ? -13.449 12.405 0.513 1.00 0.00 19 ILE A CA 13
ATOM 23764 C C . ILE A 1 21 ? -11.930 12.336 0.627 1.00 0.00 19 ILE A C 13
ATOM 23765 O O . ILE A 1 21 ? -11.308 11.370 0.188 1.00 0.00 19 ILE A O 13
ATOM 23781 N N . GLU A 1 22 ? -11.339 13.369 1.220 1.00 0.00 20 GLU A N 13
ATOM 23782 C CA . GLU A 1 22 ? -9.892 13.424 1.391 1.00 0.00 20 GLU A CA 13
ATOM 23783 C C . GLU A 1 22 ? -9.380 12.175 2.102 1.00 0.00 20 GLU A C 13
ATOM 23784 O O . GLU A 1 22 ? -8.477 11.497 1.613 1.00 0.00 20 GLU A O 13
ATOM 23796 N N . GLN A 1 23 ? -9.963 11.879 3.259 1.00 0.00 21 GLN A N 13
ATOM 23797 C CA . GLN A 1 23 ? -9.565 10.711 4.038 1.00 0.00 21 GLN A CA 13
ATOM 23798 C C . GLN A 1 23 ? -9.803 9.427 3.252 1.00 0.00 21 GLN A C 13
ATOM 23799 O O . GLN A 1 23 ? -8.980 8.511 3.277 1.00 0.00 21 GLN A O 13
ATOM 23813 N N . ALA A 1 24 ? -10.933 9.364 2.555 1.00 0.00 22 ALA A N 13
ATOM 23814 C CA . ALA A 1 24 ? -11.278 8.193 1.761 1.00 0.00 22 ALA A CA 13
ATOM 23815 C C . ALA A 1 24 ? -10.247 7.950 0.664 1.00 0.00 22 ALA A C 13
ATOM 23816 O O . ALA A 1 24 ? -9.829 6.817 0.432 1.00 0.00 22 ALA A O 13
ATOM 23823 N N . ASN A 1 25 ? -9.844 9.022 -0.010 1.00 0.00 23 ASN A N 13
ATOM 23824 C CA . ASN A 1 25 ? -8.863 8.925 -1.085 1.00 0.00 23 ASN A CA 13
ATOM 23825 C C . ASN A 1 25 ? -7.509 8.473 -0.546 1.00 0.00 23 ASN A C 13
ATOM 23826 O O . ASN A 1 25 ? -6.823 7.659 -1.165 1.00 0.00 23 ASN A O 13
ATOM 23837 N N . HIS A 1 26 ? -7.131 9.005 0.612 1.00 0.00 24 HIS A N 13
ATOM 23838 C CA . HIS A 1 26 ? -5.859 8.656 1.235 1.00 0.00 24 HIS A CA 13
ATOM 23839 C C . HIS A 1 26 ? -5.840 7.185 1.643 1.00 0.00 24 HIS A C 13
ATOM 23840 O O . HIS A 1 26 ? -4.832 6.500 1.481 1.00 0.00 24 HIS A O 13
ATOM 23854 N N . ALA A 1 27 ? -6.962 6.710 2.174 1.00 0.00 25 ALA A N 13
ATOM 23855 C CA . ALA A 1 27 ? -7.074 5.321 2.604 1.00 0.00 25 ALA A CA 13
ATOM 23856 C C . ALA A 1 27 ? -6.980 4.370 1.416 1.00 0.00 25 ALA A C 13
ATOM 23857 O O . ALA A 1 27 ? -6.190 3.425 1.427 1.00 0.00 25 ALA A O 13
ATOM 23864 N N . ILE A 1 28 ? -7.792 4.623 0.395 1.00 0.00 26 ILE A N 13
ATOM 23865 C CA . ILE A 1 28 ? -7.799 3.788 -0.800 1.00 0.00 26 ILE A CA 13
ATOM 23866 C C . ILE A 1 28 ? -6.457 3.849 -1.521 1.00 0.00 26 ILE A C 13
ATOM 23867 O O . ILE A 1 28 ? -6.027 2.872 -2.134 1.00 0.00 26 ILE A O 13
ATOM 23883 N N . GLU A 1 29 ? -5.799 5.000 -1.440 1.00 0.00 27 GLU A N 13
ATOM 23884 C CA . GLU A 1 29 ? -4.504 5.187 -2.085 1.00 0.00 27 GLU A CA 13
ATOM 23885 C C . GLU A 1 29 ? -3.438 4.319 -1.423 1.00 0.00 27 GLU A C 13
ATOM 23886 O O . GLU A 1 29 ? -2.752 3.541 -2.088 1.00 0.00 27 GLU A O 13
ATOM 23898 N N . LYS A 1 30 ? -3.300 4.460 -0.108 1.00 0.00 28 LYS A N 13
ATOM 23899 C CA . LYS A 1 30 ? -2.318 3.689 0.645 1.00 0.00 28 LYS A CA 13
ATOM 23900 C C . LYS A 1 30 ? -2.554 2.192 0.476 1.00 0.00 28 LYS A C 13
ATOM 23901 O O . LYS A 1 30 ? -1.615 1.424 0.272 1.00 0.00 28 LYS A O 13
ATOM 23920 N N . GLY A 1 31 ? -3.817 1.784 0.560 1.00 0.00 29 GLY A N 13
ATOM 23921 C CA . GLY A 1 31 ? -4.153 0.379 0.412 1.00 0.00 29 GLY A CA 13
ATOM 23922 C C . GLY A 1 31 ? -3.838 -0.150 -0.973 1.00 0.00 29 GLY A C 13
ATOM 23923 O O . GLY A 1 31 ? -3.309 -1.252 -1.117 1.00 0.00 29 GLY A O 13
ATOM 23927 N N . GLU A 1 32 ? -4.165 0.636 -1.994 1.00 0.00 30 GLU A N 13
ATOM 23928 C CA . GLU A 1 32 ? -3.914 0.238 -3.374 1.00 0.00 30 GLU A CA 13
ATOM 23929 C C . GLU A 1 32 ? -2.420 0.065 -3.628 1.00 0.00 30 GLU A C 13
ATOM 23930 O O . GLU A 1 32 ? -2.000 -0.856 -4.328 1.00 0.00 30 GLU A O 13
ATOM 23942 N N . HIS A 1 33 ? -1.620 0.960 -3.055 1.00 0.00 31 HIS A N 13
ATOM 23943 C CA . HIS A 1 33 ? -0.173 0.907 -3.219 1.00 0.00 31 HIS A CA 13
ATOM 23944 C C . HIS A 1 33 ? 0.408 -0.323 -2.528 1.00 0.00 31 HIS A C 13
ATOM 23945 O O . HIS A 1 33 ? 1.190 -1.066 -3.119 1.00 0.00 31 HIS A O 13
ATOM 23959 N N . GLN A 1 34 ? 0.019 -0.530 -1.274 1.00 0.00 32 GLN A N 13
ATOM 23960 C CA . GLN A 1 34 ? 0.503 -1.669 -0.503 1.00 0.00 32 GLN A CA 13
ATOM 23961 C C . GLN A 1 34 ? -0.040 -2.978 -1.067 1.00 0.00 32 GLN A C 13
ATOM 23962 O O . GLN A 1 34 ? 0.545 -4.044 -0.865 1.00 0.00 32 GLN A O 13
ATOM 23976 N N . LEU A 1 35 ? -1.160 -2.891 -1.776 1.00 0.00 33 LEU A N 13
ATOM 23977 C CA . LEU A 1 35 ? -1.782 -4.070 -2.370 1.00 0.00 33 LEU A CA 13
ATOM 23978 C C . LEU A 1 35 ? -1.021 -4.520 -3.612 1.00 0.00 33 LEU A C 13
ATOM 23979 O O . LEU A 1 35 ? -0.640 -5.685 -3.732 1.00 0.00 33 LEU A O 13
ATOM 23995 N N . LEU A 1 36 ? -0.801 -3.588 -4.534 1.00 0.00 34 LEU A N 13
ATOM 23996 C CA . LEU A 1 36 ? -0.082 -3.889 -5.768 1.00 0.00 34 LEU A CA 13
ATOM 23997 C C . LEU A 1 36 ? 1.362 -4.284 -5.474 1.00 0.00 34 LEU A C 13
ATOM 23998 O O . LEU A 1 36 ? 1.932 -5.139 -6.152 1.00 0.00 34 LEU A O 13
ATOM 24014 N N . TYR A 1 37 ? 1.947 -3.656 -4.460 1.00 0.00 35 TYR A N 13
ATOM 24015 C CA . TYR A 1 37 ? 3.324 -3.942 -4.077 1.00 0.00 35 TYR A CA 13
ATOM 24016 C C . TYR A 1 37 ? 3.428 -5.299 -3.387 1.00 0.00 35 TYR A C 13
ATOM 24017 O O . TYR A 1 37 ? 4.283 -6.118 -3.726 1.00 0.00 35 TYR A O 13
ATOM 24035 N N . LEU A 1 38 ? 2.549 -5.531 -2.419 1.00 0.00 36 LEU A N 13
ATOM 24036 C CA . LEU A 1 38 ? 2.539 -6.789 -1.680 1.00 0.00 36 LEU A CA 13
ATOM 24037 C C . LEU A 1 38 ? 2.165 -7.954 -2.592 1.00 0.00 36 LEU A C 13
ATOM 24038 O O . LEU A 1 38 ? 2.589 -9.088 -2.371 1.00 0.00 36 LEU A O 13
ATOM 24054 N N . GLN A 1 39 ? 1.372 -7.663 -3.619 1.00 0.00 37 GLN A N 13
ATOM 24055 C CA . GLN A 1 39 ? 0.943 -8.687 -4.564 1.00 0.00 37 GLN A CA 13
ATOM 24056 C C . GLN A 1 39 ? 2.137 -9.477 -5.090 1.00 0.00 37 GLN A C 13
ATOM 24057 O O . GLN A 1 39 ? 2.042 -10.683 -5.323 1.00 0.00 37 GLN A O 13
ATOM 24071 N N . HIS A 1 40 ? 3.260 -8.791 -5.275 1.00 0.00 38 HIS A N 13
ATOM 24072 C CA . HIS A 1 40 ? 4.474 -9.430 -5.772 1.00 0.00 38 HIS A CA 13
ATOM 24073 C C . HIS A 1 40 ? 4.949 -10.516 -4.812 1.00 0.00 38 HIS A C 13
ATOM 24074 O O . HIS A 1 40 ? 5.131 -11.667 -5.205 1.00 0.00 38 HIS A O 13
ATOM 24088 N N . GLN A 1 41 ? 5.146 -10.140 -3.552 1.00 0.00 39 GLN A N 13
ATOM 24089 C CA . GLN A 1 41 ? 5.602 -11.082 -2.536 1.00 0.00 39 GLN A CA 13
ATOM 24090 C C . GLN A 1 41 ? 4.662 -12.279 -2.445 1.00 0.00 39 GLN A C 13
ATOM 24091 O O . GLN A 1 41 ? 5.105 -13.424 -2.329 1.00 0.00 39 GLN A O 13
ATOM 24105 N N . LEU A 1 42 ? 3.362 -12.010 -2.497 1.00 0.00 40 LEU A N 13
ATOM 24106 C CA . LEU A 1 42 ? 2.358 -13.066 -2.419 1.00 0.00 40 LEU A CA 13
ATOM 24107 C C . LEU A 1 42 ? 2.511 -14.049 -3.575 1.00 0.00 40 LEU A C 13
ATOM 24108 O O . LEU A 1 42 ? 2.619 -15.257 -3.365 1.00 0.00 40 LEU A O 13
ATOM 24124 N N . ASP A 1 43 ? 2.522 -13.523 -4.795 1.00 0.00 41 ASP A N 13
ATOM 24125 C CA . ASP A 1 43 ? 2.665 -14.353 -5.985 1.00 0.00 41 ASP A CA 13
ATOM 24126 C C . ASP A 1 43 ? 3.898 -15.246 -5.879 1.00 0.00 41 ASP A C 13
ATOM 24127 O O . ASP A 1 43 ? 3.861 -16.417 -6.253 1.00 0.00 41 ASP A O 13
ATOM 24136 N N . GLU A 1 44 ? 4.988 -14.682 -5.368 1.00 0.00 42 GLU A N 13
ATOM 24137 C CA . GLU A 1 44 ? 6.232 -15.427 -5.216 1.00 0.00 42 GLU A CA 13
ATOM 24138 C C . GLU A 1 44 ? 6.115 -16.459 -4.098 1.00 0.00 42 GLU A C 13
ATOM 24139 O O . GLU A 1 44 ? 6.732 -17.525 -4.154 1.00 0.00 42 GLU A O 13
ATOM 24151 N N . LEU A 1 45 ? 5.321 -16.137 -3.084 1.00 0.00 43 LEU A N 13
ATOM 24152 C CA . LEU A 1 45 ? 5.122 -17.035 -1.951 1.00 0.00 43 LEU A CA 13
ATOM 24153 C C . LEU A 1 45 ? 4.297 -18.251 -2.359 1.00 0.00 43 LEU A C 13
ATOM 24154 O O . LEU A 1 45 ? 4.467 -19.340 -1.814 1.00 0.00 43 LEU A O 13
ATOM 24170 N N . ASN A 1 46 ? 3.403 -18.057 -3.325 1.00 0.00 44 ASN A N 13
ATOM 24171 C CA . ASN A 1 46 ? 2.552 -19.138 -3.808 1.00 0.00 44 ASN A CA 13
ATOM 24172 C C . ASN A 1 46 ? 3.386 -20.354 -4.197 1.00 0.00 44 ASN A C 13
ATOM 24173 O O . ASN A 1 46 ? 3.045 -21.488 -3.858 1.00 0.00 44 ASN A O 13
ATOM 24184 N N . GLU A 1 47 ? 4.482 -20.110 -4.911 1.00 0.00 45 GLU A N 13
ATOM 24185 C CA . GLU A 1 47 ? 5.364 -21.186 -5.347 1.00 0.00 45 GLU A CA 13
ATOM 24186 C C . GLU A 1 47 ? 6.452 -21.451 -4.310 1.00 0.00 45 GLU A C 13
ATOM 24187 O O . GLU A 1 47 ? 6.750 -22.600 -3.987 1.00 0.00 45 GLU A O 13
ATOM 24199 N N . ASN A 1 48 ? 7.042 -20.378 -3.792 1.00 0.00 46 ASN A N 13
ATOM 24200 C CA . ASN A 1 48 ? 8.098 -20.494 -2.793 1.00 0.00 46 ASN A CA 13
ATOM 24201 C C . ASN A 1 48 ? 7.635 -21.335 -1.608 1.00 0.00 46 ASN A C 13
ATOM 24202 O O . ASN A 1 48 ? 8.416 -22.087 -1.024 1.00 0.00 46 ASN A O 13
ATOM 24213 N N . LYS A 1 49 ? 6.361 -21.204 -1.257 1.00 0.00 47 LYS A N 13
ATOM 24214 C CA . LYS A 1 49 ? 5.792 -21.952 -0.144 1.00 0.00 47 LYS A CA 13
ATOM 24215 C C . LYS A 1 49 ? 6.620 -21.757 1.123 1.00 0.00 47 LYS A C 13
ATOM 24216 O O . LYS A 1 49 ? 6.676 -22.638 1.981 1.00 0.00 47 LYS A O 13
ATOM 24235 N N . SER A 1 50 ? 7.259 -20.597 1.233 1.00 0.00 48 SER A N 13
ATOM 24236 C CA . SER A 1 50 ? 8.085 -20.286 2.394 1.00 0.00 48 SER A CA 13
ATOM 24237 C C . SER A 1 50 ? 7.218 -19.954 3.605 1.00 0.00 48 SER A C 13
ATOM 24238 O O . SER A 1 50 ? 6.618 -18.881 3.678 1.00 0.00 48 SER A O 13
ATOM 24246 N N . LYS A 1 51 ? 7.156 -20.882 4.553 1.00 0.00 49 LYS A N 13
ATOM 24247 C CA . LYS A 1 51 ? 6.365 -20.688 5.763 1.00 0.00 49 LYS A CA 13
ATOM 24248 C C . LYS A 1 51 ? 6.623 -19.313 6.369 1.00 0.00 49 LYS A C 13
ATOM 24249 O O . LYS A 1 51 ? 5.725 -18.701 6.946 1.00 0.00 49 LYS A O 13
ATOM 24268 N N . GLU A 1 52 ? 7.856 -18.833 6.231 1.00 0.00 50 GLU A N 13
ATOM 24269 C CA . GLU A 1 52 ? 8.230 -17.528 6.766 1.00 0.00 50 GLU A CA 13
ATOM 24270 C C . GLU A 1 52 ? 7.594 -16.405 5.952 1.00 0.00 50 GLU A C 13
ATOM 24271 O O . GLU A 1 52 ? 6.925 -15.528 6.501 1.00 0.00 50 GLU A O 13
ATOM 24283 N N . LEU A 1 53 ? 7.809 -16.437 4.642 1.00 0.00 51 LEU A N 13
ATOM 24284 C CA . LEU A 1 53 ? 7.258 -15.421 3.752 1.00 0.00 51 LEU A CA 13
ATOM 24285 C C . LEU A 1 53 ? 5.737 -15.378 3.850 1.00 0.00 51 LEU A C 13
ATOM 24286 O O . LEU A 1 53 ? 5.130 -14.310 3.762 1.00 0.00 51 LEU A O 13
ATOM 24302 N N . GLN A 1 54 ? 5.127 -16.544 4.035 1.00 0.00 52 GLN A N 13
ATOM 24303 C CA . GLN A 1 54 ? 3.677 -16.638 4.148 1.00 0.00 52 GLN A CA 13
ATOM 24304 C C . GLN A 1 54 ? 3.191 -16.020 5.455 1.00 0.00 52 GLN A C 13
ATOM 24305 O O . GLN A 1 54 ? 2.365 -15.108 5.451 1.00 0.00 52 GLN A O 13
ATOM 24319 N N . GLU A 1 55 ? 3.708 -16.525 6.571 1.00 0.00 53 GLU A N 13
ATOM 24320 C CA . GLU A 1 55 ? 3.324 -16.023 7.885 1.00 0.00 53 GLU A CA 13
ATOM 24321 C C . GLU A 1 55 ? 3.494 -14.508 7.959 1.00 0.00 53 GLU A C 13
ATOM 24322 O O . GLU A 1 55 ? 2.712 -13.816 8.610 1.00 0.00 53 GLU A O 13
ATOM 24334 N N . LYS A 1 56 ? 4.521 -14.000 7.287 1.00 0.00 54 LYS A N 13
ATOM 24335 C CA . LYS A 1 56 ? 4.794 -12.567 7.274 1.00 0.00 54 LYS A CA 13
ATOM 24336 C C . LYS A 1 56 ? 3.731 -11.818 6.478 1.00 0.00 54 LYS A C 13
ATOM 24337 O O . LYS A 1 56 ? 3.120 -10.873 6.976 1.00 0.00 54 LYS A O 13
ATOM 24356 N N . ILE A 1 57 ? 3.516 -12.246 5.238 1.00 0.00 55 ILE A N 13
ATOM 24357 C CA . ILE A 1 57 ? 2.525 -11.617 4.374 1.00 0.00 55 ILE A CA 13
ATOM 24358 C C . ILE A 1 57 ? 1.144 -11.632 5.020 1.00 0.00 55 ILE A C 13
ATOM 24359 O O . ILE A 1 57 ? 0.379 -10.674 4.896 1.00 0.00 55 ILE A O 13
ATOM 24375 N N . ILE A 1 58 ? 0.831 -12.724 5.709 1.00 0.00 56 ILE A N 13
ATOM 24376 C CA . ILE A 1 58 ? -0.457 -12.862 6.378 1.00 0.00 56 ILE A CA 13
ATOM 24377 C C . ILE A 1 58 ? -0.631 -11.803 7.461 1.00 0.00 56 ILE A C 13
ATOM 24378 O O . ILE A 1 58 ? -1.681 -11.169 7.561 1.00 0.00 56 ILE A O 13
ATOM 24394 N N . ARG A 1 59 ? 0.408 -11.615 8.268 1.00 0.00 57 ARG A N 13
ATOM 24395 C CA . ARG A 1 59 ? 0.370 -10.631 9.344 1.00 0.00 57 ARG A CA 13
ATOM 24396 C C . ARG A 1 59 ? 0.211 -9.220 8.787 1.00 0.00 57 ARG A C 13
ATOM 24397 O O . ARG A 1 59 ? -0.682 -8.479 9.195 1.00 0.00 57 ARG A O 13
ATOM 24418 N N . GLU A 1 60 ? 1.084 -8.857 7.851 1.00 0.00 58 GLU A N 13
ATOM 24419 C CA . GLU A 1 60 ? 1.040 -7.534 7.240 1.00 0.00 58 GLU A CA 13
ATOM 24420 C C . GLU A 1 60 ? -0.285 -7.314 6.515 1.00 0.00 58 GLU A C 13
ATOM 24421 O O . GLU A 1 60 ? -0.939 -6.284 6.692 1.00 0.00 58 GLU A O 13
ATOM 24433 N N . LEU A 1 61 ? -0.675 -8.286 5.699 1.00 0.00 59 LEU A N 13
ATOM 24434 C CA . LEU A 1 61 ? -1.922 -8.199 4.946 1.00 0.00 59 LEU A CA 13
ATOM 24435 C C . LEU A 1 61 ? -3.123 -8.152 5.886 1.00 0.00 59 LEU A C 13
ATOM 24436 O O . LEU A 1 61 ? -4.149 -7.550 5.568 1.00 0.00 59 LEU A O 13
ATOM 24452 N N . ASP A 1 62 ? -2.987 -8.789 7.044 1.00 0.00 60 ASP A N 13
ATOM 24453 C CA . ASP A 1 62 ? -4.059 -8.818 8.031 1.00 0.00 60 ASP A CA 13
ATOM 24454 C C . ASP A 1 62 ? -4.241 -7.447 8.676 1.00 0.00 60 ASP A C 13
ATOM 24455 O O . ASP A 1 62 ? -5.340 -6.892 8.680 1.00 0.00 60 ASP A O 13
ATOM 24464 N N . VAL A 1 63 ? -3.156 -6.904 9.218 1.00 0.00 61 VAL A N 13
ATOM 24465 C CA . VAL A 1 63 ? -3.195 -5.598 9.865 1.00 0.00 61 VAL A CA 13
ATOM 24466 C C . VAL A 1 63 ? -3.617 -4.511 8.884 1.00 0.00 61 VAL A C 13
ATOM 24467 O O . VAL A 1 63 ? -4.329 -3.574 9.245 1.00 0.00 61 VAL A O 13
ATOM 24480 N N . VAL A 1 64 ? -3.174 -4.643 7.637 1.00 0.00 62 VAL A N 13
ATOM 24481 C CA . VAL A 1 64 ? -3.506 -3.672 6.600 1.00 0.00 62 VAL A CA 13
ATOM 24482 C C . VAL A 1 64 ? -4.984 -3.744 6.235 1.00 0.00 62 VAL A C 13
ATOM 24483 O O . VAL A 1 64 ? -5.701 -2.745 6.305 1.00 0.00 62 VAL A O 13
ATOM 24496 N N . CYS A 1 65 ? -5.434 -4.931 5.845 1.00 0.00 63 CYS A N 13
ATOM 24497 C CA . CYS A 1 65 ? -6.828 -5.134 5.467 1.00 0.00 63 CYS A CA 13
ATOM 24498 C C . CYS A 1 65 ? -7.758 -4.831 6.637 1.00 0.00 63 CYS A C 13
ATOM 24499 O O . CYS A 1 65 ? -8.917 -4.463 6.444 1.00 0.00 63 CYS A O 13
ATOM 24507 N N . ALA A 1 66 ? -7.244 -4.991 7.852 1.00 0.00 64 ALA A N 13
ATOM 24508 C CA . ALA A 1 66 ? -8.027 -4.734 9.054 1.00 0.00 64 ALA A CA 13
ATOM 24509 C C . ALA A 1 66 ? -8.240 -3.238 9.262 1.00 0.00 64 ALA A C 13
ATOM 24510 O O . ALA A 1 66 ? -9.374 -2.766 9.328 1.00 0.00 64 ALA A O 13
ATOM 24517 N N . MET A 1 67 ? -7.141 -2.498 9.366 1.00 0.00 65 MET A N 13
ATOM 24518 C CA . MET A 1 67 ? -7.208 -1.056 9.567 1.00 0.00 65 MET A CA 13
ATOM 24519 C C . MET A 1 67 ? -7.925 -0.378 8.404 1.00 0.00 65 MET A C 13
ATOM 24520 O O . MET A 1 67 ? -8.623 0.619 8.591 1.00 0.00 65 MET A O 13
ATOM 24534 N N . ILE A 1 68 ? -7.749 -0.924 7.206 1.00 0.00 66 ILE A N 13
ATOM 24535 C CA . ILE A 1 68 ? -8.380 -0.372 6.014 1.00 0.00 66 ILE A CA 13
ATOM 24536 C C . ILE A 1 68 ? -9.882 -0.635 6.016 1.00 0.00 66 ILE A C 13
ATOM 24537 O O . ILE A 1 68 ? -10.681 0.270 5.775 1.00 0.00 66 ILE A O 13
ATOM 24553 N N . GLU A 1 69 ? -10.259 -1.880 6.290 1.00 0.00 67 GLU A N 13
ATOM 24554 C CA . GLU A 1 69 ? -11.666 -2.262 6.324 1.00 0.00 67 GLU A CA 13
ATOM 24555 C C . GLU A 1 69 ? -12.432 -1.425 7.345 1.00 0.00 67 GLU A C 13
ATOM 24556 O O . GLU A 1 69 ? -13.480 -0.859 7.038 1.00 0.00 67 GLU A O 13
ATOM 24568 N N . GLY A 1 70 ? -11.899 -1.351 8.561 1.00 0.00 68 GLY A N 13
ATOM 24569 C CA . GLY A 1 70 ? -12.546 -0.582 9.608 1.00 0.00 68 GLY A CA 13
ATOM 24570 C C . GLY A 1 70 ? -12.561 0.904 9.312 1.00 0.00 68 GLY A C 13
ATOM 24571 O O . GLY A 1 70 ? -13.594 1.559 9.443 1.00 0.00 68 GLY A O 13
ATOM 24575 N N . ALA A 1 71 ? -11.411 1.437 8.912 1.00 0.00 69 ALA A N 13
ATOM 24576 C CA . ALA A 1 71 ? -11.296 2.856 8.595 1.00 0.00 69 ALA A CA 13
ATOM 24577 C C . ALA A 1 71 ? -12.258 3.249 7.480 1.00 0.00 69 ALA A C 13
ATOM 24578 O O . ALA A 1 71 ? -13.031 4.198 7.620 1.00 0.00 69 ALA A O 13
ATOM 24585 N N . GLN A 1 72 ? -12.206 2.515 6.373 1.00 0.00 70 GLN A N 13
ATOM 24586 C CA . GLN A 1 72 ? -13.072 2.789 5.233 1.00 0.00 70 GLN A CA 13
ATOM 24587 C C . GLN A 1 72 ? -14.536 2.553 5.592 1.00 0.00 70 GLN A C 13
ATOM 24588 O O . GLN A 1 72 ? -15.427 3.239 5.091 1.00 0.00 70 GLN A O 13
ATOM 24602 N N . GLY A 1 73 ? -14.776 1.580 6.465 1.00 0.00 71 GLY A N 13
ATOM 24603 C CA . GLY A 1 73 ? -16.134 1.271 6.877 1.00 0.00 71 GLY A CA 13
ATOM 24604 C C . GLY A 1 73 ? -16.796 2.425 7.602 1.00 0.00 71 GLY A C 13
ATOM 24605 O O . GLY A 1 73 ? -17.893 2.849 7.238 1.00 0.00 71 GLY A O 13
ATOM 24609 N N . ALA A 1 74 ? -16.130 2.934 8.634 1.00 0.00 72 ALA A N 13
ATOM 24610 C CA . ALA A 1 74 ? -16.661 4.045 9.413 1.00 0.00 72 ALA A CA 13
ATOM 24611 C C . ALA A 1 74 ? -16.665 5.334 8.597 1.00 0.00 72 ALA A C 13
ATOM 24612 O O . ALA A 1 74 ? -17.656 6.066 8.580 1.00 0.00 72 ALA A O 13
ATOM 24619 N N . LEU A 1 75 ? -15.554 5.606 7.924 1.00 0.00 73 LEU A N 13
ATOM 24620 C CA . LEU A 1 75 ? -15.429 6.808 7.107 1.00 0.00 73 LEU A CA 13
ATOM 24621 C C . LEU A 1 75 ? -16.525 6.862 6.047 1.00 0.00 73 LEU A C 13
ATOM 24622 O O . LEU A 1 75 ? -17.275 7.834 5.967 1.00 0.00 73 LEU A O 13
ATOM 24638 N N . GLU A 1 76 ? -16.612 5.811 5.238 1.00 0.00 74 GLU A N 13
ATOM 24639 C CA . GLU A 1 76 ? -17.617 5.739 4.185 1.00 0.00 74 GLU A CA 13
ATOM 24640 C C . GLU A 1 76 ? -19.024 5.866 4.766 1.00 0.00 74 GLU A C 13
ATOM 24641 O O . GLU A 1 76 ? -19.819 6.693 4.319 1.00 0.00 74 GLU A O 13
ATOM 24653 N N . ARG A 1 77 ? -19.321 5.041 5.764 1.00 0.00 75 ARG A N 13
ATOM 24654 C CA . ARG A 1 77 ? -20.631 5.059 6.405 1.00 0.00 75 ARG A CA 13
ATOM 24655 C C . ARG A 1 77 ? -20.925 6.432 7.002 1.00 0.00 75 ARG A C 13
ATOM 24656 O O . ARG A 1 77 ? -22.084 6.824 7.139 1.00 0.00 75 ARG A O 13
ATOM 24677 N N . GLU A 1 78 ? -19.869 7.157 7.354 1.00 0.00 76 GLU A N 13
ATOM 24678 C CA . GLU A 1 78 ? -20.015 8.487 7.938 1.00 0.00 76 GLU A CA 13
ATOM 24679 C C . GLU A 1 78 ? -20.309 9.524 6.858 1.00 0.00 76 GLU A C 13
ATOM 24680 O O . GLU A 1 78 ? -21.296 10.256 6.938 1.00 0.00 76 GLU A O 13
ATOM 24692 N N . LEU A 1 79 ? -19.444 9.583 5.851 1.00 0.00 77 LEU A N 13
ATOM 24693 C CA . LEU A 1 79 ? -19.610 10.532 4.755 1.00 0.00 77 LEU A CA 13
ATOM 24694 C C . LEU A 1 79 ? -20.896 10.253 3.983 1.00 0.00 77 LEU A C 13
ATOM 24695 O O . LEU A 1 79 ? -21.432 11.133 3.310 1.00 0.00 77 LEU A O 13
ATOM 24711 N N . LYS A 1 80 ? -21.387 9.023 4.087 1.00 0.00 78 LYS A N 13
ATOM 24712 C CA . LYS A 1 80 ? -22.612 8.627 3.401 1.00 0.00 78 LYS A CA 13
ATOM 24713 C C . LYS A 1 80 ? -23.819 9.361 3.977 1.00 0.00 78 LYS A C 13
ATOM 24714 O O . LYS A 1 80 ? -24.901 9.353 3.390 1.00 0.00 78 LYS A O 13
ATOM 24733 N N . ARG A 1 81 ? -23.626 9.995 5.130 1.00 0.00 79 ARG A N 13
ATOM 24734 C CA . ARG A 1 81 ? -24.698 10.732 5.785 1.00 0.00 79 ARG A CA 13
ATOM 24735 C C . ARG A 1 81 ? -24.896 12.099 5.133 1.00 0.00 79 ARG A C 13
ATOM 24736 O O . ARG A 1 81 ? -25.901 12.770 5.365 1.00 0.00 79 ARG A O 13
ATOM 24757 N N . THR A 1 82 ? -23.928 12.503 4.316 1.00 0.00 80 THR A N 13
ATOM 24758 C CA . THR A 1 82 ? -23.995 13.788 3.631 1.00 0.00 80 THR A CA 13
ATOM 24759 C C . THR A 1 82 ? -25.265 13.901 2.796 1.00 0.00 80 THR A C 13
ATOM 24760 O O . THR A 1 82 ? -26.083 12.982 2.766 1.00 0.00 80 THR A O 13
ATOM 24771 N N . ASP A 1 83 ? -25.422 15.033 2.118 1.00 0.00 81 ASP A N 13
ATOM 24772 C CA . ASP A 1 83 ? -26.592 15.266 1.279 1.00 0.00 81 ASP A CA 13
ATOM 24773 C C . ASP A 1 83 ? -26.304 14.896 -0.172 1.00 0.00 81 ASP A C 13
ATOM 24774 O O . ASP A 1 83 ? -25.278 14.285 -0.476 1.00 0.00 81 ASP A O 13
ATOM 24783 N N . LEU A 1 84 ? -27.214 15.267 -1.065 1.00 0.00 82 LEU A N 13
ATOM 24784 C CA . LEU A 1 84 ? -27.058 14.974 -2.485 1.00 0.00 82 LEU A CA 13
ATOM 24785 C C . LEU A 1 84 ? -26.347 16.117 -3.203 1.00 0.00 82 LEU A C 13
ATOM 24786 O O . LEU A 1 84 ? -26.500 17.282 -2.839 1.00 0.00 82 LEU A O 13
ATOM 24802 N N . ASN A 1 85 ? -25.571 15.774 -4.225 1.00 0.00 83 ASN A N 13
ATOM 24803 C CA . ASN A 1 85 ? -24.838 16.772 -4.996 1.00 0.00 83 ASN A CA 13
ATOM 24804 C C . ASN A 1 85 ? -24.094 16.123 -6.159 1.00 0.00 83 ASN A C 13
ATOM 24805 O O . ASN A 1 85 ? -23.569 15.016 -6.033 1.00 0.00 83 ASN A O 13
ATOM 24816 N N . ILE A 1 86 ? -24.054 16.819 -7.290 1.00 0.00 84 ILE A N 13
ATOM 24817 C CA . ILE A 1 86 ? -23.374 16.311 -8.475 1.00 0.00 84 ILE A CA 13
ATOM 24818 C C . ILE A 1 86 ? -21.913 15.990 -8.176 1.00 0.00 84 ILE A C 13
ATOM 24819 O O . ILE A 1 86 ? -21.443 14.883 -8.441 1.00 0.00 84 ILE A O 13
ATOM 24835 N N . LEU A 1 87 ? -21.201 16.964 -7.620 1.00 0.00 85 LEU A N 13
ATOM 24836 C CA . LEU A 1 87 ? -19.794 16.786 -7.282 1.00 0.00 85 LEU A CA 13
ATOM 24837 C C . LEU A 1 87 ? -19.621 15.699 -6.227 1.00 0.00 85 LEU A C 13
ATOM 24838 O O . LEU A 1 87 ? -18.766 14.824 -6.357 1.00 0.00 85 LEU A O 13
ATOM 24854 N N . GLU A 1 88 ? -20.441 15.759 -5.182 1.00 0.00 86 GLU A N 13
ATOM 24855 C CA . GLU A 1 88 ? -20.379 14.779 -4.104 1.00 0.00 86 GLU A CA 13
ATOM 24856 C C . GLU A 1 88 ? -20.599 13.367 -4.641 1.00 0.00 86 GLU A C 13
ATOM 24857 O O . GLU A 1 88 ? -19.907 12.427 -4.247 1.00 0.00 86 GLU A O 13
ATOM 24869 N N . ARG A 1 89 ? -21.567 13.227 -5.541 1.00 0.00 87 ARG A N 13
ATOM 24870 C CA . ARG A 1 89 ? -21.880 11.930 -6.130 1.00 0.00 87 ARG A CA 13
ATOM 24871 C C . ARG A 1 89 ? -20.697 11.398 -6.934 1.00 0.00 87 ARG A C 13
ATOM 24872 O O . ARG A 1 89 ? -20.316 10.235 -6.801 1.00 0.00 87 ARG A O 13
ATOM 24893 N N . PHE A 1 90 ? -20.120 12.258 -7.767 1.00 0.00 88 PHE A N 13
ATOM 24894 C CA . PHE A 1 90 ? -18.981 11.874 -8.594 1.00 0.00 88 PHE A CA 13
ATOM 24895 C C . PHE A 1 90 ? -17.827 11.373 -7.730 1.00 0.00 88 PHE A C 13
ATOM 24896 O O . PHE A 1 90 ? -17.341 10.258 -7.913 1.00 0.00 88 PHE A O 13
ATOM 24913 N N . ASN A 1 91 ? -17.395 12.205 -6.789 1.00 0.00 89 ASN A N 13
ATOM 24914 C CA . ASN A 1 91 ? -16.297 11.847 -5.898 1.00 0.00 89 ASN A CA 13
ATOM 24915 C C . ASN A 1 91 ? -16.636 10.597 -5.092 1.00 0.00 89 ASN A C 13
ATOM 24916 O O . ASN A 1 91 ? -15.802 9.706 -4.928 1.00 0.00 89 ASN A O 13
ATOM 24927 N N . TYR A 1 92 ? -17.865 10.538 -4.591 1.00 0.00 90 TYR A N 13
ATOM 24928 C CA . TYR A 1 92 ? -18.314 9.397 -3.801 1.00 0.00 90 TYR A CA 13
ATOM 24929 C C . TYR A 1 92 ? -18.264 8.112 -4.622 1.00 0.00 90 TYR A C 13
ATOM 24930 O O . TYR A 1 92 ? -17.778 7.083 -4.154 1.00 0.00 90 TYR A O 13
ATOM 24948 N N . GLU A 1 93 ? -18.770 8.181 -5.849 1.00 0.00 91 GLU A N 13
ATOM 24949 C CA . GLU A 1 93 ? -18.784 7.024 -6.736 1.00 0.00 91 GLU A CA 13
ATOM 24950 C C . GLU A 1 93 ? -17.369 6.499 -6.968 1.00 0.00 91 GLU A C 13
ATOM 24951 O O . GLU A 1 93 ? -17.089 5.321 -6.747 1.00 0.00 91 GLU A O 13
ATOM 24963 N N . GLU A 1 94 ? -16.483 7.384 -7.415 1.00 0.00 92 GLU A N 13
ATOM 24964 C CA . GLU A 1 94 ? -15.098 7.010 -7.677 1.00 0.00 92 GLU A CA 13
ATOM 24965 C C . GLU A 1 94 ? -14.439 6.445 -6.422 1.00 0.00 92 GLU A C 13
ATOM 24966 O O . GLU A 1 94 ? -13.810 5.388 -6.461 1.00 0.00 92 GLU A O 13
ATOM 24978 N N . ALA A 1 95 ? -14.588 7.159 -5.311 1.00 0.00 93 ALA A N 13
ATOM 24979 C CA . ALA A 1 95 ? -14.009 6.729 -4.044 1.00 0.00 93 ALA A CA 13
ATOM 24980 C C . ALA A 1 95 ? -14.388 5.286 -3.728 1.00 0.00 93 ALA A C 13
ATOM 24981 O O . ALA A 1 95 ? -13.527 4.463 -3.419 1.00 0.00 93 ALA A O 13
ATOM 24988 N N . GLN A 1 96 ? -15.681 4.988 -3.807 1.00 0.00 94 GLN A N 13
ATOM 24989 C CA . GLN A 1 96 ? -16.173 3.644 -3.528 1.00 0.00 94 GLN A CA 13
ATOM 24990 C C . GLN A 1 96 ? -15.641 2.646 -4.551 1.00 0.00 94 GLN A C 13
ATOM 24991 O O . GLN A 1 96 ? -15.383 1.486 -4.227 1.00 0.00 94 GLN A O 13
ATOM 25005 N N . THR A 1 97 ? -15.477 3.104 -5.788 1.00 0.00 95 THR A N 13
ATOM 25006 C CA . THR A 1 97 ? -14.977 2.252 -6.859 1.00 0.00 95 THR A CA 13
ATOM 25007 C C . THR A 1 97 ? -13.578 1.734 -6.542 1.00 0.00 95 THR A C 13
ATOM 25008 O O . THR A 1 97 ? -13.323 0.530 -6.599 1.00 0.00 95 THR A O 13
ATOM 25019 N N . LEU A 1 98 ? -12.676 2.649 -6.207 1.00 0.00 96 LEU A N 13
ATOM 25020 C CA . LEU A 1 98 ? -11.302 2.284 -5.878 1.00 0.00 96 LEU A CA 13
ATOM 25021 C C . LEU A 1 98 ? -11.249 1.450 -4.602 1.00 0.00 96 LEU A C 13
ATOM 25022 O O . LEU A 1 98 ? -10.540 0.446 -4.535 1.00 0.00 96 LEU A O 13
ATOM 25038 N N . SER A 1 99 ? -12.006 1.871 -3.595 1.00 0.00 97 SER A N 13
ATOM 25039 C CA . SER A 1 99 ? -12.045 1.164 -2.320 1.00 0.00 97 SER A CA 13
ATOM 25040 C C . SER A 1 99 ? -12.567 -0.258 -2.504 1.00 0.00 97 SER A C 13
ATOM 25041 O O . SER A 1 99 ? -12.039 -1.206 -1.922 1.00 0.00 97 SER A O 13
ATOM 25049 N N . LYS A 1 100 ? -13.608 -0.399 -3.318 1.00 0.00 98 LYS A N 13
ATOM 25050 C CA . LYS A 1 100 ? -14.202 -1.704 -3.581 1.00 0.00 98 LYS A CA 13
ATOM 25051 C C . LYS A 1 100 ? -13.204 -2.627 -4.272 1.00 0.00 98 LYS A C 13
ATOM 25052 O O . LYS A 1 100 ? -12.996 -3.763 -3.844 1.00 0.00 98 LYS A O 13
ATOM 25071 N N . ILE A 1 101 ? -12.589 -2.132 -5.340 1.00 0.00 99 ILE A N 13
ATOM 25072 C CA . ILE A 1 101 ? -11.611 -2.912 -6.088 1.00 0.00 99 ILE A CA 13
ATOM 25073 C C . ILE A 1 101 ? -10.477 -3.384 -5.184 1.00 0.00 99 ILE A C 13
ATOM 25074 O O . ILE A 1 101 ? -10.129 -4.566 -5.171 1.00 0.00 99 ILE A O 13
ATOM 25090 N N . LEU A 1 102 ? -9.905 -2.455 -4.427 1.00 0.00 100 LEU A N 13
ATOM 25091 C CA . LEU A 1 102 ? -8.810 -2.775 -3.517 1.00 0.00 100 LEU A CA 13
ATOM 25092 C C . LEU A 1 102 ? -9.229 -3.850 -2.520 1.00 0.00 100 LEU A C 13
ATOM 25093 O O . LEU A 1 102 ? -8.499 -4.815 -2.286 1.00 0.00 100 LEU A O 13
ATOM 25109 N N . LEU A 1 103 ? -10.410 -3.679 -1.934 1.00 0.00 101 LEU A N 13
ATOM 25110 C CA . LEU A 1 103 ? -10.927 -4.636 -0.962 1.00 0.00 101 LEU A CA 13
ATOM 25111 C C . LEU A 1 103 ? -10.973 -6.041 -1.553 1.00 0.00 101 LEU A C 13
ATOM 25112 O O . LEU A 1 103 ? -10.467 -6.993 -0.958 1.00 0.00 101 LEU A O 13
ATOM 25128 N N . LYS A 1 104 ? -11.580 -6.164 -2.729 1.00 0.00 102 LYS A N 13
ATOM 25129 C CA . LYS A 1 104 ? -11.689 -7.451 -3.403 1.00 0.00 102 LYS A CA 13
ATOM 25130 C C . LYS A 1 104 ? -10.314 -8.082 -3.597 1.00 0.00 102 LYS A C 13
ATOM 25131 O O . LYS A 1 104 ? -10.099 -9.244 -3.252 1.00 0.00 102 LYS A O 13
ATOM 25150 N N . ASP A 1 105 ? -9.387 -7.309 -4.151 1.00 0.00 103 ASP A N 13
ATOM 25151 C CA . ASP A 1 105 ? -8.031 -7.791 -4.388 1.00 0.00 103 ASP A CA 13
ATOM 25152 C C . ASP A 1 105 ? -7.409 -8.321 -3.100 1.00 0.00 103 ASP A C 13
ATOM 25153 O O . ASP A 1 105 ? -6.835 -9.411 -3.077 1.00 0.00 103 ASP A O 13
ATOM 25162 N N . LEU A 1 106 ? -7.525 -7.544 -2.029 1.00 0.00 104 LEU A N 13
ATOM 25163 C CA . LEU A 1 106 ? -6.974 -7.934 -0.736 1.00 0.00 104 LEU A CA 13
ATOM 25164 C C . LEU A 1 106 ? -7.551 -9.270 -0.279 1.00 0.00 104 LEU A C 13
ATOM 25165 O O . LEU A 1 106 ? -6.825 -10.138 0.206 1.00 0.00 104 LEU A O 13
ATOM 25181 N N . LYS A 1 107 ? -8.860 -9.429 -0.438 1.00 0.00 105 LYS A N 13
ATOM 25182 C CA . LYS A 1 107 ? -9.535 -10.660 -0.046 1.00 0.00 105 LYS A CA 13
ATOM 25183 C C . LYS A 1 107 ? -8.956 -11.858 -0.788 1.00 0.00 105 LYS A C 13
ATOM 25184 O O . LYS A 1 107 ? -8.607 -12.869 -0.179 1.00 0.00 105 LYS A O 13
ATOM 25203 N N . GLU A 1 108 ? -8.853 -11.738 -2.109 1.00 0.00 106 GLU A N 13
ATOM 25204 C CA . GLU A 1 108 ? -8.315 -12.814 -2.933 1.00 0.00 106 GLU A CA 13
ATOM 25205 C C . GLU A 1 108 ? -6.906 -13.190 -2.485 1.00 0.00 106 GLU A C 13
ATOM 25206 O O . GLU A 1 108 ? -6.586 -14.369 -2.322 1.00 0.00 106 GLU A O 13
ATOM 25218 N N . THR A 1 109 ? -6.064 -12.179 -2.287 1.00 0.00 107 THR A N 13
ATOM 25219 C CA . THR A 1 109 ? -4.689 -12.403 -1.859 1.00 0.00 107 THR A CA 13
ATOM 25220 C C . THR A 1 109 ? -4.640 -13.203 -0.563 1.00 0.00 107 THR A C 13
ATOM 25221 O O . THR A 1 109 ? -3.965 -14.229 -0.482 1.00 0.00 107 THR A O 13
ATOM 25232 N N . GLU A 1 110 ? -5.360 -12.729 0.449 1.00 0.00 108 GLU A N 13
ATOM 25233 C CA . GLU A 1 110 ? -5.398 -13.403 1.741 1.00 0.00 108 GLU A CA 13
ATOM 25234 C C . GLU A 1 110 ? -5.796 -14.867 1.580 1.00 0.00 108 GLU A C 13
ATOM 25235 O O . GLU A 1 110 ? -5.141 -15.761 2.116 1.00 0.00 108 GLU A O 13
ATOM 25247 N N . GLN A 1 111 ? -6.874 -15.104 0.840 1.00 0.00 109 GLN A N 13
ATOM 25248 C CA . GLN A 1 111 ? -7.360 -16.459 0.609 1.00 0.00 109 GLN A CA 13
ATOM 25249 C C . GLN A 1 111 ? -6.253 -17.346 0.050 1.00 0.00 109 GLN A C 13
ATOM 25250 O O . GLN A 1 111 ? -5.975 -18.421 0.584 1.00 0.00 109 GLN A O 13
ATOM 25264 N N . LYS A 1 112 ? -5.623 -16.891 -1.027 1.00 0.00 110 LYS A N 13
ATOM 25265 C CA . LYS A 1 112 ? -4.545 -17.643 -1.660 1.00 0.00 110 LYS A CA 13
ATOM 25266 C C . LYS A 1 112 ? -3.468 -18.007 -0.643 1.00 0.00 110 LYS A C 13
ATOM 25267 O O . LYS A 1 112 ? -3.036 -19.158 -0.567 1.00 0.00 110 LYS A O 13
ATOM 25286 N N . VAL A 1 113 ? -3.039 -17.020 0.138 1.00 0.00 111 VAL A N 13
ATOM 25287 C CA . VAL A 1 113 ? -2.015 -17.238 1.152 1.00 0.00 111 VAL A CA 13
ATOM 25288 C C . VAL A 1 113 ? -2.421 -18.348 2.116 1.00 0.00 111 VAL A C 13
ATOM 25289 O O . VAL A 1 113 ? -1.628 -19.234 2.431 1.00 0.00 111 VAL A O 13
ATOM 25302 N N . LYS A 1 114 ? -3.666 -18.293 2.580 1.00 0.00 112 LYS A N 13
ATOM 25303 C CA . LYS A 1 114 ? -4.181 -19.293 3.507 1.00 0.00 112 LYS A CA 13
ATOM 25304 C C . LYS A 1 114 ? -4.216 -20.672 2.855 1.00 0.00 112 LYS A C 13
ATOM 25305 O O . LYS A 1 114 ? -4.010 -21.688 3.519 1.00 0.00 112 LYS A O 13
ATOM 25324 N N . ASP A 1 115 ? -4.474 -20.699 1.553 1.00 0.00 113 ASP A N 13
ATOM 25325 C CA . ASP A 1 115 ? -4.533 -21.953 0.811 1.00 0.00 113 ASP A CA 13
ATOM 25326 C C . ASP A 1 115 ? -3.162 -22.621 0.762 1.00 0.00 113 ASP A C 13
ATOM 25327 O O . ASP A 1 115 ? -3.039 -23.824 0.989 1.00 0.00 113 ASP A O 13
ATOM 25336 N N . ILE A 1 116 ? -2.136 -21.830 0.463 1.00 0.00 114 ILE A N 13
ATOM 25337 C CA . ILE A 1 116 ? -0.775 -22.346 0.385 1.00 0.00 114 ILE A CA 13
ATOM 25338 C C . ILE A 1 116 ? -0.364 -23.015 1.691 1.00 0.00 114 ILE A C 13
ATOM 25339 O O . ILE A 1 116 ? -0.455 -22.416 2.763 1.00 0.00 114 ILE A O 13
ATOM 25355 N N . GLN A 1 117 ? 0.090 -24.261 1.594 1.00 0.00 115 GLN A N 13
ATOM 25356 C CA . GLN A 1 117 ? 0.516 -25.012 2.769 1.00 0.00 115 GLN A CA 13
ATOM 25357 C C . GLN A 1 117 ? 2.001 -24.798 3.042 1.00 0.00 115 GLN A C 13
ATOM 25358 O O . GLN A 1 117 ? 2.825 -24.842 2.128 1.00 0.00 115 GLN A O 13
ATOM 25372 N N . THR A 1 118 ? 2.338 -24.566 4.308 1.00 0.00 116 THR A N 13
ATOM 25373 C CA . THR A 1 118 ? 3.723 -24.344 4.702 1.00 0.00 116 THR A CA 13
ATOM 25374 C C . THR A 1 118 ? 3.976 -24.834 6.123 1.00 0.00 116 THR A C 13
ATOM 25375 O O . THR A 1 118 ? 3.037 -25.100 6.873 1.00 0.00 116 THR A O 13
ATOM 25386 N N . GLN A 1 119 ? 5.249 -24.949 6.487 1.00 0.00 117 GLN A N 13
ATOM 25387 C CA . GLN A 1 119 ? 5.624 -25.407 7.819 1.00 0.00 117 GLN A CA 13
ATOM 25388 C C . GLN A 1 119 ? 5.000 -26.765 8.123 1.00 0.00 117 GLN A C 13
ATOM 25389 O O . GLN A 1 119 ? 5.381 -27.434 9.085 1.00 0.00 117 GLN A O 13
ATOM 25403 N N . GLN A 1 3 ? 17.917 -0.359 -10.235 1.00 0.00 1 GLN A N 14
ATOM 25404 C CA . GLN A 1 3 ? 17.205 0.913 -10.286 1.00 0.00 1 GLN A CA 14
ATOM 25405 C C . GLN A 1 3 ? 15.911 0.782 -11.082 1.00 0.00 1 GLN A C 14
ATOM 25406 O O . GLN A 1 3 ? 15.645 1.571 -11.987 1.00 0.00 1 GLN A O 14
ATOM 25420 N N . GLU A 1 4 ? 15.110 -0.222 -10.737 1.00 0.00 2 GLU A N 14
ATOM 25421 C CA . GLU A 1 4 ? 13.844 -0.458 -11.420 1.00 0.00 2 GLU A CA 14
ATOM 25422 C C . GLU A 1 4 ? 12.811 0.598 -11.033 1.00 0.00 2 GLU A C 14
ATOM 25423 O O . GLU A 1 4 ? 12.081 1.109 -11.882 1.00 0.00 2 GLU A O 14
ATOM 25435 N N . HIS A 1 5 ? 12.757 0.918 -9.744 1.00 0.00 3 HIS A N 14
ATOM 25436 C CA . HIS A 1 5 ? 11.815 1.913 -9.242 1.00 0.00 3 HIS A CA 14
ATOM 25437 C C . HIS A 1 5 ? 12.490 3.272 -9.091 1.00 0.00 3 HIS A C 14
ATOM 25438 O O . HIS A 1 5 ? 13.709 3.360 -8.942 1.00 0.00 3 HIS A O 14
ATOM 25452 N N . LYS A 1 6 ? 11.690 4.333 -9.131 1.00 0.00 4 LYS A N 14
ATOM 25453 C CA . LYS A 1 6 ? 12.208 5.689 -8.998 1.00 0.00 4 LYS A CA 14
ATOM 25454 C C . LYS A 1 6 ? 12.083 6.180 -7.560 1.00 0.00 4 LYS A C 14
ATOM 25455 O O . LYS A 1 6 ? 11.307 5.653 -6.763 1.00 0.00 4 LYS A O 14
ATOM 25474 N N . PRO A 1 7 ? 12.863 7.217 -7.218 1.00 0.00 5 PRO A N 14
ATOM 25475 C CA . PRO A 1 7 ? 12.856 7.804 -5.874 1.00 0.00 5 PRO A CA 14
ATOM 25476 C C . PRO A 1 7 ? 11.562 8.553 -5.576 1.00 0.00 5 PRO A C 14
ATOM 25477 O O . PRO A 1 7 ? 10.950 9.136 -6.470 1.00 0.00 5 PRO A O 14
ATOM 25488 N N . LYS A 1 8 ? 11.150 8.535 -4.313 1.00 0.00 6 LYS A N 14
ATOM 25489 C CA . LYS A 1 8 ? 9.930 9.214 -3.895 1.00 0.00 6 LYS A CA 14
ATOM 25490 C C . LYS A 1 8 ? 9.950 10.678 -4.323 1.00 0.00 6 LYS A C 14
ATOM 25491 O O . LYS A 1 8 ? 10.979 11.196 -4.757 1.00 0.00 6 LYS A O 14
ATOM 25510 N N . LYS A 1 9 ? 8.806 11.342 -4.196 1.00 0.00 7 LYS A N 14
ATOM 25511 C CA . LYS A 1 9 ? 8.691 12.748 -4.567 1.00 0.00 7 LYS A CA 14
ATOM 25512 C C . LYS A 1 9 ? 8.444 13.616 -3.336 1.00 0.00 7 LYS A C 14
ATOM 25513 O O . LYS A 1 9 ? 8.837 14.782 -3.299 1.00 0.00 7 LYS A O 14
ATOM 25532 N N . ASP A 1 10 ? 7.792 13.040 -2.333 1.00 0.00 8 ASP A N 14
ATOM 25533 C CA . ASP A 1 10 ? 7.495 13.761 -1.100 1.00 0.00 8 ASP A CA 14
ATOM 25534 C C . ASP A 1 10 ? 7.765 12.885 0.120 1.00 0.00 8 ASP A C 14
ATOM 25535 O O . ASP A 1 10 ? 7.638 11.663 0.058 1.00 0.00 8 ASP A O 14
ATOM 25544 N N . ASP A 1 11 ? 8.136 13.519 1.226 1.00 0.00 9 ASP A N 14
ATOM 25545 C CA . ASP A 1 11 ? 8.424 12.798 2.461 1.00 0.00 9 ASP A CA 14
ATOM 25546 C C . ASP A 1 11 ? 7.142 12.522 3.239 1.00 0.00 9 ASP A C 14
ATOM 25547 O O . ASP A 1 11 ? 6.760 11.368 3.438 1.00 0.00 9 ASP A O 14
ATOM 25556 N N . PHE A 1 12 ? 6.481 13.588 3.679 1.00 0.00 10 PHE A N 14
ATOM 25557 C CA . PHE A 1 12 ? 5.243 13.461 4.439 1.00 0.00 10 PHE A CA 14
ATOM 25558 C C . PHE A 1 12 ? 4.391 14.721 4.305 1.00 0.00 10 PHE A C 14
ATOM 25559 O O . PHE A 1 12 ? 4.801 15.806 4.714 1.00 0.00 10 PHE A O 14
ATOM 25576 N N . ARG A 1 13 ? 3.204 14.565 3.728 1.00 0.00 11 ARG A N 14
ATOM 25577 C CA . ARG A 1 13 ? 2.295 15.689 3.537 1.00 0.00 11 ARG A CA 14
ATOM 25578 C C . ARG A 1 13 ? 1.122 15.610 4.511 1.00 0.00 11 ARG A C 14
ATOM 25579 O O . ARG A 1 13 ? 0.540 14.546 4.711 1.00 0.00 11 ARG A O 14
ATOM 25600 N N . ASN A 1 14 ? 0.783 16.745 5.114 1.00 0.00 12 ASN A N 14
ATOM 25601 C CA . ASN A 1 14 ? -0.319 16.805 6.067 1.00 0.00 12 ASN A CA 14
ATOM 25602 C C . ASN A 1 14 ? -1.531 17.499 5.454 1.00 0.00 12 ASN A C 14
ATOM 25603 O O . ASN A 1 14 ? -1.466 18.672 5.087 1.00 0.00 12 ASN A O 14
ATOM 25614 N N . GLU A 1 15 ? -2.636 16.766 5.348 1.00 0.00 13 GLU A N 14
ATOM 25615 C CA . GLU A 1 15 ? -3.862 17.313 4.779 1.00 0.00 13 GLU A CA 14
ATOM 25616 C C . GLU A 1 15 ? -4.910 17.541 5.866 1.00 0.00 13 GLU A C 14
ATOM 25617 O O . GLU A 1 15 ? -4.649 17.330 7.050 1.00 0.00 13 GLU A O 14
ATOM 25629 N N . PHE A 1 16 ? -6.097 17.975 5.453 1.00 0.00 14 PHE A N 14
ATOM 25630 C CA . PHE A 1 16 ? -7.185 18.234 6.389 1.00 0.00 14 PHE A CA 14
ATOM 25631 C C . PHE A 1 16 ? -8.075 17.005 6.540 1.00 0.00 14 PHE A C 14
ATOM 25632 O O . PHE A 1 16 ? -8.733 16.581 5.589 1.00 0.00 14 PHE A O 14
ATOM 25649 N N . ASP A 1 17 ? -8.091 16.437 7.741 1.00 0.00 15 ASP A N 14
ATOM 25650 C CA . ASP A 1 17 ? -8.902 15.257 8.019 1.00 0.00 15 ASP A CA 14
ATOM 25651 C C . ASP A 1 17 ? -10.387 15.605 8.013 1.00 0.00 15 ASP A C 14
ATOM 25652 O O . ASP A 1 17 ? -11.238 14.736 7.815 1.00 0.00 15 ASP A O 14
ATOM 25661 N N . HIS A 1 18 ? -10.693 16.879 8.234 1.00 0.00 16 HIS A N 14
ATOM 25662 C CA . HIS A 1 18 ? -12.076 17.342 8.255 1.00 0.00 16 HIS A CA 14
ATOM 25663 C C . HIS A 1 18 ? -12.784 16.996 6.949 1.00 0.00 16 HIS A C 14
ATOM 25664 O O . HIS A 1 18 ? -14.010 16.873 6.909 1.00 0.00 16 HIS A O 14
ATOM 25678 N N . LEU A 1 19 ? -12.007 16.840 5.883 1.00 0.00 17 LEU A N 14
ATOM 25679 C CA . LEU A 1 19 ? -12.560 16.509 4.575 1.00 0.00 17 LEU A CA 14
ATOM 25680 C C . LEU A 1 19 ? -12.736 15.002 4.423 1.00 0.00 17 LEU A C 14
ATOM 25681 O O . LEU A 1 19 ? -11.764 14.267 4.240 1.00 0.00 17 LEU A O 14
ATOM 25697 N N . LEU A 1 20 ? -13.981 14.546 4.500 1.00 0.00 18 LEU A N 14
ATOM 25698 C CA . LEU A 1 20 ? -14.286 13.125 4.368 1.00 0.00 18 LEU A CA 14
ATOM 25699 C C . LEU A 1 20 ? -13.631 12.541 3.122 1.00 0.00 18 LEU A C 14
ATOM 25700 O O . LEU A 1 20 ? -12.772 11.663 3.213 1.00 0.00 18 LEU A O 14
ATOM 25716 N N . ILE A 1 21 ? -14.040 13.035 1.958 1.00 0.00 19 ILE A N 14
ATOM 25717 C CA . ILE A 1 21 ? -13.491 12.563 0.692 1.00 0.00 19 ILE A CA 14
ATOM 25718 C C . ILE A 1 21 ? -11.971 12.460 0.758 1.00 0.00 19 ILE A C 14
ATOM 25719 O O . ILE A 1 21 ? -11.389 11.453 0.355 1.00 0.00 19 ILE A O 14
ATOM 25735 N N . GLU A 1 22 ? -11.333 13.509 1.270 1.00 0.00 20 GLU A N 14
ATOM 25736 C CA . GLU A 1 22 ? -9.881 13.534 1.389 1.00 0.00 20 GLU A CA 14
ATOM 25737 C C . GLU A 1 22 ? -9.371 12.289 2.110 1.00 0.00 20 GLU A C 14
ATOM 25738 O O . GLU A 1 22 ? -8.501 11.580 1.605 1.00 0.00 20 GLU A O 14
ATOM 25750 N N . GLN A 1 23 ? -9.920 12.030 3.292 1.00 0.00 21 GLN A N 14
ATOM 25751 C CA . GLN A 1 23 ? -9.521 10.872 4.083 1.00 0.00 21 GLN A CA 14
ATOM 25752 C C . GLN A 1 23 ? -9.765 9.578 3.314 1.00 0.00 21 GLN A C 14
ATOM 25753 O O . GLN A 1 23 ? -8.974 8.640 3.391 1.00 0.00 21 GLN A O 14
ATOM 25767 N N . ALA A 1 24 ? -10.868 9.536 2.573 1.00 0.00 22 ALA A N 14
ATOM 25768 C CA . ALA A 1 24 ? -11.216 8.357 1.788 1.00 0.00 22 ALA A CA 14
ATOM 25769 C C . ALA A 1 24 ? -10.191 8.108 0.687 1.00 0.00 22 ALA A C 14
ATOM 25770 O O . ALA A 1 24 ? -9.698 6.993 0.526 1.00 0.00 22 ALA A O 14
ATOM 25777 N N . ASN A 1 25 ? -9.876 9.155 -0.069 1.00 0.00 23 ASN A N 14
ATOM 25778 C CA . ASN A 1 25 ? -8.910 9.049 -1.157 1.00 0.00 23 ASN A CA 14
ATOM 25779 C C . ASN A 1 25 ? -7.550 8.600 -0.635 1.00 0.00 23 ASN A C 14
ATOM 25780 O O . ASN A 1 25 ? -6.871 7.785 -1.259 1.00 0.00 23 ASN A O 14
ATOM 25791 N N . HIS A 1 26 ? -7.157 9.138 0.516 1.00 0.00 24 HIS A N 14
ATOM 25792 C CA . HIS A 1 26 ? -5.876 8.792 1.123 1.00 0.00 24 HIS A CA 14
ATOM 25793 C C . HIS A 1 26 ? -5.851 7.324 1.538 1.00 0.00 24 HIS A C 14
ATOM 25794 O O . HIS A 1 26 ? -4.863 6.624 1.319 1.00 0.00 24 HIS A O 14
ATOM 25808 N N . ALA A 1 27 ? -6.944 6.865 2.139 1.00 0.00 25 ALA A N 14
ATOM 25809 C CA . ALA A 1 27 ? -7.047 5.480 2.582 1.00 0.00 25 ALA A CA 14
ATOM 25810 C C . ALA A 1 27 ? -6.928 4.517 1.407 1.00 0.00 25 ALA A C 14
ATOM 25811 O O . ALA A 1 27 ? -6.130 3.579 1.440 1.00 0.00 25 ALA A O 14
ATOM 25818 N N . ILE A 1 28 ? -7.725 4.753 0.372 1.00 0.00 26 ILE A N 14
ATOM 25819 C CA . ILE A 1 28 ? -7.708 3.905 -0.815 1.00 0.00 26 ILE A CA 14
ATOM 25820 C C . ILE A 1 28 ? -6.366 3.992 -1.533 1.00 0.00 26 ILE A C 14
ATOM 25821 O O . ILE A 1 28 ? -5.907 3.021 -2.132 1.00 0.00 26 ILE A O 14
ATOM 25837 N N . GLU A 1 29 ? -5.741 5.164 -1.467 1.00 0.00 27 GLU A N 14
ATOM 25838 C CA . GLU A 1 29 ? -4.451 5.379 -2.112 1.00 0.00 27 GLU A CA 14
ATOM 25839 C C . GLU A 1 29 ? -3.375 4.498 -1.482 1.00 0.00 27 GLU A C 14
ATOM 25840 O O . GLU A 1 29 ? -2.677 3.759 -2.176 1.00 0.00 27 GLU A O 14
ATOM 25852 N N . LYS A 1 30 ? -3.248 4.583 -0.161 1.00 0.00 28 LYS A N 14
ATOM 25853 C CA . LYS A 1 30 ? -2.259 3.794 0.564 1.00 0.00 28 LYS A CA 14
ATOM 25854 C C . LYS A 1 30 ? -2.521 2.302 0.392 1.00 0.00 28 LYS A C 14
ATOM 25855 O O . LYS A 1 30 ? -1.611 1.533 0.087 1.00 0.00 28 LYS A O 14
ATOM 25874 N N . GLY A 1 31 ? -3.773 1.898 0.589 1.00 0.00 29 GLY A N 14
ATOM 25875 C CA . GLY A 1 31 ? -4.131 0.498 0.449 1.00 0.00 29 GLY A CA 14
ATOM 25876 C C . GLY A 1 31 ? -3.906 -0.021 -0.957 1.00 0.00 29 GLY A C 14
ATOM 25877 O O . GLY A 1 31 ? -3.542 -1.181 -1.145 1.00 0.00 29 GLY A O 14
ATOM 25881 N N . GLU A 1 32 ? -4.122 0.841 -1.946 1.00 0.00 30 GLU A N 14
ATOM 25882 C CA . GLU A 1 32 ? -3.943 0.461 -3.342 1.00 0.00 30 GLU A CA 14
ATOM 25883 C C . GLU A 1 32 ? -2.464 0.258 -3.664 1.00 0.00 30 GLU A C 14
ATOM 25884 O O . GLU A 1 32 ? -2.093 -0.690 -4.357 1.00 0.00 30 GLU A O 14
ATOM 25896 N N . HIS A 1 33 ? -1.625 1.157 -3.158 1.00 0.00 31 HIS A N 14
ATOM 25897 C CA . HIS A 1 33 ? -0.188 1.077 -3.391 1.00 0.00 31 HIS A CA 14
ATOM 25898 C C . HIS A 1 33 ? 0.399 -0.175 -2.746 1.00 0.00 31 HIS A C 14
ATOM 25899 O O . HIS A 1 33 ? 1.071 -0.967 -3.406 1.00 0.00 31 HIS A O 14
ATOM 25913 N N . GLN A 1 34 ? 0.142 -0.344 -1.453 1.00 0.00 32 GLN A N 14
ATOM 25914 C CA . GLN A 1 34 ? 0.646 -1.499 -0.719 1.00 0.00 32 GLN A CA 14
ATOM 25915 C C . GLN A 1 34 ? 0.108 -2.798 -1.311 1.00 0.00 32 GLN A C 14
ATOM 25916 O O . GLN A 1 34 ? 0.826 -3.794 -1.406 1.00 0.00 32 GLN A O 14
ATOM 25930 N N . LEU A 1 35 ? -1.160 -2.781 -1.709 1.00 0.00 33 LEU A N 14
ATOM 25931 C CA . LEU A 1 35 ? -1.795 -3.958 -2.291 1.00 0.00 33 LEU A CA 14
ATOM 25932 C C . LEU A 1 35 ? -1.111 -4.356 -3.595 1.00 0.00 33 LEU A C 14
ATOM 25933 O O . LEU A 1 35 ? -0.788 -5.527 -3.807 1.00 0.00 33 LEU A O 14
ATOM 25949 N N . LEU A 1 36 ? -0.890 -3.376 -4.464 1.00 0.00 34 LEU A N 14
ATOM 25950 C CA . LEU A 1 36 ? -0.240 -3.624 -5.747 1.00 0.00 34 LEU A CA 14
ATOM 25951 C C . LEU A 1 36 ? 1.154 -4.209 -5.549 1.00 0.00 34 LEU A C 14
ATOM 25952 O O . LEU A 1 36 ? 1.536 -5.170 -6.216 1.00 0.00 34 LEU A O 14
ATOM 25968 N N . TYR A 1 37 ? 1.909 -3.624 -4.625 1.00 0.00 35 TYR A N 14
ATOM 25969 C CA . TYR A 1 37 ? 3.262 -4.086 -4.339 1.00 0.00 35 TYR A CA 14
ATOM 25970 C C . TYR A 1 37 ? 3.238 -5.456 -3.668 1.00 0.00 35 TYR A C 14
ATOM 25971 O O . TYR A 1 37 ? 4.104 -6.296 -3.915 1.00 0.00 35 TYR A O 14
ATOM 25989 N N . LEU A 1 38 ? 2.241 -5.675 -2.819 1.00 0.00 36 LEU A N 14
ATOM 25990 C CA . LEU A 1 38 ? 2.102 -6.943 -2.112 1.00 0.00 36 LEU A CA 14
ATOM 25991 C C . LEU A 1 38 ? 1.721 -8.064 -3.074 1.00 0.00 36 LEU A C 14
ATOM 25992 O O . LEU A 1 38 ? 2.074 -9.223 -2.860 1.00 0.00 36 LEU A O 14
ATOM 26008 N N . GLN A 1 39 ? 0.999 -7.708 -4.132 1.00 0.00 37 GLN A N 14
ATOM 26009 C CA . GLN A 1 39 ? 0.572 -8.685 -5.126 1.00 0.00 37 GLN A CA 14
ATOM 26010 C C . GLN A 1 39 ? 1.753 -9.515 -5.617 1.00 0.00 37 GLN A C 14
ATOM 26011 O O . GLN A 1 39 ? 1.612 -10.703 -5.907 1.00 0.00 37 GLN A O 14
ATOM 26025 N N . HIS A 1 40 ? 2.918 -8.882 -5.709 1.00 0.00 38 HIS A N 14
ATOM 26026 C CA . HIS A 1 40 ? 4.125 -9.562 -6.164 1.00 0.00 38 HIS A CA 14
ATOM 26027 C C . HIS A 1 40 ? 4.526 -10.667 -5.190 1.00 0.00 38 HIS A C 14
ATOM 26028 O O . HIS A 1 40 ? 4.700 -11.820 -5.584 1.00 0.00 38 HIS A O 14
ATOM 26042 N N . GLN A 1 41 ? 4.672 -10.305 -3.920 1.00 0.00 39 GLN A N 14
ATOM 26043 C CA . GLN A 1 41 ? 5.053 -11.266 -2.892 1.00 0.00 39 GLN A CA 14
ATOM 26044 C C . GLN A 1 41 ? 4.074 -12.434 -2.848 1.00 0.00 39 GLN A C 14
ATOM 26045 O O . GLN A 1 41 ? 4.469 -13.583 -2.643 1.00 0.00 39 GLN A O 14
ATOM 26059 N N . LEU A 1 42 ? 2.794 -12.134 -3.039 1.00 0.00 40 LEU A N 14
ATOM 26060 C CA . LEU A 1 42 ? 1.756 -13.159 -3.022 1.00 0.00 40 LEU A CA 14
ATOM 26061 C C . LEU A 1 42 ? 1.938 -14.139 -4.176 1.00 0.00 40 LEU A C 14
ATOM 26062 O O . LEU A 1 42 ? 1.981 -15.353 -3.972 1.00 0.00 40 LEU A O 14
ATOM 26078 N N . ASP A 1 43 ? 2.048 -13.604 -5.387 1.00 0.00 41 ASP A N 14
ATOM 26079 C CA . ASP A 1 43 ? 2.229 -14.431 -6.574 1.00 0.00 41 ASP A CA 14
ATOM 26080 C C . ASP A 1 43 ? 3.423 -15.366 -6.408 1.00 0.00 41 ASP A C 14
ATOM 26081 O O . ASP A 1 43 ? 3.325 -16.565 -6.666 1.00 0.00 41 ASP A O 14
ATOM 26090 N N . GLU A 1 44 ? 4.550 -14.807 -5.978 1.00 0.00 42 GLU A N 14
ATOM 26091 C CA . GLU A 1 44 ? 5.763 -15.591 -5.780 1.00 0.00 42 GLU A CA 14
ATOM 26092 C C . GLU A 1 44 ? 5.617 -16.528 -4.585 1.00 0.00 42 GLU A C 14
ATOM 26093 O O . GLU A 1 44 ? 6.236 -17.592 -4.536 1.00 0.00 42 GLU A O 14
ATOM 26105 N N . LEU A 1 45 ? 4.795 -16.126 -3.622 1.00 0.00 43 LEU A N 14
ATOM 26106 C CA . LEU A 1 45 ? 4.567 -16.928 -2.426 1.00 0.00 43 LEU A CA 14
ATOM 26107 C C . LEU A 1 45 ? 3.831 -18.220 -2.770 1.00 0.00 43 LEU A C 14
ATOM 26108 O O . LEU A 1 45 ? 4.110 -19.274 -2.200 1.00 0.00 43 LEU A O 14
ATOM 26124 N N . ASN A 1 46 ? 2.892 -18.130 -3.706 1.00 0.00 44 ASN A N 14
ATOM 26125 C CA . ASN A 1 46 ? 2.118 -19.291 -4.126 1.00 0.00 44 ASN A CA 14
ATOM 26126 C C . ASN A 1 46 ? 3.037 -20.448 -4.507 1.00 0.00 44 ASN A C 14
ATOM 26127 O O . ASN A 1 46 ? 2.763 -21.603 -4.184 1.00 0.00 44 ASN A O 14
ATOM 26138 N N . GLU A 1 47 ? 4.127 -20.128 -5.196 1.00 0.00 45 GLU A N 14
ATOM 26139 C CA . GLU A 1 47 ? 5.086 -21.141 -5.622 1.00 0.00 45 GLU A CA 14
ATOM 26140 C C . GLU A 1 47 ? 6.166 -21.346 -4.564 1.00 0.00 45 GLU A C 14
ATOM 26141 O O . GLU A 1 47 ? 6.484 -22.477 -4.198 1.00 0.00 45 GLU A O 14
ATOM 26153 N N . ASN A 1 48 ? 6.726 -20.244 -4.078 1.00 0.00 46 ASN A N 14
ATOM 26154 C CA . ASN A 1 48 ? 7.772 -20.302 -3.062 1.00 0.00 46 ASN A CA 14
ATOM 26155 C C . ASN A 1 48 ? 7.333 -21.158 -1.878 1.00 0.00 46 ASN A C 14
ATOM 26156 O O . ASN A 1 48 ? 8.135 -21.882 -1.289 1.00 0.00 46 ASN A O 14
ATOM 26167 N N . LYS A 1 49 ? 6.052 -21.069 -1.533 1.00 0.00 47 LYS A N 14
ATOM 26168 C CA . LYS A 1 49 ? 5.504 -21.835 -0.421 1.00 0.00 47 LYS A CA 14
ATOM 26169 C C . LYS A 1 49 ? 6.376 -21.688 0.822 1.00 0.00 47 LYS A C 14
ATOM 26170 O O . LYS A 1 49 ? 6.496 -22.617 1.621 1.00 0.00 47 LYS A O 14
ATOM 26189 N N . SER A 1 50 ? 6.980 -20.515 0.981 1.00 0.00 48 SER A N 14
ATOM 26190 C CA . SER A 1 50 ? 7.843 -20.248 2.126 1.00 0.00 48 SER A CA 14
ATOM 26191 C C . SER A 1 50 ? 7.015 -20.005 3.384 1.00 0.00 48 SER A C 14
ATOM 26192 O O . SER A 1 50 ? 6.133 -19.147 3.406 1.00 0.00 48 SER A O 14
ATOM 26200 N N . LYS A 1 51 ? 7.306 -20.768 4.432 1.00 0.00 49 LYS A N 14
ATOM 26201 C CA . LYS A 1 51 ? 6.591 -20.638 5.696 1.00 0.00 49 LYS A CA 14
ATOM 26202 C C . LYS A 1 51 ? 6.814 -19.258 6.307 1.00 0.00 49 LYS A C 14
ATOM 26203 O O . LYS A 1 51 ? 5.937 -18.720 6.982 1.00 0.00 49 LYS A O 14
ATOM 26222 N N . GLU A 1 52 ? 7.992 -18.691 6.065 1.00 0.00 50 GLU A N 14
ATOM 26223 C CA . GLU A 1 52 ? 8.329 -17.374 6.591 1.00 0.00 50 GLU A CA 14
ATOM 26224 C C . GLU A 1 52 ? 7.647 -16.274 5.782 1.00 0.00 50 GLU A C 14
ATOM 26225 O O . GLU A 1 52 ? 7.067 -15.344 6.343 1.00 0.00 50 GLU A O 14
ATOM 26237 N N . LEU A 1 53 ? 7.722 -16.388 4.460 1.00 0.00 51 LEU A N 14
ATOM 26238 C CA . LEU A 1 53 ? 7.113 -15.403 3.573 1.00 0.00 51 LEU A CA 14
ATOM 26239 C C . LEU A 1 53 ? 5.607 -15.320 3.803 1.00 0.00 51 LEU A C 14
ATOM 26240 O O . LEU A 1 53 ? 5.033 -14.232 3.820 1.00 0.00 51 LEU A O 14
ATOM 26256 N N . GLN A 1 54 ? 4.976 -16.476 3.980 1.00 0.00 52 GLN A N 14
ATOM 26257 C CA . GLN A 1 54 ? 3.538 -16.532 4.211 1.00 0.00 52 GLN A CA 14
ATOM 26258 C C . GLN A 1 54 ? 3.191 -16.035 5.611 1.00 0.00 52 GLN A C 14
ATOM 26259 O O . GLN A 1 54 ? 2.239 -15.277 5.792 1.00 0.00 52 GLN A O 14
ATOM 26273 N N . GLU A 1 55 ? 3.970 -16.468 6.597 1.00 0.00 53 GLU A N 14
ATOM 26274 C CA . GLU A 1 55 ? 3.743 -16.068 7.981 1.00 0.00 53 GLU A CA 14
ATOM 26275 C C . GLU A 1 55 ? 3.831 -14.551 8.129 1.00 0.00 53 GLU A C 14
ATOM 26276 O O . GLU A 1 55 ? 3.092 -13.948 8.907 1.00 0.00 53 GLU A O 14
ATOM 26288 N N . LYS A 1 56 ? 4.741 -13.941 7.377 1.00 0.00 54 LYS A N 14
ATOM 26289 C CA . LYS A 1 56 ? 4.928 -12.496 7.423 1.00 0.00 54 LYS A CA 14
ATOM 26290 C C . LYS A 1 56 ? 3.804 -11.779 6.683 1.00 0.00 54 LYS A C 14
ATOM 26291 O O . LYS A 1 56 ? 3.166 -10.877 7.227 1.00 0.00 54 LYS A O 14
ATOM 26310 N N . ILE A 1 57 ? 3.566 -12.186 5.440 1.00 0.00 55 ILE A N 14
ATOM 26311 C CA . ILE A 1 57 ? 2.517 -11.583 4.627 1.00 0.00 55 ILE A CA 14
ATOM 26312 C C . ILE A 1 57 ? 1.185 -11.574 5.367 1.00 0.00 55 ILE A C 14
ATOM 26313 O O . ILE A 1 57 ? 0.437 -10.596 5.309 1.00 0.00 55 ILE A O 14
ATOM 26329 N N . ILE A 1 58 ? 0.893 -12.667 6.065 1.00 0.00 56 ILE A N 14
ATOM 26330 C CA . ILE A 1 58 ? -0.347 -12.783 6.820 1.00 0.00 56 ILE A CA 14
ATOM 26331 C C . ILE A 1 58 ? -0.462 -11.676 7.863 1.00 0.00 56 ILE A C 14
ATOM 26332 O O . ILE A 1 58 ? -1.517 -11.063 8.019 1.00 0.00 56 ILE A O 14
ATOM 26348 N N . ARG A 1 59 ? 0.633 -11.426 8.574 1.00 0.00 57 ARG A N 14
ATOM 26349 C CA . ARG A 1 59 ? 0.656 -10.393 9.602 1.00 0.00 57 ARG A CA 14
ATOM 26350 C C . ARG A 1 59 ? 0.453 -9.011 8.990 1.00 0.00 57 ARG A C 14
ATOM 26351 O O . ARG A 1 59 ? -0.417 -8.253 9.418 1.00 0.00 57 ARG A O 14
ATOM 26372 N N . GLU A 1 60 ? 1.263 -8.689 7.986 1.00 0.00 58 GLU A N 14
ATOM 26373 C CA . GLU A 1 60 ? 1.173 -7.397 7.315 1.00 0.00 58 GLU A CA 14
ATOM 26374 C C . GLU A 1 60 ? -0.215 -7.193 6.713 1.00 0.00 58 GLU A C 14
ATOM 26375 O O . GLU A 1 60 ? -0.846 -6.156 6.918 1.00 0.00 58 GLU A O 14
ATOM 26387 N N . LEU A 1 61 ? -0.683 -8.189 5.969 1.00 0.00 59 LEU A N 14
ATOM 26388 C CA . LEU A 1 61 ? -1.995 -8.120 5.335 1.00 0.00 59 LEU A CA 14
ATOM 26389 C C . LEU A 1 61 ? -3.103 -8.061 6.383 1.00 0.00 59 LEU A C 14
ATOM 26390 O O . LEU A 1 61 ? -4.153 -7.461 6.156 1.00 0.00 59 LEU A O 14
ATOM 26406 N N . ASP A 1 62 ? -2.859 -8.685 7.530 1.00 0.00 60 ASP A N 14
ATOM 26407 C CA . ASP A 1 62 ? -3.834 -8.701 8.614 1.00 0.00 60 ASP A CA 14
ATOM 26408 C C . ASP A 1 62 ? -4.043 -7.299 9.178 1.00 0.00 60 ASP A C 14
ATOM 26409 O O . ASP A 1 62 ? -5.168 -6.804 9.240 1.00 0.00 60 ASP A O 14
ATOM 26418 N N . VAL A 1 63 ? -2.950 -6.664 9.590 1.00 0.00 61 VAL A N 14
ATOM 26419 C CA . VAL A 1 63 ? -3.013 -5.319 10.150 1.00 0.00 61 VAL A CA 14
ATOM 26420 C C . VAL A 1 63 ? -3.519 -4.317 9.117 1.00 0.00 61 VAL A C 14
ATOM 26421 O O . VAL A 1 63 ? -4.304 -3.424 9.435 1.00 0.00 61 VAL A O 14
ATOM 26434 N N . VAL A 1 64 ? -3.064 -4.473 7.877 1.00 0.00 62 VAL A N 14
ATOM 26435 C CA . VAL A 1 64 ? -3.472 -3.584 6.796 1.00 0.00 62 VAL A CA 14
ATOM 26436 C C . VAL A 1 64 ? -4.949 -3.762 6.465 1.00 0.00 62 VAL A C 14
ATOM 26437 O O . VAL A 1 64 ? -5.724 -2.805 6.503 1.00 0.00 62 VAL A O 14
ATOM 26450 N N . CYS A 1 65 ? -5.333 -4.992 6.142 1.00 0.00 63 CYS A N 14
ATOM 26451 C CA . CYS A 1 65 ? -6.718 -5.297 5.804 1.00 0.00 63 CYS A CA 14
ATOM 26452 C C . CYS A 1 65 ? -7.648 -4.964 6.967 1.00 0.00 63 CYS A C 14
ATOM 26453 O O . CYS A 1 65 ? -8.822 -4.654 6.767 1.00 0.00 63 CYS A O 14
ATOM 26461 N N . ALA A 1 66 ? -7.114 -5.031 8.182 1.00 0.00 64 ALA A N 14
ATOM 26462 C CA . ALA A 1 66 ? -7.896 -4.737 9.376 1.00 0.00 64 ALA A CA 14
ATOM 26463 C C . ALA A 1 66 ? -8.206 -3.247 9.476 1.00 0.00 64 ALA A C 14
ATOM 26464 O O . ALA A 1 66 ? -9.369 -2.849 9.531 1.00 0.00 64 ALA A O 14
ATOM 26471 N N . MET A 1 67 ? -7.158 -2.430 9.501 1.00 0.00 65 MET A N 14
ATOM 26472 C CA . MET A 1 67 ? -7.320 -0.983 9.593 1.00 0.00 65 MET A CA 14
ATOM 26473 C C . MET A 1 67 ? -8.078 -0.443 8.385 1.00 0.00 65 MET A C 14
ATOM 26474 O O . MET A 1 67 ? -8.831 0.525 8.496 1.00 0.00 65 MET A O 14
ATOM 26488 N N . ILE A 1 68 ? -7.873 -1.072 7.234 1.00 0.00 66 ILE A N 14
ATOM 26489 C CA . ILE A 1 68 ? -8.538 -0.654 6.006 1.00 0.00 66 ILE A CA 14
ATOM 26490 C C . ILE A 1 68 ? -10.019 -1.015 6.032 1.00 0.00 66 ILE A C 14
ATOM 26491 O O . ILE A 1 68 ? -10.874 -0.192 5.707 1.00 0.00 66 ILE A O 14
ATOM 26507 N N . GLU A 1 69 ? -10.315 -2.251 6.424 1.00 0.00 67 GLU A N 14
ATOM 26508 C CA . GLU A 1 69 ? -11.694 -2.720 6.494 1.00 0.00 67 GLU A CA 14
ATOM 26509 C C . GLU A 1 69 ? -12.515 -1.856 7.448 1.00 0.00 67 GLU A C 14
ATOM 26510 O O . GLU A 1 69 ? -13.608 -1.405 7.110 1.00 0.00 67 GLU A O 14
ATOM 26522 N N . GLY A 1 70 ? -11.978 -1.632 8.644 1.00 0.00 68 GLY A N 14
ATOM 26523 C CA . GLY A 1 70 ? -12.673 -0.826 9.629 1.00 0.00 68 GLY A CA 14
ATOM 26524 C C . GLY A 1 70 ? -12.782 0.628 9.216 1.00 0.00 68 GLY A C 14
ATOM 26525 O O . GLY A 1 70 ? -13.871 1.203 9.224 1.00 0.00 68 GLY A O 14
ATOM 26529 N N . ALA A 1 71 ? -11.651 1.225 8.855 1.00 0.00 69 ALA A N 14
ATOM 26530 C CA . ALA A 1 71 ? -11.625 2.621 8.436 1.00 0.00 69 ALA A CA 14
ATOM 26531 C C . ALA A 1 71 ? -12.537 2.853 7.236 1.00 0.00 69 ALA A C 14
ATOM 26532 O O . ALA A 1 71 ? -13.432 3.696 7.280 1.00 0.00 69 ALA A O 14
ATOM 26539 N N . GLN A 1 72 ? -12.303 2.099 6.167 1.00 0.00 70 GLN A N 14
ATOM 26540 C CA . GLN A 1 72 ? -13.104 2.223 4.955 1.00 0.00 70 GLN A CA 14
ATOM 26541 C C . GLN A 1 72 ? -14.584 2.007 5.256 1.00 0.00 70 GLN A C 14
ATOM 26542 O O . GLN A 1 72 ? -15.435 2.782 4.822 1.00 0.00 70 GLN A O 14
ATOM 26556 N N . GLY A 1 73 ? -14.883 0.948 6.002 1.00 0.00 71 GLY A N 14
ATOM 26557 C CA . GLY A 1 73 ? -16.261 0.649 6.347 1.00 0.00 71 GLY A CA 14
ATOM 26558 C C . GLY A 1 73 ? -16.964 1.824 6.998 1.00 0.00 71 GLY A C 14
ATOM 26559 O O . GLY A 1 73 ? -18.048 2.220 6.575 1.00 0.00 71 GLY A O 14
ATOM 26563 N N . ALA A 1 74 ? -16.343 2.383 8.034 1.00 0.00 72 ALA A N 14
ATOM 26564 C CA . ALA A 1 74 ? -16.916 3.520 8.744 1.00 0.00 72 ALA A CA 14
ATOM 26565 C C . ALA A 1 74 ? -16.914 4.770 7.871 1.00 0.00 72 ALA A C 14
ATOM 26566 O O . ALA A 1 74 ? -17.828 5.593 7.946 1.00 0.00 72 ALA A O 14
ATOM 26573 N N . LEU A 1 75 ? -15.883 4.908 7.044 1.00 0.00 73 LEU A N 14
ATOM 26574 C CA . LEU A 1 75 ? -15.763 6.059 6.157 1.00 0.00 73 LEU A CA 14
ATOM 26575 C C . LEU A 1 75 ? -16.941 6.128 5.191 1.00 0.00 73 LEU A C 14
ATOM 26576 O O . LEU A 1 75 ? -17.609 7.157 5.086 1.00 0.00 73 LEU A O 14
ATOM 26592 N N . GLU A 1 76 ? -17.192 5.026 4.491 1.00 0.00 74 GLU A N 14
ATOM 26593 C CA . GLU A 1 76 ? -18.291 4.963 3.535 1.00 0.00 74 GLU A CA 14
ATOM 26594 C C . GLU A 1 76 ? -19.638 5.035 4.250 1.00 0.00 74 GLU A C 14
ATOM 26595 O O . GLU A 1 76 ? -20.532 5.775 3.838 1.00 0.00 74 GLU A O 14
ATOM 26607 N N . ARG A 1 77 ? -19.775 4.262 5.321 1.00 0.00 75 ARG A N 14
ATOM 26608 C CA . ARG A 1 77 ? -21.012 4.237 6.093 1.00 0.00 75 ARG A CA 14
ATOM 26609 C C . ARG A 1 77 ? -21.313 5.611 6.683 1.00 0.00 75 ARG A C 14
ATOM 26610 O O . ARG A 1 77 ? -22.472 5.963 6.900 1.00 0.00 75 ARG A O 14
ATOM 26631 N N . GLU A 1 78 ? -20.260 6.382 6.941 1.00 0.00 76 GLU A N 14
ATOM 26632 C CA . GLU A 1 78 ? -20.413 7.717 7.508 1.00 0.00 76 GLU A CA 14
ATOM 26633 C C . GLU A 1 78 ? -20.850 8.715 6.440 1.00 0.00 76 GLU A C 14
ATOM 26634 O O . GLU A 1 78 ? -21.855 9.409 6.597 1.00 0.00 76 GLU A O 14
ATOM 26646 N N . LEU A 1 79 ? -20.087 8.781 5.354 1.00 0.00 77 LEU A N 14
ATOM 26647 C CA . LEU A 1 79 ? -20.393 9.695 4.258 1.00 0.00 77 LEU A CA 14
ATOM 26648 C C . LEU A 1 79 ? -21.733 9.347 3.618 1.00 0.00 77 LEU A C 14
ATOM 26649 O O . LEU A 1 79 ? -22.416 10.213 3.071 1.00 0.00 77 LEU A O 14
ATOM 26665 N N . LYS A 1 80 ? -22.105 8.073 3.691 1.00 0.00 78 LYS A N 14
ATOM 26666 C CA . LYS A 1 80 ? -23.365 7.609 3.122 1.00 0.00 78 LYS A CA 14
ATOM 26667 C C . LYS A 1 80 ? -24.552 8.196 3.878 1.00 0.00 78 LYS A C 14
ATOM 26668 O O . LYS A 1 80 ? -25.692 8.118 3.419 1.00 0.00 78 LYS A O 14
ATOM 26687 N N . ARG A 1 81 ? -24.277 8.784 5.038 1.00 0.00 79 ARG A N 14
ATOM 26688 C CA . ARG A 1 81 ? -25.324 9.383 5.857 1.00 0.00 79 ARG A CA 14
ATOM 26689 C C . ARG A 1 81 ? -26.182 10.337 5.031 1.00 0.00 79 ARG A C 14
ATOM 26690 O O . ARG A 1 81 ? -27.396 10.163 4.922 1.00 0.00 79 ARG A O 14
ATOM 26711 N N . THR A 1 82 ? -25.542 11.347 4.449 1.00 0.00 80 THR A N 14
ATOM 26712 C CA . THR A 1 82 ? -26.245 12.329 3.633 1.00 0.00 80 THR A CA 14
ATOM 26713 C C . THR A 1 82 ? -25.281 13.082 2.724 1.00 0.00 80 THR A C 14
ATOM 26714 O O . THR A 1 82 ? -24.216 13.519 3.160 1.00 0.00 80 THR A O 14
ATOM 26725 N N . ASP A 1 83 ? -25.660 13.228 1.460 1.00 0.00 81 ASP A N 14
ATOM 26726 C CA . ASP A 1 83 ? -24.829 13.929 0.488 1.00 0.00 81 ASP A CA 14
ATOM 26727 C C . ASP A 1 83 ? -25.548 14.058 -0.851 1.00 0.00 81 ASP A C 14
ATOM 26728 O O . ASP A 1 83 ? -26.324 13.183 -1.237 1.00 0.00 81 ASP A O 14
ATOM 26737 N N . LEU A 1 84 ? -25.288 15.154 -1.553 1.00 0.00 82 LEU A N 14
ATOM 26738 C CA . LEU A 1 84 ? -25.911 15.399 -2.850 1.00 0.00 82 LEU A CA 14
ATOM 26739 C C . LEU A 1 84 ? -25.243 16.570 -3.564 1.00 0.00 82 LEU A C 14
ATOM 26740 O O . LEU A 1 84 ? -25.400 17.723 -3.166 1.00 0.00 82 LEU A O 14
ATOM 26756 N N . ASN A 1 85 ? -24.499 16.264 -4.622 1.00 0.00 83 ASN A N 14
ATOM 26757 C CA . ASN A 1 85 ? -23.808 17.292 -5.392 1.00 0.00 83 ASN A CA 14
ATOM 26758 C C . ASN A 1 85 ? -23.020 16.671 -6.542 1.00 0.00 83 ASN A C 14
ATOM 26759 O O . ASN A 1 85 ? -22.700 15.483 -6.518 1.00 0.00 83 ASN A O 14
ATOM 26770 N N . ILE A 1 86 ? -22.711 17.485 -7.546 1.00 0.00 84 ILE A N 14
ATOM 26771 C CA . ILE A 1 86 ? -21.959 17.017 -8.705 1.00 0.00 84 ILE A CA 14
ATOM 26772 C C . ILE A 1 86 ? -20.572 16.532 -8.299 1.00 0.00 84 ILE A C 14
ATOM 26773 O O . ILE A 1 86 ? -20.203 15.385 -8.554 1.00 0.00 84 ILE A O 14
ATOM 26789 N N . LEU A 1 87 ? -19.805 17.413 -7.665 1.00 0.00 85 LEU A N 14
ATOM 26790 C CA . LEU A 1 87 ? -18.457 17.075 -7.222 1.00 0.00 85 LEU A CA 14
ATOM 26791 C C . LEU A 1 87 ? -18.488 15.954 -6.188 1.00 0.00 85 LEU A C 14
ATOM 26792 O O . LEU A 1 87 ? -17.724 14.995 -6.274 1.00 0.00 85 LEU A O 14
ATOM 26808 N N . GLU A 1 88 ? -19.381 16.085 -5.209 1.00 0.00 86 GLU A N 14
ATOM 26809 C CA . GLU A 1 88 ? -19.512 15.082 -4.159 1.00 0.00 86 GLU A CA 14
ATOM 26810 C C . GLU A 1 88 ? -19.845 13.714 -4.750 1.00 0.00 86 GLU A C 14
ATOM 26811 O O . GLU A 1 88 ? -19.264 12.701 -4.364 1.00 0.00 86 GLU A O 14
ATOM 26823 N N . ARG A 1 89 ? -20.785 13.696 -5.690 1.00 0.00 87 ARG A N 14
ATOM 26824 C CA . ARG A 1 89 ? -21.198 12.454 -6.334 1.00 0.00 87 ARG A CA 14
ATOM 26825 C C . ARG A 1 89 ? -20.026 11.806 -7.066 1.00 0.00 87 ARG A C 14
ATOM 26826 O O . ARG A 1 89 ? -19.792 10.604 -6.942 1.00 0.00 87 ARG A O 14
ATOM 26847 N N . PHE A 1 90 ? -19.292 12.610 -7.827 1.00 0.00 88 PHE A N 14
ATOM 26848 C CA . PHE A 1 90 ? -18.145 12.115 -8.580 1.00 0.00 88 PHE A CA 14
ATOM 26849 C C . PHE A 1 90 ? -17.123 11.467 -7.650 1.00 0.00 88 PHE A C 14
ATOM 26850 O O . PHE A 1 90 ? -16.752 10.308 -7.829 1.00 0.00 88 PHE A O 14
ATOM 26867 N N . ASN A 1 91 ? -16.673 12.227 -6.656 1.00 0.00 89 ASN A N 14
ATOM 26868 C CA . ASN A 1 91 ? -15.693 11.728 -5.699 1.00 0.00 89 ASN A CA 14
ATOM 26869 C C . ASN A 1 91 ? -16.235 10.517 -4.946 1.00 0.00 89 ASN A C 14
ATOM 26870 O O . ASN A 1 91 ? -15.505 9.561 -4.679 1.00 0.00 89 ASN A O 14
ATOM 26881 N N . TYR A 1 92 ? -17.518 10.563 -4.607 1.00 0.00 90 TYR A N 14
ATOM 26882 C CA . TYR A 1 92 ? -18.158 9.470 -3.885 1.00 0.00 90 TYR A CA 14
ATOM 26883 C C . TYR A 1 92 ? -18.154 8.191 -4.716 1.00 0.00 90 TYR A C 14
ATOM 26884 O O . TYR A 1 92 ? -17.789 7.123 -4.227 1.00 0.00 90 TYR A O 14
ATOM 26902 N N . GLU A 1 93 ? -18.563 8.310 -5.976 1.00 0.00 91 GLU A N 14
ATOM 26903 C CA . GLU A 1 93 ? -18.607 7.164 -6.874 1.00 0.00 91 GLU A CA 14
ATOM 26904 C C . GLU A 1 93 ? -17.226 6.531 -7.018 1.00 0.00 91 GLU A C 14
ATOM 26905 O O . GLU A 1 93 ? -17.056 5.331 -6.802 1.00 0.00 91 GLU A O 14
ATOM 26917 N N . GLU A 1 94 ? -16.243 7.348 -7.387 1.00 0.00 92 GLU A N 14
ATOM 26918 C CA . GLU A 1 94 ? -14.877 6.868 -7.560 1.00 0.00 92 GLU A CA 14
ATOM 26919 C C . GLU A 1 94 ? -14.326 6.307 -6.253 1.00 0.00 92 GLU A C 14
ATOM 26920 O O . GLU A 1 94 ? -13.740 5.226 -6.227 1.00 0.00 92 GLU A O 14
ATOM 26932 N N . ALA A 1 95 ? -14.518 7.052 -5.169 1.00 0.00 93 ALA A N 14
ATOM 26933 C CA . ALA A 1 95 ? -14.042 6.631 -3.857 1.00 0.00 93 ALA A CA 14
ATOM 26934 C C . ALA A 1 95 ? -14.503 5.213 -3.537 1.00 0.00 93 ALA A C 14
ATOM 26935 O O . ALA A 1 95 ? -13.698 4.359 -3.165 1.00 0.00 93 ALA A O 14
ATOM 26942 N N . GLN A 1 96 ? -15.802 4.969 -3.683 1.00 0.00 94 GLN A N 14
ATOM 26943 C CA . GLN A 1 96 ? -16.368 3.655 -3.406 1.00 0.00 94 GLN A CA 14
ATOM 26944 C C . GLN A 1 96 ? -15.838 2.616 -4.391 1.00 0.00 94 GLN A C 14
ATOM 26945 O O . GLN A 1 96 ? -15.606 1.462 -4.028 1.00 0.00 94 GLN A O 14
ATOM 26959 N N . THR A 1 97 ? -15.648 3.033 -5.639 1.00 0.00 95 THR A N 14
ATOM 26960 C CA . THR A 1 97 ? -15.148 2.140 -6.676 1.00 0.00 95 THR A CA 14
ATOM 26961 C C . THR A 1 97 ? -13.786 1.568 -6.298 1.00 0.00 95 THR A C 14
ATOM 26962 O O . THR A 1 97 ? -13.580 0.354 -6.330 1.00 0.00 95 THR A O 14
ATOM 26973 N N . LEU A 1 98 ? -12.858 2.450 -5.943 1.00 0.00 96 LEU A N 14
ATOM 26974 C CA . LEU A 1 98 ? -11.514 2.033 -5.558 1.00 0.00 96 LEU A CA 14
ATOM 26975 C C . LEU A 1 98 ? -11.544 1.220 -4.267 1.00 0.00 96 LEU A C 14
ATOM 26976 O O . LEU A 1 98 ? -10.885 0.187 -4.158 1.00 0.00 96 LEU A O 14
ATOM 26992 N N . SER A 1 99 ? -12.315 1.693 -3.294 1.00 0.00 97 SER A N 14
ATOM 26993 C CA . SER A 1 99 ? -12.431 1.012 -2.010 1.00 0.00 97 SER A CA 14
ATOM 26994 C C . SER A 1 99 ? -12.898 -0.428 -2.200 1.00 0.00 97 SER A C 14
ATOM 26995 O O . SER A 1 99 ? -12.345 -1.357 -1.610 1.00 0.00 97 SER A O 14
ATOM 27003 N N . LYS A 1 100 ? -13.922 -0.608 -3.029 1.00 0.00 98 LYS A N 14
ATOM 27004 C CA . LYS A 1 100 ? -14.464 -1.933 -3.299 1.00 0.00 98 LYS A CA 14
ATOM 27005 C C . LYS A 1 100 ? -13.430 -2.813 -3.994 1.00 0.00 98 LYS A C 14
ATOM 27006 O O . LYS A 1 100 ? -13.178 -3.942 -3.572 1.00 0.00 98 LYS A O 14
ATOM 27025 N N . ILE A 1 101 ? -12.835 -2.289 -5.060 1.00 0.00 99 ILE A N 14
ATOM 27026 C CA . ILE A 1 101 ? -11.827 -3.027 -5.812 1.00 0.00 99 ILE A CA 14
ATOM 27027 C C . ILE A 1 101 ? -10.674 -3.456 -4.910 1.00 0.00 99 ILE A C 14
ATOM 27028 O O . ILE A 1 101 ? -10.248 -4.612 -4.936 1.00 0.00 99 ILE A O 14
ATOM 27044 N N . LEU A 1 102 ? -10.174 -2.520 -4.112 1.00 0.00 100 LEU A N 14
ATOM 27045 C CA . LEU A 1 102 ? -9.071 -2.800 -3.199 1.00 0.00 100 LEU A CA 14
ATOM 27046 C C . LEU A 1 102 ? -9.453 -3.891 -2.203 1.00 0.00 100 LEU A C 14
ATOM 27047 O O . LEU A 1 102 ? -8.682 -4.820 -1.957 1.00 0.00 100 LEU A O 14
ATOM 27063 N N . LEU A 1 103 ? -10.647 -3.773 -1.635 1.00 0.00 101 LEU A N 14
ATOM 27064 C CA . LEU A 1 103 ? -11.134 -4.750 -0.667 1.00 0.00 101 LEU A CA 14
ATOM 27065 C C . LEU A 1 103 ? -11.120 -6.157 -1.259 1.00 0.00 101 LEU A C 14
ATOM 27066 O O . LEU A 1 103 ? -10.628 -7.098 -0.637 1.00 0.00 101 LEU A O 14
ATOM 27082 N N . LYS A 1 104 ? -11.661 -6.291 -2.464 1.00 0.00 102 LYS A N 14
ATOM 27083 C CA . LYS A 1 104 ? -11.709 -7.580 -3.143 1.00 0.00 102 LYS A CA 14
ATOM 27084 C C . LYS A 1 104 ? -10.305 -8.141 -3.344 1.00 0.00 102 LYS A C 14
ATOM 27085 O O . LYS A 1 104 ? -10.021 -9.278 -2.967 1.00 0.00 102 LYS A O 14
ATOM 27104 N N . ASP A 1 105 ? -9.432 -7.337 -3.940 1.00 0.00 103 ASP A N 14
ATOM 27105 C CA . ASP A 1 105 ? -8.056 -7.752 -4.189 1.00 0.00 103 ASP A CA 14
ATOM 27106 C C . ASP A 1 105 ? -7.389 -8.223 -2.901 1.00 0.00 103 ASP A C 14
ATOM 27107 O O . ASP A 1 105 ? -6.707 -9.248 -2.880 1.00 0.00 103 ASP A O 14
ATOM 27116 N N . LEU A 1 106 ? -7.590 -7.467 -1.826 1.00 0.00 104 LEU A N 14
ATOM 27117 C CA . LEU A 1 106 ? -7.007 -7.805 -0.533 1.00 0.00 104 LEU A CA 14
ATOM 27118 C C . LEU A 1 106 ? -7.479 -9.179 -0.066 1.00 0.00 104 LEU A C 14
ATOM 27119 O O . LEU A 1 106 ? -6.672 -10.033 0.302 1.00 0.00 104 LEU A O 14
ATOM 27135 N N . LYS A 1 107 ? -8.791 -9.386 -0.084 1.00 0.00 105 LYS A N 14
ATOM 27136 C CA . LYS A 1 107 ? -9.372 -10.655 0.336 1.00 0.00 105 LYS A CA 14
ATOM 27137 C C . LYS A 1 107 ? -8.762 -11.815 -0.445 1.00 0.00 105 LYS A C 14
ATOM 27138 O O . LYS A 1 107 ? -8.450 -12.860 0.124 1.00 0.00 105 LYS A O 14
ATOM 27157 N N . GLU A 1 108 ? -8.596 -11.623 -1.750 1.00 0.00 106 GLU A N 14
ATOM 27158 C CA . GLU A 1 108 ? -8.023 -12.655 -2.607 1.00 0.00 106 GLU A CA 14
ATOM 27159 C C . GLU A 1 108 ? -6.581 -12.954 -2.208 1.00 0.00 106 GLU A C 14
ATOM 27160 O O . GLU A 1 108 ? -6.168 -14.113 -2.147 1.00 0.00 106 GLU A O 14
ATOM 27172 N N . THR A 1 109 ? -5.817 -11.900 -1.937 1.00 0.00 107 THR A N 14
ATOM 27173 C CA . THR A 1 109 ? -4.421 -12.048 -1.545 1.00 0.00 107 THR A CA 14
ATOM 27174 C C . THR A 1 109 ? -4.296 -12.818 -0.236 1.00 0.00 107 THR A C 14
ATOM 27175 O O . THR A 1 109 ? -3.575 -13.812 -0.157 1.00 0.00 107 THR A O 14
ATOM 27186 N N . GLU A 1 110 ? -5.003 -12.353 0.790 1.00 0.00 108 GLU A N 14
ATOM 27187 C CA . GLU A 1 110 ? -4.970 -13.000 2.096 1.00 0.00 108 GLU A CA 14
ATOM 27188 C C . GLU A 1 110 ? -5.440 -14.449 1.998 1.00 0.00 108 GLU A C 14
ATOM 27189 O O . GLU A 1 110 ? -4.921 -15.328 2.685 1.00 0.00 108 GLU A O 14
ATOM 27201 N N . GLN A 1 111 ? -6.426 -14.687 1.139 1.00 0.00 109 GLN A N 14
ATOM 27202 C CA . GLN A 1 111 ? -6.968 -16.028 0.952 1.00 0.00 109 GLN A CA 14
ATOM 27203 C C . GLN A 1 111 ? -5.922 -16.957 0.343 1.00 0.00 109 GLN A C 14
ATOM 27204 O O . GLN A 1 111 ? -5.778 -18.106 0.762 1.00 0.00 109 GLN A O 14
ATOM 27218 N N . LYS A 1 112 ? -5.194 -16.453 -0.647 1.00 0.00 110 LYS A N 14
ATOM 27219 C CA . LYS A 1 112 ? -4.161 -17.236 -1.314 1.00 0.00 110 LYS A CA 14
ATOM 27220 C C . LYS A 1 112 ? -3.029 -17.577 -0.350 1.00 0.00 110 LYS A C 14
ATOM 27221 O O . LYS A 1 112 ? -2.569 -18.717 -0.295 1.00 0.00 110 LYS A O 14
ATOM 27240 N N . VAL A 1 113 ? -2.586 -16.581 0.411 1.00 0.00 111 VAL A N 14
ATOM 27241 C CA . VAL A 1 113 ? -1.510 -16.776 1.376 1.00 0.00 111 VAL A CA 14
ATOM 27242 C C . VAL A 1 113 ? -1.894 -17.811 2.426 1.00 0.00 111 VAL A C 14
ATOM 27243 O O . VAL A 1 113 ? -1.189 -18.799 2.628 1.00 0.00 111 VAL A O 14
ATOM 27256 N N . LYS A 1 114 ? -3.019 -17.579 3.094 1.00 0.00 112 LYS A N 14
ATOM 27257 C CA . LYS A 1 114 ? -3.501 -18.491 4.124 1.00 0.00 112 LYS A CA 14
ATOM 27258 C C . LYS A 1 114 ? -3.792 -19.868 3.537 1.00 0.00 112 LYS A C 14
ATOM 27259 O O . LYS A 1 114 ? -3.671 -20.884 4.222 1.00 0.00 112 LYS A O 14
ATOM 27278 N N . ASP A 1 115 ? -4.175 -19.896 2.265 1.00 0.00 113 ASP A N 14
ATOM 27279 C CA . ASP A 1 115 ? -4.482 -21.149 1.586 1.00 0.00 113 ASP A CA 14
ATOM 27280 C C . ASP A 1 115 ? -3.223 -21.992 1.406 1.00 0.00 113 ASP A C 14
ATOM 27281 O O . ASP A 1 115 ? -3.237 -23.202 1.635 1.00 0.00 113 ASP A O 14
ATOM 27290 N N . ILE A 1 116 ? -2.137 -21.346 0.996 1.00 0.00 114 ILE A N 14
ATOM 27291 C CA . ILE A 1 116 ? -0.871 -22.036 0.787 1.00 0.00 114 ILE A CA 14
ATOM 27292 C C . ILE A 1 116 ? -0.421 -22.756 2.054 1.00 0.00 114 ILE A C 14
ATOM 27293 O O . ILE A 1 116 ? -0.249 -22.137 3.103 1.00 0.00 114 ILE A O 14
ATOM 27309 N N . GLN A 1 117 ? -0.233 -24.068 1.947 1.00 0.00 115 GLN A N 14
ATOM 27310 C CA . GLN A 1 117 ? 0.199 -24.872 3.085 1.00 0.00 115 GLN A CA 14
ATOM 27311 C C . GLN A 1 117 ? 1.696 -24.715 3.326 1.00 0.00 115 GLN A C 14
ATOM 27312 O O . GLN A 1 117 ? 2.503 -24.860 2.408 1.00 0.00 115 GLN A O 14
ATOM 27326 N N . THR A 1 118 ? 2.062 -24.418 4.570 1.00 0.00 116 THR A N 14
ATOM 27327 C CA . THR A 1 118 ? 3.462 -24.239 4.932 1.00 0.00 116 THR A CA 14
ATOM 27328 C C . THR A 1 118 ? 3.712 -24.648 6.379 1.00 0.00 116 THR A C 14
ATOM 27329 O O . THR A 1 118 ? 2.772 -24.895 7.134 1.00 0.00 116 THR A O 14
ATOM 27340 N N . GLN A 1 119 ? 4.984 -24.716 6.760 1.00 0.00 117 GLN A N 14
ATOM 27341 C CA . GLN A 1 119 ? 5.356 -25.095 8.118 1.00 0.00 117 GLN A CA 14
ATOM 27342 C C . GLN A 1 119 ? 4.612 -24.246 9.143 1.00 0.00 117 GLN A C 14
ATOM 27343 O O . GLN A 1 119 ? 5.043 -24.117 10.289 1.00 0.00 117 GLN A O 14
ATOM 27357 N N . GLN A 1 3 ? 14.498 28.796 -17.351 1.00 0.00 1 GLN A N 15
ATOM 27358 C CA . GLN A 1 3 ? 14.178 27.375 -17.285 1.00 0.00 1 GLN A CA 15
ATOM 27359 C C . GLN A 1 3 ? 14.374 26.838 -15.871 1.00 0.00 1 GLN A C 15
ATOM 27360 O O . GLN A 1 3 ? 15.344 27.181 -15.196 1.00 0.00 1 GLN A O 15
ATOM 27374 N N . GLU A 1 4 ? 13.447 25.993 -15.431 1.00 0.00 2 GLU A N 15
ATOM 27375 C CA . GLU A 1 4 ? 13.518 25.410 -14.096 1.00 0.00 2 GLU A CA 15
ATOM 27376 C C . GLU A 1 4 ? 12.648 24.159 -14.002 1.00 0.00 2 GLU A C 15
ATOM 27377 O O . GLU A 1 4 ? 11.947 23.804 -14.950 1.00 0.00 2 GLU A O 15
ATOM 27389 N N . HIS A 1 5 ? 12.700 23.495 -12.851 1.00 0.00 3 HIS A N 15
ATOM 27390 C CA . HIS A 1 5 ? 11.917 22.284 -12.632 1.00 0.00 3 HIS A CA 15
ATOM 27391 C C . HIS A 1 5 ? 10.832 22.520 -11.586 1.00 0.00 3 HIS A C 15
ATOM 27392 O O . HIS A 1 5 ? 10.988 23.350 -10.690 1.00 0.00 3 HIS A O 15
ATOM 27406 N N . LYS A 1 6 ? 9.731 21.785 -11.706 1.00 0.00 4 LYS A N 15
ATOM 27407 C CA . LYS A 1 6 ? 8.620 21.914 -10.771 1.00 0.00 4 LYS A CA 15
ATOM 27408 C C . LYS A 1 6 ? 9.056 21.554 -9.354 1.00 0.00 4 LYS A C 15
ATOM 27409 O O . LYS A 1 6 ? 10.069 20.887 -9.141 1.00 0.00 4 LYS A O 15
ATOM 27428 N N . PRO A 1 7 ? 8.275 22.003 -8.361 1.00 0.00 5 PRO A N 15
ATOM 27429 C CA . PRO A 1 7 ? 8.560 21.739 -6.948 1.00 0.00 5 PRO A CA 15
ATOM 27430 C C . PRO A 1 7 ? 8.353 20.273 -6.579 1.00 0.00 5 PRO A C 15
ATOM 27431 O O . PRO A 1 7 ? 7.844 19.487 -7.377 1.00 0.00 5 PRO A O 15
ATOM 27442 N N . LYS A 1 8 ? 8.751 19.913 -5.364 1.00 0.00 6 LYS A N 15
ATOM 27443 C CA . LYS A 1 8 ? 8.608 18.542 -4.887 1.00 0.00 6 LYS A CA 15
ATOM 27444 C C . LYS A 1 8 ? 7.138 18.143 -4.809 1.00 0.00 6 LYS A C 15
ATOM 27445 O O . LYS A 1 8 ? 6.251 18.930 -5.142 1.00 0.00 6 LYS A O 15
ATOM 27464 N N . LYS A 1 9 ? 6.885 16.917 -4.366 1.00 0.00 7 LYS A N 15
ATOM 27465 C CA . LYS A 1 9 ? 5.523 16.413 -4.240 1.00 0.00 7 LYS A CA 15
ATOM 27466 C C . LYS A 1 9 ? 5.038 16.508 -2.797 1.00 0.00 7 LYS A C 15
ATOM 27467 O O . LYS A 1 9 ? 5.814 16.809 -1.890 1.00 0.00 7 LYS A O 15
ATOM 27486 N N . ASP A 1 10 ? 3.751 16.246 -2.591 1.00 0.00 8 ASP A N 15
ATOM 27487 C CA . ASP A 1 10 ? 3.164 16.298 -1.258 1.00 0.00 8 ASP A CA 15
ATOM 27488 C C . ASP A 1 10 ? 3.317 17.690 -0.651 1.00 0.00 8 ASP A C 15
ATOM 27489 O O . ASP A 1 10 ? 3.452 17.837 0.564 1.00 0.00 8 ASP A O 15
ATOM 27498 N N . ASP A 1 11 ? 3.297 18.707 -1.505 1.00 0.00 9 ASP A N 15
ATOM 27499 C CA . ASP A 1 11 ? 3.434 20.087 -1.054 1.00 0.00 9 ASP A CA 15
ATOM 27500 C C . ASP A 1 11 ? 2.104 20.621 -0.531 1.00 0.00 9 ASP A C 15
ATOM 27501 O O . ASP A 1 11 ? 2.049 21.253 0.525 1.00 0.00 9 ASP A O 15
ATOM 27510 N N . PHE A 1 12 ? 1.034 20.366 -1.277 1.00 0.00 10 PHE A N 15
ATOM 27511 C CA . PHE A 1 12 ? -0.295 20.823 -0.890 1.00 0.00 10 PHE A CA 15
ATOM 27512 C C . PHE A 1 12 ? -1.000 19.779 -0.029 1.00 0.00 10 PHE A C 15
ATOM 27513 O O . PHE A 1 12 ? -1.847 19.028 -0.513 1.00 0.00 10 PHE A O 15
ATOM 27530 N N . ARG A 1 13 ? -0.643 19.738 1.251 1.00 0.00 11 ARG A N 15
ATOM 27531 C CA . ARG A 1 13 ? -1.239 18.786 2.180 1.00 0.00 11 ARG A CA 15
ATOM 27532 C C . ARG A 1 13 ? -2.591 19.287 2.680 1.00 0.00 11 ARG A C 15
ATOM 27533 O O . ARG A 1 13 ? -2.824 20.493 2.767 1.00 0.00 11 ARG A O 15
ATOM 27554 N N . ASN A 1 14 ? -3.480 18.353 3.005 1.00 0.00 12 ASN A N 15
ATOM 27555 C CA . ASN A 1 14 ? -4.809 18.701 3.495 1.00 0.00 12 ASN A CA 15
ATOM 27556 C C . ASN A 1 14 ? -5.197 17.824 4.680 1.00 0.00 12 ASN A C 15
ATOM 27557 O O . ASN A 1 14 ? -4.673 16.724 4.850 1.00 0.00 12 ASN A O 15
ATOM 27568 N N . GLU A 1 15 ? -6.122 18.320 5.499 1.00 0.00 13 GLU A N 15
ATOM 27569 C CA . GLU A 1 15 ? -6.580 17.581 6.669 1.00 0.00 13 GLU A CA 15
ATOM 27570 C C . GLU A 1 15 ? -7.330 16.317 6.256 1.00 0.00 13 GLU A C 15
ATOM 27571 O O . GLU A 1 15 ? -7.755 16.182 5.108 1.00 0.00 13 GLU A O 15
ATOM 27583 N N . PHE A 1 16 ? -7.487 15.395 7.199 1.00 0.00 14 PHE A N 15
ATOM 27584 C CA . PHE A 1 16 ? -8.184 14.142 6.934 1.00 0.00 14 PHE A CA 15
ATOM 27585 C C . PHE A 1 16 ? -9.611 14.188 7.472 1.00 0.00 14 PHE A C 15
ATOM 27586 O O . PHE A 1 16 ? -10.575 14.201 6.707 1.00 0.00 14 PHE A O 15
ATOM 27603 N N . ASP A 1 17 ? -9.737 14.213 8.795 1.00 0.00 15 ASP A N 15
ATOM 27604 C CA . ASP A 1 17 ? -11.045 14.258 9.436 1.00 0.00 15 ASP A CA 15
ATOM 27605 C C . ASP A 1 17 ? -11.867 15.432 8.913 1.00 0.00 15 ASP A C 15
ATOM 27606 O O . ASP A 1 17 ? -13.098 15.385 8.900 1.00 0.00 15 ASP A O 15
ATOM 27615 N N . HIS A 1 18 ? -11.179 16.486 8.485 1.00 0.00 16 HIS A N 15
ATOM 27616 C CA . HIS A 1 18 ? -11.845 17.672 7.961 1.00 0.00 16 HIS A CA 15
ATOM 27617 C C . HIS A 1 18 ? -12.469 17.388 6.598 1.00 0.00 16 HIS A C 15
ATOM 27618 O O . HIS A 1 18 ? -13.616 17.753 6.341 1.00 0.00 16 HIS A O 15
ATOM 27632 N N . LEU A 1 19 ? -11.706 16.735 5.729 1.00 0.00 17 LEU A N 15
ATOM 27633 C CA . LEU A 1 19 ? -12.183 16.403 4.391 1.00 0.00 17 LEU A CA 15
ATOM 27634 C C . LEU A 1 19 ? -12.498 14.914 4.280 1.00 0.00 17 LEU A C 15
ATOM 27635 O O . LEU A 1 19 ? -11.594 14.079 4.235 1.00 0.00 17 LEU A O 15
ATOM 27651 N N . LEU A 1 20 ? -13.785 14.589 4.234 1.00 0.00 18 LEU A N 15
ATOM 27652 C CA . LEU A 1 20 ? -14.221 13.201 4.125 1.00 0.00 18 LEU A CA 15
ATOM 27653 C C . LEU A 1 20 ? -13.564 12.516 2.930 1.00 0.00 18 LEU A C 15
ATOM 27654 O O . LEU A 1 20 ? -12.789 11.573 3.091 1.00 0.00 18 LEU A O 15
ATOM 27670 N N . ILE A 1 21 ? -13.878 12.999 1.733 1.00 0.00 19 ILE A N 15
ATOM 27671 C CA . ILE A 1 21 ? -13.316 12.436 0.511 1.00 0.00 19 ILE A CA 15
ATOM 27672 C C . ILE A 1 21 ? -11.799 12.312 0.611 1.00 0.00 19 ILE A C 15
ATOM 27673 O O . ILE A 1 21 ? -11.226 11.284 0.250 1.00 0.00 19 ILE A O 15
ATOM 27689 N N . GLU A 1 22 ? -11.155 13.365 1.103 1.00 0.00 20 GLU A N 15
ATOM 27690 C CA . GLU A 1 22 ? -9.705 13.373 1.251 1.00 0.00 20 GLU A CA 15
ATOM 27691 C C . GLU A 1 22 ? -9.228 12.137 2.009 1.00 0.00 20 GLU A C 15
ATOM 27692 O O . GLU A 1 22 ? -8.358 11.406 1.537 1.00 0.00 20 GLU A O 15
ATOM 27704 N N . GLN A 1 23 ? -9.805 11.912 3.184 1.00 0.00 21 GLN A N 15
ATOM 27705 C CA . GLN A 1 23 ? -9.439 10.765 4.008 1.00 0.00 21 GLN A CA 15
ATOM 27706 C C . GLN A 1 23 ? -9.710 9.458 3.272 1.00 0.00 21 GLN A C 15
ATOM 27707 O O . GLN A 1 23 ? -8.919 8.517 3.344 1.00 0.00 21 GLN A O 15
ATOM 27721 N N . ALA A 1 24 ? -10.834 9.405 2.564 1.00 0.00 22 ALA A N 15
ATOM 27722 C CA . ALA A 1 24 ? -11.209 8.212 1.814 1.00 0.00 22 ALA A CA 15
ATOM 27723 C C . ALA A 1 24 ? -10.187 7.906 0.725 1.00 0.00 22 ALA A C 15
ATOM 27724 O O . ALA A 1 24 ? -9.762 6.763 0.563 1.00 0.00 22 ALA A O 15
ATOM 27731 N N . ASN A 1 25 ? -9.796 8.934 -0.021 1.00 0.00 23 ASN A N 15
ATOM 27732 C CA . ASN A 1 25 ? -8.823 8.774 -1.096 1.00 0.00 23 ASN A CA 15
ATOM 27733 C C . ASN A 1 25 ? -7.479 8.308 -0.548 1.00 0.00 23 ASN A C 15
ATOM 27734 O O . ASN A 1 25 ? -6.814 7.459 -1.143 1.00 0.00 23 ASN A O 15
ATOM 27745 N N . HIS A 1 26 ? -7.083 8.869 0.590 1.00 0.00 24 HIS A N 15
ATOM 27746 C CA . HIS A 1 26 ? -5.817 8.510 1.219 1.00 0.00 24 HIS A CA 15
ATOM 27747 C C . HIS A 1 26 ? -5.829 7.053 1.671 1.00 0.00 24 HIS A C 15
ATOM 27748 O O . HIS A 1 26 ? -4.846 6.333 1.502 1.00 0.00 24 HIS A O 15
ATOM 27762 N N . ALA A 1 27 ? -6.948 6.626 2.247 1.00 0.00 25 ALA A N 15
ATOM 27763 C CA . ALA A 1 27 ? -7.087 5.255 2.722 1.00 0.00 25 ALA A CA 15
ATOM 27764 C C . ALA A 1 27 ? -7.011 4.263 1.566 1.00 0.00 25 ALA A C 15
ATOM 27765 O O . ALA A 1 27 ? -6.247 3.300 1.613 1.00 0.00 25 ALA A O 15
ATOM 27772 N N . ILE A 1 28 ? -7.809 4.506 0.532 1.00 0.00 26 ILE A N 15
ATOM 27773 C CA . ILE A 1 28 ? -7.830 3.633 -0.636 1.00 0.00 26 ILE A CA 15
ATOM 27774 C C . ILE A 1 28 ? -6.491 3.657 -1.365 1.00 0.00 26 ILE A C 15
ATOM 27775 O O . ILE A 1 28 ? -6.078 2.661 -1.957 1.00 0.00 26 ILE A O 15
ATOM 27791 N N . GLU A 1 29 ? -5.815 4.801 -1.314 1.00 0.00 27 GLU A N 15
ATOM 27792 C CA . GLU A 1 29 ? -4.522 4.954 -1.969 1.00 0.00 27 GLU A CA 15
ATOM 27793 C C . GLU A 1 29 ? -3.464 4.083 -1.294 1.00 0.00 27 GLU A C 15
ATOM 27794 O O . GLU A 1 29 ? -2.740 3.341 -1.956 1.00 0.00 27 GLU A O 15
ATOM 27806 N N . LYS A 1 30 ? -3.382 4.183 0.029 1.00 0.00 28 LYS A N 15
ATOM 27807 C CA . LYS A 1 30 ? -2.416 3.406 0.796 1.00 0.00 28 LYS A CA 15
ATOM 27808 C C . LYS A 1 30 ? -2.695 1.913 0.669 1.00 0.00 28 LYS A C 15
ATOM 27809 O O . LYS A 1 30 ? -1.778 1.113 0.489 1.00 0.00 28 LYS A O 15
ATOM 27828 N N . GLY A 1 31 ? -3.969 1.543 0.765 1.00 0.00 29 GLY A N 15
ATOM 27829 C CA . GLY A 1 31 ? -4.346 0.146 0.657 1.00 0.00 29 GLY A CA 15
ATOM 27830 C C . GLY A 1 31 ? -4.076 -0.423 -0.722 1.00 0.00 29 GLY A C 15
ATOM 27831 O O . GLY A 1 31 ? -3.650 -1.570 -0.855 1.00 0.00 29 GLY A O 15
ATOM 27835 N N . GLU A 1 32 ? -4.329 0.380 -1.751 1.00 0.00 30 GLU A N 15
ATOM 27836 C CA . GLU A 1 32 ? -4.114 -0.053 -3.127 1.00 0.00 30 GLU A CA 15
ATOM 27837 C C . GLU A 1 32 ? -2.625 -0.224 -3.417 1.00 0.00 30 GLU A C 15
ATOM 27838 O O . GLU A 1 32 ? -2.216 -1.175 -4.085 1.00 0.00 30 GLU A O 15
ATOM 27850 N N . HIS A 1 33 ? -1.819 0.704 -2.910 1.00 0.00 31 HIS A N 15
ATOM 27851 C CA . HIS A 1 33 ? -0.375 0.657 -3.114 1.00 0.00 31 HIS A CA 15
ATOM 27852 C C . HIS A 1 33 ? 0.234 -0.549 -2.406 1.00 0.00 31 HIS A C 15
ATOM 27853 O O . HIS A 1 33 ? 0.942 -1.347 -3.020 1.00 0.00 31 HIS A O 15
ATOM 27867 N N . GLN A 1 34 ? -0.046 -0.673 -1.113 1.00 0.00 32 GLN A N 15
ATOM 27868 C CA . GLN A 1 34 ? 0.477 -1.781 -0.322 1.00 0.00 32 GLN A CA 15
ATOM 27869 C C . GLN A 1 34 ? -0.038 -3.116 -0.849 1.00 0.00 32 GLN A C 15
ATOM 27870 O O . GLN A 1 34 ? 0.651 -4.135 -0.770 1.00 0.00 32 GLN A O 15
ATOM 27884 N N . LEU A 1 35 ? -1.254 -3.106 -1.384 1.00 0.00 33 LEU A N 15
ATOM 27885 C CA . LEU A 1 35 ? -1.862 -4.317 -1.925 1.00 0.00 33 LEU A CA 15
ATOM 27886 C C . LEU A 1 35 ? -1.119 -4.792 -3.169 1.00 0.00 33 LEU A C 15
ATOM 27887 O O . LEU A 1 35 ? -0.726 -5.955 -3.264 1.00 0.00 33 LEU A O 15
ATOM 27903 N N . LEU A 1 36 ? -0.926 -3.884 -4.120 1.00 0.00 34 LEU A N 15
ATOM 27904 C CA . LEU A 1 36 ? -0.226 -4.210 -5.358 1.00 0.00 34 LEU A CA 15
ATOM 27905 C C . LEU A 1 36 ? 1.206 -4.653 -5.074 1.00 0.00 34 LEU A C 15
ATOM 27906 O O . LEU A 1 36 ? 1.719 -5.572 -5.711 1.00 0.00 34 LEU A O 15
ATOM 27922 N N . TYR A 1 37 ? 1.843 -3.994 -4.113 1.00 0.00 35 TYR A N 15
ATOM 27923 C CA . TYR A 1 37 ? 3.215 -4.320 -3.745 1.00 0.00 35 TYR A CA 15
ATOM 27924 C C . TYR A 1 37 ? 3.301 -5.721 -3.146 1.00 0.00 35 TYR A C 15
ATOM 27925 O O . TYR A 1 37 ? 4.142 -6.529 -3.543 1.00 0.00 35 TYR A O 15
ATOM 27943 N N . LEU A 1 38 ? 2.425 -6.001 -2.188 1.00 0.00 36 LEU A N 15
ATOM 27944 C CA . LEU A 1 38 ? 2.398 -7.305 -1.532 1.00 0.00 36 LEU A CA 15
ATOM 27945 C C . LEU A 1 38 ? 1.986 -8.398 -2.512 1.00 0.00 36 LEU A C 15
ATOM 27946 O O . LEU A 1 38 ? 2.372 -9.557 -2.361 1.00 0.00 36 LEU A O 15
ATOM 27962 N N . GLN A 1 39 ? 1.201 -8.021 -3.516 1.00 0.00 37 GLN A N 15
ATOM 27963 C CA . GLN A 1 39 ? 0.737 -8.970 -4.520 1.00 0.00 37 GLN A CA 15
ATOM 27964 C C . GLN A 1 39 ? 1.902 -9.775 -5.088 1.00 0.00 37 GLN A C 15
ATOM 27965 O O . GLN A 1 39 ? 1.791 -10.983 -5.301 1.00 0.00 37 GLN A O 15
ATOM 27979 N N . HIS A 1 40 ? 3.020 -9.098 -5.330 1.00 0.00 38 HIS A N 15
ATOM 27980 C CA . HIS A 1 40 ? 4.206 -9.750 -5.873 1.00 0.00 38 HIS A CA 15
ATOM 27981 C C . HIS A 1 40 ? 4.712 -10.833 -4.926 1.00 0.00 38 HIS A C 15
ATOM 27982 O O . HIS A 1 40 ? 4.917 -11.978 -5.331 1.00 0.00 38 HIS A O 15
ATOM 27996 N N . GLN A 1 41 ? 4.909 -10.465 -3.664 1.00 0.00 39 GLN A N 15
ATOM 27997 C CA . GLN A 1 41 ? 5.392 -11.406 -2.660 1.00 0.00 39 GLN A CA 15
ATOM 27998 C C . GLN A 1 41 ? 4.506 -12.646 -2.606 1.00 0.00 39 GLN A C 15
ATOM 27999 O O . GLN A 1 41 ? 4.996 -13.769 -2.475 1.00 0.00 39 GLN A O 15
ATOM 28013 N N . LEU A 1 42 ? 3.197 -12.436 -2.707 1.00 0.00 40 LEU A N 15
ATOM 28014 C CA . LEU A 1 42 ? 2.240 -13.537 -2.668 1.00 0.00 40 LEU A CA 15
ATOM 28015 C C . LEU A 1 42 ? 2.419 -14.456 -3.872 1.00 0.00 40 LEU A C 15
ATOM 28016 O O . LEU A 1 42 ? 2.492 -15.677 -3.728 1.00 0.00 40 LEU A O 15
ATOM 28032 N N . ASP A 1 43 ? 2.492 -13.863 -5.058 1.00 0.00 41 ASP A N 15
ATOM 28033 C CA . ASP A 1 43 ? 2.666 -14.627 -6.287 1.00 0.00 41 ASP A CA 15
ATOM 28034 C C . ASP A 1 43 ? 3.881 -15.545 -6.188 1.00 0.00 41 ASP A C 15
ATOM 28035 O O . ASP A 1 43 ? 3.811 -16.721 -6.543 1.00 0.00 41 ASP A O 15
ATOM 28044 N N . GLU A 1 44 ? 4.992 -14.999 -5.705 1.00 0.00 42 GLU A N 15
ATOM 28045 C CA . GLU A 1 44 ? 6.221 -15.770 -5.561 1.00 0.00 42 GLU A CA 15
ATOM 28046 C C . GLU A 1 44 ? 6.132 -16.720 -4.371 1.00 0.00 42 GLU A C 15
ATOM 28047 O O . GLU A 1 44 ? 6.766 -17.776 -4.356 1.00 0.00 42 GLU A O 15
ATOM 28059 N N . LEU A 1 45 ? 5.340 -16.338 -3.375 1.00 0.00 43 LEU A N 15
ATOM 28060 C CA . LEU A 1 45 ? 5.167 -17.155 -2.179 1.00 0.00 43 LEU A CA 15
ATOM 28061 C C . LEU A 1 45 ? 4.394 -18.431 -2.498 1.00 0.00 43 LEU A C 15
ATOM 28062 O O . LEU A 1 45 ? 4.602 -19.468 -1.870 1.00 0.00 43 LEU A O 15
ATOM 28078 N N . ASN A 1 46 ? 3.504 -18.346 -3.480 1.00 0.00 44 ASN A N 15
ATOM 28079 C CA . ASN A 1 46 ? 2.700 -19.494 -3.885 1.00 0.00 44 ASN A CA 15
ATOM 28080 C C . ASN A 1 46 ? 3.583 -20.706 -4.162 1.00 0.00 44 ASN A C 15
ATOM 28081 O O . ASN A 1 46 ? 3.254 -21.829 -3.778 1.00 0.00 44 ASN A O 15
ATOM 28092 N N . GLU A 1 47 ? 4.709 -20.472 -4.830 1.00 0.00 45 GLU A N 15
ATOM 28093 C CA . GLU A 1 47 ? 5.640 -21.545 -5.159 1.00 0.00 45 GLU A CA 15
ATOM 28094 C C . GLU A 1 47 ? 6.680 -21.718 -4.055 1.00 0.00 45 GLU A C 15
ATOM 28095 O O . GLU A 1 47 ? 6.944 -22.833 -3.607 1.00 0.00 45 GLU A O 15
ATOM 28107 N N . ASN A 1 48 ? 7.268 -20.607 -3.625 1.00 0.00 46 ASN A N 15
ATOM 28108 C CA . ASN A 1 48 ? 8.281 -20.635 -2.575 1.00 0.00 46 ASN A CA 15
ATOM 28109 C C . ASN A 1 48 ? 7.773 -21.386 -1.349 1.00 0.00 46 ASN A C 15
ATOM 28110 O O . ASN A 1 48 ? 8.527 -22.100 -0.687 1.00 0.00 46 ASN A O 15
ATOM 28121 N N . LYS A 1 49 ? 6.488 -21.223 -1.052 1.00 0.00 47 LYS A N 15
ATOM 28122 C CA . LYS A 1 49 ? 5.877 -21.886 0.094 1.00 0.00 47 LYS A CA 15
ATOM 28123 C C . LYS A 1 49 ? 6.725 -21.700 1.347 1.00 0.00 47 LYS A C 15
ATOM 28124 O O . LYS A 1 49 ? 6.804 -22.591 2.193 1.00 0.00 47 LYS A O 15
ATOM 28143 N N . SER A 1 50 ? 7.357 -20.536 1.461 1.00 0.00 48 SER A N 15
ATOM 28144 C CA . SER A 1 50 ? 8.202 -20.234 2.611 1.00 0.00 48 SER A CA 15
ATOM 28145 C C . SER A 1 50 ? 7.354 -19.926 3.841 1.00 0.00 48 SER A C 15
ATOM 28146 O O . SER A 1 50 ? 6.417 -19.130 3.781 1.00 0.00 48 SER A O 15
ATOM 28154 N N . LYS A 1 51 ? 7.690 -20.563 4.958 1.00 0.00 49 LYS A N 15
ATOM 28155 C CA . LYS A 1 51 ? 6.964 -20.357 6.205 1.00 0.00 49 LYS A CA 15
ATOM 28156 C C . LYS A 1 51 ? 7.184 -18.946 6.738 1.00 0.00 49 LYS A C 15
ATOM 28157 O O . LYS A 1 51 ? 6.287 -18.352 7.334 1.00 0.00 49 LYS A O 15
ATOM 28176 N N . GLU A 1 52 ? 8.383 -18.415 6.516 1.00 0.00 50 GLU A N 15
ATOM 28177 C CA . GLU A 1 52 ? 8.720 -17.073 6.975 1.00 0.00 50 GLU A CA 15
ATOM 28178 C C . GLU A 1 52 ? 8.074 -16.016 6.082 1.00 0.00 50 GLU A C 15
ATOM 28179 O O . GLU A 1 52 ? 7.521 -15.029 6.569 1.00 0.00 50 GLU A O 15
ATOM 28191 N N . LEU A 1 53 ? 8.151 -16.229 4.773 1.00 0.00 51 LEU A N 15
ATOM 28192 C CA . LEU A 1 53 ? 7.576 -15.296 3.811 1.00 0.00 51 LEU A CA 15
ATOM 28193 C C . LEU A 1 53 ? 6.056 -15.254 3.933 1.00 0.00 51 LEU A C 15
ATOM 28194 O O . LEU A 1 53 ? 5.443 -14.192 3.829 1.00 0.00 51 LEU A O 15
ATOM 28210 N N . GLN A 1 54 ? 5.454 -16.419 4.158 1.00 0.00 52 GLN A N 15
ATOM 28211 C CA . GLN A 1 54 ? 4.006 -16.515 4.296 1.00 0.00 52 GLN A CA 15
ATOM 28212 C C . GLN A 1 54 ? 3.548 -15.947 5.635 1.00 0.00 52 GLN A C 15
ATOM 28213 O O . GLN A 1 54 ? 2.476 -15.352 5.732 1.00 0.00 52 GLN A O 15
ATOM 28227 N N . GLU A 1 55 ? 4.367 -16.138 6.665 1.00 0.00 53 GLU A N 15
ATOM 28228 C CA . GLU A 1 55 ? 4.045 -15.645 7.999 1.00 0.00 53 GLU A CA 15
ATOM 28229 C C . GLU A 1 55 ? 4.149 -14.123 8.057 1.00 0.00 53 GLU A C 15
ATOM 28230 O O . GLU A 1 55 ? 3.386 -13.464 8.762 1.00 0.00 53 GLU A O 15
ATOM 28242 N N . LYS A 1 56 ? 5.101 -13.573 7.310 1.00 0.00 54 LYS A N 15
ATOM 28243 C CA . LYS A 1 56 ? 5.307 -12.130 7.274 1.00 0.00 54 LYS A CA 15
ATOM 28244 C C . LYS A 1 56 ? 4.231 -11.447 6.435 1.00 0.00 54 LYS A C 15
ATOM 28245 O O . LYS A 1 56 ? 3.698 -10.406 6.821 1.00 0.00 54 LYS A O 15
ATOM 28264 N N . ILE A 1 57 ? 3.918 -12.040 5.288 1.00 0.00 55 ILE A N 15
ATOM 28265 C CA . ILE A 1 57 ? 2.904 -11.491 4.397 1.00 0.00 55 ILE A CA 15
ATOM 28266 C C . ILE A 1 57 ? 1.525 -11.520 5.048 1.00 0.00 55 ILE A C 15
ATOM 28267 O O . ILE A 1 57 ? 0.837 -10.501 5.116 1.00 0.00 55 ILE A O 15
ATOM 28283 N N . ILE A 1 58 ? 1.128 -12.694 5.525 1.00 0.00 56 ILE A N 15
ATOM 28284 C CA . ILE A 1 58 ? -0.167 -12.856 6.174 1.00 0.00 56 ILE A CA 15
ATOM 28285 C C . ILE A 1 58 ? -0.342 -11.857 7.312 1.00 0.00 56 ILE A C 15
ATOM 28286 O O . ILE A 1 58 ? -1.433 -11.329 7.526 1.00 0.00 56 ILE A O 15
ATOM 28302 N N . ARG A 1 59 ? 0.742 -11.599 8.037 1.00 0.00 57 ARG A N 15
ATOM 28303 C CA . ARG A 1 59 ? 0.709 -10.662 9.153 1.00 0.00 57 ARG A CA 15
ATOM 28304 C C . ARG A 1 59 ? 0.490 -9.235 8.659 1.00 0.00 57 ARG A C 15
ATOM 28305 O O . ARG A 1 59 ? -0.416 -8.541 9.119 1.00 0.00 57 ARG A O 15
ATOM 28326 N N . GLU A 1 60 ? 1.327 -8.804 7.720 1.00 0.00 58 GLU A N 15
ATOM 28327 C CA . GLU A 1 60 ? 1.224 -7.460 7.165 1.00 0.00 58 GLU A CA 15
ATOM 28328 C C . GLU A 1 60 ? -0.143 -7.238 6.526 1.00 0.00 58 GLU A C 15
ATOM 28329 O O . GLU A 1 60 ? -0.761 -6.187 6.705 1.00 0.00 58 GLU A O 15
ATOM 28341 N N . LEU A 1 61 ? -0.610 -8.232 5.780 1.00 0.00 59 LEU A N 15
ATOM 28342 C CA . LEU A 1 61 ? -1.905 -8.146 5.114 1.00 0.00 59 LEU A CA 15
ATOM 28343 C C . LEU A 1 61 ? -3.040 -8.112 6.131 1.00 0.00 59 LEU A C 15
ATOM 28344 O O . LEU A 1 61 ? -4.049 -7.436 5.928 1.00 0.00 59 LEU A O 15
ATOM 28360 N N . ASP A 1 62 ? -2.867 -8.842 7.227 1.00 0.00 60 ASP A N 15
ATOM 28361 C CA . ASP A 1 62 ? -3.876 -8.893 8.279 1.00 0.00 60 ASP A CA 15
ATOM 28362 C C . ASP A 1 62 ? -4.062 -7.521 8.920 1.00 0.00 60 ASP A C 15
ATOM 28363 O O . ASP A 1 62 ? -5.175 -6.999 8.983 1.00 0.00 60 ASP A O 15
ATOM 28372 N N . VAL A 1 63 ? -2.964 -6.942 9.395 1.00 0.00 61 VAL A N 15
ATOM 28373 C CA . VAL A 1 63 ? -3.005 -5.631 10.032 1.00 0.00 61 VAL A CA 15
ATOM 28374 C C . VAL A 1 63 ? -3.507 -4.566 9.063 1.00 0.00 61 VAL A C 15
ATOM 28375 O O . VAL A 1 63 ? -4.288 -3.690 9.437 1.00 0.00 61 VAL A O 15
ATOM 28388 N N . VAL A 1 64 ? -3.054 -4.646 7.816 1.00 0.00 62 VAL A N 15
ATOM 28389 C CA . VAL A 1 64 ? -3.459 -3.690 6.793 1.00 0.00 62 VAL A CA 15
ATOM 28390 C C . VAL A 1 64 ? -4.943 -3.824 6.470 1.00 0.00 62 VAL A C 15
ATOM 28391 O O . VAL A 1 64 ? -5.701 -2.861 6.581 1.00 0.00 62 VAL A O 15
ATOM 28404 N N . CYS A 1 65 ? -5.350 -5.025 6.074 1.00 0.00 63 CYS A N 15
ATOM 28405 C CA . CYS A 1 65 ? -6.745 -5.287 5.736 1.00 0.00 63 CYS A CA 15
ATOM 28406 C C . CYS A 1 65 ? -7.657 -4.985 6.920 1.00 0.00 63 CYS A C 15
ATOM 28407 O O . CYS A 1 65 ? -8.831 -4.663 6.745 1.00 0.00 63 CYS A O 15
ATOM 28415 N N . ALA A 1 66 ? -7.108 -5.093 8.126 1.00 0.00 64 ALA A N 15
ATOM 28416 C CA . ALA A 1 66 ? -7.873 -4.831 9.339 1.00 0.00 64 ALA A CA 15
ATOM 28417 C C . ALA A 1 66 ? -8.160 -3.342 9.496 1.00 0.00 64 ALA A C 15
ATOM 28418 O O . ALA A 1 66 ? -9.316 -2.929 9.579 1.00 0.00 64 ALA A O 15
ATOM 28425 N N . MET A 1 67 ? -7.100 -2.541 9.540 1.00 0.00 65 MET A N 15
ATOM 28426 C CA . MET A 1 67 ? -7.239 -1.097 9.687 1.00 0.00 65 MET A CA 15
ATOM 28427 C C . MET A 1 67 ? -7.974 -0.496 8.492 1.00 0.00 65 MET A C 15
ATOM 28428 O O . MET A 1 67 ? -8.742 0.455 8.638 1.00 0.00 65 MET A O 15
ATOM 28442 N N . ILE A 1 68 ? -7.731 -1.058 7.312 1.00 0.00 66 ILE A N 15
ATOM 28443 C CA . ILE A 1 68 ? -8.370 -0.578 6.094 1.00 0.00 66 ILE A CA 15
ATOM 28444 C C . ILE A 1 68 ? -9.864 -0.882 6.098 1.00 0.00 66 ILE A C 15
ATOM 28445 O O . ILE A 1 68 ? -10.686 -0.012 5.815 1.00 0.00 66 ILE A O 15
ATOM 28461 N N . GLU A 1 69 ? -10.208 -2.124 6.425 1.00 0.00 67 GLU A N 15
ATOM 28462 C CA . GLU A 1 69 ? -11.605 -2.544 6.469 1.00 0.00 67 GLU A CA 15
ATOM 28463 C C . GLU A 1 69 ? -12.393 -1.707 7.472 1.00 0.00 67 GLU A C 15
ATOM 28464 O O . GLU A 1 69 ? -13.471 -1.201 7.163 1.00 0.00 67 GLU A O 15
ATOM 28476 N N . GLY A 1 70 ? -11.846 -1.565 8.676 1.00 0.00 68 GLY A N 15
ATOM 28477 C CA . GLY A 1 70 ? -12.510 -0.790 9.707 1.00 0.00 68 GLY A CA 15
ATOM 28478 C C . GLY A 1 70 ? -12.691 0.662 9.313 1.00 0.00 68 GLY A C 15
ATOM 28479 O O . GLY A 1 70 ? -13.798 1.196 9.377 1.00 0.00 68 GLY A O 15
ATOM 28483 N N . ALA A 1 71 ? -11.601 1.304 8.907 1.00 0.00 69 ALA A N 15
ATOM 28484 C CA . ALA A 1 71 ? -11.644 2.704 8.502 1.00 0.00 69 ALA A CA 15
ATOM 28485 C C . ALA A 1 71 ? -12.566 2.899 7.303 1.00 0.00 69 ALA A C 15
ATOM 28486 O O . ALA A 1 71 ? -13.343 3.852 7.256 1.00 0.00 69 ALA A O 15
ATOM 28493 N N . GLN A 1 72 ? -12.470 1.993 6.335 1.00 0.00 70 GLN A N 15
ATOM 28494 C CA . GLN A 1 72 ? -13.295 2.068 5.135 1.00 0.00 70 GLN A CA 15
ATOM 28495 C C . GLN A 1 72 ? -14.777 2.069 5.492 1.00 0.00 70 GLN A C 15
ATOM 28496 O O . GLN A 1 72 ? -15.531 2.942 5.063 1.00 0.00 70 GLN A O 15
ATOM 28510 N N . GLY A 1 73 ? -15.192 1.082 6.282 1.00 0.00 71 GLY A N 15
ATOM 28511 C CA . GLY A 1 73 ? -16.583 0.986 6.683 1.00 0.00 71 GLY A CA 15
ATOM 28512 C C . GLY A 1 73 ? -17.028 2.171 7.517 1.00 0.00 71 GLY A C 15
ATOM 28513 O O . GLY A 1 73 ? -18.156 2.645 7.383 1.00 0.00 71 GLY A O 15
ATOM 28517 N N . ALA A 1 74 ? -16.141 2.649 8.383 1.00 0.00 72 ALA A N 15
ATOM 28518 C CA . ALA A 1 74 ? -16.448 3.785 9.243 1.00 0.00 72 ALA A CA 15
ATOM 28519 C C . ALA A 1 74 ? -16.661 5.053 8.422 1.00 0.00 72 ALA A C 15
ATOM 28520 O O . ALA A 1 74 ? -17.746 5.636 8.432 1.00 0.00 72 ALA A O 15
ATOM 28527 N N . LEU A 1 75 ? -15.621 5.474 7.713 1.00 0.00 73 LEU A N 15
ATOM 28528 C CA . LEU A 1 75 ? -15.694 6.674 6.886 1.00 0.00 73 LEU A CA 15
ATOM 28529 C C . LEU A 1 75 ? -16.838 6.575 5.882 1.00 0.00 73 LEU A C 15
ATOM 28530 O O . LEU A 1 75 ? -17.511 7.564 5.594 1.00 0.00 73 LEU A O 15
ATOM 28546 N N . GLU A 1 76 ? -17.053 5.373 5.355 1.00 0.00 74 GLU A N 15
ATOM 28547 C CA . GLU A 1 76 ? -18.116 5.146 4.384 1.00 0.00 74 GLU A CA 15
ATOM 28548 C C . GLU A 1 76 ? -19.483 5.443 4.995 1.00 0.00 74 GLU A C 15
ATOM 28549 O O . GLU A 1 76 ? -20.273 6.203 4.433 1.00 0.00 74 GLU A O 15
ATOM 28561 N N . ARG A 1 77 ? -19.755 4.838 6.146 1.00 0.00 75 ARG A N 15
ATOM 28562 C CA . ARG A 1 77 ? -21.025 5.036 6.832 1.00 0.00 75 ARG A CA 15
ATOM 28563 C C . ARG A 1 77 ? -21.168 6.479 7.307 1.00 0.00 75 ARG A C 15
ATOM 28564 O O . ARG A 1 77 ? -22.279 6.988 7.452 1.00 0.00 75 ARG A O 15
ATOM 28585 N N . GLU A 1 78 ? -20.035 7.133 7.548 1.00 0.00 76 GLU A N 15
ATOM 28586 C CA . GLU A 1 78 ? -20.035 8.516 8.007 1.00 0.00 76 GLU A CA 15
ATOM 28587 C C . GLU A 1 78 ? -20.354 9.470 6.860 1.00 0.00 76 GLU A C 15
ATOM 28588 O O . GLU A 1 78 ? -21.222 10.337 6.981 1.00 0.00 76 GLU A O 15
ATOM 28600 N N . LEU A 1 79 ? -19.647 9.306 5.748 1.00 0.00 77 LEU A N 15
ATOM 28601 C CA . LEU A 1 79 ? -19.854 10.154 4.578 1.00 0.00 77 LEU A CA 15
ATOM 28602 C C . LEU A 1 79 ? -21.170 9.814 3.886 1.00 0.00 77 LEU A C 15
ATOM 28603 O O . LEU A 1 79 ? -21.756 10.650 3.198 1.00 0.00 77 LEU A O 15
ATOM 28619 N N . LYS A 1 80 ? -21.631 8.582 4.074 1.00 0.00 78 LYS A N 15
ATOM 28620 C CA . LYS A 1 80 ? -22.880 8.132 3.471 1.00 0.00 78 LYS A CA 15
ATOM 28621 C C . LYS A 1 80 ? -24.064 8.929 4.011 1.00 0.00 78 LYS A C 15
ATOM 28622 O O . LYS A 1 80 ? -25.149 8.915 3.432 1.00 0.00 78 LYS A O 15
ATOM 28641 N N . ARG A 1 81 ? -23.844 9.626 5.121 1.00 0.00 79 ARG A N 15
ATOM 28642 C CA . ARG A 1 81 ? -24.892 10.430 5.738 1.00 0.00 79 ARG A CA 15
ATOM 28643 C C . ARG A 1 81 ? -25.233 11.638 4.870 1.00 0.00 79 ARG A C 15
ATOM 28644 O O . ARG A 1 81 ? -26.248 12.303 5.082 1.00 0.00 79 ARG A O 15
ATOM 28665 N N . THR A 1 82 ? -24.377 11.917 3.893 1.00 0.00 80 THR A N 15
ATOM 28666 C CA . THR A 1 82 ? -24.585 13.045 2.993 1.00 0.00 80 THR A CA 15
ATOM 28667 C C . THR A 1 82 ? -25.987 13.020 2.395 1.00 0.00 80 THR A C 15
ATOM 28668 O O . THR A 1 82 ? -26.712 12.035 2.531 1.00 0.00 80 THR A O 15
ATOM 28679 N N . ASP A 1 83 ? -26.362 14.109 1.732 1.00 0.00 81 ASP A N 15
ATOM 28680 C CA . ASP A 1 83 ? -27.677 14.209 1.111 1.00 0.00 81 ASP A CA 15
ATOM 28681 C C . ASP A 1 83 ? -27.589 13.962 -0.392 1.00 0.00 81 ASP A C 15
ATOM 28682 O O . ASP A 1 83 ? -27.970 12.898 -0.881 1.00 0.00 81 ASP A O 15
ATOM 28691 N N . LEU A 1 84 ? -27.087 14.953 -1.120 1.00 0.00 82 LEU A N 15
ATOM 28692 C CA . LEU A 1 84 ? -26.949 14.845 -2.568 1.00 0.00 82 LEU A CA 15
ATOM 28693 C C . LEU A 1 84 ? -26.203 16.048 -3.137 1.00 0.00 82 LEU A C 15
ATOM 28694 O O . LEU A 1 84 ? -26.317 17.160 -2.623 1.00 0.00 82 LEU A O 15
ATOM 28710 N N . ASN A 1 85 ? -25.442 15.818 -4.201 1.00 0.00 83 ASN A N 15
ATOM 28711 C CA . ASN A 1 85 ? -24.679 16.883 -4.840 1.00 0.00 83 ASN A CA 15
ATOM 28712 C C . ASN A 1 85 ? -23.898 16.350 -6.038 1.00 0.00 83 ASN A C 15
ATOM 28713 O O . ASN A 1 85 ? -23.443 15.205 -6.036 1.00 0.00 83 ASN A O 15
ATOM 28724 N N . ILE A 1 86 ? -23.747 17.187 -7.059 1.00 0.00 84 ILE A N 15
ATOM 28725 C CA . ILE A 1 86 ? -23.021 16.800 -8.263 1.00 0.00 84 ILE A CA 15
ATOM 28726 C C . ILE A 1 86 ? -21.570 16.457 -7.942 1.00 0.00 84 ILE A C 15
ATOM 28727 O O . ILE A 1 86 ? -21.104 15.354 -8.226 1.00 0.00 84 ILE A O 15
ATOM 28743 N N . LEU A 1 87 ? -20.860 17.410 -7.348 1.00 0.00 85 LEU A N 15
ATOM 28744 C CA . LEU A 1 87 ? -19.462 17.209 -6.986 1.00 0.00 85 LEU A CA 15
ATOM 28745 C C . LEU A 1 87 ? -19.312 16.043 -6.014 1.00 0.00 85 LEU A C 15
ATOM 28746 O O . LEU A 1 87 ? -18.503 15.141 -6.232 1.00 0.00 85 LEU A O 15
ATOM 28762 N N . GLU A 1 88 ? -20.100 16.067 -4.943 1.00 0.00 86 GLU A N 15
ATOM 28763 C CA . GLU A 1 88 ? -20.056 15.011 -3.939 1.00 0.00 86 GLU A CA 15
ATOM 28764 C C . GLU A 1 88 ? -20.316 13.647 -4.572 1.00 0.00 86 GLU A C 15
ATOM 28765 O O . GLU A 1 88 ? -19.643 12.666 -4.258 1.00 0.00 86 GLU A O 15
ATOM 28777 N N . ARG A 1 89 ? -21.299 13.594 -5.466 1.00 0.00 87 ARG A N 15
ATOM 28778 C CA . ARG A 1 89 ? -21.652 12.352 -6.142 1.00 0.00 87 ARG A CA 15
ATOM 28779 C C . ARG A 1 89 ? -20.471 11.819 -6.950 1.00 0.00 87 ARG A C 15
ATOM 28780 O O . ARG A 1 89 ? -20.169 10.627 -6.914 1.00 0.00 87 ARG A O 15
ATOM 28801 N N . PHE A 1 90 ? -19.809 12.712 -7.678 1.00 0.00 88 PHE A N 15
ATOM 28802 C CA . PHE A 1 90 ? -18.662 12.332 -8.495 1.00 0.00 88 PHE A CA 15
ATOM 28803 C C . PHE A 1 90 ? -17.547 11.750 -7.632 1.00 0.00 88 PHE A C 15
ATOM 28804 O O . PHE A 1 90 ? -17.090 10.630 -7.861 1.00 0.00 88 PHE A O 15
ATOM 28821 N N . ASN A 1 91 ? -17.113 12.519 -6.639 1.00 0.00 89 ASN A N 15
ATOM 28822 C CA . ASN A 1 91 ? -16.050 12.081 -5.742 1.00 0.00 89 ASN A CA 15
ATOM 28823 C C . ASN A 1 91 ? -16.447 10.800 -5.013 1.00 0.00 89 ASN A C 15
ATOM 28824 O O . ASN A 1 91 ? -15.632 9.891 -4.846 1.00 0.00 89 ASN A O 15
ATOM 28835 N N . TYR A 1 92 ? -17.701 10.735 -4.582 1.00 0.00 90 TYR A N 15
ATOM 28836 C CA . TYR A 1 92 ? -18.206 9.567 -3.871 1.00 0.00 90 TYR A CA 15
ATOM 28837 C C . TYR A 1 92 ? -18.217 8.340 -4.777 1.00 0.00 90 TYR A C 15
ATOM 28838 O O . TYR A 1 92 ? -17.835 7.246 -4.361 1.00 0.00 90 TYR A O 15
ATOM 28856 N N . GLU A 1 93 ? -18.656 8.532 -6.016 1.00 0.00 91 GLU A N 15
ATOM 28857 C CA . GLU A 1 93 ? -18.717 7.440 -6.982 1.00 0.00 91 GLU A CA 15
ATOM 28858 C C . GLU A 1 93 ? -17.334 6.836 -7.207 1.00 0.00 91 GLU A C 15
ATOM 28859 O O . GLU A 1 93 ? -17.141 5.630 -7.063 1.00 0.00 91 GLU A O 15
ATOM 28871 N N . GLU A 1 94 ? -16.375 7.685 -7.565 1.00 0.00 92 GLU A N 15
ATOM 28872 C CA . GLU A 1 94 ? -15.010 7.235 -7.812 1.00 0.00 92 GLU A CA 15
ATOM 28873 C C . GLU A 1 94 ? -14.412 6.596 -6.562 1.00 0.00 92 GLU A C 15
ATOM 28874 O O . GLU A 1 94 ? -13.832 5.513 -6.622 1.00 0.00 92 GLU A O 15
ATOM 28886 N N . ALA A 1 95 ? -14.559 7.276 -5.430 1.00 0.00 93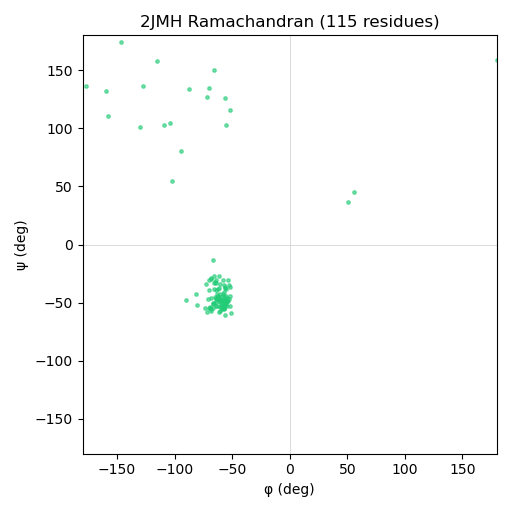 ALA A N 15
ATOM 28887 C CA . ALA A 1 95 ? -14.035 6.777 -4.165 1.00 0.00 93 ALA A CA 15
ATOM 28888 C C . ALA A 1 95 ? -14.488 5.343 -3.912 1.00 0.00 93 ALA A C 15
ATOM 28889 O O . ALA A 1 95 ? -13.677 4.472 -3.597 1.00 0.00 93 ALA A O 15
ATOM 28896 N N . GLN A 1 96 ? -15.789 5.106 -4.050 1.00 0.00 94 GLN A N 15
ATOM 28897 C CA . GLN A 1 96 ? -16.349 3.776 -3.834 1.00 0.00 94 GLN A CA 15
ATOM 28898 C C . GLN A 1 96 ? -15.829 2.791 -4.876 1.00 0.00 94 GLN A C 15
ATOM 28899 O O . GLN A 1 96 ? -15.584 1.623 -4.573 1.00 0.00 94 GLN A O 15
ATOM 28913 N N . THR A 1 97 ? -15.665 3.270 -6.105 1.00 0.00 95 THR A N 15
ATOM 28914 C CA . THR A 1 97 ? -15.177 2.430 -7.193 1.00 0.00 95 THR A CA 15
ATOM 28915 C C . THR A 1 97 ? -13.817 1.828 -6.854 1.00 0.00 95 THR A C 15
ATOM 28916 O O . THR A 1 97 ? -13.625 0.614 -6.944 1.00 0.00 95 THR A O 15
ATOM 28927 N N . LEU A 1 98 ? -12.878 2.681 -6.462 1.00 0.00 96 LEU A N 15
ATOM 28928 C CA . LEU A 1 98 ? -11.536 2.233 -6.109 1.00 0.00 96 LEU A CA 15
ATOM 28929 C C . LEU A 1 98 ? -11.563 1.371 -4.850 1.00 0.00 96 LEU A C 15
ATOM 28930 O O . LEU A 1 98 ? -10.873 0.356 -4.766 1.00 0.00 96 LEU A O 15
ATOM 28946 N N . SER A 1 99 ? -12.367 1.785 -3.875 1.00 0.00 97 SER A N 15
ATOM 28947 C CA . SER A 1 99 ? -12.483 1.052 -2.619 1.00 0.00 97 SER A CA 15
ATOM 28948 C C . SER A 1 99 ? -12.975 -0.371 -2.864 1.00 0.00 97 SER A C 15
ATOM 28949 O O . SER A 1 99 ? -12.418 -1.332 -2.332 1.00 0.00 97 SER A O 15
ATOM 28957 N N . LYS A 1 100 ? -14.021 -0.499 -3.673 1.00 0.00 98 LYS A N 15
ATOM 28958 C CA . LYS A 1 100 ? -14.588 -1.803 -3.991 1.00 0.00 98 LYS A CA 15
ATOM 28959 C C . LYS A 1 100 ? -13.571 -2.675 -4.722 1.00 0.00 98 LYS A C 15
ATOM 28960 O O . LYS A 1 100 ? -13.342 -3.825 -4.345 1.00 0.00 98 LYS A O 15
ATOM 28979 N N . ILE A 1 101 ? -12.965 -2.121 -5.766 1.00 0.00 99 ILE A N 15
ATOM 28980 C CA . ILE A 1 101 ? -11.971 -2.847 -6.547 1.00 0.00 99 ILE A CA 15
ATOM 28981 C C . ILE A 1 101 ? -10.819 -3.319 -5.667 1.00 0.00 99 ILE A C 15
ATOM 28982 O O . ILE A 1 101 ? -10.513 -4.510 -5.611 1.00 0.00 99 ILE A O 15
ATOM 28998 N N . LEU A 1 102 ? -10.183 -2.376 -4.979 1.00 0.00 100 LEU A N 15
ATOM 28999 C CA . LEU A 1 102 ? -9.064 -2.695 -4.099 1.00 0.00 100 LEU A CA 15
ATOM 29000 C C . LEU A 1 102 ? -9.491 -3.671 -3.008 1.00 0.00 100 LEU A C 15
ATOM 29001 O O . LEU A 1 102 ? -8.691 -4.482 -2.538 1.00 0.00 100 LEU A O 15
ATOM 29017 N N . LEU A 1 103 ? -10.755 -3.588 -2.609 1.00 0.00 101 LEU A N 15
ATOM 29018 C CA . LEU A 1 103 ? -11.290 -4.466 -1.573 1.00 0.00 101 LEU A CA 15
ATOM 29019 C C . LEU A 1 103 ? -11.328 -5.914 -2.053 1.00 0.00 101 LEU A C 15
ATOM 29020 O O . LEU A 1 103 ? -10.903 -6.826 -1.344 1.00 0.00 101 LEU A O 15
ATOM 29036 N N . LYS A 1 104 ? -11.838 -6.117 -3.263 1.00 0.00 102 LYS A N 15
ATOM 29037 C CA . LYS A 1 104 ? -11.930 -7.453 -3.841 1.00 0.00 102 LYS A CA 15
ATOM 29038 C C . LYS A 1 104 ? -10.544 -8.064 -4.021 1.00 0.00 102 LYS A C 15
ATOM 29039 O O . LYS A 1 104 ? -10.303 -9.207 -3.634 1.00 0.00 102 LYS A O 15
ATOM 29058 N N . ASP A 1 105 ? -9.635 -7.293 -4.610 1.00 0.00 103 ASP A N 15
ATOM 29059 C CA . ASP A 1 105 ? -8.272 -7.757 -4.839 1.00 0.00 103 ASP A CA 15
ATOM 29060 C C . ASP A 1 105 ? -7.599 -8.139 -3.525 1.00 0.00 103 ASP A C 15
ATOM 29061 O O . ASP A 1 105 ? -6.937 -9.173 -3.430 1.00 0.00 103 ASP A O 15
ATOM 29070 N N . LEU A 1 106 ? -7.772 -7.296 -2.512 1.00 0.00 104 LEU A N 15
ATOM 29071 C CA . LEU A 1 106 ? -7.180 -7.544 -1.202 1.00 0.00 104 LEU A CA 15
ATOM 29072 C C . LEU A 1 106 ? -7.711 -8.842 -0.601 1.00 0.00 104 LEU A C 15
ATOM 29073 O O . LEU A 1 106 ? -6.948 -9.655 -0.079 1.00 0.00 104 LEU A O 15
ATOM 29089 N N . LYS A 1 107 ? -9.024 -9.031 -0.679 1.00 0.00 105 LYS A N 15
ATOM 29090 C CA . LYS A 1 107 ? -9.658 -10.231 -0.147 1.00 0.00 105 LYS A CA 15
ATOM 29091 C C . LYS A 1 107 ? -9.067 -11.486 -0.783 1.00 0.00 105 LYS A C 15
ATOM 29092 O O . LYS A 1 107 ? -8.621 -12.394 -0.085 1.00 0.00 105 LYS A O 15
ATOM 29111 N N . GLU A 1 108 ? -9.068 -11.527 -2.112 1.00 0.00 106 GLU A N 15
ATOM 29112 C CA . GLU A 1 108 ? -8.531 -12.670 -2.841 1.00 0.00 106 GLU A CA 15
ATOM 29113 C C . GLU A 1 108 ? -7.093 -12.956 -2.420 1.00 0.00 106 GLU A C 15
ATOM 29114 O O . GLU A 1 108 ? -6.739 -14.094 -2.110 1.00 0.00 106 GLU A O 15
ATOM 29126 N N . THR A 1 109 ? -6.266 -11.916 -2.413 1.00 0.00 107 THR A N 15
ATOM 29127 C CA . THR A 1 109 ? -4.866 -12.054 -2.033 1.00 0.00 107 THR A CA 15
ATOM 29128 C C . THR A 1 109 ? -4.729 -12.728 -0.673 1.00 0.00 107 THR A C 15
ATOM 29129 O O . THR A 1 109 ? -4.015 -13.719 -0.530 1.00 0.00 107 THR A O 15
ATOM 29140 N N . GLU A 1 110 ? -5.421 -12.183 0.324 1.00 0.00 108 GLU A N 15
ATOM 29141 C CA . GLU A 1 110 ? -5.376 -12.733 1.674 1.00 0.00 108 GLU A CA 15
ATOM 29142 C C . GLU A 1 110 ? -5.735 -14.216 1.670 1.00 0.00 108 GLU A C 15
ATOM 29143 O O . GLU A 1 110 ? -5.030 -15.037 2.255 1.00 0.00 108 GLU A O 15
ATOM 29155 N N . GLN A 1 111 ? -6.838 -14.549 1.008 1.00 0.00 109 GLN A N 15
ATOM 29156 C CA . GLN A 1 111 ? -7.292 -15.932 0.929 1.00 0.00 109 GLN A CA 15
ATOM 29157 C C . GLN A 1 111 ? -6.176 -16.844 0.429 1.00 0.00 109 GLN A C 15
ATOM 29158 O O . GLN A 1 111 ? -5.905 -17.891 1.018 1.00 0.00 109 GLN A O 15
ATOM 29172 N N . LYS A 1 112 ? -5.531 -16.440 -0.660 1.00 0.00 110 LYS A N 15
ATOM 29173 C CA . LYS A 1 112 ? -4.443 -17.219 -1.239 1.00 0.00 110 LYS A CA 15
ATOM 29174 C C . LYS A 1 112 ? -3.325 -17.433 -0.222 1.00 0.00 110 LYS A C 15
ATOM 29175 O O . LYS A 1 112 ? -2.850 -18.552 -0.035 1.00 0.00 110 LYS A O 15
ATOM 29194 N N . VAL A 1 113 ? -2.912 -16.351 0.431 1.00 0.00 111 VAL A N 15
ATOM 29195 C CA . VAL A 1 113 ? -1.854 -16.421 1.431 1.00 0.00 111 VAL A CA 15
ATOM 29196 C C . VAL A 1 113 ? -2.186 -17.441 2.514 1.00 0.00 111 VAL A C 15
ATOM 29197 O O . VAL A 1 113 ? -1.329 -18.219 2.934 1.00 0.00 111 VAL A O 15
ATOM 29210 N N . LYS A 1 114 ? -3.436 -17.431 2.964 1.00 0.00 112 LYS A N 15
ATOM 29211 C CA . LYS A 1 114 ? -3.885 -18.356 3.998 1.00 0.00 112 LYS A CA 15
ATOM 29212 C C . LYS A 1 114 ? -3.998 -19.774 3.448 1.00 0.00 112 LYS A C 15
ATOM 29213 O O . LYS A 1 114 ? -3.847 -20.749 4.184 1.00 0.00 112 LYS A O 15
ATOM 29232 N N . ASP A 1 115 ? -4.262 -19.880 2.151 1.00 0.00 113 ASP A N 15
ATOM 29233 C CA . ASP A 1 115 ? -4.392 -21.180 1.502 1.00 0.00 113 ASP A CA 15
ATOM 29234 C C . ASP A 1 115 ? -3.055 -21.915 1.483 1.00 0.00 113 ASP A C 15
ATOM 29235 O O . ASP A 1 115 ? -2.989 -23.110 1.770 1.00 0.00 113 ASP A O 15
ATOM 29244 N N . ILE A 1 116 ? -1.993 -21.192 1.142 1.00 0.00 114 ILE A N 15
ATOM 29245 C CA . ILE A 1 116 ? -0.659 -21.775 1.086 1.00 0.00 114 ILE A CA 15
ATOM 29246 C C . ILE A 1 116 ? -0.278 -22.407 2.422 1.00 0.00 114 ILE A C 15
ATOM 29247 O O . ILE A 1 116 ? -0.453 -21.800 3.478 1.00 0.00 114 ILE A O 15
ATOM 29263 N N . GLN A 1 117 ? 0.243 -23.628 2.365 1.00 0.00 115 GLN A N 15
ATOM 29264 C CA . GLN A 1 117 ? 0.650 -24.341 3.570 1.00 0.00 115 GLN A CA 15
ATOM 29265 C C . GLN A 1 117 ? 2.164 -24.286 3.751 1.00 0.00 115 GLN A C 15
ATOM 29266 O O . GLN A 1 117 ? 2.919 -24.346 2.780 1.00 0.00 115 GLN A O 15
ATOM 29280 N N . THR A 1 118 ? 2.601 -24.170 5.001 1.00 0.00 116 THR A N 15
ATOM 29281 C CA . THR A 1 118 ? 4.024 -24.105 5.309 1.00 0.00 116 THR A CA 15
ATOM 29282 C C . THR A 1 118 ? 4.318 -24.710 6.677 1.00 0.00 116 THR A C 15
ATOM 29283 O O . THR A 1 118 ? 3.428 -25.256 7.329 1.00 0.00 116 THR A O 15
ATOM 29294 N N . GLN A 1 119 ? 5.572 -24.607 7.107 1.00 0.00 117 GLN A N 15
ATOM 29295 C CA . GLN A 1 119 ? 5.982 -25.145 8.400 1.00 0.00 117 GLN A CA 15
ATOM 29296 C C . GLN A 1 119 ? 5.068 -24.643 9.513 1.00 0.00 117 GLN A C 15
ATOM 29297 O O . GLN A 1 119 ? 4.524 -25.431 10.287 1.00 0.00 117 GLN A O 15
ATOM 29311 N N . GLN A 1 3 ? -1.709 18.354 -18.182 1.00 0.00 1 GLN A N 16
ATOM 29312 C CA . GLN A 1 3 ? -2.221 18.100 -16.841 1.00 0.00 1 GLN A CA 16
ATOM 29313 C C . GLN A 1 3 ? -1.153 17.453 -15.964 1.00 0.00 1 GLN A C 16
ATOM 29314 O O . GLN A 1 3 ? -1.439 16.530 -15.202 1.00 0.00 1 GLN A O 16
ATOM 29328 N N . GLU A 1 4 ? 0.077 17.943 -16.078 1.00 0.00 2 GLU A N 16
ATOM 29329 C CA . GLU A 1 4 ? 1.187 17.411 -15.297 1.00 0.00 2 GLU A CA 16
ATOM 29330 C C . GLU A 1 4 ? 1.033 17.769 -13.821 1.00 0.00 2 GLU A C 16
ATOM 29331 O O . GLU A 1 4 ? 0.813 18.928 -13.471 1.00 0.00 2 GLU A O 16
ATOM 29343 N N . HIS A 1 5 ? 1.151 16.764 -12.960 1.00 0.00 3 HIS A N 16
ATOM 29344 C CA . HIS A 1 5 ? 1.027 16.971 -11.521 1.00 0.00 3 HIS A CA 16
ATOM 29345 C C . HIS A 1 5 ? 2.372 16.784 -10.827 1.00 0.00 3 HIS A C 16
ATOM 29346 O O . HIS A 1 5 ? 2.962 15.704 -10.872 1.00 0.00 3 HIS A O 16
ATOM 29360 N N . LYS A 1 6 ? 2.854 17.842 -10.183 1.00 0.00 4 LYS A N 16
ATOM 29361 C CA . LYS A 1 6 ? 4.129 17.796 -9.479 1.00 0.00 4 LYS A CA 16
ATOM 29362 C C . LYS A 1 6 ? 3.973 17.129 -8.116 1.00 0.00 4 LYS A C 16
ATOM 29363 O O . LYS A 1 6 ? 2.875 17.025 -7.571 1.00 0.00 4 LYS A O 16
ATOM 29382 N N . PRO A 1 7 ? 5.099 16.667 -7.552 1.00 0.00 5 PRO A N 16
ATOM 29383 C CA . PRO A 1 7 ? 5.114 16.004 -6.244 1.00 0.00 5 PRO A CA 16
ATOM 29384 C C . PRO A 1 7 ? 4.819 16.969 -5.101 1.00 0.00 5 PRO A C 16
ATOM 29385 O O . PRO A 1 7 ? 5.635 17.834 -4.780 1.00 0.00 5 PRO A O 16
ATOM 29396 N N . LYS A 1 8 ? 3.650 16.815 -4.488 1.00 0.00 6 LYS A N 16
ATOM 29397 C CA . LYS A 1 8 ? 3.248 17.671 -3.379 1.00 0.00 6 LYS A CA 16
ATOM 29398 C C . LYS A 1 8 ? 3.779 17.131 -2.055 1.00 0.00 6 LYS A C 16
ATOM 29399 O O . LYS A 1 8 ? 3.876 15.919 -1.861 1.00 0.00 6 LYS A O 16
ATOM 29418 N N . LYS A 1 9 ? 4.121 18.038 -1.146 1.00 0.00 7 LYS A N 16
ATOM 29419 C CA . LYS A 1 9 ? 4.639 17.655 0.162 1.00 0.00 7 LYS A CA 16
ATOM 29420 C C . LYS A 1 9 ? 3.734 18.166 1.278 1.00 0.00 7 LYS A C 16
ATOM 29421 O O . LYS A 1 9 ? 3.076 19.195 1.133 1.00 0.00 7 LYS A O 16
ATOM 29440 N N . ASP A 1 10 ? 3.707 17.440 2.390 1.00 0.00 8 ASP A N 16
ATOM 29441 C CA . ASP A 1 10 ? 2.884 17.822 3.532 1.00 0.00 8 ASP A CA 16
ATOM 29442 C C . ASP A 1 10 ? 3.273 19.205 4.044 1.00 0.00 8 ASP A C 16
ATOM 29443 O O . ASP A 1 10 ? 4.438 19.462 4.345 1.00 0.00 8 ASP A O 16
ATOM 29452 N N . ASP A 1 11 ? 2.289 20.092 4.137 1.00 0.00 9 ASP A N 16
ATOM 29453 C CA . ASP A 1 11 ? 2.527 21.451 4.612 1.00 0.00 9 ASP A CA 16
ATOM 29454 C C . ASP A 1 11 ? 2.455 21.515 6.135 1.00 0.00 9 ASP A C 16
ATOM 29455 O O . ASP A 1 11 ? 3.298 22.137 6.781 1.00 0.00 9 ASP A O 16
ATOM 29464 N N . PHE A 1 12 ? 1.443 20.868 6.702 1.00 0.00 10 PHE A N 16
ATOM 29465 C CA . PHE A 1 12 ? 1.259 20.853 8.148 1.00 0.00 10 PHE A CA 16
ATOM 29466 C C . PHE A 1 12 ? 0.688 19.515 8.610 1.00 0.00 10 PHE A C 16
ATOM 29467 O O . PHE A 1 12 ? -0.436 19.153 8.262 1.00 0.00 10 PHE A O 16
ATOM 29484 N N . ARG A 1 13 ? 1.473 18.784 9.396 1.00 0.00 11 ARG A N 16
ATOM 29485 C CA . ARG A 1 13 ? 1.049 17.485 9.905 1.00 0.00 11 ARG A CA 16
ATOM 29486 C C . ARG A 1 13 ? 0.127 17.649 11.109 1.00 0.00 11 ARG A C 16
ATOM 29487 O O . ARG A 1 13 ? -0.714 16.791 11.381 1.00 0.00 11 ARG A O 16
ATOM 29508 N N . ASN A 1 14 ? 0.291 18.755 11.828 1.00 0.00 12 ASN A N 16
ATOM 29509 C CA . ASN A 1 14 ? -0.527 19.029 13.004 1.00 0.00 12 ASN A CA 16
ATOM 29510 C C . ASN A 1 14 ? -1.832 19.713 12.613 1.00 0.00 12 ASN A C 16
ATOM 29511 O O . ASN A 1 14 ? -2.839 19.594 13.308 1.00 0.00 12 ASN A O 16
ATOM 29522 N N . GLU A 1 15 ? -1.806 20.429 11.493 1.00 0.00 13 GLU A N 16
ATOM 29523 C CA . GLU A 1 15 ? -2.988 21.133 11.009 1.00 0.00 13 GLU A CA 16
ATOM 29524 C C . GLU A 1 15 ? -3.575 20.433 9.787 1.00 0.00 13 GLU A C 16
ATOM 29525 O O . GLU A 1 15 ? -3.909 21.075 8.790 1.00 0.00 13 GLU A O 16
ATOM 29537 N N . PHE A 1 16 ? -3.698 19.113 9.871 1.00 0.00 14 PHE A N 16
ATOM 29538 C CA . PHE A 1 16 ? -4.244 18.324 8.772 1.00 0.00 14 PHE A CA 16
ATOM 29539 C C . PHE A 1 16 ? -5.761 18.471 8.697 1.00 0.00 14 PHE A C 16
ATOM 29540 O O . PHE A 1 16 ? -6.441 18.522 9.723 1.00 0.00 14 PHE A O 16
ATOM 29557 N N . ASP A 1 17 ? -6.283 18.539 7.478 1.00 0.00 15 ASP A N 16
ATOM 29558 C CA . ASP A 1 17 ? -7.719 18.679 7.268 1.00 0.00 15 ASP A CA 16
ATOM 29559 C C . ASP A 1 17 ? -8.462 17.436 7.747 1.00 0.00 15 ASP A C 16
ATOM 29560 O O . ASP A 1 17 ? -9.378 17.523 8.567 1.00 0.00 15 ASP A O 16
ATOM 29569 N N . HIS A 1 18 ? -8.064 16.278 7.227 1.00 0.00 16 HIS A N 16
ATOM 29570 C CA . HIS A 1 18 ? -8.693 15.016 7.601 1.00 0.00 16 HIS A CA 16
ATOM 29571 C C . HIS A 1 18 ? -10.161 14.998 7.186 1.00 0.00 16 HIS A C 16
ATOM 29572 O O . HIS A 1 18 ? -11.023 14.541 7.937 1.00 0.00 16 HIS A O 16
ATOM 29586 N N . LEU A 1 19 ? -10.438 15.498 5.986 1.00 0.00 17 LEU A N 16
ATOM 29587 C CA . LEU A 1 19 ? -11.803 15.538 5.472 1.00 0.00 17 LEU A CA 16
ATOM 29588 C C . LEU A 1 19 ? -12.283 14.142 5.090 1.00 0.00 17 LEU A C 16
ATOM 29589 O O . LEU A 1 19 ? -11.483 13.217 4.943 1.00 0.00 17 LEU A O 16
ATOM 29605 N N . LEU A 1 20 ? -13.594 13.996 4.929 1.00 0.00 18 LEU A N 16
ATOM 29606 C CA . LEU A 1 20 ? -14.181 12.714 4.561 1.00 0.00 18 LEU A CA 16
ATOM 29607 C C . LEU A 1 20 ? -13.491 12.131 3.331 1.00 0.00 18 LEU A C 16
ATOM 29608 O O . LEU A 1 20 ? -12.712 11.182 3.436 1.00 0.00 18 LEU A O 16
ATOM 29624 N N . ILE A 1 21 ? -13.780 12.704 2.168 1.00 0.00 19 ILE A N 16
ATOM 29625 C CA . ILE A 1 21 ? -13.185 12.244 0.921 1.00 0.00 19 ILE A CA 16
ATOM 29626 C C . ILE A 1 21 ? -11.665 12.178 1.028 1.00 0.00 19 ILE A C 16
ATOM 29627 O O . ILE A 1 21 ? -11.032 11.284 0.468 1.00 0.00 19 ILE A O 16
ATOM 29643 N N . GLU A 1 22 ? -11.086 13.130 1.753 1.00 0.00 20 GLU A N 16
ATOM 29644 C CA . GLU A 1 22 ? -9.640 13.179 1.935 1.00 0.00 20 GLU A CA 16
ATOM 29645 C C . GLU A 1 22 ? -9.125 11.879 2.546 1.00 0.00 20 GLU A C 16
ATOM 29646 O O . GLU A 1 22 ? -8.219 11.244 2.007 1.00 0.00 20 GLU A O 16
ATOM 29658 N N . GLN A 1 23 ? -9.709 11.491 3.675 1.00 0.00 21 GLN A N 16
ATOM 29659 C CA . GLN A 1 23 ? -9.308 10.267 4.361 1.00 0.00 21 GLN A CA 16
ATOM 29660 C C . GLN A 1 23 ? -9.581 9.043 3.494 1.00 0.00 21 GLN A C 16
ATOM 29661 O O . GLN A 1 23 ? -8.774 8.117 3.439 1.00 0.00 21 GLN A O 16
ATOM 29675 N N . ALA A 1 24 ? -10.727 9.046 2.820 1.00 0.00 22 ALA A N 16
ATOM 29676 C CA . ALA A 1 24 ? -11.106 7.935 1.954 1.00 0.00 22 ALA A CA 16
ATOM 29677 C C . ALA A 1 24 ? -10.117 7.774 0.804 1.00 0.00 22 ALA A C 16
ATOM 29678 O O . ALA A 1 24 ? -9.733 6.658 0.457 1.00 0.00 22 ALA A O 16
ATOM 29685 N N . ASN A 1 25 ? -9.711 8.894 0.217 1.00 0.00 23 ASN A N 16
ATOM 29686 C CA . ASN A 1 25 ? -8.769 8.876 -0.896 1.00 0.00 23 ASN A CA 16
ATOM 29687 C C . ASN A 1 25 ? -7.399 8.380 -0.440 1.00 0.00 23 ASN A C 16
ATOM 29688 O O . ASN A 1 25 ? -6.745 7.604 -1.137 1.00 0.00 23 ASN A O 16
ATOM 29699 N N . HIS A 1 26 ? -6.973 8.833 0.735 1.00 0.00 24 HIS A N 16
ATOM 29700 C CA . HIS A 1 26 ? -5.682 8.435 1.284 1.00 0.00 24 HIS A CA 16
ATOM 29701 C C . HIS A 1 26 ? -5.663 6.942 1.600 1.00 0.00 24 HIS A C 16
ATOM 29702 O O . HIS A 1 26 ? -4.659 6.265 1.379 1.00 0.00 24 HIS A O 16
ATOM 29716 N N . ALA A 1 27 ? -6.777 6.438 2.118 1.00 0.00 25 ALA A N 16
ATOM 29717 C CA . ALA A 1 27 ? -6.889 5.026 2.462 1.00 0.00 25 ALA A CA 16
ATOM 29718 C C . ALA A 1 27 ? -6.858 4.152 1.213 1.00 0.00 25 ALA A C 16
ATOM 29719 O O . ALA A 1 27 ? -6.085 3.197 1.131 1.00 0.00 25 ALA A O 16
ATOM 29726 N N . ILE A 1 28 ? -7.702 4.485 0.243 1.00 0.00 26 ILE A N 16
ATOM 29727 C CA . ILE A 1 28 ? -7.769 3.730 -1.003 1.00 0.00 26 ILE A CA 16
ATOM 29728 C C . ILE A 1 28 ? -6.461 3.833 -1.779 1.00 0.00 26 ILE A C 16
ATOM 29729 O O . ILE A 1 28 ? -6.066 2.897 -2.474 1.00 0.00 26 ILE A O 16
ATOM 29745 N N . GLU A 1 29 ? -5.793 4.976 -1.656 1.00 0.00 27 GLU A N 16
ATOM 29746 C CA . GLU A 1 29 ? -4.528 5.199 -2.346 1.00 0.00 27 GLU A CA 16
ATOM 29747 C C . GLU A 1 29 ? -3.434 4.296 -1.783 1.00 0.00 27 GLU A C 16
ATOM 29748 O O . GLU A 1 29 ? -2.811 3.526 -2.514 1.00 0.00 27 GLU A O 16
ATOM 29760 N N . LYS A 1 30 ? -3.206 4.397 -0.478 1.00 0.00 28 LYS A N 16
ATOM 29761 C CA . LYS A 1 30 ? -2.189 3.590 0.186 1.00 0.00 28 LYS A CA 16
ATOM 29762 C C . LYS A 1 30 ? -2.488 2.102 0.033 1.00 0.00 28 LYS A C 16
ATOM 29763 O O . LYS A 1 30 ? -1.580 1.289 -0.132 1.00 0.00 28 LYS A O 16
ATOM 29782 N N . GLY A 1 31 ? -3.771 1.754 0.089 1.00 0.00 29 GLY A N 16
ATOM 29783 C CA . GLY A 1 31 ? -4.167 0.363 -0.045 1.00 0.00 29 GLY A CA 16
ATOM 29784 C C . GLY A 1 31 ? -3.911 -0.180 -1.437 1.00 0.00 29 GLY A C 16
ATOM 29785 O O . GLY A 1 31 ? -3.422 -1.299 -1.591 1.00 0.00 29 GLY A O 16
ATOM 29789 N N . GLU A 1 32 ? -4.241 0.613 -2.452 1.00 0.00 30 GLU A N 16
ATOM 29790 C CA . GLU A 1 32 ? -4.044 0.201 -3.837 1.00 0.00 30 GLU A CA 16
ATOM 29791 C C . GLU A 1 32 ? -2.560 0.036 -4.150 1.00 0.00 30 GLU A C 16
ATOM 29792 O O . GLU A 1 32 ? -2.159 -0.912 -4.824 1.00 0.00 30 GLU A O 16
ATOM 29804 N N . HIS A 1 33 ? -1.750 0.968 -3.657 1.00 0.00 31 HIS A N 16
ATOM 29805 C CA . HIS A 1 33 ? -0.310 0.926 -3.883 1.00 0.00 31 HIS A CA 16
ATOM 29806 C C . HIS A 1 33 ? 0.312 -0.292 -3.206 1.00 0.00 31 HIS A C 16
ATOM 29807 O O . HIS A 1 33 ? 1.008 -1.079 -3.846 1.00 0.00 31 HIS A O 16
ATOM 29821 N N . GLN A 1 34 ? 0.054 -0.439 -1.910 1.00 0.00 32 GLN A N 16
ATOM 29822 C CA . GLN A 1 34 ? 0.590 -1.560 -1.149 1.00 0.00 32 GLN A CA 16
ATOM 29823 C C . GLN A 1 34 ? 0.086 -2.887 -1.705 1.00 0.00 32 GLN A C 16
ATOM 29824 O O . GLN A 1 34 ? 0.796 -3.894 -1.678 1.00 0.00 32 GLN A O 16
ATOM 29838 N N . LEU A 1 35 ? -1.143 -2.884 -2.210 1.00 0.00 33 LEU A N 16
ATOM 29839 C CA . LEU A 1 35 ? -1.743 -4.087 -2.773 1.00 0.00 33 LEU A CA 16
ATOM 29840 C C . LEU A 1 35 ? -1.031 -4.500 -4.058 1.00 0.00 33 LEU A C 16
ATOM 29841 O O . LEU A 1 35 ? -0.681 -5.668 -4.238 1.00 0.00 33 LEU A O 16
ATOM 29857 N N . LEU A 1 36 ? -0.820 -3.537 -4.947 1.00 0.00 34 LEU A N 16
ATOM 29858 C CA . LEU A 1 36 ? -0.148 -3.800 -6.214 1.00 0.00 34 LEU A CA 16
ATOM 29859 C C . LEU A 1 36 ? 1.269 -4.317 -5.984 1.00 0.00 34 LEU A C 16
ATOM 29860 O O . LEU A 1 36 ? 1.710 -5.262 -6.637 1.00 0.00 34 LEU A O 16
ATOM 29876 N N . TYR A 1 37 ? 1.975 -3.690 -5.048 1.00 0.00 35 TYR A N 16
ATOM 29877 C CA . TYR A 1 37 ? 3.342 -4.087 -4.730 1.00 0.00 35 TYR A CA 16
ATOM 29878 C C . TYR A 1 37 ? 3.365 -5.427 -4.001 1.00 0.00 35 TYR A C 16
ATOM 29879 O O . TYR A 1 37 ? 4.245 -6.258 -4.232 1.00 0.00 35 TYR A O 16
ATOM 29897 N N . LEU A 1 38 ? 2.392 -5.630 -3.120 1.00 0.00 36 LEU A N 16
ATOM 29898 C CA . LEU A 1 38 ? 2.299 -6.869 -2.357 1.00 0.00 36 LEU A CA 16
ATOM 29899 C C . LEU A 1 38 ? 1.957 -8.046 -3.266 1.00 0.00 36 LEU A C 16
ATOM 29900 O O . LEU A 1 38 ? 2.345 -9.183 -2.998 1.00 0.00 36 LEU A O 16
ATOM 29916 N N . GLN A 1 39 ? 1.229 -7.763 -4.342 1.00 0.00 37 GLN A N 16
ATOM 29917 C CA . GLN A 1 39 ? 0.837 -8.798 -5.292 1.00 0.00 37 GLN A CA 16
ATOM 29918 C C . GLN A 1 39 ? 2.046 -9.614 -5.737 1.00 0.00 37 GLN A C 16
ATOM 29919 O O . GLN A 1 39 ? 1.936 -10.812 -6.003 1.00 0.00 37 GLN A O 16
ATOM 29933 N N . HIS A 1 40 ? 3.200 -8.958 -5.817 1.00 0.00 38 HIS A N 16
ATOM 29934 C CA . HIS A 1 40 ? 4.430 -9.624 -6.231 1.00 0.00 38 HIS A CA 16
ATOM 29935 C C . HIS A 1 40 ? 4.842 -10.685 -5.215 1.00 0.00 38 HIS A C 16
ATOM 29936 O O . HIS A 1 40 ? 5.066 -11.842 -5.568 1.00 0.00 38 HIS A O 16
ATOM 29950 N N . GLN A 1 41 ? 4.939 -10.282 -3.951 1.00 0.00 39 GLN A N 16
ATOM 29951 C CA . GLN A 1 41 ? 5.326 -11.198 -2.885 1.00 0.00 39 GLN A CA 16
ATOM 29952 C C . GLN A 1 41 ? 4.370 -12.385 -2.815 1.00 0.00 39 GLN A C 16
ATOM 29953 O O . GLN A 1 41 ? 4.793 -13.525 -2.625 1.00 0.00 39 GLN A O 16
ATOM 29967 N N . LEU A 1 42 ? 3.080 -12.109 -2.968 1.00 0.00 40 LEU A N 16
ATOM 29968 C CA . LEU A 1 42 ? 2.063 -13.154 -2.921 1.00 0.00 40 LEU A CA 16
ATOM 29969 C C . LEU A 1 42 ? 2.220 -14.118 -4.092 1.00 0.00 40 LEU A C 16
ATOM 29970 O O . LEU A 1 42 ? 2.106 -15.333 -3.927 1.00 0.00 40 LEU A O 16
ATOM 29986 N N . ASP A 1 43 ? 2.483 -13.570 -5.272 1.00 0.00 41 ASP A N 16
ATOM 29987 C CA . ASP A 1 43 ? 2.659 -14.382 -6.471 1.00 0.00 41 ASP A CA 16
ATOM 29988 C C . ASP A 1 43 ? 3.814 -15.363 -6.297 1.00 0.00 41 ASP A C 16
ATOM 29989 O O . ASP A 1 43 ? 3.661 -16.562 -6.525 1.00 0.00 41 ASP A O 16
ATOM 29998 N N . GLU A 1 44 ? 4.970 -14.843 -5.894 1.00 0.00 42 GLU A N 16
ATOM 29999 C CA . GLU A 1 44 ? 6.150 -15.675 -5.693 1.00 0.00 42 GLU A CA 16
ATOM 30000 C C . GLU A 1 44 ? 5.978 -16.579 -4.476 1.00 0.00 42 GLU A C 16
ATOM 30001 O O . GLU A 1 44 ? 6.570 -17.657 -4.401 1.00 0.00 42 GLU A O 16
ATOM 30013 N N . LEU A 1 45 ? 5.165 -16.133 -3.526 1.00 0.00 43 LEU A N 16
ATOM 30014 C CA . LEU A 1 45 ? 4.914 -16.901 -2.310 1.00 0.00 43 LEU A CA 16
ATOM 30015 C C . LEU A 1 45 ? 4.073 -18.138 -2.612 1.00 0.00 43 LEU A C 16
ATOM 30016 O O . LEU A 1 45 ? 4.230 -19.177 -1.973 1.00 0.00 43 LEU A O 16
ATOM 30032 N N . ASN A 1 46 ? 3.182 -18.016 -3.590 1.00 0.00 44 ASN A N 16
ATOM 30033 C CA . ASN A 1 46 ? 2.316 -19.125 -3.976 1.00 0.00 44 ASN A CA 16
ATOM 30034 C C . ASN A 1 46 ? 3.141 -20.337 -4.398 1.00 0.00 44 ASN A C 16
ATOM 30035 O O . ASN A 1 46 ? 2.808 -21.473 -4.064 1.00 0.00 44 ASN A O 16
ATOM 30046 N N . GLU A 1 47 ? 4.220 -20.085 -5.133 1.00 0.00 45 GLU A N 16
ATOM 30047 C CA . GLU A 1 47 ? 5.092 -21.156 -5.601 1.00 0.00 45 GLU A CA 16
ATOM 30048 C C . GLU A 1 47 ? 6.202 -21.434 -4.590 1.00 0.00 45 GLU A C 16
ATOM 30049 O O . GLU A 1 47 ? 6.463 -22.583 -4.238 1.00 0.00 45 GLU A O 16
ATOM 30061 N N . ASN A 1 48 ? 6.853 -20.371 -4.129 1.00 0.00 46 ASN A N 16
ATOM 30062 C CA . ASN A 1 48 ? 7.936 -20.498 -3.161 1.00 0.00 46 ASN A CA 16
ATOM 30063 C C . ASN A 1 48 ? 7.461 -21.225 -1.906 1.00 0.00 46 ASN A C 16
ATOM 30064 O O . ASN A 1 48 ? 8.210 -21.985 -1.293 1.00 0.00 46 ASN A O 16
ATOM 30075 N N . LYS A 1 49 ? 6.210 -20.985 -1.529 1.00 0.00 47 LYS A N 16
ATOM 30076 C CA . LYS A 1 49 ? 5.632 -21.617 -0.348 1.00 0.00 47 LYS A CA 16
ATOM 30077 C C . LYS A 1 49 ? 6.464 -21.314 0.893 1.00 0.00 47 LYS A C 16
ATOM 30078 O O . LYS A 1 49 ? 6.509 -22.110 1.831 1.00 0.00 47 LYS A O 16
ATOM 30097 N N . SER A 1 50 ? 7.121 -20.159 0.893 1.00 0.00 48 SER A N 16
ATOM 30098 C CA . SER A 1 50 ? 7.954 -19.752 2.019 1.00 0.00 48 SER A CA 16
ATOM 30099 C C . SER A 1 50 ? 7.108 -19.532 3.270 1.00 0.00 48 SER A C 16
ATOM 30100 O O . SER A 1 50 ? 6.174 -18.729 3.268 1.00 0.00 48 SER A O 16
ATOM 30108 N N . LYS A 1 51 ? 7.441 -20.249 4.336 1.00 0.00 49 LYS A N 16
ATOM 30109 C CA . LYS A 1 51 ? 6.715 -20.133 5.595 1.00 0.00 49 LYS A CA 16
ATOM 30110 C C . LYS A 1 51 ? 6.848 -18.727 6.172 1.00 0.00 49 LYS A C 16
ATOM 30111 O O . LYS A 1 51 ? 5.867 -18.133 6.615 1.00 0.00 49 LYS A O 16
ATOM 30130 N N . GLU A 1 52 ? 8.070 -18.203 6.162 1.00 0.00 50 GLU A N 16
ATOM 30131 C CA . GLU A 1 52 ? 8.330 -16.866 6.686 1.00 0.00 50 GLU A CA 16
ATOM 30132 C C . GLU A 1 52 ? 7.648 -15.804 5.828 1.00 0.00 50 GLU A C 16
ATOM 30133 O O . GLU A 1 52 ? 7.102 -14.829 6.346 1.00 0.00 50 GLU A O 16
ATOM 30145 N N . LEU A 1 53 ? 7.684 -16.000 4.515 1.00 0.00 51 LEU A N 16
ATOM 30146 C CA . LEU A 1 53 ? 7.070 -15.059 3.584 1.00 0.00 51 LEU A CA 16
ATOM 30147 C C . LEU A 1 53 ? 5.558 -15.007 3.781 1.00 0.00 51 LEU A C 16
ATOM 30148 O O . LEU A 1 53 ? 4.954 -13.936 3.737 1.00 0.00 51 LEU A O 16
ATOM 30164 N N . GLN A 1 54 ? 4.954 -16.170 4.002 1.00 0.00 52 GLN A N 16
ATOM 30165 C CA . GLN A 1 54 ? 3.513 -16.256 4.208 1.00 0.00 52 GLN A CA 16
ATOM 30166 C C . GLN A 1 54 ? 3.124 -15.695 5.571 1.00 0.00 52 GLN A C 16
ATOM 30167 O O . GLN A 1 54 ? 2.036 -15.144 5.737 1.00 0.00 52 GLN A O 16
ATOM 30181 N N . GLU A 1 55 ? 4.019 -15.840 6.543 1.00 0.00 53 GLU A N 16
ATOM 30182 C CA . GLU A 1 55 ? 3.767 -15.347 7.893 1.00 0.00 53 GLU A CA 16
ATOM 30183 C C . GLU A 1 55 ? 3.840 -13.824 7.939 1.00 0.00 53 GLU A C 16
ATOM 30184 O O . GLU A 1 55 ? 3.087 -13.176 8.666 1.00 0.00 53 GLU A O 16
ATOM 30196 N N . LYS A 1 56 ? 4.754 -13.258 7.158 1.00 0.00 54 LYS A N 16
ATOM 30197 C CA . LYS A 1 56 ? 4.927 -11.811 7.106 1.00 0.00 54 LYS A CA 16
ATOM 30198 C C . LYS A 1 56 ? 3.810 -11.157 6.301 1.00 0.00 54 LYS A C 16
ATOM 30199 O O . LYS A 1 56 ? 3.286 -10.111 6.685 1.00 0.00 54 LYS A O 16
ATOM 30218 N N . ILE A 1 57 ? 3.449 -11.779 5.183 1.00 0.00 55 ILE A N 16
ATOM 30219 C CA . ILE A 1 57 ? 2.392 -11.258 4.327 1.00 0.00 55 ILE A CA 16
ATOM 30220 C C . ILE A 1 57 ? 1.043 -11.294 5.035 1.00 0.00 55 ILE A C 16
ATOM 30221 O O . ILE A 1 57 ? 0.323 -10.295 5.071 1.00 0.00 55 ILE A O 16
ATOM 30237 N N . ILE A 1 58 ? 0.706 -12.450 5.597 1.00 0.00 56 ILE A N 16
ATOM 30238 C CA . ILE A 1 58 ? -0.556 -12.614 6.307 1.00 0.00 56 ILE A CA 16
ATOM 30239 C C . ILE A 1 58 ? -0.654 -11.652 7.486 1.00 0.00 56 ILE A C 16
ATOM 30240 O O . ILE A 1 58 ? -1.736 -11.167 7.816 1.00 0.00 56 ILE A O 16
ATOM 30256 N N . ARG A 1 59 ? 0.484 -11.378 8.115 1.00 0.00 57 ARG A N 16
ATOM 30257 C CA . ARG A 1 59 ? 0.527 -10.472 9.256 1.00 0.00 57 ARG A CA 16
ATOM 30258 C C . ARG A 1 59 ? 0.234 -9.038 8.824 1.00 0.00 57 ARG A C 16
ATOM 30259 O O . ARG A 1 59 ? -0.653 -8.384 9.372 1.00 0.00 57 ARG A O 16
ATOM 30280 N N . GLU A 1 60 ? 0.986 -8.557 7.838 1.00 0.00 58 GLU A N 16
ATOM 30281 C CA . GLU A 1 60 ? 0.806 -7.201 7.334 1.00 0.00 58 GLU A CA 16
ATOM 30282 C C . GLU A 1 60 ? -0.563 -7.041 6.679 1.00 0.00 58 GLU A C 16
ATOM 30283 O O . GLU A 1 60 ? -1.222 -6.012 6.837 1.00 0.00 58 GLU A O 16
ATOM 30295 N N . LEU A 1 61 ? -0.985 -8.063 5.944 1.00 0.00 59 LEU A N 16
ATOM 30296 C CA . LEU A 1 61 ? -2.275 -8.036 5.265 1.00 0.00 59 LEU A CA 16
ATOM 30297 C C . LEU A 1 61 ? -3.421 -8.049 6.270 1.00 0.00 59 LEU A C 16
ATOM 30298 O O . LEU A 1 61 ? -4.464 -7.436 6.046 1.00 0.00 59 LEU A O 16
ATOM 30314 N N . ASP A 1 62 ? -3.219 -8.750 7.381 1.00 0.00 60 ASP A N 16
ATOM 30315 C CA . ASP A 1 62 ? -4.233 -8.840 8.425 1.00 0.00 60 ASP A CA 16
ATOM 30316 C C . ASP A 1 62 ? -4.413 -7.497 9.125 1.00 0.00 60 ASP A C 16
ATOM 30317 O O . ASP A 1 62 ? -5.524 -6.971 9.206 1.00 0.00 60 ASP A O 16
ATOM 30326 N N . VAL A 1 63 ? -3.314 -6.947 9.630 1.00 0.00 61 VAL A N 16
ATOM 30327 C CA . VAL A 1 63 ? -3.350 -5.664 10.323 1.00 0.00 61 VAL A CA 16
ATOM 30328 C C . VAL A 1 63 ? -3.895 -4.565 9.419 1.00 0.00 61 VAL A C 16
ATOM 30329 O O . VAL A 1 63 ? -4.715 -3.750 9.839 1.00 0.00 61 VAL A O 16
ATOM 30342 N N . VAL A 1 64 ? -3.432 -4.549 8.173 1.00 0.00 62 VAL A N 16
ATOM 30343 C CA . VAL A 1 64 ? -3.873 -3.551 7.206 1.00 0.00 62 VAL A CA 16
ATOM 30344 C C . VAL A 1 64 ? -5.351 -3.726 6.872 1.00 0.00 62 VAL A C 16
ATOM 30345 O O . VAL A 1 64 ? -6.145 -2.795 7.015 1.00 0.00 62 VAL A O 16
ATOM 30358 N N . CYS A 1 65 ? -5.712 -4.923 6.425 1.00 0.00 63 CYS A N 16
ATOM 30359 C CA . CYS A 1 65 ? -7.095 -5.221 6.069 1.00 0.00 63 CYS A CA 16
ATOM 30360 C C . CYS A 1 65 ? -8.037 -4.891 7.222 1.00 0.00 63 CYS A C 16
ATOM 30361 O O . CYS A 1 65 ? -9.192 -4.522 7.007 1.00 0.00 63 CYS A O 16
ATOM 30369 N N . ALA A 1 66 ? -7.535 -5.026 8.445 1.00 0.00 64 ALA A N 16
ATOM 30370 C CA . ALA A 1 66 ? -8.332 -4.742 9.633 1.00 0.00 64 ALA A CA 16
ATOM 30371 C C . ALA A 1 66 ? -8.565 -3.244 9.791 1.00 0.00 64 ALA A C 16
ATOM 30372 O O . ALA A 1 66 ? -9.706 -2.784 9.824 1.00 0.00 64 ALA A O 16
ATOM 30379 N N . MET A 1 67 ? -7.477 -2.487 9.889 1.00 0.00 65 MET A N 16
ATOM 30380 C CA . MET A 1 67 ? -7.565 -1.039 10.044 1.00 0.00 65 MET A CA 16
ATOM 30381 C C . MET A 1 67 ? -8.299 -0.410 8.863 1.00 0.00 65 MET A C 16
ATOM 30382 O O . MET A 1 67 ? -9.087 0.521 9.035 1.00 0.00 65 MET A O 16
ATOM 30396 N N . ILE A 1 68 ? -8.035 -0.923 7.666 1.00 0.00 66 ILE A N 16
ATOM 30397 C CA . ILE A 1 68 ? -8.670 -0.411 6.459 1.00 0.00 66 ILE A CA 16
ATOM 30398 C C . ILE A 1 68 ? -10.166 -0.707 6.458 1.00 0.00 66 ILE A C 16
ATOM 30399 O O . ILE A 1 68 ? -10.983 0.172 6.190 1.00 0.00 66 ILE A O 16
ATOM 30415 N N . GLU A 1 69 ? -10.517 -1.954 6.760 1.00 0.00 67 GLU A N 16
ATOM 30416 C CA . GLU A 1 69 ? -11.916 -2.366 6.794 1.00 0.00 67 GLU A CA 16
ATOM 30417 C C . GLU A 1 69 ? -12.719 -1.484 7.745 1.00 0.00 67 GLU A C 16
ATOM 30418 O O . GLU A 1 69 ? -13.761 -0.942 7.375 1.00 0.00 67 GLU A O 16
ATOM 30430 N N . GLY A 1 70 ? -12.229 -1.346 8.972 1.00 0.00 68 GLY A N 16
ATOM 30431 C CA . GLY A 1 70 ? -12.914 -0.530 9.958 1.00 0.00 68 GLY A CA 16
ATOM 30432 C C . GLY A 1 70 ? -12.982 0.930 9.555 1.00 0.00 68 GLY A C 16
ATOM 30433 O O . GLY A 1 70 ? -14.035 1.559 9.655 1.00 0.00 68 GLY A O 16
ATOM 30437 N N . ALA A 1 71 ? -11.855 1.469 9.101 1.00 0.00 69 ALA A N 16
ATOM 30438 C CA . ALA A 1 71 ? -11.791 2.864 8.682 1.00 0.00 69 ALA A CA 16
ATOM 30439 C C . ALA A 1 71 ? -12.756 3.137 7.533 1.00 0.00 69 ALA A C 16
ATOM 30440 O O . ALA A 1 71 ? -13.610 4.019 7.623 1.00 0.00 69 ALA A O 16
ATOM 30447 N N . GLN A 1 72 ? -12.613 2.375 6.453 1.00 0.00 70 GLN A N 16
ATOM 30448 C CA . GLN A 1 72 ? -13.471 2.537 5.285 1.00 0.00 70 GLN A CA 16
ATOM 30449 C C . GLN A 1 72 ? -14.932 2.288 5.645 1.00 0.00 70 GLN A C 16
ATOM 30450 O O . GLN A 1 72 ? -15.835 2.896 5.071 1.00 0.00 70 GLN A O 16
ATOM 30464 N N . GLY A 1 73 ? -15.157 1.390 6.599 1.00 0.00 71 GLY A N 16
ATOM 30465 C CA . GLY A 1 73 ? -16.511 1.076 7.018 1.00 0.00 71 GLY A CA 16
ATOM 30466 C C . GLY A 1 73 ? -17.205 2.258 7.667 1.00 0.00 71 GLY A C 16
ATOM 30467 O O . GLY A 1 73 ? -18.315 2.622 7.281 1.00 0.00 71 GLY A O 16
ATOM 30471 N N . ALA A 1 74 ? -16.551 2.859 8.655 1.00 0.00 72 ALA A N 16
ATOM 30472 C CA . ALA A 1 74 ? -17.112 4.006 9.358 1.00 0.00 72 ALA A CA 16
ATOM 30473 C C . ALA A 1 74 ? -17.169 5.230 8.450 1.00 0.00 72 ALA A C 16
ATOM 30474 O O . ALA A 1 74 ? -18.158 5.964 8.443 1.00 0.00 72 ALA A O 16
ATOM 30481 N N . LEU A 1 75 ? -16.103 5.446 7.687 1.00 0.00 73 LEU A N 16
ATOM 30482 C CA . LEU A 1 75 ? -16.033 6.583 6.776 1.00 0.00 73 LEU A CA 16
ATOM 30483 C C . LEU A 1 75 ? -17.137 6.509 5.726 1.00 0.00 73 LEU A C 16
ATOM 30484 O O . LEU A 1 75 ? -17.873 7.474 5.517 1.00 0.00 73 LEU A O 16
ATOM 30500 N N . GLU A 1 76 ? -17.247 5.359 5.070 1.00 0.00 74 GLU A N 16
ATOM 30501 C CA . GLU A 1 76 ? -18.263 5.159 4.043 1.00 0.00 74 GLU A CA 16
ATOM 30502 C C . GLU A 1 76 ? -19.665 5.277 4.635 1.00 0.00 74 GLU A C 16
ATOM 30503 O O . GLU A 1 76 ? -20.533 5.946 4.074 1.00 0.00 74 GLU A O 16
ATOM 30515 N N . ARG A 1 77 ? -19.878 4.621 5.771 1.00 0.00 75 ARG A N 16
ATOM 30516 C CA . ARG A 1 77 ? -21.175 4.650 6.438 1.00 0.00 75 ARG A CA 16
ATOM 30517 C C . ARG A 1 77 ? -21.499 6.056 6.934 1.00 0.00 75 ARG A C 16
ATOM 30518 O O . ARG A 1 77 ? -22.666 6.426 7.058 1.00 0.00 75 ARG A O 16
ATOM 30539 N N . GLU A 1 78 ? -20.459 6.834 7.215 1.00 0.00 76 GLU A N 16
ATOM 30540 C CA . GLU A 1 78 ? -20.635 8.198 7.698 1.00 0.00 76 GLU A CA 16
ATOM 30541 C C . GLU A 1 78 ? -20.996 9.139 6.552 1.00 0.00 76 GLU A C 16
ATOM 30542 O O . GLU A 1 78 ? -21.982 9.874 6.624 1.00 0.00 76 GLU A O 16
ATOM 30554 N N . LEU A 1 79 ? -20.189 9.113 5.497 1.00 0.00 77 LEU A N 16
ATOM 30555 C CA . LEU A 1 79 ? -20.423 9.963 4.335 1.00 0.00 77 LEU A CA 16
ATOM 30556 C C . LEU A 1 79 ? -21.710 9.568 3.620 1.00 0.00 77 LEU A C 16
ATOM 30557 O O . LEU A 1 79 ? -22.389 10.408 3.030 1.00 0.00 77 LEU A O 16
ATOM 30573 N N . LYS A 1 80 ? -22.044 8.282 3.680 1.00 0.00 78 LYS A N 16
ATOM 30574 C CA . LYS A 1 80 ? -23.253 7.775 3.042 1.00 0.00 78 LYS A CA 16
ATOM 30575 C C . LYS A 1 80 ? -24.501 8.327 3.723 1.00 0.00 78 LYS A C 16
ATOM 30576 O O . LYS A 1 80 ? -25.608 8.214 3.198 1.00 0.00 78 LYS A O 16
ATOM 30595 N N . ARG A 1 81 ? -24.314 8.924 4.897 1.00 0.00 79 ARG A N 16
ATOM 30596 C CA . ARG A 1 81 ? -25.425 9.494 5.649 1.00 0.00 79 ARG A CA 16
ATOM 30597 C C . ARG A 1 81 ? -26.262 10.418 4.769 1.00 0.00 79 ARG A C 16
ATOM 30598 O O . ARG A 1 81 ? -27.462 10.206 4.591 1.00 0.00 79 ARG A O 16
ATOM 30619 N N . THR A 1 82 ? -25.620 11.444 4.220 1.00 0.00 80 THR A N 16
ATOM 30620 C CA . THR A 1 82 ? -26.304 12.402 3.361 1.00 0.00 80 THR A CA 16
ATOM 30621 C C . THR A 1 82 ? -25.312 13.178 2.503 1.00 0.00 80 THR A C 16
ATOM 30622 O O . THR A 1 82 ? -24.303 13.676 3.002 1.00 0.00 80 THR A O 16
ATOM 30633 N N . ASP A 1 83 ? -25.604 13.278 1.211 1.00 0.00 81 ASP A N 16
ATOM 30634 C CA . ASP A 1 83 ? -24.738 13.996 0.283 1.00 0.00 81 ASP A CA 16
ATOM 30635 C C . ASP A 1 83 ? -25.317 13.976 -1.127 1.00 0.00 81 ASP A C 16
ATOM 30636 O O . ASP A 1 83 ? -25.685 12.921 -1.644 1.00 0.00 81 ASP A O 16
ATOM 30645 N N . LEU A 1 84 ? -25.395 15.150 -1.746 1.00 0.00 82 LEU A N 16
ATOM 30646 C CA . LEU A 1 84 ? -25.931 15.268 -3.098 1.00 0.00 82 LEU A CA 16
ATOM 30647 C C . LEU A 1 84 ? -25.291 16.438 -3.836 1.00 0.00 82 LEU A C 16
ATOM 30648 O O . LEU A 1 84 ? -25.510 17.598 -3.490 1.00 0.00 82 LEU A O 16
ATOM 30664 N N . ASN A 1 85 ? -24.500 16.126 -4.858 1.00 0.00 83 ASN A N 16
ATOM 30665 C CA . ASN A 1 85 ? -23.829 17.151 -5.647 1.00 0.00 83 ASN A CA 16
ATOM 30666 C C . ASN A 1 85 ? -22.990 16.523 -6.756 1.00 0.00 83 ASN A C 16
ATOM 30667 O O . ASN A 1 85 ? -22.639 15.345 -6.689 1.00 0.00 83 ASN A O 16
ATOM 30678 N N . ILE A 1 86 ? -22.673 17.317 -7.773 1.00 0.00 84 ILE A N 16
ATOM 30679 C CA . ILE A 1 86 ? -21.875 16.839 -8.894 1.00 0.00 84 ILE A CA 16
ATOM 30680 C C . ILE A 1 86 ? -20.487 16.403 -8.436 1.00 0.00 84 ILE A C 16
ATOM 30681 O O . ILE A 1 86 ? -20.080 15.261 -8.651 1.00 0.00 84 ILE A O 16
ATOM 30697 N N . LEU A 1 87 ? -19.766 17.319 -7.799 1.00 0.00 85 LEU A N 16
ATOM 30698 C CA . LEU A 1 87 ? -18.423 17.030 -7.307 1.00 0.00 85 LEU A CA 16
ATOM 30699 C C . LEU A 1 87 ? -18.456 15.924 -6.258 1.00 0.00 85 LEU A C 16
ATOM 30700 O O . LEU A 1 87 ? -17.656 14.989 -6.303 1.00 0.00 85 LEU A O 16
ATOM 30716 N N . GLU A 1 88 ? -19.386 16.036 -5.315 1.00 0.00 86 GLU A N 16
ATOM 30717 C CA . GLU A 1 88 ? -19.523 15.042 -4.256 1.00 0.00 86 GLU A CA 16
ATOM 30718 C C . GLU A 1 88 ? -19.814 13.662 -4.838 1.00 0.00 86 GLU A C 16
ATOM 30719 O O . GLU A 1 88 ? -19.263 12.658 -4.386 1.00 0.00 86 GLU A O 16
ATOM 30731 N N . ARG A 1 89 ? -20.683 13.621 -5.841 1.00 0.00 87 ARG A N 16
ATOM 30732 C CA . ARG A 1 89 ? -21.049 12.364 -6.484 1.00 0.00 87 ARG A CA 16
ATOM 30733 C C . ARG A 1 89 ? -19.842 11.733 -7.171 1.00 0.00 87 ARG A C 16
ATOM 30734 O O . ARG A 1 89 ? -19.603 10.532 -7.051 1.00 0.00 87 ARG A O 16
ATOM 30755 N N . PHE A 1 90 ? -19.084 12.553 -7.894 1.00 0.00 88 PHE A N 16
ATOM 30756 C CA . PHE A 1 90 ? -17.903 12.075 -8.603 1.00 0.00 88 PHE A CA 16
ATOM 30757 C C . PHE A 1 90 ? -16.891 11.476 -7.630 1.00 0.00 88 PHE A C 16
ATOM 30758 O O . PHE A 1 90 ? -16.481 10.325 -7.777 1.00 0.00 88 PHE A O 16
ATOM 30775 N N . ASN A 1 91 ? -16.494 12.265 -6.637 1.00 0.00 89 ASN A N 16
ATOM 30776 C CA . ASN A 1 91 ? -15.530 11.813 -5.641 1.00 0.00 89 ASN A CA 16
ATOM 30777 C C . ASN A 1 91 ? -16.038 10.571 -4.915 1.00 0.00 89 ASN A C 16
ATOM 30778 O O . ASN A 1 91 ? -15.289 9.621 -4.690 1.00 0.00 89 ASN A O 16
ATOM 30789 N N . TYR A 1 92 ? -17.315 10.587 -4.552 1.00 0.00 90 TYR A N 16
ATOM 30790 C CA . TYR A 1 92 ? -17.925 9.464 -3.849 1.00 0.00 90 TYR A CA 16
ATOM 30791 C C . TYR A 1 92 ? -17.915 8.209 -4.717 1.00 0.00 90 TYR A C 16
ATOM 30792 O O . TYR A 1 92 ? -17.570 7.123 -4.254 1.00 0.00 90 TYR A O 16
ATOM 30810 N N . GLU A 1 93 ? -18.298 8.369 -5.981 1.00 0.00 91 GLU A N 16
ATOM 30811 C CA . GLU A 1 93 ? -18.334 7.249 -6.915 1.00 0.00 91 GLU A CA 16
ATOM 30812 C C . GLU A 1 93 ? -16.965 6.584 -7.020 1.00 0.00 91 GLU A C 16
ATOM 30813 O O . GLU A 1 93 ? -16.835 5.376 -6.827 1.00 0.00 91 GLU A O 16
ATOM 30825 N N . GLU A 1 94 ? -15.947 7.382 -7.326 1.00 0.00 92 GLU A N 16
ATOM 30826 C CA . GLU A 1 94 ? -14.588 6.869 -7.457 1.00 0.00 92 GLU A CA 16
ATOM 30827 C C . GLU A 1 94 ? -14.096 6.286 -6.136 1.00 0.00 92 GLU A C 16
ATOM 30828 O O . GLU A 1 94 ? -13.392 5.277 -6.114 1.00 0.00 92 GLU A O 16
ATOM 30840 N N . ALA A 1 95 ? -14.473 6.929 -5.035 1.00 0.00 93 ALA A N 16
ATOM 30841 C CA . ALA A 1 95 ? -14.072 6.474 -3.710 1.00 0.00 93 ALA A CA 16
ATOM 30842 C C . ALA A 1 95 ? -14.524 5.039 -3.462 1.00 0.00 93 ALA A C 16
ATOM 30843 O O . ALA A 1 95 ? -13.716 4.175 -3.120 1.00 0.00 93 ALA A O 16
ATOM 30850 N N . GLN A 1 96 ? -15.818 4.793 -3.636 1.00 0.00 94 GLN A N 16
ATOM 30851 C CA . GLN A 1 96 ? -16.377 3.462 -3.429 1.00 0.00 94 GLN A CA 16
ATOM 30852 C C . GLN A 1 96 ? -15.832 2.477 -4.459 1.00 0.00 94 GLN A C 16
ATOM 30853 O O . GLN A 1 96 ? -15.642 1.297 -4.165 1.00 0.00 94 GLN A O 16
ATOM 30867 N N . THR A 1 97 ? -15.583 2.971 -5.668 1.00 0.00 95 THR A N 16
ATOM 30868 C CA . THR A 1 97 ? -15.062 2.134 -6.743 1.00 0.00 95 THR A CA 16
ATOM 30869 C C . THR A 1 97 ? -13.699 1.559 -6.378 1.00 0.00 95 THR A C 16
ATOM 30870 O O . THR A 1 97 ? -13.483 0.349 -6.458 1.00 0.00 95 THR A O 16
ATOM 30881 N N . LEU A 1 98 ? -12.781 2.431 -5.978 1.00 0.00 96 LEU A N 16
ATOM 30882 C CA . LEU A 1 98 ? -11.436 2.009 -5.601 1.00 0.00 96 LEU A CA 16
ATOM 30883 C C . LEU A 1 98 ? -11.467 1.161 -4.334 1.00 0.00 96 LEU A C 16
ATOM 30884 O O . LEU A 1 98 ? -10.776 0.147 -4.237 1.00 0.00 96 LEU A O 16
ATOM 30900 N N . SER A 1 99 ? -12.275 1.582 -3.366 1.00 0.00 97 SER A N 16
ATOM 30901 C CA . SER A 1 99 ? -12.396 0.861 -2.104 1.00 0.00 97 SER A CA 16
ATOM 30902 C C . SER A 1 99 ? -12.869 -0.570 -2.338 1.00 0.00 97 SER A C 16
ATOM 30903 O O . SER A 1 99 ? -12.346 -1.515 -1.746 1.00 0.00 97 SER A O 16
ATOM 30911 N N . LYS A 1 100 ? -13.863 -0.723 -3.207 1.00 0.00 98 LYS A N 16
ATOM 30912 C CA . LYS A 1 100 ? -14.408 -2.038 -3.523 1.00 0.00 98 LYS A CA 16
ATOM 30913 C C . LYS A 1 100 ? -13.364 -2.907 -4.220 1.00 0.00 98 LYS A C 16
ATOM 30914 O O . LYS A 1 100 ? -13.129 -4.049 -3.822 1.00 0.00 98 LYS A O 16
ATOM 30933 N N . ILE A 1 101 ? -12.741 -2.358 -5.257 1.00 0.00 99 ILE A N 16
ATOM 30934 C CA . ILE A 1 101 ? -11.722 -3.083 -6.006 1.00 0.00 99 ILE A CA 16
ATOM 30935 C C . ILE A 1 101 ? -10.592 -3.543 -5.091 1.00 0.00 99 ILE A C 16
ATOM 30936 O O . ILE A 1 101 ? -10.205 -4.712 -5.105 1.00 0.00 99 ILE A O 16
ATOM 30952 N N . LEU A 1 102 ? -10.067 -2.616 -4.296 1.00 0.00 100 LEU A N 16
ATOM 30953 C CA . LEU A 1 102 ? -8.981 -2.927 -3.373 1.00 0.00 100 LEU A CA 16
ATOM 30954 C C . LEU A 1 102 ? -9.399 -4.011 -2.386 1.00 0.00 100 LEU A C 16
ATOM 30955 O O . LEU A 1 102 ? -8.646 -4.950 -2.122 1.00 0.00 100 LEU A O 16
ATOM 30971 N N . LEU A 1 103 ? -10.605 -3.878 -1.845 1.00 0.00 101 LEU A N 16
ATOM 30972 C CA . LEU A 1 103 ? -11.126 -4.849 -0.888 1.00 0.00 101 LEU A CA 16
ATOM 30973 C C . LEU A 1 103 ? -11.117 -6.255 -1.480 1.00 0.00 101 LEU A C 16
ATOM 30974 O O . LEU A 1 103 ? -10.672 -7.208 -0.839 1.00 0.00 101 LEU A O 16
ATOM 30990 N N . LYS A 1 104 ? -11.611 -6.378 -2.707 1.00 0.00 102 LYS A N 16
ATOM 30991 C CA . LYS A 1 104 ? -11.658 -7.666 -3.388 1.00 0.00 102 LYS A CA 16
ATOM 30992 C C . LYS A 1 104 ? -10.256 -8.242 -3.561 1.00 0.00 102 LYS A C 16
ATOM 30993 O O . LYS A 1 104 ? -9.986 -9.373 -3.157 1.00 0.00 102 LYS A O 16
ATOM 31012 N N . ASP A 1 105 ? -9.369 -7.457 -4.161 1.00 0.00 103 ASP A N 16
ATOM 31013 C CA . ASP A 1 105 ? -7.993 -7.887 -4.384 1.00 0.00 103 ASP A CA 16
ATOM 31014 C C . ASP A 1 105 ? -7.346 -8.336 -3.077 1.00 0.00 103 ASP A C 16
ATOM 31015 O O . ASP A 1 105 ? -6.690 -9.376 -3.022 1.00 0.00 103 ASP A O 16
ATOM 31024 N N . LEU A 1 106 ? -7.533 -7.543 -2.028 1.00 0.00 104 LEU A N 16
ATOM 31025 C CA . LEU A 1 106 ? -6.966 -7.857 -0.722 1.00 0.00 104 LEU A CA 16
ATOM 31026 C C . LEU A 1 106 ? -7.457 -9.215 -0.226 1.00 0.00 104 LEU A C 16
ATOM 31027 O O . LEU A 1 106 ? -6.662 -10.068 0.167 1.00 0.00 104 LEU A O 16
ATOM 31043 N N . LYS A 1 107 ? -8.770 -9.408 -0.252 1.00 0.00 105 LYS A N 16
ATOM 31044 C CA . LYS A 1 107 ? -9.368 -10.662 0.190 1.00 0.00 105 LYS A CA 16
ATOM 31045 C C . LYS A 1 107 ? -8.740 -11.849 -0.533 1.00 0.00 105 LYS A C 16
ATOM 31046 O O . LYS A 1 107 ? -8.319 -12.819 0.097 1.00 0.00 105 LYS A O 16
ATOM 31065 N N . GLU A 1 108 ? -8.677 -11.764 -1.858 1.00 0.00 106 GLU A N 16
ATOM 31066 C CA . GLU A 1 108 ? -8.098 -12.831 -2.665 1.00 0.00 106 GLU A CA 16
ATOM 31067 C C . GLU A 1 108 ? -6.671 -13.137 -2.221 1.00 0.00 106 GLU A C 16
ATOM 31068 O O . GLU A 1 108 ? -6.303 -14.296 -2.025 1.00 0.00 106 GLU A O 16
ATOM 31080 N N . THR A 1 109 ? -5.869 -12.088 -2.064 1.00 0.00 107 THR A N 16
ATOM 31081 C CA . THR A 1 109 ? -4.482 -12.242 -1.645 1.00 0.00 107 THR A CA 16
ATOM 31082 C C . THR A 1 109 ? -4.385 -13.034 -0.346 1.00 0.00 107 THR A C 16
ATOM 31083 O O . THR A 1 109 ? -3.661 -14.026 -0.267 1.00 0.00 107 THR A O 16
ATOM 31094 N N . GLU A 1 110 ? -5.120 -12.590 0.669 1.00 0.00 108 GLU A N 16
ATOM 31095 C CA . GLU A 1 110 ? -5.115 -13.260 1.965 1.00 0.00 108 GLU A CA 16
ATOM 31096 C C . GLU A 1 110 ? -5.452 -14.740 1.813 1.00 0.00 108 GLU A C 16
ATOM 31097 O O . GLU A 1 110 ? -4.713 -15.605 2.281 1.00 0.00 108 GLU A O 16
ATOM 31109 N N . GLN A 1 111 ? -6.573 -15.022 1.158 1.00 0.00 109 GLN A N 16
ATOM 31110 C CA . GLN A 1 111 ? -7.009 -16.397 0.946 1.00 0.00 109 GLN A CA 16
ATOM 31111 C C . GLN A 1 111 ? -5.874 -17.247 0.383 1.00 0.00 109 GLN A C 16
ATOM 31112 O O . GLN A 1 111 ? -5.595 -18.338 0.883 1.00 0.00 109 GLN A O 16
ATOM 31126 N N . LYS A 1 112 ? -5.222 -16.742 -0.658 1.00 0.00 110 LYS A N 16
ATOM 31127 C CA . LYS A 1 112 ? -4.116 -17.453 -1.287 1.00 0.00 110 LYS A CA 16
ATOM 31128 C C . LYS A 1 112 ? -3.000 -17.722 -0.283 1.00 0.00 110 LYS A C 16
ATOM 31129 O O . LYS A 1 112 ? -2.477 -18.834 -0.205 1.00 0.00 110 LYS A O 16
ATOM 31148 N N . VAL A 1 113 ? -2.641 -16.698 0.484 1.00 0.00 111 VAL A N 16
ATOM 31149 C CA . VAL A 1 113 ? -1.589 -16.826 1.486 1.00 0.00 111 VAL A CA 16
ATOM 31150 C C . VAL A 1 113 ? -1.940 -17.889 2.520 1.00 0.00 111 VAL A C 16
ATOM 31151 O O . VAL A 1 113 ? -1.197 -18.850 2.717 1.00 0.00 111 VAL A O 16
ATOM 31164 N N . LYS A 1 114 ? -3.081 -17.711 3.180 1.00 0.00 112 LYS A N 16
ATOM 31165 C CA . LYS A 1 114 ? -3.534 -18.656 4.193 1.00 0.00 112 LYS A CA 16
ATOM 31166 C C . LYS A 1 114 ? -3.785 -20.031 3.582 1.00 0.00 112 LYS A C 16
ATOM 31167 O O . LYS A 1 114 ? -3.784 -21.042 4.285 1.00 0.00 112 LYS A O 16
ATOM 31186 N N . ASP A 1 115 ? -3.998 -20.061 2.271 1.00 0.00 113 ASP A N 16
ATOM 31187 C CA . ASP A 1 115 ? -4.247 -21.313 1.565 1.00 0.00 113 ASP A CA 16
ATOM 31188 C C . ASP A 1 115 ? -2.966 -22.131 1.442 1.00 0.00 113 ASP A C 16
ATOM 31189 O O . ASP A 1 115 ? -2.933 -23.309 1.802 1.00 0.00 113 ASP A O 16
ATOM 31198 N N . ILE A 1 116 ? -1.914 -21.501 0.930 1.00 0.00 114 ILE A N 16
ATOM 31199 C CA . ILE A 1 116 ? -0.632 -22.171 0.760 1.00 0.00 114 ILE A CA 16
ATOM 31200 C C . ILE A 1 116 ? -0.122 -22.731 2.084 1.00 0.00 114 ILE A C 16
ATOM 31201 O O . ILE A 1 116 ? -0.075 -22.023 3.089 1.00 0.00 114 ILE A O 16
ATOM 31217 N N . GLN A 1 117 ? 0.258 -24.004 2.075 1.00 0.00 115 GLN A N 16
ATOM 31218 C CA . GLN A 1 117 ? 0.766 -24.657 3.276 1.00 0.00 115 GLN A CA 16
ATOM 31219 C C . GLN A 1 117 ? 2.279 -24.501 3.384 1.00 0.00 115 GLN A C 16
ATOM 31220 O O . GLN A 1 117 ? 2.996 -24.595 2.387 1.00 0.00 115 GLN A O 16
ATOM 31234 N N . THR A 1 118 ? 2.760 -24.260 4.599 1.00 0.00 116 THR A N 16
ATOM 31235 C CA . THR A 1 118 ? 4.187 -24.088 4.837 1.00 0.00 116 THR A CA 16
ATOM 31236 C C . THR A 1 118 ? 4.594 -24.671 6.184 1.00 0.00 116 THR A C 16
ATOM 31237 O O . THR A 1 118 ? 3.771 -25.242 6.898 1.00 0.00 116 THR A O 16
ATOM 31248 N N . GLN A 1 119 ? 5.870 -24.523 6.528 1.00 0.00 117 GLN A N 16
ATOM 31249 C CA . GLN A 1 119 ? 6.386 -25.036 7.791 1.00 0.00 117 GLN A CA 16
ATOM 31250 C C . GLN A 1 119 ? 6.751 -23.894 8.734 1.00 0.00 117 GLN A C 16
ATOM 31251 O O . GLN A 1 119 ? 6.860 -24.086 9.945 1.00 0.00 117 GLN A O 16
ATOM 31265 N N . GLN A 1 3 ? 6.064 1.260 -12.368 1.00 0.00 1 GLN A N 17
ATOM 31266 C CA . GLN A 1 3 ? 7.023 0.591 -11.497 1.00 0.00 1 GLN A CA 17
ATOM 31267 C C . GLN A 1 3 ? 8.055 1.579 -10.963 1.00 0.00 1 GLN A C 17
ATOM 31268 O O . GLN A 1 3 ? 9.191 1.207 -10.675 1.00 0.00 1 GLN A O 17
ATOM 31282 N N . GLU A 1 4 ? 7.650 2.839 -10.836 1.00 0.00 2 GLU A N 17
ATOM 31283 C CA . GLU A 1 4 ? 8.541 3.880 -10.338 1.00 0.00 2 GLU A CA 17
ATOM 31284 C C . GLU A 1 4 ? 8.507 3.943 -8.814 1.00 0.00 2 GLU A C 17
ATOM 31285 O O . GLU A 1 4 ? 7.592 3.419 -8.180 1.00 0.00 2 GLU A O 17
ATOM 31297 N N . HIS A 1 5 ? 9.514 4.587 -8.232 1.00 0.00 3 HIS A N 17
ATOM 31298 C CA . HIS A 1 5 ? 9.601 4.718 -6.782 1.00 0.00 3 HIS A CA 17
ATOM 31299 C C . HIS A 1 5 ? 9.581 6.186 -6.367 1.00 0.00 3 HIS A C 17
ATOM 31300 O O . HIS A 1 5 ? 10.357 6.996 -6.873 1.00 0.00 3 HIS A O 17
ATOM 31314 N N . LYS A 1 6 ? 8.687 6.523 -5.443 1.00 0.00 4 LYS A N 17
ATOM 31315 C CA . LYS A 1 6 ? 8.564 7.893 -4.959 1.00 0.00 4 LYS A CA 17
ATOM 31316 C C . LYS A 1 6 ? 9.381 8.096 -3.688 1.00 0.00 4 LYS A C 17
ATOM 31317 O O . LYS A 1 6 ? 9.742 7.144 -2.995 1.00 0.00 4 LYS A O 17
ATOM 31336 N N . PRO A 1 7 ? 9.679 9.364 -3.370 1.00 0.00 5 PRO A N 17
ATOM 31337 C CA . PRO A 1 7 ? 10.454 9.721 -2.178 1.00 0.00 5 PRO A CA 17
ATOM 31338 C C . PRO A 1 7 ? 9.678 9.476 -0.888 1.00 0.00 5 PRO A C 17
ATOM 31339 O O . PRO A 1 7 ? 8.458 9.318 -0.905 1.00 0.00 5 PRO A O 17
ATOM 31350 N N . LYS A 1 8 ? 10.395 9.448 0.231 1.00 0.00 6 LYS A N 17
ATOM 31351 C CA . LYS A 1 8 ? 9.775 9.225 1.532 1.00 0.00 6 LYS A CA 17
ATOM 31352 C C . LYS A 1 8 ? 10.701 9.669 2.659 1.00 0.00 6 LYS A C 17
ATOM 31353 O O . LYS A 1 8 ? 11.901 9.396 2.635 1.00 0.00 6 LYS A O 17
ATOM 31372 N N . LYS A 1 9 ? 10.136 10.352 3.649 1.00 0.00 7 LYS A N 17
ATOM 31373 C CA . LYS A 1 9 ? 10.909 10.832 4.788 1.00 0.00 7 LYS A CA 17
ATOM 31374 C C . LYS A 1 9 ? 9.991 11.274 5.922 1.00 0.00 7 LYS A C 17
ATOM 31375 O O . LYS A 1 9 ? 8.827 11.608 5.697 1.00 0.00 7 LYS A O 17
ATOM 31394 N N . ASP A 1 10 ? 10.521 11.275 7.140 1.00 0.00 8 ASP A N 17
ATOM 31395 C CA . ASP A 1 10 ? 9.749 11.679 8.310 1.00 0.00 8 ASP A CA 17
ATOM 31396 C C . ASP A 1 10 ? 9.199 13.092 8.136 1.00 0.00 8 ASP A C 17
ATOM 31397 O O . ASP A 1 10 ? 8.193 13.457 8.746 1.00 0.00 8 ASP A O 17
ATOM 31406 N N . ASP A 1 11 ? 9.865 13.882 7.301 1.00 0.00 9 ASP A N 17
ATOM 31407 C CA . ASP A 1 11 ? 9.443 15.255 7.048 1.00 0.00 9 ASP A CA 17
ATOM 31408 C C . ASP A 1 11 ? 8.600 15.338 5.780 1.00 0.00 9 ASP A C 17
ATOM 31409 O O . ASP A 1 11 ? 8.605 16.355 5.084 1.00 0.00 9 ASP A O 17
ATOM 31418 N N . PHE A 1 12 ? 7.879 14.263 5.483 1.00 0.00 10 PHE A N 17
ATOM 31419 C CA . PHE A 1 12 ? 7.031 14.213 4.296 1.00 0.00 10 PHE A CA 17
ATOM 31420 C C . PHE A 1 12 ? 6.013 15.349 4.308 1.00 0.00 10 PHE A C 17
ATOM 31421 O O . PHE A 1 12 ? 6.024 16.199 5.199 1.00 0.00 10 PHE A O 17
ATOM 31438 N N . ARG A 1 13 ? 5.133 15.358 3.311 1.00 0.00 11 ARG A N 17
ATOM 31439 C CA . ARG A 1 13 ? 4.109 16.390 3.205 1.00 0.00 11 ARG A CA 17
ATOM 31440 C C . ARG A 1 13 ? 3.015 16.180 4.249 1.00 0.00 11 ARG A C 17
ATOM 31441 O O . ARG A 1 13 ? 2.977 15.153 4.924 1.00 0.00 11 ARG A O 17
ATOM 31462 N N . ASN A 1 14 ? 2.130 17.163 4.374 1.00 0.00 12 ASN A N 17
ATOM 31463 C CA . ASN A 1 14 ? 1.037 17.086 5.337 1.00 0.00 12 ASN A CA 17
ATOM 31464 C C . ASN A 1 14 ? -0.211 17.781 4.799 1.00 0.00 12 ASN A C 17
ATOM 31465 O O . ASN A 1 14 ? -0.148 18.515 3.813 1.00 0.00 12 ASN A O 17
ATOM 31476 N N . GLU A 1 15 ? -1.343 17.544 5.455 1.00 0.00 13 GLU A N 17
ATOM 31477 C CA . GLU A 1 15 ? -2.605 18.147 5.041 1.00 0.00 13 GLU A CA 17
ATOM 31478 C C . GLU A 1 15 ? -3.323 18.775 6.233 1.00 0.00 13 GLU A C 17
ATOM 31479 O O . GLU A 1 15 ? -3.132 18.361 7.376 1.00 0.00 13 GLU A O 17
ATOM 31491 N N . PHE A 1 16 ? -4.150 19.778 5.955 1.00 0.00 14 PHE A N 17
ATOM 31492 C CA . PHE A 1 16 ? -4.897 20.465 7.002 1.00 0.00 14 PHE A CA 17
ATOM 31493 C C . PHE A 1 16 ? -6.398 20.248 6.833 1.00 0.00 14 PHE A C 17
ATOM 31494 O O . PHE A 1 16 ? -7.165 20.374 7.786 1.00 0.00 14 PHE A O 17
ATOM 31511 N N . ASP A 1 17 ? -6.808 19.925 5.611 1.00 0.00 15 ASP A N 17
ATOM 31512 C CA . ASP A 1 17 ? -8.217 19.690 5.315 1.00 0.00 15 ASP A CA 17
ATOM 31513 C C . ASP A 1 17 ? -8.676 18.352 5.888 1.00 0.00 15 ASP A C 17
ATOM 31514 O O . ASP A 1 17 ? -9.661 18.286 6.624 1.00 0.00 15 ASP A O 17
ATOM 31523 N N . HIS A 1 18 ? -7.957 17.289 5.543 1.00 0.00 16 HIS A N 17
ATOM 31524 C CA . HIS A 1 18 ? -8.292 15.952 6.022 1.00 0.00 16 HIS A CA 17
ATOM 31525 C C . HIS A 1 18 ? -9.803 15.744 6.039 1.00 0.00 16 HIS A C 17
ATOM 31526 O O . HIS A 1 18 ? -10.348 15.152 6.972 1.00 0.00 16 HIS A O 17
ATOM 31540 N N . LEU A 1 19 ? -10.474 16.233 5.003 1.00 0.00 17 LEU A N 17
ATOM 31541 C CA . LEU A 1 19 ? -11.923 16.101 4.897 1.00 0.00 17 LEU A CA 17
ATOM 31542 C C . LEU A 1 19 ? -12.322 14.648 4.661 1.00 0.00 17 LEU A C 17
ATOM 31543 O O . LEU A 1 19 ? -11.467 13.769 4.547 1.00 0.00 17 LEU A O 17
ATOM 31559 N N . LEU A 1 20 ? -13.625 14.403 4.584 1.00 0.00 18 LEU A N 17
ATOM 31560 C CA . LEU A 1 20 ? -14.139 13.056 4.357 1.00 0.00 18 LEU A CA 17
ATOM 31561 C C . LEU A 1 20 ? -13.479 12.421 3.138 1.00 0.00 18 LEU A C 17
ATOM 31562 O O . LEU A 1 20 ? -12.718 11.460 3.261 1.00 0.00 18 LEU A O 17
ATOM 31578 N N . ILE A 1 21 ? -13.775 12.963 1.962 1.00 0.00 19 ILE A N 17
ATOM 31579 C CA . ILE A 1 21 ? -13.209 12.452 0.720 1.00 0.00 19 ILE A CA 17
ATOM 31580 C C . ILE A 1 21 ? -11.691 12.334 0.815 1.00 0.00 19 ILE A C 17
ATOM 31581 O O . ILE A 1 21 ? -11.107 11.346 0.374 1.00 0.00 19 ILE A O 17
ATOM 31597 N N . GLU A 1 22 ? -11.060 13.351 1.396 1.00 0.00 20 GLU A N 17
ATOM 31598 C CA . GLU A 1 22 ? -9.610 13.360 1.551 1.00 0.00 20 GLU A CA 17
ATOM 31599 C C . GLU A 1 22 ? -9.126 12.078 2.220 1.00 0.00 20 GLU A C 17
ATOM 31600 O O . GLU A 1 22 ? -8.247 11.389 1.702 1.00 0.00 20 GLU A O 17
ATOM 31612 N N . GLN A 1 23 ? -9.705 11.765 3.376 1.00 0.00 21 GLN A N 17
ATOM 31613 C CA . GLN A 1 23 ? -9.330 10.567 4.117 1.00 0.00 21 GLN A CA 17
ATOM 31614 C C . GLN A 1 23 ? -9.613 9.311 3.299 1.00 0.00 21 GLN A C 17
ATOM 31615 O O . GLN A 1 23 ? -8.804 8.383 3.271 1.00 0.00 21 GLN A O 17
ATOM 31629 N N . ALA A 1 24 ? -10.764 9.288 2.636 1.00 0.00 22 ALA A N 17
ATOM 31630 C CA . ALA A 1 24 ? -11.151 8.147 1.816 1.00 0.00 22 ALA A CA 17
ATOM 31631 C C . ALA A 1 24 ? -10.139 7.903 0.701 1.00 0.00 22 ALA A C 17
ATOM 31632 O O . ALA A 1 24 ? -9.718 6.771 0.470 1.00 0.00 22 ALA A O 17
ATOM 31639 N N . ASN A 1 25 ? -9.755 8.974 0.013 1.00 0.00 23 ASN A N 17
ATOM 31640 C CA . ASN A 1 25 ? -8.793 8.874 -1.079 1.00 0.00 23 ASN A CA 17
ATOM 31641 C C . ASN A 1 25 ? -7.443 8.377 -0.572 1.00 0.00 23 ASN A C 17
ATOM 31642 O O . ASN A 1 25 ? -6.801 7.538 -1.204 1.00 0.00 23 ASN A O 17
ATOM 31653 N N . HIS A 1 26 ? -7.018 8.900 0.574 1.00 0.00 24 HIS A N 17
ATOM 31654 C CA . HIS A 1 26 ? -5.745 8.508 1.167 1.00 0.00 24 HIS A CA 17
ATOM 31655 C C . HIS A 1 26 ? -5.761 7.036 1.566 1.00 0.00 24 HIS A C 17
ATOM 31656 O O . HIS A 1 26 ? -4.756 6.337 1.440 1.00 0.00 24 HIS A O 17
ATOM 31670 N N . ALA A 1 27 ? -6.909 6.571 2.050 1.00 0.00 25 ALA A N 17
ATOM 31671 C CA . ALA A 1 27 ? -7.057 5.182 2.466 1.00 0.00 25 ALA A CA 17
ATOM 31672 C C . ALA A 1 27 ? -6.967 4.239 1.271 1.00 0.00 25 ALA A C 17
ATOM 31673 O O . ALA A 1 27 ? -6.203 3.273 1.287 1.00 0.00 25 ALA A O 17
ATOM 31680 N N . ILE A 1 28 ? -7.752 4.524 0.237 1.00 0.00 26 ILE A N 17
ATOM 31681 C CA . ILE A 1 28 ? -7.760 3.700 -0.965 1.00 0.00 26 ILE A CA 17
ATOM 31682 C C . ILE A 1 28 ? -6.408 3.741 -1.668 1.00 0.00 26 ILE A C 17
ATOM 31683 O O . ILE A 1 28 ? -5.980 2.757 -2.271 1.00 0.00 26 ILE A O 17
ATOM 31699 N N . GLU A 1 29 ? -5.738 4.887 -1.585 1.00 0.00 27 GLU A N 17
ATOM 31700 C CA . GLU A 1 29 ? -4.433 5.055 -2.214 1.00 0.00 27 GLU A CA 17
ATOM 31701 C C . GLU A 1 29 ? -3.385 4.178 -1.534 1.00 0.00 27 GLU A C 17
ATOM 31702 O O . GLU A 1 29 ? -2.754 3.336 -2.174 1.00 0.00 27 GLU A O 17
ATOM 31714 N N . LYS A 1 30 ? -3.205 4.381 -0.233 1.00 0.00 28 LYS A N 17
ATOM 31715 C CA . LYS A 1 30 ? -2.235 3.609 0.535 1.00 0.00 28 LYS A CA 17
ATOM 31716 C C . LYS A 1 30 ? -2.499 2.113 0.400 1.00 0.00 28 LYS A C 17
ATOM 31717 O O . LYS A 1 30 ? -1.599 1.341 0.073 1.00 0.00 28 LYS A O 17
ATOM 31736 N N . GLY A 1 31 ? -3.742 1.711 0.649 1.00 0.00 29 GLY A N 17
ATOM 31737 C CA . GLY A 1 31 ? -4.102 0.309 0.549 1.00 0.00 29 GLY A CA 17
ATOM 31738 C C . GLY A 1 31 ? -3.829 -0.262 -0.828 1.00 0.00 29 GLY A C 17
ATOM 31739 O O . GLY A 1 31 ? -3.260 -1.346 -0.955 1.00 0.00 29 GLY A O 17
ATOM 31743 N N . GLU A 1 32 ? -4.234 0.469 -1.862 1.00 0.00 30 GLU A N 17
ATOM 31744 C CA . GLU A 1 32 ? -4.030 0.025 -3.236 1.00 0.00 30 GLU A CA 17
ATOM 31745 C C . GLU A 1 32 ? -2.554 -0.245 -3.508 1.00 0.00 30 GLU A C 17
ATOM 31746 O O . GLU A 1 32 ? -2.197 -1.257 -4.112 1.00 0.00 30 GLU A O 17
ATOM 31758 N N . HIS A 1 33 ? -1.699 0.668 -3.058 1.00 0.00 31 HIS A N 17
ATOM 31759 C CA . HIS A 1 33 ? -0.260 0.529 -3.252 1.00 0.00 31 HIS A CA 17
ATOM 31760 C C . HIS A 1 33 ? 0.266 -0.717 -2.545 1.00 0.00 31 HIS A C 17
ATOM 31761 O O . HIS A 1 33 ? 1.002 -1.509 -3.131 1.00 0.00 31 HIS A O 17
ATOM 31775 N N . GLN A 1 34 ? -0.116 -0.879 -1.282 1.00 0.00 32 GLN A N 17
ATOM 31776 C CA . GLN A 1 34 ? 0.319 -2.027 -0.494 1.00 0.00 32 GLN A CA 17
ATOM 31777 C C . GLN A 1 34 ? -0.188 -3.329 -1.105 1.00 0.00 32 GLN A C 17
ATOM 31778 O O . GLN A 1 34 ? 0.444 -4.378 -0.972 1.00 0.00 32 GLN A O 17
ATOM 31792 N N . LEU A 1 35 ? -1.334 -3.256 -1.774 1.00 0.00 33 LEU A N 17
ATOM 31793 C CA . LEU A 1 35 ? -1.928 -4.430 -2.405 1.00 0.00 33 LEU A CA 17
ATOM 31794 C C . LEU A 1 35 ? -1.132 -4.847 -3.637 1.00 0.00 33 LEU A C 17
ATOM 31795 O O . LEU A 1 35 ? -0.738 -6.006 -3.772 1.00 0.00 33 LEU A O 17
ATOM 31811 N N . LEU A 1 36 ? -0.896 -3.895 -4.533 1.00 0.00 34 LEU A N 17
ATOM 31812 C CA . LEU A 1 36 ? -0.144 -4.163 -5.754 1.00 0.00 34 LEU A CA 17
ATOM 31813 C C . LEU A 1 36 ? 1.287 -4.580 -5.431 1.00 0.00 34 LEU A C 17
ATOM 31814 O O . LEU A 1 36 ? 1.892 -5.371 -6.157 1.00 0.00 34 LEU A O 17
ATOM 31830 N N . TYR A 1 37 ? 1.822 -4.048 -4.339 1.00 0.00 35 TYR A N 17
ATOM 31831 C CA . TYR A 1 37 ? 3.182 -4.365 -3.920 1.00 0.00 35 TYR A CA 17
ATOM 31832 C C . TYR A 1 37 ? 3.251 -5.759 -3.304 1.00 0.00 35 TYR A C 17
ATOM 31833 O O . TYR A 1 37 ? 4.157 -6.538 -3.602 1.00 0.00 35 TYR A O 17
ATOM 31851 N N . LEU A 1 38 ? 2.287 -6.067 -2.445 1.00 0.00 36 LEU A N 17
ATOM 31852 C CA . LEU A 1 38 ? 2.236 -7.368 -1.786 1.00 0.00 36 LEU A CA 17
ATOM 31853 C C . LEU A 1 38 ? 1.901 -8.471 -2.785 1.00 0.00 36 LEU A C 17
ATOM 31854 O O . LEU A 1 38 ? 2.308 -9.620 -2.615 1.00 0.00 36 LEU A O 17
ATOM 31870 N N . GLN A 1 39 ? 1.158 -8.113 -3.827 1.00 0.00 37 GLN A N 17
ATOM 31871 C CA . GLN A 1 39 ? 0.770 -9.073 -4.855 1.00 0.00 37 GLN A CA 17
ATOM 31872 C C . GLN A 1 39 ? 1.984 -9.839 -5.369 1.00 0.00 37 GLN A C 17
ATOM 31873 O O . GLN A 1 39 ? 1.897 -11.030 -5.672 1.00 0.00 37 GLN A O 17
ATOM 31887 N N . HIS A 1 40 ? 3.116 -9.150 -5.466 1.00 0.00 38 HIS A N 17
ATOM 31888 C CA . HIS A 1 40 ? 4.348 -9.765 -5.945 1.00 0.00 38 HIS A CA 17
ATOM 31889 C C . HIS A 1 40 ? 4.808 -10.869 -4.996 1.00 0.00 38 HIS A C 17
ATOM 31890 O O . HIS A 1 40 ? 5.020 -12.007 -5.410 1.00 0.00 38 HIS A O 17
ATOM 31904 N N . GLN A 1 41 ? 4.961 -10.520 -3.722 1.00 0.00 39 GLN A N 17
ATOM 31905 C CA . GLN A 1 41 ? 5.397 -11.481 -2.716 1.00 0.00 39 GLN A CA 17
ATOM 31906 C C . GLN A 1 41 ? 4.492 -12.709 -2.706 1.00 0.00 39 GLN A C 17
ATOM 31907 O O . GLN A 1 41 ? 4.961 -13.838 -2.553 1.00 0.00 39 GLN A O 17
ATOM 31921 N N . LEU A 1 42 ? 3.193 -12.481 -2.871 1.00 0.00 40 LEU A N 17
ATOM 31922 C CA . LEU A 1 42 ? 2.221 -13.569 -2.881 1.00 0.00 40 LEU A CA 17
ATOM 31923 C C . LEU A 1 42 ? 2.446 -14.489 -4.077 1.00 0.00 40 LEU A C 17
ATOM 31924 O O . LEU A 1 42 ? 2.521 -15.709 -3.930 1.00 0.00 40 LEU A O 17
ATOM 31940 N N . ASP A 1 43 ? 2.552 -13.895 -5.261 1.00 0.00 41 ASP A N 17
ATOM 31941 C CA . ASP A 1 43 ? 2.772 -14.660 -6.483 1.00 0.00 41 ASP A CA 17
ATOM 31942 C C . ASP A 1 43 ? 3.990 -15.567 -6.345 1.00 0.00 41 ASP A C 17
ATOM 31943 O O . ASP A 1 43 ? 3.940 -16.746 -6.693 1.00 0.00 41 ASP A O 17
ATOM 31952 N N . GLU A 1 44 ? 5.084 -15.009 -5.836 1.00 0.00 42 GLU A N 17
ATOM 31953 C CA . GLU A 1 44 ? 6.315 -15.768 -5.654 1.00 0.00 42 GLU A CA 17
ATOM 31954 C C . GLU A 1 44 ? 6.185 -16.745 -4.489 1.00 0.00 42 GLU A C 17
ATOM 31955 O O . GLU A 1 44 ? 6.827 -17.797 -4.470 1.00 0.00 42 GLU A O 17
ATOM 31967 N N . LEU A 1 45 ? 5.349 -16.392 -3.520 1.00 0.00 43 LEU A N 17
ATOM 31968 C CA . LEU A 1 45 ? 5.133 -17.237 -2.350 1.00 0.00 43 LEU A CA 17
ATOM 31969 C C . LEU A 1 45 ? 4.377 -18.507 -2.727 1.00 0.00 43 LEU A C 17
ATOM 31970 O O . LEU A 1 45 ? 4.562 -19.557 -2.114 1.00 0.00 43 LEU A O 17
ATOM 31986 N N . ASN A 1 46 ? 3.526 -18.403 -3.743 1.00 0.00 44 ASN A N 17
ATOM 31987 C CA . ASN A 1 46 ? 2.743 -19.543 -4.204 1.00 0.00 44 ASN A CA 17
ATOM 31988 C C . ASN A 1 46 ? 3.642 -20.745 -4.481 1.00 0.00 44 ASN A C 17
ATOM 31989 O O . ASN A 1 46 ? 3.307 -21.876 -4.134 1.00 0.00 44 ASN A O 17
ATOM 32000 N N . GLU A 1 47 ? 4.786 -20.488 -5.108 1.00 0.00 45 GLU A N 17
ATOM 32001 C CA . GLU A 1 47 ? 5.733 -21.548 -5.432 1.00 0.00 45 GLU A CA 17
ATOM 32002 C C . GLU A 1 47 ? 6.740 -21.742 -4.302 1.00 0.00 45 GLU A C 17
ATOM 32003 O O . GLU A 1 47 ? 7.001 -22.866 -3.874 1.00 0.00 45 GLU A O 17
ATOM 32015 N N . ASN A 1 48 ? 7.304 -20.637 -3.824 1.00 0.00 46 ASN A N 17
ATOM 32016 C CA . ASN A 1 48 ? 8.283 -20.684 -2.745 1.00 0.00 46 ASN A CA 17
ATOM 32017 C C . ASN A 1 48 ? 7.739 -21.460 -1.549 1.00 0.00 46 ASN A C 17
ATOM 32018 O O . ASN A 1 48 ? 8.476 -22.179 -0.874 1.00 0.00 46 ASN A O 17
ATOM 32029 N N . LYS A 1 49 ? 6.445 -21.310 -1.293 1.00 0.00 47 LYS A N 17
ATOM 32030 C CA . LYS A 1 49 ? 5.799 -21.998 -0.182 1.00 0.00 47 LYS A CA 17
ATOM 32031 C C . LYS A 1 49 ? 6.580 -21.790 1.112 1.00 0.00 47 LYS A C 17
ATOM 32032 O O . LYS A 1 49 ? 6.605 -22.664 1.980 1.00 0.00 47 LYS A O 17
ATOM 32051 N N . SER A 1 50 ? 7.214 -20.629 1.236 1.00 0.00 48 SER A N 17
ATOM 32052 C CA . SER A 1 50 ? 7.997 -20.308 2.424 1.00 0.00 48 SER A CA 17
ATOM 32053 C C . SER A 1 50 ? 7.086 -19.961 3.598 1.00 0.00 48 SER A C 17
ATOM 32054 O O . SER A 1 50 ? 6.327 -18.993 3.546 1.00 0.00 48 SER A O 17
ATOM 32062 N N . LYS A 1 51 ? 7.167 -20.759 4.657 1.00 0.00 49 LYS A N 17
ATOM 32063 C CA . LYS A 1 51 ? 6.352 -20.539 5.846 1.00 0.00 49 LYS A CA 17
ATOM 32064 C C . LYS A 1 51 ? 6.565 -19.133 6.398 1.00 0.00 49 LYS A C 17
ATOM 32065 O O . LYS A 1 51 ? 5.614 -18.467 6.807 1.00 0.00 49 LYS A O 17
ATOM 32084 N N . GLU A 1 52 ? 7.818 -18.687 6.403 1.00 0.00 50 GLU A N 17
ATOM 32085 C CA . GLU A 1 52 ? 8.153 -17.359 6.904 1.00 0.00 50 GLU A CA 17
ATOM 32086 C C . GLU A 1 52 ? 7.520 -16.275 6.037 1.00 0.00 50 GLU A C 17
ATOM 32087 O O . GLU A 1 52 ? 6.839 -15.380 6.541 1.00 0.00 50 GLU A O 17
ATOM 32099 N N . LEU A 1 53 ? 7.749 -16.360 4.731 1.00 0.00 51 LEU A N 17
ATOM 32100 C CA . LEU A 1 53 ? 7.202 -15.387 3.793 1.00 0.00 51 LEU A CA 17
ATOM 32101 C C . LEU A 1 53 ? 5.689 -15.266 3.953 1.00 0.00 51 LEU A C 17
ATOM 32102 O O . LEU A 1 53 ? 5.133 -14.172 3.860 1.00 0.00 51 LEU A O 17
ATOM 32118 N N . GLN A 1 54 ? 5.034 -16.395 4.197 1.00 0.00 52 GLN A N 17
ATOM 32119 C CA . GLN A 1 54 ? 3.586 -16.415 4.372 1.00 0.00 52 GLN A CA 17
ATOM 32120 C C . GLN A 1 54 ? 3.186 -15.735 5.678 1.00 0.00 52 GLN A C 17
ATOM 32121 O O . GLN A 1 54 ? 2.401 -14.788 5.679 1.00 0.00 52 GLN A O 17
ATOM 32135 N N . GLU A 1 55 ? 3.733 -16.226 6.786 1.00 0.00 53 GLU A N 17
ATOM 32136 C CA . GLU A 1 55 ? 3.430 -15.665 8.098 1.00 0.00 53 GLU A CA 17
ATOM 32137 C C . GLU A 1 55 ? 3.667 -14.157 8.114 1.00 0.00 53 GLU A C 17
ATOM 32138 O O . GLU A 1 55 ? 2.998 -13.420 8.836 1.00 0.00 53 GLU A O 17
ATOM 32150 N N . LYS A 1 56 ? 4.625 -13.707 7.310 1.00 0.00 54 LYS A N 17
ATOM 32151 C CA . LYS A 1 56 ? 4.952 -12.289 7.230 1.00 0.00 54 LYS A CA 17
ATOM 32152 C C . LYS A 1 56 ? 3.898 -11.533 6.425 1.00 0.00 54 LYS A C 17
ATOM 32153 O O . LYS A 1 56 ? 3.310 -10.567 6.910 1.00 0.00 54 LYS A O 17
ATOM 32172 N N . ILE A 1 57 ? 3.667 -11.980 5.196 1.00 0.00 55 ILE A N 17
ATOM 32173 C CA . ILE A 1 57 ? 2.682 -11.348 4.326 1.00 0.00 55 ILE A CA 17
ATOM 32174 C C . ILE A 1 57 ? 1.301 -11.342 4.973 1.00 0.00 55 ILE A C 17
ATOM 32175 O O . ILE A 1 57 ? 0.654 -10.298 5.068 1.00 0.00 55 ILE A O 17
ATOM 32191 N N . ILE A 1 58 ? 0.856 -12.512 5.417 1.00 0.00 56 ILE A N 17
ATOM 32192 C CA . ILE A 1 58 ? -0.447 -12.641 6.056 1.00 0.00 56 ILE A CA 17
ATOM 32193 C C . ILE A 1 58 ? -0.584 -11.671 7.225 1.00 0.00 56 ILE A C 17
ATOM 32194 O O . ILE A 1 58 ? -1.672 -11.164 7.501 1.00 0.00 56 ILE A O 17
ATOM 32210 N N . ARG A 1 59 ? 0.527 -11.414 7.907 1.00 0.00 57 ARG A N 17
ATOM 32211 C CA . ARG A 1 59 ? 0.533 -10.503 9.046 1.00 0.00 57 ARG A CA 17
ATOM 32212 C C . ARG A 1 59 ? 0.325 -9.062 8.589 1.00 0.00 57 ARG A C 17
ATOM 32213 O O . ARG A 1 59 ? -0.560 -8.366 9.088 1.00 0.00 57 ARG A O 17
ATOM 32234 N N . GLU A 1 60 ? 1.146 -8.623 7.642 1.00 0.00 58 GLU A N 17
ATOM 32235 C CA . GLU A 1 60 ? 1.052 -7.264 7.121 1.00 0.00 58 GLU A CA 17
ATOM 32236 C C . GLU A 1 60 ? -0.300 -7.028 6.454 1.00 0.00 58 GLU A C 17
ATOM 32237 O O . GLU A 1 60 ? -0.936 -5.994 6.662 1.00 0.00 58 GLU A O 17
ATOM 32249 N N . LEU A 1 61 ? -0.734 -7.994 5.652 1.00 0.00 59 LEU A N 17
ATOM 32250 C CA . LEU A 1 61 ? -2.011 -7.893 4.954 1.00 0.00 59 LEU A CA 17
ATOM 32251 C C . LEU A 1 61 ? -3.172 -7.880 5.942 1.00 0.00 59 LEU A C 17
ATOM 32252 O O . LEU A 1 61 ? -4.137 -7.135 5.771 1.00 0.00 59 LEU A O 17
ATOM 32268 N N . ASP A 1 62 ? -3.071 -8.707 6.977 1.00 0.00 60 ASP A N 17
ATOM 32269 C CA . ASP A 1 62 ? -4.112 -8.788 7.995 1.00 0.00 60 ASP A CA 17
ATOM 32270 C C . ASP A 1 62 ? -4.282 -7.450 8.707 1.00 0.00 60 ASP A C 17
ATOM 32271 O O . ASP A 1 62 ? -5.388 -6.915 8.791 1.00 0.00 60 ASP A O 17
ATOM 32280 N N . VAL A 1 63 ? -3.179 -6.913 9.218 1.00 0.00 61 VAL A N 17
ATOM 32281 C CA . VAL A 1 63 ? -3.205 -5.637 9.923 1.00 0.00 61 VAL A CA 17
ATOM 32282 C C . VAL A 1 63 ? -3.732 -4.524 9.023 1.00 0.00 61 VAL A C 17
ATOM 32283 O O . VAL A 1 63 ? -4.662 -3.804 9.387 1.00 0.00 61 VAL A O 17
ATOM 32296 N N . VAL A 1 64 ? -3.131 -4.388 7.846 1.00 0.00 62 VAL A N 17
ATOM 32297 C CA . VAL A 1 64 ? -3.540 -3.363 6.892 1.00 0.00 62 VAL A CA 17
ATOM 32298 C C . VAL A 1 64 ? -5.008 -3.521 6.513 1.00 0.00 62 VAL A C 17
ATOM 32299 O O . VAL A 1 64 ? -5.803 -2.592 6.666 1.00 0.00 62 VAL A O 17
ATOM 32312 N N . CYS A 1 65 ? -5.362 -4.702 6.017 1.00 0.00 63 CYS A N 17
ATOM 32313 C CA . CYS A 1 65 ? -6.736 -4.981 5.615 1.00 0.00 63 CYS A CA 17
ATOM 32314 C C . CYS A 1 65 ? -7.702 -4.731 6.767 1.00 0.00 63 CYS A C 17
ATOM 32315 O O . CYS A 1 65 ? -8.854 -4.357 6.555 1.00 0.00 63 CYS A O 17
ATOM 32323 N N . ALA A 1 66 ? -7.224 -4.942 7.990 1.00 0.00 64 ALA A N 17
ATOM 32324 C CA . ALA A 1 66 ? -8.044 -4.739 9.177 1.00 0.00 64 ALA A CA 17
ATOM 32325 C C . ALA A 1 66 ? -8.369 -3.262 9.374 1.00 0.00 64 ALA A C 17
ATOM 32326 O O . ALA A 1 66 ? -9.535 -2.873 9.410 1.00 0.00 64 ALA A O 17
ATOM 32333 N N . MET A 1 67 ? -7.328 -2.445 9.502 1.00 0.00 65 MET A N 17
ATOM 32334 C CA . MET A 1 67 ? -7.504 -1.009 9.695 1.00 0.00 65 MET A CA 17
ATOM 32335 C C . MET A 1 67 ? -8.206 -0.382 8.495 1.00 0.00 65 MET A C 17
ATOM 32336 O O . MET A 1 67 ? -9.055 0.497 8.652 1.00 0.00 65 MET A O 17
ATOM 32350 N N . ILE A 1 68 ? -7.845 -0.836 7.300 1.00 0.00 66 ILE A N 17
ATOM 32351 C CA . ILE A 1 68 ? -8.442 -0.317 6.075 1.00 0.00 66 ILE A CA 17
ATOM 32352 C C . ILE A 1 68 ? -9.929 -0.646 6.006 1.00 0.00 66 ILE A C 17
ATOM 32353 O O . ILE A 1 68 ? -10.754 0.222 5.724 1.00 0.00 66 ILE A O 17
ATOM 32369 N N . GLU A 1 69 ? -10.264 -1.906 6.267 1.00 0.00 67 GLU A N 17
ATOM 32370 C CA . GLU A 1 69 ? -11.653 -2.349 6.236 1.00 0.00 67 GLU A CA 17
ATOM 32371 C C . GLU A 1 69 ? -12.500 -1.553 7.224 1.00 0.00 67 GLU A C 17
ATOM 32372 O O . GLU A 1 69 ? -13.547 -1.014 6.868 1.00 0.00 67 GLU A O 17
ATOM 32384 N N . GLY A 1 70 ? -12.039 -1.486 8.469 1.00 0.00 68 GLY A N 17
ATOM 32385 C CA . GLY A 1 70 ? -12.766 -0.755 9.491 1.00 0.00 68 GLY A CA 17
ATOM 32386 C C . GLY A 1 70 ? -12.941 0.710 9.143 1.00 0.00 68 GLY A C 17
ATOM 32387 O O . GLY A 1 70 ? -14.026 1.268 9.304 1.00 0.00 68 GLY A O 17
ATOM 32391 N N . ALA A 1 71 ? -11.869 1.336 8.666 1.00 0.00 69 ALA A N 17
ATOM 32392 C CA . ALA A 1 71 ? -11.910 2.745 8.294 1.00 0.00 69 ALA A CA 17
ATOM 32393 C C . ALA A 1 71 ? -12.861 2.976 7.124 1.00 0.00 69 ALA A C 17
ATOM 32394 O O . ALA A 1 71 ? -13.730 3.846 7.183 1.00 0.00 69 ALA A O 17
ATOM 32401 N N . GLN A 1 72 ? -12.690 2.193 6.065 1.00 0.00 70 GLN A N 17
ATOM 32402 C CA . GLN A 1 72 ? -13.533 2.315 4.882 1.00 0.00 70 GLN A CA 17
ATOM 32403 C C . GLN A 1 72 ? -15.008 2.189 5.249 1.00 0.00 70 GLN A C 17
ATOM 32404 O O . GLN A 1 72 ? -15.839 2.979 4.802 1.00 0.00 70 GLN A O 17
ATOM 32418 N N . GLY A 1 73 ? -15.327 1.188 6.065 1.00 0.00 71 GLY A N 17
ATOM 32419 C CA . GLY A 1 73 ? -16.702 0.977 6.478 1.00 0.00 71 GLY A CA 17
ATOM 32420 C C . GLY A 1 73 ? -17.255 2.145 7.269 1.00 0.00 71 GLY A C 17
ATOM 32421 O O . GLY A 1 73 ? -18.325 2.666 6.954 1.00 0.00 71 GLY A O 17
ATOM 32425 N N . ALA A 1 74 ? -16.527 2.556 8.302 1.00 0.00 72 ALA A N 17
ATOM 32426 C CA . ALA A 1 74 ? -16.952 3.669 9.142 1.00 0.00 72 ALA A CA 17
ATOM 32427 C C . ALA A 1 74 ? -17.066 4.956 8.330 1.00 0.00 72 ALA A C 17
ATOM 32428 O O . ALA A 1 74 ? -18.127 5.580 8.284 1.00 0.00 72 ALA A O 17
ATOM 32435 N N . LEU A 1 75 ? -15.968 5.347 7.693 1.00 0.00 73 LEU A N 17
ATOM 32436 C CA . LEU A 1 75 ? -15.944 6.560 6.883 1.00 0.00 73 LEU A CA 17
ATOM 32437 C C . LEU A 1 75 ? -17.096 6.569 5.882 1.00 0.00 73 LEU A C 17
ATOM 32438 O O . LEU A 1 75 ? -17.774 7.581 5.712 1.00 0.00 73 LEU A O 17
ATOM 32454 N N . GLU A 1 76 ? -17.310 5.434 5.224 1.00 0.00 74 GLU A N 17
ATOM 32455 C CA . GLU A 1 76 ? -18.379 5.311 4.240 1.00 0.00 74 GLU A CA 17
ATOM 32456 C C . GLU A 1 76 ? -19.738 5.585 4.879 1.00 0.00 74 GLU A C 17
ATOM 32457 O O . GLU A 1 76 ? -20.525 6.384 4.372 1.00 0.00 74 GLU A O 17
ATOM 32469 N N . ARG A 1 77 ? -20.007 4.913 5.994 1.00 0.00 75 ARG A N 17
ATOM 32470 C CA . ARG A 1 77 ? -21.271 5.081 6.701 1.00 0.00 75 ARG A CA 17
ATOM 32471 C C . ARG A 1 77 ? -21.428 6.515 7.200 1.00 0.00 75 ARG A C 17
ATOM 32472 O O . ARG A 1 77 ? -22.544 7.004 7.365 1.00 0.00 75 ARG A O 17
ATOM 32493 N N . GLU A 1 78 ? -20.302 7.179 7.439 1.00 0.00 76 GLU A N 17
ATOM 32494 C CA . GLU A 1 78 ? -20.316 8.556 7.921 1.00 0.00 76 GLU A CA 17
ATOM 32495 C C . GLU A 1 78 ? -20.620 9.527 6.784 1.00 0.00 76 GLU A C 17
ATOM 32496 O O . GLU A 1 78 ? -21.544 10.336 6.873 1.00 0.00 76 GLU A O 17
ATOM 32508 N N . LEU A 1 79 ? -19.833 9.443 5.716 1.00 0.00 77 LEU A N 17
ATOM 32509 C CA . LEU A 1 79 ? -20.016 10.314 4.561 1.00 0.00 77 LEU A CA 17
ATOM 32510 C C . LEU A 1 79 ? -21.347 10.032 3.871 1.00 0.00 77 LEU A C 17
ATOM 32511 O O . LEU A 1 79 ? -21.928 10.913 3.236 1.00 0.00 77 LEU A O 17
ATOM 32527 N N . LYS A 1 80 ? -21.826 8.800 4.003 1.00 0.00 78 LYS A N 17
ATOM 32528 C CA . LYS A 1 80 ? -23.091 8.401 3.396 1.00 0.00 78 LYS A CA 17
ATOM 32529 C C . LYS A 1 80 ? -24.245 9.232 3.948 1.00 0.00 78 LYS A C 17
ATOM 32530 O O . LYS A 1 80 ? -25.314 9.305 3.343 1.00 0.00 78 LYS A O 17
ATOM 32549 N N . ARG A 1 81 ? -24.020 9.856 5.100 1.00 0.00 79 ARG A N 17
ATOM 32550 C CA . ARG A 1 81 ? -25.041 10.681 5.733 1.00 0.00 79 ARG A CA 17
ATOM 32551 C C . ARG A 1 81 ? -25.599 11.707 4.750 1.00 0.00 79 ARG A C 17
ATOM 32552 O O . ARG A 1 81 ? -26.766 12.091 4.832 1.00 0.00 79 ARG A O 17
ATOM 32573 N N . THR A 1 82 ? -24.756 12.147 3.822 1.00 0.00 80 THR A N 17
ATOM 32574 C CA . THR A 1 82 ? -25.163 13.129 2.824 1.00 0.00 80 THR A CA 17
ATOM 32575 C C . THR A 1 82 ? -24.242 13.093 1.610 1.00 0.00 80 THR A C 17
ATOM 32576 O O . THR A 1 82 ? -23.054 12.794 1.729 1.00 0.00 80 THR A O 17
ATOM 32587 N N . ASP A 1 83 ? -24.797 13.400 0.443 1.00 0.00 81 ASP A N 17
ATOM 32588 C CA . ASP A 1 83 ? -24.025 13.405 -0.794 1.00 0.00 81 ASP A CA 17
ATOM 32589 C C . ASP A 1 83 ? -24.866 13.917 -1.959 1.00 0.00 81 ASP A C 17
ATOM 32590 O O . ASP A 1 83 ? -24.875 13.327 -3.039 1.00 0.00 81 ASP A O 17
ATOM 32599 N N . LEU A 1 84 ? -25.573 15.019 -1.730 1.00 0.00 82 LEU A N 17
ATOM 32600 C CA . LEU A 1 84 ? -26.420 15.612 -2.761 1.00 0.00 82 LEU A CA 17
ATOM 32601 C C . LEU A 1 84 ? -25.684 16.729 -3.493 1.00 0.00 82 LEU A C 17
ATOM 32602 O O . LEU A 1 84 ? -25.779 17.897 -3.119 1.00 0.00 82 LEU A O 17
ATOM 32618 N N . ASN A 1 85 ? -24.954 16.362 -4.541 1.00 0.00 83 ASN A N 17
ATOM 32619 C CA . ASN A 1 85 ? -24.204 17.335 -5.328 1.00 0.00 83 ASN A CA 17
ATOM 32620 C C . ASN A 1 85 ? -23.461 16.653 -6.472 1.00 0.00 83 ASN A C 17
ATOM 32621 O O . ASN A 1 85 ? -23.169 15.458 -6.411 1.00 0.00 83 ASN A O 17
ATOM 32632 N N . ILE A 1 86 ? -23.158 17.420 -7.515 1.00 0.00 84 ILE A N 17
ATOM 32633 C CA . ILE A 1 86 ? -22.449 16.889 -8.671 1.00 0.00 84 ILE A CA 17
ATOM 32634 C C . ILE A 1 86 ? -21.044 16.433 -8.293 1.00 0.00 84 ILE A C 17
ATOM 32635 O O . ILE A 1 86 ? -20.677 15.276 -8.502 1.00 0.00 84 ILE A O 17
ATOM 32651 N N . LEU A 1 87 ? -20.261 17.350 -7.734 1.00 0.00 85 LEU A N 17
ATOM 32652 C CA . LEU A 1 87 ? -18.895 17.043 -7.324 1.00 0.00 85 LEU A CA 17
ATOM 32653 C C . LEU A 1 87 ? -18.881 15.975 -6.236 1.00 0.00 85 LEU A C 17
ATOM 32654 O O . LEU A 1 87 ? -18.105 15.023 -6.298 1.00 0.00 85 LEU A O 17
ATOM 32670 N N . GLU A 1 88 ? -19.747 16.139 -5.240 1.00 0.00 86 GLU A N 17
ATOM 32671 C CA . GLU A 1 88 ? -19.834 15.188 -4.138 1.00 0.00 86 GLU A CA 17
ATOM 32672 C C . GLU A 1 88 ? -20.164 13.789 -4.653 1.00 0.00 86 GLU A C 17
ATOM 32673 O O . GLU A 1 88 ? -19.608 12.796 -4.182 1.00 0.00 86 GLU A O 17
ATOM 32685 N N . ARG A 1 89 ? -21.069 13.719 -5.622 1.00 0.00 87 ARG A N 17
ATOM 32686 C CA . ARG A 1 89 ? -21.474 12.443 -6.200 1.00 0.00 87 ARG A CA 17
ATOM 32687 C C . ARG A 1 89 ? -20.313 11.792 -6.946 1.00 0.00 87 ARG A C 17
ATOM 32688 O O . ARG A 1 89 ? -20.056 10.598 -6.794 1.00 0.00 87 ARG A O 17
ATOM 32709 N N . PHE A 1 90 ? -19.616 12.584 -7.754 1.00 0.00 88 PHE A N 17
ATOM 32710 C CA . PHE A 1 90 ? -18.485 12.085 -8.526 1.00 0.00 88 PHE A CA 17
ATOM 32711 C C . PHE A 1 90 ? -17.404 11.525 -7.606 1.00 0.00 88 PHE A C 17
ATOM 32712 O O . PHE A 1 90 ? -16.998 10.371 -7.738 1.00 0.00 88 PHE A O 17
ATOM 32729 N N . ASN A 1 91 ? -16.941 12.353 -6.674 1.00 0.00 89 ASN A N 17
ATOM 32730 C CA . ASN A 1 91 ? -15.907 11.942 -5.732 1.00 0.00 89 ASN A CA 17
ATOM 32731 C C . ASN A 1 91 ? -16.346 10.711 -4.944 1.00 0.00 89 ASN A C 17
ATOM 32732 O O . ASN A 1 91 ? -15.569 9.775 -4.752 1.00 0.00 89 ASN A O 17
ATOM 32743 N N . TYR A 1 92 ? -17.595 10.719 -4.493 1.00 0.00 90 TYR A N 17
ATOM 32744 C CA . TYR A 1 92 ? -18.137 9.605 -3.725 1.00 0.00 90 TYR A CA 17
ATOM 32745 C C . TYR A 1 92 ? -18.171 8.331 -4.563 1.00 0.00 90 TYR A C 17
ATOM 32746 O O . TYR A 1 92 ? -17.757 7.264 -4.108 1.00 0.00 90 TYR A O 17
ATOM 32764 N N . GLU A 1 93 ? -18.667 8.451 -5.790 1.00 0.00 91 GLU A N 17
ATOM 32765 C CA . GLU A 1 93 ? -18.755 7.309 -6.693 1.00 0.00 91 GLU A CA 17
ATOM 32766 C C . GLU A 1 93 ? -17.390 6.651 -6.873 1.00 0.00 91 GLU A C 17
ATOM 32767 O O . GLU A 1 93 ? -17.234 5.451 -6.654 1.00 0.00 91 GLU A O 17
ATOM 32779 N N . GLU A 1 94 ? -16.404 7.448 -7.275 1.00 0.00 92 GLU A N 17
ATOM 32780 C CA . GLU A 1 94 ? -15.052 6.944 -7.487 1.00 0.00 92 GLU A CA 17
ATOM 32781 C C . GLU A 1 94 ? -14.481 6.363 -6.197 1.00 0.00 92 GLU A C 17
ATOM 32782 O O . GLU A 1 94 ? -13.894 5.281 -6.197 1.00 0.00 92 GLU A O 17
ATOM 32794 N N . ALA A 1 95 ? -14.657 7.089 -5.098 1.00 0.00 93 ALA A N 17
ATOM 32795 C CA . ALA A 1 95 ? -14.160 6.646 -3.801 1.00 0.00 93 ALA A CA 17
ATOM 32796 C C . ALA A 1 95 ? -14.614 5.222 -3.497 1.00 0.00 93 ALA A C 17
ATOM 32797 O O . ALA A 1 95 ? -13.810 4.373 -3.115 1.00 0.00 93 ALA A O 17
ATOM 32804 N N . GLN A 1 96 ? -15.909 4.970 -3.668 1.00 0.00 94 GLN A N 17
ATOM 32805 C CA . GLN A 1 96 ? -16.468 3.648 -3.410 1.00 0.00 94 GLN A CA 17
ATOM 32806 C C . GLN A 1 96 ? -15.945 2.629 -4.417 1.00 0.00 94 GLN A C 17
ATOM 32807 O O . GLN A 1 96 ? -15.691 1.474 -4.073 1.00 0.00 94 GLN A O 17
ATOM 32821 N N . THR A 1 97 ? -15.787 3.064 -5.663 1.00 0.00 95 THR A N 17
ATOM 32822 C CA . THR A 1 97 ? -15.296 2.188 -6.720 1.00 0.00 95 THR A CA 17
ATOM 32823 C C . THR A 1 97 ? -13.910 1.648 -6.388 1.00 0.00 95 THR A C 17
ATOM 32824 O O . THR A 1 97 ? -13.676 0.440 -6.432 1.00 0.00 95 THR A O 17
ATOM 32835 N N . LEU A 1 98 ? -12.993 2.550 -6.055 1.00 0.00 96 LEU A N 17
ATOM 32836 C CA . LEU A 1 98 ? -11.628 2.163 -5.714 1.00 0.00 96 LEU A CA 17
ATOM 32837 C C . LEU A 1 98 ? -11.601 1.340 -4.430 1.00 0.00 96 LEU A C 17
ATOM 32838 O O . LEU A 1 98 ? -10.925 0.312 -4.355 1.00 0.00 96 LEU A O 17
ATOM 32854 N N . SER A 1 99 ? -12.340 1.795 -3.424 1.00 0.00 97 SER A N 17
ATOM 32855 C CA . SER A 1 99 ? -12.399 1.101 -2.143 1.00 0.00 97 SER A CA 17
ATOM 32856 C C . SER A 1 99 ? -12.873 -0.337 -2.326 1.00 0.00 97 SER A C 17
ATOM 32857 O O . SER A 1 99 ? -12.310 -1.268 -1.749 1.00 0.00 97 SER A O 17
ATOM 32865 N N . LYS A 1 100 ? -13.914 -0.513 -3.133 1.00 0.00 98 LYS A N 17
ATOM 32866 C CA . LYS A 1 100 ? -14.465 -1.836 -3.395 1.00 0.00 98 LYS A CA 17
ATOM 32867 C C . LYS A 1 100 ? -13.444 -2.721 -4.104 1.00 0.00 98 LYS A C 17
ATOM 32868 O O . LYS A 1 100 ? -13.191 -3.851 -3.685 1.00 0.00 98 LYS A O 17
ATOM 32887 N N . ILE A 1 101 ? -12.859 -2.199 -5.177 1.00 0.00 99 ILE A N 17
ATOM 32888 C CA . ILE A 1 101 ? -11.864 -2.941 -5.940 1.00 0.00 99 ILE A CA 17
ATOM 32889 C C . ILE A 1 101 ? -10.704 -3.378 -5.053 1.00 0.00 99 ILE A C 17
ATOM 32890 O O . ILE A 1 101 ? -10.320 -4.549 -5.045 1.00 0.00 99 ILE A O 17
ATOM 32906 N N . LEU A 1 102 ? -10.149 -2.430 -4.306 1.00 0.00 100 LEU A N 17
ATOM 32907 C CA . LEU A 1 102 ? -9.032 -2.717 -3.412 1.00 0.00 100 LEU A CA 17
ATOM 32908 C C . LEU A 1 102 ? -9.406 -3.796 -2.401 1.00 0.00 100 LEU A C 17
ATOM 32909 O O . LEU A 1 102 ? -8.642 -4.733 -2.165 1.00 0.00 100 LEU A O 17
ATOM 32925 N N . LEU A 1 103 ? -10.587 -3.659 -1.808 1.00 0.00 101 LEU A N 17
ATOM 32926 C CA . LEU A 1 103 ? -11.065 -4.624 -0.824 1.00 0.00 101 LEU A CA 17
ATOM 32927 C C . LEU A 1 103 ? -11.069 -6.036 -1.402 1.00 0.00 101 LEU A C 17
ATOM 32928 O O . LEU A 1 103 ? -10.558 -6.971 -0.787 1.00 0.00 101 LEU A O 17
ATOM 32944 N N . LYS A 1 104 ? -11.647 -6.182 -2.590 1.00 0.00 102 LYS A N 17
ATOM 32945 C CA . LYS A 1 104 ? -11.714 -7.477 -3.254 1.00 0.00 102 LYS A CA 17
ATOM 32946 C C . LYS A 1 104 ? -10.317 -8.056 -3.461 1.00 0.00 102 LYS A C 17
ATOM 32947 O O . LYS A 1 104 ? -10.040 -9.187 -3.063 1.00 0.00 102 LYS A O 17
ATOM 32966 N N . ASP A 1 105 ? -9.444 -7.273 -4.085 1.00 0.00 103 ASP A N 17
ATOM 32967 C CA . ASP A 1 105 ? -8.076 -7.707 -4.342 1.00 0.00 103 ASP A CA 17
ATOM 32968 C C . ASP A 1 105 ? -7.389 -8.135 -3.049 1.00 0.00 103 ASP A C 17
ATOM 32969 O O . ASP A 1 105 ? -6.671 -9.135 -3.015 1.00 0.00 103 ASP A O 17
ATOM 32978 N N . LEU A 1 106 ? -7.614 -7.372 -1.985 1.00 0.00 104 LEU A N 17
ATOM 32979 C CA . LEU A 1 106 ? -7.017 -7.671 -0.688 1.00 0.00 104 LEU A CA 17
ATOM 32980 C C . LEU A 1 106 ? -7.477 -9.032 -0.177 1.00 0.00 104 LEU A C 17
ATOM 32981 O O . LEU A 1 106 ? -6.671 -9.838 0.287 1.00 0.00 104 LEU A O 17
ATOM 32997 N N . LYS A 1 107 ? -8.778 -9.283 -0.268 1.00 0.00 105 LYS A N 17
ATOM 32998 C CA . LYS A 1 107 ? -9.348 -10.548 0.182 1.00 0.00 105 LYS A CA 17
ATOM 32999 C C . LYS A 1 107 ? -8.748 -11.719 -0.590 1.00 0.00 105 LYS A C 17
ATOM 33000 O O . LYS A 1 107 ? -8.434 -12.759 -0.012 1.00 0.00 105 LYS A O 17
ATOM 33019 N N . GLU A 1 108 ? -8.590 -11.542 -1.898 1.00 0.00 106 GLU A N 17
ATOM 33020 C CA . GLU A 1 108 ? -8.027 -12.585 -2.747 1.00 0.00 106 GLU A CA 17
ATOM 33021 C C . GLU A 1 108 ? -6.577 -12.871 -2.369 1.00 0.00 106 GLU A C 17
ATOM 33022 O O . GLU A 1 108 ? -6.155 -14.026 -2.305 1.00 0.00 106 GLU A O 17
ATOM 33034 N N . THR A 1 109 ? -5.817 -11.809 -2.117 1.00 0.00 107 THR A N 17
ATOM 33035 C CA . THR A 1 109 ? -4.413 -11.944 -1.746 1.00 0.00 107 THR A CA 17
ATOM 33036 C C . THR A 1 109 ? -4.263 -12.692 -0.426 1.00 0.00 107 THR A C 17
ATOM 33037 O O . THR A 1 109 ? -3.531 -13.678 -0.341 1.00 0.00 107 THR A O 17
ATOM 33048 N N . GLU A 1 110 ? -4.962 -12.217 0.600 1.00 0.00 108 GLU A N 17
ATOM 33049 C CA . GLU A 1 110 ? -4.905 -12.842 1.917 1.00 0.00 108 GLU A CA 17
ATOM 33050 C C . GLU A 1 110 ? -5.374 -14.292 1.851 1.00 0.00 108 GLU A C 17
ATOM 33051 O O . GLU A 1 110 ? -4.843 -15.160 2.545 1.00 0.00 108 GLU A O 17
ATOM 33063 N N . GLN A 1 111 ? -6.373 -14.548 1.012 1.00 0.00 109 GLN A N 17
ATOM 33064 C CA . GLN A 1 111 ? -6.916 -15.892 0.856 1.00 0.00 109 GLN A CA 17
ATOM 33065 C C . GLN A 1 111 ? -5.882 -16.828 0.237 1.00 0.00 109 GLN A C 17
ATOM 33066 O O . GLN A 1 111 ? -5.740 -17.977 0.655 1.00 0.00 109 GLN A O 17
ATOM 33080 N N . LYS A 1 112 ? -5.161 -16.327 -0.761 1.00 0.00 110 LYS A N 17
ATOM 33081 C CA . LYS A 1 112 ? -4.140 -17.117 -1.438 1.00 0.00 110 LYS A CA 17
ATOM 33082 C C . LYS A 1 112 ? -2.973 -17.416 -0.502 1.00 0.00 110 LYS A C 17
ATOM 33083 O O . LYS A 1 112 ? -2.538 -18.561 -0.382 1.00 0.00 110 LYS A O 17
ATOM 33102 N N . VAL A 1 113 ? -2.471 -16.378 0.160 1.00 0.00 111 VAL A N 17
ATOM 33103 C CA . VAL A 1 113 ? -1.357 -16.530 1.088 1.00 0.00 111 VAL A CA 17
ATOM 33104 C C . VAL A 1 113 ? -1.698 -17.515 2.200 1.00 0.00 111 VAL A C 17
ATOM 33105 O O . VAL A 1 113 ? -0.906 -18.399 2.528 1.00 0.00 111 VAL A O 17
ATOM 33118 N N . LYS A 1 114 ? -2.884 -17.357 2.780 1.00 0.00 112 LYS A N 17
ATOM 33119 C CA . LYS A 1 114 ? -3.333 -18.233 3.856 1.00 0.00 112 LYS A CA 17
ATOM 33120 C C . LYS A 1 114 ? -3.634 -19.632 3.328 1.00 0.00 112 LYS A C 17
ATOM 33121 O O . LYS A 1 114 ? -3.505 -20.619 4.052 1.00 0.00 112 LYS A O 17
ATOM 33140 N N . ASP A 1 115 ? -4.034 -19.709 2.064 1.00 0.00 113 ASP A N 17
ATOM 33141 C CA . ASP A 1 115 ? -4.351 -20.988 1.438 1.00 0.00 113 ASP A CA 17
ATOM 33142 C C . ASP A 1 115 ? -3.098 -21.847 1.293 1.00 0.00 113 ASP A C 17
ATOM 33143 O O . ASP A 1 115 ? -3.126 -23.050 1.550 1.00 0.00 113 ASP A O 17
ATOM 33152 N N . ILE A 1 116 ? -2.002 -21.219 0.878 1.00 0.00 114 ILE A N 17
ATOM 33153 C CA . ILE A 1 116 ? -0.741 -21.926 0.698 1.00 0.00 114 ILE A CA 17
ATOM 33154 C C . ILE A 1 116 ? -0.319 -22.635 1.981 1.00 0.00 114 ILE A C 17
ATOM 33155 O O . ILE A 1 116 ? -0.256 -22.023 3.047 1.00 0.00 114 ILE A O 17
ATOM 33171 N N . GLN A 1 117 ? -0.031 -23.927 1.869 1.00 0.00 115 GLN A N 17
ATOM 33172 C CA . GLN A 1 117 ? 0.386 -24.719 3.021 1.00 0.00 115 GLN A CA 17
ATOM 33173 C C . GLN A 1 117 ? 1.888 -24.597 3.250 1.00 0.00 115 GLN A C 17
ATOM 33174 O O . GLN A 1 117 ? 2.679 -24.662 2.308 1.00 0.00 115 GLN A O 17
ATOM 33188 N N . THR A 1 118 ? 2.277 -24.419 4.509 1.00 0.00 116 THR A N 17
ATOM 33189 C CA . THR A 1 118 ? 3.686 -24.287 4.862 1.00 0.00 116 THR A CA 17
ATOM 33190 C C . THR A 1 118 ? 3.957 -24.841 6.257 1.00 0.00 116 THR A C 17
ATOM 33191 O O . THR A 1 118 ? 3.029 -25.099 7.022 1.00 0.00 116 THR A O 17
ATOM 33202 N N . GLN A 1 119 ? 5.234 -25.020 6.579 1.00 0.00 117 GLN A N 17
ATOM 33203 C CA . GLN A 1 119 ? 5.626 -25.543 7.882 1.00 0.00 117 GLN A CA 17
ATOM 33204 C C . GLN A 1 119 ? 5.994 -24.410 8.835 1.00 0.00 117 GLN A C 17
ATOM 33205 O O . GLN A 1 119 ? 5.800 -24.517 10.047 1.00 0.00 117 GLN A O 17
ATOM 33219 N N . GLN A 1 3 ? 1.039 -2.110 -19.855 1.00 0.00 1 GLN A N 18
ATOM 33220 C CA . GLN A 1 3 ? 0.906 -0.659 -19.803 1.00 0.00 1 GLN A CA 18
ATOM 33221 C C . GLN A 1 3 ? -0.248 -0.250 -18.892 1.00 0.00 1 GLN A C 18
ATOM 33222 O O . GLN A 1 3 ? -1.375 -0.713 -19.058 1.00 0.00 1 GLN A O 18
ATOM 33236 N N . GLU A 1 4 ? 0.045 0.620 -17.930 1.00 0.00 2 GLU A N 18
ATOM 33237 C CA . GLU A 1 4 ? -0.968 1.089 -16.992 1.00 0.00 2 GLU A CA 18
ATOM 33238 C C . GLU A 1 4 ? -0.489 2.335 -16.252 1.00 0.00 2 GLU A C 18
ATOM 33239 O O . GLU A 1 4 ? 0.711 2.597 -16.167 1.00 0.00 2 GLU A O 18
ATOM 33251 N N . HIS A 1 5 ? -1.436 3.100 -15.718 1.00 0.00 3 HIS A N 18
ATOM 33252 C CA . HIS A 1 5 ? -1.112 4.318 -14.985 1.00 0.00 3 HIS A CA 18
ATOM 33253 C C . HIS A 1 5 ? -1.123 4.066 -13.480 1.00 0.00 3 HIS A C 18
ATOM 33254 O O . HIS A 1 5 ? -1.714 3.095 -13.007 1.00 0.00 3 HIS A O 18
ATOM 33268 N N . LYS A 1 6 ? -0.466 4.946 -12.732 1.00 0.00 4 LYS A N 18
ATOM 33269 C CA . LYS A 1 6 ? -0.399 4.820 -11.281 1.00 0.00 4 LYS A CA 18
ATOM 33270 C C . LYS A 1 6 ? -1.436 5.717 -10.610 1.00 0.00 4 LYS A C 18
ATOM 33271 O O . LYS A 1 6 ? -1.927 6.683 -11.193 1.00 0.00 4 LYS A O 18
ATOM 33290 N N . PRO A 1 7 ? -1.775 5.392 -9.354 1.00 0.00 5 PRO A N 18
ATOM 33291 C CA . PRO A 1 7 ? -2.754 6.156 -8.576 1.00 0.00 5 PRO A CA 18
ATOM 33292 C C . PRO A 1 7 ? -2.233 7.535 -8.183 1.00 0.00 5 PRO A C 18
ATOM 33293 O O . PRO A 1 7 ? -3.007 8.427 -7.835 1.00 0.00 5 PRO A O 18
ATOM 33304 N N . LYS A 1 8 ? -0.917 7.703 -8.240 1.00 0.00 6 LYS A N 18
ATOM 33305 C CA . LYS A 1 8 ? -0.291 8.974 -7.893 1.00 0.00 6 LYS A CA 18
ATOM 33306 C C . LYS A 1 8 ? -0.892 10.116 -8.706 1.00 0.00 6 LYS A C 18
ATOM 33307 O O . LYS A 1 8 ? -0.594 10.271 -9.891 1.00 0.00 6 LYS A O 18
ATOM 33326 N N . LYS A 1 9 ? -1.736 10.915 -8.062 1.00 0.00 7 LYS A N 18
ATOM 33327 C CA . LYS A 1 9 ? -2.376 12.046 -8.724 1.00 0.00 7 LYS A CA 18
ATOM 33328 C C . LYS A 1 9 ? -1.771 13.365 -8.255 1.00 0.00 7 LYS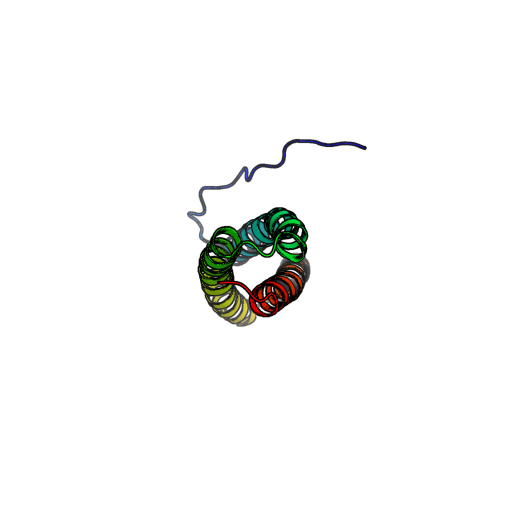 A C 18
ATOM 33329 O O . LYS A 1 9 ? -1.177 13.438 -7.179 1.00 0.00 7 LYS A O 18
ATOM 33348 N N . ASP A 1 10 ? -1.927 14.404 -9.068 1.00 0.00 8 ASP A N 18
ATOM 33349 C CA . ASP A 1 10 ? -1.399 15.721 -8.734 1.00 0.00 8 ASP A CA 18
ATOM 33350 C C . ASP A 1 10 ? -2.028 16.250 -7.449 1.00 0.00 8 ASP A C 18
ATOM 33351 O O . ASP A 1 10 ? -1.434 17.066 -6.745 1.00 0.00 8 ASP A O 18
ATOM 33360 N N . ASP A 1 11 ? -3.235 15.781 -7.151 1.00 0.00 9 ASP A N 18
ATOM 33361 C CA . ASP A 1 11 ? -3.946 16.206 -5.951 1.00 0.00 9 ASP A CA 18
ATOM 33362 C C . ASP A 1 11 ? -3.955 15.098 -4.903 1.00 0.00 9 ASP A C 18
ATOM 33363 O O . ASP A 1 11 ? -4.868 15.014 -4.082 1.00 0.00 9 ASP A O 18
ATOM 33372 N N . PHE A 1 12 ? -2.934 14.248 -4.939 1.00 0.00 10 PHE A N 18
ATOM 33373 C CA . PHE A 1 12 ? -2.826 13.143 -3.994 1.00 0.00 10 PHE A CA 18
ATOM 33374 C C . PHE A 1 12 ? -2.342 13.636 -2.634 1.00 0.00 10 PHE A C 18
ATOM 33375 O O . PHE A 1 12 ? -2.240 12.863 -1.681 1.00 0.00 10 PHE A O 18
ATOM 33392 N N . ARG A 1 13 ? -2.045 14.929 -2.551 1.00 0.00 11 ARG A N 18
ATOM 33393 C CA . ARG A 1 13 ? -1.570 15.525 -1.308 1.00 0.00 11 ARG A CA 18
ATOM 33394 C C . ARG A 1 13 ? -2.707 15.656 -0.298 1.00 0.00 11 ARG A C 18
ATOM 33395 O O . ARG A 1 13 ? -3.852 15.312 -0.591 1.00 0.00 11 ARG A O 18
ATOM 33416 N N . ASN A 1 14 ? -2.382 16.155 0.890 1.00 0.00 12 ASN A N 18
ATOM 33417 C CA . ASN A 1 14 ? -3.376 16.330 1.943 1.00 0.00 12 ASN A CA 18
ATOM 33418 C C . ASN A 1 14 ? -2.847 17.246 3.042 1.00 0.00 12 ASN A C 18
ATOM 33419 O O . ASN A 1 14 ? -1.659 17.225 3.363 1.00 0.00 12 ASN A O 18
ATOM 33430 N N . GLU A 1 15 ? -3.739 18.048 3.615 1.00 0.00 13 GLU A N 18
ATOM 33431 C CA . GLU A 1 15 ? -3.362 18.971 4.679 1.00 0.00 13 GLU A CA 18
ATOM 33432 C C . GLU A 1 15 ? -4.022 18.582 5.998 1.00 0.00 13 GLU A C 18
ATOM 33433 O O . GLU A 1 15 ? -4.379 19.442 6.804 1.00 0.00 13 GLU A O 18
ATOM 33445 N N . PHE A 1 16 ? -4.183 17.280 6.211 1.00 0.00 14 PHE A N 18
ATOM 33446 C CA . PHE A 1 16 ? -4.802 16.775 7.430 1.00 0.00 14 PHE A CA 18
ATOM 33447 C C . PHE A 1 16 ? -6.192 17.376 7.624 1.00 0.00 14 PHE A C 18
ATOM 33448 O O . PHE A 1 16 ? -6.653 17.551 8.751 1.00 0.00 14 PHE A O 18
ATOM 33465 N N . ASP A 1 17 ? -6.854 17.690 6.515 1.00 0.00 15 ASP A N 18
ATOM 33466 C CA . ASP A 1 17 ? -8.190 18.270 6.560 1.00 0.00 15 ASP A CA 18
ATOM 33467 C C . ASP A 1 17 ? -9.149 17.366 7.330 1.00 0.00 15 ASP A C 18
ATOM 33468 O O . ASP A 1 17 ? -10.143 17.831 7.889 1.00 0.00 15 ASP A O 18
ATOM 33477 N N . HIS A 1 18 ? -8.844 16.073 7.354 1.00 0.00 16 HIS A N 18
ATOM 33478 C CA . HIS A 1 18 ? -9.679 15.103 8.055 1.00 0.00 16 HIS A CA 18
ATOM 33479 C C . HIS A 1 18 ? -11.116 15.154 7.543 1.00 0.00 16 HIS A C 18
ATOM 33480 O O . HIS A 1 18 ? -12.066 15.020 8.316 1.00 0.00 16 HIS A O 18
ATOM 33494 N N . LEU A 1 19 ? -11.268 15.348 6.239 1.00 0.00 17 LEU A N 18
ATOM 33495 C CA . LEU A 1 19 ? -12.589 15.417 5.624 1.00 0.00 17 LEU A CA 18
ATOM 33496 C C . LEU A 1 19 ? -13.063 14.032 5.196 1.00 0.00 17 LEU A C 18
ATOM 33497 O O . LEU A 1 19 ? -12.304 13.063 5.241 1.00 0.00 17 LEU A O 18
ATOM 33513 N N . LEU A 1 20 ? -14.322 13.946 4.778 1.00 0.00 18 LEU A N 18
ATOM 33514 C CA . LEU A 1 20 ? -14.897 12.680 4.338 1.00 0.00 18 LEU A CA 18
ATOM 33515 C C . LEU A 1 20 ? -14.129 12.117 3.147 1.00 0.00 18 LEU A C 18
ATOM 33516 O O . LEU A 1 20 ? -13.355 11.169 3.286 1.00 0.00 18 LEU A O 18
ATOM 33532 N N . ILE A 1 21 ? -14.346 12.708 1.977 1.00 0.00 19 ILE A N 18
ATOM 33533 C CA . ILE A 1 21 ? -13.671 12.268 0.762 1.00 0.00 19 ILE A CA 18
ATOM 33534 C C . ILE A 1 21 ? -12.162 12.187 0.970 1.00 0.00 19 ILE A C 18
ATOM 33535 O O . ILE A 1 21 ? -11.510 11.259 0.493 1.00 0.00 19 ILE A O 18
ATOM 33551 N N . GLU A 1 22 ? -11.616 13.166 1.685 1.00 0.00 20 GLU A N 18
ATOM 33552 C CA . GLU A 1 22 ? -10.183 13.205 1.956 1.00 0.00 20 GLU A CA 18
ATOM 33553 C C . GLU A 1 22 ? -9.715 11.900 2.593 1.00 0.00 20 GLU A C 18
ATOM 33554 O O . GLU A 1 22 ? -8.781 11.261 2.108 1.00 0.00 20 GLU A O 18
ATOM 33566 N N . GLN A 1 23 ? -10.371 11.510 3.681 1.00 0.00 21 GLN A N 18
ATOM 33567 C CA . GLN A 1 23 ? -10.020 10.282 4.386 1.00 0.00 21 GLN A CA 18
ATOM 33568 C C . GLN A 1 23 ? -10.221 9.064 3.489 1.00 0.00 21 GLN A C 18
ATOM 33569 O O . GLN A 1 23 ? -9.425 8.125 3.514 1.00 0.00 21 GLN A O 18
ATOM 33583 N N . ALA A 1 24 ? -11.288 9.087 2.698 1.00 0.00 22 ALA A N 18
ATOM 33584 C CA . ALA A 1 24 ? -11.592 7.987 1.792 1.00 0.00 22 ALA A CA 18
ATOM 33585 C C . ALA A 1 24 ? -10.489 7.811 0.753 1.00 0.00 22 ALA A C 18
ATOM 33586 O O . ALA A 1 24 ? -10.048 6.694 0.486 1.00 0.00 22 ALA A O 18
ATOM 33593 N N . ASN A 1 25 ? -10.052 8.921 0.169 1.00 0.00 23 ASN A N 18
ATOM 33594 C CA . ASN A 1 25 ? -9.002 8.889 -0.843 1.00 0.00 23 ASN A CA 18
ATOM 33595 C C . ASN A 1 25 ? -7.688 8.392 -0.248 1.00 0.00 23 ASN A C 18
ATOM 33596 O O . ASN A 1 25 ? -6.972 7.605 -0.868 1.00 0.00 23 ASN A O 18
ATOM 33607 N N . HIS A 1 26 ? -7.377 8.857 0.958 1.00 0.00 24 HIS A N 18
ATOM 33608 C CA . HIS A 1 26 ? -6.149 8.459 1.638 1.00 0.00 24 HIS A CA 18
ATOM 33609 C C . HIS A 1 26 ? -6.168 6.968 1.964 1.00 0.00 24 HIS A C 18
ATOM 33610 O O . HIS A 1 26 ? -5.149 6.286 1.855 1.00 0.00 24 HIS A O 18
ATOM 33624 N N . ALA A 1 27 ? -7.332 6.469 2.366 1.00 0.00 25 ALA A N 18
ATOM 33625 C CA . ALA A 1 27 ? -7.483 5.060 2.706 1.00 0.00 25 ALA A CA 18
ATOM 33626 C C . ALA A 1 27 ? -7.296 4.175 1.478 1.00 0.00 25 ALA A C 18
ATOM 33627 O O . ALA A 1 27 ? -6.517 3.222 1.502 1.00 0.00 25 ALA A O 18
ATOM 33634 N N . ILE A 1 28 ? -8.014 4.497 0.407 1.00 0.00 26 ILE A N 18
ATOM 33635 C CA . ILE A 1 28 ? -7.925 3.731 -0.830 1.00 0.00 26 ILE A CA 18
ATOM 33636 C C . ILE A 1 28 ? -6.529 3.827 -1.436 1.00 0.00 26 ILE A C 18
ATOM 33637 O O . ILE A 1 28 ? -6.047 2.881 -2.059 1.00 0.00 26 ILE A O 18
ATOM 33653 N N . GLU A 1 29 ? -5.885 4.974 -1.248 1.00 0.00 27 GLU A N 18
ATOM 33654 C CA . GLU A 1 29 ? -4.543 5.191 -1.776 1.00 0.00 27 GLU A CA 18
ATOM 33655 C C . GLU A 1 29 ? -3.531 4.288 -1.079 1.00 0.00 27 GLU A C 18
ATOM 33656 O O . GLU A 1 29 ? -2.766 3.573 -1.728 1.00 0.00 27 GLU A O 18
ATOM 33668 N N . LYS A 1 30 ? -3.530 4.325 0.250 1.00 0.00 28 LYS A N 18
ATOM 33669 C CA . LYS A 1 30 ? -2.613 3.510 1.039 1.00 0.00 28 LYS A CA 18
ATOM 33670 C C . LYS A 1 30 ? -2.830 2.025 0.762 1.00 0.00 28 LYS A C 18
ATOM 33671 O O . LYS A 1 30 ? -1.878 1.284 0.518 1.00 0.00 28 LYS A O 18
ATOM 33690 N N . GLY A 1 31 ? -4.088 1.598 0.800 1.00 0.00 29 GLY A N 18
ATOM 33691 C CA . GLY A 1 31 ? -4.407 0.204 0.551 1.00 0.00 29 GLY A CA 18
ATOM 33692 C C . GLY A 1 31 ? -4.079 -0.220 -0.867 1.00 0.00 29 GLY A C 18
ATOM 33693 O O . GLY A 1 31 ? -3.679 -1.359 -1.103 1.00 0.00 29 GLY A O 18
ATOM 33697 N N . GLU A 1 32 ? -4.253 0.698 -1.812 1.00 0.00 30 GLU A N 18
ATOM 33698 C CA . GLU A 1 32 ? -3.974 0.411 -3.215 1.00 0.00 30 GLU A CA 18
ATOM 33699 C C . GLU A 1 32 ? -2.477 0.236 -3.448 1.00 0.00 30 GLU A C 18
ATOM 33700 O O . GLU A 1 32 ? -2.053 -0.621 -4.224 1.00 0.00 30 GLU A O 18
ATOM 33712 N N . HIS A 1 33 ? -1.679 1.057 -2.772 1.00 0.00 31 HIS A N 18
ATOM 33713 C CA . HIS A 1 33 ? -0.228 0.994 -2.905 1.00 0.00 31 HIS A CA 18
ATOM 33714 C C . HIS A 1 33 ? 0.321 -0.284 -2.277 1.00 0.00 31 HIS A C 18
ATOM 33715 O O . HIS A 1 33 ? 1.046 -1.041 -2.921 1.00 0.00 31 HIS A O 18
ATOM 33729 N N . GLN A 1 34 ? -0.030 -0.515 -1.016 1.00 0.00 32 GLN A N 18
ATOM 33730 C CA . GLN A 1 34 ? 0.428 -1.701 -0.301 1.00 0.00 32 GLN A CA 18
ATOM 33731 C C . GLN A 1 34 ? -0.052 -2.973 -0.991 1.00 0.00 32 GLN A C 18
ATOM 33732 O O . GLN A 1 34 ? 0.657 -3.979 -1.024 1.00 0.00 32 GLN A O 18
ATOM 33746 N N . LEU A 1 35 ? -1.260 -2.921 -1.541 1.00 0.00 33 LEU A N 18
ATOM 33747 C CA . LEU A 1 35 ? -1.837 -4.070 -2.231 1.00 0.00 33 LEU A CA 18
ATOM 33748 C C . LEU A 1 35 ? -1.086 -4.361 -3.527 1.00 0.00 33 LEU A C 18
ATOM 33749 O O . LEU A 1 35 ? -0.715 -5.502 -3.800 1.00 0.00 33 LEU A O 18
ATOM 33765 N N . LEU A 1 36 ? -0.862 -3.318 -4.320 1.00 0.00 34 LEU A N 18
ATOM 33766 C CA . LEU A 1 36 ? -0.152 -3.460 -5.587 1.00 0.00 34 LEU A CA 18
ATOM 33767 C C . LEU A 1 36 ? 1.236 -4.054 -5.370 1.00 0.00 34 LEU A C 18
ATOM 33768 O O . LEU A 1 36 ? 1.663 -4.946 -6.104 1.00 0.00 34 LEU A O 18
ATOM 33784 N N . TYR A 1 37 ? 1.936 -3.555 -4.357 1.00 0.00 35 TYR A N 18
ATOM 33785 C CA . TYR A 1 37 ? 3.275 -4.036 -4.043 1.00 0.00 35 TYR A CA 18
ATOM 33786 C C . TYR A 1 37 ? 3.222 -5.416 -3.396 1.00 0.00 35 TYR A C 18
ATOM 33787 O O . TYR A 1 37 ? 4.120 -6.238 -3.582 1.00 0.00 35 TYR A O 18
ATOM 33805 N N . LEU A 1 38 ? 2.161 -5.665 -2.636 1.00 0.00 36 LEU A N 18
ATOM 33806 C CA . LEU A 1 38 ? 1.987 -6.947 -1.961 1.00 0.00 36 LEU A CA 18
ATOM 33807 C C . LEU A 1 38 ? 1.710 -8.059 -2.967 1.00 0.00 36 LEU A C 18
ATOM 33808 O O . LEU A 1 38 ? 2.066 -9.215 -2.740 1.00 0.00 36 LEU A O 18
ATOM 33824 N N . GLN A 1 39 ? 1.076 -7.700 -4.078 1.00 0.00 37 GLN A N 18
ATOM 33825 C CA . GLN A 1 39 ? 0.754 -8.669 -5.119 1.00 0.00 37 GLN A CA 18
ATOM 33826 C C . GLN A 1 39 ? 1.988 -9.469 -5.519 1.00 0.00 37 GLN A C 18
ATOM 33827 O O . GLN A 1 39 ? 1.903 -10.669 -5.788 1.00 0.00 37 GLN A O 18
ATOM 33841 N N . HIS A 1 40 ? 3.136 -8.800 -5.556 1.00 0.00 38 HIS A N 18
ATOM 33842 C CA . HIS A 1 40 ? 4.389 -9.450 -5.923 1.00 0.00 38 HIS A CA 18
ATOM 33843 C C . HIS A 1 40 ? 4.747 -10.544 -4.922 1.00 0.00 38 HIS A C 18
ATOM 33844 O O . HIS A 1 40 ? 4.991 -11.689 -5.301 1.00 0.00 38 HIS A O 18
ATOM 33858 N N . GLN A 1 41 ? 4.776 -10.183 -3.643 1.00 0.00 39 GLN A N 18
ATOM 33859 C CA . GLN A 1 41 ? 5.106 -11.134 -2.588 1.00 0.00 39 GLN A CA 18
ATOM 33860 C C . GLN A 1 41 ? 4.185 -12.350 -2.645 1.00 0.00 39 GLN A C 18
ATOM 33861 O O . GLN A 1 41 ? 4.635 -13.488 -2.506 1.00 0.00 39 GLN A O 18
ATOM 33875 N N . LEU A 1 42 ? 2.897 -12.101 -2.848 1.00 0.00 40 LEU A N 18
ATOM 33876 C CA . LEU A 1 42 ? 1.912 -13.175 -2.923 1.00 0.00 40 LEU A CA 18
ATOM 33877 C C . LEU A 1 42 ? 2.234 -14.129 -4.069 1.00 0.00 40 LEU A C 18
ATOM 33878 O O . LEU A 1 42 ? 2.369 -15.336 -3.865 1.00 0.00 40 LEU A O 18
ATOM 33894 N N . ASP A 1 43 ? 2.357 -13.580 -5.272 1.00 0.00 41 ASP A N 18
ATOM 33895 C CA . ASP A 1 43 ? 2.666 -14.381 -6.451 1.00 0.00 41 ASP A CA 18
ATOM 33896 C C . ASP A 1 43 ? 3.929 -15.210 -6.229 1.00 0.00 41 ASP A C 18
ATOM 33897 O O . ASP A 1 43 ? 4.020 -16.350 -6.682 1.00 0.00 41 ASP A O 18
ATOM 33906 N N . GLU A 1 44 ? 4.897 -14.627 -5.530 1.00 0.00 42 GLU A N 18
ATOM 33907 C CA . GLU A 1 44 ? 6.154 -15.311 -5.250 1.00 0.00 42 GLU A CA 18
ATOM 33908 C C . GLU A 1 44 ? 5.959 -16.398 -4.198 1.00 0.00 42 GLU A C 18
ATOM 33909 O O . GLU A 1 44 ? 6.575 -17.463 -4.267 1.00 0.00 42 GLU A O 18
ATOM 33921 N N . LEU A 1 45 ? 5.100 -16.123 -3.223 1.00 0.00 43 LEU A N 18
ATOM 33922 C CA . LEU A 1 45 ? 4.823 -17.076 -2.154 1.00 0.00 43 LEU A CA 18
ATOM 33923 C C . LEU A 1 45 ? 4.084 -18.298 -2.693 1.00 0.00 43 LEU A C 18
ATOM 33924 O O . LEU A 1 45 ? 4.231 -19.402 -2.172 1.00 0.00 43 LEU A O 18
ATOM 33940 N N . ASN A 1 46 ? 3.293 -18.091 -3.740 1.00 0.00 44 ASN A N 18
ATOM 33941 C CA . ASN A 1 46 ? 2.534 -19.176 -4.350 1.00 0.00 44 ASN A CA 18
ATOM 33942 C C . ASN A 1 46 ? 3.438 -20.363 -4.666 1.00 0.00 44 ASN A C 18
ATOM 33943 O O . ASN A 1 46 ? 3.122 -21.503 -4.327 1.00 0.00 44 ASN A O 18
ATOM 33954 N N . GLU A 1 47 ? 4.563 -20.087 -5.317 1.00 0.00 45 GLU A N 18
ATOM 33955 C CA . GLU A 1 47 ? 5.513 -21.133 -5.678 1.00 0.00 45 GLU A CA 18
ATOM 33956 C C . GLU A 1 47 ? 6.552 -21.327 -4.578 1.00 0.00 45 GLU A C 18
ATOM 33957 O O . GLU A 1 47 ? 6.835 -22.453 -4.168 1.00 0.00 45 GLU A O 18
ATOM 33969 N N . ASN A 1 48 ? 7.117 -20.222 -4.103 1.00 0.00 46 ASN A N 18
ATOM 33970 C CA . ASN A 1 48 ? 8.126 -20.271 -3.050 1.00 0.00 46 ASN A CA 18
ATOM 33971 C C . ASN A 1 48 ? 7.633 -21.090 -1.861 1.00 0.00 46 ASN A C 18
ATOM 33972 O O . ASN A 1 48 ? 8.400 -21.823 -1.238 1.00 0.00 46 ASN A O 18
ATOM 33983 N N . LYS A 1 49 ? 6.346 -20.961 -1.553 1.00 0.00 47 LYS A N 18
ATOM 33984 C CA . LYS A 1 49 ? 5.749 -21.690 -0.441 1.00 0.00 47 LYS A CA 18
ATOM 33985 C C . LYS A 1 49 ? 6.619 -21.587 0.808 1.00 0.00 47 LYS A C 18
ATOM 33986 O O . LYS A 1 49 ? 6.706 -22.528 1.596 1.00 0.00 47 LYS A O 18
ATOM 34005 N N . SER A 1 50 ? 7.260 -20.435 0.983 1.00 0.00 48 SER A N 18
ATOM 34006 C CA . SER A 1 50 ? 8.125 -20.210 2.135 1.00 0.00 48 SER A CA 18
ATOM 34007 C C . SER A 1 50 ? 7.298 -19.960 3.394 1.00 0.00 48 SER A C 18
ATOM 34008 O O . SER A 1 50 ? 6.406 -19.113 3.407 1.00 0.00 48 SER A O 18
ATOM 34016 N N . LYS A 1 51 ? 7.604 -20.705 4.450 1.00 0.00 49 LYS A N 18
ATOM 34017 C CA . LYS A 1 51 ? 6.892 -20.567 5.716 1.00 0.00 49 LYS A CA 18
ATOM 34018 C C . LYS A 1 51 ? 7.017 -19.146 6.258 1.00 0.00 49 LYS A C 18
ATOM 34019 O O . LYS A 1 51 ? 6.037 -18.556 6.710 1.00 0.00 49 LYS A O 18
ATOM 34038 N N . GLU A 1 52 ? 8.230 -18.604 6.207 1.00 0.00 50 GLU A N 18
ATOM 34039 C CA . GLU A 1 52 ? 8.482 -17.252 6.694 1.00 0.00 50 GLU A CA 18
ATOM 34040 C C . GLU A 1 52 ? 7.599 -16.240 5.969 1.00 0.00 50 GLU A C 18
ATOM 34041 O O . GLU A 1 52 ? 6.936 -15.415 6.599 1.00 0.00 50 GLU A O 18
ATOM 34053 N N . LEU A 1 53 ? 7.595 -16.310 4.643 1.00 0.00 51 LEU A N 18
ATOM 34054 C CA . LEU A 1 53 ? 6.795 -15.400 3.831 1.00 0.00 51 LEU A CA 18
ATOM 34055 C C . LEU A 1 53 ? 5.308 -15.581 4.116 1.00 0.00 51 LEU A C 18
ATOM 34056 O O . LEU A 1 53 ? 4.535 -14.624 4.066 1.00 0.00 51 LEU A O 18
ATOM 34072 N N . GLN A 1 54 ? 4.914 -16.815 4.417 1.00 0.00 52 GLN A N 18
ATOM 34073 C CA . GLN A 1 54 ? 3.520 -17.121 4.712 1.00 0.00 52 GLN A CA 18
ATOM 34074 C C . GLN A 1 54 ? 3.059 -16.400 5.975 1.00 0.00 52 GLN A C 18
ATOM 34075 O O . GLN A 1 54 ? 2.143 -15.579 5.933 1.00 0.00 52 GLN A O 18
ATOM 34089 N N . GLU A 1 55 ? 3.702 -16.712 7.096 1.00 0.00 53 GLU A N 18
ATOM 34090 C CA . GLU A 1 55 ? 3.356 -16.095 8.371 1.00 0.00 53 GLU A CA 18
ATOM 34091 C C . GLU A 1 55 ? 3.590 -14.587 8.326 1.00 0.00 53 GLU A C 18
ATOM 34092 O O . GLU A 1 55 ? 2.909 -13.821 9.009 1.00 0.00 53 GLU A O 18
ATOM 34104 N N . LYS A 1 56 ? 4.556 -14.168 7.517 1.00 0.00 54 LYS A N 18
ATOM 34105 C CA . LYS A 1 56 ? 4.882 -12.753 7.380 1.00 0.00 54 LYS A CA 18
ATOM 34106 C C . LYS A 1 56 ? 3.780 -12.012 6.630 1.00 0.00 54 LYS A C 18
ATOM 34107 O O . LYS A 1 56 ? 3.227 -11.032 7.130 1.00 0.00 54 LYS A O 18
ATOM 34126 N N . ILE A 1 57 ? 3.465 -12.487 5.430 1.00 0.00 55 ILE A N 18
ATOM 34127 C CA . ILE A 1 57 ? 2.428 -11.870 4.613 1.00 0.00 55 ILE A CA 18
ATOM 34128 C C . ILE A 1 57 ? 1.085 -11.871 5.336 1.00 0.00 55 ILE A C 18
ATOM 34129 O O . ILE A 1 57 ? 0.325 -10.905 5.258 1.00 0.00 55 ILE A O 18
ATOM 34145 N N . ILE A 1 58 ? 0.800 -12.961 6.041 1.00 0.00 56 ILE A N 18
ATOM 34146 C CA . ILE A 1 58 ? -0.450 -13.086 6.781 1.00 0.00 56 ILE A CA 18
ATOM 34147 C C . ILE A 1 58 ? -0.612 -11.949 7.783 1.00 0.00 56 ILE A C 18
ATOM 34148 O O . ILE A 1 58 ? -1.681 -11.348 7.889 1.00 0.00 56 ILE A O 18
ATOM 34164 N N . ARG A 1 59 ? 0.458 -11.656 8.516 1.00 0.00 57 ARG A N 18
ATOM 34165 C CA . ARG A 1 59 ? 0.434 -10.589 9.509 1.00 0.00 57 ARG A CA 18
ATOM 34166 C C . ARG A 1 59 ? 0.314 -9.224 8.838 1.00 0.00 57 ARG A C 18
ATOM 34167 O O . ARG A 1 59 ? -0.562 -8.430 9.179 1.00 0.00 57 ARG A O 18
ATOM 34188 N N . GLU A 1 60 ? 1.201 -8.959 7.884 1.00 0.00 58 GLU A N 18
ATOM 34189 C CA . GLU A 1 60 ? 1.193 -7.689 7.166 1.00 0.00 58 GLU A CA 18
ATOM 34190 C C . GLU A 1 60 ? -0.167 -7.436 6.522 1.00 0.00 58 GLU A C 18
ATOM 34191 O O . GLU A 1 60 ? -0.777 -6.386 6.727 1.00 0.00 58 GLU A O 18
ATOM 34203 N N . LEU A 1 61 ? -0.634 -8.404 5.742 1.00 0.00 59 LEU A N 18
ATOM 34204 C CA . LEU A 1 61 ? -1.922 -8.287 5.067 1.00 0.00 59 LEU A CA 18
ATOM 34205 C C . LEU A 1 61 ? -3.055 -8.128 6.077 1.00 0.00 59 LEU A C 18
ATOM 34206 O O . LEU A 1 61 ? -3.976 -7.339 5.871 1.00 0.00 59 LEU A O 18
ATOM 34222 N N . ASP A 1 62 ? -2.977 -8.881 7.168 1.00 0.00 60 ASP A N 18
ATOM 34223 C CA . ASP A 1 62 ? -3.993 -8.822 8.212 1.00 0.00 60 ASP A CA 18
ATOM 34224 C C . ASP A 1 62 ? -4.053 -7.429 8.833 1.00 0.00 60 ASP A C 18
ATOM 34225 O O . ASP A 1 62 ? -5.117 -6.814 8.896 1.00 0.00 60 ASP A O 18
ATOM 34234 N N . VAL A 1 63 ? -2.906 -6.940 9.289 1.00 0.00 61 VAL A N 18
ATOM 34235 C CA . VAL A 1 63 ? -2.828 -5.621 9.904 1.00 0.00 61 VAL A CA 18
ATOM 34236 C C . VAL A 1 63 ? -3.348 -4.543 8.960 1.00 0.00 61 VAL A C 18
ATOM 34237 O O . VAL A 1 63 ? -4.222 -3.754 9.322 1.00 0.00 61 VAL A O 18
ATOM 34250 N N . VAL A 1 64 ? -2.805 -4.514 7.748 1.00 0.00 62 VAL A N 18
ATOM 34251 C CA . VAL A 1 64 ? -3.215 -3.533 6.749 1.00 0.00 62 VAL A CA 18
ATOM 34252 C C . VAL A 1 64 ? -4.700 -3.661 6.432 1.00 0.00 62 VAL A C 18
ATOM 34253 O O . VAL A 1 64 ? -5.459 -2.699 6.566 1.00 0.00 62 VAL A O 18
ATOM 34266 N N . CYS A 1 65 ? -5.109 -4.851 6.010 1.00 0.00 63 CYS A N 18
ATOM 34267 C CA . CYS A 1 65 ? -6.505 -5.106 5.672 1.00 0.00 63 CYS A CA 18
ATOM 34268 C C . CYS A 1 65 ? -7.421 -4.738 6.835 1.00 0.00 63 CYS A C 18
ATOM 34269 O O . CYS A 1 65 ? -8.584 -4.386 6.635 1.00 0.00 63 CYS A O 18
ATOM 34277 N N . ALA A 1 66 ? -6.890 -4.826 8.050 1.00 0.00 64 ALA A N 18
ATOM 34278 C CA . ALA A 1 66 ? -7.660 -4.502 9.245 1.00 0.00 64 ALA A CA 18
ATOM 34279 C C . ALA A 1 66 ? -7.905 -3.001 9.351 1.00 0.00 64 ALA A C 18
ATOM 34280 O O . ALA A 1 66 ? -9.050 -2.552 9.399 1.00 0.00 64 ALA A O 18
ATOM 34287 N N . MET A 1 67 ? -6.823 -2.230 9.387 1.00 0.00 65 MET A N 18
ATOM 34288 C CA . MET A 1 67 ? -6.922 -0.778 9.488 1.00 0.00 65 MET A CA 18
ATOM 34289 C C . MET A 1 67 ? -7.610 -0.195 8.258 1.00 0.00 65 MET A C 18
ATOM 34290 O O . MET A 1 67 ? -8.350 0.784 8.356 1.00 0.00 65 MET A O 18
ATOM 34304 N N . ILE A 1 68 ? -7.363 -0.802 7.102 1.00 0.00 66 ILE A N 18
ATOM 34305 C CA . ILE A 1 68 ? -7.959 -0.342 5.855 1.00 0.00 66 ILE A CA 18
ATOM 34306 C C . ILE A 1 68 ? -9.463 -0.597 5.838 1.00 0.00 66 ILE A C 18
ATOM 34307 O O . ILE A 1 68 ? -10.249 0.293 5.518 1.00 0.00 66 ILE A O 18
ATOM 34323 N N . GLU A 1 69 ? -9.854 -1.819 6.186 1.00 0.00 67 GLU A N 18
ATOM 34324 C CA . GLU A 1 69 ? -11.264 -2.190 6.211 1.00 0.00 67 GLU A CA 18
ATOM 34325 C C . GLU A 1 69 ? -12.043 -1.301 7.175 1.00 0.00 67 GLU A C 18
ATOM 34326 O O . GLU A 1 69 ? -13.107 -0.783 6.836 1.00 0.00 67 GLU A O 18
ATOM 34338 N N . GLY A 1 70 ? -11.506 -1.128 8.379 1.00 0.00 68 GLY A N 18
ATOM 34339 C CA . GLY A 1 70 ? -12.164 -0.302 9.374 1.00 0.00 68 GLY A CA 18
ATOM 34340 C C . GLY A 1 70 ? -12.183 1.164 8.989 1.00 0.00 68 GLY A C 18
ATOM 34341 O O . GLY A 1 70 ? -13.154 1.871 9.259 1.00 0.00 68 GLY A O 18
ATOM 34345 N N . ALA A 1 71 ? -11.107 1.622 8.359 1.00 0.00 69 ALA A N 18
ATOM 34346 C CA . ALA A 1 71 ? -11.004 3.013 7.936 1.00 0.00 69 ALA A CA 18
ATOM 34347 C C . ALA A 1 71 ? -11.969 3.313 6.795 1.00 0.00 69 ALA A C 18
ATOM 34348 O O . ALA A 1 71 ? -12.804 4.212 6.897 1.00 0.00 69 ALA A O 18
ATOM 34355 N N . GLN A 1 72 ? -11.848 2.557 5.709 1.00 0.00 70 GLN A N 18
ATOM 34356 C CA . GLN A 1 72 ? -12.710 2.744 4.548 1.00 0.00 70 GLN A CA 18
ATOM 34357 C C . GLN A 1 72 ? -14.177 2.567 4.926 1.00 0.00 70 GLN A C 18
ATOM 34358 O O . GLN A 1 72 ? -15.042 3.309 4.461 1.00 0.00 70 GLN A O 18
ATOM 34372 N N . GLY A 1 73 ? -14.451 1.578 5.771 1.00 0.00 71 GLY A N 18
ATOM 34373 C CA . GLY A 1 73 ? -15.815 1.321 6.195 1.00 0.00 71 GLY A CA 18
ATOM 34374 C C . GLY A 1 73 ? -16.382 2.447 7.037 1.00 0.00 71 GLY A C 18
ATOM 34375 O O . GLY A 1 73 ? -17.509 2.888 6.817 1.00 0.00 71 GLY A O 18
ATOM 34379 N N . ALA A 1 74 ? -15.598 2.913 8.004 1.00 0.00 72 ALA A N 18
ATOM 34380 C CA . ALA A 1 74 ? -16.028 3.995 8.882 1.00 0.00 72 ALA A CA 18
ATOM 34381 C C . ALA A 1 74 ? -16.352 5.253 8.084 1.00 0.00 72 ALA A C 18
ATOM 34382 O O . ALA A 1 74 ? -17.459 5.787 8.169 1.00 0.00 72 ALA A O 18
ATOM 34389 N N . LEU A 1 75 ? -15.381 5.723 7.309 1.00 0.00 73 LEU A N 18
ATOM 34390 C CA . LEU A 1 75 ? -15.563 6.920 6.495 1.00 0.00 73 LEU A CA 18
ATOM 34391 C C . LEU A 1 75 ? -16.699 6.731 5.494 1.00 0.00 73 LEU A C 18
ATOM 34392 O O . LEU A 1 75 ? -17.436 7.670 5.194 1.00 0.00 73 LEU A O 18
ATOM 34408 N N . GLU A 1 76 ? -16.833 5.511 4.983 1.00 0.00 74 GLU A N 18
ATOM 34409 C CA . GLU A 1 76 ? -17.880 5.199 4.017 1.00 0.00 74 GLU A CA 18
ATOM 34410 C C . GLU A 1 76 ? -19.262 5.444 4.616 1.00 0.00 74 GLU A C 18
ATOM 34411 O O . GLU A 1 76 ? -20.103 6.112 4.013 1.00 0.00 74 GLU A O 18
ATOM 34423 N N . ARG A 1 77 ? -19.491 4.897 5.806 1.00 0.00 75 ARG A N 18
ATOM 34424 C CA . ARG A 1 77 ? -20.771 5.053 6.485 1.00 0.00 75 ARG A CA 18
ATOM 34425 C C . ARG A 1 77 ? -20.981 6.500 6.924 1.00 0.00 75 ARG A C 18
ATOM 34426 O O . ARG A 1 77 ? -22.109 6.990 6.959 1.00 0.00 75 ARG A O 18
ATOM 34447 N N . GLU A 1 78 ? -19.886 7.177 7.257 1.00 0.00 76 GLU A N 18
ATOM 34448 C CA . GLU A 1 78 ? -19.951 8.566 7.694 1.00 0.00 76 GLU A CA 18
ATOM 34449 C C . GLU A 1 78 ? -20.317 9.486 6.532 1.00 0.00 76 GLU A C 18
ATOM 34450 O O . GLU A 1 78 ? -21.219 10.317 6.644 1.00 0.00 76 GLU A O 18
ATOM 34462 N N . LEU A 1 79 ? -19.612 9.329 5.417 1.00 0.00 77 LEU A N 18
ATOM 34463 C CA . LEU A 1 79 ? -19.862 10.146 4.234 1.00 0.00 77 LEU A CA 18
ATOM 34464 C C . LEU A 1 79 ? -21.169 9.741 3.559 1.00 0.00 77 LEU A C 18
ATOM 34465 O O . LEU A 1 79 ? -21.803 10.547 2.878 1.00 0.00 77 LEU A O 18
ATOM 34481 N N . LYS A 1 80 ? -21.568 8.489 3.757 1.00 0.00 78 LYS A N 18
ATOM 34482 C CA . LYS A 1 80 ? -22.802 7.977 3.172 1.00 0.00 78 LYS A CA 18
ATOM 34483 C C . LYS A 1 80 ? -24.016 8.693 3.752 1.00 0.00 78 LYS A C 18
ATOM 34484 O O . LYS A 1 80 ? -25.119 8.603 3.211 1.00 0.00 78 LYS A O 18
ATOM 34503 N N . ARG A 1 81 ? -23.808 9.406 4.854 1.00 0.00 79 ARG A N 18
ATOM 34504 C CA . ARG A 1 81 ? -24.887 10.137 5.508 1.00 0.00 79 ARG A CA 18
ATOM 34505 C C . ARG A 1 81 ? -25.102 11.494 4.845 1.00 0.00 79 ARG A C 18
ATOM 34506 O O . ARG A 1 81 ? -26.183 12.077 4.935 1.00 0.00 79 ARG A O 18
ATOM 34527 N N . THR A 1 82 ? -24.065 11.993 4.178 1.00 0.00 80 THR A N 18
ATOM 34528 C CA . THR A 1 82 ? -24.139 13.282 3.502 1.00 0.00 80 THR A CA 18
ATOM 34529 C C . THR A 1 82 ? -25.319 13.329 2.537 1.00 0.00 80 THR A C 18
ATOM 34530 O O . THR A 1 82 ? -26.009 12.329 2.335 1.00 0.00 80 THR A O 18
ATOM 34541 N N . ASP A 1 83 ? -25.544 14.495 1.942 1.00 0.00 81 ASP A N 18
ATOM 34542 C CA . ASP A 1 83 ? -26.640 14.672 0.995 1.00 0.00 81 ASP A CA 18
ATOM 34543 C C . ASP A 1 83 ? -26.191 14.338 -0.424 1.00 0.00 81 ASP A C 18
ATOM 34544 O O . ASP A 1 83 ? -25.104 13.796 -0.632 1.00 0.00 81 ASP A O 18
ATOM 34553 N N . LEU A 1 84 ? -27.033 14.666 -1.398 1.00 0.00 82 LEU A N 18
ATOM 34554 C CA . LEU A 1 84 ? -26.724 14.401 -2.798 1.00 0.00 82 LEU A CA 18
ATOM 34555 C C . LEU A 1 84 ? -26.130 15.636 -3.468 1.00 0.00 82 LEU A C 18
ATOM 34556 O O . LEU A 1 84 ? -26.360 16.763 -3.030 1.00 0.00 82 LEU A O 18
ATOM 34572 N N . ASN A 1 85 ? -25.367 15.416 -4.533 1.00 0.00 83 ASN A N 18
ATOM 34573 C CA . ASN A 1 85 ? -24.741 16.513 -5.265 1.00 0.00 83 ASN A CA 18
ATOM 34574 C C . ASN A 1 85 ? -23.922 15.985 -6.439 1.00 0.00 83 ASN A C 18
ATOM 34575 O O . ASN A 1 85 ? -23.472 14.839 -6.429 1.00 0.00 83 ASN A O 18
ATOM 34586 N N . ILE A 1 86 ? -23.732 16.829 -7.448 1.00 0.00 84 ILE A N 18
ATOM 34587 C CA . ILE A 1 86 ? -22.966 16.449 -8.627 1.00 0.00 84 ILE A CA 18
ATOM 34588 C C . ILE A 1 86 ? -21.526 16.107 -8.261 1.00 0.00 84 ILE A C 18
ATOM 34589 O O . ILE A 1 86 ? -21.049 15.005 -8.532 1.00 0.00 84 ILE A O 18
ATOM 34605 N N . LEU A 1 87 ? -20.837 17.060 -7.642 1.00 0.00 85 LEU A N 18
ATOM 34606 C CA . LEU A 1 87 ? -19.450 16.861 -7.235 1.00 0.00 85 LEU A CA 18
ATOM 34607 C C . LEU A 1 87 ? -19.337 15.723 -6.227 1.00 0.00 85 LEU A C 18
ATOM 34608 O O . LEU A 1 87 ? -18.496 14.835 -6.370 1.00 0.00 85 LEU A O 18
ATOM 34624 N N . GLU A 1 88 ? -20.190 15.754 -5.209 1.00 0.00 86 GLU A N 18
ATOM 34625 C CA . GLU A 1 88 ? -20.186 14.723 -4.177 1.00 0.00 86 GLU A CA 18
ATOM 34626 C C . GLU A 1 88 ? -20.405 13.342 -4.787 1.00 0.00 86 GLU A C 18
ATOM 34627 O O . GLU A 1 88 ? -19.728 12.378 -4.428 1.00 0.00 86 GLU A O 18
ATOM 34639 N N . ARG A 1 89 ? -21.357 13.254 -5.711 1.00 0.00 87 ARG A N 18
ATOM 34640 C CA . ARG A 1 89 ? -21.668 11.991 -6.370 1.00 0.00 87 ARG A CA 18
ATOM 34641 C C . ARG A 1 89 ? -20.457 11.465 -7.135 1.00 0.00 87 ARG A C 18
ATOM 34642 O O . ARG A 1 89 ? -20.128 10.280 -7.061 1.00 0.00 87 ARG A O 18
ATOM 34663 N N . PHE A 1 90 ? -19.796 12.353 -7.871 1.00 0.00 88 PHE A N 18
ATOM 34664 C CA . PHE A 1 90 ? -18.623 11.978 -8.651 1.00 0.00 88 PHE A CA 18
ATOM 34665 C C . PHE A 1 90 ? -17.529 11.414 -7.750 1.00 0.00 88 PHE A C 18
ATOM 34666 O O . PHE A 1 90 ? -17.055 10.298 -7.956 1.00 0.00 88 PHE A O 18
ATOM 34683 N N . ASN A 1 91 ? -17.131 12.194 -6.751 1.00 0.00 89 ASN A N 18
ATOM 34684 C CA . ASN A 1 91 ? -16.092 11.774 -5.818 1.00 0.00 89 ASN A CA 18
ATOM 34685 C C . ASN A 1 91 ? -16.512 10.514 -5.068 1.00 0.00 89 ASN A C 18
ATOM 34686 O O . ASN A 1 91 ? -15.700 9.618 -4.834 1.00 0.00 89 ASN A O 18
ATOM 34697 N N . TYR A 1 92 ? -17.785 10.450 -4.696 1.00 0.00 90 TYR A N 18
ATOM 34698 C CA . TYR A 1 92 ? -18.313 9.300 -3.971 1.00 0.00 90 TYR A CA 18
ATOM 34699 C C . TYR A 1 92 ? -18.262 8.043 -4.833 1.00 0.00 90 TYR A C 18
ATOM 34700 O O . TYR A 1 92 ? -17.864 6.975 -4.368 1.00 0.00 90 TYR A O 18
ATOM 34718 N N . GLU A 1 93 ? -18.669 8.179 -6.090 1.00 0.00 91 GLU A N 18
ATOM 34719 C CA . GLU A 1 93 ? -18.670 7.054 -7.019 1.00 0.00 91 GLU A CA 18
ATOM 34720 C C . GLU A 1 93 ? -17.261 6.497 -7.200 1.00 0.00 91 GLU A C 18
ATOM 34721 O O . GLU A 1 93 ? -17.025 5.305 -7.011 1.00 0.00 91 GLU A O 18
ATOM 34733 N N . GLU A 1 94 ? -16.329 7.370 -7.570 1.00 0.00 92 GLU A N 18
ATOM 34734 C CA . GLU A 1 94 ? -14.944 6.965 -7.778 1.00 0.00 92 GLU A CA 18
ATOM 34735 C C . GLU A 1 94 ? -14.344 6.399 -6.495 1.00 0.00 92 GLU A C 18
ATOM 34736 O O . GLU A 1 94 ? -13.744 5.324 -6.500 1.00 0.00 92 GLU A O 18
ATOM 34748 N N . ALA A 1 95 ? -14.510 7.129 -5.398 1.00 0.00 93 ALA A N 18
ATOM 34749 C CA . ALA A 1 95 ? -13.986 6.700 -4.108 1.00 0.00 93 ALA A CA 18
ATOM 34750 C C . ALA A 1 95 ? -14.416 5.272 -3.788 1.00 0.00 93 ALA A C 18
ATOM 34751 O O . ALA A 1 95 ? -13.594 4.439 -3.407 1.00 0.00 93 ALA A O 18
ATOM 34758 N N . GLN A 1 96 ? -15.707 4.999 -3.943 1.00 0.00 94 GLN A N 18
ATOM 34759 C CA . GLN A 1 96 ? -16.244 3.671 -3.670 1.00 0.00 94 GLN A CA 18
ATOM 34760 C C . GLN A 1 96 ? -15.703 2.649 -4.665 1.00 0.00 94 GLN A C 18
ATOM 34761 O O . GLN A 1 96 ? -15.466 1.493 -4.316 1.00 0.00 94 GLN A O 18
ATOM 34775 N N . THR A 1 97 ? -15.512 3.084 -5.907 1.00 0.00 95 THR A N 18
ATOM 34776 C CA . THR A 1 97 ? -15.000 2.207 -6.952 1.00 0.00 95 THR A CA 18
ATOM 34777 C C . THR A 1 97 ? -13.631 1.648 -6.581 1.00 0.00 95 THR A C 18
ATOM 34778 O O . THR A 1 97 ? -13.413 0.437 -6.619 1.00 0.00 95 THR A O 18
ATOM 34789 N N . LEU A 1 98 ? -12.713 2.537 -6.223 1.00 0.00 96 LEU A N 18
ATOM 34790 C CA . LEU A 1 98 ? -11.363 2.132 -5.843 1.00 0.00 96 LEU A CA 18
ATOM 34791 C C . LEU A 1 98 ? -11.379 1.342 -4.539 1.00 0.00 96 LEU A C 18
ATOM 34792 O O . LEU A 1 98 ? -10.706 0.319 -4.414 1.00 0.00 96 LEU A O 18
ATOM 34808 N N . SER A 1 99 ? -12.153 1.822 -3.571 1.00 0.00 97 SER A N 18
ATOM 34809 C CA . SER A 1 99 ? -12.255 1.161 -2.276 1.00 0.00 97 SER A CA 18
ATOM 34810 C C . SER A 1 99 ? -12.770 -0.266 -2.433 1.00 0.00 97 SER A C 18
ATOM 34811 O O . SER A 1 99 ? -12.235 -1.202 -1.837 1.00 0.00 97 SER A O 18
ATOM 34819 N N . LYS A 1 100 ? -13.813 -0.427 -3.240 1.00 0.00 98 LYS A N 18
ATOM 34820 C CA . LYS A 1 100 ? -14.401 -1.739 -3.479 1.00 0.00 98 LYS A CA 18
ATOM 34821 C C . LYS A 1 100 ? -13.399 -2.671 -4.153 1.00 0.00 98 LYS A C 18
ATOM 34822 O O . LYS A 1 100 ? -13.181 -3.795 -3.701 1.00 0.00 98 LYS A O 18
ATOM 34841 N N . ILE A 1 101 ? -12.790 -2.195 -5.235 1.00 0.00 99 ILE A N 18
ATOM 34842 C CA . ILE A 1 101 ? -11.810 -2.985 -5.968 1.00 0.00 99 ILE A CA 18
ATOM 34843 C C . ILE A 1 101 ? -10.648 -3.394 -5.068 1.00 0.00 99 ILE A C 18
ATOM 34844 O O . ILE A 1 101 ? -10.252 -4.559 -5.038 1.00 0.00 99 ILE A O 18
ATOM 34860 N N . LEU A 1 102 ? -10.109 -2.428 -4.333 1.00 0.00 100 LEU A N 18
ATOM 34861 C CA . LEU A 1 102 ? -8.994 -2.687 -3.429 1.00 0.00 100 LEU A CA 18
ATOM 34862 C C . LEU A 1 102 ? -9.355 -3.766 -2.413 1.00 0.00 100 LEU A C 18
ATOM 34863 O O . LEU A 1 102 ? -8.589 -4.704 -2.188 1.00 0.00 100 LEU A O 18
ATOM 34879 N N . LEU A 1 103 ? -10.528 -3.628 -1.805 1.00 0.00 101 LEU A N 18
ATOM 34880 C CA . LEU A 1 103 ? -10.993 -4.593 -0.813 1.00 0.00 101 LEU A CA 18
ATOM 34881 C C . LEU A 1 103 ? -11.038 -5.999 -1.403 1.00 0.00 101 LEU A C 18
ATOM 34882 O O . LEU A 1 103 ? -10.532 -6.950 -0.806 1.00 0.00 101 LEU A O 18
ATOM 34898 N N . LYS A 1 104 ? -11.645 -6.125 -2.577 1.00 0.00 102 LYS A N 18
ATOM 34899 C CA . LYS A 1 104 ? -11.753 -7.414 -3.250 1.00 0.00 102 LYS A CA 18
ATOM 34900 C C . LYS A 1 104 ? -10.378 -8.046 -3.441 1.00 0.00 102 LYS A C 18
ATOM 34901 O O . LYS A 1 104 ? -10.171 -9.215 -3.115 1.00 0.00 102 LYS A O 18
ATOM 34920 N N . ASP A 1 105 ? -9.442 -7.265 -3.969 1.00 0.00 103 ASP A N 18
ATOM 34921 C CA . ASP A 1 105 ? -8.085 -7.747 -4.200 1.00 0.00 103 ASP A CA 18
ATOM 34922 C C . ASP A 1 105 ? -7.450 -8.227 -2.899 1.00 0.00 103 ASP A C 18
ATOM 34923 O O . ASP A 1 105 ? -6.827 -9.289 -2.855 1.00 0.00 103 ASP A O 18
ATOM 34932 N N . LEU A 1 106 ? -7.610 -7.438 -1.842 1.00 0.00 104 LEU A N 18
ATOM 34933 C CA . LEU A 1 106 ? -7.051 -7.781 -0.540 1.00 0.00 104 LEU A CA 18
ATOM 34934 C C . LEU A 1 106 ? -7.554 -9.143 -0.072 1.00 0.00 104 LEU A C 18
ATOM 34935 O O . LEU A 1 106 ? -6.773 -9.990 0.363 1.00 0.00 104 LEU A O 18
ATOM 34951 N N . LYS A 1 107 ? -8.863 -9.348 -0.168 1.00 0.00 105 LYS A N 18
ATOM 34952 C CA . LYS A 1 107 ? -9.473 -10.609 0.241 1.00 0.00 105 LYS A CA 18
ATOM 34953 C C . LYS A 1 107 ? -8.903 -11.775 -0.562 1.00 0.00 105 LYS A C 18
ATOM 34954 O O . LYS A 1 107 ? -8.515 -12.797 0.002 1.00 0.00 105 LYS A O 18
ATOM 34973 N N . GLU A 1 108 ? -8.855 -11.612 -1.880 1.00 0.00 106 GLU A N 18
ATOM 34974 C CA . GLU A 1 108 ? -8.332 -12.651 -2.759 1.00 0.00 106 GLU A CA 18
ATOM 34975 C C . GLU A 1 108 ? -6.922 -13.059 -2.339 1.00 0.00 106 GLU A C 18
ATOM 34976 O O . GLU A 1 108 ? -6.606 -14.247 -2.255 1.00 0.00 106 GLU A O 18
ATOM 34988 N N . THR A 1 109 ? -6.078 -12.067 -2.077 1.00 0.00 107 THR A N 18
ATOM 34989 C CA . THR A 1 109 ? -4.702 -12.322 -1.667 1.00 0.00 107 THR A CA 18
ATOM 34990 C C . THR A 1 109 ? -4.654 -13.086 -0.349 1.00 0.00 107 THR A C 18
ATOM 34991 O O . THR A 1 109 ? -3.929 -14.072 -0.220 1.00 0.00 107 THR A O 18
ATOM 35002 N N . GLU A 1 110 ? -5.430 -12.625 0.627 1.00 0.00 108 GLU A N 18
ATOM 35003 C CA . GLU A 1 110 ? -5.474 -13.267 1.935 1.00 0.00 108 GLU A CA 18
ATOM 35004 C C . GLU A 1 110 ? -5.811 -14.749 1.802 1.00 0.00 108 GLU A C 18
ATOM 35005 O O . GLU A 1 110 ? -5.192 -15.596 2.445 1.00 0.00 108 GLU A O 18
ATOM 35017 N N . GLN A 1 111 ? -6.797 -15.053 0.965 1.00 0.00 109 GLN A N 18
ATOM 35018 C CA . GLN A 1 111 ? -7.218 -16.432 0.749 1.00 0.00 109 GLN A CA 18
ATOM 35019 C C . GLN A 1 111 ? -6.119 -17.235 0.060 1.00 0.00 109 GLN A C 18
ATOM 35020 O O . GLN A 1 111 ? -5.844 -18.377 0.429 1.00 0.00 109 GLN A O 18
ATOM 35034 N N . LYS A 1 112 ? -5.494 -16.632 -0.945 1.00 0.00 110 LYS A N 18
ATOM 35035 C CA . LYS A 1 112 ? -4.424 -17.288 -1.687 1.00 0.00 110 LYS A CA 18
ATOM 35036 C C . LYS A 1 112 ? -3.246 -17.610 -0.772 1.00 0.00 110 LYS A C 18
ATOM 35037 O O . LYS A 1 112 ? -2.767 -18.744 -0.738 1.00 0.00 110 LYS A O 18
ATOM 35056 N N . VAL A 1 113 ? -2.786 -16.608 -0.031 1.00 0.00 111 VAL A N 18
ATOM 35057 C CA . VAL A 1 113 ? -1.666 -16.786 0.885 1.00 0.00 111 VAL A CA 18
ATOM 35058 C C . VAL A 1 113 ? -2.031 -17.738 2.019 1.00 0.00 111 VAL A C 18
ATOM 35059 O O . VAL A 1 113 ? -1.175 -18.446 2.549 1.00 0.00 111 VAL A O 18
ATOM 35072 N N . LYS A 1 114 ? -3.307 -17.750 2.387 1.00 0.00 112 LYS A N 18
ATOM 35073 C CA . LYS A 1 114 ? -3.788 -18.616 3.458 1.00 0.00 112 LYS A CA 18
ATOM 35074 C C . LYS A 1 114 ? -3.937 -20.053 2.968 1.00 0.00 112 LYS A C 18
ATOM 35075 O O . LYS A 1 114 ? -3.811 -20.999 3.745 1.00 0.00 112 LYS A O 18
ATOM 35094 N N . ASP A 1 115 ? -4.204 -20.209 1.676 1.00 0.00 113 ASP A N 18
ATOM 35095 C CA . ASP A 1 115 ? -4.369 -21.530 1.083 1.00 0.00 113 ASP A CA 18
ATOM 35096 C C . ASP A 1 115 ? -3.019 -22.226 0.923 1.00 0.00 113 ASP A C 18
ATOM 35097 O O . ASP A 1 115 ? -2.880 -23.409 1.231 1.00 0.00 113 ASP A O 18
ATOM 35106 N N . ILE A 1 116 ? -2.031 -21.482 0.437 1.00 0.00 114 ILE A N 18
ATOM 35107 C CA . ILE A 1 116 ? -0.695 -22.026 0.236 1.00 0.00 114 ILE A CA 18
ATOM 35108 C C . ILE A 1 116 ? -0.139 -22.614 1.528 1.00 0.00 114 ILE A C 18
ATOM 35109 O O . ILE A 1 116 ? 0.086 -21.894 2.501 1.00 0.00 114 ILE A O 18
ATOM 35125 N N . GLN A 1 117 ? 0.080 -23.924 1.530 1.00 0.00 115 GLN A N 18
ATOM 35126 C CA . GLN A 1 117 ? 0.610 -24.608 2.704 1.00 0.00 115 GLN A CA 18
ATOM 35127 C C . GLN A 1 117 ? 2.128 -24.474 2.773 1.00 0.00 115 GLN A C 18
ATOM 35128 O O . GLN A 1 117 ? 2.823 -24.633 1.768 1.00 0.00 115 GLN A O 18
ATOM 35142 N N . THR A 1 118 ? 2.638 -24.180 3.965 1.00 0.00 116 THR A N 18
ATOM 35143 C CA . THR A 1 118 ? 4.073 -24.024 4.165 1.00 0.00 116 THR A CA 18
ATOM 35144 C C . THR A 1 118 ? 4.522 -24.675 5.468 1.00 0.00 116 THR A C 18
ATOM 35145 O O . THR A 1 118 ? 3.699 -24.997 6.326 1.00 0.00 116 THR A O 18
ATOM 35156 N N . GLN A 1 119 ? 5.829 -24.867 5.609 1.00 0.00 117 GLN A N 18
ATOM 35157 C CA . GLN A 1 119 ? 6.385 -25.480 6.809 1.00 0.00 117 GLN A CA 18
ATOM 35158 C C . GLN A 1 119 ? 6.469 -24.470 7.949 1.00 0.00 117 GLN A C 18
ATOM 35159 O O . GLN A 1 119 ? 6.441 -24.838 9.123 1.00 0.00 117 GLN A O 18
ATOM 35173 N N . GLN A 1 3 ? 18.266 -15.502 -2.497 1.00 0.00 1 GLN A N 19
ATOM 35174 C CA . GLN A 1 3 ? 16.906 -15.488 -3.023 1.00 0.00 1 GLN A CA 19
ATOM 35175 C C . GLN A 1 3 ? 15.949 -14.823 -2.039 1.00 0.00 1 GLN A C 19
ATOM 35176 O O . GLN A 1 3 ? 14.942 -15.410 -1.645 1.00 0.00 1 GLN A O 19
ATOM 35190 N N . GLU A 1 4 ? 16.271 -13.594 -1.646 1.00 0.00 2 GLU A N 19
ATOM 35191 C CA . GLU A 1 4 ? 15.439 -12.850 -0.708 1.00 0.00 2 GLU A CA 19
ATOM 35192 C C . GLU A 1 4 ? 15.109 -11.463 -1.254 1.00 0.00 2 GLU A C 19
ATOM 35193 O O . GLU A 1 4 ? 15.537 -11.097 -2.350 1.00 0.00 2 GLU A O 19
ATOM 35205 N N . HIS A 1 5 ? 14.345 -10.698 -0.484 1.00 0.00 3 HIS A N 19
ATOM 35206 C CA . HIS A 1 5 ? 13.955 -9.351 -0.890 1.00 0.00 3 HIS A CA 19
ATOM 35207 C C . HIS A 1 5 ? 14.207 -8.351 0.234 1.00 0.00 3 HIS A C 19
ATOM 35208 O O . HIS A 1 5 ? 14.203 -8.709 1.412 1.00 0.00 3 HIS A O 19
ATOM 35222 N N . LYS A 1 6 ? 14.427 -7.094 -0.136 1.00 0.00 4 LYS A N 19
ATOM 35223 C CA . LYS A 1 6 ? 14.680 -6.041 0.839 1.00 0.00 4 LYS A CA 19
ATOM 35224 C C . LYS A 1 6 ? 13.381 -5.348 1.242 1.00 0.00 4 LYS A C 19
ATOM 35225 O O . LYS A 1 6 ? 12.370 -5.420 0.544 1.00 0.00 4 LYS A O 19
ATOM 35244 N N . PRO A 1 7 ? 13.408 -4.660 2.393 1.00 0.00 5 PRO A N 19
ATOM 35245 C CA . PRO A 1 7 ? 12.243 -3.940 2.912 1.00 0.00 5 PRO A CA 19
ATOM 35246 C C . PRO A 1 7 ? 11.898 -2.714 2.074 1.00 0.00 5 PRO A C 19
ATOM 35247 O O . PRO A 1 7 ? 12.455 -2.509 0.996 1.00 0.00 5 PRO A O 19
ATOM 35258 N N . LYS A 1 8 ? 10.975 -1.900 2.576 1.00 0.00 6 LYS A N 19
ATOM 35259 C CA . LYS A 1 8 ? 10.555 -0.693 1.875 1.00 0.00 6 LYS A CA 19
ATOM 35260 C C . LYS A 1 8 ? 11.241 0.540 2.456 1.00 0.00 6 LYS A C 19
ATOM 35261 O O . LYS A 1 8 ? 11.767 0.504 3.569 1.00 0.00 6 LYS A O 19
ATOM 35280 N N . LYS A 1 9 ? 11.232 1.630 1.696 1.00 0.00 7 LYS A N 19
ATOM 35281 C CA . LYS A 1 9 ? 11.850 2.875 2.137 1.00 0.00 7 LYS A CA 19
ATOM 35282 C C . LYS A 1 9 ? 10.802 3.839 2.683 1.00 0.00 7 LYS A C 19
ATOM 35283 O O . LYS A 1 9 ? 9.622 3.743 2.348 1.00 0.00 7 LYS A O 19
ATOM 35302 N N . ASP A 1 10 ? 11.242 4.768 3.524 1.00 0.00 8 ASP A N 19
ATOM 35303 C CA . ASP A 1 10 ? 10.343 5.752 4.115 1.00 0.00 8 ASP A CA 19
ATOM 35304 C C . ASP A 1 10 ? 9.564 6.495 3.034 1.00 0.00 8 ASP A C 19
ATOM 35305 O O . ASP A 1 10 ? 10.102 7.375 2.363 1.00 0.00 8 ASP A O 19
ATOM 35314 N N . ASP A 1 11 ? 8.297 6.133 2.871 1.00 0.00 9 ASP A N 19
ATOM 35315 C CA . ASP A 1 11 ? 7.444 6.765 1.871 1.00 0.00 9 ASP A CA 19
ATOM 35316 C C . ASP A 1 11 ? 7.335 8.267 2.121 1.00 0.00 9 ASP A C 19
ATOM 35317 O O . ASP A 1 11 ? 7.349 9.065 1.183 1.00 0.00 9 ASP A O 19
ATOM 35326 N N . PHE A 1 12 ? 7.226 8.645 3.389 1.00 0.00 10 PHE A N 19
ATOM 35327 C CA . PHE A 1 12 ? 7.114 10.050 3.762 1.00 0.00 10 PHE A CA 19
ATOM 35328 C C . PHE A 1 12 ? 5.841 10.664 3.187 1.00 0.00 10 PHE A C 19
ATOM 35329 O O . PHE A 1 12 ? 5.877 11.724 2.562 1.00 0.00 10 PHE A O 19
ATOM 35346 N N . ARG A 1 13 ? 4.716 9.990 3.403 1.00 0.00 11 ARG A N 19
ATOM 35347 C CA . ARG A 1 13 ? 3.432 10.467 2.905 1.00 0.00 11 ARG A CA 19
ATOM 35348 C C . ARG A 1 13 ? 2.405 10.543 4.032 1.00 0.00 11 ARG A C 19
ATOM 35349 O O . ARG A 1 13 ? 2.307 9.636 4.856 1.00 0.00 11 ARG A O 19
ATOM 35370 N N . ASN A 1 14 ? 1.646 11.634 4.061 1.00 0.00 12 ASN A N 19
ATOM 35371 C CA . ASN A 1 14 ? 0.628 11.829 5.089 1.00 0.00 12 ASN A CA 19
ATOM 35372 C C . ASN A 1 14 ? -0.345 12.932 4.685 1.00 0.00 12 ASN A C 19
ATOM 35373 O O . ASN A 1 14 ? -0.109 13.661 3.723 1.00 0.00 12 ASN A O 19
ATOM 35384 N N . GLU A 1 15 ? -1.441 13.047 5.430 1.00 0.00 13 GLU A N 19
ATOM 35385 C CA . GLU A 1 15 ? -2.451 14.061 5.150 1.00 0.00 13 GLU A CA 19
ATOM 35386 C C . GLU A 1 15 ? -2.828 14.819 6.421 1.00 0.00 13 GLU A C 19
ATOM 35387 O O . GLU A 1 15 ? -2.694 14.300 7.529 1.00 0.00 13 GLU A O 19
ATOM 35399 N N . PHE A 1 16 ? -3.300 16.049 6.250 1.00 0.00 14 PHE A N 19
ATOM 35400 C CA . PHE A 1 16 ? -3.695 16.879 7.382 1.00 0.00 14 PHE A CA 19
ATOM 35401 C C . PHE A 1 16 ? -5.185 17.206 7.324 1.00 0.00 14 PHE A C 19
ATOM 35402 O O . PHE A 1 16 ? -5.826 17.417 8.352 1.00 0.00 14 PHE A O 19
ATOM 35419 N N . ASP A 1 17 ? -5.728 17.246 6.111 1.00 0.00 15 ASP A N 19
ATOM 35420 C CA . ASP A 1 17 ? -7.142 17.546 5.917 1.00 0.00 15 ASP A CA 19
ATOM 35421 C C . ASP A 1 17 ? -8.014 16.638 6.778 1.00 0.00 15 ASP A C 19
ATOM 35422 O O . ASP A 1 17 ? -8.868 17.110 7.529 1.00 0.00 15 ASP A O 19
ATOM 35431 N N . HIS A 1 18 ? -7.793 15.332 6.664 1.00 0.00 16 HIS A N 19
ATOM 35432 C CA . HIS A 1 18 ? -8.559 14.357 7.431 1.00 0.00 16 HIS A CA 19
ATOM 35433 C C . HIS A 1 18 ? -10.051 14.486 7.139 1.00 0.00 16 HIS A C 19
ATOM 35434 O O . HIS A 1 18 ? -10.888 14.209 8.000 1.00 0.00 16 HIS A O 19
ATOM 35448 N N . LEU A 1 19 ? -10.376 14.908 5.923 1.00 0.00 17 LEU A N 19
ATOM 35449 C CA . LEU A 1 19 ? -11.768 15.075 5.517 1.00 0.00 17 LEU A CA 19
ATOM 35450 C C . LEU A 1 19 ? -12.342 13.765 4.989 1.00 0.00 17 LEU A C 19
ATOM 35451 O O . LEU A 1 19 ? -11.647 12.749 4.933 1.00 0.00 17 LEU A O 19
ATOM 35467 N N . LEU A 1 20 ? -13.611 13.795 4.600 1.00 0.00 18 LEU A N 19
ATOM 35468 C CA . LEU A 1 20 ? -14.279 12.610 4.072 1.00 0.00 18 LEU A CA 19
ATOM 35469 C C . LEU A 1 20 ? -13.556 12.083 2.837 1.00 0.00 18 LEU A C 19
ATOM 35470 O O . LEU A 1 20 ? -12.867 11.064 2.896 1.00 0.00 18 LEU A O 19
ATOM 35486 N N . ILE A 1 21 ? -13.717 12.784 1.720 1.00 0.00 19 ILE A N 19
ATOM 35487 C CA . ILE A 1 21 ? -13.077 12.388 0.471 1.00 0.00 19 ILE A CA 19
ATOM 35488 C C . ILE A 1 21 ? -11.565 12.286 0.636 1.00 0.00 19 ILE A C 19
ATOM 35489 O O . ILE A 1 21 ? -10.926 11.406 0.060 1.00 0.00 19 ILE A O 19
ATOM 35505 N N . GLU A 1 22 ? -11.000 13.191 1.429 1.00 0.00 20 GLU A N 19
ATOM 35506 C CA . GLU A 1 22 ? -9.562 13.203 1.671 1.00 0.00 20 GLU A CA 19
ATOM 35507 C C . GLU A 1 22 ? -9.094 11.865 2.237 1.00 0.00 20 GLU A C 19
ATOM 35508 O O . GLU A 1 22 ? -8.173 11.244 1.707 1.00 0.00 20 GLU A O 19
ATOM 35520 N N . GLN A 1 23 ? -9.737 11.429 3.316 1.00 0.00 21 GLN A N 19
ATOM 35521 C CA . GLN A 1 23 ? -9.387 10.166 3.954 1.00 0.00 21 GLN A CA 19
ATOM 35522 C C . GLN A 1 23 ? -9.656 8.991 3.021 1.00 0.00 21 GLN A C 19
ATOM 35523 O O . GLN A 1 23 ? -8.880 8.037 2.967 1.00 0.00 21 GLN A O 19
ATOM 35537 N N . ALA A 1 24 ? -10.761 9.066 2.287 1.00 0.00 22 ALA A N 19
ATOM 35538 C CA . ALA A 1 24 ? -11.132 8.009 1.354 1.00 0.00 22 ALA A CA 19
ATOM 35539 C C . ALA A 1 24 ? -10.081 7.847 0.261 1.00 0.00 22 ALA A C 19
ATOM 35540 O O . ALA A 1 24 ? -9.627 6.738 -0.016 1.00 0.00 22 ALA A O 19
ATOM 35547 N N . ASN A 1 25 ? -9.697 8.960 -0.354 1.00 0.00 23 ASN A N 19
ATOM 35548 C CA . ASN A 1 25 ? -8.699 8.940 -1.418 1.00 0.00 23 ASN A CA 19
ATOM 35549 C C . ASN A 1 25 ? -7.358 8.433 -0.895 1.00 0.00 23 ASN A C 19
ATOM 35550 O O . ASN A 1 25 ? -6.695 7.621 -1.542 1.00 0.00 23 ASN A O 19
ATOM 35561 N N . HIS A 1 26 ? -6.965 8.916 0.279 1.00 0.00 24 HIS A N 19
ATOM 35562 C CA . HIS A 1 26 ? -5.704 8.510 0.889 1.00 0.00 24 HIS A CA 19
ATOM 35563 C C . HIS A 1 26 ? -5.729 7.029 1.255 1.00 0.00 24 HIS A C 19
ATOM 35564 O O . HIS A 1 26 ? -4.716 6.337 1.151 1.00 0.00 24 HIS A O 19
ATOM 35578 N N . ALA A 1 27 ? -6.892 6.549 1.683 1.00 0.00 25 ALA A N 19
ATOM 35579 C CA . ALA A 1 27 ? -7.049 5.151 2.062 1.00 0.00 25 ALA A CA 19
ATOM 35580 C C . ALA A 1 27 ? -6.874 4.232 0.857 1.00 0.00 25 ALA A C 19
ATOM 35581 O O . ALA A 1 27 ? -6.104 3.273 0.903 1.00 0.00 25 ALA A O 19
ATOM 35588 N N . ILE A 1 28 ? -7.594 4.532 -0.219 1.00 0.00 26 ILE A N 19
ATOM 35589 C CA . ILE A 1 28 ? -7.517 3.733 -1.436 1.00 0.00 26 ILE A CA 19
ATOM 35590 C C . ILE A 1 28 ? -6.135 3.833 -2.072 1.00 0.00 26 ILE A C 19
ATOM 35591 O O . ILE A 1 28 ? -5.642 2.870 -2.660 1.00 0.00 26 ILE A O 19
ATOM 35607 N N . GLU A 1 29 ? -5.515 5.002 -1.949 1.00 0.00 27 GLU A N 19
ATOM 35608 C CA . GLU A 1 29 ? -4.189 5.227 -2.513 1.00 0.00 27 GLU A CA 19
ATOM 35609 C C . GLU A 1 29 ? -3.151 4.342 -1.828 1.00 0.00 27 GLU A C 19
ATOM 35610 O O . GLU A 1 29 ? -2.437 3.581 -2.483 1.00 0.00 27 GLU A O 19
ATOM 35622 N N . LYS A 1 30 ? -3.072 4.446 -0.506 1.00 0.00 28 LYS A N 19
ATOM 35623 C CA . LYS A 1 30 ? -2.123 3.656 0.270 1.00 0.00 28 LYS A CA 19
ATOM 35624 C C . LYS A 1 30 ? -2.377 2.164 0.084 1.00 0.00 28 LYS A C 19
ATOM 35625 O O . LYS A 1 30 ? -1.453 1.394 -0.177 1.00 0.00 28 LYS A O 19
ATOM 35644 N N . GLY A 1 31 ? -3.637 1.761 0.218 1.00 0.00 29 GLY A N 19
ATOM 35645 C CA . GLY A 1 31 ? -3.990 0.362 0.059 1.00 0.00 29 GLY A CA 19
ATOM 35646 C C . GLY A 1 31 ? -3.692 -0.157 -1.334 1.00 0.00 29 GLY A C 19
ATOM 35647 O O . GLY A 1 31 ? -3.327 -1.320 -1.504 1.00 0.00 29 GLY A O 19
ATOM 35651 N N . GLU A 1 32 ? -3.850 0.707 -2.331 1.00 0.00 30 GLU A N 19
ATOM 35652 C CA . GLU A 1 32 ? -3.598 0.327 -3.716 1.00 0.00 30 GLU A CA 19
ATOM 35653 C C . GLU A 1 32 ? -2.107 0.116 -3.960 1.00 0.00 30 GLU A C 19
ATOM 35654 O O . GLU A 1 32 ? -1.705 -0.829 -4.640 1.00 0.00 30 GLU A O 19
ATOM 35666 N N . HIS A 1 33 ? -1.290 1.004 -3.401 1.00 0.00 31 HIS A N 19
ATOM 35667 C CA . HIS A 1 33 ? 0.157 0.916 -3.557 1.00 0.00 31 HIS A CA 19
ATOM 35668 C C . HIS A 1 33 ? 0.703 -0.330 -2.865 1.00 0.00 31 HIS A C 19
ATOM 35669 O O . HIS A 1 33 ? 1.394 -1.139 -3.482 1.00 0.00 31 HIS A O 19
ATOM 35683 N N . GLN A 1 34 ? 0.388 -0.474 -1.582 1.00 0.00 32 GLN A N 19
ATOM 35684 C CA . GLN A 1 34 ? 0.849 -1.620 -0.807 1.00 0.00 32 GLN A CA 19
ATOM 35685 C C . GLN A 1 34 ? 0.366 -2.927 -1.428 1.00 0.00 32 GLN A C 19
ATOM 35686 O O . GLN A 1 34 ? 1.121 -3.894 -1.531 1.00 0.00 32 GLN A O 19
ATOM 35700 N N . LEU A 1 35 ? -0.896 -2.948 -1.840 1.00 0.00 33 LEU A N 19
ATOM 35701 C CA . LEU A 1 35 ? -1.481 -4.137 -2.451 1.00 0.00 33 LEU A CA 19
ATOM 35702 C C . LEU A 1 35 ? -0.735 -4.518 -3.726 1.00 0.00 33 LEU A C 19
ATOM 35703 O O . LEU A 1 35 ? -0.329 -5.667 -3.900 1.00 0.00 33 LEU A O 19
ATOM 35719 N N . LEU A 1 36 ? -0.556 -3.545 -4.613 1.00 0.00 34 LEU A N 19
ATOM 35720 C CA . LEU A 1 36 ? 0.145 -3.777 -5.871 1.00 0.00 34 LEU A CA 19
ATOM 35721 C C . LEU A 1 36 ? 1.527 -4.375 -5.624 1.00 0.00 34 LEU A C 19
ATOM 35722 O O . LEU A 1 36 ? 1.950 -5.297 -6.321 1.00 0.00 34 LEU A O 19
ATOM 35738 N N . TYR A 1 37 ? 2.224 -3.845 -4.625 1.00 0.00 35 TYR A N 19
ATOM 35739 C CA . TYR A 1 37 ? 3.557 -4.325 -4.285 1.00 0.00 35 TYR A CA 19
ATOM 35740 C C . TYR A 1 37 ? 3.491 -5.700 -3.628 1.00 0.00 35 TYR A C 19
ATOM 35741 O O . TYR A 1 37 ? 4.387 -6.528 -3.799 1.00 0.00 35 TYR A O 19
ATOM 35759 N N . LEU A 1 38 ? 2.422 -5.937 -2.875 1.00 0.00 36 LEU A N 19
ATOM 35760 C CA . LEU A 1 38 ? 2.235 -7.212 -2.191 1.00 0.00 36 LEU A CA 19
ATOM 35761 C C . LEU A 1 38 ? 1.962 -8.331 -3.191 1.00 0.00 36 LEU A C 19
ATOM 35762 O O . LEU A 1 38 ? 2.308 -9.487 -2.952 1.00 0.00 36 LEU A O 19
ATOM 35778 N N . GLN A 1 39 ? 1.340 -7.978 -4.312 1.00 0.00 37 GLN A N 19
ATOM 35779 C CA . GLN A 1 39 ? 1.022 -8.952 -5.348 1.00 0.00 37 GLN A CA 19
ATOM 35780 C C . GLN A 1 39 ? 2.253 -9.771 -5.722 1.00 0.00 37 GLN A C 19
ATOM 35781 O O . GLN A 1 39 ? 2.161 -10.975 -5.963 1.00 0.00 37 GLN A O 19
ATOM 35795 N N . HIS A 1 40 ? 3.406 -9.111 -5.769 1.00 0.00 38 HIS A N 19
ATOM 35796 C CA . HIS A 1 40 ? 4.656 -9.778 -6.112 1.00 0.00 38 HIS A CA 19
ATOM 35797 C C . HIS A 1 40 ? 5.011 -10.837 -5.073 1.00 0.00 38 HIS A C 19
ATOM 35798 O O . HIS A 1 40 ? 5.236 -11.999 -5.410 1.00 0.00 38 HIS A O 19
ATOM 35812 N N . GLN A 1 41 ? 5.058 -10.427 -3.810 1.00 0.00 39 GLN A N 19
ATOM 35813 C CA . GLN A 1 41 ? 5.387 -11.340 -2.722 1.00 0.00 39 GLN A CA 19
ATOM 35814 C C . GLN A 1 41 ? 4.490 -12.573 -2.757 1.00 0.00 39 GLN A C 19
ATOM 35815 O O . GLN A 1 41 ? 4.952 -13.697 -2.550 1.00 0.00 39 GLN A O 19
ATOM 35829 N N . LEU A 1 42 ? 3.206 -12.357 -3.019 1.00 0.00 40 LEU A N 19
ATOM 35830 C CA . LEU A 1 42 ? 2.243 -13.451 -3.082 1.00 0.00 40 LEU A CA 19
ATOM 35831 C C . LEU A 1 42 ? 2.562 -14.392 -4.238 1.00 0.00 40 LEU A C 19
ATOM 35832 O O . LEU A 1 42 ? 2.583 -15.612 -4.072 1.00 0.00 40 LEU A O 19
ATOM 35848 N N . ASP A 1 43 ? 2.811 -13.818 -5.410 1.00 0.00 41 ASP A N 19
ATOM 35849 C CA . ASP A 1 43 ? 3.132 -14.605 -6.595 1.00 0.00 41 ASP A CA 19
ATOM 35850 C C . ASP A 1 43 ? 4.308 -15.538 -6.324 1.00 0.00 41 ASP A C 19
ATOM 35851 O O . ASP A 1 43 ? 4.265 -16.720 -6.666 1.00 0.00 41 ASP A O 19
ATOM 35860 N N . GLU A 1 44 ? 5.357 -14.999 -5.711 1.00 0.00 42 GLU A N 19
ATOM 35861 C CA . GLU A 1 44 ? 6.545 -15.784 -5.397 1.00 0.00 42 GLU A CA 19
ATOM 35862 C C . GLU A 1 44 ? 6.287 -16.712 -4.213 1.00 0.00 42 GLU A C 19
ATOM 35863 O O . GLU A 1 44 ? 6.890 -17.781 -4.104 1.00 0.00 42 GLU A O 19
ATOM 35875 N N . LEU A 1 45 ? 5.387 -16.296 -3.329 1.00 0.00 43 LEU A N 19
ATOM 35876 C CA . LEU A 1 45 ? 5.049 -17.088 -2.152 1.00 0.00 43 LEU A CA 19
ATOM 35877 C C . LEU A 1 45 ? 4.262 -18.335 -2.542 1.00 0.00 43 LEU A C 19
ATOM 35878 O O . LEU A 1 45 ? 4.353 -19.370 -1.883 1.00 0.00 43 LEU A O 19
ATOM 35894 N N . ASN A 1 46 ? 3.492 -18.228 -3.620 1.00 0.00 44 ASN A N 19
ATOM 35895 C CA . ASN A 1 46 ? 2.690 -19.348 -4.100 1.00 0.00 44 ASN A CA 19
ATOM 35896 C C . ASN A 1 46 ? 3.576 -20.538 -4.455 1.00 0.00 44 ASN A C 19
ATOM 35897 O O . ASN A 1 46 ? 3.222 -21.688 -4.194 1.00 0.00 44 ASN A O 19
ATOM 35908 N N . GLU A 1 47 ? 4.729 -20.253 -5.054 1.00 0.00 45 GLU A N 19
ATOM 35909 C CA . GLU A 1 47 ? 5.665 -21.301 -5.445 1.00 0.00 45 GLU A CA 19
ATOM 35910 C C . GLU A 1 47 ? 6.652 -21.597 -4.319 1.00 0.00 45 GLU A C 19
ATOM 35911 O O . GLU A 1 47 ? 6.891 -22.755 -3.978 1.00 0.00 45 GLU A O 19
ATOM 35923 N N . ASN A 1 48 ? 7.221 -20.542 -3.747 1.00 0.00 46 ASN A N 19
ATOM 35924 C CA . ASN A 1 48 ? 8.183 -20.689 -2.660 1.00 0.00 46 ASN A CA 19
ATOM 35925 C C . ASN A 1 48 ? 7.568 -21.446 -1.487 1.00 0.00 46 ASN A C 19
ATOM 35926 O O . ASN A 1 48 ? 8.241 -22.229 -0.817 1.00 0.00 46 ASN A O 19
ATOM 35937 N N . LYS A 1 49 ? 6.284 -21.205 -1.244 1.00 0.00 47 LYS A N 19
ATOM 35938 C CA . LYS A 1 49 ? 5.575 -21.865 -0.153 1.00 0.00 47 LYS A CA 19
ATOM 35939 C C . LYS A 1 49 ? 6.341 -21.723 1.158 1.00 0.00 47 LYS A C 19
ATOM 35940 O O . LYS A 1 49 ? 6.356 -22.638 1.981 1.00 0.00 47 LYS A O 19
ATOM 35959 N N . SER A 1 50 ? 6.974 -20.569 1.346 1.00 0.00 48 SER A N 19
ATOM 35960 C CA . SER A 1 50 ? 7.745 -20.309 2.557 1.00 0.00 48 SER A CA 19
ATOM 35961 C C . SER A 1 50 ? 6.821 -20.028 3.738 1.00 0.00 48 SER A C 19
ATOM 35962 O O . SER A 1 50 ? 5.989 -19.122 3.690 1.00 0.00 48 SER A O 19
ATOM 35970 N N . LYS A 1 51 ? 6.974 -20.812 4.801 1.00 0.00 49 LYS A N 19
ATOM 35971 C CA . LYS A 1 51 ? 6.156 -20.650 5.996 1.00 0.00 49 LYS A CA 19
ATOM 35972 C C . LYS A 1 51 ? 6.360 -19.269 6.611 1.00 0.00 49 LYS A C 19
ATOM 35973 O O . LYS A 1 51 ? 5.416 -18.657 7.112 1.00 0.00 49 LYS A O 19
ATOM 35992 N N . GLU A 1 52 ? 7.597 -18.782 6.567 1.00 0.00 50 GLU A N 19
ATOM 35993 C CA . GLU A 1 52 ? 7.922 -17.472 7.119 1.00 0.00 50 GLU A CA 19
ATOM 35994 C C . GLU A 1 52 ? 7.276 -16.360 6.299 1.00 0.00 50 GLU A C 19
ATOM 35995 O O . GLU A 1 52 ? 6.577 -15.502 6.837 1.00 0.00 50 GLU A O 19
ATOM 36007 N N . LEU A 1 53 ? 7.515 -16.382 4.992 1.00 0.00 51 LEU A N 19
ATOM 36008 C CA . LEU A 1 53 ? 6.958 -15.375 4.095 1.00 0.00 51 LEU A CA 19
ATOM 36009 C C . LEU A 1 53 ? 5.436 -15.354 4.179 1.00 0.00 51 LEU A C 19
ATOM 36010 O O . LEU A 1 53 ? 4.814 -14.296 4.087 1.00 0.00 51 LEU A O 19
ATOM 36026 N N . GLN A 1 54 ? 4.842 -16.530 4.358 1.00 0.00 52 GLN A N 19
ATOM 36027 C CA . GLN A 1 54 ? 3.391 -16.645 4.455 1.00 0.00 52 GLN A CA 19
ATOM 36028 C C . GLN A 1 54 ? 2.881 -16.010 5.744 1.00 0.00 52 GLN A C 19
ATOM 36029 O O . GLN A 1 54 ? 2.055 -15.097 5.713 1.00 0.00 52 GLN A O 19
ATOM 36043 N N . GLU A 1 55 ? 3.378 -16.499 6.876 1.00 0.00 53 GLU A N 19
ATOM 36044 C CA . GLU A 1 55 ? 2.970 -15.979 8.176 1.00 0.00 53 GLU A CA 19
ATOM 36045 C C . GLU A 1 55 ? 3.188 -14.470 8.251 1.00 0.00 53 GLU A C 19
ATOM 36046 O O . GLU A 1 55 ? 2.442 -13.756 8.922 1.00 0.00 53 GLU A O 19
ATOM 36058 N N . LYS A 1 56 ? 4.217 -13.992 7.560 1.00 0.00 54 LYS A N 19
ATOM 36059 C CA . LYS A 1 56 ? 4.535 -12.569 7.546 1.00 0.00 54 LYS A CA 19
ATOM 36060 C C . LYS A 1 56 ? 3.511 -11.790 6.727 1.00 0.00 54 LYS A C 19
ATOM 36061 O O . LYS A 1 56 ? 3.009 -10.755 7.165 1.00 0.00 54 LYS A O 19
ATOM 36080 N N . ILE A 1 57 ? 3.204 -12.296 5.536 1.00 0.00 55 ILE A N 19
ATOM 36081 C CA . ILE A 1 57 ? 2.238 -11.649 4.658 1.00 0.00 55 ILE A CA 19
ATOM 36082 C C . ILE A 1 57 ? 0.844 -11.653 5.275 1.00 0.00 55 ILE A C 19
ATOM 36083 O O . ILE A 1 57 ? 0.137 -10.646 5.245 1.00 0.00 55 ILE A O 19
ATOM 36099 N N . ILE A 1 58 ? 0.455 -12.793 5.838 1.00 0.00 56 ILE A N 19
ATOM 36100 C CA . ILE A 1 58 ? -0.853 -12.927 6.465 1.00 0.00 56 ILE A CA 19
ATOM 36101 C C . ILE A 1 58 ? -1.009 -11.950 7.625 1.00 0.00 56 ILE A C 19
ATOM 36102 O O . ILE A 1 58 ? -2.052 -11.313 7.778 1.00 0.00 56 ILE A O 19
ATOM 36118 N N . ARG A 1 59 ? 0.035 -11.834 8.440 1.00 0.00 57 ARG A N 19
ATOM 36119 C CA . ARG A 1 59 ? 0.014 -10.933 9.586 1.00 0.00 57 ARG A CA 19
ATOM 36120 C C . ARG A 1 59 ? -0.093 -9.480 9.133 1.00 0.00 57 ARG A C 19
ATOM 36121 O O . ARG A 1 59 ? -0.968 -8.743 9.586 1.00 0.00 57 ARG A O 19
ATOM 36142 N N . GLU A 1 60 ? 0.803 -9.077 8.238 1.00 0.00 58 GLU A N 19
ATOM 36143 C CA . GLU A 1 60 ? 0.810 -7.711 7.726 1.00 0.00 58 GLU A CA 19
ATOM 36144 C C . GLU A 1 60 ? -0.503 -7.390 7.017 1.00 0.00 58 GLU A C 19
ATOM 36145 O O . GLU A 1 60 ? -1.108 -6.343 7.251 1.00 0.00 58 GLU A O 19
ATOM 36157 N N . LEU A 1 61 ? -0.937 -8.298 6.150 1.00 0.00 59 LEU A N 19
ATOM 36158 C CA . LEU A 1 61 ? -2.178 -8.112 5.404 1.00 0.00 59 LEU A CA 19
ATOM 36159 C C . LEU A 1 61 ? -3.380 -8.109 6.342 1.00 0.00 59 LEU A C 19
ATOM 36160 O O . LEU A 1 61 ? -4.385 -7.450 6.077 1.00 0.00 59 LEU A O 19
ATOM 36176 N N . ASP A 1 62 ? -3.270 -8.848 7.441 1.00 0.00 60 ASP A N 19
ATOM 36177 C CA . ASP A 1 62 ? -4.347 -8.928 8.420 1.00 0.00 60 ASP A CA 19
ATOM 36178 C C . ASP A 1 62 ? -4.527 -7.595 9.140 1.00 0.00 60 ASP A C 19
ATOM 36179 O O . ASP A 1 62 ? -5.622 -7.035 9.166 1.00 0.00 60 ASP A O 19
ATOM 36188 N N . VAL A 1 63 ? -3.443 -7.094 9.725 1.00 0.00 61 VAL A N 19
ATOM 36189 C CA . VAL A 1 63 ? -3.481 -5.826 10.446 1.00 0.00 61 VAL A CA 19
ATOM 36190 C C . VAL A 1 63 ? -3.855 -4.677 9.517 1.00 0.00 61 VAL A C 19
ATOM 36191 O O . VAL A 1 63 ? -4.632 -3.796 9.884 1.00 0.00 61 VAL A O 19
ATOM 36204 N N . VAL A 1 64 ? -3.297 -4.692 8.310 1.00 0.00 62 VAL A N 19
ATOM 36205 C CA . VAL A 1 64 ? -3.573 -3.652 7.327 1.00 0.00 62 VAL A CA 19
ATOM 36206 C C . VAL A 1 64 ? -5.029 -3.696 6.875 1.00 0.00 62 VAL A C 19
ATOM 36207 O O . VAL A 1 64 ? -5.752 -2.704 6.978 1.00 0.00 62 VAL A O 19
ATOM 36220 N N . CYS A 1 65 ? -5.453 -4.851 6.375 1.00 0.00 63 CYS A N 19
ATOM 36221 C CA . CYS A 1 65 ? -6.824 -5.025 5.907 1.00 0.00 63 CYS A CA 19
ATOM 36222 C C . CYS A 1 65 ? -7.819 -4.760 7.031 1.00 0.00 63 CYS A C 19
ATOM 36223 O O . CYS A 1 65 ? -8.950 -4.338 6.785 1.00 0.00 63 CYS A O 19
ATOM 36231 N N . ALA A 1 66 ? -7.394 -5.013 8.264 1.00 0.00 64 ALA A N 19
ATOM 36232 C CA . ALA A 1 66 ? -8.249 -4.802 9.426 1.00 0.00 64 ALA A CA 19
ATOM 36233 C C . ALA A 1 66 ? -8.485 -3.315 9.670 1.00 0.00 64 ALA A C 19
ATOM 36234 O O . ALA A 1 66 ? -9.625 -2.853 9.687 1.00 0.00 64 ALA A O 19
ATOM 36241 N N . MET A 1 67 ? -7.400 -2.572 9.862 1.00 0.00 65 MET A N 19
ATOM 36242 C CA . MET A 1 67 ? -7.490 -1.138 10.106 1.00 0.00 65 MET A CA 19
ATOM 36243 C C . MET A 1 67 ? -8.125 -0.423 8.917 1.00 0.00 65 MET A C 19
ATOM 36244 O O . MET A 1 67 ? -8.920 0.502 9.090 1.00 0.00 65 MET A O 19
ATOM 36258 N N . ILE A 1 68 ? -7.768 -0.856 7.713 1.00 0.00 66 ILE A N 19
ATOM 36259 C CA . ILE A 1 68 ? -8.304 -0.258 6.497 1.00 0.00 66 ILE A CA 19
ATOM 36260 C C . ILE A 1 68 ? -9.806 -0.489 6.385 1.00 0.00 66 ILE A C 19
ATOM 36261 O O . ILE A 1 68 ? -10.568 0.436 6.106 1.00 0.00 66 ILE A O 19
ATOM 36277 N N . GLU A 1 69 ? -10.227 -1.731 6.609 1.00 0.00 67 GLU A N 19
ATOM 36278 C CA . GLU A 1 69 ? -11.639 -2.084 6.535 1.00 0.00 67 GLU A CA 19
ATOM 36279 C C . GLU A 1 69 ? -12.448 -1.311 7.572 1.00 0.00 67 GLU A C 19
ATOM 36280 O O . GLU A 1 69 ? -13.559 -0.856 7.297 1.00 0.00 67 GLU A O 19
ATOM 36292 N N . GLY A 1 70 ? -11.884 -1.165 8.767 1.00 0.00 68 GLY A N 19
ATOM 36293 C CA . GLY A 1 70 ? -12.566 -0.447 9.828 1.00 0.00 68 GLY A CA 19
ATOM 36294 C C . GLY A 1 70 ? -12.762 1.020 9.502 1.00 0.00 68 GLY A C 19
ATOM 36295 O O . GLY A 1 70 ? -13.877 1.536 9.578 1.00 0.00 68 GLY A O 19
ATOM 36299 N N . ALA A 1 71 ? -11.676 1.694 9.139 1.00 0.00 69 ALA A N 19
ATOM 36300 C CA . ALA A 1 71 ? -11.734 3.111 8.801 1.00 0.00 69 ALA A CA 19
ATOM 36301 C C . ALA A 1 71 ? -12.531 3.337 7.521 1.00 0.00 69 ALA A C 19
ATOM 36302 O O . ALA A 1 71 ? -13.451 4.154 7.489 1.00 0.00 69 ALA A O 19
ATOM 36309 N N . GLN A 1 72 ? -12.172 2.609 6.469 1.00 0.00 70 GLN A N 19
ATOM 36310 C CA . GLN A 1 72 ? -12.855 2.732 5.186 1.00 0.00 70 GLN A CA 19
ATOM 36311 C C . GLN A 1 72 ? -14.355 2.512 5.345 1.00 0.00 70 GLN A C 19
ATOM 36312 O O . GLN A 1 72 ? -15.164 3.241 4.772 1.00 0.00 70 GLN A O 19
ATOM 36326 N N . GLY A 1 73 ? -14.721 1.500 6.126 1.00 0.00 71 GLY A N 19
ATOM 36327 C CA . GLY A 1 73 ? -16.124 1.202 6.346 1.00 0.00 71 GLY A CA 19
ATOM 36328 C C . GLY A 1 73 ? -16.838 2.298 7.111 1.00 0.00 71 GLY A C 19
ATOM 36329 O O . GLY A 1 73 ? -17.885 2.782 6.684 1.00 0.00 71 GLY A O 19
ATOM 36333 N N . ALA A 1 74 ? -16.271 2.689 8.247 1.00 0.00 72 ALA A N 19
ATOM 36334 C CA . ALA A 1 74 ? -16.859 3.736 9.074 1.00 0.00 72 ALA A CA 19
ATOM 36335 C C . ALA A 1 74 ? -16.961 5.050 8.307 1.00 0.00 72 ALA A C 19
ATOM 36336 O O . ALA A 1 74 ? -18.020 5.677 8.268 1.00 0.00 72 ALA A O 19
ATOM 36343 N N . LEU A 1 75 ? -15.854 5.461 7.698 1.00 0.00 73 LEU A N 19
ATOM 36344 C CA . LEU A 1 75 ? -15.819 6.701 6.931 1.00 0.00 73 LEU A CA 19
ATOM 36345 C C . LEU A 1 75 ? -16.868 6.688 5.824 1.00 0.00 73 LEU A C 19
ATOM 36346 O O . LEU A 1 75 ? -17.675 7.610 5.711 1.00 0.00 73 LEU A O 19
ATOM 36362 N N . GLU A 1 76 ? -16.852 5.635 5.013 1.00 0.00 74 GLU A N 19
ATOM 36363 C CA . GLU A 1 76 ? -17.804 5.502 3.916 1.00 0.00 74 GLU A CA 19
ATOM 36364 C C . GLU A 1 76 ? -19.238 5.633 4.422 1.00 0.00 74 GLU A C 19
ATOM 36365 O O . GLU A 1 76 ? -20.040 6.379 3.860 1.00 0.00 74 GLU A O 19
ATOM 36377 N N . ARG A 1 77 ? -19.554 4.902 5.486 1.00 0.00 75 ARG A N 19
ATOM 36378 C CA . ARG A 1 77 ? -20.890 4.935 6.067 1.00 0.00 75 ARG A CA 19
ATOM 36379 C C . ARG A 1 77 ? -21.178 6.297 6.693 1.00 0.00 75 ARG A C 19
ATOM 36380 O O . ARG A 1 77 ? -22.332 6.706 6.805 1.00 0.00 75 ARG A O 19
ATOM 36401 N N . GLU A 1 78 ? -20.119 6.991 7.100 1.00 0.00 76 GLU A N 19
ATOM 36402 C CA . GLU A 1 78 ? -20.260 8.305 7.715 1.00 0.00 76 GLU A CA 19
ATOM 36403 C C . GLU A 1 78 ? -20.584 9.365 6.667 1.00 0.00 76 GLU A C 19
ATOM 36404 O O . GLU A 1 78 ? -21.556 10.109 6.799 1.00 0.00 76 GLU A O 19
ATOM 36416 N N . LEU A 1 79 ? -19.762 9.429 5.625 1.00 0.00 77 LEU A N 19
ATOM 36417 C CA . LEU A 1 79 ? -19.960 10.398 4.552 1.00 0.00 77 LEU A CA 19
ATOM 36418 C C . LEU A 1 79 ? -21.257 10.121 3.801 1.00 0.00 77 LEU A C 19
ATOM 36419 O O . LEU A 1 79 ? -21.961 11.044 3.391 1.00 0.00 77 LEU A O 19
ATOM 36435 N N . LYS A 1 80 ? -21.570 8.841 3.623 1.00 0.00 78 LYS A N 19
ATOM 36436 C CA . LYS A 1 80 ? -22.784 8.440 2.923 1.00 0.00 78 LYS A CA 19
ATOM 36437 C C . LYS A 1 80 ? -24.026 8.820 3.725 1.00 0.00 78 LYS A C 19
ATOM 36438 O O . LYS A 1 80 ? -25.143 8.784 3.210 1.00 0.00 78 LYS A O 19
ATOM 36457 N N . ARG A 1 81 ? -23.820 9.184 4.986 1.00 0.00 79 ARG A N 19
ATOM 36458 C CA . ARG A 1 81 ? -24.923 9.570 5.858 1.00 0.00 79 ARG A CA 19
ATOM 36459 C C . ARG A 1 81 ? -25.692 10.751 5.272 1.00 0.00 79 ARG A C 19
ATOM 36460 O O . ARG A 1 81 ? -26.894 10.661 5.023 1.00 0.00 79 ARG A O 19
ATOM 36481 N N . THR A 1 82 ? -24.989 11.859 5.053 1.00 0.00 80 THR A N 19
ATOM 36482 C CA . THR A 1 82 ? -25.606 13.057 4.498 1.00 0.00 80 THR A CA 19
ATOM 36483 C C . THR A 1 82 ? -24.640 13.794 3.576 1.00 0.00 80 THR A C 19
ATOM 36484 O O . THR A 1 82 ? -23.620 13.244 3.161 1.00 0.00 80 THR A O 19
ATOM 36495 N N . ASP A 1 83 ? -24.970 15.042 3.260 1.00 0.00 81 ASP A N 19
ATOM 36496 C CA . ASP A 1 83 ? -24.131 15.855 2.387 1.00 0.00 81 ASP A CA 19
ATOM 36497 C C . ASP A 1 83 ? -24.218 15.372 0.943 1.00 0.00 81 ASP A C 19
ATOM 36498 O O . ASP A 1 83 ? -23.276 14.777 0.419 1.00 0.00 81 ASP A O 19
ATOM 36507 N N . LEU A 1 84 ? -25.354 15.631 0.306 1.00 0.00 82 LEU A N 19
ATOM 36508 C CA . LEU A 1 84 ? -25.566 15.221 -1.078 1.00 0.00 82 LEU A CA 19
ATOM 36509 C C . LEU A 1 84 ? -25.320 16.384 -2.034 1.00 0.00 82 LEU A C 19
ATOM 36510 O O . LEU A 1 84 ? -25.586 17.538 -1.704 1.00 0.00 82 LEU A O 19
ATOM 36526 N N . ASN A 1 85 ? -24.811 16.070 -3.221 1.00 0.00 83 ASN A N 19
ATOM 36527 C CA . ASN A 1 85 ? -24.531 17.089 -4.227 1.00 0.00 83 ASN A CA 19
ATOM 36528 C C . ASN A 1 85 ? -23.945 16.462 -5.488 1.00 0.00 83 ASN A C 19
ATOM 36529 O O . ASN A 1 85 ? -23.521 15.306 -5.479 1.00 0.00 83 ASN A O 19
ATOM 36540 N N . ILE A 1 86 ? -23.924 17.233 -6.569 1.00 0.00 84 ILE A N 19
ATOM 36541 C CA . ILE A 1 86 ? -23.388 16.755 -7.839 1.00 0.00 84 ILE A CA 19
ATOM 36542 C C . ILE A 1 86 ? -21.921 16.364 -7.703 1.00 0.00 84 ILE A C 19
ATOM 36543 O O . ILE A 1 86 ? -21.540 15.228 -7.988 1.00 0.00 84 ILE A O 19
ATOM 36559 N N . LEU A 1 87 ? -21.099 17.312 -7.264 1.00 0.00 85 LEU A N 19
ATOM 36560 C CA . LEU A 1 87 ? -19.673 17.068 -7.088 1.00 0.00 85 LEU A CA 19
ATOM 36561 C C . LEU A 1 87 ? -19.432 15.981 -6.045 1.00 0.00 85 LEU A C 19
ATOM 36562 O O . LEU A 1 87 ? -18.639 15.065 -6.263 1.00 0.00 85 LEU A O 19
ATOM 36578 N N . GLU A 1 88 ? -20.120 16.089 -4.914 1.00 0.00 86 GLU A N 19
ATOM 36579 C CA . GLU A 1 88 ? -19.980 15.115 -3.838 1.00 0.00 86 GLU A CA 19
ATOM 36580 C C . GLU A 1 88 ? -20.353 13.716 -4.320 1.00 0.00 86 GLU A C 19
ATOM 36581 O O . GLU A 1 88 ? -19.669 12.739 -4.013 1.00 0.00 86 GLU A O 19
ATOM 36593 N N . ARG A 1 89 ? -21.442 13.627 -5.076 1.00 0.00 87 ARG A N 19
ATOM 36594 C CA . ARG A 1 89 ? -21.908 12.348 -5.600 1.00 0.00 87 ARG A CA 19
ATOM 36595 C C . ARG A 1 89 ? -20.852 11.713 -6.501 1.00 0.00 87 ARG A C 19
ATOM 36596 O O . ARG A 1 89 ? -20.577 10.517 -6.405 1.00 0.00 87 ARG A O 19
ATOM 36617 N N . PHE A 1 90 ? -20.265 12.522 -7.376 1.00 0.00 88 PHE A N 19
ATOM 36618 C CA . PHE A 1 90 ? -19.241 12.040 -8.296 1.00 0.00 88 PHE A CA 19
ATOM 36619 C C . PHE A 1 90 ? -18.044 11.480 -7.532 1.00 0.00 88 PHE A C 19
ATOM 36620 O O . PHE A 1 90 ? -17.661 10.326 -7.717 1.00 0.00 88 PHE A O 19
ATOM 36637 N N . ASN A 1 91 ? -17.457 12.309 -6.673 1.00 0.00 89 ASN A N 19
ATOM 36638 C CA . ASN A 1 91 ? -16.304 11.897 -5.882 1.00 0.00 89 ASN A CA 19
ATOM 36639 C C . ASN A 1 91 ? -16.653 10.714 -4.984 1.00 0.00 89 ASN A C 19
ATOM 36640 O O . ASN A 1 91 ? -15.837 9.815 -4.780 1.00 0.00 89 ASN A O 19
ATOM 36651 N N . TYR A 1 92 ? -17.870 10.722 -4.452 1.00 0.00 90 TYR A N 19
ATOM 36652 C CA . TYR A 1 92 ? -18.327 9.650 -3.575 1.00 0.00 90 TYR A CA 19
ATOM 36653 C C . TYR A 1 92 ? -18.424 8.329 -4.334 1.00 0.00 90 TYR A C 19
ATOM 36654 O O . TYR A 1 92 ? -17.848 7.323 -3.923 1.00 0.00 90 TYR A O 19
ATOM 36672 N N . GLU A 1 93 ? -19.156 8.344 -5.443 1.00 0.00 91 GLU A N 19
ATOM 36673 C CA . GLU A 1 93 ? -19.329 7.148 -6.258 1.00 0.00 91 GLU A CA 19
ATOM 36674 C C . GLU A 1 93 ? -17.979 6.528 -6.609 1.00 0.00 91 GLU A C 19
ATOM 36675 O O . GLU A 1 93 ? -17.775 5.327 -6.444 1.00 0.00 91 GLU A O 19
ATOM 36687 N N . GLU A 1 94 ? -17.062 7.360 -7.096 1.00 0.00 92 GLU A N 19
ATOM 36688 C CA . GLU A 1 94 ? -15.733 6.893 -7.471 1.00 0.00 92 GLU A CA 19
ATOM 36689 C C . GLU A 1 94 ? -14.957 6.415 -6.247 1.00 0.00 92 GLU A C 19
ATOM 36690 O O . GLU A 1 94 ? -14.301 5.375 -6.282 1.00 0.00 92 GLU A O 19
ATOM 36702 N N . ALA A 1 95 ? -15.039 7.184 -5.165 1.00 0.00 93 ALA A N 19
ATOM 36703 C CA . ALA A 1 95 ? -14.347 6.838 -3.930 1.00 0.00 93 ALA A CA 19
ATOM 36704 C C . ALA A 1 95 ? -14.653 5.404 -3.511 1.00 0.00 93 ALA A C 19
ATOM 36705 O O . ALA A 1 95 ? -13.748 4.583 -3.369 1.00 0.00 93 ALA A O 19
ATOM 36712 N N . GLN A 1 96 ? -15.934 5.110 -3.316 1.00 0.00 94 GLN A N 19
ATOM 36713 C CA . GLN A 1 96 ? -16.359 3.775 -2.912 1.00 0.00 94 GLN A CA 19
ATOM 36714 C C . GLN A 1 96 ? -15.939 2.734 -3.945 1.00 0.00 94 GLN A C 19
ATOM 36715 O O . GLN A 1 96 ? -15.406 1.680 -3.601 1.00 0.00 94 GLN A O 19
ATOM 36729 N N . THR A 1 97 ? -16.183 3.039 -5.217 1.00 0.00 95 THR A N 19
ATOM 36730 C CA . THR A 1 97 ? -15.832 2.130 -6.302 1.00 0.00 95 THR A CA 19
ATOM 36731 C C . THR A 1 97 ? -14.392 1.648 -6.170 1.00 0.00 95 THR A C 19
ATOM 36732 O O . THR A 1 97 ? -14.125 0.446 -6.180 1.00 0.00 95 THR A O 19
ATOM 36743 N N . LEU A 1 98 ? -13.466 2.592 -6.047 1.00 0.00 96 LEU A N 19
ATOM 36744 C CA . LEU A 1 98 ? -12.051 2.263 -5.913 1.00 0.00 96 LEU A CA 19
ATOM 36745 C C . LEU A 1 98 ? -11.806 1.406 -4.677 1.00 0.00 96 LEU A C 19
ATOM 36746 O O . LEU A 1 98 ? -10.992 0.482 -4.700 1.00 0.00 96 LEU A O 19
ATOM 36762 N N . SER A 1 99 ? -12.516 1.717 -3.596 1.00 0.00 97 SER A N 19
ATOM 36763 C CA . SER A 1 99 ? -12.375 0.975 -2.349 1.00 0.00 97 SER A CA 19
ATOM 36764 C C . SER A 1 99 ? -12.817 -0.475 -2.526 1.00 0.00 97 SER A C 19
ATOM 36765 O O . SER A 1 99 ? -12.231 -1.390 -1.947 1.00 0.00 97 SER A O 19
ATOM 36773 N N . LYS A 1 100 ? -13.857 -0.675 -3.328 1.00 0.00 98 LYS A N 19
ATOM 36774 C CA . LYS A 1 100 ? -14.380 -2.012 -3.583 1.00 0.00 98 LYS A CA 19
ATOM 36775 C C . LYS A 1 100 ? -13.363 -2.858 -4.343 1.00 0.00 98 LYS A C 19
ATOM 36776 O O . LYS A 1 100 ? -13.061 -3.985 -3.948 1.00 0.00 98 LYS A O 19
ATOM 36795 N N . ILE A 1 101 ? -12.836 -2.307 -5.431 1.00 0.00 99 ILE A N 19
ATOM 36796 C CA . ILE A 1 101 ? -11.850 -3.011 -6.242 1.00 0.00 99 ILE A CA 19
ATOM 36797 C C . ILE A 1 101 ? -10.620 -3.377 -5.419 1.00 0.00 99 ILE A C 19
ATOM 36798 O O . ILE A 1 101 ? -10.190 -4.530 -5.404 1.00 0.00 99 ILE A O 19
ATOM 36814 N N . LEU A 1 102 ? -10.059 -2.387 -4.733 1.00 0.00 100 LEU A N 19
ATOM 36815 C CA . LEU A 1 102 ? -8.878 -2.604 -3.905 1.00 0.00 100 LEU A CA 19
ATOM 36816 C C . LEU A 1 102 ? -9.144 -3.668 -2.844 1.00 0.00 100 LEU A C 19
ATOM 36817 O O . LEU A 1 102 ? -8.353 -4.595 -2.668 1.00 0.00 100 LEU A O 19
ATOM 36833 N N . LEU A 1 103 ? -10.264 -3.529 -2.143 1.00 0.00 101 LEU A N 19
ATOM 36834 C CA . LEU A 1 103 ? -10.637 -4.481 -1.102 1.00 0.00 101 LEU A CA 19
ATOM 36835 C C . LEU A 1 103 ? -10.706 -5.899 -1.659 1.00 0.00 101 LEU A C 19
ATOM 36836 O O . LEU A 1 103 ? -10.252 -6.850 -1.023 1.00 0.00 101 LEU A O 19
ATOM 36852 N N . LYS A 1 104 ? -11.275 -6.033 -2.853 1.00 0.00 102 LYS A N 19
ATOM 36853 C CA . LYS A 1 104 ? -11.401 -7.334 -3.498 1.00 0.00 102 LYS A CA 19
ATOM 36854 C C . LYS A 1 104 ? -10.029 -7.960 -3.734 1.00 0.00 102 LYS A C 19
ATOM 36855 O O . LYS A 1 104 ? -9.777 -9.095 -3.332 1.00 0.00 102 LYS A O 19
ATOM 36874 N N . ASP A 1 105 ? -9.148 -7.210 -4.388 1.00 0.00 103 ASP A N 19
ATOM 36875 C CA . ASP A 1 105 ? -7.801 -7.691 -4.675 1.00 0.00 103 ASP A CA 19
ATOM 36876 C C . ASP A 1 105 ? -7.099 -8.136 -3.396 1.00 0.00 103 ASP A C 19
ATOM 36877 O O . ASP A 1 105 ? -6.513 -9.218 -3.341 1.00 0.00 103 ASP A O 19
ATOM 36886 N N . LEU A 1 106 ? -7.160 -7.293 -2.369 1.00 0.00 104 LEU A N 19
ATOM 36887 C CA . LEU A 1 106 ? -6.528 -7.599 -1.090 1.00 0.00 104 LEU A CA 19
ATOM 36888 C C . LEU A 1 106 ? -7.072 -8.902 -0.513 1.00 0.00 104 LEU A C 19
ATOM 36889 O O . LEU A 1 106 ? -6.310 -9.797 -0.146 1.00 0.00 104 LEU A O 19
ATOM 36905 N N . LYS A 1 107 ? -8.394 -9.002 -0.434 1.00 0.00 105 LYS A N 19
ATOM 36906 C CA . LYS A 1 107 ? -9.042 -10.196 0.096 1.00 0.00 105 LYS A CA 19
ATOM 36907 C C . LYS A 1 107 ? -8.519 -11.451 -0.597 1.00 0.00 105 LYS A C 19
ATOM 36908 O O . LYS A 1 107 ? -8.130 -12.416 0.059 1.00 0.00 105 LYS A O 19
ATOM 36927 N N . GLU A 1 108 ? -8.513 -11.429 -1.926 1.00 0.00 106 GLU A N 19
ATOM 36928 C CA . GLU A 1 108 ? -8.038 -12.565 -2.707 1.00 0.00 106 GLU A CA 19
ATOM 36929 C C . GLU A 1 108 ? -6.588 -12.895 -2.361 1.00 0.00 106 GLU A C 19
ATOM 36930 O O . GLU A 1 108 ? -6.215 -14.062 -2.243 1.00 0.00 106 GLU A O 19
ATOM 36942 N N . THR A 1 109 ? -5.775 -11.855 -2.200 1.00 0.00 107 THR A N 19
ATOM 36943 C CA . THR A 1 109 ? -4.366 -12.032 -1.869 1.00 0.00 107 THR A CA 19
ATOM 36944 C C . THR A 1 109 ? -4.199 -12.811 -0.569 1.00 0.00 107 THR A C 19
ATOM 36945 O O . THR A 1 109 ? -3.490 -13.815 -0.523 1.00 0.00 107 THR A O 19
ATOM 36956 N N . GLU A 1 110 ? -4.858 -12.340 0.485 1.00 0.00 108 GLU A N 19
ATOM 36957 C CA . GLU A 1 110 ? -4.781 -12.993 1.786 1.00 0.00 108 GLU A CA 19
ATOM 36958 C C . GLU A 1 110 ? -5.254 -14.442 1.696 1.00 0.00 108 GLU A C 19
ATOM 36959 O O . GLU A 1 110 ? -4.598 -15.351 2.203 1.00 0.00 108 GLU A O 19
ATOM 36971 N N . GLN A 1 111 ? -6.396 -14.647 1.048 1.00 0.00 109 GLN A N 19
ATOM 36972 C CA . GLN A 1 111 ? -6.956 -15.984 0.893 1.00 0.00 109 GLN A CA 19
ATOM 36973 C C . GLN A 1 111 ? -5.929 -16.938 0.293 1.00 0.00 109 GLN A C 19
ATOM 36974 O O . GLN A 1 111 ? -5.658 -18.004 0.847 1.00 0.00 109 GLN A O 19
ATOM 36988 N N . LYS A 1 112 ? -5.361 -16.549 -0.843 1.00 0.00 110 LYS A N 19
ATOM 36989 C CA . LYS A 1 112 ? -4.363 -17.368 -1.521 1.00 0.00 110 LYS A CA 19
ATOM 36990 C C . LYS A 1 112 ? -3.193 -17.679 -0.591 1.00 0.00 110 LYS A C 19
ATOM 36991 O O . LYS A 1 112 ? -2.760 -18.827 -0.485 1.00 0.00 110 LYS A O 19
ATOM 37010 N N . VAL A 1 113 ? -2.687 -16.650 0.080 1.00 0.00 111 VAL A N 19
ATOM 37011 C CA . VAL A 1 113 ? -1.570 -16.814 1.003 1.00 0.00 111 VAL A CA 19
ATOM 37012 C C . VAL A 1 113 ? -1.894 -17.842 2.081 1.00 0.00 111 VAL A C 19
ATOM 37013 O O . VAL A 1 113 ? -1.182 -18.835 2.243 1.00 0.00 111 VAL A O 19
ATOM 37026 N N . LYS A 1 114 ? -2.973 -17.600 2.816 1.00 0.00 112 LYS A N 19
ATOM 37027 C CA . LYS A 1 114 ? -3.395 -18.506 3.880 1.00 0.00 112 LYS A CA 19
ATOM 37028 C C . LYS A 1 114 ? -3.732 -19.884 3.318 1.00 0.00 112 LYS A C 19
ATOM 37029 O O . LYS A 1 114 ? -3.703 -20.882 4.039 1.00 0.00 112 LYS A O 19
ATOM 37048 N N . ASP A 1 115 ? -4.048 -19.932 2.029 1.00 0.00 113 ASP A N 19
ATOM 37049 C CA . ASP A 1 115 ? -4.388 -21.187 1.371 1.00 0.00 113 ASP A CA 19
ATOM 37050 C C . ASP A 1 115 ? -3.151 -22.064 1.201 1.00 0.00 113 ASP A C 19
ATOM 37051 O O . ASP A 1 115 ? -3.181 -23.260 1.492 1.00 0.00 113 ASP A O 19
ATOM 37060 N N . ILE A 1 116 ? -2.066 -21.461 0.728 1.00 0.00 114 ILE A N 19
ATOM 37061 C CA . ILE A 1 116 ? -0.819 -22.186 0.519 1.00 0.00 114 ILE A CA 19
ATOM 37062 C C . ILE A 1 116 ? -0.349 -22.855 1.807 1.00 0.00 114 ILE A C 19
ATOM 37063 O O . ILE A 1 116 ? -0.327 -22.231 2.868 1.00 0.00 114 ILE A O 19
ATOM 37079 N N . GLN A 1 117 ? 0.026 -24.125 1.705 1.00 0.00 115 GLN A N 19
ATOM 37080 C CA . GLN A 1 117 ? 0.496 -24.879 2.861 1.00 0.00 115 GLN A CA 19
ATOM 37081 C C . GLN A 1 117 ? 2.008 -24.750 3.016 1.00 0.00 115 GLN A C 19
ATOM 37082 O O . GLN A 1 117 ? 2.748 -24.763 2.031 1.00 0.00 115 GLN A O 19
ATOM 37096 N N . THR A 1 118 ? 2.462 -24.626 4.259 1.00 0.00 116 THR A N 19
ATOM 37097 C CA . THR A 1 118 ? 3.886 -24.494 4.544 1.00 0.00 116 THR A CA 19
ATOM 37098 C C . THR A 1 118 ? 4.281 -25.315 5.766 1.00 0.00 116 THR A C 19
ATOM 37099 O O . THR A 1 118 ? 3.462 -26.042 6.327 1.00 0.00 116 THR A O 19
ATOM 37110 N N . GLN A 1 119 ? 5.541 -25.193 6.173 1.00 0.00 117 GLN A N 19
ATOM 37111 C CA . GLN A 1 119 ? 6.043 -25.925 7.330 1.00 0.00 117 GLN A CA 19
ATOM 37112 C C . GLN A 1 119 ? 6.227 -24.995 8.525 1.00 0.00 117 GLN A C 19
ATOM 37113 O O . GLN A 1 119 ? 6.999 -25.287 9.438 1.00 0.00 117 GLN A O 19
ATOM 37127 N N . GLN A 1 3 ? 8.618 1.126 -18.053 1.00 0.00 1 GLN A N 20
ATOM 37128 C CA . GLN A 1 3 ? 8.824 1.937 -16.858 1.00 0.00 1 GLN A CA 20
ATOM 37129 C C . GLN A 1 3 ? 8.356 3.370 -17.085 1.00 0.00 1 GLN A C 20
ATOM 37130 O O . GLN A 1 3 ? 9.005 4.320 -16.650 1.00 0.00 1 GLN A O 20
ATOM 37144 N N . GLU A 1 4 ? 7.227 3.517 -17.770 1.00 0.00 2 GLU A N 20
ATOM 37145 C CA . GLU A 1 4 ? 6.673 4.836 -18.056 1.00 0.00 2 GLU A CA 20
ATOM 37146 C C . GLU A 1 4 ? 6.064 5.454 -16.801 1.00 0.00 2 GLU A C 20
ATOM 37147 O O . GLU A 1 4 ? 5.422 4.766 -16.005 1.00 0.00 2 GLU A O 20
ATOM 37159 N N . HIS A 1 5 ? 6.270 6.755 -16.630 1.00 0.00 3 HIS A N 20
ATOM 37160 C CA . HIS A 1 5 ? 5.742 7.467 -15.471 1.00 0.00 3 HIS A CA 20
ATOM 37161 C C . HIS A 1 5 ? 4.308 7.926 -15.723 1.00 0.00 3 HIS A C 20
ATOM 37162 O O . HIS A 1 5 ? 3.777 7.765 -16.822 1.00 0.00 3 HIS A O 20
ATOM 37176 N N . LYS A 1 6 ? 3.687 8.500 -14.697 1.00 0.00 4 LYS A N 20
ATOM 37177 C CA . LYS A 1 6 ? 2.316 8.984 -14.806 1.00 0.00 4 LYS A CA 20
ATOM 37178 C C . LYS A 1 6 ? 2.247 10.485 -14.546 1.00 0.00 4 LYS A C 20
ATOM 37179 O O . LYS A 1 6 ? 3.147 11.078 -13.953 1.00 0.00 4 LYS A O 20
ATOM 37198 N N . PRO A 1 7 ? 1.151 11.114 -14.998 1.00 0.00 5 PRO A N 20
ATOM 37199 C CA . PRO A 1 7 ? 0.938 12.554 -14.824 1.00 0.00 5 PRO A CA 20
ATOM 37200 C C . PRO A 1 7 ? 0.672 12.929 -13.370 1.00 0.00 5 PRO A C 20
ATOM 37201 O O . PRO A 1 7 ? 0.814 12.102 -12.468 1.00 0.00 5 PRO A O 20
ATOM 37212 N N . LYS A 1 8 ? 0.286 14.180 -13.148 1.00 0.00 6 LYS A N 20
ATOM 37213 C CA . LYS A 1 8 ? -0.002 14.665 -11.802 1.00 0.00 6 LYS A CA 20
ATOM 37214 C C . LYS A 1 8 ? -1.213 15.593 -11.806 1.00 0.00 6 LYS A C 20
ATOM 37215 O O . LYS A 1 8 ? -1.350 16.447 -12.681 1.00 0.00 6 LYS A O 20
ATOM 37234 N N . LYS A 1 9 ? -2.087 15.421 -10.820 1.00 0.00 7 LYS A N 20
ATOM 37235 C CA . LYS A 1 9 ? -3.285 16.243 -10.707 1.00 0.00 7 LYS A CA 20
ATOM 37236 C C . LYS A 1 9 ? -3.254 17.076 -9.431 1.00 0.00 7 LYS A C 20
ATOM 37237 O O . LYS A 1 9 ? -2.546 16.747 -8.479 1.00 0.00 7 LYS A O 20
ATOM 37256 N N . ASP A 1 10 ? -4.028 18.157 -9.416 1.00 0.00 8 ASP A N 20
ATOM 37257 C CA . ASP A 1 10 ? -4.091 19.036 -8.253 1.00 0.00 8 ASP A CA 20
ATOM 37258 C C . ASP A 1 10 ? -4.391 18.241 -6.986 1.00 0.00 8 ASP A C 20
ATOM 37259 O O . ASP A 1 10 ? -4.733 17.060 -7.049 1.00 0.00 8 ASP A O 20
ATOM 37268 N N . ASP A 1 11 ? -4.259 18.896 -5.838 1.00 0.00 9 ASP A N 20
ATOM 37269 C CA . ASP A 1 11 ? -4.516 18.251 -4.556 1.00 0.00 9 ASP A CA 20
ATOM 37270 C C . ASP A 1 11 ? -5.960 17.766 -4.471 1.00 0.00 9 ASP A C 20
ATOM 37271 O O . ASP A 1 11 ? -6.216 16.574 -4.294 1.00 0.00 9 ASP A O 20
ATOM 37280 N N . PHE A 1 12 ? -6.900 18.696 -4.597 1.00 0.00 10 PHE A N 20
ATOM 37281 C CA . PHE A 1 12 ? -8.318 18.364 -4.533 1.00 0.00 10 PHE A CA 20
ATOM 37282 C C . PHE A 1 12 ? -8.644 17.621 -3.240 1.00 0.00 10 PHE A C 20
ATOM 37283 O O . PHE A 1 12 ? -9.257 16.553 -3.263 1.00 0.00 10 PHE A O 20
ATOM 37300 N N . ARG A 1 13 ? -8.231 18.195 -2.115 1.00 0.00 11 ARG A N 20
ATOM 37301 C CA . ARG A 1 13 ? -8.478 17.588 -0.813 1.00 0.00 11 ARG A CA 20
ATOM 37302 C C . ARG A 1 13 ? -9.825 18.033 -0.252 1.00 0.00 11 ARG A C 20
ATOM 37303 O O . ARG A 1 13 ? -10.573 17.230 0.303 1.00 0.00 11 ARG A O 20
ATOM 37324 N N . ASN A 1 14 ? -10.127 19.319 -0.400 1.00 0.00 12 ASN A N 20
ATOM 37325 C CA . ASN A 1 14 ? -11.383 19.872 0.092 1.00 0.00 12 ASN A CA 20
ATOM 37326 C C . ASN A 1 14 ? -11.521 19.654 1.597 1.00 0.00 12 ASN A C 20
ATOM 37327 O O . ASN A 1 14 ? -12.604 19.352 2.093 1.00 0.00 12 ASN A O 20
ATOM 37338 N N . GLU A 1 15 ? -10.413 19.813 2.315 1.00 0.00 13 GLU A N 20
ATOM 37339 C CA . GLU A 1 15 ? -10.410 19.634 3.762 1.00 0.00 13 GLU A CA 20
ATOM 37340 C C . GLU A 1 15 ? -11.271 20.694 4.444 1.00 0.00 13 GLU A C 20
ATOM 37341 O O . GLU A 1 15 ? -11.750 20.498 5.560 1.00 0.00 13 GLU A O 20
ATOM 37353 N N . PHE A 1 16 ? -11.461 21.819 3.763 1.00 0.00 14 PHE A N 20
ATOM 37354 C CA . PHE A 1 16 ? -12.263 22.913 4.302 1.00 0.00 14 PHE A CA 20
ATOM 37355 C C . PHE A 1 16 ? -13.627 22.410 4.762 1.00 0.00 14 PHE A C 20
ATOM 37356 O O . PHE A 1 16 ? -13.887 22.295 5.960 1.00 0.00 14 PHE A O 20
ATOM 37373 N N . ASP A 1 17 ? -14.497 22.114 3.803 1.00 0.00 15 ASP A N 20
ATOM 37374 C CA . ASP A 1 17 ? -15.836 21.622 4.109 1.00 0.00 15 ASP A CA 20
ATOM 37375 C C . ASP A 1 17 ? -15.774 20.434 5.063 1.00 0.00 15 ASP A C 20
ATOM 37376 O O . ASP A 1 17 ? -16.378 20.453 6.136 1.00 0.00 15 ASP A O 20
ATOM 37385 N N . HIS A 1 18 ? -15.041 19.399 4.665 1.00 0.00 16 HIS A N 20
ATOM 37386 C CA . HIS A 1 18 ? -14.901 18.201 5.484 1.00 0.00 16 HIS A CA 20
ATOM 37387 C C . HIS A 1 18 ? -13.686 17.385 5.051 1.00 0.00 16 HIS A C 20
ATOM 37388 O O . HIS A 1 18 ? -12.977 17.758 4.114 1.00 0.00 16 HIS A O 20
ATOM 37402 N N . LEU A 1 19 ? -13.452 16.272 5.737 1.00 0.00 17 LEU A N 20
ATOM 37403 C CA . LEU A 1 19 ? -12.323 15.404 5.424 1.00 0.00 17 LEU A CA 20
ATOM 37404 C C . LEU A 1 19 ? -12.794 13.984 5.126 1.00 0.00 17 LEU A C 20
ATOM 37405 O O . LEU A 1 19 ? -12.024 13.028 5.232 1.00 0.00 17 LEU A O 20
ATOM 37421 N N . LEU A 1 20 ? -14.061 13.853 4.752 1.00 0.00 18 LEU A N 20
ATOM 37422 C CA . LEU A 1 20 ? -14.635 12.550 4.435 1.00 0.00 18 LEU A CA 20
ATOM 37423 C C . LEU A 1 20 ? -14.008 11.970 3.172 1.00 0.00 18 LEU A C 20
ATOM 37424 O O . LEU A 1 20 ? -13.515 10.842 3.173 1.00 0.00 18 LEU A O 20
ATOM 37440 N N . ILE A 1 21 ? -14.029 12.749 2.096 1.00 0.00 19 ILE A N 20
ATOM 37441 C CA . ILE A 1 21 ? -13.460 12.315 0.826 1.00 0.00 19 ILE A CA 20
ATOM 37442 C C . ILE A 1 21 ? -11.945 12.169 0.925 1.00 0.00 19 ILE A C 20
ATOM 37443 O O . ILE A 1 21 ? -11.391 11.119 0.603 1.00 0.00 19 ILE A O 20
ATOM 37459 N N . GLU A 1 22 ? -11.282 13.230 1.374 1.00 0.00 20 GLU A N 20
ATOM 37460 C CA . GLU A 1 22 ? -9.831 13.219 1.515 1.00 0.00 20 GLU A CA 20
ATOM 37461 C C . GLU A 1 22 ? -9.371 12.003 2.312 1.00 0.00 20 GLU A C 20
ATOM 37462 O O . GLU A 1 22 ? -8.356 11.384 1.989 1.00 0.00 20 GLU A O 20
ATOM 37474 N N . GLN A 1 23 ? -10.123 11.666 3.354 1.00 0.00 21 GLN A N 20
ATOM 37475 C CA . GLN A 1 23 ? -9.793 10.524 4.199 1.00 0.00 21 GLN A CA 20
ATOM 37476 C C . GLN A 1 23 ? -10.027 9.213 3.456 1.00 0.00 21 GLN A C 20
ATOM 37477 O O . GLN A 1 23 ? -9.222 8.285 3.546 1.00 0.00 21 GLN A O 20
ATOM 37491 N N . ALA A 1 24 ? -11.134 9.143 2.724 1.00 0.00 22 ALA A N 20
ATOM 37492 C CA . ALA A 1 24 ? -11.474 7.945 1.965 1.00 0.00 22 ALA A CA 20
ATOM 37493 C C . ALA A 1 24 ? -10.445 7.680 0.871 1.00 0.00 22 ALA A C 20
ATOM 37494 O O . ALA A 1 24 ? -9.978 6.553 0.706 1.00 0.00 22 ALA A O 20
ATOM 37501 N N . ASN A 1 25 ? -10.097 8.724 0.125 1.00 0.00 23 ASN A N 20
ATOM 37502 C CA . ASN A 1 25 ? -9.125 8.602 -0.955 1.00 0.00 23 ASN A CA 20
ATOM 37503 C C . ASN A 1 25 ? -7.755 8.208 -0.411 1.00 0.00 23 ASN A C 20
ATOM 37504 O O . ASN A 1 25 ? -7.060 7.374 -0.994 1.00 0.00 23 ASN A O 20
ATOM 37515 N N . HIS A 1 26 ? -7.372 8.814 0.708 1.00 0.00 24 HIS A N 20
ATOM 37516 C CA . HIS A 1 26 ? -6.085 8.526 1.331 1.00 0.00 24 HIS A CA 20
ATOM 37517 C C . HIS A 1 26 ? -6.008 7.067 1.770 1.00 0.00 24 HIS A C 20
ATOM 37518 O O . HIS A 1 26 ? -5.003 6.393 1.545 1.00 0.00 24 HIS A O 20
ATOM 37532 N N . ALA A 1 27 ? -7.076 6.586 2.398 1.00 0.00 25 ALA A N 20
ATOM 37533 C CA . ALA A 1 27 ? -7.130 5.207 2.868 1.00 0.00 25 ALA A CA 20
ATOM 37534 C C . ALA A 1 27 ? -7.015 4.227 1.705 1.00 0.00 25 ALA A C 20
ATOM 37535 O O . ALA A 1 27 ? -6.182 3.320 1.726 1.00 0.00 25 ALA A O 20
ATOM 37542 N N . ILE A 1 28 ? -7.856 4.414 0.694 1.00 0.00 26 ILE A N 20
ATOM 37543 C CA . ILE A 1 28 ? -7.848 3.546 -0.477 1.00 0.00 26 ILE A CA 20
ATOM 37544 C C . ILE A 1 28 ? -6.539 3.678 -1.249 1.00 0.00 26 ILE A C 20
ATOM 37545 O O . ILE A 1 28 ? -6.070 2.718 -1.860 1.00 0.00 26 ILE A O 20
ATOM 37561 N N . GLU A 1 29 ? -5.956 4.871 -1.215 1.00 0.00 27 GLU A N 20
ATOM 37562 C CA . GLU A 1 29 ? -4.701 5.127 -1.911 1.00 0.00 27 GLU A CA 20
ATOM 37563 C C . GLU A 1 29 ? -3.573 4.278 -1.330 1.00 0.00 27 GLU A C 20
ATOM 37564 O O . GLU A 1 29 ? -2.881 3.564 -2.056 1.00 0.00 27 GLU A O 20
ATOM 37576 N N . LYS A 1 30 ? -3.395 4.361 -0.016 1.00 0.00 28 LYS A N 20
ATOM 37577 C CA . LYS A 1 30 ? -2.353 3.601 0.665 1.00 0.00 28 LYS A CA 20
ATOM 37578 C C . LYS A 1 30 ? -2.590 2.101 0.517 1.00 0.00 28 LYS A C 20
ATOM 37579 O O . LYS A 1 30 ? -1.671 1.346 0.200 1.00 0.00 28 LYS A O 20
ATOM 37598 N N . GLY A 1 31 ? -3.828 1.676 0.750 1.00 0.00 29 GLY A N 20
ATOM 37599 C CA . GLY A 1 31 ? -4.163 0.269 0.636 1.00 0.00 29 GLY A CA 20
ATOM 37600 C C . GLY A 1 31 ? -4.007 -0.253 -0.779 1.00 0.00 29 GLY A C 20
ATOM 37601 O O . GLY A 1 31 ? -3.647 -1.412 -0.983 1.00 0.00 29 GLY A O 20
ATOM 37605 N N . GLU A 1 32 ? -4.280 0.605 -1.757 1.00 0.00 30 GLU A N 20
ATOM 37606 C CA . GLU A 1 32 ? -4.171 0.222 -3.160 1.00 0.00 30 GLU A CA 20
ATOM 37607 C C . GLU A 1 32 ? -2.711 0.026 -3.558 1.00 0.00 30 GLU A C 20
ATOM 37608 O O . GLU A 1 32 ? -2.364 -0.945 -4.230 1.00 0.00 30 GLU A O 20
ATOM 37620 N N . HIS A 1 33 ? -1.859 0.957 -3.139 1.00 0.00 31 HIS A N 20
ATOM 37621 C CA . HIS A 1 33 ? -0.436 0.888 -3.451 1.00 0.00 31 HIS A CA 20
ATOM 37622 C C . HIS A 1 33 ? 0.203 -0.337 -2.804 1.00 0.00 31 HIS A C 20
ATOM 37623 O O . HIS A 1 33 ? 0.833 -1.150 -3.480 1.00 0.00 31 HIS A O 20
ATOM 37637 N N . GLN A 1 34 ? 0.036 -0.462 -1.491 1.00 0.00 32 GLN A N 20
ATOM 37638 C CA . GLN A 1 34 ? 0.598 -1.586 -0.752 1.00 0.00 32 GLN A CA 20
ATOM 37639 C C . GLN A 1 34 ? 0.080 -2.911 -1.302 1.00 0.00 32 GLN A C 20
ATOM 37640 O O . GLN A 1 34 ? 0.831 -3.880 -1.427 1.00 0.00 32 GLN A O 20
ATOM 37654 N N . LEU A 1 35 ? -1.207 -2.947 -1.629 1.00 0.00 33 LEU A N 20
ATOM 37655 C CA . LEU A 1 35 ? -1.827 -4.154 -2.165 1.00 0.00 33 LEU A CA 20
ATOM 37656 C C . LEU A 1 35 ? -1.175 -4.562 -3.482 1.00 0.00 33 LEU A C 20
ATOM 37657 O O . LEU A 1 35 ? -0.755 -5.708 -3.651 1.00 0.00 33 LEU A O 20
ATOM 37673 N N . LEU A 1 36 ? -1.092 -3.617 -4.412 1.00 0.00 34 LEU A N 20
ATOM 37674 C CA . LEU A 1 36 ? -0.488 -3.877 -5.715 1.00 0.00 34 LEU A CA 20
ATOM 37675 C C . LEU A 1 36 ? 0.916 -4.452 -5.560 1.00 0.00 34 LEU A C 20
ATOM 37676 O O . LEU A 1 36 ? 1.290 -5.399 -6.254 1.00 0.00 34 LEU A O 20
ATOM 37692 N N . TYR A 1 37 ? 1.687 -3.877 -4.644 1.00 0.00 35 TYR A N 20
ATOM 37693 C CA . TYR A 1 37 ? 3.051 -4.332 -4.398 1.00 0.00 35 TYR A CA 20
ATOM 37694 C C . TYR A 1 37 ? 3.054 -5.691 -3.704 1.00 0.00 35 TYR A C 20
ATOM 37695 O O . TYR A 1 37 ? 3.950 -6.508 -3.916 1.00 0.00 35 TYR A O 20
ATOM 37713 N N . LEU A 1 38 ? 2.044 -5.926 -2.873 1.00 0.00 36 LEU A N 20
ATOM 37714 C CA . LEU A 1 38 ? 1.928 -7.185 -2.147 1.00 0.00 36 LEU A CA 20
ATOM 37715 C C . LEU A 1 38 ? 1.601 -8.334 -3.096 1.00 0.00 36 LEU A C 20
ATOM 37716 O O . LEU A 1 38 ? 1.994 -9.476 -2.861 1.00 0.00 36 LEU A O 20
ATOM 37732 N N . GLN A 1 39 ? 0.882 -8.020 -4.169 1.00 0.00 37 GLN A N 20
ATOM 37733 C CA . GLN A 1 39 ? 0.504 -9.027 -5.155 1.00 0.00 37 GLN A CA 20
ATOM 37734 C C . GLN A 1 39 ? 1.721 -9.825 -5.612 1.00 0.00 37 GLN A C 20
ATOM 37735 O O . GLN A 1 39 ? 1.621 -11.019 -5.897 1.00 0.00 37 GLN A O 20
ATOM 37749 N N . HIS A 1 40 ? 2.868 -9.159 -5.679 1.00 0.00 38 HIS A N 20
ATOM 37750 C CA . HIS A 1 40 ? 4.105 -9.807 -6.101 1.00 0.00 38 HIS A CA 20
ATOM 37751 C C . HIS A 1 40 ? 4.521 -10.886 -5.105 1.00 0.00 38 HIS A C 20
ATOM 37752 O O . HIS A 1 40 ? 4.727 -12.040 -5.478 1.00 0.00 38 HIS A O 20
ATOM 37766 N N . GLN A 1 41 ? 4.640 -10.501 -3.839 1.00 0.00 39 GLN A N 20
ATOM 37767 C CA . GLN A 1 41 ? 5.033 -11.435 -2.790 1.00 0.00 39 GLN A CA 20
ATOM 37768 C C . GLN A 1 41 ? 4.089 -12.632 -2.747 1.00 0.00 39 GLN A C 20
ATOM 37769 O O . GLN A 1 41 ? 4.519 -13.768 -2.541 1.00 0.00 39 GLN A O 20
ATOM 37783 N N . LEU A 1 42 ? 2.802 -12.372 -2.944 1.00 0.00 40 LEU A N 20
ATOM 37784 C CA . LEU A 1 42 ? 1.796 -13.428 -2.927 1.00 0.00 40 LEU A CA 20
ATOM 37785 C C . LEU A 1 42 ? 2.022 -14.414 -4.069 1.00 0.00 40 LEU A C 20
ATOM 37786 O O . LEU A 1 42 ? 2.096 -15.623 -3.853 1.00 0.00 40 LEU A O 20
ATOM 37802 N N . ASP A 1 43 ? 2.133 -13.887 -5.284 1.00 0.00 41 ASP A N 20
ATOM 37803 C CA . ASP A 1 43 ? 2.354 -14.720 -6.461 1.00 0.00 41 ASP A CA 20
ATOM 37804 C C . ASP A 1 43 ? 3.578 -15.611 -6.273 1.00 0.00 41 ASP A C 20
ATOM 37805 O O . ASP A 1 43 ? 3.560 -16.789 -6.631 1.00 0.00 41 ASP A O 20
ATOM 37814 N N . GLU A 1 44 ? 4.639 -15.039 -5.713 1.00 0.00 42 GLU A N 20
ATOM 37815 C CA . GLU A 1 44 ? 5.872 -15.783 -5.479 1.00 0.00 42 GLU A CA 20
ATOM 37816 C C . GLU A 1 44 ? 5.719 -16.735 -4.297 1.00 0.00 42 GLU A C 20
ATOM 37817 O O . GLU A 1 44 ? 6.369 -17.780 -4.238 1.00 0.00 42 GLU A O 20
ATOM 37829 N N . LEU A 1 45 ? 4.855 -16.367 -3.357 1.00 0.00 43 LEU A N 20
ATOM 37830 C CA . LEU A 1 45 ? 4.615 -17.187 -2.176 1.00 0.00 43 LEU A CA 20
ATOM 37831 C C . LEU A 1 45 ? 3.866 -18.465 -2.541 1.00 0.00 43 LEU A C 20
ATOM 37832 O O . LEU A 1 45 ? 4.077 -19.515 -1.937 1.00 0.00 43 LEU A O 20
ATOM 37848 N N . ASN A 1 46 ? 2.992 -18.368 -3.538 1.00 0.00 44 ASN A N 20
ATOM 37849 C CA . ASN A 1 46 ? 2.212 -19.516 -3.986 1.00 0.00 44 ASN A CA 20
ATOM 37850 C C . ASN A 1 46 ? 3.125 -20.672 -4.382 1.00 0.00 44 ASN A C 20
ATOM 37851 O O . ASN A 1 46 ? 2.842 -21.830 -4.080 1.0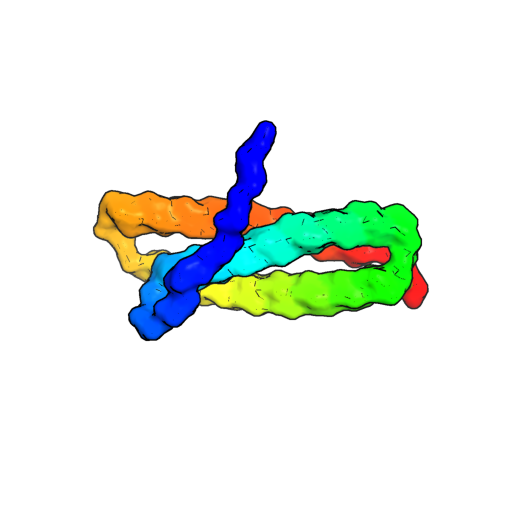0 0.00 44 ASN A O 20
ATOM 37862 N N . GLU A 1 47 ? 4.223 -20.347 -5.060 1.00 0.00 45 GLU A N 20
ATOM 37863 C CA . GLU A 1 47 ? 5.176 -21.359 -5.497 1.00 0.00 45 GLU A CA 20
ATOM 37864 C C . GLU A 1 47 ? 6.256 -21.582 -4.442 1.00 0.00 45 GLU A C 20
ATOM 37865 O O . GLU A 1 47 ? 6.575 -22.719 -4.096 1.00 0.00 45 GLU A O 20
ATOM 37877 N N . ASN A 1 48 ? 6.813 -20.487 -3.934 1.00 0.00 46 ASN A N 20
ATOM 37878 C CA . ASN A 1 48 ? 7.858 -20.562 -2.918 1.00 0.00 46 ASN A CA 20
ATOM 37879 C C . ASN A 1 48 ? 7.386 -21.368 -1.712 1.00 0.00 46 ASN A C 20
ATOM 37880 O O . ASN A 1 48 ? 8.163 -22.102 -1.099 1.00 0.00 46 ASN A O 20
ATOM 37891 N N . LYS A 1 49 ? 6.109 -21.227 -1.376 1.00 0.00 47 LYS A N 20
ATOM 37892 C CA . LYS A 1 49 ? 5.532 -21.943 -0.244 1.00 0.00 47 LYS A CA 20
ATOM 37893 C C . LYS A 1 49 ? 6.380 -21.752 1.010 1.00 0.00 47 LYS A C 20
ATOM 37894 O O . LYS A 1 49 ? 6.463 -22.643 1.855 1.00 0.00 47 LYS A O 20
ATOM 37913 N N . SER A 1 50 ? 7.004 -20.585 1.124 1.00 0.00 48 SER A N 20
ATOM 37914 C CA . SER A 1 50 ? 7.847 -20.278 2.274 1.00 0.00 48 SER A CA 20
ATOM 37915 C C . SER A 1 50 ? 6.997 -19.967 3.502 1.00 0.00 48 SER A C 20
ATOM 37916 O O . SER A 1 50 ? 6.171 -19.054 3.486 1.00 0.00 48 SER A O 20
ATOM 37924 N N . LYS A 1 51 ? 7.205 -20.733 4.567 1.00 0.00 49 LYS A N 20
ATOM 37925 C CA . LYS A 1 51 ? 6.462 -20.541 5.807 1.00 0.00 49 LYS A CA 20
ATOM 37926 C C . LYS A 1 51 ? 6.675 -19.135 6.357 1.00 0.00 49 LYS A C 20
ATOM 37927 O O . LYS A 1 51 ? 5.734 -18.492 6.822 1.00 0.00 49 LYS A O 20
ATOM 37946 N N . GLU A 1 52 ? 7.917 -18.663 6.300 1.00 0.00 50 GLU A N 20
ATOM 37947 C CA . GLU A 1 52 ? 8.252 -17.332 6.792 1.00 0.00 50 GLU A CA 20
ATOM 37948 C C . GLU A 1 52 ? 7.595 -16.253 5.935 1.00 0.00 50 GLU A C 20
ATOM 37949 O O . GLU A 1 52 ? 6.932 -15.352 6.451 1.00 0.00 50 GLU A O 20
ATOM 37961 N N . LEU A 1 53 ? 7.782 -16.352 4.624 1.00 0.00 51 LEU A N 20
ATOM 37962 C CA . LEU A 1 53 ? 7.209 -15.386 3.694 1.00 0.00 51 LEU A CA 20
ATOM 37963 C C . LEU A 1 53 ? 5.699 -15.278 3.882 1.00 0.00 51 LEU A C 20
ATOM 37964 O O . LEU A 1 53 ? 5.129 -14.191 3.792 1.00 0.00 51 LEU A O 20
ATOM 37980 N N . GLN A 1 54 ? 5.058 -16.412 4.148 1.00 0.00 52 GLN A N 20
ATOM 37981 C CA . GLN A 1 54 ? 3.615 -16.443 4.351 1.00 0.00 52 GLN A CA 20
ATOM 37982 C C . GLN A 1 54 ? 3.234 -15.751 5.655 1.00 0.00 52 GLN A C 20
ATOM 37983 O O . GLN A 1 54 ? 2.432 -14.817 5.662 1.00 0.00 52 GLN A O 20
ATOM 37997 N N . GLU A 1 55 ? 3.813 -16.216 6.759 1.00 0.00 53 GLU A N 20
ATOM 37998 C CA . GLU A 1 55 ? 3.532 -15.641 8.068 1.00 0.00 53 GLU A CA 20
ATOM 37999 C C . GLU A 1 55 ? 3.745 -14.130 8.057 1.00 0.00 53 GLU A C 20
ATOM 38000 O O . GLU A 1 55 ? 3.057 -13.388 8.758 1.00 0.00 53 GLU A O 20
ATOM 38012 N N . LYS A 1 56 ? 4.704 -13.680 7.254 1.00 0.00 54 LYS A N 20
ATOM 38013 C CA . LYS A 1 56 ? 5.010 -12.258 7.148 1.00 0.00 54 LYS A CA 20
ATOM 38014 C C . LYS A 1 56 ? 3.952 -11.535 6.321 1.00 0.00 54 LYS A C 20
ATOM 38015 O O . LYS A 1 56 ? 3.414 -10.511 6.744 1.00 0.00 54 LYS A O 20
ATOM 38034 N N . ILE A 1 57 ? 3.659 -12.073 5.143 1.00 0.00 55 ILE A N 20
ATOM 38035 C CA . ILE A 1 57 ? 2.664 -11.480 4.258 1.00 0.00 55 ILE A CA 20
ATOM 38036 C C . ILE A 1 57 ? 1.294 -11.435 4.925 1.00 0.00 55 ILE A C 20
ATOM 38037 O O . ILE A 1 57 ? 0.660 -10.380 4.994 1.00 0.00 55 ILE A O 20
ATOM 38053 N N . ILE A 1 58 ? 0.842 -12.583 5.416 1.00 0.00 56 ILE A N 20
ATOM 38054 C CA . ILE A 1 58 ? -0.452 -12.673 6.079 1.00 0.00 56 ILE A CA 20
ATOM 38055 C C . ILE A 1 58 ? -0.561 -11.658 7.212 1.00 0.00 56 ILE A C 20
ATOM 38056 O O . ILE A 1 58 ? -1.628 -11.092 7.452 1.00 0.00 56 ILE A O 20
ATOM 38072 N N . ARG A 1 59 ? 0.550 -11.432 7.905 1.00 0.00 57 ARG A N 20
ATOM 38073 C CA . ARG A 1 59 ? 0.580 -10.484 9.012 1.00 0.00 57 ARG A CA 20
ATOM 38074 C C . ARG A 1 59 ? 0.388 -9.056 8.511 1.00 0.00 57 ARG A C 20
ATOM 38075 O O . ARG A 1 59 ? -0.484 -8.331 8.990 1.00 0.00 57 ARG A O 20
ATOM 38096 N N . GLU A 1 60 ? 1.210 -8.658 7.544 1.00 0.00 58 GLU A N 20
ATOM 38097 C CA . GLU A 1 60 ? 1.130 -7.316 6.979 1.00 0.00 58 GLU A CA 20
ATOM 38098 C C . GLU A 1 60 ? -0.235 -7.073 6.342 1.00 0.00 58 GLU A C 20
ATOM 38099 O O . GLU A 1 60 ? -0.880 -6.056 6.598 1.00 0.00 58 GLU A O 20
ATOM 38111 N N . LEU A 1 61 ? -0.668 -8.014 5.510 1.00 0.00 59 LEU A N 20
ATOM 38112 C CA . LEU A 1 61 ? -1.956 -7.904 4.834 1.00 0.00 59 LEU A CA 20
ATOM 38113 C C . LEU A 1 61 ? -3.098 -7.855 5.844 1.00 0.00 59 LEU A C 20
ATOM 38114 O O . LEU A 1 61 ? -4.075 -7.129 5.656 1.00 0.00 59 LEU A O 20
ATOM 38130 N N . ASP A 1 62 ? -2.967 -8.629 6.915 1.00 0.00 60 ASP A N 20
ATOM 38131 C CA . ASP A 1 62 ? -3.987 -8.671 7.957 1.00 0.00 60 ASP A CA 20
ATOM 38132 C C . ASP A 1 62 ? -4.159 -7.302 8.604 1.00 0.00 60 ASP A C 20
ATOM 38133 O O . ASP A 1 62 ? -5.270 -6.775 8.682 1.00 0.00 60 ASP A O 20
ATOM 38142 N N . VAL A 1 63 ? -3.054 -6.730 9.070 1.00 0.00 61 VAL A N 20
ATOM 38143 C CA . VAL A 1 63 ? -3.083 -5.421 9.712 1.00 0.00 61 VAL A CA 20
ATOM 38144 C C . VAL A 1 63 ? -3.596 -4.351 8.755 1.00 0.00 61 VAL A C 20
ATOM 38145 O O . VAL A 1 63 ? -4.416 -3.511 9.127 1.00 0.00 61 VAL A O 20
ATOM 38158 N N . VAL A 1 64 ? -3.109 -4.387 7.518 1.00 0.00 62 VAL A N 20
ATOM 38159 C CA . VAL A 1 64 ? -3.519 -3.422 6.505 1.00 0.00 62 VAL A CA 20
ATOM 38160 C C . VAL A 1 64 ? -5.007 -3.548 6.197 1.00 0.00 62 VAL A C 20
ATOM 38161 O O . VAL A 1 64 ? -5.759 -2.580 6.313 1.00 0.00 62 VAL A O 20
ATOM 38174 N N . CYS A 1 65 ? -5.424 -4.746 5.805 1.00 0.00 63 CYS A N 20
ATOM 38175 C CA . CYS A 1 65 ? -6.823 -4.999 5.479 1.00 0.00 63 CYS A CA 20
ATOM 38176 C C . CYS A 1 65 ? -7.719 -4.734 6.685 1.00 0.00 63 CYS A C 20
ATOM 38177 O O . CYS A 1 65 ? -8.897 -4.411 6.536 1.00 0.00 63 CYS A O 20
ATOM 38185 N N . ALA A 1 66 ? -7.152 -4.873 7.878 1.00 0.00 64 ALA A N 20
ATOM 38186 C CA . ALA A 1 66 ? -7.898 -4.648 9.110 1.00 0.00 64 ALA A CA 20
ATOM 38187 C C . ALA A 1 66 ? -8.221 -3.169 9.294 1.00 0.00 64 ALA A C 20
ATOM 38188 O O . ALA A 1 66 ? -9.387 -2.787 9.394 1.00 0.00 64 ALA A O 20
ATOM 38195 N N . MET A 1 67 ? -7.182 -2.342 9.338 1.00 0.00 65 MET A N 20
ATOM 38196 C CA . MET A 1 67 ? -7.356 -0.905 9.509 1.00 0.00 65 MET A CA 20
ATOM 38197 C C . MET A 1 67 ? -8.165 -0.314 8.358 1.00 0.00 65 MET A C 20
ATOM 38198 O O . MET A 1 67 ? -8.998 0.570 8.563 1.00 0.00 65 MET A O 20
ATOM 38212 N N . ILE A 1 68 ? -7.914 -0.808 7.150 1.00 0.00 66 ILE A N 20
ATOM 38213 C CA . ILE A 1 68 ? -8.620 -0.328 5.969 1.00 0.00 66 ILE A CA 20
ATOM 38214 C C . ILE A 1 68 ? -10.097 -0.703 6.021 1.00 0.00 66 ILE A C 20
ATOM 38215 O O . ILE A 1 68 ? -10.968 0.126 5.758 1.00 0.00 66 ILE A O 20
ATOM 38231 N N . GLU A 1 69 ? -10.372 -1.958 6.362 1.00 0.00 67 GLU A N 20
ATOM 38232 C CA . GLU A 1 69 ? -11.744 -2.443 6.450 1.00 0.00 67 GLU A CA 20
ATOM 38233 C C . GLU A 1 69 ? -12.546 -1.626 7.459 1.00 0.00 67 GLU A C 20
ATOM 38234 O O . GLU A 1 69 ? -13.643 -1.156 7.161 1.00 0.00 67 GLU A O 20
ATOM 38246 N N . GLY A 1 70 ? -11.989 -1.462 8.655 1.00 0.00 68 GLY A N 20
ATOM 38247 C CA . GLY A 1 70 ? -12.665 -0.703 9.691 1.00 0.00 68 GLY A CA 20
ATOM 38248 C C . GLY A 1 70 ? -12.888 0.743 9.298 1.00 0.00 68 GLY A C 20
ATOM 38249 O O . GLY A 1 70 ? -14.009 1.247 9.369 1.00 0.00 68 GLY A O 20
ATOM 38253 N N . ALA A 1 71 ? -11.818 1.414 8.884 1.00 0.00 69 ALA A N 20
ATOM 38254 C CA . ALA A 1 71 ? -11.902 2.811 8.477 1.00 0.00 69 ALA A CA 20
ATOM 38255 C C . ALA A 1 71 ? -12.873 2.986 7.313 1.00 0.00 69 ALA A C 20
ATOM 38256 O O . ALA A 1 71 ? -13.645 3.944 7.278 1.00 0.00 69 ALA A O 20
ATOM 38263 N N . GLN A 1 72 ? -12.824 2.058 6.364 1.00 0.00 70 GLN A N 20
ATOM 38264 C CA . GLN A 1 72 ? -13.699 2.113 5.198 1.00 0.00 70 GLN A CA 20
ATOM 38265 C C . GLN A 1 72 ? -15.164 2.036 5.612 1.00 0.00 70 GLN A C 20
ATOM 38266 O O . GLN A 1 72 ? -15.973 2.878 5.226 1.00 0.00 70 GLN A O 20
ATOM 38280 N N . GLY A 1 73 ? -15.499 1.019 6.401 1.00 0.00 71 GLY A N 20
ATOM 38281 C CA . GLY A 1 73 ? -16.867 0.850 6.854 1.00 0.00 71 GLY A CA 20
ATOM 38282 C C . GLY A 1 73 ? -17.383 2.064 7.602 1.00 0.00 71 GLY A C 20
ATOM 38283 O O . GLY A 1 73 ? -18.451 2.588 7.287 1.00 0.00 71 GLY A O 20
ATOM 38287 N N . ALA A 1 74 ? -16.624 2.511 8.597 1.00 0.00 72 ALA A N 20
ATOM 38288 C CA . ALA A 1 74 ? -17.011 3.671 9.392 1.00 0.00 72 ALA A CA 20
ATOM 38289 C C . ALA A 1 74 ? -17.092 4.925 8.529 1.00 0.00 72 ALA A C 20
ATOM 38290 O O . ALA A 1 74 ? -18.134 5.578 8.462 1.00 0.00 72 ALA A O 20
ATOM 38297 N N . LEU A 1 75 ? -15.986 5.257 7.872 1.00 0.00 73 LEU A N 20
ATOM 38298 C CA . LEU A 1 75 ? -15.932 6.435 7.013 1.00 0.00 73 LEU A CA 20
ATOM 38299 C C . LEU A 1 75 ? -17.069 6.421 5.996 1.00 0.00 73 LEU A C 20
ATOM 38300 O O . LEU A 1 75 ? -17.673 7.455 5.712 1.00 0.00 73 LEU A O 20
ATOM 38316 N N . GLU A 1 76 ? -17.355 5.242 5.454 1.00 0.00 74 GLU A N 20
ATOM 38317 C CA . GLU A 1 76 ? -18.420 5.093 4.469 1.00 0.00 74 GLU A CA 20
ATOM 38318 C C . GLU A 1 76 ? -19.775 5.439 5.078 1.00 0.00 74 GLU A C 20
ATOM 38319 O O . GLU A 1 76 ? -20.540 6.222 4.513 1.00 0.00 74 GLU A O 20
ATOM 38331 N N . ARG A 1 77 ? -20.067 4.848 6.232 1.00 0.00 75 ARG A N 20
ATOM 38332 C CA . ARG A 1 77 ? -21.331 5.092 6.917 1.00 0.00 75 ARG A CA 20
ATOM 38333 C C . ARG A 1 77 ? -21.459 6.559 7.317 1.00 0.00 75 ARG A C 20
ATOM 38334 O O . ARG A 1 77 ? -22.564 7.093 7.404 1.00 0.00 75 ARG A O 20
ATOM 38355 N N . GLU A 1 78 ? -20.321 7.203 7.557 1.00 0.00 76 GLU A N 20
ATOM 38356 C CA . GLU A 1 78 ? -20.307 8.608 7.948 1.00 0.00 76 GLU A CA 20
ATOM 38357 C C . GLU A 1 78 ? -20.532 9.512 6.739 1.00 0.00 76 GLU A C 20
ATOM 38358 O O . GLU A 1 78 ? -21.432 10.352 6.736 1.00 0.00 76 GLU A O 20
ATOM 38370 N N . LEU A 1 79 ? -19.707 9.333 5.713 1.00 0.00 77 LEU A N 20
ATOM 38371 C CA . LEU A 1 79 ? -19.814 10.131 4.498 1.00 0.00 77 LEU A CA 20
ATOM 38372 C C . LEU A 1 79 ? -21.135 9.862 3.783 1.00 0.00 77 LEU A C 20
ATOM 38373 O O . LEU A 1 79 ? -21.614 10.690 3.009 1.00 0.00 77 LEU A O 20
ATOM 38389 N N . LYS A 1 80 ? -21.720 8.700 4.051 1.00 0.00 78 LYS A N 20
ATOM 38390 C CA . LYS A 1 80 ? -22.988 8.321 3.438 1.00 0.00 78 LYS A CA 20
ATOM 38391 C C . LYS A 1 80 ? -24.114 9.237 3.908 1.00 0.00 78 LYS A C 20
ATOM 38392 O O . LYS A 1 80 ? -25.196 9.257 3.321 1.00 0.00 78 LYS A O 20
ATOM 38411 N N . ARG A 1 81 ? -23.852 9.994 4.968 1.00 0.00 79 ARG A N 20
ATOM 38412 C CA . ARG A 1 81 ? -24.843 10.911 5.516 1.00 0.00 79 ARG A CA 20
ATOM 38413 C C . ARG A 1 81 ? -25.164 12.023 4.521 1.00 0.00 79 ARG A C 20
ATOM 38414 O O . ARG A 1 81 ? -26.158 12.735 4.668 1.00 0.00 79 ARG A O 20
ATOM 38435 N N . THR A 1 82 ? -24.315 12.167 3.508 1.00 0.00 80 THR A N 20
ATOM 38436 C CA . THR A 1 82 ? -24.506 13.192 2.490 1.00 0.00 80 THR A CA 20
ATOM 38437 C C . THR A 1 82 ? -25.918 13.141 1.918 1.00 0.00 80 THR A C 20
ATOM 38438 O O . THR A 1 82 ? -26.665 12.195 2.167 1.00 0.00 80 THR A O 20
ATOM 38449 N N . ASP A 1 83 ? -26.277 14.164 1.150 1.00 0.00 81 ASP A N 20
ATOM 38450 C CA . ASP A 1 83 ? -27.600 14.236 0.541 1.00 0.00 81 ASP A CA 20
ATOM 38451 C C . ASP A 1 83 ? -27.520 13.985 -0.962 1.00 0.00 81 ASP A C 20
ATOM 38452 O O . ASP A 1 83 ? -27.886 12.912 -1.444 1.00 0.00 81 ASP A O 20
ATOM 38461 N N . LEU A 1 84 ? -27.040 14.981 -1.698 1.00 0.00 82 LEU A N 20
ATOM 38462 C CA . LEU A 1 84 ? -26.913 14.870 -3.147 1.00 0.00 82 LEU A CA 20
ATOM 38463 C C . LEU A 1 84 ? -26.099 16.029 -3.713 1.00 0.00 82 LEU A C 20
ATOM 38464 O O . LEU A 1 84 ? -26.244 17.171 -3.282 1.00 0.00 82 LEU A O 20
ATOM 38480 N N . ASN A 1 85 ? -25.241 15.726 -4.682 1.00 0.00 83 ASN A N 20
ATOM 38481 C CA . ASN A 1 85 ? -24.405 16.742 -5.309 1.00 0.00 83 ASN A CA 20
ATOM 38482 C C . ASN A 1 85 ? -23.572 16.141 -6.437 1.00 0.00 83 ASN A C 20
ATOM 38483 O O . ASN A 1 85 ? -23.097 15.010 -6.336 1.00 0.00 83 ASN A O 20
ATOM 38494 N N . ILE A 1 86 ? -23.398 16.907 -7.509 1.00 0.00 84 ILE A N 20
ATOM 38495 C CA . ILE A 1 86 ? -22.620 16.450 -8.655 1.00 0.00 84 ILE A CA 20
ATOM 38496 C C . ILE A 1 86 ? -21.187 16.124 -8.252 1.00 0.00 84 ILE A C 20
ATOM 38497 O O . ILE A 1 86 ? -20.672 15.050 -8.565 1.00 0.00 84 ILE A O 20
ATOM 38513 N N . LEU A 1 87 ? -20.548 17.057 -7.555 1.00 0.00 85 LEU A N 20
ATOM 38514 C CA . LEU A 1 87 ? -19.173 16.868 -7.106 1.00 0.00 85 LEU A CA 20
ATOM 38515 C C . LEU A 1 87 ? -19.083 15.739 -6.083 1.00 0.00 85 LEU A C 20
ATOM 38516 O O . LEU A 1 87 ? -18.248 14.844 -6.205 1.00 0.00 85 LEU A O 20
ATOM 38532 N N . GLU A 1 88 ? -19.950 15.790 -5.077 1.00 0.00 86 GLU A N 20
ATOM 38533 C CA . GLU A 1 88 ? -19.969 14.771 -4.035 1.00 0.00 86 GLU A CA 20
ATOM 38534 C C . GLU A 1 88 ? -20.183 13.383 -4.634 1.00 0.00 86 GLU A C 20
ATOM 38535 O O . GLU A 1 88 ? -19.543 12.414 -4.225 1.00 0.00 86 GLU A O 20
ATOM 38547 N N . ARG A 1 89 ? -21.086 13.297 -5.604 1.00 0.00 87 ARG A N 20
ATOM 38548 C CA . ARG A 1 89 ? -21.386 12.029 -6.259 1.00 0.00 87 ARG A CA 20
ATOM 38549 C C . ARG A 1 89 ? -20.171 11.511 -7.022 1.00 0.00 87 ARG A C 20
ATOM 38550 O O . ARG A 1 89 ? -19.811 10.339 -6.915 1.00 0.00 87 ARG A O 20
ATOM 38571 N N . PHE A 1 90 ? -19.543 12.393 -7.793 1.00 0.00 88 PHE A N 20
ATOM 38572 C CA . PHE A 1 90 ? -18.370 12.025 -8.577 1.00 0.00 88 PHE A CA 20
ATOM 38573 C C . PHE A 1 90 ? -17.274 11.454 -7.680 1.00 0.00 88 PHE A C 20
ATOM 38574 O O . PHE A 1 90 ? -16.798 10.342 -7.895 1.00 0.00 88 PHE A O 20
ATOM 38591 N N . ASN A 1 91 ? -16.880 12.228 -6.674 1.00 0.00 89 ASN A N 20
ATOM 38592 C CA . ASN A 1 91 ? -15.839 11.803 -5.744 1.00 0.00 89 ASN A CA 20
ATOM 38593 C C . ASN A 1 91 ? -16.245 10.519 -5.026 1.00 0.00 89 ASN A C 20
ATOM 38594 O O . ASN A 1 91 ? -15.449 9.587 -4.903 1.00 0.00 89 ASN A O 20
ATOM 38605 N N . TYR A 1 92 ? -17.486 10.478 -4.555 1.00 0.00 90 TYR A N 20
ATOM 38606 C CA . TYR A 1 92 ? -17.996 9.309 -3.848 1.00 0.00 90 TYR A CA 20
ATOM 38607 C C . TYR A 1 92 ? -17.923 8.064 -4.727 1.00 0.00 90 TYR A C 20
ATOM 38608 O O . TYR A 1 92 ? -17.469 7.008 -4.288 1.00 0.00 90 TYR A O 20
ATOM 38626 N N . GLU A 1 93 ? -18.372 8.199 -5.971 1.00 0.00 91 GLU A N 20
ATOM 38627 C CA . GLU A 1 93 ? -18.357 7.086 -6.912 1.00 0.00 91 GLU A CA 20
ATOM 38628 C C . GLU A 1 93 ? -16.939 6.558 -7.108 1.00 0.00 91 GLU A C 20
ATOM 38629 O O . GLU A 1 93 ? -16.679 5.368 -6.931 1.00 0.00 91 GLU A O 20
ATOM 38641 N N . GLU A 1 94 ? -16.026 7.452 -7.475 1.00 0.00 92 GLU A N 20
ATOM 38642 C CA . GLU A 1 94 ? -14.635 7.076 -7.696 1.00 0.00 92 GLU A CA 20
ATOM 38643 C C . GLU A 1 94 ? -14.026 6.477 -6.433 1.00 0.00 92 GLU A C 20
ATOM 38644 O O . GLU A 1 94 ? -13.398 5.420 -6.475 1.00 0.00 92 GLU A O 20
ATOM 38656 N N . ALA A 1 95 ? -14.217 7.161 -5.309 1.00 0.00 93 ALA A N 20
ATOM 38657 C CA . ALA A 1 95 ? -13.687 6.697 -4.033 1.00 0.00 93 ALA A CA 20
ATOM 38658 C C . ALA A 1 95 ? -14.082 5.248 -3.770 1.00 0.00 93 ALA A C 20
ATOM 38659 O O . ALA A 1 95 ? -13.237 4.417 -3.435 1.00 0.00 93 ALA A O 20
ATOM 38666 N N . GLN A 1 96 ? -15.368 4.951 -3.923 1.00 0.00 94 GLN A N 20
ATOM 38667 C CA . GLN A 1 96 ? -15.874 3.602 -3.700 1.00 0.00 94 GLN A CA 20
ATOM 38668 C C . GLN A 1 96 ? -15.309 2.633 -4.733 1.00 0.00 94 GLN A C 20
ATOM 38669 O O . GLN A 1 96 ? -15.050 1.467 -4.430 1.00 0.00 94 GLN A O 20
ATOM 38683 N N . THR A 1 97 ? -15.120 3.121 -5.956 1.00 0.00 95 THR A N 20
ATOM 38684 C CA . THR A 1 97 ? -14.588 2.297 -7.033 1.00 0.00 95 THR A CA 20
ATOM 38685 C C . THR A 1 97 ? -13.203 1.764 -6.685 1.00 0.00 95 THR A C 20
ATOM 38686 O O . THR A 1 97 ? -12.952 0.559 -6.761 1.00 0.00 95 THR A O 20
ATOM 38697 N N . LEU A 1 98 ? -12.306 2.665 -6.301 1.00 0.00 96 LEU A N 20
ATOM 38698 C CA . LEU A 1 98 ? -10.945 2.285 -5.940 1.00 0.00 96 LEU A CA 20
ATOM 38699 C C . LEU A 1 98 ? -10.935 1.434 -4.675 1.00 0.00 96 LEU A C 20
ATOM 38700 O O . LEU A 1 98 ? -10.202 0.449 -4.582 1.00 0.00 96 LEU A O 20
ATOM 38716 N N . SER A 1 99 ? -11.755 1.818 -3.702 1.00 0.00 97 SER A N 20
ATOM 38717 C CA . SER A 1 99 ? -11.841 1.092 -2.441 1.00 0.00 97 SER A CA 20
ATOM 38718 C C . SER A 1 99 ? -12.339 -0.332 -2.667 1.00 0.00 97 SER A C 20
ATOM 38719 O O . SER A 1 99 ? -11.839 -1.281 -2.061 1.00 0.00 97 SER A O 20
ATOM 38727 N N . LYS A 1 100 ? -13.327 -0.474 -3.543 1.00 0.00 98 LYS A N 20
ATOM 38728 C CA . LYS A 1 100 ? -13.894 -1.782 -3.852 1.00 0.00 98 LYS A CA 20
ATOM 38729 C C . LYS A 1 100 ? -12.868 -2.669 -4.549 1.00 0.00 98 LYS A C 20
ATOM 38730 O O . LYS A 1 100 ? -12.708 -3.840 -4.202 1.00 0.00 98 LYS A O 20
ATOM 38749 N N . ILE A 1 101 ? -12.173 -2.103 -5.531 1.00 0.00 99 ILE A N 20
ATOM 38750 C CA . ILE A 1 101 ? -11.161 -2.843 -6.274 1.00 0.00 99 ILE A CA 20
ATOM 38751 C C . ILE A 1 101 ? -10.057 -3.344 -5.349 1.00 0.00 99 ILE A C 20
ATOM 38752 O O . ILE A 1 101 ? -9.788 -4.544 -5.276 1.00 0.00 99 ILE A O 20
ATOM 38768 N N . LEU A 1 102 ? -9.419 -2.417 -4.642 1.00 0.00 100 LEU A N 20
ATOM 38769 C CA . LEU A 1 102 ? -8.344 -2.763 -3.720 1.00 0.00 100 LEU A CA 20
ATOM 38770 C C . LEU A 1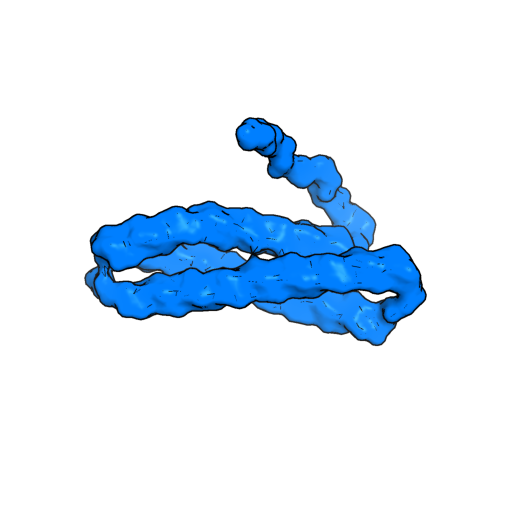 102 ? -8.838 -3.727 -2.646 1.00 0.00 100 LEU A C 20
ATOM 38771 O O . LEU A 1 102 ? -8.095 -4.595 -2.186 1.00 0.00 100 LEU A O 20
ATOM 38787 N N . LEU A 1 103 ? -10.097 -3.570 -2.251 1.00 0.00 101 LEU A N 20
ATOM 38788 C CA . LEU A 1 103 ? -10.692 -4.428 -1.232 1.00 0.00 101 LEU A CA 20
ATOM 38789 C C . LEU A 1 103 ? -10.763 -5.874 -1.711 1.00 0.00 101 LEU A C 20
ATOM 38790 O O . LEU A 1 103 ? -10.392 -6.798 -0.987 1.00 0.00 101 LEU A O 20
ATOM 38806 N N . LYS A 1 104 ? -11.239 -6.062 -2.937 1.00 0.00 102 LYS A N 20
ATOM 38807 C CA . LYS A 1 104 ? -11.357 -7.395 -3.515 1.00 0.00 102 LYS A CA 20
ATOM 38808 C C . LYS A 1 104 ? -9.987 -8.054 -3.647 1.00 0.00 102 LYS A C 20
ATOM 38809 O O . LYS A 1 104 ? -9.807 -9.213 -3.275 1.00 0.00 102 LYS A O 20
ATOM 38828 N N . ASP A 1 105 ? -9.025 -7.306 -4.177 1.00 0.00 103 ASP A N 20
ATOM 38829 C CA . ASP A 1 105 ? -7.671 -7.817 -4.355 1.00 0.00 103 ASP A CA 20
ATOM 38830 C C . ASP A 1 105 ? -7.023 -8.119 -3.007 1.00 0.00 103 ASP A C 20
ATOM 38831 O O . ASP A 1 105 ? -6.218 -9.044 -2.887 1.00 0.00 103 ASP A O 20
ATOM 38840 N N . LEU A 1 106 ? -7.376 -7.333 -1.997 1.00 0.00 104 LEU A N 20
ATOM 38841 C CA . LEU A 1 106 ? -6.828 -7.515 -0.657 1.00 0.00 104 LEU A CA 20
ATOM 38842 C C . LEU A 1 106 ? -7.286 -8.841 -0.058 1.00 0.00 104 LEU A C 20
ATOM 38843 O O . LEU A 1 106 ? -6.467 -9.675 0.330 1.00 0.00 104 LEU A O 20
ATOM 38859 N N . LYS A 1 107 ? -8.599 -9.030 0.014 1.00 0.00 105 LYS A N 20
ATOM 38860 C CA . LYS A 1 107 ? -9.168 -10.255 0.563 1.00 0.00 105 LYS A CA 20
ATOM 38861 C C . LYS A 1 107 ? -8.664 -11.478 -0.199 1.00 0.00 105 LYS A C 20
ATOM 38862 O O . LYS A 1 107 ? -8.329 -12.499 0.401 1.00 0.00 105 LYS A O 20
ATOM 38881 N N . GLU A 1 108 ? -8.611 -11.364 -1.523 1.00 0.00 106 GLU A N 20
ATOM 38882 C CA . GLU A 1 108 ? -8.146 -12.460 -2.365 1.00 0.00 106 GLU A CA 20
ATOM 38883 C C . GLU A 1 108 ? -6.716 -12.850 -2.009 1.00 0.00 106 GLU A C 20
ATOM 38884 O O . GLU A 1 108 ? -6.418 -14.024 -1.777 1.00 0.00 106 GLU A O 20
ATOM 38896 N N . THR A 1 109 ? -5.830 -11.859 -1.968 1.00 0.00 107 THR A N 20
ATOM 38897 C CA . THR A 1 109 ? -4.430 -12.099 -1.643 1.00 0.00 107 THR A CA 20
ATOM 38898 C C . THR A 1 109 ? -4.289 -12.785 -0.289 1.00 0.00 107 THR A C 20
ATOM 38899 O O . THR A 1 109 ? -3.534 -13.746 -0.146 1.00 0.00 107 THR A O 20
ATOM 38910 N N . GLU A 1 110 ? -5.022 -12.285 0.702 1.00 0.00 108 GLU A N 20
ATOM 38911 C CA . GLU A 1 110 ? -4.977 -12.851 2.045 1.00 0.00 108 GLU A CA 20
ATOM 38912 C C . GLU A 1 110 ? -5.443 -14.304 2.038 1.00 0.00 108 GLU A C 20
ATOM 38913 O O . GLU A 1 110 ? -4.902 -15.144 2.757 1.00 0.00 108 GLU A O 20
ATOM 38925 N N . GLN A 1 111 ? -6.451 -14.592 1.221 1.00 0.00 109 GLN A N 20
ATOM 38926 C CA . GLN A 1 111 ? -6.991 -15.943 1.122 1.00 0.00 109 GLN A CA 20
ATOM 38927 C C . GLN A 1 111 ? -5.974 -16.893 0.499 1.00 0.00 109 GLN A C 20
ATOM 38928 O O . GLN A 1 111 ? -5.882 -18.059 0.879 1.00 0.00 109 GLN A O 20
ATOM 38942 N N . LYS A 1 112 ? -5.210 -16.384 -0.462 1.00 0.00 110 LYS A N 20
ATOM 38943 C CA . LYS A 1 112 ? -4.197 -17.184 -1.140 1.00 0.00 110 LYS A CA 20
ATOM 38944 C C . LYS A 1 112 ? -3.039 -17.506 -0.200 1.00 0.00 110 LYS A C 20
ATOM 38945 O O . LYS A 1 112 ? -2.623 -18.659 -0.082 1.00 0.00 110 LYS A O 20
ATOM 38964 N N . VAL A 1 113 ? -2.524 -16.479 0.469 1.00 0.00 111 VAL A N 20
ATOM 38965 C CA . VAL A 1 113 ? -1.416 -16.653 1.401 1.00 0.00 111 VAL A CA 20
ATOM 38966 C C . VAL A 1 113 ? -1.811 -17.561 2.560 1.00 0.00 111 VAL A C 20
ATOM 38967 O O . VAL A 1 113 ? -1.015 -18.382 3.018 1.00 0.00 111 VAL A O 20
ATOM 38980 N N . LYS A 1 114 ? -3.043 -17.409 3.031 1.00 0.00 112 LYS A N 20
ATOM 38981 C CA . LYS A 1 114 ? -3.546 -18.217 4.136 1.00 0.00 112 LYS A CA 20
ATOM 38982 C C . LYS A 1 114 ? -3.917 -19.617 3.662 1.00 0.00 112 LYS A C 20
ATOM 38983 O O . LYS A 1 114 ? -3.905 -20.571 4.441 1.00 0.00 112 LYS A O 20
ATOM 39002 N N . ASP A 1 115 ? -4.246 -19.735 2.379 1.00 0.00 113 ASP A N 20
ATOM 39003 C CA . ASP A 1 115 ? -4.619 -21.022 1.801 1.00 0.00 113 ASP A CA 20
ATOM 39004 C C . ASP A 1 115 ? -3.396 -21.922 1.648 1.00 0.00 113 ASP A C 20
ATOM 39005 O O . ASP A 1 115 ? -3.449 -23.113 1.958 1.00 0.00 113 ASP A O 20
ATOM 39014 N N . ILE A 1 116 ? -2.300 -21.347 1.167 1.00 0.00 114 ILE A N 20
ATOM 39015 C CA . ILE A 1 116 ? -1.066 -22.099 0.973 1.00 0.00 114 ILE A CA 20
ATOM 39016 C C . ILE A 1 116 ? -0.609 -22.750 2.274 1.00 0.00 114 ILE A C 20
ATOM 39017 O O . ILE A 1 116 ? -0.571 -22.105 3.322 1.00 0.00 114 ILE A O 20
ATOM 39033 N N . GLN A 1 117 ? -0.261 -24.030 2.198 1.00 0.00 115 GLN A N 20
ATOM 39034 C CA . GLN A 1 117 ? 0.196 -24.768 3.370 1.00 0.00 115 GLN A CA 20
ATOM 39035 C C . GLN A 1 117 ? 1.690 -24.559 3.597 1.00 0.00 115 GLN A C 20
ATOM 39036 O O . GLN A 1 117 ? 2.476 -24.540 2.650 1.00 0.00 115 GLN A O 20
ATOM 39050 N N . THR A 1 118 ? 2.075 -24.403 4.860 1.00 0.00 116 THR A N 20
ATOM 39051 C CA . THR A 1 118 ? 3.474 -24.194 5.212 1.00 0.00 116 THR A CA 20
ATOM 39052 C C . THR A 1 118 ? 3.800 -24.818 6.564 1.00 0.00 116 THR A C 20
ATOM 39053 O O . THR A 1 118 ? 2.906 -25.083 7.366 1.00 0.00 116 THR A O 20
ATOM 39064 N N . GLN A 1 119 ? 5.086 -25.049 6.809 1.00 0.00 117 GLN A N 20
ATOM 39065 C CA . GLN A 1 119 ? 5.529 -25.643 8.065 1.00 0.00 117 GLN A CA 20
ATOM 39066 C C . GLN A 1 119 ? 4.590 -26.764 8.499 1.00 0.00 117 GLN A C 20
ATOM 39067 O O . GLN A 1 119 ? 5.031 -27.794 9.010 1.00 0.00 117 GLN A O 20
ATOM 39081 N N . GLN A 1 3 ? 10.028 5.959 -12.794 1.00 14.54 1 GLN A N 21
ATOM 39082 C CA . GLN A 1 3 ? 9.731 6.311 -12.472 1.00 14.00 1 GLN A CA 21
ATOM 39083 C C . GLN A 1 3 ? 9.392 6.850 -12.285 1.00 13.60 1 GLN A C 21
ATOM 39084 O O . GLN A 1 3 ? 9.473 7.150 -12.349 1.00 13.81 1 GLN A O 21
ATOM 39098 N N . GLU A 1 4 ? 9.013 6.970 -12.054 1.00 13.16 2 GLU A N 21
ATOM 39099 C CA . GLU A 1 4 ? 8.662 7.473 -11.859 1.00 12.90 2 GLU A CA 21
ATOM 39100 C C . GLU A 1 4 ? 8.279 8.015 -11.204 1.00 12.34 2 GLU A C 21
ATOM 39101 O O . GLU A 1 4 ? 8.085 8.088 -11.164 1.00 12.16 2 GLU A O 21
ATOM 39113 N N . HIS A 1 5 ? 8.173 8.394 -10.691 1.00 12.19 3 HIS A N 21
ATOM 39114 C CA . HIS A 1 5 ? 7.813 8.930 -10.037 1.00 11.73 3 HIS A CA 21
ATOM 39115 C C . HIS A 1 5 ? 7.734 9.489 -9.655 1.00 11.51 3 HIS A C 21
ATOM 39116 O O . HIS A 1 5 ? 8.047 9.392 -9.732 1.00 11.84 3 HIS A O 21
ATOM 39130 N N . LYS A 1 6 ? 7.314 10.074 -9.242 1.00 11.08 4 LYS A N 21
ATOM 39131 C CA . LYS A 1 6 ? 7.194 10.650 -8.846 1.00 10.94 4 LYS A CA 21
ATOM 39132 C C . LYS A 1 6 ? 6.889 11.179 -7.995 1.00 10.74 4 LYS A C 21
ATOM 39133 O O . LYS A 1 6 ? 6.660 11.211 -7.647 1.00 10.65 4 LYS A O 21
ATOM 39152 N N . PRO A 1 7 ? 6.885 11.606 -7.650 1.00 10.81 5 PRO A N 21
ATOM 39153 C CA . PRO A 1 7 ? 6.609 12.143 -6.834 1.00 10.73 5 PRO A CA 21
ATOM 39154 C C . PRO A 1 7 ? 6.057 12.730 -6.218 1.00 10.19 5 PRO A C 21
ATOM 39155 O O . PRO A 1 7 ? 5.924 12.948 -6.372 1.00 10.00 5 PRO A O 21
ATOM 39166 N N . LYS A 1 8 ? 5.738 12.985 -5.518 1.00 10.08 6 LYS A N 21
ATOM 39167 C CA . LYS A 1 8 ? 5.200 13.548 -4.877 1.00 9.63 6 LYS A CA 21
ATOM 39168 C C . LYS A 1 8 ? 4.915 14.030 -4.320 1.00 9.50 6 LYS A C 21
ATOM 39169 O O . LYS A 1 8 ? 5.006 14.069 -4.265 1.00 9.84 6 LYS A O 21
ATOM 39188 N N . LYS A 1 9 ? 4.570 14.396 -3.907 1.00 9.19 7 LYS A N 21
ATOM 39189 C CA . LYS A 1 9 ? 4.271 14.876 -3.352 1.00 9.23 7 LYS A CA 21
ATOM 39190 C C . LYS A 1 9 ? 3.799 15.292 -2.460 1.00 8.85 7 LYS A C 21
ATOM 39191 O O . LYS A 1 9 ? 3.593 15.310 -2.427 1.00 8.71 7 LYS A O 21
ATOM 39210 N N . ASP A 1 10 ? 3.631 15.627 -1.739 1.00 8.88 8 ASP A N 21
ATOM 39211 C CA . ASP A 1 10 ? 3.183 16.044 -0.846 1.00 8.64 8 ASP A CA 21
ATOM 39212 C C . ASP A 1 10 ? 2.740 16.466 -0.608 1.00 8.34 8 ASP A C 21
ATOM 39213 O O . ASP A 1 10 ? 2.690 16.720 -0.443 1.00 8.33 8 ASP A O 21
ATOM 39222 N N . ASP A 1 11 ? 2.418 16.538 -0.594 1.00 8.35 9 ASP A N 21
ATOM 39223 C CA . ASP A 1 11 ? 1.979 16.929 -0.376 1.00 8.31 9 ASP A CA 21
ATOM 39224 C C . ASP A 1 11 ? 1.216 17.136 0.317 1.00 8.04 9 ASP A C 21
ATOM 39225 O O . ASP A 1 11 ? 0.845 17.313 0.556 1.00 8.11 9 ASP A O 21
ATOM 39234 N N . PHE A 1 12 ? 0.985 17.113 0.636 1.00 7.96 10 PHE A N 21
ATOM 39235 C CA . PHE A 1 12 ? 0.266 17.299 1.301 1.00 7.88 10 PHE A CA 21
ATOM 39236 C C . PHE A 1 12 ? -0.204 17.660 1.699 1.00 7.21 10 PHE A C 21
ATOM 39237 O O . PHE A 1 12 ? -0.182 17.869 1.783 1.00 7.42 10 PHE A O 21
ATOM 39254 N N . ARG A 1 13 ? -0.627 17.732 1.942 1.00 6.71 11 ARG A N 21
ATOM 39255 C CA . ARG A 1 13 ? -1.101 18.067 2.330 1.00 6.25 11 ARG A CA 21
ATOM 39256 C C . ARG A 1 13 ? -1.961 18.193 3.309 1.00 6.09 11 ARG A C 21
ATOM 39257 O O . ARG A 1 13 ? -2.346 17.829 3.615 1.00 6.34 11 ARG A O 21
ATOM 39278 N N . ASN A 1 14 ? -2.258 18.711 3.797 1.00 5.95 12 ASN A N 21
ATOM 39279 C CA . ASN A 1 14 ? -3.072 18.885 4.741 1.00 5.86 12 ASN A CA 21
ATOM 39280 C C . ASN A 1 14 ? -3.761 18.997 5.023 1.00 5.19 12 ASN A C 21
ATOM 39281 O O . ASN A 1 14 ? -3.874 19.301 4.890 1.00 5.45 12 ASN A O 21
ATOM 39292 N N . GLU A 1 15 ? -4.219 18.748 5.414 1.00 4.69 13 GLU A N 21
ATOM 39293 C CA . GLU A 1 15 ? -4.896 18.820 5.715 1.00 4.34 13 GLU A CA 21
ATOM 39294 C C . GLU A 1 15 ? -5.638 18.741 6.481 1.00 3.81 13 GLU A C 21
ATOM 39295 O O . GLU A 1 15 ? -5.803 18.438 6.925 1.00 4.00 13 GLU A O 21
ATOM 39307 N N . PHE A 1 16 ? -6.084 19.015 6.632 1.00 3.62 14 PHE A N 21
ATOM 39308 C CA . PHE A 1 16 ? -6.808 18.976 7.344 1.00 3.41 14 PHE A CA 21
ATOM 39309 C C . PHE A 1 16 ? -7.823 18.844 7.165 1.00 2.95 14 PHE A C 21
ATOM 39310 O O . PHE A 1 16 ? -8.412 18.963 7.480 1.00 3.11 14 PHE A O 21
ATOM 39327 N N . ASP A 1 17 ? -8.020 18.598 6.657 1.00 2.92 15 ASP A N 21
ATOM 39328 C CA . ASP A 1 17 ? -8.963 18.450 6.436 1.00 2.99 15 ASP A CA 21
ATOM 39329 C C . ASP A 1 17 ? -9.855 17.753 6.824 1.00 2.54 15 ASP A C 21
ATOM 39330 O O . ASP A 1 17 ? -10.610 17.826 7.021 1.00 2.81 15 ASP A O 21
ATOM 39339 N N . HIS A 1 18 ? -9.762 17.078 6.932 1.00 2.29 16 HIS A N 21
ATOM 39340 C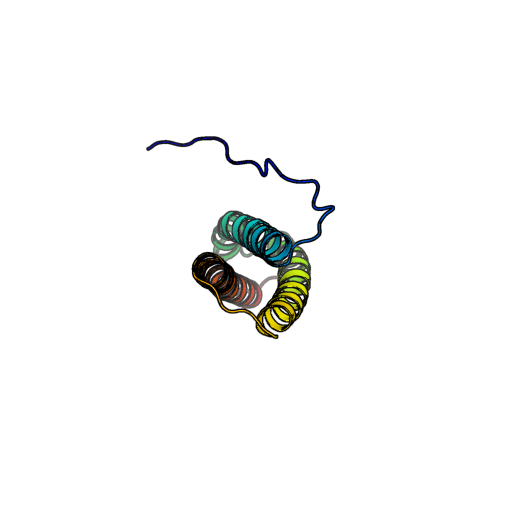 CA . HIS A 1 18 ? -10.560 16.367 7.297 1.00 2.27 16 HIS A CA 21
ATOM 39341 C C . HIS A 1 18 ? -11.508 16.221 6.644 1.00 1.65 16 HIS A C 21
ATOM 39342 O O . HIS A 1 18 ? -12.257 16.315 6.948 1.00 2.05 16 HIS A O 21
ATOM 39356 N N . LEU A 1 19 ? -11.470 15.992 5.745 1.00 1.02 17 LEU A N 21
ATOM 39357 C CA . LEU A 1 19 ? -12.325 15.833 5.049 1.00 0.55 17 LEU A CA 21
ATOM 39358 C C . LEU A 1 19 ? -12.697 14.395 4.748 1.00 0.46 17 LEU A C 21
ATOM 39359 O O . LEU A 1 19 ? -11.843 13.521 4.689 1.00 0.49 17 LEU A O 21
ATOM 39375 N N . LEU A 1 20 ? -13.974 14.156 4.556 1.00 0.40 18 LEU A N 21
ATOM 39376 C CA . LEU A 1 20 ? -14.459 12.823 4.258 1.00 0.38 18 LEU A CA 21
ATOM 39377 C C . LEU A 1 20 ? -13.757 12.244 3.038 1.00 0.32 18 LEU A C 21
ATOM 39378 O O . LEU A 1 20 ? -13.001 11.285 3.143 1.00 0.36 18 LEU A O 21
ATOM 39394 N N . ILE A 1 21 ? -14.009 12.834 1.882 1.00 0.28 19 ILE A N 21
ATOM 39395 C CA . ILE A 1 21 ? -13.399 12.379 0.643 1.00 0.25 19 ILE A CA 21
ATOM 39396 C C . ILE A 1 21 ? -11.883 12.295 0.775 1.00 0.25 19 ILE A C 21
ATOM 39397 O O . ILE A 1 21 ? -11.262 11.347 0.307 1.00 0.26 19 ILE A O 21
ATOM 39413 N N . GLU A 1 22 ? -11.295 13.293 1.416 1.00 0.2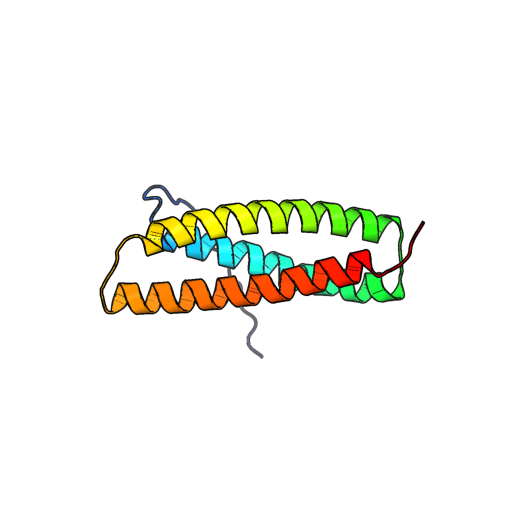6 20 GLU A N 21
ATOM 39414 C CA . GLU A 1 22 ? -9.851 13.330 1.610 1.00 0.27 20 GLU A CA 21
ATOM 39415 C C . GLU A 1 22 ? -9.358 12.054 2.284 1.00 0.26 20 GLU A C 21
ATOM 39416 O O . GLU A 1 22 ? -8.444 11.395 1.793 1.00 0.26 20 GLU A O 21
ATOM 39428 N N . GLN A 1 23 ? -9.971 11.714 3.411 1.00 0.29 21 GLN A N 21
ATOM 39429 C CA . GLN A 1 23 ? -9.593 10.518 4.153 1.00 0.30 21 GLN A CA 21
ATOM 39430 C C . GLN A 1 23 ? -9.834 9.264 3.322 1.00 0.29 21 GLN A C 21
ATOM 39431 O O . GLN A 1 23 ? -9.039 8.327 3.350 1.00 0.29 21 GLN A O 21
ATOM 39445 N N . ALA A 1 24 ? -10.937 9.254 2.584 1.00 0.29 22 ALA A N 21
ATOM 39446 C CA . ALA A 1 24 ? -11.282 8.115 1.745 1.00 0.30 22 ALA A CA 21
ATOM 39447 C C . ALA A 1 24 ? -10.236 7.899 0.658 1.00 0.28 22 ALA A C 21
ATOM 39448 O O . ALA A 1 24 ? -9.796 6.776 0.422 1.00 0.28 22 ALA A O 21
ATOM 39455 N N . ASN A 1 25 ? -9.844 8.982 -0.003 1.00 0.27 23 ASN A N 21
ATOM 39456 C CA . ASN A 1 25 ? -8.851 8.910 -1.067 1.00 0.27 23 ASN A CA 21
ATOM 39457 C C . ASN A 1 25 ? -7.507 8.436 -0.525 1.00 0.26 23 ASN A C 21
ATOM 39458 O O . ASN A 1 25 ? -6.823 7.627 -1.151 1.00 0.27 23 ASN A O 21
ATOM 39469 N N . HIS A 1 26 ? -7.134 8.946 0.643 1.00 0.26 24 HIS A N 21
ATOM 39470 C CA . HIS A 1 26 ? -5.872 8.575 1.271 1.00 0.26 24 HIS A CA 21
ATOM 39471 C C . HIS A 1 26 ? -5.868 7.098 1.652 1.00 0.27 24 HIS A C 21
ATOM 39472 O O . HIS A 1 26 ? -4.863 6.408 1.490 1.00 0.27 24 HIS A O 21
ATOM 39486 N N . ALA A 1 27 ? -6.998 6.621 2.159 1.00 0.28 25 ALA A N 21
ATOM 39487 C CA . ALA A 1 27 ? -7.125 5.227 2.561 1.00 0.30 25 ALA A CA 21
ATOM 39488 C C . ALA A 1 27 ? -7.002 4.296 1.362 1.00 0.30 25 ALA A C 21
ATOM 39489 O O . ALA A 1 27 ? -6.220 3.346 1.379 1.00 0.31 25 ALA A O 21
ATOM 39496 N N . ILE A 1 28 ? -7.781 4.573 0.323 1.00 0.30 26 ILE A N 21
ATOM 39497 C CA . ILE A 1 28 ? -7.759 3.760 -0.884 1.00 0.31 26 ILE A CA 21
ATOM 39498 C C . ILE A 1 28 ? -6.404 3.839 -1.575 1.00 0.31 26 ILE A C 21
ATOM 39499 O O . ILE A 1 28 ? -5.954 2.875 -2.192 1.00 0.33 26 ILE A O 21
ATOM 39515 N N . GLU A 1 29 ? -5.757 4.994 -1.466 1.00 0.30 27 GLU A N 21
ATOM 39516 C CA . GLU A 1 29 ? -4.452 5.198 -2.080 1.00 0.31 27 GLU A CA 21
ATOM 39517 C C . GLU A 1 29 ? -3.399 4.310 -1.426 1.00 0.31 27 GLU A C 21
ATOM 39518 O O . GLU A 1 29 ? -2.713 3.542 -2.099 1.00 0.33 27 GLU A O 21
ATOM 39530 N N . LYS A 1 30 ? -3.275 4.420 -0.110 1.00 0.31 28 LYS A N 21
ATOM 39531 C CA . LYS A 1 30 ? -2.307 3.627 0.636 1.00 0.32 28 LYS A CA 21
ATOM 39532 C C . LYS A 1 30 ? -2.573 2.136 0.463 1.00 0.31 28 LYS A C 21
ATOM 39533 O O . LYS A 1 30 ? -1.657 1.356 0.220 1.00 0.31 28 LYS A O 21
ATOM 39552 N N . GLY A 1 31 ? -3.836 1.747 0.588 1.00 0.32 29 GLY A N 21
ATOM 39553 C CA . GLY A 1 31 ? -4.199 0.351 0.440 1.00 0.32 29 GLY A CA 21
ATOM 39554 C C . GLY A 1 31 ? -3.926 -0.175 -0.954 1.00 0.31 29 GLY A C 21
ATOM 39555 O O . GLY A 1 31 ? -3.482 -1.306 -1.119 1.00 0.31 29 GLY A O 21
ATOM 39559 N N . GLU A 1 32 ? -4.193 0.646 -1.958 1.00 0.34 30 GLU A N 21
ATOM 39560 C CA . GLU A 1 32 ? -3.974 0.255 -3.343 1.00 0.36 30 GLU A CA 21
ATOM 39561 C C . GLU A 1 32 ? -2.489 0.053 -3.624 1.00 0.37 30 GLU A C 21
ATOM 39562 O O . GLU A 1 32 ? -2.099 -0.885 -4.314 1.00 0.40 30 GLU A O 21
ATOM 39574 N N . HIS A 1 33 ? -1.665 0.941 -3.084 1.00 0.37 31 HIS A N 21
ATOM 39575 C CA . HIS A 1 33 ? -0.223 0.861 -3.276 1.00 0.39 31 HIS A CA 21
ATOM 39576 C C . HIS A 1 33 ? 0.346 -0.384 -2.604 1.00 0.39 31 HIS A C 21
ATOM 39577 O O . HIS A 1 33 ? 1.054 -1.169 -3.230 1.00 0.39 31 HIS A O 21
ATOM 39591 N N . GLN A 1 34 ? 0.032 -0.554 -1.327 1.00 0.40 32 GLN A N 21
ATOM 39592 C CA . GLN A 1 34 ? 0.514 -1.703 -0.570 1.00 0.41 32 GLN A CA 21
ATOM 39593 C C . GLN A 1 34 ? 0.014 -3.006 -1.180 1.00 0.38 32 GLN A C 21
ATOM 39594 O O . GLN A 1 34 ? 0.719 -4.010 -1.187 1.00 0.41 32 GLN A O 21
ATOM 39608 N N . LEU A 1 35 ? -1.207 -2.983 -1.689 1.00 0.35 33 LEU A N 21
ATOM 39609 C CA . LEU A 1 35 ? -1.803 -4.164 -2.301 1.00 0.34 33 LEU A CA 21
ATOM 39610 C C . LEU A 1 35 ? -1.072 -4.540 -3.582 1.00 0.31 33 LEU A C 21
ATOM 39611 O O . LEU A 1 35 ? -0.698 -5.695 -3.780 1.00 0.31 33 LEU A O 21
ATOM 39627 N N . LEU A 1 36 ? -0.871 -3.558 -4.449 1.00 0.32 34 LEU A N 21
ATOM 39628 C CA . LEU A 1 36 ? -0.182 -3.785 -5.712 1.00 0.33 34 LEU A CA 21
ATOM 39629 C C . LEU A 1 36 ? 1.219 -4.330 -5.479 1.00 0.32 34 LEU A C 21
ATOM 39630 O O . LEU A 1 36 ? 1.664 -5.241 -6.170 1.00 0.32 34 LEU A O 21
ATOM 39646 N N . TYR A 1 37 ? 1.910 -3.768 -4.499 1.00 0.35 35 TYR A N 21
ATOM 39647 C CA . TYR A 1 37 ? 3.261 -4.198 -4.175 1.00 0.38 35 TYR A CA 21
ATOM 39648 C C . TYR A 1 37 ? 3.255 -5.572 -3.515 1.00 0.34 35 TYR A C 21
ATOM 39649 O O . TYR A 1 37 ? 4.124 -6.401 -3.773 1.00 0.32 35 TYR A O 21
ATOM 39667 N N . LEU A 1 38 ? 2.268 -5.805 -2.663 1.00 0.36 36 LEU A N 21
ATOM 39668 C CA . LEU A 1 38 ? 2.146 -7.079 -1.966 1.00 0.35 36 LEU A CA 21
ATOM 39669 C C . LEU A 1 38 ? 1.816 -8.204 -2.939 1.00 0.32 36 LEU A C 21
ATOM 39670 O O . LEU A 1 38 ? 2.189 -9.355 -2.720 1.00 0.31 36 LEU A O 21
ATOM 39686 N N . GLN A 1 39 ? 1.117 -7.861 -4.013 1.00 0.32 37 GLN A N 21
ATOM 39687 C CA . GLN A 1 39 ? 0.738 -8.842 -5.020 1.00 0.31 37 GLN A CA 21
ATOM 39688 C C . GLN A 1 39 ? 1.948 -9.646 -5.480 1.00 0.28 37 GLN A C 21
ATOM 39689 O O . GLN A 1 39 ? 1.852 -10.848 -5.722 1.00 0.28 37 GLN A O 21
ATOM 39703 N N . HIS A 1 40 ? 3.087 -8.974 -5.597 1.00 0.28 38 HIS A N 21
ATOM 39704 C CA . HIS A 1 40 ? 4.317 -9.627 -6.028 1.00 0.27 38 HIS A CA 21
ATOM 39705 C C . HIS A 1 40 ? 4.737 -10.706 -5.035 1.00 0.25 38 HIS A C 21
ATOM 39706 O O . HIS A 1 40 ? 4.952 -11.857 -5.411 1.00 0.25 38 HIS A O 21
ATOM 39720 N N . GLN A 1 41 ? 4.850 -10.324 -3.769 1.00 0.25 39 GLN A N 21
ATOM 39721 C CA . GLN A 1 41 ? 5.245 -11.259 -2.723 1.00 0.25 39 GLN A CA 21
ATOM 39722 C C . GLN A 1 41 ? 4.322 -12.472 -2.701 1.00 0.25 39 GLN A C 21
ATOM 39723 O O . GLN A 1 41 ? 4.772 -13.605 -2.530 1.00 0.24 39 GLN A O 21
ATOM 39737 N N . LEU A 1 42 ? 3.030 -12.227 -2.873 1.00 0.27 40 LEU A N 21
ATOM 39738 C CA . LEU A 1 42 ? 2.043 -13.299 -2.871 1.00 0.29 40 LEU A CA 21
ATOM 39739 C C . LEU A 1 42 ? 2.280 -14.259 -4.030 1.00 0.28 40 LEU A C 21
ATOM 39740 O O . LEU A 1 42 ? 2.328 -15.473 -3.842 1.00 0.29 40 LEU A O 21
ATOM 39756 N N . ASP A 1 43 ? 2.429 -13.707 -5.225 1.00 0.29 41 ASP A N 21
ATOM 39757 C CA . ASP A 1 43 ? 2.665 -14.514 -6.414 1.00 0.30 41 ASP A CA 21
ATOM 39758 C C . ASP A 1 43 ? 3.878 -15.416 -6.227 1.00 0.30 41 ASP A C 21
ATOM 39759 O O . ASP A 1 43 ? 3.841 -16.597 -6.562 1.00 0.32 41 ASP A O 21
ATOM 39768 N N . GLU A 1 44 ? 4.951 -14.851 -5.691 1.00 0.30 42 GLU A N 21
ATOM 39769 C CA . GLU A 1 44 ? 6.175 -15.605 -5.462 1.00 0.31 42 GLU A CA 21
ATOM 39770 C C . GLU A 1 44 ? 6.006 -16.583 -4.305 1.00 0.27 42 GLU A C 21
ATOM 39771 O O . GLU A 1 44 ? 6.610 -17.655 -4.289 1.00 0.26 42 GLU A O 21
ATOM 39783 N N . LEU A 1 45 ? 5.180 -16.207 -3.338 1.00 0.27 43 LEU A N 21
ATOM 39784 C CA . LEU A 1 45 ? 4.930 -17.049 -2.175 1.00 0.25 43 LEU A CA 21
ATOM 39785 C C . LEU A 1 45 ? 4.131 -18.287 -2.562 1.00 0.24 43 LEU A C 21
ATOM 39786 O O . LEU A 1 45 ? 4.286 -19.349 -1.963 1.00 0.23 43 LEU A O 21
ATOM 39802 N N . ASN A 1 46 ? 3.278 -18.143 -3.569 1.00 0.28 44 ASN A N 21
ATOM 39803 C CA . ASN A 1 46 ? 2.456 -19.250 -4.037 1.00 0.30 44 ASN A CA 21
ATOM 39804 C C . ASN A 1 46 ? 3.318 -20.453 -4.398 1.00 0.29 44 ASN A C 21
ATOM 39805 O O . ASN A 1 46 ? 2.992 -21.587 -4.055 1.00 0.30 44 ASN A O 21
ATOM 39816 N N . GLU A 1 47 ? 4.419 -20.197 -5.091 1.00 0.30 45 GLU A N 21
ATOM 39817 C CA . GLU A 1 47 ? 5.327 -21.260 -5.499 1.00 0.31 45 GLU A CA 21
ATOM 39818 C C . GLU A 1 47 ? 6.393 -21.501 -4.438 1.00 0.28 45 GLU A C 21
ATOM 39819 O O . GLU A 1 47 ? 6.668 -22.639 -4.067 1.00 0.30 45 GLU A O 21
ATOM 39831 N N . ASN A 1 48 ? 6.991 -20.420 -3.954 1.00 0.28 46 ASN A N 21
ATOM 39832 C CA . ASN A 1 48 ? 8.028 -20.513 -2.936 1.00 0.28 46 ASN A CA 21
ATOM 39833 C C . ASN A 1 48 ? 7.534 -21.293 -1.725 1.00 0.25 46 ASN A C 21
ATOM 39834 O O . ASN A 1 48 ? 8.290 -22.035 -1.100 1.00 0.27 46 ASN A O 21
ATOM 39845 N N . LYS A 1 49 ? 6.259 -21.121 -1.398 1.00 0.23 47 LYS A N 21
ATOM 39846 C CA . LYS A 1 49 ? 5.661 -21.810 -0.263 1.00 0.23 47 LYS A CA 21
ATOM 39847 C C . LYS A 1 49 ? 6.510 -21.633 0.989 1.00 0.25 47 LYS A C 21
ATOM 39848 O O . LYS A 1 49 ? 6.597 -22.532 1.821 1.00 0.28 47 LYS A O 21
ATOM 39867 N N . SER A 1 50 ? 7.132 -20.469 1.116 1.00 0.26 48 SER A N 21
ATOM 39868 C CA . SER A 1 50 ? 7.976 -20.175 2.266 1.00 0.31 48 SER A CA 21
ATOM 39869 C C . SER A 1 50 ? 7.132 -19.920 3.509 1.00 0.28 48 SER A C 21
ATOM 39870 O O . SER A 1 50 ? 6.262 -19.058 3.517 1.00 0.28 48 SER A O 21
ATOM 39878 N N . LYS A 1 51 ? 7.397 -20.676 4.560 1.00 0.34 49 LYS A N 21
ATOM 39879 C CA . LYS A 1 51 ? 6.665 -20.532 5.811 1.00 0.35 49 LYS A CA 21
ATOM 39880 C C . LYS A 1 51 ? 6.842 -19.134 6.389 1.00 0.33 49 LYS A C 21
ATOM 39881 O O . LYS A 1 51 ? 5.891 -18.534 6.884 1.00 0.34 49 LYS A O 21
ATOM 39900 N N . GLU A 1 52 ? 8.063 -18.620 6.323 1.00 0.34 50 GLU A N 21
ATOM 39901 C CA . GLU A 1 52 ? 8.363 -17.291 6.840 1.00 0.34 50 GLU A CA 21
ATOM 39902 C C . GLU A 1 52 ? 7.678 -16.216 6.004 1.00 0.31 50 GLU A C 21
ATOM 39903 O O . GLU A 1 52 ? 7.031 -15.317 6.538 1.00 0.32 50 GLU A O 21
ATOM 39915 N N . LEU A 1 53 ? 7.826 -16.313 4.691 1.00 0.29 51 LEU A N 21
ATOM 39916 C CA . LEU A 1 53 ? 7.223 -15.350 3.781 1.00 0.28 51 LEU A CA 21
ATOM 39917 C C . LEU A 1 53 ? 5.711 -15.312 3.952 1.00 0.27 51 LEU A C 21
ATOM 39918 O O . LEU A 1 53 ? 5.096 -14.251 3.874 1.00 0.28 51 LEU A O 21
ATOM 39934 N N . GLN A 1 54 ? 5.119 -16.477 4.187 1.00 0.28 52 GLN A N 21
ATOM 39935 C CA . GLN A 1 54 ? 3.679 -16.576 4.370 1.00 0.30 52 GLN A CA 21
ATOM 39936 C C . GLN A 1 54 ? 3.251 -15.936 5.683 1.00 0.30 52 GLN A C 21
ATOM 39937 O O . GLN A 1 54 ? 2.371 -15.089 5.711 1.00 0.32 52 GLN A O 21
ATOM 39951 N N . GLU A 1 55 ? 3.879 -16.347 6.769 1.00 0.34 53 GLU A N 21
ATOM 39952 C CA . GLU A 1 55 ? 3.561 -15.814 8.086 1.00 0.36 53 GLU A CA 21
ATOM 39953 C C . GLU A 1 55 ? 3.738 -14.300 8.118 1.00 0.33 53 GLU A C 21
ATOM 39954 O O . GLU A 1 55 ? 3.023 -13.595 8.828 1.00 0.34 53 GLU A O 21
ATOM 39966 N N . LYS A 1 56 ? 4.696 -13.807 7.345 1.00 0.32 54 LYS A N 21
ATOM 39967 C CA . LYS A 1 56 ? 4.968 -12.378 7.283 1.00 0.32 54 LYS A CA 21
ATOM 39968 C C . LYS A 1 56 ? 3.887 -11.652 6.491 1.00 0.32 54 LYS A C 21
ATOM 39969 O O . LYS A 1 56 ? 3.314 -10.671 6.962 1.00 0.35 54 LYS A O 21
ATOM 39988 N N . ILE A 1 57 ? 3.613 -12.140 5.289 1.00 0.30 55 ILE A N 21
ATOM 39989 C CA . ILE A 1 57 ? 2.599 -11.538 4.434 1.00 0.31 55 ILE A CA 21
ATOM 39990 C C . ILE A 1 57 ? 1.237 -11.535 5.117 1.00 0.32 55 ILE A C 21
ATOM 39991 O O . ILE A 1 57 ? 0.532 -10.531 5.117 1.00 0.32 55 ILE A O 21
ATOM 40007 N N . ILE A 1 58 ? 0.873 -12.663 5.699 1.00 0.36 56 ILE A N 21
ATOM 40008 C CA . ILE A 1 58 ? -0.404 -12.789 6.388 1.00 0.39 56 ILE A CA 21
ATOM 40009 C C . ILE A 1 58 ? -0.533 -11.760 7.501 1.00 0.36 56 ILE A C 21
ATOM 40010 O O . ILE A 1 58 ? -1.599 -11.186 7.706 1.00 0.34 56 ILE A O 21
ATOM 40026 N N . ARG A 1 59 ? 0.559 -11.529 8.218 1.00 0.39 57 ARG A N 21
ATOM 40027 C CA . ARG A 1 59 ? 0.568 -10.568 9.311 1.00 0.37 57 ARG A CA 21
ATOM 40028 C C . ARG A 1 59 ? 0.365 -9.151 8.791 1.00 0.32 57 ARG A C 21
ATOM 40029 O O . ARG A 1 59 ? -0.517 -8.432 9.253 1.00 0.31 57 ARG A O 21
ATOM 40050 N N . GLU A 1 60 ? 1.188 -8.759 7.827 1.00 0.31 58 GLU A N 21
ATOM 40051 C CA . GLU A 1 60 ? 1.099 -7.427 7.245 1.00 0.29 58 GLU A CA 21
ATOM 40052 C C . GLU A 1 60 ? -0.258 -7.210 6.585 1.00 0.28 58 GLU A C 21
ATOM 40053 O O . GLU A 1 60 ? -0.898 -6.177 6.779 1.00 0.28 58 GLU A O 21
ATOM 40065 N N . LEU A 1 61 ? -0.692 -8.191 5.805 1.00 0.28 59 LEU A N 21
ATOM 40066 C CA . LEU A 1 61 ? -1.973 -8.109 5.115 1.00 0.28 59 LEU A CA 21
ATOM 40067 C C . LEU A 1 61 ? -3.126 -8.063 6.110 1.00 0.28 59 LEU A C 21
ATOM 40068 O O . LEU A 1 61 ? -4.131 -7.396 5.880 1.00 0.30 59 LEU A O 21
ATOM 40084 N N . ASP A 1 62 ? -2.974 -8.774 7.218 1.00 0.30 60 ASP A N 21
ATOM 40085 C CA . ASP A 1 62 ? -4.001 -8.812 8.251 1.00 0.31 60 ASP A CA 21
ATOM 40086 C C . ASP A 1 62 ? -4.172 -7.443 8.898 1.00 0.30 60 ASP A C 21
ATOM 40087 O O . ASP A 1 62 ? -5.277 -6.906 8.956 1.00 0.30 60 ASP A O 21
ATOM 40096 N N . VAL A 1 63 ? -3.070 -6.884 9.385 1.00 0.31 61 VAL A N 21
ATOM 40097 C CA . VAL A 1 63 ? -3.098 -5.578 10.029 1.00 0.32 61 VAL A CA 21
ATOM 40098 C C . VAL A 1 63 ? -3.592 -4.503 9.070 1.00 0.30 61 VAL A C 21
ATOM 40099 O O . VAL A 1 63 ? -4.399 -3.652 9.436 1.00 0.32 61 VAL A O 21
ATOM 40112 N N . VAL A 1 64 ? -3.103 -4.547 7.838 1.00 0.28 62 VAL A N 21
ATOM 40113 C CA . VAL A 1 64 ? -3.495 -3.578 6.825 1.00 0.28 62 VAL A CA 21
ATOM 40114 C C . VAL A 1 64 ? -4.973 -3.713 6.478 1.00 0.26 62 VAL A C 21
ATOM 40115 O O . VAL A 1 64 ? -5.736 -2.754 6.582 1.00 0.28 62 VAL A O 21
ATOM 40128 N N . CYS A 1 65 ? -5.369 -4.910 6.065 1.00 0.25 63 CYS A N 21
ATOM 40129 C CA . CYS A 1 65 ? -6.756 -5.172 5.702 1.00 0.25 63 CYS A CA 21
ATOM 40130 C C . CYS A 1 65 ? -7.691 -4.869 6.868 1.00 0.25 63 CYS A C 21
ATOM 40131 O O . CYS A 1 65 ? -8.855 -4.526 6.670 1.00 0.25 63 CYS A O 21
ATOM 40139 N N . ALA A 1 66 ? -7.172 -5.000 8.083 1.00 0.25 64 ALA A N 21
ATOM 40140 C CA . ALA A 1 66 ? -7.960 -4.741 9.280 1.00 0.27 64 ALA A CA 21
ATOM 40141 C C . ALA A 1 66 ? -8.235 -3.251 9.444 1.00 0.26 64 ALA A C 21
ATOM 40142 O O . ALA A 1 66 ? -9.388 -2.826 9.500 1.00 0.26 64 ALA A O 21
ATOM 40149 N N . MET A 1 67 ? -7.169 -2.463 9.521 1.00 0.27 65 MET A N 21
ATOM 40150 C CA . MET A 1 67 ? -7.297 -1.021 9.679 1.00 0.29 65 MET A CA 21
ATOM 40151 C C . MET A 1 67 ? -8.023 -0.407 8.488 1.00 0.27 65 MET A C 21
ATOM 40152 O O . MET A 1 67 ? -8.789 0.543 8.639 1.00 0.29 65 MET A O 21
ATOM 40166 N N . ILE A 1 68 ? -7.777 -0.954 7.305 1.00 0.27 66 ILE A N 21
ATOM 40167 C CA . ILE A 1 68 ? -8.408 -0.459 6.090 1.00 0.28 66 ILE A CA 21
ATOM 40168 C C . ILE A 1 68 ? -9.900 -0.767 6.081 1.00 0.27 66 ILE A C 21
ATOM 40169 O O . ILE A 1 68 ? -10.721 0.102 5.793 1.00 0.29 66 ILE A O 21
ATOM 40185 N N . GLU A 1 69 ? -10.243 -2.010 6.399 1.00 0.26 67 GLU A N 21
ATOM 40186 C CA . GLU A 1 69 ? -11.637 -2.433 6.429 1.00 0.27 67 GLU A CA 21
ATOM 40187 C C . GLU A 1 69 ? -12.440 -1.593 7.418 1.00 0.27 67 GLU A C 21
ATOM 40188 O O . GLU A 1 69 ? -13.511 -1.086 7.091 1.00 0.29 67 GLU A O 21
ATOM 40200 N N . GLY A 1 70 ? -11.913 -1.452 8.629 1.00 0.27 68 GLY A N 21
ATOM 40201 C CA . GLY A 1 70 ? -12.593 -0.674 9.647 1.00 0.28 68 GLY A CA 21
ATOM 40202 C C . GLY A 1 70 ? -12.699 0.791 9.282 1.00 0.29 68 GLY A C 21
ATOM 40203 O O . GLY A 1 70 ? -13.769 1.385 9.380 1.00 0.31 68 GLY A O 21
ATOM 40207 N N . ALA A 1 71 ? -11.587 1.376 8.862 1.00 0.31 69 ALA A N 21
ATOM 40208 C CA . ALA A 1 71 ? -11.560 2.780 8.482 1.00 0.35 69 ALA A CA 21
ATOM 40209 C C . ALA A 1 71 ? -12.499 3.052 7.315 1.00 0.35 69 ALA A C 21
ATOM 40210 O O . ALA A 1 71 ? -13.339 3.945 7.379 1.00 0.35 69 ALA A O 21
ATOM 40217 N N . GLN A 1 72 ? -12.351 2.278 6.253 1.00 0.38 70 GLN A N 21
ATOM 40218 C CA . GLN A 1 72 ? -13.186 2.438 5.072 1.00 0.41 70 GLN A CA 21
ATOM 40219 C C . GLN A 1 72 ? -14.658 2.267 5.416 1.00 0.39 70 GLN A C 21
ATOM 40220 O O . GLN A 1 72 ? -15.498 3.042 4.981 1.00 0.38 70 GLN A O 21
ATOM 40234 N N . GLY A 1 73 ? -14.962 1.244 6.200 1.00 0.43 71 GLY A N 21
ATOM 40235 C CA . GLY A 1 73 ? -16.333 0.989 6.589 1.00 0.44 71 GLY A CA 21
ATOM 40236 C C . GLY A 1 73 ? -16.949 2.148 7.338 1.00 0.39 71 GLY A C 21
ATOM 40237 O O . GLY A 1 73 ? -18.042 2.594 7.012 1.00 0.40 71 GLY A O 21
ATOM 40241 N N . ALA A 1 74 ? -16.246 2.637 8.345 1.00 0.38 72 ALA A N 21
ATOM 40242 C CA . ALA A 1 74 ? -16.731 3.752 9.142 1.00 0.38 72 ALA A CA 21
ATOM 40243 C C . ALA A 1 74 ? -16.826 5.024 8.313 1.00 0.33 72 ALA A C 21
ATOM 40244 O O . ALA A 1 74 ? -17.852 5.696 8.304 1.00 0.33 72 ALA A O 21
ATOM 40251 N N . LEU A 1 75 ? -15.750 5.351 7.618 1.00 0.35 73 LEU A N 21
ATOM 40252 C CA . LEU A 1 75 ? -15.711 6.544 6.786 1.00 0.34 73 LEU A CA 21
ATOM 40253 C C . LEU A 1 75 ? -16.837 6.530 5.761 1.00 0.33 73 LEU A C 21
ATOM 40254 O O . LEU A 1 75 ? -17.561 7.506 5.607 1.00 0.34 73 LEU A O 21
ATOM 40270 N N . GLU A 1 76 ? -16.978 5.416 5.065 1.00 0.36 74 GLU A N 21
ATOM 40271 C CA . GLU A 1 76 ? -18.017 5.275 4.057 1.00 0.39 74 GLU A CA 21
ATOM 40272 C C . GLU A 1 76 ? -19.399 5.442 4.671 1.00 0.39 74 GLU A C 21
ATOM 40273 O O . GLU A 1 76 ? -20.229 6.189 4.162 1.00 0.41 74 GLU A O 21
ATOM 40285 N N . ARG A 1 77 ? -19.639 4.741 5.768 1.00 0.40 75 ARG A N 21
ATOM 40286 C CA . ARG A 1 77 ? -20.921 4.810 6.451 1.00 0.44 75 ARG A CA 21
ATOM 40287 C C . ARG A 1 77 ? -21.180 6.213 6.980 1.00 0.42 75 ARG A C 21
ATOM 40288 O O . ARG A 1 77 ? -22.326 6.631 7.116 1.00 0.46 75 ARG A O 21
ATOM 40309 N N . GLU A 1 78 ? -20.107 6.935 7.275 1.00 0.37 76 GLU A N 21
ATOM 40310 C CA . GLU A 1 78 ? -20.220 8.291 7.790 1.00 0.37 76 GLU A CA 21
ATOM 40311 C C . GLU A 1 78 ? -20.560 9.269 6.673 1.00 0.35 76 GLU A C 21
ATOM 40312 O O . GLU A 1 78 ? -21.524 10.025 6.768 1.00 0.39 76 GLU A O 21
ATOM 40324 N N . LEU A 1 79 ? -19.763 9.249 5.616 1.00 0.33 77 LEU A N 21
ATOM 40325 C CA . LEU A 1 79 ? -19.978 10.134 4.480 1.00 0.35 77 LEU A CA 21
ATOM 40326 C C . LEU A 1 79 ? -21.279 9.796 3.765 1.00 0.37 77 LEU A C 21
ATOM 40327 O O . LEU A 1 79 ? -21.898 10.650 3.140 1.00 0.40 77 LEU A O 21
ATOM 40343 N N . LYS A 1 80 ? -21.691 8.543 3.863 1.00 0.41 78 LYS A N 21
ATOM 40344 C CA . LYS A 1 80 ? -22.921 8.091 3.228 1.00 0.45 78 LYS A CA 21
ATOM 40345 C C . LYS A 1 80 ? -24.128 8.784 3.829 1.00 0.48 78 LYS A C 21
ATOM 40346 O O . LYS A 1 80 ? -25.214 8.756 3.258 1.00 0.54 78 LYS A O 21
ATOM 40365 N N . ARG A 1 81 ? -23.930 9.404 4.982 1.00 0.48 79 ARG A N 21
ATOM 40366 C CA . ARG A 1 81 ? -25.002 10.103 5.659 1.00 0.57 79 ARG A CA 21
ATOM 40367 C C . ARG A 1 81 ? -25.545 11.196 4.814 1.00 0.76 79 ARG A C 21
ATOM 40368 O O . ARG A 1 81 ? -26.689 11.449 4.822 1.00 1.07 79 ARG A O 21
ATOM 40389 N N . THR A 1 82 ? -24.718 11.843 4.085 1.00 0.72 80 THR A N 21
ATOM 40390 C CA . THR A 1 82 ? -25.114 12.909 3.236 1.00 1.00 80 THR A CA 21
ATOM 40391 C C . THR A 1 82 ? -25.061 13.155 2.262 1.00 0.77 80 THR A C 21
ATOM 40392 O O . THR A 1 82 ? -24.664 12.747 2.339 1.00 1.45 80 THR A O 21
ATOM 40403 N N . ASP A 1 83 ? -25.463 13.824 1.346 1.00 1.08 81 ASP A N 21
ATOM 40404 C CA . ASP A 1 83 ? -25.462 14.125 0.355 1.00 1.64 81 ASP A CA 21
ATOM 40405 C C . ASP A 1 83 ? -25.792 14.170 -0.961 1.00 1.10 81 ASP A C 21
ATOM 40406 O O . ASP A 1 83 ? -25.713 13.439 -1.552 1.00 1.47 81 ASP A O 21
ATOM 40415 N N . LEU A 1 84 ? -26.164 15.032 -1.414 1.00 0.83 82 LEU A N 21
ATOM 40416 C CA . LEU A 1 84 ? -26.508 15.173 -2.661 1.00 0.65 82 LEU A CA 21
ATOM 40417 C C . LEU A 1 84 ? -25.834 16.333 -3.371 1.00 0.59 82 LEU A C 21
ATOM 40418 O O . LEU A 1 84 ? -25.991 17.484 -2.979 1.00 0.60 82 LEU A O 21
ATOM 40434 N N . ASN A 1 85 ? -25.086 16.019 -4.420 1.00 0.55 83 ASN A N 21
ATOM 40435 C CA . ASN A 1 85 ? -24.390 17.035 -5.186 1.00 0.52 83 ASN A CA 21
ATOM 40436 C C . ASN A 1 85 ? -23.625 16.412 -6.346 1.00 0.50 83 ASN A C 21
ATOM 40437 O O . ASN A 1 85 ? -23.206 15.259 -6.279 1.00 0.46 83 ASN A O 21
ATOM 40448 N N . ILE A 1 86 ? -23.446 17.183 -7.407 1.00 0.53 84 ILE A N 21
ATOM 40449 C CA . ILE A 1 86 ? -22.730 16.707 -8.580 1.00 0.53 84 ILE A CA 21
ATOM 40450 C C . ILE A 1 86 ? -21.303 16.312 -8.230 1.00 0.47 84 ILE A C 21
ATOM 40451 O O . ILE A 1 86 ? -20.882 15.183 -8.475 1.00 0.45 84 ILE A O 21
ATOM 40467 N N . LEU A 1 87 ? -20.563 17.250 -7.654 1.00 0.46 85 LEU A N 21
ATOM 40468 C CA . LEU A 1 87 ? -19.182 17.000 -7.267 1.00 0.42 85 LEU A CA 21
ATOM 40469 C C . LEU A 1 87 ? -19.101 15.892 -6.225 1.00 0.35 85 LEU A C 21
ATOM 40470 O O . LEU A 1 87 ? -18.301 14.968 -6.350 1.00 0.33 85 LEU A O 21
ATOM 40486 N N . GLU A 1 88 ? -19.936 15.991 -5.199 1.00 0.34 86 GLU A N 21
ATOM 40487 C CA . GLU A 1 88 ? -19.959 14.996 -4.137 1.00 0.29 86 GLU A CA 21
ATOM 40488 C C . GLU A 1 88 ? -20.241 13.607 -4.699 1.00 0.28 86 GLU A C 21
ATOM 40489 O O . GLU A 1 88 ? -19.619 12.626 -4.298 1.00 0.25 86 GLU A O 21
ATOM 40501 N N . ARG A 1 89 ? -21.182 13.532 -5.629 1.00 0.33 87 ARG A N 21
ATOM 40502 C CA . ARG A 1 89 ? -21.548 12.264 -6.244 1.00 0.34 87 ARG A CA 21
ATOM 40503 C C . ARG A 1 89 ? -20.372 11.673 -7.013 1.00 0.32 87 ARG A C 21
ATOM 40504 O O . ARG A 1 89 ? -20.075 10.486 -6.896 1.00 0.31 87 ARG A O 21
ATOM 40525 N N . PHE A 1 90 ? -19.707 12.510 -7.798 1.00 0.34 88 PHE A N 21
ATOM 40526 C CA . PHE A 1 90 ? -18.565 12.071 -8.588 1.00 0.34 88 PHE A CA 21
ATOM 40527 C C . PHE A 1 90 ? -17.471 11.503 -7.691 1.00 0.31 88 PHE A C 21
ATOM 40528 O O . PHE A 1 90 ? -17.038 10.367 -7.867 1.00 0.31 88 PHE A O 21
ATOM 40545 N N . ASN A 1 91 ? -17.030 12.305 -6.729 1.00 0.28 89 ASN A N 21
ATOM 40546 C CA . ASN A 1 91 ? -15.986 11.883 -5.805 1.00 0.26 89 ASN A CA 21
ATOM 40547 C C . ASN A 1 91 ? -16.407 10.634 -5.040 1.00 0.22 89 ASN A C 21
ATOM 40548 O O . ASN A 1 91 ? -15.615 9.712 -4.854 1.00 0.22 89 ASN A O 21
ATOM 40559 N N . TYR A 1 92 ? -17.659 10.612 -4.601 1.00 0.21 90 TYR A N 21
ATOM 40560 C CA . TYR A 1 92 ? -18.185 9.478 -3.855 1.00 0.19 90 TYR A CA 21
ATOM 40561 C C . TYR A 1 92 ? -18.171 8.213 -4.705 1.00 0.21 90 TYR A C 21
ATOM 40562 O O . TYR A 1 92 ? -17.753 7.151 -4.251 1.00 0.20 90 TYR A O 21
ATOM 40580 N N . GLU A 1 93 ? -18.632 8.337 -5.942 1.00 0.26 91 GLU A N 21
ATOM 40581 C CA . GLU A 1 93 ? -18.672 7.203 -6.857 1.00 0.29 91 GLU A CA 21
ATOM 40582 C C . GLU A 1 93 ? -17.283 6.606 -7.047 1.00 0.28 91 GLU A C 21
ATOM 40583 O O . GLU A 1 93 ? -17.079 5.410 -6.852 1.00 0.28 91 GLU A O 21
ATOM 40595 N N . GLU A 1 94 ? -16.333 7.449 -7.430 1.00 0.29 92 GLU A N 21
ATOM 40596 C CA . GLU A 1 94 ? -14.963 7.005 -7.649 1.00 0.30 92 GLU A CA 21
ATOM 40597 C C . GLU A 1 94 ? -14.365 6.437 -6.367 1.00 0.28 92 GLU A C 21
ATOM 40598 O O . GLU A 1 94 ? -13.735 5.382 -6.376 1.00 0.31 92 GLU A O 21
ATOM 40610 N N . ALA A 1 95 ? -14.568 7.145 -5.266 1.00 0.26 93 ALA A N 21
ATOM 40611 C CA . ALA A 1 95 ? -14.051 6.712 -3.977 1.00 0.27 93 ALA A CA 21
ATOM 40612 C C . ALA A 1 95 ? -14.467 5.279 -3.672 1.00 0.27 93 ALA A C 21
ATOM 40613 O O . ALA A 1 95 ? -13.633 4.438 -3.342 1.00 0.28 93 ALA A O 21
ATOM 40620 N N . GLN A 1 96 ? -15.760 5.008 -3.785 1.00 0.27 94 GLN A N 21
ATOM 40621 C CA . GLN A 1 96 ? -16.286 3.675 -3.519 1.00 0.29 94 GLN A CA 21
ATOM 40622 C C . GLN A 1 96 ? -15.756 2.668 -4.534 1.00 0.29 94 GLN A C 21
ATOM 40623 O O . GLN A 1 96 ? -15.492 1.515 -4.203 1.00 0.30 94 GLN A O 21
ATOM 40637 N N . THR A 1 97 ? -15.601 3.112 -5.772 1.00 0.29 95 THR A N 21
ATOM 40638 C CA . THR A 1 97 ? -15.105 2.249 -6.836 1.00 0.30 95 THR A CA 21
ATOM 40639 C C . THR A 1 97 ? -13.722 1.704 -6.502 1.00 0.30 95 THR A C 21
ATOM 40640 O O . THR A 1 97 ? -13.490 0.496 -6.553 1.00 0.31 95 THR A O 21
ATOM 40651 N N . LEU A 1 98 ? -12.807 2.601 -6.159 1.00 0.30 96 LEU A N 21
ATOM 40652 C CA . LEU A 1 98 ? -11.446 2.209 -5.815 1.00 0.31 96 LEU A CA 21
ATOM 40653 C C . LEU A 1 98 ? -11.425 1.378 -4.539 1.00 0.31 96 LEU A C 21
ATOM 40654 O O . LEU A 1 98 ? -10.726 0.369 -4.455 1.00 0.32 96 LEU A O 21
ATOM 40670 N N . SER A 1 99 ? -12.196 1.808 -3.548 1.00 0.31 97 SER A N 21
ATOM 40671 C CA . SER A 1 99 ? -12.265 1.104 -2.275 1.00 0.32 97 SER A CA 21
ATOM 40672 C C . SER A 1 99 ? -12.752 -0.327 -2.471 1.00 0.32 97 SER A C 21
ATOM 40673 O O . SER A 1 99 ? -12.205 -1.266 -1.895 1.00 0.33 97 SER A O 21
ATOM 40681 N N . LYS A 1 100 ? -13.786 -0.486 -3.288 1.00 0.32 98 LYS A N 21
ATOM 40682 C CA . LYS A 1 100 ? -14.348 -1.802 -3.563 1.00 0.33 98 LYS A CA 21
ATOM 40683 C C . LYS A 1 100 ? -13.328 -2.695 -4.261 1.00 0.31 98 LYS A C 21
ATOM 40684 O O . LYS A 1 100 ? -13.100 -3.832 -3.850 1.00 0.33 98 LYS A O 21
ATOM 40703 N N . ILE A 1 101 ? -12.716 -2.171 -5.316 1.00 0.30 99 ILE A N 21
ATOM 40704 C CA . ILE A 1 101 ? -11.719 -2.921 -6.068 1.00 0.29 99 ILE A CA 21
ATOM 40705 C C . ILE A 1 101 ? -10.577 -3.376 -5.167 1.00 0.29 99 ILE A C 21
ATOM 40706 O O . ILE A 1 101 ? -10.202 -4.547 -5.165 1.00 0.28 99 ILE A O 21
ATOM 40722 N N . LEU A 1 102 ? -10.028 -2.442 -4.401 1.00 0.33 100 LEU A N 21
ATOM 40723 C CA . LEU A 1 102 ? -8.930 -2.747 -3.493 1.00 0.34 100 LEU A CA 21
ATOM 40724 C C . LEU A 1 102 ? -9.337 -3.811 -2.482 1.00 0.32 100 LEU A C 21
ATOM 40725 O O . LEU A 1 102 ? -8.580 -4.734 -2.200 1.00 0.30 100 LEU A O 21
ATOM 40741 N N . LEU A 1 103 ? -10.538 -3.676 -1.942 1.00 0.36 101 LEU A N 21
ATOM 40742 C CA . LEU A 1 103 ? -11.047 -4.627 -0.963 1.00 0.36 101 LEU A CA 21
ATOM 40743 C C . LEU A 1 103 ? -11.071 -6.039 -1.536 1.00 0.33 101 LEU A C 21
ATOM 40744 O O . LEU A 1 103 ? -10.616 -6.987 -0.899 1.00 0.32 101 LEU A O 21
ATOM 40760 N N . LYS A 1 104 ? -11.604 -6.172 -2.745 1.00 0.32 102 LYS A N 21
ATOM 40761 C CA . LYS A 1 104 ? -11.685 -7.467 -3.407 1.00 0.31 102 LYS A CA 21
ATOM 40762 C C . LYS A 1 104 ? -10.297 -8.071 -3.593 1.00 0.29 102 LYS A C 21
ATOM 40763 O O . LYS A 1 104 ? -10.053 -9.217 -3.219 1.00 0.29 102 LYS A O 21
ATOM 40782 N N . ASP A 1 105 ? -9.392 -7.292 -4.170 1.00 0.29 103 ASP A N 21
ATOM 40783 C CA . ASP A 1 105 ? -8.028 -7.750 -4.403 1.00 0.28 103 ASP A CA 21
ATOM 40784 C C . ASP A 1 105 ? -7.377 -8.202 -3.102 1.00 0.29 103 ASP A C 21
ATOM 40785 O O . ASP A 1 105 ? -6.728 -9.246 -3.050 1.00 0.29 103 ASP A O 21
ATOM 40794 N N . LEU A 1 106 ? -7.553 -7.411 -2.053 1.00 0.31 104 LEU A N 21
ATOM 40795 C CA . LEU A 1 106 ? -6.981 -7.729 -0.751 1.00 0.34 104 LEU A CA 21
ATOM 40796 C C . LEU A 1 106 ? -7.499 -9.068 -0.242 1.00 0.33 104 LEU A C 21
ATOM 40797 O O . LEU A 1 106 ? -6.731 -9.918 0.199 1.00 0.35 104 LEU A O 21
ATOM 40813 N N . LYS A 1 107 ? -8.807 -9.250 -0.308 1.00 0.33 105 LYS A N 21
ATOM 40814 C CA . LYS A 1 107 ? -9.430 -10.487 0.143 1.00 0.34 105 LYS A CA 21
ATOM 40815 C C . LYS A 1 107 ? -8.846 -11.689 -0.590 1.00 0.30 105 LYS A C 21
ATOM 40816 O O . LYS A 1 107 ? -8.500 -12.694 0.025 1.00 0.30 105 LYS A O 21
ATOM 40835 N N . GLU A 1 108 ? -8.740 -11.577 -1.905 1.00 0.30 106 GLU A N 21
ATOM 40836 C CA . GLU A 1 108 ? -8.198 -12.656 -2.720 1.00 0.28 106 GLU A CA 21
ATOM 40837 C C . GLU A 1 108 ? -6.771 -12.990 -2.301 1.00 0.27 106 GLU A C 21
ATOM 40838 O O . GLU A 1 108 ? -6.415 -14.154 -2.140 1.00 0.31 106 GLU A O 21
ATOM 40850 N N . THR A 1 109 ? -5.957 -11.961 -2.127 1.00 0.26 107 THR A N 21
ATOM 40851 C CA . THR A 1 109 ? -4.569 -12.144 -1.729 1.00 0.28 107 THR A CA 21
ATOM 40852 C C . THR A 1 109 ? -4.469 -12.904 -0.413 1.00 0.30 107 THR A C 21
ATOM 40853 O O . THR A 1 109 ? -3.752 -13.897 -0.314 1.00 0.30 107 THR A O 21
ATOM 40864 N N . GLU A 1 110 ? -5.194 -12.432 0.592 1.00 0.34 108 GLU A N 21
ATOM 40865 C CA . GLU A 1 110 ? -5.186 -13.069 1.902 1.00 0.38 108 GLU A CA 21
ATOM 40866 C C . GLU A 1 110 ? -5.601 -14.531 1.800 1.00 0.35 108 GLU A C 21
ATOM 40867 O O . GLU A 1 110 ? -4.970 -15.405 2.384 1.00 0.37 108 GLU A O 21
ATOM 40879 N N . GLN A 1 111 ? -6.666 -14.787 1.054 1.00 0.34 109 GLN A N 21
ATOM 40880 C CA . GLN A 1 111 ? -7.166 -16.143 0.876 1.00 0.33 109 GLN A CA 21
ATOM 40881 C C . GLN A 1 111 ? -6.084 -17.052 0.308 1.00 0.29 109 GLN A C 21
ATOM 40882 O O . GLN A 1 111 ? -5.849 -18.143 0.815 1.00 0.29 109 GLN A O 21
ATOM 40896 N N . LYS A 1 112 ? -5.428 -16.595 -0.749 1.00 0.28 110 LYS A N 21
ATOM 40897 C CA . LYS A 1 112 ? -4.370 -17.365 -1.387 1.00 0.25 110 LYS A CA 21
ATOM 40898 C C . LYS A 1 112 ? -3.248 -17.669 -0.402 1.00 0.26 110 LYS A C 21
ATOM 40899 O O . LYS A 1 112 ? -2.797 -18.807 -0.291 1.00 0.28 110 LYS A O 21
ATOM 40918 N N . VAL A 1 113 ? -2.802 -16.644 0.313 1.00 0.29 111 VAL A N 21
ATOM 40919 C CA . VAL A 1 113 ? -1.735 -16.802 1.291 1.00 0.33 111 VAL A CA 21
ATOM 40920 C C . VAL A 1 113 ? -2.105 -17.832 2.349 1.00 0.34 111 VAL A C 21
ATOM 40921 O O . VAL A 1 113 ? -1.308 -18.689 2.701 1.00 0.37 111 VAL A O 21
ATOM 40934 N N . LYS A 1 114 ? -3.320 -17.742 2.853 1.00 0.40 112 LYS A N 21
ATOM 40935 C CA . LYS A 1 114 ? -3.799 -18.666 3.870 1.00 0.45 112 LYS A CA 21
ATOM 40936 C C . LYS A 1 114 ? -3.981 -20.062 3.296 1.00 0.39 112 LYS A C 21
ATOM 40937 O O . LYS A 1 114 ? -3.866 -21.055 4.010 1.00 0.40 112 LYS A O 21
ATOM 40956 N N . ASP A 1 115 ? -4.263 -20.130 2.002 1.00 0.36 113 ASP A N 21
ATOM 40957 C CA . ASP A 1 115 ? -4.458 -21.404 1.331 1.00 0.34 113 ASP A CA 21
ATOM 40958 C C . ASP A 1 115 ? -3.149 -22.175 1.237 1.00 0.29 113 ASP A C 21
ATOM 40959 O O . ASP A 1 115 ? -3.100 -23.371 1.517 1.00 0.31 113 ASP A O 21
ATOM 40968 N N . ILE A 1 116 ? -2.092 -21.482 0.840 1.00 0.26 114 ILE A N 21
ATOM 40969 C CA . ILE A 1 116 ? -0.784 -22.101 0.709 1.00 0.26 114 ILE A CA 21
ATOM 40970 C C . ILE A 1 116 ? -0.345 -22.744 2.017 1.00 0.27 114 ILE A C 21
ATOM 40971 O O . ILE A 1 116 ? -0.358 -22.112 3.061 1.00 0.33 114 ILE A O 21
ATOM 40987 N N . GLN A 1 117 ? 0.043 -24.003 1.953 1.00 0.30 115 GLN A N 21
ATOM 40988 C CA . GLN A 1 117 ? 0.486 -24.732 3.133 1.00 0.34 115 GLN A CA 21
ATOM 40989 C C . GLN A 1 117 ? 1.990 -24.593 3.326 1.00 0.33 115 GLN A C 21
ATOM 40990 O O . GLN A 1 117 ? 2.760 -24.700 2.377 1.00 0.34 115 GLN A O 21
ATOM 41004 N N . THR A 1 118 ? 2.403 -24.353 4.563 1.00 0.36 116 THR A N 21
ATOM 41005 C CA . THR A 1 118 ? 3.814 -24.198 4.881 1.00 0.38 116 THR A CA 21
ATOM 41006 C C . THR A 1 118 ? 4.128 -24.741 6.261 1.00 0.46 116 THR A C 21
ATOM 41007 O O . THR A 1 118 ? 3.238 -25.151 6.983 1.00 0.52 116 THR A O 21
ATOM 41018 N N . GLN A 1 119 ? 5.400 -24.740 6.621 1.00 0.50 117 GLN A N 21
ATOM 41019 C CA . GLN A 1 119 ? 5.831 -25.234 7.916 1.00 0.59 117 GLN A CA 21
ATOM 41020 C C . GLN A 1 119 ? 5.583 -24.512 8.863 1.00 1.19 117 GLN A C 21
ATOM 41021 O O . GLN A 1 119 ? 5.781 -24.408 9.513 1.00 1.75 117 GLN A O 21
#

Sequence (117 aa):
QEHKPKKDDFRNEFDHLLIEQANHAIEKGEHQLLYLQHQLDELNENKSKELQEKIIRELDVVCAMIEGAQGALERELKRTDLNILERFNYEEAQTLSKILLKDLKETEQKVKDIQTQQEHKPKKDDFRNEFDHLLIEQANHAIEKGEHQLLYLQHQLDELNENKSKELQEKIIRELDVVCAMIEGAQGALERELKRTDLNILERFNYEEAQTLSKILLKDLKETEQKVKDIQTQQEHKPKKDDFRNEFDHLLIEQANHAIEKGEHQLLYLQHQLDELNENKSKELQEKIIRELDVVCAMIEGAQGALERELKRTDLNILERFNYEEAQTLSKILLKDLKETEQKVKDIQTQQEHKPKKDDFRNEFDHLLIEQANHAIEKGEHQLLYLQHQLDELNENKSKELQEKIIRELDVVCAMIEGAQGALERELKRTDLNILERFNYEEAQTLSKILLKDLKETEQKVKDIQTQQEHKPKKDDFRNEFDHLLIEQANHAIEKGEHQLLYLQHQLDELNENKSKELQEKIIRELDVVCAMIEGAQGALERELKRTDLNILERFNYEEAQTLSKILLKDLKETEQKVKDIQTQQEHKPKKDDFRNEFDHLLIEQANHAIEKGEHQLLYLQHQLDELNENKSKELQEKIIRELDVVCAMIEGAQGALERELKRTDLNILERFNYEEAQTLSKILLKDLKETEQKVKDIQTQQEHKPKKDDFRNEFDHLLIEQANHAIEKGEHQLLYLQHQLDELNENKSKELQEKIIRELDVVCAMIEGAQGALERELKRTDLNILERFNYEEAQTLSKILLKDLKETEQKVKDIQTQQEHKPKKDDFRNEFDHLLIEQANHAIEKGEHQLLYLQHQLDELNENKSKELQEKIIRELDVVCAMIEGAQGALERELKRTDLNILERFNYEEAQTLSKILLKDLKETEQKVKDIQTQQEHKPKKDDFRNEFDHLLIEQANHAIEKGEHQLLYLQHQLDELNENKSKELQEKIIRELDVVCAMIEGAQGALERELKRTDLNILERFNYEEAQTLSKILLKDLKETEQKVKDIQTQQEHKPKKDDFRNEFDHLLIEQANHAIEKGEHQLLYLQHQLDELNENKSKELQEKIIRELDVVCAMIEGAQGALERELKRTDLNILERFNYEEAQTLSKILLKDLKETEQKVKDIQTQQEHKPKKDDFRNEFDHLLIEQANHAIEKGEHQLLYLQHQLDELNENKSKELQEKIIRELDVVCAMIEGAQGALERELKRTDLNILERFNYEEAQTLSKILLKDLKETEQKVKDIQTQQEHKPKKDDFRNEFDHLLIEQANHAIEKGEHQLLYLQHQLDELNENKSKELQEKIIRELDVVCAMIEGAQGALERELKRTDLNILERFNYEEAQTLSKILLKDLKETEQKVKDIQTQQEHKPKKDDFRNEFDHLLIEQANHAIEKGEHQLLYLQHQLDELNENKSKELQEKIIRELDVVCAMIEGAQGALERELKRTDLNILERFNYEEAQTLSKILLKDLKETEQKVKDIQTQQEHKPKKDDFRNEFDHLLIEQANHAIEKGEHQLLYLQHQLDELNENKSKELQEKIIRELDVVCAMIEGAQGALERELKRTDLNILERFNYEEAQTLSKILLKDLKETEQKVKDIQTQQEHKPKKDDFRNEFDHLLIEQANHAIEKGEHQLLYLQHQLDELNENKSKELQEKIIRELDVVCAMIEGAQGALERELKRTDLNILERFNYEEAQTLSKILLKDLKETEQKVKDIQTQQEHKPKKDDFRNEFDHLLIEQANHAIEKGEHQLLYLQHQLDELNENKSKELQEKIIRELDVVCAMIEGAQGALERELKRTDLNILERFNYEEAQTLSKILLKDLKETEQKVKDIQTQQEHKPKKDDFRNEFDHLLIEQANHAIEKGEHQLLYLQHQLDELNENKSKELQEKIIRELDVVCAMIEGAQGALERELKRTDLNILERFNYEEAQTLSKILLKDLKETEQKVKDIQTQQEHKPKKDDFRNEFDHLLIEQANHAIEKGEHQLLYLQHQLDELNENKSKELQEKIIRELDVVCAMIEGAQGALERELKRTDLNILERFNYEEAQTLSKILLKDLKETEQKVKDIQTQQEHKPKKDDFRNEFDHLLIEQANHAIEKGEHQLLYLQHQLDELNENKSKELQEKIIRELDVVCAMIEGAQGALERELKRTDLNILERFNYEEAQTLSKILLKDLKETEQKVKDIQTQQEHKPKKDDFRNEFDHLLIEQANHAIEKGEHQLLYLQHQLDELNENKSKELQEKIIRELDVVCAMIEGAQGALERELKRTDLNILERFNYEEAQTLSKILLKDLKETEQKVKDIQTQQEHKPKKDDFRNEFDHLLIEQANHAIEKGEHQLLYLQHQLDELNENKSKELQEKIIRELDVVCAMIEGAQGALERELKRTDLNILERFNYEEAQTLSKILLKDLKETEQKVKDIQTQ

CATH classification: 1.20.58.970

InterPro domains:
  IPR020306 Mite allergen, group 5/21 [PF11642] (17-134)
  IPR038455 Mite allergen, group 5/21 superfamily [G3DSA:1.20.58.970] (34-134)